Protein 4R84 (pdb70)

Solvent-accessible surface area: 83758 Å² total; per-residue (Å²): 106,66,2,40,1,45,20,89,27,98,6,22,8,84,71,79,59,103,1,44,16,21,67,31,52,46,34,23,140,58,15,39,3,69,43,81,44,34,79,125,58,32,94,130,91,25,78,107,27,28,44,19,88,7,86,2,39,106,34,204,130,71,47,120,4,18,2,15,0,77,0,80,28,72,96,13,86,17,21,3,49,3,43,0,40,0,24,5,14,22,0,1,0,0,0,0,36,18,7,2,0,0,2,6,0,0,0,58,0,4,62,5,56,106,120,109,86,46,13,47,0,10,2,0,27,122,100,13,98,14,76,80,93,9,9,112,105,4,43,11,93,66,37,78,30,142,59,64,34,11,1,82,100,0,30,62,14,0,58,118,43,1,130,81,65,59,31,1,38,0,42,0,9,0,0,2,15,53,0,35,80,0,0,5,52,1,3,62,81,10,99,123,52,181,66,17,127,21,26,41,0,6,0,12,1,26,4,15,55,0,0,31,31,0,57,123,33,27,97,61,102,107,19,27,124,70,3,102,52,33,27,67,55,0,26,65,48,2,22,59,108,29,119,89,40,4,184,46,17,1,28,35,0,0,0,33,106,59,40,92,5,20,1,47,2,0,57,52,48,1,1,71,76,24,69,67,0,65,54,0,83,103,26,5,39,103,12,8,74,75,0,37,77,77,48,2,67,155,12,56,119,86,30,35,90,29,0,31,89,13,20,49,11,84,37,116,88,5,88,108,30,29,92,126,36,139,70,39,14,1,0,0,1,9,22,33,62,34,44,64,82,88,86,101,99,60,5,0,84,29,0,10,48,2,0,65,48,0,68,67,136,113,16,118,94,52,14,55,117,95,26,24,32,0,0,10,2,65,70,74,3,51,83,2,20,98,54,0,52,63,49,18,130,137,15,35,61,3,70,22,179,6,14,8,20,1,1,14,4,0,123,10,28,4,68,6,0,0,0,7,26,48,41,18,0,6,10,8,72,54,140,58,14,31,10,1,0,10,21,15,39,141,99,17,84,63,88,93,73,0,14,141,14,45,41,0,57,0,4,45,60,12,39,6,5,147,94,151,14,0,8,42,42,63,100,75,2,45,0,45,17,93,26,105,6,22,8,86,64,78,57,104,1,54,18,15,61,32,54,104,89,25,142,61,49,39,3,64,40,83,49,38,78,120,64,28,90,135,85,20,84,113,25,61,42,18,92,5,83,2,38,103,29,202,111,84,51,126,3,26,1,13,0,76,0,59,30,72,98,13,97,18,21,3,52,4,36,0,22,0,26,10,14,23,0,2,0,0,0,0,33,13,8,2,0,0,1,8,0,0,0,58,0,3,63,3,52,101,118,114,85,55,13,52,0,10,3,0,26,119,99,12,96,14,78,80,108,8,8,119,121,3,44,8,99,66,37,76,32,144,58,64,36,13,1,79,88,0,35,61,13,1,72,126,44,1,142,80,63,58,34,2,44,0,40,0,9,0,0,2,13,58,0,35,77,0,0,4,51,1,3,65,83,10,97,123,50,180,70,16,131,16,27,39,0,5,0,12,1,33,1,17,55,1,0,34,33,0,54,121,34,24,98,60,103,105,18,30,124,75,4,91,45,30,29,59,62,0,26,66,50,2,24,59,110,30,120,93,35,3,170,53,17,1,27,34,0,0,0,33,99,58,40,92,4,19,1,43,3,1,60,53,47,0,1,64,80,22,72,72,0,65,55,0,86,108,23,4,39,102,19,10,71,76,1,39,69,72,50,1,58,162,13,56,78,85,33,36,89,25,0,28,88,13,20,50,10,80,37,123,85,6,84,124,33,27,91,107,6,67,59,34,16,0,0,0,1,11,22,32,60,36,46,66,81,87,87,93,103,62,4,0,87,25,0,12,39,4,0,68,57,1,70,67,133,112,15,124,115,56,15,53,114,97,30,4,14,0,0,10,1,65,67,68,0,46,88,0,19,94,57,0,52,48,51,13,52,23,12,31,60,2,68,22,179,5,13,9,21,1,2,16,4,0,96,9,28,4,70,5,0,0,0,6,26,50,38,19,0,5,11,9,62,54,126,53,16,36,11,1,0,8,21,18,40,141,98,16,84,65,90,95,73,0,12,147,12,42,42,0,56,0,4,46,56,11,41,8,6,147,89,143,16,0,20,42,64,64,97,77,13,50,2,44,27,90,27,103,6,26,7,82,65,78,59,104,0,59,13,9,88,32,52,103,82,21,141,55,44,43,3,102,33,88,42,31,80,122,67,33,92,130,89,26,76,113,24,49,41,19,85,6,84,2,37,107,28,188,116,79,42,126,3,24,1,18,0,87,0,64,23,74,90,5,95,18,31,3,49,3,36,0,24,0,24,6,15,21,0,1,0,0,0,0,32,18,8,2,0,0,1,8,0,0,2,56,0,3,60,3,54,102,118,113,86,41,11,68,0,13,2,0,25,119,103,11,104,14,77,79,108,9,9,111,119,3,35,13,104,64,36,73,33,143,58,69,35,11,1,80,92,0,35,62,12,1,78,125,37,1,144,81,69,59,26,1,32,0,41,0,10,0,0,2,20,47,0,35,79,0,0,5,50,2,3,64,86,10,99,123,55,178,65,19,127,22,24,48,0,5,0,12,2,23,2,14,54,1,0,32,35,1,59,121,34,22,96,59,103,108,16,36,128,74,3,96,42,29,27,64,58,0,28,62,50,2,22,60,104,27,120,87,42,3,176,45,18,1,27,36,1,0,0,33,98,57,41,99,8,23,0,46,2,1,56,51,50,2,2,66,75,28,70,71,0,61,56,0,84,106,30,4,40,104,20,10,74,74,0,39,77,73,49,3,62,155,12,58,117,87,35,33,90,24,0,28,91,12,20,52,9,85,34,122,92,5,80,121,32,27,89,128,34,135,72,33,14,0,0,0,2,10,22,33,70,36,45,64,82,90,89,91,97,60,4,0,82,26,0,12,42,4,0,64,54,0,67,64,125,119,17,127,117,49,22,54,116,88,34,24,29,0,0,10,1,65,70,74,2,44,69,2,19,97,58,0,52,62,49,13,129,124,13,39,59,3,70,22,182,8,13,8,19,2,1,12,4,0,91,9,29,4,71,5,0,0,0,8,28,46,41,18,0,5,13,8,64,53,129,54,12,39,12,1,0,9,21,18,41,140,101,18,82,64,89,100,72,0,13,148,11,43,39,0,58,0,4,46,63,12,40,6,7,147,96,150,14,0,22,42,56,62,103,71,12,44,2,27,28,88,30,91,7,22,7,85,69,78,56,104,0,50,10,14,100,32,49,97,82,23,140,59,43,44,3,100,34,76,34,35,79,122,59,34,94,128,88,25,85,109,25,40,48,21,88,8,87,2,39,105,33,203,100,38,43,21,4,4,2,17,0,93,0,77,28,74,103,12,92,19,25,3,8,3,15,0,22,0,26,6,12,22,0,2,0,0,0,0,37,18,8,2,0,0,1,9,0,0,2,57,0,3,61,3,49,100,119,103,80,54,14,49,0,10,3,0,26,119,98,11,90,19,85,78,101,7,9,108,116,3,44,13,94,68,40,83,30,141,59,65,33,12,2,83,98,0,30,47,10,0,63,108,43,1,139,81,65,60,37,2,37,0,40,1,10,0,0,2,16,56,0,35,78,0,0,3,52,1,2,63,76,9,99,121,51,179,64,18,125,23,24,40,0,5,0,13,2,24,3,14,56,0,0,32,34,0,59,123,35,28,89,54,88,22,10,32,90,72,4,89,50,37,22,65,56,0,27,65,49,2,20,60,108,29,120,86,33,3,173,52,18,1,26,35,0,0,0,32,95,59,38,94,4,17,1,44,2,1,58,51,49,1,1,69,75,27,70,69,0,63,42,0,85,106,26,3,23,88,18,10,74,77,1,37,76,75,54,2,68,157,12,56,118,83,30,34,89,24,0,29,89,10,20,48,8,85,36,115,88,5,81,113,30,26,93,124,36,140,77,35,14,1,0,0,1,11,23,31,58,34,46,63,81,89,83,100,114,65,4,1,88,29,0,11,42,4,0,66,61,0,73,62,136,120,14,120,93,49,13,54,114,98,33,23,30,2,1,8,1,63,66,65,0,50,101,0,18,102,76,0,53,66,51,17,139,133,15,37,63,2,66,19,174,4,13,9,23,1,1,16,6,1,124,10,29,4,68,5,0,0,0,8,27,48,39,19,0,6,13,7,66,54,125,51,14,34,8,1,1,10,21,16,40,142,97,16,79,63,83,90,69,0,14,146,13,46,40,0,55,0,4,44,60,12,43,6,5,153,92,143,16,0,18,42,62,64

Structure (mmCIF, N/CA/C/O backbone):
data_4R84
#
_entry.id   4R84
#
_cell.length_a   64.340
_cell.length_b   81.450
_cell.length_c   111.210
_cell.angle_alpha   99.02
_cell.angle_beta   91.59
_cell.angle_gamma   101.20
#
_symmetry.space_group_name_H-M   'P 1'
#
loop_
_entity.id
_entity.type
_entity.pdbx_description
1 polymer 'Sialyltransferase 0160'
2 non-polymer "CYTIDINE-5'-MONOPHOSPHATE-3-FLUORO-N-ACETYL-NEURAMINIC ACID"
3 non-polymer 'CALCIUM ION'
4 water water
#
loop_
_atom_site.group_PDB
_atom_site.id
_atom_site.type_symbol
_atom_site.label_atom_id
_atom_site.label_alt_id
_atom_site.label_comp_id
_atom_site.label_asym_id
_atom_site.label_entity_id
_atom_site.label_seq_id
_atom_site.pdbx_PDB_ins_code
_atom_site.Cartn_x
_atom_site.Cartn_y
_atom_site.Cartn_z
_atom_site.occupancy
_atom_site.B_iso_or_equiv
_atom_site.auth_seq_id
_atom_site.auth_comp_id
_atom_site.auth_asym_id
_atom_site.auth_atom_id
_atom_site.pdbx_PDB_model_num
ATOM 1 N N . LYS A 1 30 ? 39.740 19.551 49.638 1.00 47.20 24 LYS A N 1
ATOM 2 C CA . LYS A 1 30 ? 38.749 19.343 50.682 1.00 44.07 24 LYS A CA 1
ATOM 3 C C . LYS A 1 30 ? 39.333 19.679 52.044 1.00 38.99 24 LYS A C 1
ATOM 4 O O . LYS A 1 30 ? 40.517 19.468 52.287 1.00 32.40 24 LYS A O 1
ATOM 10 N N . GLU A 1 31 ? 38.511 20.221 52.930 1.00 37.94 25 GLU A N 1
ATOM 11 C CA . GLU A 1 31 ? 38.950 20.484 54.294 1.00 39.56 25 GLU A CA 1
ATOM 12 C C . GLU A 1 31 ? 37.961 19.897 55.284 1.00 34.79 25 GLU A C 1
ATOM 13 O O . GLU A 1 31 ? 36.749 20.070 55.134 1.00 36.81 25 GLU A O 1
ATOM 19 N N . THR A 1 32 ? 38.479 19.189 56.286 1.00 36.52 26 THR A N 1
ATOM 20 C CA . THR A 1 32 ? 37.634 18.671 57.349 1.00 33.65 26 THR A CA 1
ATOM 21 C C . THR A 1 32 ? 38.194 19.169 58.675 1.00 35.06 26 THR A C 1
ATOM 22 O O . THR A 1 32 ? 39.385 19.044 58.935 1.00 31.76 26 THR A O 1
ATOM 26 N N . VAL A 1 33 ? 37.334 19.756 59.498 1.00 38.62 27 VAL A N 1
ATOM 27 C CA . VAL A 1 33 ? 37.727 20.178 60.836 1.00 35.05 27 VAL A CA 1
ATOM 28 C C . VAL A 1 33 ? 36.840 19.531 61.876 1.00 29.79 27 VAL A C 1
ATOM 29 O O . VAL A 1 33 ? 35.627 19.768 61.910 1.00 31.51 27 VAL A O 1
ATOM 33 N N . SER A 1 34 ? 37.451 18.754 62.759 1.00 35.11 28 SER A N 1
ATOM 34 C CA . SER A 1 34 ? 36.695 18.075 63.795 1.00 32.19 28 SER A CA 1
ATOM 35 C C . SER A 1 34 ? 37.090 18.602 65.165 1.00 31.10 28 SER A C 1
ATOM 36 O O . SER A 1 34 ? 38.272 18.808 65.440 1.00 27.21 28 SER A O 1
ATOM 39 N N . SER A 1 35 ? 36.106 18.761 66.045 1.00 30.78 29 SER A N 1
ATOM 40 C CA . SER A 1 35 ? 36.400 19.296 67.370 1.00 31.96 29 SER A CA 1
ATOM 41 C C . SER A 1 35 ? 35.710 18.483 68.437 1.00 31.22 29 SER A C 1
ATOM 42 O O . SER A 1 35 ? 34.584 18.028 68.250 1.00 33.48 29 SER A O 1
ATOM 45 N N . ASN A 1 36 ? 36.397 18.300 69.560 1.00 26.26 30 ASN A N 1
ATOM 46 C CA . ASN A 1 36 ? 35.792 17.658 70.701 1.00 30.96 30 ASN A CA 1
ATOM 47 C C . ASN A 1 36 ? 36.454 18.083 71.997 1.00 27.90 30 ASN A C 1
ATOM 48 O O . ASN A 1 36 ? 37.552 18.643 72.011 1.00 28.04 30 ASN A O 1
ATOM 53 N N . SER A 1 37 ? 35.761 17.803 73.084 1.00 22.54 31 SER A N 1
ATOM 54 C CA A SER A 1 37 ? 36.270 18.130 74.406 0.54 22.47 31 SER A CA 1
ATOM 55 C CA B SER A 1 37 ? 36.205 18.161 74.428 0.46 25.22 31 SER A CA 1
ATOM 56 C C . SER A 1 37 ? 35.988 16.982 75.357 1.00 27.67 31 SER A C 1
ATOM 57 O O . SER A 1 37 ? 35.038 16.224 75.172 1.00 29.88 31 SER A O 1
ATOM 62 N N . ALA A 1 38 ? 36.837 16.837 76.366 1.00 20.49 32 ALA A N 1
ATOM 63 C CA . ALA A 1 38 ? 36.651 15.755 77.311 1.00 19.99 32 ALA A CA 1
ATOM 64 C C . ALA A 1 38 ? 37.248 16.129 78.648 1.00 21.37 32 ALA A C 1
ATOM 65 O O . ALA A 1 38 ? 38.256 16.837 78.701 1.00 21.22 32 ALA A O 1
ATOM 67 N N . ASP A 1 39 ? 36.628 15.648 79.728 1.00 18.96 33 ASP A N 1
ATOM 68 C CA . ASP A 1 39 ? 37.238 15.741 81.055 1.00 21.40 33 ASP A CA 1
ATOM 69 C C . ASP A 1 39 ? 38.136 14.531 81.269 1.00 23.96 33 ASP A C 1
ATOM 70 O O . ASP A 1 39 ? 37.760 13.413 80.924 1.00 28.76 33 ASP A O 1
ATOM 75 N N . VAL A 1 40 ? 39.330 14.754 81.808 1.00 20.47 34 VAL A N 1
ATOM 76 C CA . VAL A 1 40 ? 40.213 13.649 82.158 1.00 21.02 34 VAL A CA 1
ATOM 77 C C . VAL A 1 40 ? 40.508 13.742 83.647 1.00 18.45 34 VAL A C 1
ATOM 78 O O . VAL A 1 40 ? 41.007 14.762 84.143 1.00 21.93 34 VAL A O 1
ATOM 82 N N . VAL A 1 41 ? 40.179 12.679 84.377 1.00 17.95 35 VAL A N 1
ATOM 83 C CA . VAL A 1 41 ? 40.419 12.654 85.802 1.00 16.17 35 VAL A CA 1
ATOM 84 C C . VAL A 1 41 ? 41.914 12.569 86.055 1.00 16.34 35 VAL A C 1
ATOM 85 O O . VAL A 1 41 ? 42.616 11.852 85.346 1.00 17.14 35 VAL A O 1
ATOM 89 N N . GLU A 1 42 ? 42.388 13.331 87.034 1.00 17.86 36 GLU A N 1
ATOM 90 C CA . GLU A 1 42 ? 43.806 13.276 87.439 1.00 21.27 36 GLU A CA 1
ATOM 91 C C . GLU A 1 42 ? 44.306 11.836 87.539 1.00 27.57 36 GLU A C 1
ATOM 92 O O . GLU A 1 42 ? 43.650 10.990 88.137 1.00 20.12 36 GLU A O 1
ATOM 98 N N . THR A 1 43 ? 45.484 11.607 86.961 1.00 20.34 37 THR A N 1
ATOM 99 C CA . THR A 1 43 ? 46.204 10.322 86.867 1.00 25.05 37 THR A CA 1
ATOM 100 C C . THR A 1 43 ? 45.650 9.349 85.820 1.00 25.06 37 THR A C 1
ATOM 101 O O . THR A 1 43 ? 46.309 8.358 85.507 1.00 27.93 37 THR A O 1
ATOM 105 N N . GLU A 1 44 ? 44.489 9.633 85.238 1.00 20.84 38 GLU A N 1
ATOM 106 C CA . GLU A 1 44 ? 43.941 8.748 84.210 1.00 21.75 38 GLU A CA 1
ATOM 107 C C . GLU A 1 44 ? 44.451 9.137 82.817 1.00 28.92 38 GLU A C 1
ATOM 108 O O . GLU A 1 44 ? 44.995 10.222 82.623 1.00 23.88 38 GLU A O 1
ATOM 114 N N . THR A 1 45 ? 44.280 8.235 81.856 1.00 24.12 39 THR A N 1
ATOM 115 C CA . THR A 1 45 ? 44.835 8.395 80.517 1.00 28.52 39 THR A CA 1
ATOM 116 C C . THR A 1 45 ? 43.736 8.669 79.480 1.00 24.35 39 THR A C 1
ATOM 117 O O . THR A 1 45 ? 42.650 8.084 79.529 1.00 29.64 39 THR A O 1
ATOM 121 N N . TYR A 1 46 ? 44.013 9.603 78.580 1.00 23.78 40 TYR A N 1
ATOM 122 C CA . TYR A 1 46 ? 43.155 9.874 77.438 1.00 22.81 40 TYR A CA 1
ATOM 123 C C . TYR A 1 46 ? 43.998 9.742 76.172 1.00 30.76 40 TYR A C 1
ATOM 124 O O . TYR A 1 46 ? 45.106 10.268 76.126 1.00 27.62 40 TYR A O 1
ATOM 133 N N . GLN A 1 47 ? 43.511 9.020 75.166 1.00 29.93 41 GLN A N 1
ATOM 134 C CA . GLN A 1 47 ? 44.289 8.871 73.929 1.00 31.81 41 GLN A CA 1
ATOM 135 C C . GLN A 1 47 ? 43.970 9.967 72.921 1.00 25.43 41 GLN A C 1
ATOM 136 O O . GLN A 1 47 ? 42.867 10.014 72.379 1.00 28.51 41 GLN A O 1
ATOM 142 N N . LEU A 1 48 ? 44.929 10.849 72.663 1.00 26.92 42 LEU A N 1
ATOM 143 C CA . LEU A 1 48 ? 44.736 11.828 71.600 1.00 27.14 42 LEU A CA 1
ATOM 144 C C . LEU A 1 48 ? 44.903 11.150 70.238 1.00 26.98 42 LEU A C 1
ATOM 145 O O . LEU A 1 48 ? 45.877 10.422 69.994 1.00 28.95 42 LEU A O 1
ATOM 150 N N . THR A 1 49 ? 43.955 11.413 69.344 1.00 31.29 43 THR A N 1
ATOM 151 C CA . THR A 1 49 ? 43.924 10.752 68.046 1.00 30.46 43 THR A CA 1
ATOM 152 C C . THR A 1 49 ? 43.118 11.616 67.078 1.00 27.85 43 THR A C 1
ATOM 153 O O . THR A 1 49 ? 42.250 12.382 67.503 1.00 27.93 43 THR A O 1
ATOM 157 N N . PRO A 1 50 ? 43.422 11.531 65.774 1.00 31.84 44 PRO A N 1
ATOM 158 C CA . PRO A 1 50 ? 42.571 12.274 64.840 1.00 33.96 44 PRO A CA 1
ATOM 159 C C . PRO A 1 50 ? 41.145 11.745 64.837 1.00 30.92 44 PRO A C 1
ATOM 160 O O . PRO A 1 50 ? 40.938 10.543 64.986 1.00 35.71 44 PRO A O 1
ATOM 164 N N . ILE A 1 51 ? 40.178 12.643 64.693 1.00 35.15 45 ILE A N 1
ATOM 165 C CA . ILE A 1 51 ? 38.774 12.271 64.625 1.00 37.87 45 ILE A CA 1
ATOM 166 C C . ILE A 1 51 ? 38.330 12.046 63.182 1.00 43.95 45 ILE A C 1
ATOM 167 O O . ILE A 1 51 ? 38.428 12.956 62.358 1.00 41.91 45 ILE A O 1
ATOM 172 N N . ASP A 1 52 ? 37.849 10.839 62.890 1.00 51.90 46 ASP A N 1
ATOM 173 C CA . ASP A 1 52 ? 37.326 10.486 61.565 1.00 60.22 46 ASP A CA 1
ATOM 174 C C . ASP A 1 52 ? 38.263 10.855 60.424 1.00 60.46 46 ASP A C 1
ATOM 175 O O . ASP A 1 52 ? 37.850 11.487 59.451 1.00 61.42 46 ASP A O 1
ATOM 180 N N . ALA A 1 53 ? 39.520 10.452 60.547 1.00 47.59 47 ALA A N 1
ATOM 181 C CA . ALA A 1 53 ? 40.523 10.768 59.541 1.00 51.41 47 ALA A CA 1
ATOM 182 C C . ALA A 1 53 ? 41.131 9.470 59.007 1.00 45.84 47 ALA A C 1
ATOM 183 O O . ALA A 1 53 ? 40.966 8.414 59.612 1.00 41.72 47 ALA A O 1
ATOM 185 N N . PRO A 1 54 ? 41.837 9.537 57.870 1.00 46.60 48 PRO A N 1
ATOM 186 C CA . PRO A 1 54 ? 42.506 8.331 57.373 1.00 52.06 48 PRO A CA 1
ATOM 187 C C . PRO A 1 54 ? 43.586 7.870 58.342 1.00 54.03 48 PRO A C 1
ATOM 188 O O . PRO A 1 54 ? 43.966 8.631 59.232 1.00 53.90 48 PRO A O 1
ATOM 192 N N . SER A 1 55 ? 44.058 6.638 58.184 1.00 56.12 49 SER A N 1
ATOM 193 C CA . SER A 1 55 ? 45.134 6.128 59.025 1.00 59.21 49 SER A CA 1
ATOM 194 C C . SER A 1 55 ? 46.506 6.607 58.566 1.00 58.27 49 SER A C 1
ATOM 195 O O . SER A 1 55 ? 47.484 6.476 59.300 1.00 56.98 49 SER A O 1
ATOM 198 N N . SER A 1 56 ? 46.576 7.180 57.364 1.00 56.77 50 SER A N 1
ATOM 199 C CA . SER A 1 56 ? 47.858 7.584 56.786 1.00 60.01 50 SER A CA 1
ATOM 200 C C . SER A 1 56 ? 47.804 8.951 56.104 1.00 59.27 50 SER A C 1
ATOM 201 O O . SER A 1 56 ? 46.793 9.316 55.503 1.00 59.20 50 SER A O 1
ATOM 204 N N . PHE A 1 57 ? 48.910 9.689 56.180 1.00 54.47 51 PHE A N 1
ATOM 205 C CA . PHE A 1 57 ? 48.984 11.042 55.631 1.00 48.29 51 PHE A CA 1
ATOM 206 C C . PHE A 1 57 ? 50.289 11.294 54.891 1.00 50.24 51 PHE A C 1
ATOM 207 O O . PHE A 1 57 ? 51.299 10.658 55.172 1.00 54.00 51 PHE A O 1
ATOM 215 N N . LEU A 1 58 ? 50.264 12.229 53.948 1.00 42.66 52 LEU A N 1
ATOM 216 C CA . LEU A 1 58 ? 51.489 12.691 53.317 1.00 49.97 52 LEU A CA 1
ATOM 217 C C . LEU A 1 58 ? 52.357 13.405 54.350 1.00 50.93 52 LEU A C 1
ATOM 218 O O . LEU A 1 58 ? 53.572 13.228 54.391 1.00 42.39 52 LEU A O 1
ATOM 223 N N . SER A 1 59 ? 51.719 14.233 55.170 1.00 42.41 53 SER A N 1
ATOM 224 C CA . SER A 1 59 ? 52.390 14.878 56.291 1.00 39.84 53 SER A CA 1
ATOM 225 C C . SER A 1 59 ? 51.404 15.050 57.447 1.00 34.82 53 SER A C 1
ATOM 226 O O . SER A 1 59 ? 50.197 15.076 57.234 1.00 33.48 53 SER A O 1
ATOM 229 N N . HIS A 1 60 ? 51.920 15.155 58.664 1.00 34.98 54 HIS A N 1
ATOM 230 C CA . HIS A 1 60 ? 51.045 15.247 59.839 1.00 32.72 54 HIS A CA 1
ATOM 231 C C . HIS A 1 60 ? 51.800 15.791 61.042 1.00 37.66 54 HIS A C 1
ATOM 232 O O . HIS A 1 60 ? 53.025 15.688 61.116 1.00 32.72 54 HIS A O 1
ATOM 239 N N . SER A 1 61 ? 51.065 16.382 61.985 1.00 36.24 55 SER A N 1
ATOM 240 C CA . SER A 1 61 ? 51.689 16.908 63.193 1.00 32.86 55 SER A CA 1
ATOM 241 C C . SER A 1 61 ? 50.673 17.141 64.304 1.00 30.07 55 SER A C 1
ATOM 242 O O . SER A 1 61 ? 49.505 17.386 64.032 1.00 29.72 55 SER A O 1
ATOM 245 N N . TRP A 1 62 ? 51.149 17.029 65.541 1.00 31.92 56 TRP A N 1
ATOM 246 C CA . TRP A 1 62 ? 50.414 17.473 66.725 1.00 35.17 56 TRP A CA 1
ATOM 247 C C . TRP A 1 62 ? 51.115 18.701 67.289 1.00 35.46 56 TRP A C 1
ATOM 248 O O . TRP A 1 62 ? 52.349 18.800 67.243 1.00 34.34 56 TRP A O 1
ATOM 259 N N . GLU A 1 63 ? 50.332 19.632 67.811 1.00 28.63 57 GLU A N 1
ATOM 260 C CA . GLU A 1 63 ? 50.854 20.783 68.533 1.00 38.56 57 GLU A CA 1
ATOM 261 C C . GLU A 1 63 ? 49.923 21.115 69.696 1.00 29.14 57 GLU A C 1
ATOM 262 O O . GLU A 1 63 ? 48.712 20.894 69.619 1.00 30.12 57 GLU A O 1
ATOM 268 N N . GLN A 1 64 ? 50.491 21.649 70.768 1.00 32.08 58 GLN A N 1
ATOM 269 C CA . GLN A 1 64 ? 49.697 22.080 71.918 1.00 31.75 58 GLN A CA 1
ATOM 270 C C . GLN A 1 64 ? 49.428 23.581 71.849 1.00 34.44 58 GLN A C 1
ATOM 271 O O . GLN A 1 64 ? 50.356 24.365 71.669 1.00 36.50 58 GLN A O 1
ATOM 277 N N . THR A 1 65 ? 48.163 23.984 71.961 1.00 27.36 59 THR A N 1
ATOM 278 C CA . THR A 1 65 ? 47.812 25.392 71.762 1.00 27.20 59 THR A CA 1
ATOM 279 C C . THR A 1 65 ? 47.405 26.159 73.023 1.00 34.69 59 THR A C 1
ATOM 280 O O . THR A 1 65 ? 47.307 27.385 72.986 1.00 38.53 59 THR A O 1
ATOM 284 N N . CYS A 1 66 ? 47.130 25.464 74.123 1.00 37.77 60 CYS A N 1
ATOM 285 C CA . CYS A 1 66 ? 46.958 26.158 75.404 1.00 33.22 60 CYS A CA 1
ATOM 286 C C . CYS A 1 66 ? 47.161 25.163 76.543 1.00 27.49 60 CYS A C 1
ATOM 287 O O . CYS A 1 66 ? 47.218 23.942 76.328 1.00 26.21 60 CYS A O 1
ATOM 290 N N . GLY A 1 67 ? 47.342 25.699 77.741 1.00 28.95 61 GLY A N 1
ATOM 291 C CA . GLY A 1 67 ? 47.632 24.890 78.908 1.00 28.22 61 GLY A CA 1
ATOM 292 C C . GLY A 1 67 ? 49.135 24.814 79.126 1.00 32.70 61 GLY A C 1
ATOM 293 O O . GLY A 1 67 ? 49.926 25.045 78.210 1.00 33.61 61 GLY A O 1
ATOM 294 N N . THR A 1 68 ? 49.529 24.464 80.343 1.00 34.43 62 THR A N 1
ATOM 295 C CA . THR A 1 68 ? 50.931 24.205 80.667 1.00 31.05 62 THR A CA 1
ATOM 296 C C . THR A 1 68 ? 51.569 23.218 79.687 1.00 39.12 62 THR A C 1
ATOM 297 O O . THR A 1 68 ? 50.988 22.180 79.378 1.00 30.94 62 THR A O 1
ATOM 301 N N . PRO A 1 69 ? 52.757 23.556 79.154 1.00 32.64 63 PRO A N 1
ATOM 302 C CA . PRO A 1 69 ? 53.375 22.647 78.185 1.00 33.55 63 PRO A CA 1
ATOM 303 C C . PRO A 1 69 ? 53.519 21.217 78.696 1.00 37.22 63 PRO A C 1
ATOM 304 O O . PRO A 1 69 ? 54.032 20.996 79.791 1.00 39.80 63 PRO A O 1
ATOM 308 N N . ILE A 1 70 ? 53.040 20.257 77.910 1.00 31.77 64 ILE A N 1
ATOM 309 C CA . ILE A 1 70 ? 53.013 18.868 78.342 1.00 30.97 64 ILE A CA 1
ATOM 310 C C . ILE A 1 70 ? 53.240 17.908 77.171 1.00 34.53 64 ILE A C 1
ATOM 311 O O . ILE A 1 70 ? 53.518 16.721 77.368 1.00 34.73 64 ILE A O 1
ATOM 316 N N . LEU A 1 71 ? 53.160 18.431 75.952 1.00 40.23 65 LEU A N 1
ATOM 317 C CA . LEU A 1 71 ? 53.339 17.598 74.774 1.00 35.07 65 LEU A CA 1
ATOM 318 C C . LEU A 1 71 ? 54.802 17.208 74.670 1.00 36.85 65 LEU A C 1
ATOM 319 O O . LEU A 1 71 ? 55.662 18.082 74.665 1.00 39.82 65 LEU A O 1
ATOM 324 N N . ASN A 1 72 ? 55.075 15.905 74.588 1.00 38.41 66 ASN A N 1
ATOM 325 C CA . ASN A 1 72 ? 56.438 15.413 74.387 1.00 38.77 66 ASN A CA 1
ATOM 326 C C . ASN A 1 72 ? 56.856 15.603 72.933 1.00 41.17 66 ASN A C 1
ATOM 327 O O . ASN A 1 72 ? 56.040 15.466 72.025 1.00 37.53 66 ASN A O 1
ATOM 332 N N . GLU A 1 73 ? 58.131 15.895 72.708 1.00 44.82 67 GLU A N 1
ATOM 333 C CA . GLU A 1 73 ? 58.613 16.124 71.351 1.00 47.31 67 GLU A CA 1
ATOM 334 C C . GLU A 1 73 ? 58.320 14.972 70.399 1.00 48.60 67 GLU A C 1
ATOM 335 O O . GLU A 1 73 ? 57.893 15.192 69.264 1.00 47.61 67 GLU A O 1
ATOM 341 N N . SER A 1 74 ? 58.480 13.747 70.886 1.00 52.91 68 SER A N 1
ATOM 342 C CA . SER A 1 74 ? 58.302 12.561 70.056 1.00 54.51 68 SER A CA 1
ATOM 343 C C . SER A 1 74 ? 56.872 12.409 69.565 1.00 56.41 68 SER A C 1
ATOM 344 O O . SER A 1 74 ? 56.631 11.898 68.473 1.00 64.16 68 SER A O 1
ATOM 347 N N . ASP A 1 75 ? 55.928 12.847 70.387 1.00 49.86 69 ASP A N 1
ATOM 348 C CA . ASP A 1 75 ? 54.509 12.715 70.086 1.00 45.72 69 ASP A CA 1
ATOM 349 C C . ASP A 1 75 ? 54.024 13.644 68.977 1.00 35.51 69 ASP A C 1
ATOM 350 O O . ASP A 1 75 ? 52.967 13.409 68.394 1.00 35.05 69 ASP A O 1
ATOM 355 N N . LYS A 1 76 ? 54.772 14.708 68.698 1.00 36.73 70 LYS A N 1
ATOM 356 C CA . LYS A 1 76 ? 54.403 15.620 67.616 1.00 41.78 70 LYS A CA 1
ATOM 357 C C . LYS A 1 76 ? 54.267 14.894 66.277 1.00 38.24 70 LYS A C 1
ATOM 358 O O . LYS A 1 76 ? 53.486 15.310 65.416 1.00 33.93 70 LYS A O 1
ATOM 364 N N . GLN A 1 77 ? 55.026 13.815 66.095 1.00 40.74 71 GLN A N 1
ATOM 365 C CA . GLN A 1 77 ? 54.944 13.037 64.865 1.00 37.80 71 GLN A CA 1
ATOM 366 C C . GLN A 1 77 ? 54.189 11.720 65.046 1.00 44.49 71 GLN A C 1
ATOM 367 O O . GLN A 1 77 ? 54.164 10.885 64.147 1.00 41.14 71 GLN A O 1
ATOM 373 N N . ALA A 1 78 ? 53.569 11.529 66.207 1.00 43.86 72 ALA A N 1
ATOM 374 C CA . ALA A 1 78 ? 52.737 10.351 66.413 1.00 39.69 72 ALA A CA 1
ATOM 375 C C . ALA A 1 78 ? 51.363 10.596 65.808 1.00 38.44 72 ALA A C 1
ATOM 376 O O . ALA A 1 78 ? 50.942 11.742 65.663 1.00 34.59 72 ALA A O 1
ATOM 378 N N . ILE A 1 79 ? 50.666 9.528 65.438 1.00 30.28 73 ILE A N 1
ATOM 379 C CA . ILE A 1 79 ? 49.291 9.675 65.006 1.00 34.23 73 ILE A CA 1
ATOM 380 C C . ILE A 1 79 ? 48.403 9.696 66.238 1.00 34.56 73 ILE A C 1
ATOM 381 O O . ILE A 1 79 ? 47.618 10.617 66.431 1.00 36.14 73 ILE A O 1
ATOM 386 N N . SER A 1 80 ? 48.544 8.668 67.068 1.00 37.31 74 SER A N 1
ATOM 387 C CA . SER A 1 80 ? 47.831 8.602 68.338 1.00 32.59 74 SER A CA 1
ATOM 388 C C . SER A 1 80 ? 48.846 8.527 69.459 1.00 42.15 74 SER A C 1
ATOM 389 O O . SER A 1 80 ? 49.882 7.880 69.317 1.00 35.07 74 SER A O 1
ATOM 392 N N . PHE A 1 81 ? 48.557 9.176 70.581 1.00 33.36 75 PHE A N 1
ATOM 393 C CA . PHE A 1 81 ? 49.441 9.075 71.736 1.00 27.43 75 PHE A CA 1
ATOM 394 C C . PHE A 1 81 ? 48.671 9.320 73.016 1.00 24.53 75 PHE A C 1
ATOM 395 O O . PHE A 1 81 ? 47.541 9.819 72.995 1.00 29.99 75 PHE A O 1
ATOM 403 N N . ASP A 1 82 ? 49.297 8.979 74.134 1.00 27.86 76 ASP A N 1
ATOM 404 C CA . ASP A 1 82 ? 48.610 9.081 75.418 1.00 26.81 76 ASP A CA 1
ATOM 405 C C . ASP A 1 82 ? 48.876 10.388 76.143 1.00 27.38 76 ASP A C 1
ATOM 406 O O . ASP A 1 82 ? 50.019 10.822 76.286 1.00 28.88 76 ASP A O 1
ATOM 411 N N . PHE A 1 83 ? 47.786 11.000 76.596 1.00 27.03 77 PHE A N 1
ATOM 412 C CA . PHE A 1 83 ? 47.810 12.110 77.531 1.00 31.09 77 PHE A CA 1
ATOM 413 C C . PHE A 1 83 ? 47.531 11.527 78.914 1.00 28.80 77 PHE A C 1
ATOM 414 O O . PHE A 1 83 ? 46.460 10.949 79.142 1.00 26.76 77 PHE A O 1
ATOM 422 N N . VAL A 1 84 ? 48.497 11.655 79.822 1.00 27.76 78 VAL A N 1
ATOM 423 C CA . VAL A 1 84 ? 48.297 11.259 81.214 1.00 31.09 78 VAL A CA 1
ATOM 424 C C . VAL A 1 84 ? 48.022 12.494 82.051 1.00 23.78 78 VAL A C 1
ATOM 425 O O . VAL A 1 84 ? 48.870 13.383 82.139 1.00 29.22 78 VAL A O 1
ATOM 429 N N . ALA A 1 85 ? 46.825 12.577 82.629 1.00 24.54 79 ALA A N 1
ATOM 430 C CA . ALA A 1 85 ? 46.442 13.752 83.403 1.00 22.49 79 ALA A CA 1
ATOM 431 C C . ALA A 1 85 ? 47.288 13.910 84.658 1.00 26.46 79 ALA A C 1
ATOM 432 O O . ALA A 1 85 ? 47.340 13.009 85.495 1.00 22.25 79 ALA A O 1
ATOM 434 N N . PRO A 1 86 ? 47.935 15.072 84.808 1.00 22.44 80 PRO A N 1
ATOM 435 C CA . PRO A 1 86 ? 48.743 15.367 85.994 1.00 22.61 80 PRO A CA 1
ATOM 436 C C . PRO A 1 86 ? 47.888 15.644 87.216 1.00 27.48 80 PRO A C 1
ATOM 437 O O . PRO A 1 86 ? 46.674 15.893 87.075 1.00 26.88 80 PRO A O 1
ATOM 441 N N . GLU A 1 87 ? 48.515 15.618 88.389 1.00 22.53 81 GLU A N 1
ATOM 442 C CA . GLU A 1 87 ? 47.861 16.027 89.628 1.00 19.39 81 GLU A CA 1
ATOM 443 C C . GLU A 1 87 ? 48.131 17.507 89.863 1.00 32.09 81 GLU A C 1
ATOM 444 O O . GLU A 1 87 ? 49.280 17.933 89.970 1.00 31.85 81 GLU A O 1
ATOM 450 N N . LEU A 1 88 ? 47.051 18.284 89.913 1.00 22.48 82 LEU A N 1
ATOM 451 C CA . LEU A 1 88 ? 47.116 19.736 89.888 1.00 25.85 82 LEU A CA 1
ATOM 452 C C . LEU A 1 88 ? 46.517 20.336 91.149 1.00 21.91 82 LEU A C 1
ATOM 453 O O . LEU A 1 88 ? 45.872 19.638 91.920 1.00 23.51 82 LEU A O 1
ATOM 458 N N . LYS A 1 89 ? 46.697 21.643 91.321 1.00 23.33 83 LYS A N 1
ATOM 459 C CA . LYS A 1 89 ? 46.123 22.342 92.461 1.00 23.87 83 LYS A CA 1
ATOM 460 C C . LYS A 1 89 ? 44.691 22.762 92.113 1.00 20.81 83 LYS A C 1
ATOM 461 O O . LYS A 1 89 ? 43.882 23.045 92.994 1.00 27.18 83 LYS A O 1
ATOM 467 N N . GLN A 1 90 ? 44.386 22.779 90.821 1.00 23.43 84 GLN A N 1
ATOM 468 C CA . GLN A 1 90 ? 43.050 23.146 90.332 1.00 27.60 84 GLN A CA 1
ATOM 469 C C . GLN A 1 90 ? 42.889 22.615 88.919 1.00 22.79 84 GLN A C 1
ATOM 470 O O . GLN A 1 90 ? 43.869 22.262 88.268 1.00 24.42 84 GLN A O 1
ATOM 476 N N . ASP A 1 91 ? 41.654 22.605 88.430 1.00 20.29 85 ASP A N 1
ATOM 477 C CA . ASP A 1 91 ? 41.371 22.165 87.075 1.00 15.58 85 ASP A CA 1
ATOM 478 C C . ASP A 1 91 ? 42.139 22.981 86.049 1.00 18.16 85 ASP A C 1
ATOM 479 O O . ASP A 1 91 ? 42.468 24.136 86.284 1.00 21.50 85 ASP A O 1
ATOM 484 N N . GLU A 1 92 ? 42.507 22.346 84.949 1.00 18.14 86 GLU A N 1
ATOM 485 C CA . GLU A 1 92 ? 43.233 23.059 83.914 1.00 19.64 86 GLU A CA 1
ATOM 486 C C . GLU A 1 92 ? 42.911 22.477 82.556 1.00 24.98 86 GLU A C 1
ATOM 487 O O . GLU A 1 92 ? 42.819 21.255 82.407 1.00 19.45 86 GLU A O 1
ATOM 493 N N . LYS A 1 93 ? 42.771 23.332 81.547 1.00 20.51 87 LYS A N 1
ATOM 494 C CA . LYS A 1 93 ? 42.501 22.822 80.221 1.00 19.65 87 LYS A CA 1
ATOM 495 C C . LYS A 1 93 ? 43.758 22.821 79.366 1.00 23.72 87 LYS A C 1
ATOM 496 O O . LYS A 1 93 ? 44.644 23.669 79.470 1.00 24.76 87 LYS A O 1
ATOM 502 N N . TYR A 1 94 ? 43.834 21.775 78.566 1.00 19.25 88 TYR A N 1
ATOM 503 C CA . TYR A 1 94 ? 44.954 21.501 77.677 1.00 22.01 88 TYR A CA 1
ATOM 504 C C . TYR A 1 94 ? 44.368 21.336 76.296 1.00 31.11 88 TYR A C 1
ATOM 505 O O . TYR A 1 94 ? 43.460 20.527 76.114 1.00 28.88 88 TYR A O 1
ATOM 514 N N . CYS A 1 95 ? 44.888 22.084 75.330 1.00 27.23 89 CYS A N 1
ATOM 515 C CA . CYS A 1 95 ? 44.337 22.118 73.982 1.00 24.02 89 CYS A CA 1
ATOM 516 C C . CYS A 1 95 ? 45.343 21.507 72.992 1.00 27.68 89 CYS A C 1
ATOM 517 O O . CYS A 1 95 ? 46.520 21.878 73.005 1.00 30.89 89 CYS A O 1
ATOM 520 N N . PHE A 1 96 ? 44.909 20.585 72.133 1.00 26.09 90 PHE A N 1
ATOM 521 C CA . PHE A 1 96 ? 45.821 19.945 71.156 1.00 22.98 90 PHE A CA 1
ATOM 522 C C . PHE A 1 96 ? 45.215 20.009 69.762 1.00 26.05 90 PHE A C 1
ATOM 523 O O . PHE A 1 96 ? 44.005 19.858 69.597 1.00 29.66 90 PHE A O 1
ATOM 531 N N . THR A 1 97 ? 46.056 20.274 68.764 1.00 28.75 91 THR A N 1
ATOM 532 C CA . THR A 1 97 ? 45.591 20.317 67.383 1.00 34.52 91 THR A CA 1
ATOM 533 C C . THR A 1 97 ? 46.389 19.348 66.512 1.00 31.49 91 THR A C 1
ATOM 534 O O . THR A 1 97 ? 47.634 19.367 66.495 1.00 28.04 91 THR A O 1
ATOM 538 N N . PHE A 1 98 ? 45.671 18.467 65.821 1.00 28.07 92 PHE A N 1
ATOM 539 C CA . PHE A 1 98 ? 46.303 17.590 64.844 1.00 30.84 92 PHE A CA 1
ATOM 540 C C . PHE A 1 98 ? 46.033 18.139 63.455 1.00 29.89 92 PHE A C 1
ATOM 541 O O . PHE A 1 98 ? 44.908 18.529 63.140 1.00 28.34 92 PHE A O 1
ATOM 549 N N . LYS A 1 99 ? 47.067 18.169 62.626 1.00 29.52 93 LYS A N 1
ATOM 550 C CA . LYS A 1 99 ? 46.918 18.548 61.227 1.00 42.08 93 LYS A CA 1
ATOM 551 C C . LYS A 1 99 ? 47.467 17.434 60.356 1.00 37.32 93 LYS A C 1
ATOM 552 O O . LYS A 1 99 ? 48.601 17.008 60.537 1.00 36.05 93 LYS A O 1
ATOM 558 N N . GLY A 1 100 ? 46.654 16.952 59.424 1.00 42.20 94 GLY A N 1
ATOM 559 C CA . GLY A 1 100 ? 47.097 15.908 58.520 1.00 46.52 94 GLY A CA 1
ATOM 560 C C . GLY A 1 100 ? 46.705 16.270 57.104 1.00 40.65 94 GLY A C 1
ATOM 561 O O . GLY A 1 100 ? 45.573 16.673 56.834 1.00 35.30 94 GLY A O 1
ATOM 562 N N . ILE A 1 101 ? 47.640 16.089 56.180 1.00 37.81 95 ILE A N 1
ATOM 563 C CA . ILE A 1 101 ? 47.395 16.451 54.799 1.00 42.22 95 ILE A CA 1
ATOM 564 C C . ILE A 1 101 ? 47.584 15.235 53.919 1.00 44.72 95 ILE A C 1
ATOM 565 O O . ILE A 1 101 ? 48.576 14.523 54.042 1.00 47.28 95 ILE A O 1
ATOM 570 N N . THR A 1 102 ? 46.612 14.979 53.055 1.00 43.17 96 THR A N 1
ATOM 571 C CA . THR A 1 102 ? 46.766 13.959 52.029 1.00 53.35 96 THR A CA 1
ATOM 572 C C . THR A 1 102 ? 46.819 14.687 50.697 1.00 59.06 96 THR A C 1
ATOM 573 O O . THR A 1 102 ? 46.955 15.908 50.665 1.00 61.51 96 THR A O 1
ATOM 577 N N . GLY A 1 103 ? 46.699 13.952 49.598 1.00 62.58 97 GLY A N 1
ATOM 578 C CA . GLY A 1 103 ? 46.822 14.566 48.291 1.00 61.15 97 GLY A CA 1
ATOM 579 C C . GLY A 1 103 ? 45.722 15.546 47.932 1.00 63.04 97 GLY A C 1
ATOM 580 O O . GLY A 1 103 ? 45.965 16.511 47.209 1.00 63.41 97 GLY A O 1
ATOM 581 N N . ASP A 1 104 ? 44.516 15.312 48.445 1.00 63.08 98 ASP A N 1
ATOM 582 C CA . ASP A 1 104 ? 43.369 16.137 48.079 1.00 65.07 98 ASP A CA 1
ATOM 583 C C . ASP A 1 104 ? 42.587 16.629 49.296 1.00 60.43 98 ASP A C 1
ATOM 584 O O . ASP A 1 104 ? 41.575 17.309 49.157 1.00 52.08 98 ASP A O 1
ATOM 589 N N . HIS A 1 105 ? 43.059 16.296 50.492 1.00 50.73 99 HIS A N 1
ATOM 590 C CA . HIS A 1 105 ? 42.262 16.511 51.692 1.00 45.37 99 HIS A CA 1
ATOM 591 C C . HIS A 1 105 ? 43.101 16.945 52.888 1.00 42.32 99 HIS A C 1
ATOM 592 O O . HIS A 1 105 ? 44.162 16.390 53.160 1.00 40.05 99 HIS A O 1
ATOM 599 N N . ARG A 1 106 ? 42.600 17.942 53.606 1.00 38.41 100 ARG A N 1
ATOM 600 C CA . ARG A 1 106 ? 43.252 18.420 54.803 1.00 39.18 100 ARG A CA 1
ATOM 601 C C . ARG A 1 106 ? 42.367 18.112 56.024 1.00 39.73 100 ARG A C 1
ATOM 602 O O . ARG A 1 106 ? 41.160 18.395 56.021 1.00 36.27 100 ARG A O 1
ATOM 610 N N . TYR A 1 107 ? 42.966 17.495 57.039 1.00 39.55 101 TYR A N 1
ATOM 611 C CA . TYR A 1 107 ? 42.251 17.055 58.222 1.00 39.73 101 TYR A CA 1
ATOM 612 C C . TYR A 1 107 ? 42.800 17.807 59.408 1.00 41.48 101 TYR A C 1
ATOM 613 O O . TYR A 1 107 ? 43.999 17.795 59.670 1.00 37.11 101 TYR A O 1
ATOM 622 N N . ILE A 1 108 ? 41.901 18.431 60.153 1.00 38.32 102 ILE A N 1
ATOM 623 C CA . ILE A 1 108 ? 42.277 19.070 61.395 1.00 41.19 102 ILE A CA 1
ATOM 624 C C . ILE A 1 108 ? 41.403 18.520 62.508 1.00 29.81 102 ILE A C 1
ATOM 625 O O . ILE A 1 108 ? 40.191 18.377 62.339 1.00 29.01 102 ILE A O 1
ATOM 630 N N . THR A 1 109 ? 42.044 18.130 63.603 1.00 24.84 103 THR A N 1
ATOM 631 C CA . THR A 1 109 ? 41.335 17.736 64.812 1.00 24.99 103 THR A CA 1
ATOM 632 C C . THR A 1 109 ? 41.747 18.645 65.957 1.00 27.28 103 THR A C 1
ATOM 633 O O . THR A 1 109 ? 42.943 18.790 66.248 1.00 30.18 103 THR A O 1
ATOM 637 N N . ASN A 1 110 ? 40.758 19.248 66.614 1.00 25.52 104 ASN A N 1
ATOM 638 C CA . ASN A 1 110 ? 41.016 20.062 67.784 1.00 24.60 104 ASN A CA 1
ATOM 639 C C . ASN A 1 110 ? 40.401 19.396 69.010 1.00 21.21 104 ASN A C 1
ATOM 640 O O . ASN A 1 110 ? 39.205 19.184 69.063 1.00 23.88 104 ASN A O 1
ATOM 645 N N . THR A 1 111 ? 41.238 19.016 69.964 1.00 21.65 105 THR A N 1
ATOM 646 C CA . THR A 1 111 ? 40.749 18.356 71.153 1.00 25.59 105 THR A CA 1
ATOM 647 C C . THR A 1 111 ? 41.105 19.161 72.386 1.00 25.71 105 THR A C 1
ATOM 648 O O . THR A 1 111 ? 42.257 19.509 72.593 1.00 24.95 105 THR A O 1
ATOM 652 N N . THR A 1 112 ? 40.110 19.455 73.210 1.00 23.77 106 THR A N 1
ATOM 653 C CA . THR A 1 112 ? 40.362 20.177 74.444 1.00 25.88 106 THR A CA 1
ATOM 654 C C . THR A 1 112 ? 40.136 19.255 75.619 1.00 21.96 106 THR A C 1
ATOM 655 O O . THR A 1 112 ? 39.037 18.743 75.796 1.00 25.17 106 THR A O 1
ATOM 659 N N . LEU A 1 113 ? 41.190 19.020 76.391 1.00 20.17 107 LEU A N 1
ATOM 660 C CA . LEU A 1 113 ? 41.104 18.163 77.556 1.00 20.23 107 LEU A CA 1
ATOM 661 C C . LEU A 1 113 ? 41.130 19.012 78.815 1.00 24.70 107 LEU A C 1
ATOM 662 O O . LEU A 1 113 ? 42.037 19.827 78.995 1.00 26.81 107 LEU A O 1
ATOM 667 N N . THR A 1 114 ? 40.161 18.811 79.701 1.00 20.74 108 THR A N 1
ATOM 668 C CA . THR A 1 114 ? 40.179 19.500 80.975 1.00 14.36 108 THR A CA 1
ATOM 669 C C . THR A 1 114 ? 40.513 18.469 82.064 1.00 18.03 108 THR A C 1
ATOM 670 O O . THR A 1 114 ? 39.829 17.458 82.207 1.00 19.87 108 THR A O 1
ATOM 674 N N . VAL A 1 115 ? 41.596 18.707 82.789 1.00 17.80 109 VAL A N 1
ATOM 675 C CA . VAL A 1 115 ? 41.979 17.829 83.896 1.00 14.75 109 VAL A CA 1
ATOM 676 C C . VAL A 1 115 ? 41.163 18.183 85.107 1.00 20.46 109 VAL A C 1
ATOM 677 O O . VAL A 1 115 ? 41.134 19.344 85.525 1.00 20.10 109 VAL A O 1
ATOM 681 N N . VAL A 1 116 ? 40.465 17.186 85.637 1.00 16.86 110 VAL A N 1
ATOM 682 C CA . VAL A 1 116 ? 39.530 17.407 86.735 1.00 15.60 110 VAL A CA 1
ATOM 683 C C . VAL A 1 116 ? 39.860 16.532 87.922 1.00 16.49 110 VAL A C 1
ATOM 684 O O . VAL A 1 116 ? 40.494 15.491 87.796 1.00 17.25 110 VAL A O 1
ATOM 688 N N . ALA A 1 117 ? 39.386 16.961 89.084 1.00 18.82 111 ALA A N 1
ATOM 689 C CA . ALA A 1 117 ? 39.490 16.147 90.279 1.00 19.91 111 ALA A CA 1
ATOM 690 C C . ALA A 1 117 ? 38.606 14.918 90.133 1.00 16.95 111 ALA A C 1
ATOM 691 O O . ALA A 1 117 ? 37.577 14.959 89.463 1.00 18.58 111 ALA A O 1
ATOM 693 N N . PRO A 1 118 ? 38.985 13.817 90.782 1.00 16.27 112 PRO A N 1
ATOM 694 C CA . PRO A 1 118 ? 38.047 12.695 90.809 1.00 16.16 112 PRO A CA 1
ATOM 695 C C . PRO A 1 118 ? 36.792 13.075 91.592 1.00 18.81 112 PRO A C 1
ATOM 696 O O . PRO A 1 118 ? 36.844 13.991 92.421 1.00 17.62 112 PRO A O 1
ATOM 700 N N . THR A 1 119 ? 35.703 12.366 91.323 1.00 15.26 113 THR A N 1
ATOM 701 C CA . THR A 1 119 ? 34.418 12.608 91.990 1.00 16.55 113 THR A CA 1
ATOM 702 C C . THR A 1 119 ? 34.003 11.352 92.716 1.00 16.00 113 THR A C 1
ATOM 703 O O . THR A 1 119 ? 34.039 10.246 92.134 1.00 18.18 113 THR A O 1
ATOM 707 N N . LEU A 1 120 ? 33.636 11.520 93.990 1.00 12.00 114 LEU A N 1
ATOM 708 C CA . LEU A 1 120 ? 33.054 10.447 94.780 1.00 13.18 114 LEU A CA 1
ATOM 709 C C . LEU A 1 120 ? 31.576 10.767 94.952 1.00 14.75 114 LEU A C 1
ATOM 710 O O . LEU A 1 120 ? 31.240 11.845 95.443 1.00 17.23 114 LEU A O 1
ATOM 715 N N . GLU A 1 121 ? 30.712 9.843 94.535 1.00 14.50 115 GLU A N 1
ATOM 716 C CA . GLU A 1 121 ? 29.271 10.004 94.705 1.00 11.93 115 GLU A CA 1
ATOM 717 C C . GLU A 1 121 ? 28.837 9.241 95.949 1.00 14.42 115 GLU A C 1
ATOM 718 O O . GLU A 1 121 ? 29.133 8.055 96.077 1.00 15.25 115 GLU A O 1
ATOM 724 N N . VAL A 1 122 ? 28.121 9.917 96.854 1.00 11.81 116 VAL A N 1
ATOM 725 C CA . VAL A 1 122 ? 27.749 9.292 98.136 1.00 13.68 116 VAL A CA 1
ATOM 726 C C . VAL A 1 122 ? 26.238 9.277 98.250 1.00 15.05 116 VAL A C 1
ATOM 727 O O . VAL A 1 122 ? 25.614 10.323 98.140 1.00 15.54 116 VAL A O 1
ATOM 731 N N . TYR A 1 123 ? 25.673 8.083 98.459 1.00 13.92 117 TYR A N 1
ATOM 732 C CA . TYR A 1 123 ? 24.225 7.871 98.463 1.00 13.29 117 TYR A CA 1
ATOM 733 C C . TYR A 1 123 ? 23.779 7.340 99.811 1.00 16.03 117 TYR A C 1
ATOM 734 O O . TYR A 1 123 ? 24.312 6.349 100.277 1.00 15.60 117 TYR A O 1
ATOM 743 N N . ILE A 1 124 ? 22.806 8.009 100.440 1.00 16.24 118 ILE A N 1
ATOM 744 C CA . ILE A 1 124 ? 22.338 7.596 101.761 1.00 15.35 118 ILE A CA 1
ATOM 745 C C . ILE A 1 124 ? 20.828 7.716 101.840 1.00 13.61 118 ILE A C 1
ATOM 746 O O . ILE A 1 124 ? 20.296 8.802 101.613 1.00 16.78 118 ILE A O 1
ATOM 751 N N . ASP A 1 125 ? 20.141 6.621 102.147 1.00 15.47 119 ASP A N 1
ATOM 752 C CA . ASP A 1 125 ? 18.680 6.683 102.297 1.00 14.17 119 ASP A CA 1
ATOM 753 C C . ASP A 1 125 ? 18.158 5.480 103.046 1.00 17.56 119 ASP A C 1
ATOM 754 O O . ASP A 1 125 ? 18.679 4.379 102.909 1.00 16.78 119 ASP A O 1
ATOM 759 N N . HIS A 1 126 ? 17.094 5.697 103.812 1.00 19.14 120 HIS A N 1
ATOM 760 C CA . HIS A 1 126 ? 16.485 4.619 104.562 1.00 19.04 120 HIS A CA 1
ATOM 761 C C . HIS A 1 126 ? 15.061 4.347 104.068 1.00 18.50 120 HIS A C 1
ATOM 762 O O . HIS A 1 126 ? 14.391 3.461 104.576 1.00 23.82 120 HIS A O 1
ATOM 769 N N . ALA A 1 127 ? 14.613 5.107 103.080 1.00 17.95 121 ALA A N 1
ATOM 770 C CA . ALA A 1 127 ? 13.252 4.967 102.566 1.00 19.11 121 ALA A CA 1
ATOM 771 C C . ALA A 1 127 ? 13.255 4.266 101.200 1.00 24.24 121 ALA A C 1
ATOM 772 O O . ALA A 1 127 ? 14.103 3.407 100.938 1.00 25.07 121 ALA A O 1
ATOM 774 N N . SER A 1 128 ? 12.283 4.587 100.350 1.00 23.93 122 SER A N 1
ATOM 775 C CA . SER A 1 128 ? 12.204 3.943 99.043 1.00 26.38 122 SER A CA 1
ATOM 776 C C . SER A 1 128 ? 12.434 4.911 97.908 1.00 23.73 122 SER A C 1
ATOM 777 O O . SER A 1 128 ? 13.304 4.697 97.066 1.00 19.77 122 SER A O 1
ATOM 780 N N . LEU A 1 129 ? 11.624 5.955 97.882 1.00 21.39 123 LEU A N 1
ATOM 781 C CA . LEU A 1 129 ? 11.593 6.885 96.759 1.00 15.32 123 LEU A CA 1
ATOM 782 C C . LEU A 1 129 ? 12.964 7.554 96.482 1.00 20.59 123 LEU A C 1
ATOM 783 O O . LEU A 1 129 ? 13.433 7.522 95.343 1.00 18.54 123 LEU A O 1
ATOM 788 N N . PRO A 1 130 ? 13.638 8.097 97.516 1.00 18.33 124 PRO A N 1
ATOM 789 C CA . PRO A 1 130 ? 14.975 8.643 97.230 1.00 18.67 124 PRO A CA 1
ATOM 790 C C . PRO A 1 130 ? 15.923 7.597 96.678 1.00 17.35 124 PRO A C 1
ATOM 791 O O . PRO A 1 130 ? 16.638 7.863 95.716 1.00 19.72 124 PRO A O 1
ATOM 795 N N . SER A 1 131 ? 15.910 6.397 97.244 1.00 14.36 125 SER A N 1
ATOM 796 C CA . SER A 1 131 ? 16.807 5.347 96.740 1.00 16.43 125 SER A CA 1
ATOM 797 C C . SER A 1 131 ? 16.507 4.977 95.279 1.00 17.47 125 SER A C 1
ATOM 798 O O . SER A 1 131 ? 17.429 4.771 94.495 1.00 18.03 125 SER A O 1
ATOM 801 N N . LEU A 1 132 ? 15.227 4.897 94.916 1.00 15.73 126 LEU A N 1
ATOM 802 C CA . LEU A 1 132 ? 14.841 4.535 93.559 1.00 13.96 126 LEU A CA 1
ATOM 803 C C . LEU A 1 132 ? 15.257 5.618 92.555 1.00 16.78 126 LEU A C 1
ATOM 804 O O . LEU A 1 132 ? 15.758 5.310 91.474 1.00 19.13 126 LEU A O 1
ATOM 809 N N . GLN A 1 133 ? 15.065 6.879 92.919 1.00 15.57 127 GLN A N 1
ATOM 810 C CA . GLN A 1 133 ? 15.504 7.997 92.077 1.00 15.12 127 GLN A CA 1
ATOM 811 C C . GLN A 1 133 ? 17.011 7.969 91.917 1.00 17.36 127 GLN A C 1
ATOM 812 O O . GLN A 1 133 ? 17.539 8.167 90.825 1.00 18.23 127 GLN A O 1
ATOM 818 N N . GLN A 1 134 ? 17.689 7.710 93.022 1.00 16.49 128 GLN A N 1
ATOM 819 C CA . GLN A 1 134 ? 19.146 7.662 93.021 1.00 16.24 128 GLN A CA 1
ATOM 820 C C . GLN A 1 134 ? 19.641 6.505 92.166 1.00 19.13 128 GLN A C 1
ATOM 821 O O . GLN A 1 134 ? 20.640 6.638 91.468 1.00 18.46 128 GLN A O 1
ATOM 827 N N . LEU A 1 135 ? 18.944 5.368 92.205 1.00 18.41 129 LEU A N 1
ATOM 828 C CA . LEU A 1 135 ? 19.367 4.219 91.414 1.00 18.27 129 LEU A CA 1
ATOM 829 C C . LEU A 1 135 ? 19.311 4.540 89.919 1.00 21.95 129 LEU A C 1
ATOM 830 O O . LEU A 1 135 ? 20.212 4.160 89.166 1.00 17.34 129 LEU A O 1
ATOM 835 N N . ILE A 1 136 ? 18.263 5.232 89.486 1.00 19.34 130 ILE A N 1
ATOM 836 C CA . ILE A 1 136 ? 18.186 5.643 88.086 1.00 17.76 130 ILE A CA 1
ATOM 837 C C . ILE A 1 136 ? 19.360 6.548 87.744 1.00 21.93 130 ILE A C 1
ATOM 838 O O . ILE A 1 136 ? 20.031 6.370 86.716 1.00 22.87 130 ILE A O 1
ATOM 843 N N . HIS A 1 137 ? 19.656 7.481 88.641 1.00 21.54 131 HIS A N 1
ATOM 844 C CA . HIS A 1 137 ? 20.755 8.404 88.392 1.00 23.84 131 HIS A CA 1
ATOM 845 C C . HIS A 1 137 ? 22.090 7.661 88.281 1.00 21.82 131 HIS A C 1
ATOM 846 O O . HIS A 1 137 ? 22.916 7.970 87.403 1.00 19.81 131 HIS A O 1
ATOM 853 N N . ILE A 1 138 ? 22.294 6.684 89.165 1.00 17.94 132 ILE A N 1
ATOM 854 C CA . ILE A 1 138 ? 23.513 5.869 89.168 1.00 19.05 132 ILE A CA 1
ATOM 855 C C . ILE A 1 138 ? 23.667 5.115 87.853 1.00 23.42 132 ILE A C 1
ATOM 856 O O . ILE A 1 138 ? 24.758 5.042 87.281 1.00 19.28 132 ILE A O 1
ATOM 861 N N . ILE A 1 139 ? 22.572 4.555 87.361 1.00 19.04 133 ILE A N 1
ATOM 862 C CA . ILE A 1 139 ? 22.644 3.794 86.124 1.00 20.50 133 ILE A CA 1
ATOM 863 C C . ILE A 1 139 ? 23.044 4.704 84.962 1.00 23.83 133 ILE A C 1
ATOM 864 O O . ILE A 1 139 ? 23.878 4.322 84.129 1.00 25.75 133 ILE A O 1
ATOM 869 N N . GLN A 1 140 ? 22.495 5.916 84.936 1.00 21.83 134 GLN A N 1
ATOM 870 C CA . GLN A 1 140 ? 22.890 6.906 83.934 1.00 22.48 134 GLN A CA 1
ATOM 871 C C . GLN A 1 140 ? 24.350 7.310 84.126 1.00 26.02 134 GLN A C 1
ATOM 872 O O . GLN A 1 140 ? 25.113 7.416 83.167 1.00 24.67 134 GLN A O 1
ATOM 878 N N . ALA A 1 141 ? 24.717 7.557 85.376 1.00 19.15 135 ALA A N 1
ATOM 879 C CA . ALA A 1 141 ? 26.041 8.106 85.695 1.00 19.05 135 ALA A CA 1
ATOM 880 C C . ALA A 1 141 ? 27.189 7.131 85.459 1.00 24.07 135 ALA A C 1
ATOM 881 O O . ALA A 1 141 ? 28.328 7.560 85.217 1.00 22.14 135 ALA A O 1
ATOM 883 N N . LYS A 1 142 ? 26.917 5.832 85.560 1.00 20.45 136 LYS A N 1
ATOM 884 C CA . LYS A 1 142 ? 27.934 4.830 85.271 1.00 21.51 136 LYS A CA 1
ATOM 885 C C . LYS A 1 142 ? 28.367 4.950 83.811 1.00 25.36 136 LYS A C 1
ATOM 886 O O . LYS A 1 142 ? 29.539 4.746 83.476 1.00 27.46 136 LYS A O 1
ATOM 892 N N . ASP A 1 143 ? 27.416 5.270 82.939 1.00 27.75 137 ASP A N 1
ATOM 893 C CA . ASP A 1 143 ? 27.732 5.433 81.527 1.00 30.27 137 ASP A CA 1
ATOM 894 C C . ASP A 1 143 ? 28.352 6.785 81.253 1.00 26.95 137 ASP A C 1
ATOM 895 O O . ASP A 1 143 ? 29.298 6.880 80.471 1.00 33.75 137 ASP A O 1
ATOM 900 N N . GLU A 1 144 ? 27.831 7.829 81.885 1.00 26.61 138 GLU A N 1
ATOM 901 C CA . GLU A 1 144 ? 28.331 9.170 81.611 1.00 24.33 138 GLU A CA 1
ATOM 902 C C . GLU A 1 144 ? 29.660 9.451 82.310 1.00 30.33 138 GLU A C 1
ATOM 903 O O . GLU A 1 144 ? 30.516 10.143 81.758 1.00 27.08 138 GLU A O 1
ATOM 909 N N . TYR A 1 145 ? 29.840 8.887 83.504 1.00 24.54 139 TYR A N 1
ATOM 910 C CA . TYR A 1 145 ? 31.044 9.130 84.314 1.00 23.44 139 TYR A CA 1
ATOM 911 C C . TYR A 1 145 ? 31.642 7.809 84.786 1.00 22.21 139 TYR A C 1
ATOM 912 O O . TYR A 1 145 ? 31.581 7.450 85.971 1.00 21.40 139 TYR A O 1
ATOM 921 N N . PRO A 1 146 ? 32.249 7.073 83.854 1.00 23.36 140 PRO A N 1
ATOM 922 C CA . PRO A 1 146 ? 32.660 5.708 84.172 1.00 20.78 140 PRO A CA 1
ATOM 923 C C . PRO A 1 146 ? 33.803 5.613 85.179 1.00 22.77 140 PRO A C 1
ATOM 924 O O . PRO A 1 146 ? 34.064 4.523 85.684 1.00 28.05 140 PRO A O 1
ATOM 928 N N A SER A 1 147 ? 34.453 6.734 85.474 0.33 20.64 141 SER A N 1
ATOM 929 N N B SER A 1 147 ? 34.469 6.729 85.470 0.67 20.36 141 SER A N 1
ATOM 930 C CA A SER A 1 147 ? 35.557 6.739 86.428 0.33 21.66 141 SER A CA 1
ATOM 931 C CA B SER A 1 147 ? 35.567 6.712 86.438 0.67 20.93 141 SER A CA 1
ATOM 932 C C A SER A 1 147 ? 35.100 6.939 87.876 0.33 21.28 141 SER A C 1
ATOM 933 C C B SER A 1 147 ? 35.091 6.913 87.883 0.67 21.21 141 SER A C 1
ATOM 934 O O A SER A 1 147 ? 35.844 6.639 88.811 0.33 21.25 141 SER A O 1
ATOM 935 O O B SER A 1 147 ? 35.812 6.585 88.825 0.67 20.78 141 SER A O 1
ATOM 940 N N . ASN A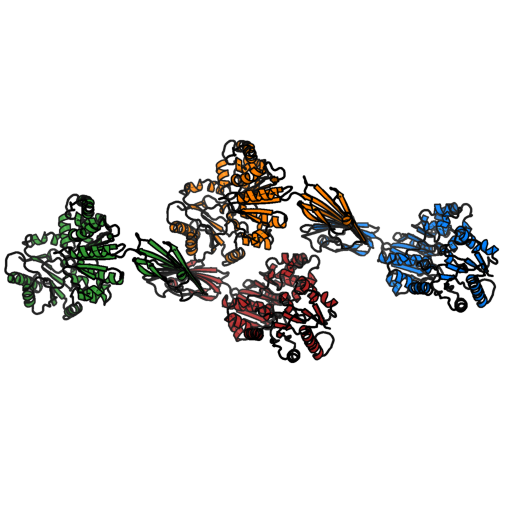 1 148 ? 33.886 7.451 88.063 1.00 22.63 142 ASN A N 1
ATOM 941 C CA . ASN A 1 148 ? 33.419 7.808 89.407 1.00 21.51 142 ASN A CA 1
ATOM 942 C C . ASN A 1 148 ? 33.175 6.602 90.302 1.00 23.21 142 ASN A C 1
ATOM 943 O O . ASN A 1 148 ? 32.540 5.635 89.884 1.00 24.69 142 ASN A O 1
ATOM 948 N N . GLN A 1 149 ? 33.679 6.678 91.533 1.00 18.76 143 GLN A N 1
ATOM 949 C CA . GLN A 1 149 ? 33.371 5.702 92.565 1.00 17.33 143 GLN A CA 1
ATOM 950 C C . GLN A 1 149 ? 32.092 6.135 93.295 1.00 16.46 143 GLN A C 1
ATOM 951 O O . GLN A 1 149 ? 31.825 7.326 93.440 1.00 17.62 143 GLN A O 1
ATOM 957 N N . ARG A 1 150 ? 31.310 5.153 93.732 1.00 14.76 144 ARG A N 1
ATOM 958 C CA . ARG A 1 150 ? 30.046 5.412 94.414 1.00 13.58 144 ARG A CA 1
ATOM 959 C C . ARG A 1 150 ? 30.022 4.656 95.721 1.00 16.68 144 ARG A C 1
ATOM 960 O O . ARG A 1 150 ? 30.332 3.467 95.752 1.00 22.94 144 ARG A O 1
ATOM 968 N N . PHE A 1 151 ? 29.676 5.358 96.800 1.00 14.66 145 PHE A N 1
ATOM 969 C CA . PHE A 1 151 ? 29.476 4.714 98.093 1.00 12.82 145 PHE A CA 1
ATOM 970 C C . PHE A 1 151 ? 27.989 4.743 98.362 1.00 17.10 145 PHE A C 1
ATOM 971 O O . PHE A 1 151 ? 27.405 5.816 98.320 1.00 18.31 145 PHE A O 1
ATOM 979 N N . VAL A 1 152 ? 27.392 3.593 98.671 1.00 15.82 146 VAL A N 1
ATOM 980 C CA . VAL A 1 152 ? 25.927 3.506 98.765 1.00 13.24 146 VAL A CA 1
ATOM 981 C C . VAL A 1 152 ? 25.465 2.855 100.065 1.00 14.05 146 VAL A C 1
ATOM 982 O O . VAL A 1 152 ? 25.842 1.722 100.379 1.00 19.17 146 VAL A O 1
ATOM 986 N N . SER A 1 153 ? 24.615 3.576 100.797 1.00 15.38 147 SER A N 1
ATOM 987 C CA . SER A 1 153 ? 23.988 3.061 102.015 1.00 18.50 147 SER A CA 1
ATOM 988 C C . SER A 1 153 ? 22.495 3.219 101.924 1.00 16.35 147 SER A C 1
ATOM 989 O O . SER A 1 153 ? 21.971 4.287 102.238 1.00 15.82 147 SER A O 1
ATOM 992 N N . TRP A 1 154 ? 21.828 2.151 101.490 1.00 15.41 148 TRP A N 1
ATOM 993 C CA . TRP A 1 154 ? 20.384 2.126 101.299 1.00 13.78 148 TRP A CA 1
ATOM 994 C C . TRP A 1 154 ? 19.774 1.047 102.171 1.00 16.30 148 TRP A C 1
ATOM 995 O O . TRP A 1 154 ? 20.249 -0.081 102.183 1.00 23.21 148 TRP A O 1
ATOM 1006 N N . LYS A 1 155 ? 18.697 1.368 102.869 1.00 13.55 149 LYS A N 1
ATOM 1007 C CA . LYS A 1 155 ? 18.102 0.378 103.758 1.00 15.21 149 LYS A CA 1
ATOM 1008 C C . LYS A 1 155 ? 17.164 -0.576 103.027 1.00 21.74 149 LYS A C 1
ATOM 1009 O O . LYS A 1 155 ? 17.074 -1.752 103.387 1.00 22.28 149 LYS A O 1
ATOM 1015 N N . ARG A 1 156 ? 16.477 -0.082 101.998 1.00 20.00 150 ARG A N 1
ATOM 1016 C CA . ARG A 1 156 ? 15.401 -0.859 101.371 1.00 20.99 150 ARG A CA 1
ATOM 1017 C C . ARG A 1 156 ? 15.799 -1.430 100.008 1.00 25.70 150 ARG A C 1
ATOM 1018 O O . ARG A 1 156 ? 15.383 -2.522 99.638 1.00 30.11 150 ARG A O 1
ATOM 1026 N N . VAL A 1 157 ? 16.568 -0.673 99.243 1.00 24.13 151 VAL A N 1
ATOM 1027 C CA . VAL A 1 157 ? 17.053 -1.166 97.959 1.00 25.48 151 VAL A CA 1
ATOM 1028 C C . VAL A 1 157 ? 18.374 -1.916 98.107 1.00 27.04 151 VAL A C 1
ATOM 1029 O O . VAL A 1 157 ? 19.373 -1.372 98.608 1.00 24.70 151 VAL A O 1
ATOM 1033 N N . THR A 1 158 ? 18.388 -3.166 97.649 1.00 23.08 152 THR A N 1
ATOM 1034 C CA . THR A 1 158 ? 19.543 -4.040 97.818 1.00 26.70 152 THR A CA 1
ATOM 1035 C C . THR A 1 158 ? 20.301 -4.267 96.515 1.00 22.99 152 THR A C 1
ATOM 1036 O O . THR A 1 158 ? 19.743 -4.737 95.536 1.00 25.21 152 THR A O 1
ATOM 1040 N N . VAL A 1 159 ? 21.578 -3.895 96.513 1.00 24.88 153 VAL A N 1
ATOM 1041 C CA . VAL A 1 159 ? 22.429 -4.090 95.358 1.00 25.20 153 VAL A CA 1
ATOM 1042 C C . VAL A 1 159 ? 23.379 -5.249 95.661 1.00 30.75 153 VAL A C 1
ATOM 1043 O O . VAL A 1 159 ? 24.182 -5.145 96.576 1.00 28.49 153 VAL A O 1
ATOM 1047 N N . ASP A 1 160 ? 23.263 -6.364 94.942 1.00 24.64 154 ASP A N 1
ATOM 1048 C CA . ASP A 1 160 ? 24.133 -7.504 95.244 1.00 33.90 154 ASP A CA 1
ATOM 1049 C C . ASP A 1 160 ? 25.545 -7.247 94.706 1.00 30.82 154 ASP A C 1
ATOM 1050 O O . ASP A 1 160 ? 25.786 -6.250 94.033 1.00 26.37 154 ASP A O 1
ATOM 1055 N N . ALA A 1 161 ? 26.477 -8.146 95.003 1.00 38.92 155 ALA A N 1
ATOM 1056 C CA . ALA A 1 161 ? 27.890 -7.907 94.697 1.00 36.11 155 ALA A CA 1
ATOM 1057 C C . ALA A 1 161 ? 28.122 -7.703 93.206 1.00 35.79 155 ALA A C 1
ATOM 1058 O O . ALA A 1 161 ? 28.855 -6.804 92.790 1.00 30.41 155 ALA A O 1
ATOM 1060 N N . ASP A 1 162 ? 27.471 -8.527 92.399 1.00 35.08 156 ASP A N 1
ATOM 1061 C CA . ASP A 1 162 ? 27.599 -8.436 90.953 1.00 30.20 156 ASP A CA 1
ATOM 1062 C C . ASP A 1 162 ? 27.069 -7.118 90.365 1.00 31.92 156 ASP A C 1
ATOM 1063 O O . ASP A 1 162 ? 27.719 -6.492 89.533 1.00 30.51 156 ASP A O 1
ATOM 1068 N N . ASN A 1 163 ? 25.862 -6.722 90.762 1.00 29.48 157 ASN A N 1
ATOM 1069 C CA . ASN A 1 163 ? 25.304 -5.469 90.277 1.00 22.98 157 ASN A CA 1
ATOM 1070 C C . ASN A 1 163 ? 26.101 -4.267 90.789 1.00 24.43 157 ASN A C 1
ATOM 1071 O O . ASN A 1 163 ? 26.252 -3.263 90.087 1.00 26.40 157 ASN A O 1
ATOM 1076 N N . ALA A 1 164 ? 26.610 -4.380 92.008 1.00 23.91 158 ALA A N 1
ATOM 1077 C CA . ALA A 1 164 ? 27.423 -3.329 92.592 1.00 23.27 158 ALA A CA 1
ATOM 1078 C C . ALA A 1 164 ? 28.673 -3.092 91.746 1.00 27.99 158 ALA A C 1
ATOM 1079 O O . ALA A 1 164 ? 29.047 -1.946 91.473 1.00 24.11 158 ALA A O 1
ATOM 1081 N N . ASN A 1 165 ? 29.304 -4.177 91.309 1.00 30.84 159 ASN A N 1
ATOM 1082 C CA . ASN A 1 165 ? 30.486 -4.059 90.467 1.00 33.19 159 ASN A CA 1
ATOM 1083 C C . ASN A 1 165 ? 30.143 -3.433 89.114 1.00 31.59 159 ASN A C 1
ATOM 1084 O O . ASN A 1 165 ? 30.926 -2.639 88.570 1.00 34.87 159 ASN A O 1
ATOM 1089 N N . LYS A 1 166 ? 28.962 -3.753 88.594 1.00 32.53 160 LYS A N 1
ATOM 1090 C CA . LYS A 1 166 ? 28.493 -3.180 87.336 1.00 40.06 160 LYS A CA 1
ATOM 1091 C C . LYS A 1 166 ? 28.386 -1.666 87.407 1.00 31.71 160 LYS A C 1
ATOM 1092 O O . LYS A 1 166 ? 28.531 -0.983 86.396 1.00 32.05 160 LYS A O 1
ATOM 1098 N N . LEU A 1 167 ? 28.148 -1.142 88.607 1.00 23.54 161 LEU A N 1
ATOM 1099 C CA . LEU A 1 167 ? 27.834 0.271 88.759 1.00 18.24 161 LEU A CA 1
ATOM 1100 C C . LEU A 1 167 ? 28.881 1.048 89.555 1.00 20.16 161 LEU A C 1
ATOM 1101 O O . LEU A 1 167 ? 28.654 2.204 89.910 1.00 19.67 161 LEU A O 1
ATOM 1106 N N . ASN A 1 168 ? 30.035 0.423 89.795 1.00 20.91 162 ASN A N 1
ATOM 1107 C CA . ASN A 1 168 ? 31.117 1.034 90.580 1.00 17.40 162 ASN A CA 1
ATOM 1108 C C . ASN A 1 168 ? 30.618 1.480 91.958 1.00 22.14 162 ASN A C 1
ATOM 1109 O O . ASN A 1 168 ? 30.957 2.554 92.470 1.00 19.90 162 ASN A O 1
ATOM 1114 N N . ILE A 1 169 ? 29.813 0.609 92.548 1.00 21.63 163 ILE A N 1
ATOM 1115 C CA . ILE A 1 169 ? 29.251 0.810 93.870 1.00 19.98 163 ILE A CA 1
ATOM 1116 C C . ILE A 1 169 ? 29.988 0.008 94.939 1.00 26.69 163 ILE A C 1
ATOM 1117 O O . ILE A 1 169 ? 30.258 -1.184 94.759 1.00 23.77 163 ILE A O 1
ATOM 1122 N N . HIS A 1 170 ? 30.321 0.673 96.042 1.00 20.62 164 HIS A N 1
ATOM 1123 C CA . HIS A 1 170 ? 30.723 0.001 97.276 1.00 18.51 164 HIS A CA 1
ATOM 1124 C C . HIS A 1 170 ? 29.629 0.260 98.296 1.00 21.75 164 HIS A C 1
ATOM 1125 O O . HIS A 1 170 ? 29.336 1.409 98.597 1.00 19.22 164 HIS A O 1
ATOM 1132 N N . THR A 1 171 ? 29.031 -0.799 98.837 1.00 20.91 165 THR A N 1
ATOM 1133 C CA . THR A 1 171 ? 27.956 -0.629 99.800 1.00 21.94 165 THR A CA 1
ATOM 1134 C C . THR A 1 171 ? 28.513 -0.544 101.222 1.00 22.79 165 THR A C 1
ATOM 1135 O O . THR A 1 171 ? 29.513 -1.200 101.560 1.00 23.25 165 THR A O 1
ATOM 1139 N N . TYR A 1 172 ? 27.861 0.287 102.033 1.00 16.95 166 TYR A N 1
ATOM 1140 C CA . TYR A 1 172 ? 28.149 0.457 103.451 1.00 20.30 166 TYR A CA 1
ATOM 1141 C C . TYR A 1 172 ? 26.865 0.380 104.241 1.00 20.83 166 TYR A C 1
ATOM 1142 O O . TYR A 1 172 ? 25.799 0.783 103.761 1.00 22.29 166 TYR A O 1
ATOM 1151 N N . PRO A 1 173 ? 26.957 -0.152 105.459 1.00 24.49 167 PRO A N 1
ATOM 1152 C CA . PRO A 1 173 ? 25.760 -0.205 106.293 1.00 23.32 167 PRO A CA 1
ATOM 1153 C C . PRO A 1 173 ? 25.337 1.178 106.766 1.00 19.65 167 PRO A C 1
ATOM 1154 O O . PRO A 1 173 ? 26.124 2.128 106.759 1.00 24.36 167 PRO A O 1
ATOM 1158 N N . LEU A 1 174 ? 24.082 1.283 107.171 1.00 19.29 168 LEU A N 1
ATOM 1159 C CA . LEU A 1 174 ? 23.610 2.421 107.934 1.00 17.38 168 LEU A CA 1
ATOM 1160 C C . LEU A 1 174 ? 23.781 2.132 109.417 1.00 17.19 168 LEU A C 1
ATOM 1161 O O . LEU A 1 174 ? 23.812 0.971 109.823 1.00 25.00 168 LEU A O 1
ATOM 1166 N N . LYS A 1 175 ? 23.863 3.191 110.206 1.00 21.75 169 LYS A N 1
ATOM 1167 C CA . LYS A 1 175 ? 23.678 3.103 111.654 1.00 19.96 169 LYS A CA 1
ATOM 1168 C C . LYS A 1 175 ? 22.221 3.413 111.938 1.00 21.41 169 LYS A C 1
ATOM 1169 O O . LYS A 1 175 ? 21.809 4.578 111.981 1.00 21.73 169 LYS A O 1
ATOM 1175 N N . GLY A 1 176 ? 21.434 2.360 112.093 1.00 21.43 170 GLY A N 1
ATOM 1176 C CA . GLY A 1 176 ? 19.999 2.534 112.170 1.00 23.86 170 GLY A CA 1
ATOM 1177 C C . GLY A 1 176 ? 19.458 3.003 110.833 1.00 22.81 170 GLY A C 1
ATOM 1178 O O . GLY A 1 176 ? 19.446 2.249 109.861 1.00 19.02 170 GLY A O 1
ATOM 1179 N N . ASN A 1 177 ? 19.012 4.255 110.804 1.00 18.63 171 ASN A N 1
ATOM 1180 C CA . ASN A 1 177 ? 18.482 4.878 109.597 1.00 17.71 171 ASN A CA 1
ATOM 1181 C C . ASN A 1 177 ? 19.464 5.832 108.940 1.00 17.15 171 ASN A C 1
ATOM 1182 O O . ASN A 1 177 ? 19.191 6.392 107.874 1.00 21.23 171 ASN A O 1
ATOM 1187 N N . ASN A 1 178 ? 20.606 6.030 109.570 1.00 17.02 172 ASN A N 1
ATOM 1188 C CA . ASN A 1 178 ? 21.465 7.123 109.126 1.00 18.63 172 ASN A CA 1
ATOM 1189 C C . ASN A 1 178 ? 22.897 6.750 108.841 1.00 18.43 172 ASN A C 1
ATOM 1190 O O . ASN A 1 178 ? 23.325 5.628 109.060 1.00 16.75 172 ASN A O 1
ATOM 1195 N N . THR A 1 179 ? 23.627 7.737 108.340 1.00 17.24 173 THR A N 1
ATOM 1196 C CA . THR A 1 179 ? 25.033 7.572 107.982 1.00 15.93 173 THR A CA 1
ATOM 1197 C C . THR A 1 179 ? 25.816 6.848 109.067 1.00 18.13 173 THR A C 1
ATOM 1198 O O . THR A 1 179 ? 25.723 7.202 110.247 1.00 18.22 173 THR A O 1
ATOM 1202 N N . SER A 1 180 ? 26.559 5.825 108.662 1.00 18.95 174 SER A N 1
ATOM 1203 C CA . SER A 1 180 ? 27.340 5.027 109.603 1.00 24.87 174 SER A CA 1
ATOM 1204 C C . SER A 1 180 ? 28.754 5.556 109.795 1.00 23.56 174 SER A C 1
ATOM 1205 O O . SER A 1 180 ? 29.320 6.222 108.917 1.00 19.15 174 SER A O 1
ATOM 1208 N N . PRO A 1 181 ? 29.350 5.239 110.945 1.00 22.38 175 PRO A N 1
ATOM 1209 C CA . PRO A 1 181 ? 30.776 5.543 111.117 1.00 22.75 175 PRO A CA 1
ATOM 1210 C C . PRO A 1 181 ? 31.645 4.819 110.089 1.00 24.15 175 PRO A C 1
ATOM 1211 O O . PRO A 1 181 ? 32.686 5.349 109.681 1.00 24.22 175 PRO A O 1
ATOM 1215 N N . GLU A 1 182 ? 31.222 3.634 109.659 1.00 22.75 176 GLU A N 1
ATOM 1216 C CA . GLU A 1 182 ? 31.952 2.898 108.630 1.00 25.87 176 GLU A CA 1
ATOM 1217 C C . GLU A 1 182 ? 31.996 3.712 107.337 1.00 28.47 176 GLU A C 1
ATOM 1218 O O . GLU A 1 182 ? 33.048 3.816 106.679 1.00 22.97 176 GLU A O 1
ATOM 1224 N N A MET A 1 183 ? 30.857 4.284 106.956 0.74 22.43 177 MET A N 1
ATOM 1225 N N B MET A 1 183 ? 30.845 4.277 106.983 0.26 22.67 177 MET A N 1
ATOM 1226 C CA A MET A 1 183 ? 30.833 5.115 105.758 0.74 18.99 177 MET A CA 1
ATOM 1227 C CA B MET A 1 183 ? 30.721 5.146 105.821 0.26 20.25 177 MET A CA 1
ATOM 1228 C C A MET A 1 183 ? 31.671 6.381 105.926 0.74 21.15 177 MET A C 1
ATOM 1229 C C B MET A 1 183 ? 31.626 6.369 105.931 0.26 20.66 177 MET A C 1
ATOM 1230 O O A MET A 1 183 ? 32.430 6.740 105.024 0.74 18.78 177 MET A O 1
ATOM 1231 O O B MET A 1 183 ? 32.365 6.690 104.999 0.26 20.28 177 MET A O 1
ATOM 1240 N N . VAL A 1 184 ? 31.555 7.051 107.070 1.00 21.95 178 VAL A N 1
ATOM 1241 C CA . VAL A 1 184 ? 32.349 8.257 107.309 1.00 18.37 178 VAL A CA 1
ATOM 1242 C C . VAL A 1 184 ? 33.857 7.965 107.182 1.00 21.60 178 VAL A C 1
ATOM 1243 O O . VAL A 1 184 ? 34.591 8.694 106.518 1.00 22.04 178 VAL A O 1
ATOM 1247 N N . ALA A 1 185 ? 34.301 6.869 107.788 1.00 21.69 179 ALA A N 1
ATOM 1248 C CA . ALA A 1 185 ? 35.720 6.513 107.733 1.00 27.04 179 ALA A CA 1
ATOM 1249 C C . ALA A 1 185 ? 36.159 6.150 106.311 1.00 25.51 179 ALA A C 1
ATOM 1250 O O . ALA A 1 185 ? 37.289 6.460 105.905 1.00 25.98 179 ALA A O 1
ATOM 1252 N N . ALA A 1 186 ? 35.287 5.470 105.569 1.00 21.74 180 ALA A N 1
ATOM 1253 C CA . ALA A 1 186 ? 35.596 5.080 104.190 1.00 21.30 180 ALA A CA 1
ATOM 1254 C C . ALA A 1 186 ? 35.759 6.324 103.315 1.00 23.09 180 ALA A C 1
ATOM 1255 O O . ALA A 1 186 ? 36.643 6.384 102.462 1.00 22.16 180 ALA A O 1
ATOM 1257 N N . ILE A 1 187 ? 34.917 7.325 103.531 1.00 20.65 181 ILE A N 1
ATOM 1258 C CA . ILE A 1 187 ? 35.035 8.577 102.766 1.00 19.20 181 ILE A CA 1
ATOM 1259 C C . ILE A 1 187 ? 36.326 9.310 103.140 1.00 20.96 181 ILE A C 1
ATOM 1260 O O . ILE A 1 187 ? 37.043 9.826 102.281 1.00 20.67 181 ILE A O 1
ATOM 1265 N N . ASP A 1 188 ? 36.629 9.339 104.431 1.00 22.23 182 ASP A N 1
ATOM 1266 C CA . ASP A 1 188 ? 37.854 9.966 104.908 1.00 24.34 182 ASP A CA 1
ATOM 1267 C C . ASP A 1 188 ? 39.088 9.325 104.288 1.00 20.85 182 ASP A C 1
ATOM 1268 O O . ASP A 1 188 ? 39.965 10.022 103.801 1.00 22.39 182 ASP A O 1
ATOM 1273 N N . GLU A 1 189 ? 39.115 7.998 104.253 1.00 21.43 183 GLU A N 1
ATOM 1274 C CA . GLU A 1 189 ? 40.232 7.271 103.657 1.00 23.54 183 GLU A CA 1
ATOM 1275 C C . GLU A 1 189 ? 40.333 7.539 102.156 1.00 19.34 183 GLU A C 1
ATOM 1276 O O . GLU A 1 189 ? 41.425 7.704 101.602 1.00 23.64 183 GLU A O 1
ATOM 1282 N N . TYR A 1 190 ? 39.178 7.575 101.498 1.00 19.60 184 TYR A N 1
ATOM 1283 C CA . TYR A 1 190 ? 39.145 7.803 100.062 1.00 17.73 184 TYR A CA 1
ATOM 1284 C C . TYR A 1 190 ? 39.697 9.182 99.754 1.00 19.60 184 TYR A C 1
ATOM 1285 O O . TYR A 1 190 ? 40.503 9.330 98.841 1.00 20.04 184 TYR A O 1
ATOM 1294 N N . ALA A 1 191 ? 39.279 10.174 100.537 1.00 17.23 185 ALA A N 1
ATOM 1295 C CA . ALA A 1 191 ? 39.725 11.551 100.352 1.00 16.60 185 ALA A CA 1
ATOM 1296 C C . ALA A 1 191 ? 41.227 11.685 100.564 1.00 23.69 185 ALA A C 1
ATOM 1297 O O . ALA A 1 191 ? 41.911 12.387 99.831 1.00 23.98 185 ALA A O 1
ATOM 1299 N N . GLN A 1 192 ? 41.719 11.000 101.581 1.00 20.12 186 GLN A N 1
ATOM 1300 C CA . GLN A 1 192 ? 43.133 11.025 101.929 1.00 19.11 186 GLN A CA 1
ATOM 1301 C C . GLN A 1 192 ? 43.964 10.449 100.781 1.00 19.02 186 GLN A C 1
ATOM 1302 O O . GLN A 1 192 ? 45.097 10.853 100.577 1.00 22.18 186 GLN A O 1
ATOM 1308 N N . SER A 1 193 ? 43.385 9.520 100.022 1.00 18.24 187 SER A N 1
ATOM 1309 C CA . SER A 1 193 ? 44.118 8.817 98.971 1.00 21.35 187 SER A CA 1
ATOM 1310 C C . SER A 1 193 ? 44.237 9.617 97.665 1.00 20.53 187 SER A C 1
ATOM 1311 O O . SER A 1 193 ? 44.969 9.228 96.740 1.00 21.01 187 SER A O 1
ATOM 1314 N N . LYS A 1 194 ? 43.515 10.733 97.587 1.00 20.68 188 LYS A N 1
ATOM 1315 C CA . LYS A 1 194 ? 43.459 11.531 96.356 1.00 19.85 188 LYS A CA 1
ATOM 1316 C C . LYS A 1 194 ? 44.152 12.881 96.499 1.00 17.45 188 LYS A C 1
ATOM 1317 O O . LYS A 1 194 ? 44.189 13.466 97.577 1.00 20.49 188 LYS A O 1
ATOM 1323 N N . ASN A 1 195 ? 44.688 13.387 95.398 1.00 19.08 189 ASN A N 1
ATOM 1324 C CA . ASN A 1 195 ? 45.288 14.713 95.388 1.00 19.23 189 ASN A CA 1
ATOM 1325 C C . ASN A 1 195 ? 44.244 15.808 95.606 1.00 17.47 189 ASN A C 1
ATOM 1326 O O . ASN A 1 195 ? 44.478 16.784 96.334 1.00 19.79 189 ASN A O 1
ATOM 1331 N N . ARG A 1 196 ? 43.100 15.634 94.954 1.00 18.52 190 ARG A N 1
ATOM 1332 C CA . ARG A 1 196 ? 41.933 16.510 95.108 1.00 20.43 190 ARG A CA 1
ATOM 1333 C C . ARG A 1 196 ? 40.685 15.647 95.038 1.00 16.83 190 ARG A C 1
ATOM 1334 O O . ARG A 1 196 ? 40.730 14.574 94.452 1.00 18.73 190 ARG A O 1
ATOM 1342 N N . LEU A 1 197 ? 39.574 16.098 95.614 1.00 17.01 191 LEU A N 1
ATOM 1343 C CA . LEU A 1 197 ? 38.346 15.314 95.535 1.00 17.45 191 LEU A CA 1
ATOM 1344 C C . LEU A 1 197 ? 37.096 16.190 95.522 1.00 17.07 191 LEU A C 1
ATOM 1345 O O . LEU A 1 197 ? 36.981 17.111 96.324 1.00 18.29 191 LEU A O 1
ATOM 1350 N N . ASN A 1 198 ? 36.182 15.899 94.593 1.00 16.30 192 ASN A N 1
ATOM 1351 C CA . ASN A 1 198 ? 34.823 16.424 94.639 1.00 16.85 192 ASN A CA 1
ATOM 1352 C C . ASN A 1 198 ? 33.893 15.360 95.198 1.00 14.35 192 ASN A C 1
ATOM 1353 O O . ASN A 1 198 ? 33.940 14.200 94.786 1.00 16.81 192 ASN A O 1
ATOM 1358 N N . ILE A 1 199 ? 33.032 15.760 96.123 1.00 17.54 193 ILE A N 1
ATOM 1359 C CA . ILE A 1 199 ? 32.034 14.839 96.641 1.00 16.78 193 ILE A CA 1
ATOM 1360 C C . ILE A 1 199 ? 30.650 15.323 96.256 1.00 15.08 193 ILE A C 1
ATOM 1361 O O . ILE A 1 199 ? 30.331 16.498 96.432 1.00 16.24 193 ILE A O 1
ATOM 1366 N N . GLU A 1 200 ? 29.857 14.423 95.680 1.00 15.96 194 GLU A N 1
ATOM 1367 C CA . GLU A 1 200 ? 28.443 14.678 95.402 1.00 17.29 194 GLU A CA 1
ATOM 1368 C C . GLU A 1 200 ? 27.603 13.886 96.387 1.00 14.23 194 GLU A C 1
ATOM 1369 O O . GLU A 1 200 ? 27.810 12.679 96.522 1.00 16.05 194 GLU A O 1
ATOM 1375 N N . PHE A 1 201 ? 26.645 14.544 97.052 1.00 13.05 195 PHE A N 1
ATOM 1376 C CA . PHE A 1 201 ? 25.772 13.873 98.011 1.00 16.60 195 PHE A CA 1
ATOM 1377 C C . PHE A 1 201 ? 24.384 13.662 97.430 1.00 17.95 195 PHE A C 1
ATOM 1378 O O . PHE A 1 201 ? 23.895 14.510 96.691 1.00 15.43 195 PHE A O 1
ATOM 1386 N N . TYR A 1 202 ? 23.775 12.528 97.765 1.00 13.52 196 TYR A N 1
ATOM 1387 C CA . TYR A 1 202 ? 22.399 12.216 97.376 1.00 11.96 196 TYR A CA 1
ATOM 1388 C C . TYR A 1 202 ? 21.707 11.617 98.569 1.00 15.34 196 TYR A C 1
ATOM 1389 O O . TYR A 1 202 ? 22.119 10.556 99.042 1.00 17.05 196 TYR A O 1
ATOM 1398 N N . THR A 1 203 ? 20.668 12.268 99.076 1.00 15.90 197 THR A N 1
ATOM 1399 C CA . THR A 1 203 ? 20.026 11.701 100.252 1.00 14.60 197 THR A CA 1
ATOM 1400 C C . THR A 1 203 ? 18.588 12.179 100.366 1.00 17.23 197 THR A C 1
ATOM 1401 O O . THR A 1 203 ? 18.046 12.796 99.448 1.00 15.77 197 THR A O 1
ATOM 1405 N N . ASN A 1 204 ? 17.987 11.812 101.492 1.00 18.64 198 ASN A N 1
ATOM 1406 C CA . ASN A 1 204 ? 16.590 12.030 101.836 1.00 17.42 198 ASN A CA 1
ATOM 1407 C C . ASN A 1 204 ? 16.397 13.429 102.414 1.00 20.14 198 ASN A C 1
ATOM 1408 O O . ASN A 1 204 ? 17.123 13.830 103.316 1.00 18.56 198 ASN A O 1
ATOM 1413 N N . THR A 1 205 ? 15.454 14.197 101.867 1.00 18.86 199 THR A N 1
ATOM 1414 C CA . THR A 1 205 ? 15.305 15.590 102.298 1.00 17.40 199 THR A CA 1
ATOM 1415 C C . THR A 1 205 ? 14.996 15.709 103.798 1.00 18.29 199 THR A C 1
ATOM 1416 O O . THR A 1 205 ? 15.607 16.518 104.494 1.00 22.59 199 THR A O 1
ATOM 1420 N N . ALA A 1 206 ? 14.042 14.919 104.279 1.00 18.86 200 ALA A N 1
ATOM 1421 C CA . ALA A 1 206 ? 13.622 15.035 105.681 1.00 21.91 200 ALA A CA 1
ATOM 1422 C C . ALA A 1 206 ? 14.786 14.745 106.630 1.00 27.31 200 ALA A C 1
ATOM 1423 O O . ALA A 1 206 ? 14.860 15.298 107.728 1.00 27.65 200 ALA A O 1
ATOM 1425 N N . HIS A 1 207 ? 15.729 13.918 106.191 1.00 21.52 201 HIS A N 1
ATOM 1426 C CA . HIS A 1 207 ? 16.778 13.491 107.106 1.00 21.96 201 HIS A CA 1
ATOM 1427 C C . HIS A 1 207 ? 18.161 13.933 106.692 1.00 24.14 201 HIS A C 1
ATOM 1428 O O . HIS A 1 207 ? 19.142 13.363 107.142 1.00 23.94 201 HIS A O 1
ATOM 1435 N N . VAL A 1 208 ? 18.232 14.977 105.872 1.00 18.88 202 VAL A N 1
ATOM 1436 C CA . VAL A 1 208 ? 19.517 15.476 105.406 1.00 16.83 202 VAL A CA 1
ATOM 1437 C C . VAL A 1 208 ? 20.443 15.867 106.565 1.00 21.57 202 VAL A C 1
ATOM 1438 O O . VAL A 1 208 ? 21.652 15.602 106.513 1.00 21.33 202 VAL A O 1
ATOM 1442 N N . PHE A 1 209 ? 19.888 16.455 107.626 1.00 22.72 203 PHE A N 1
ATOM 1443 C CA . PHE A 1 209 ? 20.736 16.911 108.722 1.00 15.78 203 PHE A CA 1
ATOM 1444 C C . PHE A 1 209 ? 21.272 15.756 109.565 1.00 18.42 203 PHE A C 1
ATOM 1445 O O . PHE A 1 209 ? 22.288 15.893 110.249 1.00 24.71 203 PHE A O 1
ATOM 1453 N N . ASN A 1 210 ? 20.590 14.619 109.533 1.00 20.57 204 ASN A N 1
ATOM 1454 C CA . ASN A 1 210 ? 21.112 13.449 110.235 1.00 20.75 204 ASN A CA 1
ATOM 1455 C C . ASN A 1 210 ? 22.184 12.734 109.414 1.00 25.08 204 ASN A C 1
ATOM 1456 O O . ASN A 1 210 ? 22.985 11.982 109.965 1.00 26.15 204 ASN A O 1
ATOM 1461 N N . ASN A 1 211 ? 22.191 12.958 108.101 1.00 19.58 205 ASN A N 1
ATOM 1462 C CA . ASN A 1 211 ? 23.080 12.184 107.230 1.00 16.45 205 ASN A CA 1
ATOM 1463 C C . ASN A 1 211 ? 24.341 12.885 106.741 1.00 20.08 205 ASN A C 1
ATOM 1464 O O . ASN A 1 211 ? 25.384 12.241 106.616 1.00 20.90 205 ASN A O 1
ATOM 1469 N N . LEU A 1 212 ? 24.266 14.181 106.440 1.00 17.84 206 LEU A N 1
ATOM 1470 C CA . LEU A 1 212 ? 25.421 14.843 105.813 1.00 17.76 206 LEU A CA 1
ATOM 1471 C C . LEU A 1 212 ? 26.433 15.467 106.790 1.00 20.84 206 LEU A C 1
ATOM 1472 O O . LEU A 1 212 ? 27.642 15.357 106.558 1.00 21.75 206 LEU A O 1
ATOM 1477 N N . PRO A 1 213 ? 25.967 16.120 107.874 1.00 21.14 207 PRO A N 1
ATOM 1478 C CA . PRO A 1 213 ? 26.992 16.701 108.757 1.00 24.62 207 PRO A CA 1
ATOM 1479 C C . PRO A 1 213 ? 28.074 15.732 109.276 1.00 23.47 207 PRO A C 1
ATOM 1480 O O . PRO A 1 213 ? 29.200 16.196 109.444 1.00 24.32 207 PRO A O 1
ATOM 1484 N N . PRO A 1 214 ? 27.754 14.444 109.545 1.00 22.77 208 PRO A N 1
ATOM 1485 C CA . PRO A 1 214 ? 28.829 13.555 110.004 1.00 23.83 208 PRO A CA 1
ATOM 1486 C C . PRO A 1 214 ? 29.942 13.340 108.998 1.00 24.96 208 PRO A C 1
ATOM 1487 O O . PRO A 1 214 ? 31.041 12.945 109.394 1.00 25.11 208 PRO A O 1
ATOM 1491 N N . ILE A 1 215 ? 29.657 13.573 107.716 1.00 23.13 209 ILE A N 1
ATOM 1492 C CA . ILE A 1 215 ? 30.669 13.446 106.687 1.00 21.27 209 ILE A CA 1
ATOM 1493 C C . ILE A 1 215 ? 31.327 14.804 106.426 1.00 21.80 209 ILE A C 1
ATOM 1494 O O . ILE A 1 215 ? 32.561 14.910 106.290 1.00 24.29 209 ILE A O 1
ATOM 1499 N N . ILE A 1 216 ? 30.502 15.847 106.344 1.00 20.60 210 ILE A N 1
ATOM 1500 C CA . ILE A 1 216 ? 31.009 17.187 106.037 1.00 21.07 210 ILE A CA 1
ATOM 1501 C C . ILE A 1 216 ? 31.932 17.742 107.128 1.00 24.09 210 ILE A C 1
ATOM 1502 O O . ILE A 1 216 ? 32.969 18.320 106.818 1.00 27.35 210 ILE A O 1
ATOM 1507 N N . GLN A 1 217 ? 31.578 17.547 108.396 1.00 23.80 211 GLN A N 1
ATOM 1508 C CA . GLN A 1 217 ? 32.363 18.130 109.495 1.00 23.24 211 GLN A CA 1
ATOM 1509 C C . GLN A 1 217 ? 33.845 17.723 109.519 1.00 26.67 211 GLN A C 1
ATOM 1510 O O . GLN A 1 217 ? 34.706 18.599 109.599 1.00 32.51 211 GLN A O 1
ATOM 1516 N N . PRO A 1 218 ? 34.164 16.412 109.468 1.00 26.91 212 PRO A N 1
ATOM 1517 C CA . PRO A 1 218 ? 35.602 16.107 109.525 1.00 30.14 212 PRO A CA 1
ATOM 1518 C C . PRO A 1 218 ? 36.387 16.488 108.265 1.00 33.02 212 PRO A C 1
ATOM 1519 O O . PRO A 1 218 ? 37.615 16.543 108.313 1.00 34.92 212 PRO A O 1
ATOM 1523 N N . LEU A 1 219 ? 35.700 16.773 107.162 1.00 26.90 213 LEU A N 1
ATOM 1524 C CA . LEU A 1 219 ? 36.388 17.142 105.937 1.00 26.18 213 LEU A CA 1
ATOM 1525 C C . LEU A 1 219 ? 36.432 18.650 105.756 1.00 26.89 213 LEU A C 1
ATOM 1526 O O . LEU A 1 219 ? 37.032 19.144 104.803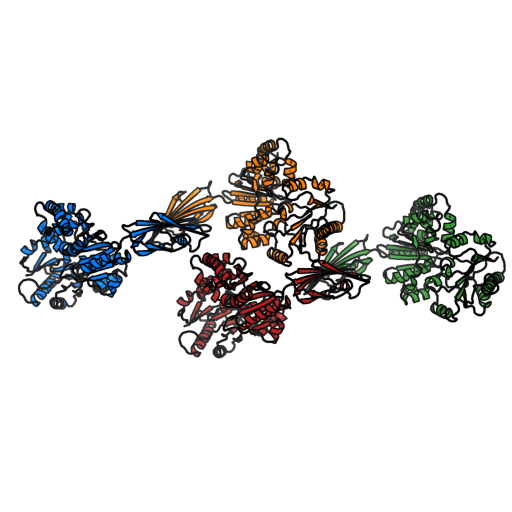 1.00 26.30 213 LEU A O 1
ATOM 1531 N N . TYR A 1 220 ? 35.775 19.377 106.657 1.00 27.27 214 TYR A N 1
ATOM 1532 C CA . TYR A 1 220 ? 35.481 20.786 106.408 1.00 26.72 214 TYR A CA 1
ATOM 1533 C C . TYR A 1 220 ? 36.727 21.636 106.162 1.00 31.19 214 TYR A C 1
ATOM 1534 O O . TYR A 1 220 ? 36.739 22.512 105.287 1.00 32.06 214 TYR A O 1
ATOM 1543 N N . ASN A 1 221 ? 37.779 21.368 106.920 1.00 31.19 215 ASN A N 1
ATOM 1544 C CA . ASN A 1 221 ? 38.961 22.201 106.831 1.00 31.98 215 ASN A CA 1
ATOM 1545 C C . ASN A 1 221 ? 39.993 21.654 105.861 1.00 37.93 215 ASN A C 1
ATOM 1546 O O . ASN A 1 221 ? 41.092 22.204 105.730 1.00 34.94 215 ASN A O 1
ATOM 1551 N N . ASN A 1 222 ? 39.616 20.594 105.154 1.00 32.30 216 ASN A N 1
ATOM 1552 C CA . ASN A 1 222 ? 40.459 20.031 104.100 1.00 27.86 216 ASN A CA 1
ATOM 1553 C C . ASN A 1 222 ? 40.234 20.728 102.757 1.00 31.94 216 ASN A C 1
ATOM 1554 O O . ASN A 1 222 ? 39.287 20.424 102.032 1.00 29.29 216 ASN A O 1
ATOM 1559 N N . GLU A 1 223 ? 41.135 21.634 102.404 1.00 33.02 217 GLU A N 1
ATOM 1560 C CA . GLU A 1 223 ? 40.954 22.469 101.225 1.00 36.45 217 GLU A CA 1
ATOM 1561 C C . GLU A 1 223 ? 41.001 21.707 99.893 1.00 31.53 217 GLU A C 1
ATOM 1562 O O . GLU A 1 223 ? 40.602 22.242 98.860 1.00 31.50 217 GLU A O 1
ATOM 1568 N N . LYS A 1 224 ? 41.467 20.462 99.906 1.00 25.37 218 LYS A N 1
ATOM 1569 C CA . LYS A 1 224 ? 41.539 19.706 98.657 1.00 23.90 218 LYS A CA 1
ATOM 1570 C C . LYS A 1 224 ? 40.219 18.974 98.383 1.00 22.55 218 LYS A C 1
ATOM 1571 O O . LYS A 1 224 ? 40.046 18.406 97.304 1.00 19.14 218 LYS A O 1
ATOM 1577 N N . VAL A 1 225 ? 39.308 18.993 99.359 1.00 21.34 219 VAL A N 1
ATOM 1578 C CA . VAL A 1 225 ? 38.006 18.305 99.246 1.00 17.33 219 VAL A CA 1
ATOM 1579 C C . VAL A 1 225 ? 36.890 19.328 99.098 1.00 25.42 219 VAL A C 1
ATOM 1580 O O . VAL A 1 225 ? 36.761 20.235 99.920 1.00 26.06 219 VAL A O 1
ATOM 1584 N N . LYS A 1 226 ? 36.090 19.186 98.052 1.00 19.78 220 LYS A N 1
ATOM 1585 C CA . LYS A 1 226 ? 34.980 20.102 97.826 1.00 25.39 220 LYS A CA 1
ATOM 1586 C C . LYS A 1 226 ? 33.682 19.324 97.751 1.00 21.71 220 LYS A C 1
ATOM 1587 O O . LYS A 1 226 ? 33.604 18.315 97.053 1.00 21.66 220 LYS A O 1
ATOM 1593 N N . ILE A 1 227 ? 32.668 19.808 98.457 1.00 19.96 221 ILE A N 1
ATOM 1594 C CA . ILE A 1 227 ? 31.317 19.284 98.291 1.00 20.21 221 ILE A CA 1
ATOM 1595 C C . ILE A 1 227 ? 30.757 19.983 97.060 1.00 17.65 221 ILE A C 1
ATOM 1596 O O . ILE A 1 227 ? 30.412 21.172 97.103 1.00 23.49 221 ILE A O 1
ATOM 1601 N N . SER A 1 228 ? 30.728 19.271 95.939 1.00 14.43 222 SER A N 1
ATOM 1602 C CA . SER A 1 228 ? 30.422 19.912 94.668 1.00 15.46 222 SER A CA 1
ATOM 1603 C C . SER A 1 228 ? 28.919 19.973 94.381 1.00 18.96 222 SER A C 1
ATOM 1604 O O . SER A 1 228 ? 28.471 20.783 93.581 1.00 17.96 222 SER A O 1
ATOM 1607 N N . HIS A 1 229 ? 28.148 19.086 94.990 1.00 17.84 223 HIS A N 1
ATOM 1608 C CA . HIS A 1 229 ? 26.707 19.063 94.738 1.00 16.86 223 HIS A CA 1
ATOM 1609 C C . HIS A 1 229 ? 25.949 18.266 95.796 1.00 15.03 223 HIS A C 1
ATOM 1610 O O . HIS A 1 229 ? 26.446 17.264 96.298 1.00 16.20 223 HIS A O 1
ATOM 1617 N N . ILE A 1 230 ? 24.723 18.704 96.104 1.00 15.15 224 ILE A N 1
ATOM 1618 C CA . ILE A 1 230 ? 23.857 17.982 97.030 1.00 15.84 224 ILE A CA 1
ATOM 1619 C C . ILE A 1 230 ? 22.513 17.812 96.336 1.00 19.18 224 ILE A C 1
ATOM 1620 O O . ILE A 1 230 ? 21.978 18.780 95.814 1.00 21.35 224 ILE A O 1
ATOM 1625 N N . SER A 1 231 ? 22.010 16.581 96.266 1.00 13.84 225 SER A N 1
ATOM 1626 C CA . SER A 1 231 ? 20.671 16.333 95.701 1.00 14.86 225 SER A CA 1
ATOM 1627 C C . SER A 1 231 ? 19.823 15.738 96.804 1.00 16.92 225 SER A C 1
ATOM 1628 O O . SER A 1 231 ? 20.162 14.676 97.333 1.00 16.21 225 SER A O 1
ATOM 1631 N N . LEU A 1 232 ? 18.715 16.406 97.129 1.00 15.07 226 LEU A N 1
ATOM 1632 C CA . LEU A 1 232 ? 17.836 15.966 98.204 1.00 16.53 226 LEU A CA 1
ATOM 1633 C C . LEU A 1 232 ? 16.502 15.536 97.618 1.00 18.29 226 LEU A C 1
ATOM 1634 O O . LEU A 1 232 ? 15.967 16.209 96.740 1.00 21.57 226 LEU A O 1
ATOM 1639 N N . TYR A 1 233 ? 15.998 14.390 98.069 1.00 16.24 227 TYR A N 1
ATOM 1640 C CA . TYR A 1 233 ? 14.753 13.832 97.543 1.00 18.63 227 TYR A CA 1
ATOM 1641 C C . TYR A 1 233 ? 13.728 13.649 98.647 1.00 20.04 227 TYR A C 1
ATOM 1642 O O . TYR A 1 233 ? 14.030 13.075 99.692 1.00 18.14 227 TYR A O 1
ATOM 1651 N N . ASP A 1 234 ? 12.505 14.112 98.419 1.00 17.54 228 ASP A N 1
ATOM 1652 C CA . ASP A 1 234 ? 11.406 13.755 99.321 1.00 18.81 228 ASP A CA 1
ATOM 1653 C C . ASP A 1 234 ? 11.269 12.255 99.421 1.00 23.78 228 ASP A C 1
ATOM 1654 O O . ASP A 1 234 ? 11.419 11.568 98.419 1.00 20.21 228 ASP A O 1
ATOM 1659 N N . ASP A 1 235 ? 10.947 11.730 100.599 1.00 25.88 229 ASP A N 1
ATOM 1660 C CA . ASP A 1 235 ? 10.676 10.293 100.646 1.00 28.89 229 ASP A CA 1
ATOM 1661 C C . ASP A 1 235 ? 9.190 9.969 100.576 1.00 22.24 229 ASP A C 1
ATOM 1662 O O . ASP A 1 235 ? 8.816 8.822 100.370 1.00 26.35 229 ASP A O 1
ATOM 1667 N N . GLY A 1 236 ? 8.342 10.966 100.786 1.00 24.57 230 GLY A N 1
ATOM 1668 C CA . GLY A 1 236 ? 6.916 10.746 100.672 1.00 24.83 230 GLY A CA 1
ATOM 1669 C C . GLY A 1 236 ? 6.072 11.810 101.328 1.00 24.17 230 GLY A C 1
ATOM 1670 O O . GLY A 1 236 ? 6.388 12.984 101.279 1.00 26.60 230 GLY A O 1
ATOM 1671 N N . SER A 1 237 ? 4.980 11.388 101.947 1.00 25.44 231 SER A N 1
ATOM 1672 C CA . SER A 1 237 ? 4.034 12.344 102.492 1.00 22.56 231 SER A CA 1
ATOM 1673 C C . SER A 1 237 ? 4.597 13.130 103.672 1.00 27.57 231 SER A C 1
ATOM 1674 O O . SER A 1 237 ? 4.149 14.237 103.945 1.00 24.20 231 SER A O 1
ATOM 1677 N N . SER A 1 238 ? 5.597 12.573 104.351 1.00 28.92 232 SER A N 1
ATOM 1678 C CA . SER A 1 238 ? 6.080 13.161 105.595 1.00 33.79 232 SER A CA 1
ATOM 1679 C C . SER A 1 238 ? 6.608 14.593 105.418 1.00 23.37 232 SER A C 1
ATOM 1680 O O . SER A 1 238 ? 6.341 15.440 106.264 1.00 24.39 232 SER A O 1
ATOM 1683 N N . GLU A 1 239 ? 7.304 14.872 104.315 1.00 22.75 233 GLU A N 1
ATOM 1684 C CA . GLU A 1 239 ? 7.799 16.224 104.055 1.00 17.24 233 GLU A CA 1
ATOM 1685 C C . GLU A 1 239 ? 6.650 17.214 103.889 1.00 20.15 233 GLU A C 1
ATOM 1686 O O . GLU A 1 239 ? 6.796 18.388 104.196 1.00 21.30 233 GLU A O 1
ATOM 1692 N N . TYR A 1 240 ? 5.520 16.742 103.372 1.00 20.61 234 TYR A N 1
ATOM 1693 C CA . TYR A 1 240 ? 4.372 17.612 103.096 1.00 20.09 234 TYR A CA 1
ATOM 1694 C C . TYR A 1 240 ? 3.578 17.874 104.365 1.00 24.55 234 TYR A C 1
ATOM 1695 O O . TYR A 1 240 ? 3.146 18.992 104.596 1.00 21.70 234 TYR A O 1
ATOM 1704 N N . VAL A 1 241 ? 3.442 16.854 105.206 1.00 22.45 235 VAL A N 1
ATOM 1705 C CA . VAL A 1 241 ? 2.842 17.033 106.517 1.00 24.35 235 VAL A CA 1
ATOM 1706 C C . VAL A 1 241 ? 3.665 18.026 107.335 1.00 19.71 235 VAL A C 1
ATOM 1707 O O . VAL A 1 241 ? 3.109 18.877 108.031 1.00 24.61 235 VAL A O 1
ATOM 1711 N N . SER A 1 242 ? 4.993 17.930 107.240 1.00 20.75 236 SER A N 1
ATOM 1712 C CA . SER A 1 242 ? 5.855 18.841 107.986 1.00 19.89 236 SER A CA 1
ATOM 1713 C C . SER A 1 242 ? 5.706 20.270 107.490 1.00 19.75 236 SER A C 1
ATOM 1714 O O . SER A 1 242 ? 5.690 21.208 108.283 1.00 24.07 236 SER A O 1
ATOM 1717 N N . LEU A 1 243 ? 5.615 20.430 106.176 1.00 20.46 237 LEU A N 1
ATOM 1718 C CA . LEU A 1 243 ? 5.403 21.739 105.571 1.00 17.69 237 LEU A CA 1
ATOM 1719 C C . LEU A 1 243 ? 4.037 22.299 105.979 1.00 22.96 237 LEU A C 1
ATOM 1720 O O . LEU A 1 243 ? 3.914 23.475 106.318 1.00 26.51 237 LEU A O 1
ATOM 1725 N N . TYR A 1 244 ? 3.023 21.442 105.960 1.00 21.83 238 TYR A N 1
ATOM 1726 C CA . TYR A 1 244 ? 1.683 21.837 106.379 1.00 22.11 238 TYR A CA 1
ATOM 1727 C C . TYR A 1 244 ? 1.675 22.373 107.811 1.00 24.85 238 TYR A C 1
ATOM 1728 O O . TYR A 1 244 ? 1.067 23.407 108.099 1.00 29.99 238 TYR A O 1
ATOM 1737 N N . GLN A 1 245 ? 2.355 21.662 108.706 1.00 23.87 239 GLN A N 1
ATOM 1738 C CA . GLN A 1 245 ? 2.365 22.023 110.111 1.00 22.35 239 GLN A CA 1
ATOM 1739 C C . GLN A 1 245 ? 3.179 23.281 110.373 1.00 26.70 239 GLN A C 1
ATOM 1740 O O . GLN A 1 245 ? 3.014 23.926 111.407 1.00 29.52 239 GLN A O 1
ATOM 1746 N N . TRP A 1 246 ? 4.028 23.647 109.415 1.00 23.66 240 TRP A N 1
ATOM 1747 C CA . TRP A 1 246 ? 4.975 24.753 109.569 1.00 24.12 240 TRP A CA 1
ATOM 1748 C C . TRP A 1 246 ? 4.524 26.036 108.850 1.00 27.52 240 TRP A C 1
ATOM 1749 O O . TRP A 1 246 ? 5.031 27.127 109.136 1.00 30.46 240 TRP A O 1
ATOM 1760 N N . LYS A 1 247 ? 3.563 25.909 107.937 1.00 26.04 241 LYS A N 1
ATOM 1761 C CA . LYS A 1 247 ? 3.278 26.972 106.970 1.00 28.61 241 LYS A CA 1
ATOM 1762 C C . LYS A 1 247 ? 2.751 28.260 107.609 1.00 32.17 241 LYS A C 1
ATOM 1763 O O . LYS A 1 247 ? 2.886 29.339 107.026 1.00 30.29 241 LYS A O 1
ATOM 1769 N N . ASP A 1 248 ? 2.168 28.153 108.801 1.00 27.37 242 ASP A N 1
ATOM 1770 C CA . ASP A 1 248 ? 1.598 29.332 109.449 1.00 34.20 242 ASP A CA 1
ATOM 1771 C C . ASP A 1 248 ? 2.519 29.933 110.507 1.00 36.80 242 ASP A C 1
ATOM 1772 O O . ASP A 1 248 ? 2.160 30.913 111.154 1.00 45.92 242 ASP A O 1
ATOM 1777 N N . THR A 1 249 ? 3.715 29.364 110.658 1.00 33.06 243 THR A N 1
ATOM 1778 C CA . THR A 1 249 ? 4.685 29.854 111.631 1.00 32.14 243 THR A CA 1
ATOM 1779 C C . THR A 1 249 ? 5.070 31.304 111.343 1.00 35.83 243 THR A C 1
ATOM 1780 O O . THR A 1 249 ? 5.469 31.632 110.229 1.00 35.02 243 THR A O 1
ATOM 1784 N N . PRO A 1 250 ? 4.958 32.180 112.354 1.00 42.60 244 PRO A N 1
ATOM 1785 C CA . PRO A 1 250 ? 5.264 33.602 112.154 1.00 39.88 244 PRO A CA 1
ATOM 1786 C C . PRO A 1 250 ? 6.733 33.848 111.829 1.00 39.42 244 PRO A C 1
ATOM 1787 O O . PRO A 1 250 ? 7.608 33.238 112.444 1.00 37.52 244 PRO A O 1
ATOM 1791 N N . ASN A 1 251 ? 6.979 34.728 110.863 1.00 36.90 245 ASN A N 1
ATOM 1792 C CA . ASN A 1 251 ? 8.329 35.136 110.489 1.00 44.08 245 ASN A CA 1
ATOM 1793 C C . ASN A 1 251 ? 9.193 33.965 110.044 1.00 37.76 245 ASN A C 1
ATOM 1794 O O . ASN A 1 251 ? 10.400 33.973 110.283 1.00 33.61 245 ASN A O 1
ATOM 1799 N N . LYS A 1 252 ? 8.586 32.965 109.408 1.00 35.30 246 LYS A N 1
ATOM 1800 C CA . LYS A 1 252 ? 9.279 31.692 109.204 1.00 35.94 246 LYS A CA 1
ATOM 1801 C C . LYS A 1 252 ? 10.464 31.777 108.230 1.00 35.23 246 LYS A C 1
ATOM 1802 O O . LYS A 1 252 ? 11.479 31.118 108.445 1.00 30.87 246 LYS A O 1
ATOM 1808 N N . ILE A 1 253 ? 10.351 32.570 107.166 1.00 32.73 247 ILE A N 1
ATOM 1809 C CA . ILE A 1 253 ? 11.474 32.698 106.231 1.00 34.11 247 ILE A CA 1
ATOM 1810 C C . ILE A 1 253 ? 12.594 33.523 106.867 1.00 36.74 247 ILE A C 1
ATOM 1811 O O . ILE A 1 253 ? 13.771 33.208 106.706 1.00 32.94 247 ILE A O 1
ATOM 1816 N N . GLU A 1 254 ? 12.227 34.571 107.597 1.00 38.49 248 GLU A N 1
ATOM 1817 C CA . GLU A 1 254 ? 13.214 35.353 108.335 1.00 41.64 248 GLU A CA 1
ATOM 1818 C C . GLU A 1 254 ? 13.994 34.471 109.306 1.00 39.50 248 GLU A C 1
ATOM 1819 O O . GLU A 1 254 ? 15.214 34.603 109.448 1.00 40.44 248 GLU A O 1
ATOM 1825 N N . THR A 1 255 ? 13.287 33.562 109.967 1.00 33.34 249 THR A N 1
ATOM 1826 C CA . THR A 1 255 ? 13.944 32.630 110.871 1.00 34.86 249 THR A CA 1
ATOM 1827 C C . THR A 1 255 ? 14.879 31.708 110.075 1.00 32.99 249 THR A C 1
ATOM 1828 O O . THR A 1 255 ? 16.018 31.468 110.493 1.00 29.17 249 THR A O 1
ATOM 1832 N N . LEU A 1 256 ? 14.418 31.229 108.920 1.00 33.94 250 LEU A N 1
ATOM 1833 C CA . LEU A 1 256 ? 15.257 30.402 108.047 1.00 36.57 250 LEU A CA 1
ATOM 1834 C C . LEU A 1 256 ? 16.560 31.102 107.686 1.00 37.70 250 LEU A C 1
ATOM 1835 O O . LEU A 1 256 ? 17.651 30.547 107.868 1.00 40.07 250 LEU A O 1
ATOM 1840 N N . GLU A 1 257 ? 16.434 32.327 107.185 1.00 42.12 251 GLU A N 1
ATOM 1841 C CA . GLU A 1 257 ? 17.584 33.139 106.809 1.00 42.34 251 GLU A CA 1
ATOM 1842 C C . GLU A 1 257 ? 18.537 33.323 107.972 1.00 45.11 251 GLU A C 1
ATOM 1843 O O . GLU A 1 257 ? 19.755 33.256 107.806 1.00 45.51 251 GLU A O 1
ATOM 1849 N N . GLY A 1 258 ? 17.968 33.513 109.156 1.00 36.90 252 GLY A N 1
ATOM 1850 C CA . GLY A 1 258 ? 18.763 33.716 110.344 1.00 42.08 252 GLY A CA 1
ATOM 1851 C C . GLY A 1 258 ? 19.502 32.462 110.766 1.00 43.06 252 GLY A C 1
ATOM 1852 O O . GLY A 1 258 ? 20.512 32.545 111.465 1.00 31.95 252 GLY A O 1
ATOM 1853 N N . GLU A 1 259 ? 19.019 31.300 110.332 1.00 30.13 253 GLU A N 1
ATOM 1854 C CA . GLU A 1 259 ? 19.641 30.044 110.734 1.00 28.04 253 GLU A CA 1
ATOM 1855 C C . GLU A 1 259 ? 20.674 29.512 109.731 1.00 31.62 253 GLU A C 1
ATOM 1856 O O . GLU A 1 259 ? 21.314 28.485 109.983 1.00 30.88 253 GLU A O 1
ATOM 1862 N N . VAL A 1 260 ? 20.872 30.222 108.622 1.00 28.17 254 VAL A N 1
ATOM 1863 C CA . VAL A 1 260 ? 21.915 29.819 107.683 1.00 29.90 254 VAL A CA 1
ATOM 1864 C C . VAL A 1 260 ? 23.275 29.810 108.384 1.00 33.46 254 VAL A C 1
ATOM 1865 O O . VAL A 1 260 ? 24.034 28.847 108.265 1.00 27.59 254 VAL A O 1
ATOM 1869 N N . SER A 1 261 ? 23.589 30.869 109.127 1.00 31.81 255 SER A N 1
ATOM 1870 C CA . SER A 1 261 ? 24.880 30.926 109.813 1.00 36.05 255 SER A CA 1
ATOM 1871 C C . SER A 1 261 ? 24.962 29.849 110.895 1.00 34.42 255 SER A C 1
ATOM 1872 O O . SER A 1 261 ? 26.032 29.344 111.207 1.00 32.05 255 SER A O 1
ATOM 1875 N N . LEU A 1 262 ? 23.819 29.502 111.468 1.00 30.13 256 LEU A N 1
ATOM 1876 C CA . LEU A 1 262 ? 23.759 28.434 112.455 1.00 35.83 256 LEU A CA 1
ATOM 1877 C C . LEU A 1 262 ? 24.203 27.106 111.824 1.00 33.69 256 LEU A C 1
ATOM 1878 O O . LEU A 1 262 ? 25.042 26.384 112.372 1.00 31.31 256 LEU A O 1
ATOM 1883 N N . LEU A 1 263 ? 23.636 26.790 110.666 1.00 27.43 257 LEU A N 1
ATOM 1884 C CA . LEU A 1 263 ? 24.034 25.592 109.934 1.00 26.34 257 LEU A CA 1
ATOM 1885 C C . LEU A 1 263 ? 25.504 25.671 109.532 1.00 24.64 257 LEU A C 1
ATOM 1886 O O . LEU A 1 263 ? 26.262 24.724 109.722 1.00 25.79 257 LEU A O 1
ATOM 1891 N N . ALA A 1 264 ? 25.903 26.815 108.991 1.00 27.77 258 ALA A N 1
ATOM 1892 C CA . ALA A 1 264 ? 27.284 27.028 108.537 1.00 25.33 258 ALA A CA 1
ATOM 1893 C C . ALA A 1 264 ? 28.323 26.825 109.643 1.00 28.10 258 ALA A C 1
ATOM 1894 O O . ALA A 1 264 ? 29.339 26.158 109.434 1.00 28.54 258 ALA A O 1
ATOM 1896 N N . ASN A 1 265 ? 28.083 27.413 110.812 1.00 31.52 259 ASN A N 1
ATOM 1897 C CA . ASN A 1 265 ? 29.037 27.311 111.912 1.00 31.08 259 ASN A CA 1
ATOM 1898 C C . ASN A 1 265 ? 29.082 25.915 112.507 1.00 30.22 259 ASN A C 1
ATOM 1899 O O . ASN A 1 265 ? 30.122 25.472 112.980 1.00 32.73 259 ASN A O 1
ATOM 1904 N N . TYR A 1 266 ? 27.949 25.225 112.485 1.00 28.59 260 TYR A N 1
ATOM 1905 C CA . TYR A 1 266 ? 27.893 23.853 112.972 1.00 27.70 260 TYR A CA 1
ATOM 1906 C C . TYR A 1 266 ? 28.736 22.955 112.074 1.00 36.40 260 TYR A C 1
ATOM 1907 O O . TYR A 1 266 ? 29.517 22.125 112.550 1.00 31.59 260 TYR A O 1
ATOM 1916 N N . LEU A 1 267 ? 28.573 23.132 110.767 1.00 30.24 261 LEU A N 1
ATOM 1917 C CA . LEU A 1 267 ? 29.336 22.358 109.808 1.00 20.36 261 LEU A CA 1
ATOM 1918 C C . LEU A 1 267 ? 30.825 22.679 109.913 1.00 21.62 261 LEU A C 1
ATOM 1919 O O . LEU A 1 267 ? 31.659 21.780 109.796 1.00 26.82 261 LEU A O 1
ATOM 1924 N N . ALA A 1 268 ? 31.145 23.952 110.154 1.00 25.28 262 ALA A N 1
ATOM 1925 C CA . ALA A 1 268 ? 32.542 24.404 110.234 1.00 28.53 262 ALA A CA 1
ATOM 1926 C C . ALA A 1 268 ? 33.224 23.956 111.531 1.00 34.47 262 ALA A C 1
ATOM 1927 O O . ALA A 1 268 ? 34.435 24.116 111.692 1.00 35.81 262 ALA A O 1
ATOM 1929 N N . GLY A 1 269 ? 32.435 23.418 112.454 1.00 38.25 263 GLY A N 1
ATOM 1930 C CA . GLY A 1 269 ? 32.939 22.904 113.716 1.00 46.61 263 GLY A CA 1
ATOM 1931 C C . GLY A 1 269 ? 33.426 23.976 114.670 1.00 48.61 263 GLY A C 1
ATOM 1932 O O . GLY A 1 269 ? 34.363 23.759 115.440 1.00 54.86 263 GLY A O 1
ATOM 1933 N N . THR A 1 270 ? 32.786 25.137 114.623 1.00 38.99 264 THR A N 1
ATOM 1934 C CA . THR A 1 270 ? 33.147 26.235 115.509 1.00 42.62 264 THR A CA 1
ATOM 1935 C C . THR A 1 270 ? 32.023 26.506 116.497 1.00 44.55 264 THR A C 1
ATOM 1936 O O . THR A 1 270 ? 32.130 27.392 117.347 1.00 49.65 264 THR A O 1
ATOM 1940 N N . SER A 1 271 ? 30.948 25.734 116.380 1.00 42.14 265 SER A N 1
ATOM 1941 C CA . SER A 1 271 ? 29.824 25.831 117.307 1.00 37.80 265 SER A CA 1
ATOM 1942 C C . SER A 1 271 ? 29.114 24.493 117.431 1.00 45.82 265 SER A C 1
ATOM 1943 O O . SER A 1 271 ? 29.025 23.747 116.459 1.00 48.65 265 SER A O 1
ATOM 1946 N N . PRO A 1 272 ? 28.626 24.172 118.640 1.00 48.57 266 PRO A N 1
ATOM 1947 C CA . PRO A 1 272 ? 27.862 22.944 118.877 1.00 39.82 266 PRO A CA 1
ATOM 1948 C C . PRO A 1 272 ? 26.366 23.115 118.628 1.00 35.70 266 PRO A C 1
ATOM 1949 O O . PRO A 1 272 ? 25.631 22.130 118.635 1.00 38.02 266 PRO A O 1
ATOM 1953 N N . ASP A 1 273 ? 25.939 24.353 118.398 1.00 39.85 267 ASP A N 1
ATOM 1954 C CA . ASP A 1 273 ? 24.527 24.667 118.221 1.00 43.69 267 ASP A CA 1
ATOM 1955 C C . ASP A 1 273 ? 24.065 24.403 116.797 1.00 44.14 267 ASP A C 1
ATOM 1956 O O . ASP A 1 273 ? 24.638 24.924 115.843 1.00 38.83 267 ASP A O 1
ATOM 1961 N N . ALA A 1 274 ? 23.019 23.599 116.662 1.00 44.02 268 ALA A N 1
ATOM 1962 C CA . ALA A 1 274 ? 22.511 23.227 115.350 1.00 40.30 268 ALA A CA 1
ATOM 1963 C C . ALA A 1 274 ? 21.161 23.880 115.100 1.00 45.07 268 ALA A C 1
ATOM 1964 O O . ALA A 1 274 ? 20.408 24.127 116.046 1.00 39.23 268 ALA A O 1
ATOM 1966 N N . PRO A 1 275 ? 20.845 24.165 113.827 1.00 40.60 269 PRO A N 1
ATOM 1967 C CA . PRO A 1 275 ? 19.503 24.673 113.536 1.00 40.41 269 PRO A CA 1
ATOM 1968 C C . PRO A 1 275 ? 18.475 23.613 113.861 1.00 37.54 269 PRO A C 1
ATOM 1969 O O . PRO A 1 275 ? 18.735 22.431 113.676 1.00 35.78 269 PRO A O 1
ATOM 1973 N N . LYS A 1 276 ? 17.332 24.033 114.383 1.00 41.95 270 LYS A N 1
ATOM 1974 C CA . LYS A 1 276 ? 16.256 23.105 114.654 1.00 50.53 270 LYS A CA 1
ATOM 1975 C C . LYS A 1 276 ? 15.194 23.288 113.572 1.00 44.35 270 LYS A C 1
ATOM 1976 O O . LYS A 1 276 ? 15.045 24.378 113.002 1.00 44.20 270 LYS A O 1
ATOM 1982 N N . GLY A 1 277 ? 14.482 22.210 113.274 1.00 34.81 271 GLY A N 1
ATOM 1983 C CA . GLY A 1 277 ? 13.380 22.270 112.340 1.00 32.38 271 GLY A CA 1
ATOM 1984 C C . GLY A 1 277 ? 13.806 22.570 110.920 1.00 28.00 271 GLY A C 1
ATOM 1985 O O . GLY A 1 277 ? 14.861 22.102 110.475 1.00 24.75 271 GLY A O 1
ATOM 1986 N N . MET A 1 278 ? 12.998 23.373 110.229 1.00 23.89 272 MET A N 1
ATOM 1987 C CA . MET A 1 278 ? 13.162 23.611 108.803 1.00 22.61 272 MET A CA 1
ATOM 1988 C C . MET A 1 278 ? 14.524 24.198 108.483 1.00 26.74 272 MET A C 1
ATOM 1989 O O . MET A 1 278 ? 15.031 24.031 107.373 1.00 23.39 272 MET A O 1
ATOM 1994 N N . GLY A 1 279 ? 15.119 24.861 109.470 1.00 26.82 273 GLY A N 1
ATOM 1995 C CA . GLY A 1 279 ? 16.418 25.477 109.293 1.00 30.95 273 GLY A CA 1
ATOM 1996 C C . GLY A 1 279 ? 17.541 24.501 109.029 1.00 26.94 273 GLY A C 1
ATOM 1997 O O . GLY A 1 279 ? 18.595 24.896 108.520 1.00 27.34 273 GLY A O 1
ATOM 1998 N N . ASN A 1 280 ? 17.350 23.228 109.358 1.00 23.10 274 ASN A N 1
ATOM 1999 C CA . ASN A 1 280 ? 18.414 22.271 109.048 1.00 22.49 274 ASN A CA 1
ATOM 2000 C C . ASN A 1 280 ? 18.081 21.484 107.799 1.00 21.19 274 ASN A C 1
ATOM 2001 O O . ASN A 1 280 ? 18.809 20.567 107.428 1.00 22.50 274 ASN A O 1
ATOM 2006 N N . ARG A 1 281 ? 16.974 21.854 107.157 1.00 23.78 275 ARG A N 1
ATOM 2007 C CA . ARG A 1 281 ? 16.454 21.104 106.020 1.00 22.48 275 ARG A CA 1
ATOM 2008 C C . ARG A 1 281 ? 16.514 21.918 104.724 1.00 21.26 275 ARG A C 1
ATOM 2009 O O . ARG A 1 281 ? 16.956 21.422 103.690 1.00 23.16 275 ARG A O 1
ATOM 2017 N N . TYR A 1 282 ? 16.059 23.165 104.786 1.00 20.13 276 TYR A N 1
ATOM 2018 C CA . TYR A 1 282 ? 15.886 23.955 103.574 1.00 18.78 276 TYR A CA 1
ATOM 2019 C C . TYR A 1 282 ? 16.845 25.139 103.486 1.00 17.60 276 TYR A C 1
ATOM 2020 O O . TYR A 1 282 ? 16.552 26.139 102.832 1.00 22.20 276 TYR A O 1
ATOM 2029 N N . ASN A 1 283 ? 17.999 25.015 104.132 1.00 20.96 277 ASN A N 1
ATOM 2030 C CA . ASN A 1 283 ? 19.061 26.019 104.008 1.00 17.07 277 ASN A CA 1
ATOM 2031 C C . ASN A 1 283 ? 20.310 25.517 103.288 1.00 19.44 277 ASN A C 1
ATOM 2032 O O . ASN A 1 283 ? 21.306 26.237 103.201 1.00 23.55 277 ASN A O 1
ATOM 2037 N N . TRP A 1 284 ? 20.284 24.283 102.803 1.00 20.98 278 TRP A N 1
ATOM 2038 C CA . TRP A 1 284 ? 21.495 23.716 102.208 1.00 16.83 278 TRP A CA 1
ATOM 2039 C C . TRP A 1 284 ? 21.892 24.444 100.930 1.00 21.43 278 TRP A C 1
ATOM 2040 O O . TRP A 1 284 ? 23.083 24.559 100.634 1.00 24.11 278 TRP A O 1
ATOM 2051 N N . HIS A 1 285 ? 20.907 24.963 100.199 1.00 19.90 279 HIS A N 1
ATOM 2052 C CA . HIS A 1 285 ? 21.192 25.664 98.941 1.00 21.93 279 HIS A CA 1
ATOM 2053 C C . HIS A 1 285 ? 21.885 27.018 99.154 1.00 22.79 279 HIS A C 1
ATOM 2054 O O . HIS A 1 285 ? 22.401 27.607 98.206 1.00 26.19 279 HIS A O 1
ATOM 2061 N N . LYS A 1 286 ? 21.902 27.494 100.398 1.00 25.61 280 LYS A N 1
ATOM 2062 C CA . LYS A 1 286 ? 22.595 28.735 100.766 1.00 24.75 280 LYS A CA 1
ATOM 2063 C C . LYS A 1 286 ? 24.083 28.498 100.955 1.00 26.32 280 LYS A C 1
ATOM 2064 O O . LYS A 1 286 ? 24.878 29.438 100.995 1.00 29.09 280 LYS A O 1
ATOM 2070 N N . LEU A 1 287 ? 24.462 27.239 101.094 1.00 21.62 281 LEU A N 1
ATOM 2071 C CA . LEU A 1 287 ? 25.850 26.903 101.404 1.00 21.48 281 LEU A CA 1
ATOM 2072 C C . LEU A 1 287 ? 26.538 26.038 100.357 1.00 19.68 281 LEU A C 1
ATOM 2073 O O . LEU A 1 287 ? 27.772 26.069 100.227 1.00 22.22 281 LEU A O 1
ATOM 2078 N N . TYR A 1 288 ? 25.747 25.267 99.619 1.00 23.94 282 TYR A N 1
ATOM 2079 C CA . TYR A 1 288 ? 26.243 24.354 98.599 1.00 21.55 282 TYR A CA 1
ATOM 2080 C C . TYR A 1 288 ? 25.309 24.379 97.410 1.00 25.26 282 TYR A C 1
ATOM 2081 O O . TYR A 1 288 ? 24.151 24.786 97.538 1.00 24.21 282 TYR A O 1
ATOM 2090 N N . ASP A 1 289 ? 25.810 23.940 96.261 1.00 21.39 283 ASP A N 1
ATOM 2091 C CA . ASP A 1 289 ? 24.978 23.746 95.077 1.00 18.64 283 ASP A CA 1
ATOM 2092 C C . ASP A 1 289 ? 24.019 22.586 95.328 1.00 18.11 283 ASP A C 1
ATOM 2093 O O . ASP A 1 289 ? 24.427 21.430 95.298 1.00 20.34 283 ASP A O 1
ATOM 2098 N N . THR A 1 290 ? 22.748 22.922 95.542 1.00 19.26 284 THR A N 1
ATOM 2099 C CA . THR A 1 290 ? 21.748 21.984 96.035 1.00 20.46 284 THR A CA 1
ATOM 2100 C C . THR A 1 290 ? 20.489 21.989 95.187 1.00 22.04 284 THR A C 1
ATOM 2101 O O . THR A 1 290 ? 19.973 23.051 94.845 1.00 22.11 284 THR A O 1
ATOM 2105 N N . ASP A 1 291 ? 20.003 20.796 94.864 1.00 18.50 285 ASP A N 1
ATOM 2106 C CA . ASP A 1 291 ? 18.685 20.626 94.267 1.00 20.29 285 ASP A CA 1
ATOM 2107 C C . ASP A 1 291 ? 17.780 19.957 95.290 1.00 20.17 285 ASP A C 1
ATOM 2108 O O . ASP A 1 291 ? 18.174 18.942 95.882 1.00 19.70 285 ASP A O 1
ATOM 2113 N N . TYR A 1 292 ? 16.582 20.509 95.485 1.00 18.22 286 TYR A N 1
ATOM 2114 C CA . TYR A 1 292 ? 15.552 19.861 96.296 1.00 18.59 286 TYR A CA 1
ATOM 2115 C C . TYR A 1 292 ? 14.536 19.253 95.351 1.00 21.55 286 TYR A C 1
ATOM 2116 O O . TYR A 1 292 ? 13.815 19.993 94.677 1.00 23.99 286 TYR A O 1
ATOM 2125 N N . TYR A 1 293 ? 14.497 17.926 95.254 1.00 16.72 287 TYR A N 1
ATOM 2126 C CA . TYR A 1 293 ? 13.525 17.285 94.387 1.00 17.72 287 TYR A CA 1
ATOM 2127 C C . TYR A 1 293 ? 12.259 17.034 95.176 1.00 18.50 287 TYR A C 1
ATOM 2128 O O . TYR A 1 293 ? 12.246 16.207 96.089 1.00 18.11 287 TYR A O 1
ATOM 2137 N N . PHE A 1 294 ? 11.208 17.759 94.802 1.00 21.49 288 PHE A N 1
ATOM 2138 C CA . PHE A 1 294 ? 9.892 17.625 95.419 1.00 20.20 288 PHE A CA 1
ATOM 2139 C C . PHE A 1 294 ? 9.059 16.607 94.634 1.00 23.22 288 PHE A C 1
ATOM 2140 O O . PHE A 1 294 ? 8.955 16.709 93.416 1.00 22.91 288 PHE A O 1
ATOM 2148 N N . LEU A 1 295 ? 8.450 15.637 95.309 1.00 21.68 289 LEU A N 1
ATOM 2149 C CA . LEU A 1 295 ? 7.486 14.771 94.622 1.00 21.39 289 LEU A CA 1
ATOM 2150 C C . LEU A 1 295 ? 6.287 15.585 94.110 1.00 23.78 289 LEU A C 1
ATOM 2151 O O . LEU A 1 295 ? 5.718 15.261 93.066 1.00 24.51 289 LEU A O 1
ATOM 2156 N N . ARG A 1 296 ? 5.898 16.620 94.850 1.00 24.93 290 ARG A N 1
ATOM 2157 C CA . ARG A 1 296 ? 4.896 17.566 94.356 1.00 22.37 290 ARG A CA 1
ATOM 2158 C C . ARG A 1 296 ? 5.362 19.012 94.542 1.00 22.15 290 ARG A C 1
ATOM 2159 O O . ARG A 1 296 ? 5.011 19.673 95.523 1.00 21.20 290 ARG A O 1
ATOM 2167 N N . GLU A 1 297 ? 6.168 19.500 93.597 1.00 25.36 291 GLU A N 1
ATOM 2168 C CA . GLU A 1 297 ? 6.720 20.844 93.686 1.00 22.15 291 GLU A CA 1
ATOM 2169 C C . GLU A 1 297 ? 5.611 21.886 93.690 1.00 26.28 291 GLU A C 1
ATOM 2170 O O . GLU A 1 297 ? 5.753 22.955 94.277 1.00 28.77 291 GLU A O 1
ATOM 2176 N N . ASP A 1 298 ? 4.496 21.564 93.043 1.00 27.16 292 ASP A N 1
ATOM 2177 C CA . ASP A 1 298 ? 3.398 22.515 92.961 1.00 30.83 292 ASP A CA 1
ATOM 2178 C C . ASP A 1 298 ? 2.737 22.785 94.314 1.00 29.56 292 ASP A C 1
ATOM 2179 O O . ASP A 1 298 ? 1.973 23.736 94.429 1.00 29.45 292 ASP A O 1
ATOM 2184 N N . TYR A 1 299 ? 3.059 21.998 95.342 1.00 23.58 293 TYR A N 1
ATOM 2185 C CA . TYR A 1 299 ? 2.551 22.289 96.673 1.00 19.64 293 TYR A CA 1
ATOM 2186 C C . TYR A 1 299 ? 2.988 23.694 97.080 1.00 26.45 293 TYR A C 1
ATOM 2187 O O . TYR A 1 299 ? 2.240 24.412 97.735 1.00 25.98 293 TYR A O 1
ATOM 2196 N N . LEU A 1 300 ? 4.180 24.105 96.648 1.00 22.76 294 LEU A N 1
ATOM 2197 C CA . LEU A 1 300 ? 4.686 25.433 96.970 1.00 23.11 294 LEU A CA 1
ATOM 2198 C C . LEU A 1 300 ? 3.905 26.533 96.237 1.00 31.95 294 LEU A C 1
ATOM 2199 O O . LEU A 1 300 ? 3.997 27.707 96.601 1.00 35.59 294 LEU A O 1
ATOM 2204 N N . ASP A 1 301 ? 3.170 26.143 95.193 1.00 31.43 295 ASP A N 1
ATOM 2205 C CA . ASP A 1 301 ? 2.314 27.061 94.431 1.00 32.98 295 ASP A CA 1
ATOM 2206 C C . ASP A 1 301 ? 0.898 27.101 94.992 1.00 35.56 295 ASP A C 1
ATOM 2207 O O . ASP A 1 301 ? 0.350 28.177 95.240 1.00 33.98 295 ASP A O 1
ATOM 2212 N N . VAL A 1 302 ? 0.293 25.926 95.154 1.00 27.98 296 VAL A N 1
ATOM 2213 C CA . VAL A 1 302 ? -1.133 25.863 95.519 1.00 27.60 296 VAL A CA 1
ATOM 2214 C C . VAL A 1 302 ? -1.388 26.251 96.972 1.00 37.65 296 VAL A C 1
ATOM 2215 O O . VAL A 1 302 ? -2.477 26.708 97.312 1.00 39.87 296 VAL A O 1
ATOM 2219 N N . GLU A 1 303 ? -0.395 26.082 97.831 1.00 34.01 297 GLU A N 1
ATOM 2220 C CA . GLU A 1 303 ? -0.539 26.498 99.219 1.00 30.77 297 GLU A CA 1
ATOM 2221 C C . GLU A 1 303 ? 0.008 27.905 99.411 1.00 31.56 297 GLU A C 1
ATOM 2222 O O . GLU A 1 303 ? 1.216 28.116 99.452 1.00 29.17 297 GLU A O 1
ATOM 2228 N N . ALA A 1 304 ? -0.895 28.877 99.541 1.00 31.84 298 ALA A N 1
ATOM 2229 C CA . ALA A 1 304 ? -0.491 30.278 99.490 1.00 34.04 298 ALA A CA 1
ATOM 2230 C C . ALA A 1 304 ? 0.485 30.655 100.594 1.00 27.88 298 ALA A C 1
ATOM 2231 O O . ALA A 1 304 ? 1.328 31.531 100.394 1.00 30.27 298 ALA A O 1
ATOM 2233 N N . ASN A 1 305 ? 0.404 29.982 101.742 1.00 26.88 299 ASN A N 1
ATOM 2234 C CA . ASN A 1 305 ? 1.312 30.296 102.843 1.00 28.15 299 ASN A CA 1
ATOM 2235 C C . ASN A 1 305 ? 2.708 29.689 102.659 1.00 23.21 299 ASN A C 1
ATOM 2236 O O . ASN A 1 305 ? 3.542 29.783 103.558 1.00 30.80 299 ASN A O 1
ATOM 2241 N N . LEU A 1 306 ? 2.951 29.077 101.505 1.00 26.97 300 LEU A N 1
ATOM 2242 C CA . LEU A 1 306 ? 4.279 28.552 101.189 1.00 25.41 300 LEU A CA 1
ATOM 2243 C C . LEU A 1 306 ? 4.924 29.298 100.026 1.00 31.98 300 LEU A C 1
ATOM 2244 O O . LEU A 1 306 ? 6.010 28.928 99.567 1.00 25.70 300 LEU A O 1
ATOM 2249 N N . HIS A 1 307 ? 4.257 30.341 99.541 1.00 33.11 301 HIS A N 1
ATOM 2250 C CA . HIS A 1 307 ? 4.820 31.152 98.467 1.00 34.03 301 HIS A CA 1
ATOM 2251 C C . HIS A 1 307 ? 6.146 31.772 98.898 1.00 31.42 301 HIS A C 1
ATOM 2252 O O . HIS A 1 307 ? 7.056 31.944 98.083 1.00 33.03 301 HIS A O 1
ATOM 2259 N N . ASP A 1 308 ? 6.256 32.104 100.184 1.00 29.83 302 ASP A N 1
ATOM 2260 C CA . ASP A 1 308 ? 7.482 32.702 100.692 1.00 33.87 302 ASP A CA 1
ATOM 2261 C C . ASP A 1 308 ? 8.625 31.677 100.690 1.00 29.57 302 ASP A C 1
ATOM 2262 O O . ASP A 1 308 ? 9.779 32.029 100.410 1.00 30.31 302 ASP A O 1
ATOM 2267 N N . LEU A 1 309 ? 8.311 30.415 100.979 1.00 24.99 303 LEU A N 1
ATOM 2268 C CA . LEU A 1 309 ? 9.322 29.361 100.880 1.00 24.15 303 LEU A CA 1
ATOM 2269 C C . LEU A 1 309 ? 9.691 29.101 99.418 1.00 24.16 303 LEU A C 1
ATOM 2270 O O . LEU A 1 309 ? 10.874 28.941 99.081 1.00 23.64 303 LEU A O 1
ATOM 2275 N N . ARG A 1 310 ? 8.683 29.095 98.548 1.00 26.20 304 ARG A N 1
ATOM 2276 C CA . ARG A 1 310 ? 8.908 28.948 97.110 1.00 25.40 304 ARG A CA 1
ATOM 2277 C C . ARG A 1 310 ? 9.933 29.955 96.598 1.00 23.53 304 ARG A C 1
ATOM 2278 O O . ARG A 1 310 ? 10.890 29.602 95.875 1.00 24.79 304 ARG A O 1
ATOM 2286 N N . ASP A 1 311 ? 9.750 31.201 97.010 1.00 27.43 305 ASP A N 1
ATOM 2287 C CA . ASP A 1 311 ? 10.658 32.271 96.610 1.00 35.91 305 ASP A CA 1
ATOM 2288 C C . ASP A 1 311 ? 12.038 32.087 97.225 1.00 36.63 305 ASP A C 1
ATOM 2289 O O . ASP A 1 311 ? 13.049 32.350 96.576 1.00 27.92 305 ASP A O 1
ATOM 2294 N N . TYR A 1 312 ? 12.064 31.615 98.468 1.00 31.34 306 TYR A N 1
ATOM 2295 C CA . TYR A 1 312 ? 13.311 31.413 99.207 1.00 24.24 306 TYR A CA 1
ATOM 2296 C C . TYR A 1 312 ? 14.157 30.311 98.591 1.00 23.56 306 TYR A C 1
ATOM 2297 O O . TYR A 1 312 ? 15.385 30.403 98.571 1.00 25.91 306 TYR A O 1
ATOM 2306 N N . LEU A 1 313 ? 13.508 29.251 98.124 1.00 23.78 307 LEU A N 1
ATOM 2307 C CA . LEU A 1 313 ? 14.249 28.157 97.485 1.00 21.63 307 LEU A CA 1
ATOM 2308 C C . LEU A 1 313 ? 14.617 28.511 96.058 1.00 23.78 307 LEU A C 1
ATOM 2309 O O . LEU A 1 313 ? 15.688 28.127 95.568 1.00 24.82 307 LEU A O 1
ATOM 2314 N N . GLY A 1 314 ? 13.723 29.239 95.393 1.00 25.20 308 GLY A N 1
ATOM 2315 C CA . GLY A 1 314 ? 13.974 29.667 94.030 1.00 32.31 308 GLY A CA 1
ATOM 2316 C C . GLY A 1 314 ? 14.266 28.514 93.088 1.00 23.44 308 GLY A C 1
ATOM 2317 O O . GLY A 1 314 ? 13.555 27.500 93.076 1.00 25.22 308 GLY A O 1
ATOM 2318 N N . SER A 1 315 ? 15.331 28.658 92.306 1.00 24.31 309 SER A N 1
ATOM 2319 C CA . SER A 1 315 ? 15.643 27.674 91.282 1.00 24.31 309 SER A CA 1
ATOM 2320 C C . SER A 1 315 ? 16.136 26.344 91.859 1.00 28.13 309 SER A C 1
ATOM 2321 O O . SER A 1 315 ? 16.229 25.360 91.129 1.00 24.38 309 SER A O 1
ATOM 2324 N N . SER A 1 316 ? 16.436 26.309 93.157 1.00 21.35 310 SER A N 1
ATOM 2325 C CA A SER A 1 316 ? 16.901 25.075 93.788 0.44 21.62 310 SER A CA 1
ATOM 2326 C CA B SER A 1 316 ? 16.900 25.079 93.794 0.56 20.90 310 SER A CA 1
ATOM 2327 C C . SER A 1 316 ? 15.764 24.075 93.967 1.00 21.49 310 SER A C 1
ATOM 2328 O O . SER A 1 316 ? 16.008 22.873 94.098 1.00 20.93 310 SER A O 1
ATOM 2333 N N . ALA A 1 317 ? 14.523 24.571 93.976 1.00 20.09 311 ALA A N 1
ATOM 2334 C CA . ALA A 1 317 ? 13.356 23.695 94.056 1.00 19.33 311 ALA A CA 1
ATOM 2335 C C . ALA A 1 317 ? 13.092 23.069 92.694 1.00 27.19 311 ALA A C 1
ATOM 2336 O O . ALA A 1 317 ? 12.967 23.779 91.693 1.00 28.93 311 ALA A O 1
ATOM 2338 N N . LYS A 1 318 ? 13.017 21.741 92.657 1.00 22.21 312 LYS A N 1
ATOM 2339 C CA . LYS A 1 318 ? 12.823 21.001 91.416 1.00 22.95 312 LYS A CA 1
ATOM 2340 C C . LYS A 1 318 ? 11.652 20.026 91.553 1.00 21.08 312 LYS A C 1
ATOM 2341 O O . LYS A 1 318 ? 11.342 19.575 92.662 1.00 24.55 312 LYS A O 1
ATOM 2347 N N . GLN A 1 319 ? 11.044 19.659 90.426 1.00 22.95 313 GLN A N 1
ATOM 2348 C CA . GLN A 1 319 ? 10.016 18.619 90.424 1.00 22.79 313 GLN A CA 1
ATOM 2349 C C . GLN A 1 319 ? 10.694 17.273 90.165 1.00 19.67 313 GLN A C 1
ATOM 2350 O O . GLN A 1 319 ? 11.442 17.112 89.201 1.00 23.08 313 GLN A O 1
ATOM 2356 N N . MET A 1 320 ? 10.469 16.317 91.054 1.00 23.98 314 MET A N 1
ATOM 2357 C CA . MET A 1 320 ? 10.983 14.969 90.871 1.00 21.03 314 MET A CA 1
ATOM 2358 C C . MET A 1 320 ? 10.387 14.377 89.599 1.00 23.80 314 MET A C 1
ATOM 2359 O O . MET A 1 320 ? 9.172 14.439 89.393 1.00 26.54 314 MET A O 1
ATOM 2364 N N . PRO A 1 321 ? 11.234 13.850 88.709 1.00 21.62 315 PRO A N 1
ATOM 2365 C CA . PRO A 1 321 ? 10.764 13.301 87.437 1.00 26.15 315 PRO A CA 1
ATOM 2366 C C . PRO A 1 321 ? 10.231 11.887 87.593 1.00 33.58 315 PRO A C 1
ATOM 2367 O O . PRO A 1 321 ? 10.734 11.139 88.430 1.00 26.51 315 PRO A O 1
ATOM 2371 N N . TRP A 1 322 ? 9.218 11.523 86.809 1.00 25.30 316 TRP A N 1
ATOM 2372 C CA . TRP A 1 322 ? 8.660 10.177 86.907 1.00 26.33 316 TRP A CA 1
ATOM 2373 C C . TRP A 1 322 ? 8.962 9.337 85.684 1.00 29.49 316 TRP A C 1
ATOM 2374 O O . TRP A 1 322 ? 8.633 8.154 85.642 1.00 31.96 316 TRP A O 1
ATOM 2385 N N . ASP A 1 323 ? 9.597 9.941 84.690 1.00 30.79 317 ASP A N 1
ATOM 2386 C CA . ASP A 1 323 ? 9.712 9.284 83.396 1.00 36.06 317 ASP A CA 1
ATOM 2387 C C . ASP A 1 323 ? 11.138 8.939 82.981 1.00 28.18 317 ASP A C 1
ATOM 2388 O O . ASP A 1 323 ? 11.392 8.644 81.815 1.00 30.02 317 ASP A O 1
ATOM 2393 N N . GLU A 1 324 ? 12.070 8.944 83.920 1.00 23.57 318 GLU A N 1
ATOM 2394 C CA . GLU A 1 324 ? 13.460 8.720 83.530 1.00 28.82 318 GLU A CA 1
ATOM 2395 C C . GLU A 1 324 ? 13.753 7.255 83.185 1.00 26.30 318 GLU A C 1
ATOM 2396 O O . GLU A 1 324 ? 14.629 6.963 82.365 1.00 27.40 318 GLU A O 1
ATOM 2402 N N . PHE A 1 325 ? 13.032 6.337 83.825 1.00 24.67 319 PHE A N 1
ATOM 2403 C CA . PHE A 1 325 ? 13.198 4.911 83.557 1.00 26.84 319 PHE A CA 1
ATOM 2404 C C . PHE A 1 325 ? 13.002 4.588 82.080 1.00 25.03 319 PHE A C 1
ATOM 2405 O O . PHE A 1 325 ? 13.781 3.845 81.483 1.00 26.35 319 PHE A O 1
ATOM 2413 N N . ALA A 1 326 ? 11.947 5.154 81.505 1.00 29.07 320 ALA A N 1
ATOM 2414 C CA . ALA A 1 326 ? 11.575 4.880 80.125 1.00 28.83 320 ALA A CA 1
ATOM 2415 C C . ALA A 1 326 ? 12.607 5.412 79.139 1.00 35.37 320 ALA A C 1
ATOM 2416 O O . ALA A 1 326 ? 12.682 4.931 78.008 1.00 32.69 320 ALA A O 1
ATOM 2418 N N . LYS A 1 327 ? 13.394 6.399 79.570 1.00 31.41 321 LYS A N 1
ATOM 2419 C CA . LYS A 1 327 ? 14.429 6.993 78.721 1.00 36.78 321 LYS A CA 1
ATOM 2420 C C . LYS A 1 327 ? 15.731 6.207 78.833 1.00 37.71 321 LYS A C 1
ATOM 2421 O O . LYS A 1 327 ? 16.674 6.426 78.070 1.00 38.05 321 LYS A O 1
ATOM 2427 N N . LEU A 1 328 ? 15.791 5.291 79.793 1.00 31.96 322 LEU A N 1
ATOM 2428 C CA . LEU A 1 328 ? 16.937 4.406 79.881 1.00 26.09 322 LEU A CA 1
ATOM 2429 C C . LEU A 1 328 ? 16.909 3.464 78.689 1.00 26.80 322 LEU A C 1
ATOM 2430 O O . LEU A 1 328 ? 15.856 3.237 78.083 1.00 28.28 322 LEU A O 1
ATOM 2435 N N . SER A 1 329 ? 18.072 2.930 78.338 1.00 28.10 323 SER A N 1
ATOM 2436 C CA . SER A 1 329 ? 18.150 1.883 77.329 1.00 33.36 323 SER A CA 1
ATOM 2437 C C . SER A 1 329 ? 17.496 0.619 77.859 1.00 31.01 323 SER A C 1
ATOM 2438 O O . SER A 1 329 ? 17.286 0.491 79.066 1.00 29.54 323 SER A O 1
ATOM 2441 N N . ASP A 1 330 ? 17.202 -0.327 76.973 1.00 26.81 324 ASP A N 1
ATOM 2442 C CA . ASP A 1 330 ? 16.572 -1.572 77.400 1.00 28.36 324 ASP A CA 1
ATOM 2443 C C . ASP A 1 330 ? 17.407 -2.335 78.437 1.00 26.26 324 ASP A C 1
ATOM 2444 O O . ASP A 1 330 ? 16.867 -2.816 79.449 1.00 30.76 324 ASP A O 1
ATOM 2449 N N A SER A 1 331 ? 18.714 -2.416 78.202 0.54 26.10 325 SER A N 1
ATOM 2450 N N B SER A 1 331 ? 18.709 -2.449 78.197 0.46 25.62 325 SER A N 1
ATOM 2451 C CA A SER A 1 331 ? 19.613 -3.138 79.099 0.54 21.99 325 SER A CA 1
ATOM 2452 C CA B SER A 1 331 ? 19.588 -3.168 79.117 0.46 21.52 325 SER A CA 1
ATOM 2453 C C A SER A 1 331 ? 19.682 -2.450 80.464 0.54 27.38 325 SER A C 1
ATOM 2454 C C B SER A 1 331 ? 19.699 -2.452 80.472 0.46 27.06 325 SER A C 1
ATOM 2455 O O A SER A 1 331 ? 19.726 -3.112 81.505 0.54 28.20 325 SER A O 1
ATOM 2456 O O B SER A 1 331 ? 19.788 -3.100 81.517 0.46 28.46 325 SER A O 1
ATOM 2461 N N . GLN A 1 332 ? 19.688 -1.122 80.449 1.00 23.02 326 GLN A N 1
ATOM 2462 C CA . GLN A 1 332 ? 19.674 -0.336 81.672 1.00 24.07 326 GLN A CA 1
ATOM 2463 C C . GLN A 1 332 ? 18.369 -0.538 82.461 1.00 24.25 326 GLN A C 1
ATOM 2464 O O . GLN A 1 332 ? 18.387 -0.625 83.698 1.00 22.62 326 GLN A O 1
ATOM 2470 N N . GLN A 1 333 ? 17.255 -0.616 81.738 1.00 25.02 327 GLN A N 1
ATOM 2471 C CA . GLN A 1 333 ? 15.950 -0.866 82.364 1.00 23.62 327 GLN A CA 1
ATOM 2472 C C . GLN A 1 333 ? 15.957 -2.237 83.040 1.00 22.12 327 GLN A C 1
ATOM 2473 O O . GLN A 1 333 ? 15.479 -2.390 84.173 1.00 23.84 327 GLN A O 1
ATOM 2479 N N . THR A 1 334 ? 16.518 -3.230 82.348 1.00 22.62 328 THR A N 1
ATOM 2480 C CA . THR A 1 334 ? 16.612 -4.579 82.890 1.00 27.15 328 THR A CA 1
ATOM 2481 C C . THR A 1 334 ? 17.416 -4.613 84.185 1.00 29.52 328 THR A C 1
ATOM 2482 O O . THR A 1 334 ? 17.073 -5.342 85.119 1.00 23.67 328 THR A O 1
ATOM 2486 N N . LEU A 1 335 ? 18.491 -3.831 84.233 1.00 27.31 329 LEU A N 1
ATOM 2487 C CA . LEU A 1 335 ? 19.322 -3.742 85.435 1.00 25.94 329 LEU A CA 1
ATOM 2488 C C . LEU A 1 335 ? 18.561 -3.119 86.615 1.00 22.50 329 LEU A C 1
ATOM 2489 O O . LEU A 1 335 ? 18.633 -3.619 87.741 1.00 22.88 329 LEU A O 1
ATOM 2494 N N . PHE A 1 336 ? 17.868 -2.012 86.361 1.00 23.37 330 PHE A N 1
ATOM 2495 C CA . PHE A 1 336 ? 17.048 -1.377 87.394 1.00 17.78 330 PHE A CA 1
ATOM 2496 C C . PHE A 1 336 ? 16.040 -2.376 87.953 1.00 19.29 330 PHE A C 1
ATOM 2497 O O . PHE A 1 336 ? 15.924 -2.529 89.166 1.00 21.04 330 PHE A O 1
ATOM 2505 N N . LEU A 1 337 ? 15.330 -3.057 87.060 1.00 20.82 331 LEU A N 1
ATOM 2506 C CA . LEU A 1 337 ? 14.288 -4.003 87.462 1.00 22.70 331 LEU A CA 1
ATOM 2507 C C . LEU A 1 337 ? 14.826 -5.148 88.308 1.00 22.83 331 LEU A C 1
ATOM 2508 O O . LEU A 1 337 ? 14.174 -5.595 89.254 1.00 27.33 331 LEU A O 1
ATOM 2513 N N . ASP A 1 338 ? 16.013 -5.635 87.950 1.00 21.12 332 ASP A N 1
ATOM 2514 C CA . ASP A 1 338 ? 16.652 -6.725 88.672 1.00 19.82 332 ASP A CA 1
ATOM 2515 C C . ASP A 1 338 ? 17.006 -6.323 90.090 1.00 23.15 332 ASP A C 1
ATOM 2516 O O . ASP A 1 338 ? 16.742 -7.053 91.044 1.00 24.46 332 ASP A O 1
ATOM 2521 N N . ILE A 1 339 ? 17.598 -5.145 90.225 1.00 24.42 333 ILE A N 1
ATOM 2522 C CA . ILE A 1 339 ? 17.975 -4.642 91.529 1.00 19.79 333 ILE A CA 1
ATOM 2523 C C . ILE A 1 339 ? 16.746 -4.433 92.430 1.00 20.89 333 ILE A C 1
ATOM 2524 O O . ILE A 1 339 ? 16.760 -4.829 93.600 1.00 22.11 333 ILE A O 1
ATOM 2529 N N . VAL A 1 340 ? 15.690 -3.828 91.898 1.00 20.19 334 VAL A N 1
ATOM 2530 C CA . VAL A 1 340 ? 14.511 -3.549 92.744 1.00 17.97 334 VAL A CA 1
ATOM 2531 C C . VAL A 1 340 ? 13.590 -4.765 92.891 1.00 19.62 334 VAL A C 1
ATOM 2532 O O . VAL A 1 340 ? 12.623 -4.715 93.649 1.00 24.71 334 VAL A O 1
ATOM 2536 N N . GLY A 1 341 ? 13.887 -5.837 92.162 1.00 20.78 335 GLY A N 1
ATOM 2537 C CA . GLY A 1 341 ? 13.179 -7.099 92.317 1.00 20.94 335 GLY A CA 1
ATOM 2538 C C . GLY A 1 341 ? 11.797 -7.144 91.688 1.00 26.16 335 GLY A C 1
ATOM 2539 O O . GLY A 1 341 ? 10.904 -7.829 92.196 1.00 27.06 335 GLY A O 1
ATOM 2540 N N . PHE A 1 342 ? 11.627 -6.436 90.574 1.00 22.56 336 PHE A N 1
ATOM 2541 C CA . PHE A 1 342 ? 10.315 -6.293 89.946 1.00 23.88 336 PHE A CA 1
ATOM 2542 C C . PHE A 1 342 ? 10.267 -6.952 88.575 1.00 26.06 336 PHE A C 1
ATOM 2543 O O . PHE A 1 342 ? 11.004 -6.573 87.679 1.00 21.59 336 PHE A O 1
ATOM 2551 N N . ASP A 1 343 ? 9.410 -7.956 88.421 1.00 24.48 337 ASP A N 1
ATOM 2552 C CA . ASP A 1 343 ? 9.227 -8.582 87.117 1.00 24.35 337 ASP A CA 1
ATOM 2553 C C . ASP A 1 343 ? 8.139 -7.832 86.358 1.00 26.19 337 ASP A C 1
ATOM 2554 O O . ASP A 1 343 ? 6.961 -8.227 86.374 1.00 22.06 337 ASP A O 1
ATOM 2559 N N . LYS A 1 344 ? 8.540 -6.752 85.695 1.00 22.44 338 LYS A N 1
ATOM 2560 C CA . LYS A 1 344 ? 7.612 -5.887 84.979 1.00 25.22 338 LYS A CA 1
ATOM 2561 C C . LYS A 1 344 ? 6.916 -6.622 83.846 1.00 23.52 338 LYS A C 1
ATOM 2562 O O . LYS A 1 344 ? 5.708 -6.476 83.645 1.00 26.75 338 LYS A O 1
ATOM 2568 N N . GLU A 1 345 ? 7.681 -7.422 83.109 1.00 25.06 339 GLU A N 1
ATOM 2569 C CA . GLU A 1 345 ? 7.143 -8.183 81.994 1.00 25.63 339 GLU A CA 1
ATOM 2570 C C . GLU A 1 345 ? 6.009 -9.088 82.443 1.00 26.20 339 GLU A C 1
ATOM 2571 O O . GLU A 1 345 ? 4.999 -9.198 81.762 1.00 26.18 339 GLU A O 1
ATOM 2577 N N . GLN A 1 346 ? 6.170 -9.715 83.603 1.00 25.59 340 GLN A N 1
ATOM 2578 C CA . GLN A 1 346 ? 5.126 -10.573 84.156 1.00 26.64 340 GLN A CA 1
ATOM 2579 C C . GLN A 1 346 ? 3.881 -9.771 84.532 1.00 19.04 340 GLN A C 1
ATOM 2580 O O . GLN A 1 346 ? 2.769 -10.196 84.248 1.00 22.52 340 GLN A O 1
ATOM 2586 N N . LEU A 1 347 ? 4.054 -8.615 85.164 1.00 19.35 341 LEU A N 1
ATOM 2587 C CA . LEU A 1 347 ? 2.884 -7.822 85.538 1.00 20.21 341 LEU A CA 1
ATOM 2588 C C . LEU A 1 347 ? 2.165 -7.314 84.292 1.00 22.24 341 LEU A C 1
ATOM 2589 O O . LEU A 1 347 ? 0.931 -7.270 84.259 1.00 22.94 341 LEU A O 1
ATOM 2594 N N . GLN A 1 348 ? 2.934 -6.951 83.262 1.00 21.72 342 GLN A N 1
ATOM 2595 C CA . GLN A 1 348 ? 2.345 -6.542 81.986 1.00 21.70 342 GLN A CA 1
ATOM 2596 C C . GLN A 1 348 ? 1.470 -7.662 81.439 1.00 28.64 342 GLN A C 1
ATOM 2597 O O . GLN A 1 348 ? 0.354 -7.427 80.959 1.00 28.09 342 GLN A O 1
ATOM 2603 N N . GLN A 1 349 ? 1.994 -8.881 81.509 1.00 20.79 343 GLN A N 1
ATOM 2604 C CA . GLN A 1 349 ? 1.266 -10.051 81.021 1.00 26.86 343 GLN A CA 1
ATOM 2605 C C . GLN A 1 349 ? 0.021 -10.279 81.862 1.00 25.87 343 GLN A C 1
ATOM 2606 O O . GLN A 1 349 ? -1.045 -10.602 81.329 1.00 25.81 343 GLN A O 1
ATOM 2612 N N . GLN A 1 350 ? 0.149 -10.101 83.173 1.00 23.79 344 GLN A N 1
ATOM 2613 C CA . GLN A 1 350 ? -0.989 -10.309 84.079 1.00 26.04 344 GLN A CA 1
ATOM 2614 C C . GLN A 1 350 ? -2.086 -9.256 83.892 1.00 24.46 344 GLN A C 1
ATOM 2615 O O . GLN A 1 350 ? -3.287 -9.578 83.943 1.00 23.50 344 GLN A O 1
ATOM 2621 N N . TYR A 1 351 ? -1.679 -8.011 83.654 1.00 22.80 345 TYR A N 1
ATOM 2622 C CA . TYR A 1 351 ? -2.617 -6.928 83.348 1.00 24.16 345 TYR A CA 1
ATOM 2623 C C . TYR A 1 351 ? -3.452 -7.322 82.124 1.00 27.65 345 TYR A C 1
ATOM 2624 O O . TYR A 1 351 ? -4.627 -6.973 82.023 1.00 24.62 345 TYR A O 1
ATOM 2633 N N . SER A 1 352 ? -2.842 -8.038 81.181 1.00 26.10 346 SER A N 1
ATOM 2634 C CA . SER A 1 352 ? -3.542 -8.409 79.947 1.00 27.60 346 SER A CA 1
ATOM 2635 C C . SER A 1 352 ? -4.206 -9.789 79.961 1.00 24.84 346 SER A C 1
ATOM 2636 O O . SER A 1 352 ? -4.861 -10.158 78.986 1.00 29.86 346 SER A O 1
ATOM 2639 N N . GLN A 1 353 ? -4.069 -10.540 81.054 1.00 35.67 347 GLN A N 1
ATOM 2640 C CA . GLN A 1 353 ? -4.716 -11.858 81.175 1.00 32.33 347 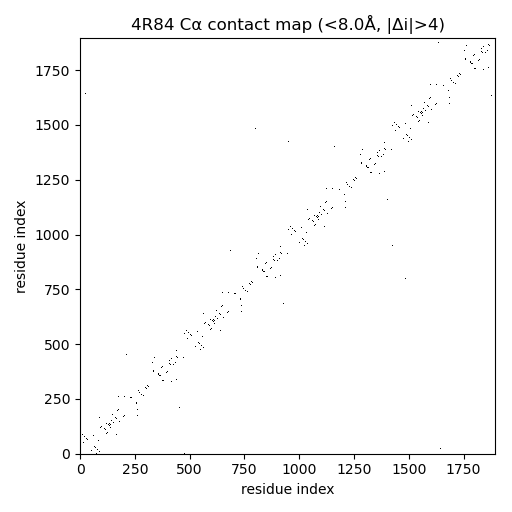GLN A CA 1
ATOM 2641 C C . GLN A 1 353 ? -6.226 -11.797 80.911 1.00 33.24 347 GLN A C 1
ATOM 2642 O O . GLN A 1 353 ? -6.789 -12.669 80.249 1.00 32.82 347 GLN A O 1
ATOM 2648 N N . SER A 1 354 ? -6.868 -10.780 81.476 1.00 30.99 348 SER A N 1
ATOM 2649 C CA . SER A 1 354 ? -8.298 -10.519 81.294 1.00 32.59 348 SER A CA 1
ATOM 2650 C C . SER A 1 354 ? -8.477 -9.134 80.664 1.00 32.46 348 SER A C 1
ATOM 2651 O O . SER A 1 354 ? -7.714 -8.223 80.946 1.00 26.86 348 SER A O 1
ATOM 2654 N N . PRO A 1 355 ? -9.490 -8.962 79.802 1.00 34.92 349 PRO A N 1
ATOM 2655 C CA . PRO A 1 355 ? -9.605 -7.663 79.127 1.00 31.53 349 PRO A CA 1
ATOM 2656 C C . PRO A 1 355 ? -10.154 -6.544 80.028 1.00 29.72 349 PRO A C 1
ATOM 2657 O O . PRO A 1 355 ? -10.167 -5.387 79.609 1.00 36.56 349 PRO A O 1
ATOM 2661 N N . LEU A 1 356 ? -10.572 -6.870 81.246 1.00 28.26 350 LEU A N 1
ATOM 2662 C CA . LEU A 1 356 ? -11.021 -5.837 82.179 1.00 27.65 350 LEU A CA 1
ATOM 2663 C C . LEU A 1 356 ? -9.903 -4.881 82.582 1.00 30.85 350 LEU A C 1
ATOM 2664 O O . LEU A 1 356 ? -8.743 -5.263 82.608 1.00 29.72 350 LEU A O 1
ATOM 2669 N N . PRO A 1 357 ? -10.262 -3.626 82.902 1.00 28.62 351 PRO A N 1
ATOM 2670 C CA . PRO A 1 357 ? -9.281 -2.705 83.476 1.00 26.43 351 PRO A CA 1
ATOM 2671 C C . PRO A 1 357 ? -8.810 -3.229 84.818 1.00 25.76 351 PRO A C 1
ATOM 2672 O O . PRO A 1 357 ? -9.466 -4.074 85.438 1.00 24.43 351 PRO A O 1
ATOM 2676 N N . ASN A 1 358 ? -7.670 -2.724 85.265 1.00 23.84 352 ASN A N 1
ATOM 2677 C CA . ASN A 1 358 ? -6.972 -3.303 86.402 1.00 21.12 352 ASN A CA 1
ATOM 2678 C C . ASN A 1 358 ? -7.010 -2.443 87.666 1.00 21.16 352 ASN A C 1
ATOM 2679 O O . ASN A 1 358 ? -6.796 -1.233 87.622 1.00 24.53 352 ASN A O 1
ATOM 2684 N N . PHE A 1 359 ? -7.304 -3.100 88.788 1.00 18.74 353 PHE A N 1
ATOM 2685 C CA . PHE A 1 359 ? -7.415 -2.463 90.093 1.00 20.75 353 PHE A CA 1
ATOM 2686 C C . PHE A 1 359 ? -6.410 -3.059 91.040 1.00 21.79 353 PHE A C 1
ATOM 2687 O O . PHE A 1 359 ? -6.376 -4.271 91.201 1.00 20.12 353 PHE A O 1
ATOM 2695 N N . ILE A 1 360 ? -5.575 -2.215 91.643 1.00 17.61 354 ILE A N 1
ATOM 2696 C CA . ILE A 1 360 ? -4.713 -2.672 92.718 1.00 14.57 354 ILE A CA 1
ATOM 2697 C C . ILE A 1 360 ? -5.234 -2.217 94.063 1.00 17.64 354 ILE A C 1
ATOM 2698 O O . ILE A 1 360 ? -5.402 -1.018 94.301 1.00 19.57 354 ILE A O 1
ATOM 2703 N N . PHE A 1 361 ? -5.461 -3.178 94.952 1.00 17.59 355 PHE A N 1
ATOM 2704 C CA . PHE A 1 361 ? -5.738 -2.870 96.344 1.00 19.30 355 PHE A CA 1
ATOM 2705 C C . PHE A 1 361 ? -4.424 -2.800 97.117 1.00 18.22 355 PHE A C 1
ATOM 2706 O O . PHE A 1 361 ? -3.641 -3.749 97.088 1.00 19.34 355 PHE A O 1
ATOM 2714 N N . THR A 1 362 ? -4.215 -1.703 97.841 1.00 17.19 356 THR A N 1
ATOM 2715 C CA . THR A 1 362 ? -2.995 -1.580 98.637 1.00 23.84 356 THR A CA 1
ATOM 2716 C C . THR A 1 362 ? -3.256 -1.984 100.086 1.00 20.03 356 THR A C 1
ATOM 2717 O O . THR A 1 362 ? -4.004 -1.314 100.810 1.00 19.80 356 THR A O 1
ATOM 2721 N N . GLY A 1 363 ? -2.634 -3.073 100.521 1.00 18.88 357 GLY A N 1
ATOM 2722 C CA . GLY A 1 363 ? -2.847 -3.559 101.878 1.00 16.45 357 GLY A CA 1
ATOM 2723 C C . GLY A 1 363 ? -2.036 -2.818 102.930 1.00 18.84 357 GLY A C 1
ATOM 2724 O O . GLY A 1 363 ? -1.163 -2.020 102.607 1.00 18.26 357 GLY A O 1
ATOM 2725 N N . THR A 1 364 ? -2.338 -3.067 104.201 1.00 16.42 358 THR A N 1
ATOM 2726 C CA . THR A 1 364 ? -1.500 -2.556 105.283 1.00 19.39 358 THR A CA 1
ATOM 2727 C C . THR A 1 364 ? -1.228 -3.659 106.291 1.00 19.07 358 THR A C 1
ATOM 2728 O O . THR A 1 364 ? -1.588 -4.812 106.069 1.00 20.74 358 THR A O 1
ATOM 2732 N N . THR A 1 365 ? -0.575 -3.309 107.393 1.00 19.94 359 THR A N 1
ATOM 2733 C CA . THR A 1 365 ? -0.320 -4.286 108.438 1.00 17.91 359 THR A CA 1
ATOM 2734 C C . THR A 1 365 ? -1.429 -4.242 109.483 1.00 26.22 359 THR A C 1
ATOM 2735 O O . THR A 1 365 ? -2.599 -4.384 109.152 1.00 29.62 359 THR A O 1
ATOM 2739 N N . THR A 1 366 ? -1.064 -4.062 110.741 1.00 23.42 360 THR A N 1
ATOM 2740 C CA . THR A 1 366 ? -2.048 -3.935 111.812 1.00 19.79 360 THR A CA 1
ATOM 2741 C C . THR A 1 366 ? -2.104 -2.470 112.222 1.00 20.61 360 THR A C 1
ATOM 2742 O O . THR A 1 366 ? -1.209 -1.692 111.880 1.00 26.19 360 THR A O 1
ATOM 2746 N N . TRP A 1 367 ? -3.164 -2.076 112.921 1.00 21.01 361 TRP A N 1
ATOM 2747 C CA . TRP A 1 367 ? -3.246 -0.719 113.436 1.00 21.94 361 TRP A CA 1
ATOM 2748 C C . TRP A 1 367 ? -3.793 -0.740 114.868 1.00 21.63 361 TRP A C 1
ATOM 2749 O O . TRP A 1 367 ? -3.779 -1.782 115.526 1.00 22.98 361 TRP A O 1
ATOM 2760 N N . ALA A 1 368 ? -4.248 0.403 115.368 1.00 22.04 362 ALA A N 1
ATOM 2761 C CA . ALA A 1 368 ? -4.644 0.495 116.768 1.00 20.16 362 ALA A CA 1
ATOM 2762 C C . ALA A 1 368 ? -5.856 -0.381 117.093 1.00 24.20 362 ALA A C 1
ATOM 2763 O O . ALA A 1 368 ? -6.573 -0.821 116.195 1.00 23.63 362 ALA A O 1
ATOM 2765 N N . GLY A 1 369 ? -6.056 -0.673 118.377 1.00 20.94 363 GLY A N 1
ATOM 2766 C CA . GLY A 1 369 ? -7.260 -1.361 118.803 1.00 21.53 363 GLY A CA 1
ATOM 2767 C C . GLY A 1 369 ? -7.029 -2.647 119.585 1.00 24.25 363 GLY A C 1
ATOM 2768 O O . GLY A 1 369 ? -7.937 -3.138 120.246 1.00 20.83 363 GLY A O 1
ATOM 2769 N N . GLY A 1 370 ? -5.827 -3.209 119.498 1.00 22.14 364 GLY A N 1
ATOM 2770 C CA . GLY A 1 370 ? -5.511 -4.405 120.265 1.00 24.39 364 GLY A CA 1
ATOM 2771 C C . GLY A 1 370 ? -6.240 -5.663 119.817 1.00 23.30 364 GLY A C 1
ATOM 2772 O O . GLY A 1 370 ? -6.441 -6.596 120.608 1.00 21.73 364 GLY A O 1
ATOM 2773 N N . GLU A 1 371 ? -6.615 -5.705 118.544 1.00 20.22 365 GLU A N 1
AT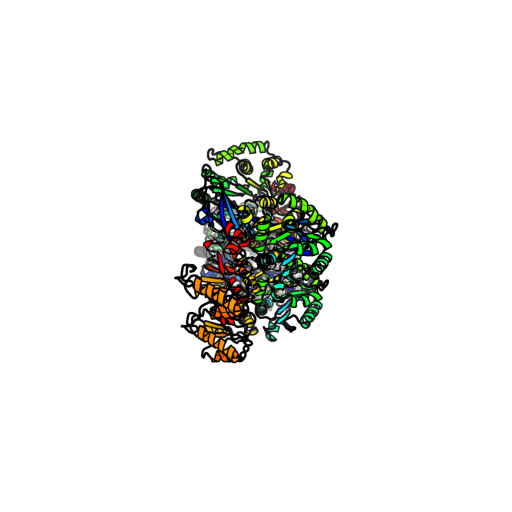OM 2774 C CA . GLU A 1 371 ? -7.298 -6.871 118.003 1.00 21.00 365 GLU A CA 1
ATOM 2775 C C . GLU A 1 371 ? -6.276 -7.886 117.527 1.00 26.00 365 GLU A C 1
ATOM 2776 O O . GLU A 1 371 ? -5.082 -7.616 117.531 1.00 26.22 365 GLU A O 1
ATOM 2782 N N . THR A 1 372 ? -6.749 -9.054 117.120 1.00 27.88 366 THR A N 1
ATOM 2783 C CA . THR A 1 372 ? -5.867 -10.091 116.608 1.00 25.38 366 THR A CA 1
ATOM 2784 C C . THR A 1 372 ? -5.424 -9.755 115.205 1.00 23.80 366 THR A C 1
ATOM 2785 O O . THR A 1 372 ? -6.046 -8.945 114.525 1.00 22.98 366 THR A O 1
ATOM 2789 N N . LYS A 1 373 ? -4.354 -10.399 114.760 1.00 25.96 367 LYS A N 1
ATOM 2790 C CA . LYS A 1 373 ? -3.924 -10.261 113.378 1.00 29.05 367 LYS A CA 1
ATOM 2791 C C . LYS A 1 373 ? -5.024 -10.555 112.369 1.00 24.64 367 LYS A C 1
ATOM 2792 O O . LYS A 1 373 ? -5.174 -9.863 111.356 1.00 28.04 367 LYS A O 1
ATOM 2798 N N . GLU A 1 374 ? -5.816 -11.572 112.674 1.00 26.46 368 GLU A N 1
ATOM 2799 C CA . GLU A 1 374 ? -6.905 -11.991 111.807 1.00 28.94 368 GLU A CA 1
ATOM 2800 C C . GLU A 1 374 ? -7.956 -10.903 111.656 1.00 27.63 368 GLU A C 1
ATOM 2801 O O . GLU A 1 374 ? -8.560 -10.779 110.595 1.00 25.63 368 GLU A O 1
ATOM 2807 N N . TYR A 1 375 ? -8.197 -10.134 112.716 1.00 23.94 369 TYR A N 1
ATOM 2808 C CA . TYR A 1 375 ? -9.136 -9.013 112.625 1.00 23.04 369 TYR A CA 1
ATOM 2809 C C . TYR A 1 375 ? -8.675 -7.998 111.586 1.00 24.16 369 TYR A C 1
ATOM 2810 O O . TYR A 1 375 ? -9.471 -7.514 110.785 1.00 23.36 369 TYR A O 1
ATOM 2819 N N . TYR A 1 376 ? -7.382 -7.675 111.591 1.00 23.59 370 TYR A N 1
ATOM 2820 C CA . TYR A 1 376 ? -6.888 -6.644 110.688 1.00 22.61 370 TYR A CA 1
ATOM 2821 C C . TYR A 1 376 ? -6.943 -7.121 109.257 1.00 19.51 370 TYR A C 1
ATOM 2822 O O . TYR A 1 376 ? -7.238 -6.332 108.362 1.00 24.80 370 TYR A O 1
ATOM 2831 N N . ALA A 1 377 ? -6.697 -8.410 109.040 1.00 20.40 371 ALA A N 1
ATOM 2832 C CA . ALA A 1 377 ? -6.838 -8.986 107.701 1.00 21.63 371 ALA A CA 1
ATOM 2833 C C . ALA A 1 377 ? -8.298 -8.960 107.269 1.00 19.91 371 ALA A C 1
ATOM 2834 O O . ALA A 1 377 ? -8.611 -8.638 106.126 1.00 21.90 371 ALA A O 1
ATOM 2836 N N . GLN A 1 378 ? -9.197 -9.285 108.195 1.00 22.43 372 GLN A N 1
ATOM 2837 C CA . GLN A 1 378 ? -10.615 -9.341 107.853 1.00 21.21 372 GLN A CA 1
ATOM 2838 C C . GLN A 1 378 ? -11.178 -7.967 107.490 1.00 22.86 372 GLN A C 1
ATOM 2839 O O . GLN A 1 378 ? -12.020 -7.858 106.596 1.00 25.19 372 GLN A O 1
ATOM 2845 N N . GLN A 1 379 ? -10.725 -6.919 108.171 1.00 22.00 373 GLN A N 1
ATOM 2846 C CA . GLN A 1 379 ? -11.205 -5.588 107.851 1.00 18.07 373 GLN A CA 1
ATOM 2847 C C . GLN A 1 379 ? -10.824 -5.197 106.434 1.00 19.12 373 GLN A C 1
ATOM 2848 O O . GLN A 1 379 ? -11.601 -4.552 105.726 1.00 21.68 373 GLN A O 1
ATOM 2854 N N . GLN A 1 380 ? -9.633 -5.614 106.006 1.00 22.94 374 GLN A N 1
ATOM 2855 C CA . GLN A 1 380 ? -9.171 -5.277 104.667 1.00 23.02 374 GLN A CA 1
ATOM 2856 C C . GLN A 1 380 ? -9.947 -6.077 103.633 1.00 23.80 374 GLN A C 1
ATOM 2857 O O . GLN A 1 380 ? -10.299 -5.549 102.575 1.00 21.85 374 GLN A O 1
ATOM 2863 N N . VAL A 1 381 ? -10.250 -7.334 103.953 1.00 20.68 375 VAL A N 1
ATOM 2864 C CA . VAL A 1 381 ? -11.125 -8.133 103.100 1.00 23.45 375 VAL A CA 1
ATOM 2865 C C . VAL A 1 381 ? -12.488 -7.452 102.975 1.00 23.86 375 VAL A C 1
ATOM 2866 O O . VAL A 1 381 ? -13.058 -7.361 101.882 1.00 23.25 375 VAL A O 1
ATOM 2870 N N . ASN A 1 382 ? -12.995 -6.925 104.086 1.00 23.35 376 ASN A N 1
ATOM 2871 C CA . ASN A 1 382 ? -14.270 -6.206 104.057 1.00 21.75 376 ASN A CA 1
ATOM 2872 C C . ASN A 1 382 ? -14.176 -4.999 103.129 1.00 26.43 376 ASN A C 1
ATOM 2873 O O . ASN A 1 382 ? -15.105 -4.725 102.370 1.00 26.46 376 ASN A O 1
ATOM 2878 N N . VAL A 1 383 ? -13.055 -4.275 103.180 1.00 22.78 377 VAL A N 1
ATOM 2879 C CA . VAL A 1 383 ? -12.871 -3.134 102.283 1.00 18.76 377 VAL A CA 1
ATOM 2880 C C . VAL A 1 383 ? -12.931 -3.562 100.809 1.00 23.35 377 VAL A C 1
ATOM 2881 O O . VAL A 1 383 ? -13.585 -2.919 99.990 1.00 25.04 377 VAL A O 1
ATOM 2885 N N . ILE A 1 384 ? -12.234 -4.635 100.455 1.00 22.92 378 ILE A N 1
ATOM 2886 C CA . ILE A 1 384 ? -12.246 -5.093 99.066 1.00 20.12 378 ILE A CA 1
ATOM 2887 C C . ILE A 1 384 ? -13.652 -5.526 98.637 1.00 23.96 378 ILE A C 1
ATOM 2888 O O . ILE A 1 384 ? -14.101 -5.215 97.534 1.00 25.65 378 ILE A O 1
ATOM 2893 N N . ASN A 1 385 ? -14.332 -6.256 99.519 1.00 24.69 379 ASN A N 1
ATOM 2894 C CA . ASN A 1 385 ? -15.698 -6.689 99.247 1.00 24.72 379 ASN A CA 1
ATOM 2895 C C . ASN A 1 385 ? -16.602 -5.509 98.934 1.00 29.64 379 ASN A C 1
ATOM 2896 O O . ASN A 1 385 ? -17.402 -5.567 97.999 1.00 29.39 379 ASN A O 1
ATOM 2901 N N . ASN A 1 386 ? -16.464 -4.431 99.700 1.00 25.85 380 ASN A N 1
ATOM 2902 C CA . ASN A 1 386 ? -17.230 -3.217 99.428 1.00 28.32 380 ASN A CA 1
ATOM 2903 C C . ASN A 1 386 ? -16.859 -2.611 98.088 1.00 33.74 380 ASN A C 1
ATOM 2904 O O . ASN A 1 386 ? -17.721 -2.113 97.368 1.00 32.82 380 ASN A O 1
ATOM 2909 N N . ALA A 1 387 ? -15.565 -2.649 97.758 1.00 28.35 381 ALA A N 1
ATOM 2910 C CA . ALA A 1 387 ? -15.055 -2.032 96.535 1.00 26.90 381 ALA A CA 1
ATOM 2911 C C . ALA A 1 387 ? -15.560 -2.700 95.267 1.00 31.21 381 ALA A C 1
ATOM 2912 O O . ALA A 1 387 ? -15.731 -2.043 94.244 1.00 26.38 381 ALA A O 1
ATOM 2914 N N . ILE A 1 388 ? -15.770 -4.009 95.320 1.00 27.95 382 ILE A N 1
ATOM 2915 C CA . ILE A 1 388 ? -16.164 -4.736 94.123 1.00 23.17 382 ILE A CA 1
ATOM 2916 C C . ILE A 1 388 ? -17.669 -5.029 94.078 1.00 26.44 382 ILE A C 1
ATOM 2917 O O . ILE A 1 388 ? -18.144 -5.629 93.116 1.00 32.95 382 ILE A O 1
ATOM 2922 N N . ASN A 1 389 ? -18.402 -4.576 95.099 1.00 24.78 383 ASN A N 1
ATOM 2923 C CA . ASN A 1 389 ? -19.863 -4.761 95.199 1.00 32.92 383 ASN A CA 1
ATOM 2924 C C . ASN A 1 389 ? -20.603 -3.607 94.532 1.00 30.45 383 ASN A C 1
ATOM 2925 O O . ASN A 1 389 ? -20.551 -2.481 95.011 1.00 30.54 383 ASN A O 1
ATOM 2930 N N . GLU A 1 390 ? -21.289 -3.895 93.430 1.00 30.85 384 GLU A N 1
ATOM 2931 C CA . GLU A 1 390 ? -21.955 -2.856 92.640 1.00 33.33 384 GLU A CA 1
ATOM 2932 C C . GLU A 1 390 ? -23.030 -2.111 93.445 1.00 35.91 384 GLU A C 1
ATOM 2933 O O . GLU A 1 390 ? -23.390 -0.983 93.109 1.00 36.18 384 GLU A O 1
ATOM 2939 N N . THR A 1 391 ? -23.546 -2.732 94.503 1.00 31.95 385 THR A N 1
ATOM 2940 C CA . THR A 1 391 ? -24.590 -2.087 95.293 1.00 39.85 385 THR A CA 1
ATOM 2941 C C . THR A 1 391 ? -23.999 -1.246 96.419 1.00 38.08 385 THR A C 1
ATOM 2942 O O . THR A 1 391 ? -24.718 -0.480 97.058 1.00 41.95 385 THR A O 1
ATOM 2946 N N . SER A 1 392 ? -22.701 -1.402 96.679 1.00 35.88 386 SER A N 1
ATOM 2947 C CA . SER A 1 392 ? -22.049 -0.634 97.734 1.00 34.36 386 SER A CA 1
ATOM 2948 C C . SER A 1 392 ? -21.860 0.819 97.323 1.00 38.98 386 SER A C 1
ATOM 2949 O O . SER A 1 392 ? -21.633 1.115 96.149 1.00 31.09 386 SER A O 1
ATOM 2952 N N . PRO A 1 393 ? -21.930 1.731 98.299 1.00 49.83 387 PRO A N 1
ATOM 2953 C CA . PRO A 1 393 ? -21.707 3.149 98.011 1.00 50.59 387 PRO A CA 1
ATOM 2954 C C . PRO A 1 393 ? -20.273 3.397 97.585 1.00 42.93 387 PRO A C 1
ATOM 2955 O O . PRO A 1 393 ? -19.983 4.395 96.920 1.00 36.12 387 PRO A O 1
ATOM 2959 N N . TYR A 1 394 ? -19.389 2.480 97.962 1.00 39.16 388 TYR A N 1
ATOM 2960 C CA . TYR A 1 394 ? -17.966 2.657 97.709 1.00 39.13 388 TYR A CA 1
ATOM 2961 C C . TYR A 1 394 ? -17.468 1.746 96.597 1.00 32.90 388 TYR A C 1
ATOM 2962 O O . TYR A 1 394 ? -16.270 1.489 96.469 1.00 33.73 388 TYR A O 1
ATOM 2971 N N . TYR A 1 395 ? -18.403 1.279 95.783 1.00 28.23 389 TYR A N 1
ATOM 2972 C CA . TYR A 1 395 ? -18.089 0.547 94.566 1.00 28.02 389 TYR A CA 1
ATOM 2973 C C . TYR A 1 395 ? -17.076 1.339 93.751 1.00 27.55 389 TYR A C 1
ATOM 2974 O O . TYR A 1 395 ? -17.158 2.565 93.679 1.00 25.18 389 TYR A O 1
ATOM 2983 N N . LEU A 1 396 ? -16.083 0.652 93.196 1.00 25.68 390 LEU A N 1
ATOM 2984 C CA . LEU A 1 396 ? -15.048 1.329 92.408 1.00 23.39 390 LEU A CA 1
ATOM 2985 C C . LEU A 1 396 ? -15.636 2.059 91.203 1.00 29.49 390 LEU A C 1
ATOM 2986 O O . LEU A 1 396 ? -15.007 2.963 90.663 1.00 33.35 390 LEU A O 1
ATOM 2991 N N . GLY A 1 397 ? -16.832 1.653 90.769 1.00 30.30 391 GLY A N 1
ATOM 2992 C CA . GLY A 1 397 ? -17.522 2.319 89.671 1.00 37.22 391 GLY A CA 1
ATOM 2993 C C . GLY A 1 397 ? -17.739 1.478 88.419 1.00 36.08 391 GLY A C 1
ATOM 2994 O O . GLY A 1 397 ? -18.606 1.772 87.592 1.00 32.91 391 GLY A O 1
ATOM 2995 N N . LYS A 1 398 ? -16.935 0.436 88.265 1.00 30.38 392 LYS A N 1
ATOM 2996 C CA . LYS A 1 398 ? -17.097 -0.513 87.170 1.00 34.98 392 LYS A CA 1
ATOM 2997 C C . LYS A 1 398 ? -16.388 -1.816 87.522 1.00 27.61 392 LYS A C 1
ATOM 2998 O O . LYS A 1 398 ? -15.810 -1.929 88.597 1.00 26.99 392 LYS A O 1
ATOM 3004 N N . ASP A 1 399 ? -16.477 -2.813 86.649 1.00 31.18 393 ASP A N 1
ATOM 3005 C CA . ASP A 1 399 ? -15.822 -4.096 86.898 1.00 28.73 393 ASP A CA 1
ATOM 3006 C C . ASP A 1 399 ? -14.336 -4.017 86.600 1.00 29.94 393 ASP A C 1
ATOM 3007 O O . ASP A 1 399 ? -13.952 -3.592 85.515 1.00 26.92 393 ASP A O 1
ATOM 3012 N N . TYR A 1 400 ? -13.512 -4.430 87.566 1.00 26.19 394 TYR A N 1
ATOM 3013 C CA . TYR A 1 400 ? -12.061 -4.488 87.381 1.00 25.17 394 TYR A CA 1
ATOM 3014 C C . TYR A 1 400 ? -11.518 -5.891 87.642 1.00 27.41 394 TYR A C 1
ATOM 3015 O O . TYR A 1 400 ? -12.083 -6.653 88.434 1.00 28.28 394 TYR A O 1
ATOM 3024 N N . ASP A 1 401 ? -10.402 -6.220 87.003 1.00 24.16 395 ASP A N 1
ATOM 3025 C CA . ASP A 1 401 ? -9.586 -7.341 87.448 1.00 24.08 395 ASP A CA 1
ATOM 3026 C C . ASP A 1 401 ? -8.868 -6.964 88.741 1.00 24.70 395 ASP A C 1
ATOM 3027 O O . ASP A 1 401 ? -8.315 -5.860 88.847 1.00 22.94 395 ASP A O 1
ATOM 3032 N N . LEU A 1 402 ? -8.869 -7.874 89.713 1.00 22.76 396 LEU A N 1
ATOM 3033 C CA . LEU A 1 402 ? -8.292 -7.604 91.030 1.00 26.77 396 LEU A CA 1
ATOM 3034 C C . LEU A 1 402 ? -6.828 -8.008 91.135 1.00 23.01 396 LEU A C 1
ATOM 3035 O O . LEU A 1 402 ? -6.428 -9.108 90.746 1.00 24.16 396 LEU A O 1
ATOM 3040 N N . PHE A 1 403 ? -6.049 -7.068 91.651 1.00 19.49 397 PHE A N 1
ATOM 3041 C CA . PHE A 1 403 ? -4.638 -7.244 91.962 1.00 18.76 397 PHE A CA 1
ATOM 3042 C C . PHE A 1 403 ? -4.416 -6.806 93.403 1.00 23.08 397 PHE A C 1
ATOM 3043 O O . PHE A 1 403 ? -5.083 -5.888 93.894 1.00 23.44 397 PHE A O 1
ATOM 3051 N N . PHE A 1 404 ? -3.477 -7.454 94.074 1.00 18.45 398 PHE A N 1
ATOM 3052 C CA . PHE A 1 404 ? -3.194 -7.159 95.467 1.00 19.81 398 PHE A CA 1
ATOM 3053 C C . PHE A 1 404 ? -1.757 -6.734 95.636 1.00 20.33 398 PHE A C 1
ATOM 3054 O O . PHE A 1 404 ? -0.845 -7.461 95.244 1.00 26.03 398 PHE A O 1
ATOM 3062 N N . LYS A 1 405 ? -1.536 -5.552 96.208 1.00 18.29 399 LYS A N 1
ATOM 3063 C CA . LYS A 1 405 ? -0.172 -5.184 96.605 1.00 20.41 399 LYS A CA 1
ATOM 3064 C C . LYS A 1 405 ? -0.140 -5.106 98.119 1.00 19.78 399 LYS A C 1
ATOM 3065 O O . LYS A 1 405 ? -0.568 -4.111 98.722 1.00 20.09 399 LYS A O 1
ATOM 3071 N N . GLY A 1 406 ? 0.314 -6.193 98.734 1.00 17.55 400 GLY A N 1
ATOM 3072 C CA . GLY A 1 406 ? 0.367 -6.251 100.173 1.00 18.18 400 GLY A CA 1
ATOM 3073 C C . GLY A 1 406 ? 1.466 -5.380 100.740 1.00 20.61 400 GLY A C 1
ATOM 3074 O O . GLY A 1 406 ? 2.445 -5.039 100.047 1.00 18.50 400 GLY A O 1
ATOM 3075 N N . HIS A 1 407 ? 1.314 -5.018 102.010 1.00 21.16 401 HIS A N 1
ATOM 3076 C CA . HIS A 1 407 ? 2.375 -4.324 102.740 1.00 20.42 401 HIS A CA 1
ATOM 3077 C C . HIS A 1 407 ? 3.553 -5.280 102.895 1.00 16.49 401 HIS A C 1
ATOM 3078 O O . HIS A 1 407 ? 3.367 -6.469 103.128 1.00 18.80 401 HIS A O 1
ATOM 3085 N N . PRO A 1 408 ? 4.779 -4.772 102.738 1.00 16.10 402 PRO A N 1
ATOM 3086 C CA . PRO A 1 408 ? 5.941 -5.664 102.852 1.00 20.12 402 PRO A CA 1
ATOM 3087 C C . PRO A 1 408 ? 6.028 -6.389 104.199 1.00 20.13 402 PRO A C 1
ATOM 3088 O O . PRO A 1 408 ? 6.609 -7.470 104.266 1.00 20.86 402 PRO A O 1
ATOM 3092 N N . ALA A 1 409 ? 5.472 -5.796 105.252 1.00 16.40 403 ALA A N 1
ATOM 3093 C CA . ALA A 1 409 ? 5.554 -6.384 106.590 1.00 19.89 403 ALA A CA 1
ATOM 3094 C C . ALA A 1 409 ? 4.270 -7.118 106.973 1.00 22.95 403 ALA A C 1
ATOM 3095 O O . ALA A 1 409 ? 4.044 -7.429 108.154 1.00 22.95 403 ALA A O 1
ATOM 3097 N N . GLY A 1 410 ? 3.427 -7.386 105.980 1.00 21.24 404 GLY A N 1
ATOM 3098 C CA . GLY A 1 410 ? 2.104 -7.921 106.246 1.00 23.52 404 GLY A CA 1
ATOM 3099 C C . GLY A 1 410 ? 2.075 -9.342 106.778 1.00 29.96 404 GLY A C 1
ATOM 3100 O O . GLY A 1 410 ? 1.164 -9.702 107.517 1.00 25.39 404 GLY A O 1
ATOM 3101 N N . GLY A 1 411 ? 3.061 -10.151 106.409 1.00 29.66 405 GLY A N 1
ATOM 3102 C CA . GLY A 1 411 ? 3.088 -11.537 106.855 1.00 31.12 405 GLY A CA 1
ATOM 3103 C C . GLY A 1 411 ? 1.828 -12.311 106.494 1.00 29.75 405 GLY A C 1
ATOM 3104 O O . GLY A 1 411 ? 1.379 -12.289 105.350 1.00 25.89 405 GLY A O 1
ATOM 3105 N N . VAL A 1 412 ? 1.253 -12.985 107.484 1.00 26.71 406 VAL A N 1
ATOM 3106 C CA . VAL A 1 412 ? 0.078 -13.828 107.273 1.00 27.33 406 VAL A CA 1
ATOM 3107 C C . VAL A 1 412 ? -1.148 -13.006 106.859 1.00 22.77 406 VAL A C 1
ATOM 3108 O O . VAL A 1 412 ? -2.059 -13.519 106.212 1.00 22.64 406 VAL A O 1
ATOM 3112 N N . ILE A 1 413 ? -1.169 -11.726 107.218 1.00 27.14 407 ILE A N 1
ATOM 3113 C CA . ILE A 1 413 ? -2.264 -10.857 106.790 1.00 24.19 407 ILE A CA 1
ATOM 3114 C C . ILE A 1 413 ? -2.376 -10.883 105.265 1.00 20.58 407 ILE A C 1
ATOM 3115 O O . ILE A 1 413 ? -3.456 -10.974 104.699 1.00 20.26 407 ILE A O 1
ATOM 3120 N N . ASN A 1 414 ? -1.234 -10.819 104.594 1.00 19.62 408 ASN A N 1
ATOM 3121 C CA . ASN A 1 414 ? -1.234 -10.872 103.140 1.00 18.33 408 ASN A CA 1
ATOM 3122 C C . ASN A 1 414 ? -1.772 -12.196 102.628 1.00 24.93 408 ASN A C 1
ATOM 3123 O O . ASN A 1 414 ? -2.541 -12.225 101.664 1.00 24.22 408 ASN A O 1
ATOM 3128 N N . ASP A 1 415 ? -1.382 -13.292 103.274 1.00 21.78 409 ASP A N 1
ATOM 3129 C CA . ASP A 1 415 ? -1.880 -14.608 102.866 1.00 23.32 409 ASP A CA 1
ATOM 3130 C C . ASP A 1 415 ? -3.399 -14.733 103.018 1.00 20.12 409 ASP A C 1
ATOM 3131 O O . ASP A 1 415 ? -4.063 -15.310 102.159 1.00 23.64 409 ASP A O 1
ATOM 3136 N N . ILE A 1 416 ? -3.928 -14.219 104.127 1.00 19.77 410 ILE A N 1
ATOM 3137 C CA . ILE A 1 416 ? -5.369 -14.264 104.405 1.00 17.45 410 ILE A CA 1
ATOM 3138 C C . ILE A 1 416 ? -6.142 -13.470 103.367 1.00 21.02 410 ILE A C 1
ATOM 3139 O O . ILE A 1 416 ? -7.131 -13.962 102.808 1.00 25.31 410 ILE A O 1
ATOM 3144 N N . ILE A 1 417 ? -5.685 -12.248 103.101 1.00 21.61 411 ILE A N 1
ATOM 3145 C CA . ILE A 1 417 ? -6.352 -11.396 102.120 1.00 24.44 411 ILE A CA 1
ATOM 3146 C C . ILE A 1 417 ? -6.309 -12.002 100.719 1.00 18.08 411 ILE A C 1
ATOM 3147 O O . ILE A 1 417 ? -7.345 -12.081 100.037 1.00 22.83 411 ILE A O 1
ATOM 3152 N N . LEU A 1 418 ? -5.130 -12.436 100.287 1.00 21.88 412 LEU A N 1
ATOM 3153 C CA . LEU A 1 418 ? -5.009 -13.004 98.951 1.00 25.14 412 LEU A CA 1
ATOM 3154 C C . LEU A 1 418 ? -5.900 -14.240 98.813 1.00 30.30 412 LEU A C 1
ATOM 3155 O O . LEU A 1 418 ? -6.561 -14.438 97.790 1.00 24.18 412 LEU A O 1
ATOM 3160 N N . GLY A 1 419 ? -5.914 -15.064 99.853 1.00 22.55 413 GLY A N 1
ATOM 3161 C CA . GLY A 1 419 ? -6.668 -16.301 99.830 1.00 24.17 413 GLY A CA 1
ATOM 3162 C C . GLY A 1 419 ? -8.171 -16.083 99.837 1.00 26.52 413 GLY A C 1
ATOM 3163 O O . GLY A 1 419 ? -8.937 -17.014 99.584 1.00 31.59 413 GLY A O 1
ATOM 3164 N N . SER A 1 420 ? -8.602 -14.859 100.123 1.00 23.78 414 SER A N 1
ATOM 3165 C CA . SER A 1 420 ? -10.037 -14.574 100.220 1.00 24.45 414 SER A CA 1
ATOM 3166 C C . SER A 1 420 ? -10.649 -14.213 98.875 1.00 28.21 414 SER A C 1
ATOM 3167 O O . SER A 1 420 ? -11.870 -14.102 98.742 1.00 27.87 414 SER A O 1
ATOM 3170 N N . PHE A 1 421 ? -9.791 -14.056 97.878 1.00 25.92 415 PHE A N 1
ATOM 3171 C CA . PHE A 1 421 ? -10.205 -13.701 96.529 1.00 24.26 415 PHE A CA 1
ATOM 3172 C C . PHE A 1 421 ? -9.439 -14.560 95.537 1.00 30.47 415 PHE A C 1
ATOM 3173 O O . PHE A 1 421 ? -8.322 -14.233 95.154 1.00 33.67 415 PHE A O 1
ATOM 3181 N N . PRO A 1 422 ? -10.035 -15.696 95.156 1.00 35.59 416 PRO A N 1
ATOM 3182 C CA . PRO A 1 422 ? -9.402 -16.728 94.329 1.00 31.97 416 PRO A CA 1
ATOM 3183 C C . PRO A 1 422 ? -8.816 -16.212 93.010 1.00 33.76 416 PRO A C 1
ATOM 3184 O O . PRO A 1 422 ? -7.800 -16.739 92.565 1.00 36.83 416 PRO A O 1
ATOM 3188 N N . ASP A 1 423 ? -9.439 -15.219 92.382 1.00 29.74 417 ASP A N 1
ATOM 3189 C CA . ASP A 1 423 ? -8.928 -14.766 91.092 1.00 35.32 417 ASP A CA 1
ATOM 3190 C C . ASP A 1 423 ? -8.093 -13.492 91.201 1.00 35.57 417 ASP A C 1
ATOM 3191 O O . ASP A 1 423 ? -7.757 -12.876 90.190 1.00 34.16 417 ASP A O 1
ATOM 3196 N N . MET A 1 424 ? -7.705 -13.135 92.419 1.00 22.30 418 MET A N 1
ATOM 3197 C CA . MET A 1 424 ? -6.905 -11.939 92.637 1.00 20.62 418 MET A CA 1
ATOM 3198 C C . MET A 1 424 ? -5.439 -12.281 92.396 1.00 26.67 418 MET A C 1
ATOM 3199 O O . MET A 1 424 ? -4.954 -13.318 92.835 1.00 27.78 418 MET A O 1
ATOM 3204 N N . ILE A 1 425 ? -4.760 -11.439 91.626 1.00 21.88 419 ILE A N 1
ATOM 3205 C CA . ILE A 1 425 ? -3.356 -11.680 91.303 1.00 19.51 419 ILE A CA 1
ATOM 3206 C C . ILE A 1 425 ? -2.440 -10.919 92.259 1.00 20.45 419 ILE A C 1
ATOM 3207 O O . ILE A 1 425 ? -2.645 -9.732 92.503 1.00 23.39 419 ILE A O 1
ATOM 3212 N N . ASN A 1 426 ? -1.431 -11.610 92.795 1.00 20.90 420 ASN A N 1
ATOM 3213 C CA . ASN A 1 426 ? -0.500 -11.012 93.753 1.00 20.40 420 ASN A CA 1
ATOM 3214 C C . ASN A 1 426 ? 0.645 -10.240 93.096 1.00 21.69 420 ASN A C 1
ATOM 3215 O O . ASN A 1 426 ? 1.235 -10.709 92.130 1.00 23.33 420 ASN A O 1
ATOM 3220 N N . ILE A 1 427 ? 0.931 -9.046 93.617 1.00 20.02 421 ILE A N 1
ATOM 3221 C CA . ILE A 1 427 ? 2.158 -8.322 93.275 1.00 23.82 421 ILE A CA 1
ATOM 3222 C C . ILE A 1 427 ? 3.055 -8.400 94.500 1.00 17.13 421 ILE A C 1
ATOM 3223 O O . ILE A 1 427 ? 2.690 -7.914 95.563 1.00 21.54 421 ILE A O 1
ATOM 3228 N N . PRO A 1 428 ? 4.239 -9.025 94.353 1.00 20.42 422 PRO A N 1
ATOM 3229 C CA . PRO A 1 428 ? 5.089 -9.361 95.503 1.00 20.19 422 PRO A CA 1
ATOM 3230 C C . PRO A 1 428 ? 5.237 -8.211 96.495 1.00 20.32 422 PRO A C 1
ATOM 3231 O O . PRO A 1 428 ? 5.626 -7.103 96.112 1.00 18.85 422 PRO A O 1
ATOM 3235 N N . ALA A 1 429 ? 4.883 -8.477 97.746 1.00 20.21 423 ALA A N 1
ATOM 3236 C CA . ALA A 1 429 ? 4.833 -7.445 98.769 1.00 20.06 423 ALA A CA 1
ATOM 3237 C C . ALA A 1 429 ? 6.172 -6.770 98.998 1.00 17.84 423 ALA A C 1
ATOM 3238 O O . ALA A 1 429 ? 6.218 -5.619 99.440 1.00 18.21 423 ALA A O 1
ATOM 3240 N N . LYS A 1 430 ? 7.263 -7.483 98.725 1.00 19.11 424 LYS A N 1
ATOM 3241 C CA . LYS A 1 430 ? 8.602 -6.925 98.949 1.00 22.02 424 LYS A CA 1
ATOM 3242 C C . LYS A 1 430 ? 8.910 -5.701 98.066 1.00 24.09 424 LYS A C 1
ATOM 3243 O O . LYS A 1 430 ? 9.708 -4.826 98.424 1.00 21.35 424 LYS A O 1
ATOM 3249 N N . ILE A 1 431 ? 8.268 -5.634 96.911 1.00 18.83 425 ILE A N 1
ATOM 3250 C CA . ILE A 1 431 ? 8.491 -4.522 95.983 1.00 17.39 425 ILE A CA 1
ATOM 3251 C C . ILE A 1 431 ? 7.915 -3.233 96.561 1.00 21.93 425 ILE A C 1
ATOM 3252 O O . ILE A 1 431 ? 6.777 -3.211 97.005 1.00 20.36 425 ILE A O 1
ATOM 3257 N N . SER A 1 432 ? 8.689 -2.157 96.560 1.00 17.34 426 SER A N 1
ATOM 3258 C CA . SER A 1 432 ? 8.150 -0.862 96.966 1.00 20.48 426 SER A CA 1
ATOM 3259 C C . SER A 1 432 ? 7.109 -0.425 95.954 1.00 18.87 426 SER A C 1
ATOM 3260 O O . SER A 1 432 ? 7.362 -0.465 94.758 1.00 18.41 426 SER A O 1
ATOM 3263 N N . PHE A 1 433 ? 5.938 -0.003 96.423 1.00 21.51 427 PHE A N 1
ATOM 3264 C CA . PHE A 1 433 ? 4.882 0.396 95.493 1.00 19.69 427 PHE A CA 1
ATOM 3265 C C . PHE A 1 433 ? 5.370 1.476 94.520 1.00 16.89 427 PHE A C 1
ATOM 3266 O O . PHE A 1 433 ? 4.960 1.520 93.357 1.00 20.08 427 PHE A O 1
ATOM 3274 N N . GLU A 1 434 ? 6.237 2.355 95.013 1.00 17.18 428 GLU A N 1
ATOM 3275 C CA . GLU A 1 434 ? 6.749 3.471 94.209 1.00 23.84 428 GLU A CA 1
ATOM 3276 C C . GLU A 1 434 ? 7.481 3.005 92.936 1.00 21.97 428 GLU A C 1
ATOM 3277 O O . GLU A 1 434 ? 7.617 3.772 91.971 1.00 21.38 428 GLU A O 1
ATOM 3283 N N . VAL A 1 435 ? 7.938 1.752 92.929 1.00 19.09 429 VAL A N 1
ATOM 3284 C CA . VAL A 1 435 ? 8.527 1.162 91.723 1.00 21.49 429 VAL A CA 1
ATOM 3285 C C . VAL A 1 435 ? 7.519 1.178 90.558 1.00 21.81 429 VAL A C 1
ATOM 3286 O O . VAL A 1 435 ? 7.888 1.436 89.415 1.00 21.33 429 VAL A O 1
ATOM 3290 N N . LEU A 1 436 ? 6.239 0.939 90.845 1.00 21.09 430 LEU A N 1
ATOM 3291 C CA . LEU A 1 436 ? 5.231 0.941 89.780 1.00 18.53 430 LEU A CA 1
ATOM 3292 C C . LEU A 1 436 ? 5.092 2.295 89.070 1.00 23.09 430 LEU A C 1
ATOM 3293 O O . LEU A 1 436 ? 5.024 2.361 87.844 1.00 25.59 430 LEU A O 1
ATOM 3298 N N . MET A 1 437 ? 5.021 3.381 89.830 1.00 18.68 431 MET A N 1
ATOM 3299 C CA . MET A 1 437 ? 4.897 4.689 89.213 1.00 19.35 431 MET A CA 1
ATOM 3300 C C . MET A 1 437 ? 6.166 5.013 88.410 1.00 24.07 431 MET A C 1
ATOM 3301 O O . MET A 1 437 ? 6.095 5.618 87.344 1.00 24.60 431 MET A O 1
ATOM 3306 N N . MET A 1 438 ? 7.324 4.619 88.925 1.00 25.27 432 MET A N 1
ATOM 3307 C CA A MET A 1 438 ? 8.621 4.882 88.279 0.56 25.84 432 MET A CA 1
ATOM 3308 C CA C MET A 1 438 ? 8.551 4.972 88.223 0.44 27.21 432 MET A CA 1
ATOM 3309 C C . MET A 1 438 ? 8.770 4.168 86.941 1.00 26.49 432 MET A C 1
ATOM 3310 O O . MET A 1 438 ? 9.439 4.650 86.031 1.00 30.50 432 MET A O 1
ATOM 3319 N N . THR A 1 439 ? 8.172 2.987 86.840 1.00 21.21 433 THR A N 1
ATOM 3320 C CA . THR A 1 439 ? 8.353 2.152 85.659 1.00 21.19 433 THR A CA 1
ATOM 3321 C C . THR A 1 439 ? 7.137 2.185 84.743 1.00 20.48 433 THR A C 1
ATOM 3322 O O . THR A 1 439 ? 7.015 1.356 83.825 1.00 21.81 433 THR A O 1
ATOM 3326 N N . ASP A 1 440 ? 6.264 3.161 84.994 1.00 23.55 434 ASP A N 1
ATOM 3327 C CA . ASP A 1 440 ? 5.049 3.387 84.210 1.00 28.93 434 ASP A CA 1
ATOM 3328 C C . ASP A 1 440 ? 4.158 2.159 84.234 1.00 23.54 434 ASP A C 1
ATOM 3329 O O . ASP A 1 440 ? 3.566 1.790 83.221 1.00 26.11 434 ASP A O 1
ATOM 3334 N N . MET A 1 441 ? 4.046 1.533 85.403 1.00 22.36 435 MET A N 1
ATOM 3335 C CA . MET A 1 441 ? 3.262 0.304 85.530 1.00 21.60 435 MET A CA 1
ATOM 3336 C C . MET A 1 441 ? 2.086 0.463 86.496 1.00 21.42 435 MET A C 1
ATOM 3337 O O . MET A 1 441 ? 1.590 -0.516 87.062 1.00 23.32 435 MET A O 1
ATOM 3342 N N . LEU A 1 442 ? 1.631 1.693 86.684 1.00 19.70 436 LEU A N 1
ATOM 3343 C CA . LEU A 1 442 ? 0.419 1.891 87.474 1.00 20.38 436 LEU A CA 1
ATOM 3344 C C . LEU A 1 442 ? -0.772 1.284 86.750 1.00 22.57 436 LEU A C 1
ATOM 3345 O O . LEU A 1 442 ? -0.822 1.279 85.515 1.00 23.52 436 LEU A O 1
ATOM 3350 N N . PRO A 1 443 ? -1.744 0.781 87.518 1.00 18.15 437 PRO A N 1
ATOM 3351 C CA . PRO A 1 443 ? -2.935 0.181 86.915 1.00 22.95 437 PRO A CA 1
ATOM 3352 C C . PRO A 1 443 ? -3.949 1.243 86.536 1.00 23.16 437 PRO A C 1
ATOM 3353 O O . PRO A 1 443 ? -3.624 2.430 86.542 1.00 21.18 437 PRO A O 1
ATOM 3357 N N . ASP A 1 444 ? -5.164 0.817 86.207 1.00 24.27 438 ASP A N 1
ATOM 3358 C CA . ASP A 1 444 ? -6.219 1.760 85.886 1.00 23.90 438 ASP A CA 1
ATOM 3359 C C . ASP A 1 444 ? -6.746 2.461 87.131 1.00 24.01 438 ASP A C 1
ATOM 3360 O O . ASP A 1 444 ? -7.093 3.640 87.089 1.00 22.69 438 ASP A O 1
ATOM 3365 N N . THR A 1 445 ? -6.780 1.748 88.253 1.00 23.54 439 THR A N 1
ATOM 3366 C CA . THR A 1 445 ? -7.239 2.373 89.478 1.00 18.55 439 THR A CA 1
ATOM 3367 C C . THR A 1 445 ? -6.559 1.730 90.678 1.00 19.37 439 THR A C 1
ATOM 3368 O O . THR A 1 445 ? -6.225 0.541 90.660 1.00 22.11 439 THR A O 1
ATOM 3372 N N . VAL A 1 446 ? -6.344 2.546 91.704 1.00 20.92 440 VAL A N 1
ATOM 3373 C CA . VAL A 1 446 ? -5.689 2.128 92.937 1.00 22.80 440 VAL A CA 1
ATOM 3374 C C . VAL A 1 446 ? -6.526 2.543 94.121 1.00 23.00 440 VAL A C 1
ATOM 3375 O O . VAL A 1 446 ? -6.944 3.688 94.206 1.00 21.39 440 VAL A O 1
ATOM 3379 N N . ALA A 1 447 ? -6.746 1.629 95.058 1.00 18.83 441 ALA A N 1
ATOM 3380 C CA . ALA A 1 447 ? -7.479 1.990 96.260 1.00 17.99 441 ALA A CA 1
ATOM 3381 C C . ALA A 1 447 ? -7.036 1.117 97.408 1.00 21.12 441 ALA A C 1
ATOM 3382 O O . ALA A 1 447 ? -6.444 0.062 97.200 1.00 21.00 441 ALA A O 1
ATOM 3384 N N . GLY A 1 448 ? -7.341 1.550 98.623 1.00 23.05 442 GLY A N 1
ATOM 3385 C CA . GLY A 1 448 ? -6.985 0.757 99.779 1.00 24.84 442 GLY A CA 1
ATOM 3386 C C . GLY A 1 448 ? -6.562 1.586 100.963 1.00 24.90 442 GLY A C 1
ATOM 3387 O O . GLY A 1 448 ? -6.982 2.722 101.124 1.00 22.40 442 GLY A O 1
ATOM 3388 N N . ILE A 1 449 ? -5.705 1.017 101.798 1.00 18.22 443 ILE A N 1
ATOM 3389 C CA . ILE A 1 449 ? -5.364 1.667 103.045 1.00 18.79 443 ILE A CA 1
ATOM 3390 C C . ILE A 1 449 ? -4.355 2.776 102.801 1.00 25.07 443 ILE A C 1
ATOM 3391 O O . ILE A 1 449 ? -3.421 2.591 102.022 1.00 22.52 443 ILE A O 1
ATOM 3396 N N . ALA A 1 450 ? -4.552 3.918 103.459 1.00 19.99 444 ALA A N 1
ATOM 3397 C CA . ALA A 1 450 ? -3.655 5.067 103.334 1.00 21.09 444 ALA A CA 1
ATOM 3398 C C . ALA A 1 450 ? -2.204 4.682 103.500 1.00 27.24 444 ALA A C 1
ATOM 3399 O O . ALA A 1 450 ? -1.867 3.820 104.303 1.00 23.61 444 ALA A O 1
ATOM 3401 N N . SER A 1 451 ? -1.368 5.328 102.703 1.00 21.88 445 SER A N 1
ATOM 3402 C CA . SER A 1 451 ? 0.071 5.133 102.732 1.00 16.78 445 SER A CA 1
ATOM 3403 C C . SER A 1 451 ? 0.695 6.275 101.944 1.00 21.65 445 SER A C 1
ATOM 3404 O O . SER A 1 451 ? 0.031 6.905 101.114 1.00 22.45 445 SER A O 1
ATOM 3407 N N . SER A 1 452 ? 1.972 6.537 102.224 1.00 24.37 446 SER A N 1
ATOM 3408 C CA . SER A 1 452 ? 2.751 7.535 101.512 1.00 23.61 446 SER A CA 1
ATOM 3409 C C . SER A 1 452 ? 2.748 7.272 100.003 1.00 19.88 446 SER A C 1
ATOM 3410 O O . SER A 1 452 ? 2.945 8.182 99.200 1.00 21.91 446 SER A O 1
ATOM 3413 N N . LEU A 1 453 ? 2.539 6.017 99.619 1.00 17.10 447 LEU A N 1
ATOM 3414 C CA . LEU A 1 453 ? 2.576 5.641 98.218 1.00 21.04 447 LEU A CA 1
ATOM 3415 C C . LEU A 1 453 ? 1.538 6.410 97.384 1.00 18.89 447 LEU A C 1
ATOM 3416 O O . LEU A 1 453 ? 1.702 6.545 96.174 1.00 20.13 447 LEU A O 1
ATOM 3421 N N . TYR A 1 454 ? 0.473 6.907 98.021 1.00 18.55 448 TYR A N 1
ATOM 3422 C CA . TYR A 1 454 ? -0.577 7.612 97.274 1.00 17.28 448 TYR A CA 1
ATOM 3423 C C . TYR A 1 454 ? -0.137 8.999 96.808 1.00 21.56 448 TYR A C 1
ATOM 3424 O O . TYR A 1 454 ? -0.808 9.616 95.981 1.00 23.46 448 TYR A O 1
ATOM 3433 N N . PHE A 1 455 ? 1.007 9.471 97.299 1.00 17.05 449 PHE A N 1
ATOM 3434 C CA . PHE A 1 455 ? 1.487 10.783 96.897 1.00 24.96 449 PHE A CA 1
ATOM 3435 C C . PHE A 1 455 ? 2.152 10.789 95.525 1.00 26.03 449 PHE A C 1
ATOM 3436 O O . PHE A 1 455 ? 2.436 11.848 94.975 1.00 33.39 449 PHE A O 1
ATOM 3444 N N . THR A 1 456 ? 2.381 9.619 94.949 1.00 21.77 450 THR A N 1
ATOM 3445 C CA . THR A 1 456 ? 2.943 9.604 93.608 1.00 28.88 450 THR A CA 1
ATOM 3446 C C . THR A 1 456 ? 2.053 8.825 92.651 1.00 28.52 450 THR A C 1
ATOM 3447 O O . THR A 1 456 ? 2.520 8.183 91.716 1.00 30.57 450 THR A O 1
ATOM 3451 N N . ILE A 1 457 ? 0.751 8.896 92.900 1.00 24.28 451 ILE A N 1
ATOM 3452 C CA . ILE A 1 457 ? -0.223 8.356 91.962 1.00 23.27 451 ILE A CA 1
ATOM 3453 C C . ILE A 1 457 ? -1.048 9.505 91.393 1.00 27.26 451 ILE A C 1
ATOM 3454 O O . ILE A 1 457 ? -1.579 10.307 92.160 1.00 31.66 451 ILE A O 1
ATOM 3459 N N . PRO A 1 458 ? -1.155 9.591 90.051 1.00 27.95 452 PRO A N 1
ATOM 3460 C CA . PRO A 1 458 ? -2.021 10.605 89.435 1.00 30.57 452 PRO A CA 1
ATOM 3461 C C . PRO A 1 458 ? -3.423 10.524 90.009 1.00 25.86 452 PRO A C 1
ATOM 3462 O O . PRO A 1 458 ? -3.922 9.413 90.252 1.00 25.05 452 PRO A O 1
ATOM 3466 N N . ALA A 1 459 ? -4.034 11.677 90.266 1.00 27.27 453 ALA A N 1
ATOM 3467 C CA . ALA A 1 459 ? -5.348 11.736 90.894 1.00 28.92 453 ALA A CA 1
ATOM 3468 C C . ALA A 1 459 ? -6.379 10.859 90.182 1.00 28.52 453 ALA A C 1
ATOM 3469 O O . ALA A 1 459 ? -7.227 10.241 90.829 1.00 29.02 453 ALA A O 1
ATOM 3471 N N . ASP A 1 460 ? -6.300 10.809 88.853 1.00 28.93 454 ASP A N 1
ATOM 3472 C CA A ASP A 1 460 ? -7.250 10.060 88.029 0.45 34.37 454 ASP A CA 1
ATOM 3473 C CA B ASP A 1 460 ? -7.276 10.063 88.063 0.55 31.54 454 ASP A CA 1
ATOM 3474 C C . ASP A 1 460 ? -7.219 8.560 88.342 1.00 29.83 454 ASP A C 1
ATOM 3475 O O . ASP A 1 460 ? -8.175 7.833 88.063 1.00 30.11 454 ASP A O 1
ATOM 3484 N N . LYS A 1 461 ? -6.111 8.096 88.918 1.00 22.50 455 LYS A N 1
ATOM 3485 C CA . LYS A 1 461 ? -5.942 6.677 89.202 1.00 20.03 455 LYS A CA 1
ATOM 3486 C C . LYS A 1 461 ? -6.198 6.342 90.680 1.00 28.49 455 LYS A C 1
ATOM 3487 O O . LYS A 1 461 ? -6.182 5.177 91.073 1.00 29.70 455 LYS A O 1
ATOM 3493 N N . VAL A 1 462 ? -6.446 7.357 91.500 1.00 23.30 456 VAL A N 1
ATOM 3494 C CA . VAL A 1 462 ? -6.756 7.107 92.900 1.00 20.65 456 VAL A CA 1
ATOM 3495 C C . VAL A 1 462 ? -8.259 7.018 93.116 1.00 24.07 456 VAL A C 1
ATOM 3496 O O . VAL A 1 462 ? -8.969 7.995 92.916 1.00 29.02 456 VAL A O 1
ATOM 3500 N N . ASN A 1 463 ? -8.742 5.853 93.540 1.00 22.00 457 ASN A N 1
ATOM 3501 C CA . ASN A 1 463 ? -10.192 5.679 93.684 1.00 24.81 457 ASN A CA 1
ATOM 3502 C C . ASN A 1 463 ? -10.714 6.102 95.055 1.00 29.20 457 ASN A C 1
ATOM 3503 O O . ASN A 1 463 ? -11.543 7.008 95.162 1.00 31.98 457 ASN A O 1
ATOM 3508 N N . PHE A 1 464 ? -10.230 5.448 96.105 1.00 24.63 458 PHE A N 1
ATOM 3509 C CA . PHE A 1 464 ? -10.526 5.863 97.477 1.00 22.04 458 PHE A CA 1
ATOM 3510 C C . PHE A 1 464 ? -9.361 5.482 98.366 1.00 25.22 458 PHE A C 1
ATOM 3511 O O . PHE A 1 464 ? -8.554 4.619 98.016 1.00 22.47 458 PHE A O 1
ATOM 3519 N N . ILE A 1 465 ? -9.296 6.129 99.522 1.00 19.49 459 ILE A N 1
ATOM 3520 C CA . ILE A 1 465 ? -8.263 5.852 100.506 1.00 18.27 459 ILE A CA 1
ATOM 3521 C C . ILE A 1 465 ? -8.873 5.624 101.874 1.00 19.61 459 ILE A C 1
ATOM 3522 O O . ILE A 1 465 ? -9.714 6.409 102.324 1.00 22.68 459 ILE A O 1
ATOM 3527 N N . VAL A 1 466 ? -8.446 4.549 102.534 1.00 20.31 460 VAL A N 1
ATOM 3528 C CA . VAL A 1 466 ? -8.989 4.187 103.835 1.00 19.44 460 VAL A CA 1
ATOM 3529 C C . VAL A 1 466 ? -8.052 4.552 104.971 1.00 18.78 460 VAL A C 1
ATOM 3530 O O . VAL A 1 466 ? -6.887 4.151 104.971 1.00 20.00 460 VAL A O 1
ATOM 3534 N N . PHE A 1 467 ? -8.549 5.328 105.928 1.00 17.69 461 PHE A N 1
ATOM 3535 C CA . PHE A 1 467 ? -7.776 5.584 107.130 1.00 20.40 461 PHE A CA 1
ATOM 3536 C C . PHE A 1 467 ? -8.242 4.677 108.247 1.00 23.23 461 PHE A C 1
ATOM 3537 O O . PHE A 1 467 ? -9.421 4.403 108.372 1.00 26.51 461 PHE A O 1
ATOM 3545 N N . THR A 1 468 ? -7.289 4.171 109.013 1.00 19.77 462 THR A N 1
ATOM 3546 C CA . THR A 1 468 ? -7.575 3.212 110.070 1.00 20.92 462 THR A CA 1
ATOM 3547 C C . THR A 1 468 ? -7.319 3.850 111.443 1.00 22.54 462 THR A C 1
ATOM 3548 O O . THR A 1 468 ? -6.698 4.903 111.528 1.00 23.61 462 THR A O 1
ATOM 3552 N N . SER A 1 469 ? -7.797 3.224 112.517 1.00 21.68 463 SER A N 1
ATOM 3553 C CA . SER A 1 469 ? -7.618 3.799 113.853 1.00 17.39 463 SER A CA 1
ATOM 3554 C C . SER A 1 469 ? -6.146 3.995 114.189 1.00 21.02 463 SER A C 1
ATOM 3555 O O . SER A 1 469 ? -5.337 3.104 113.987 1.00 24.87 463 SER A O 1
ATOM 3558 N N . SER A 1 470 ? -5.821 5.186 114.680 1.00 21.43 464 SER A N 1
ATOM 3559 C CA . SER A 1 470 ? -4.465 5.506 115.118 1.00 20.19 464 SER A CA 1
ATOM 3560 C C . SER A 1 470 ? -4.547 6.318 116.397 1.00 23.64 464 SER A C 1
ATOM 3561 O O . SER A 1 470 ? -5.644 6.523 116.948 1.00 25.53 464 SER A O 1
ATOM 3564 N N . ASP A 1 471 ? -3.399 6.785 116.872 1.00 27.76 465 ASP A N 1
ATOM 3565 C CA . ASP A 1 471 ? -3.357 7.614 118.067 1.00 38.84 465 ASP A CA 1
ATOM 3566 C C . ASP A 1 471 ? -4.010 8.977 117.852 1.00 35.07 465 ASP A C 1
ATOM 3567 O O . ASP A 1 471 ? -4.383 9.641 118.811 1.00 41.55 465 ASP A O 1
ATOM 3572 N N . THR A 1 472 ? -4.135 9.398 116.595 1.00 32.68 466 THR A N 1
ATOM 3573 C CA . THR A 1 472 ? -4.705 10.708 116.288 1.00 35.80 466 THR A CA 1
ATOM 3574 C C . THR A 1 472 ? -6.007 10.621 115.489 1.00 35.84 466 THR A C 1
ATOM 3575 O O . THR A 1 472 ? -6.733 11.610 115.371 1.00 37.66 466 THR A O 1
ATOM 3579 N N . ILE A 1 473 ? -6.299 9.448 114.936 1.00 26.98 467 ILE A N 1
ATOM 3580 C CA . ILE A 1 473 ? -7.498 9.280 114.113 1.00 26.77 467 ILE A CA 1
ATOM 3581 C C . ILE A 1 473 ? -8.377 8.127 114.598 1.00 27.00 467 ILE A C 1
ATOM 3582 O O . ILE A 1 473 ? -8.002 6.963 114.487 1.00 26.19 467 ILE A O 1
ATOM 3587 N N . THR A 1 474 ? -9.566 8.441 115.107 1.00 27.58 468 THR A N 1
ATOM 3588 C CA . THR A 1 474 ? -10.447 7.389 115.599 1.00 25.94 468 THR A CA 1
ATOM 3589 C C . THR A 1 474 ? -11.849 7.407 114.973 1.00 25.36 468 THR A C 1
ATOM 3590 O O . THR A 1 474 ? -12.678 6.561 115.304 1.00 25.81 468 THR A O 1
ATOM 3594 N N . ASP A 1 475 ? -12.091 8.327 114.033 1.00 22.86 469 ASP A N 1
ATOM 3595 C CA . ASP A 1 475 ? -13.291 8.267 113.191 1.00 19.89 469 ASP A CA 1
ATOM 3596 C C . ASP A 1 475 ? -13.063 9.074 111.913 1.00 26.34 469 ASP A C 1
ATOM 3597 O O . ASP A 1 475 ? -12.008 9.689 111.757 1.00 23.70 469 ASP A O 1
ATOM 3602 N N . ARG A 1 476 ? -14.040 9.075 111.008 1.00 24.92 470 ARG A N 1
ATOM 3603 C CA . ARG A 1 476 ? -13.860 9.720 109.708 1.00 22.84 470 ARG A CA 1
ATOM 3604 C C . ARG A 1 476 ? -13.678 11.226 109.834 1.00 28.32 470 ARG A C 1
ATOM 3605 O O . ARG A 1 476 ? -12.880 11.821 109.110 1.00 27.74 470 ARG A O 1
ATOM 3613 N N . GLU A 1 477 ? -14.411 11.850 110.749 1.00 26.03 471 GLU A N 1
ATOM 3614 C CA . GLU A 1 477 ? -14.249 13.291 110.945 1.00 32.98 471 GLU A CA 1
ATOM 3615 C C . GLU A 1 477 ? -12.817 13.645 111.334 1.00 29.07 471 GLU A C 1
ATOM 3616 O O . GLU A 1 477 ? -12.240 14.616 110.829 1.00 29.35 471 GLU A O 1
ATOM 3622 N N . GLU A 1 478 ? -12.233 12.840 112.212 1.00 23.25 472 GLU A N 1
ATOM 3623 C CA . GLU A 1 478 ? -10.856 13.075 112.608 1.00 23.36 472 GLU A CA 1
ATOM 3624 C C . GLU A 1 478 ? -9.896 12.813 111.449 1.00 22.16 472 GLU A C 1
ATOM 3625 O O . GLU A 1 478 ? -8.890 13.497 111.322 1.00 24.70 472 GLU A O 1
ATOM 3631 N N . ALA A 1 479 ? -10.218 11.856 110.583 1.00 24.83 473 ALA A N 1
ATOM 3632 C CA . ALA A 1 479 ? -9.380 11.632 109.401 1.00 27.58 473 ALA A CA 1
ATOM 3633 C C . ALA A 1 479 ? -9.415 12.856 108.490 1.00 25.24 473 ALA A C 1
ATOM 3634 O O . ALA A 1 479 ? -8.370 13.329 108.045 1.00 26.74 473 ALA A O 1
ATOM 3636 N N . LEU A 1 480 ? -10.614 13.371 108.225 1.00 24.11 474 LEU A N 1
ATOM 3637 C CA . LEU A 1 480 ? -10.757 14.499 107.307 1.00 22.94 474 LEU A CA 1
ATOM 3638 C C . LEU A 1 480 ? -9.976 15.720 107.780 1.00 32.49 474 LEU A C 1
ATOM 3639 O O . LEU A 1 480 ? -9.461 16.479 106.966 1.00 27.53 474 LEU A O 1
ATOM 3644 N N . LYS A 1 481 ? -9.885 15.907 109.093 1.00 26.34 475 LYS A N 1
ATOM 3645 C CA . LYS A 1 481 ? -9.229 17.091 109.641 1.00 30.21 475 LYS A CA 1
ATOM 3646 C C . LYS A 1 481 ? -7.716 16.904 109.825 1.00 35.11 475 LYS A C 1
ATOM 3647 O O . LYS A 1 481 ? -7.001 17.850 110.161 1.00 29.07 475 LYS A O 1
ATOM 3653 N N . SER A 1 482 ? -7.227 15.690 109.615 1.00 27.72 476 SER A N 1
ATOM 3654 C CA . SER A 1 482 ? -5.804 15.422 109.809 1.00 28.26 476 SER A CA 1
ATOM 3655 C C . SER A 1 482 ? -4.952 16.180 108.792 1.00 23.88 476 SER A C 1
ATOM 3656 O O . SER A 1 482 ? -5.391 16.420 107.667 1.00 24.42 476 SER A O 1
ATOM 3659 N N . PRO A 1 483 ? -3.725 16.552 109.193 1.00 29.00 477 PRO A N 1
ATOM 3660 C CA . PRO A 1 483 ? -2.764 17.199 108.292 1.00 28.24 477 PRO A CA 1
ATOM 3661 C C . PRO A 1 483 ? -2.583 16.431 106.985 1.00 26.08 477 PRO A C 1
ATOM 3662 O O . PRO A 1 483 ? -2.629 17.035 105.919 1.00 23.84 477 PRO A O 1
ATOM 3666 N N . LEU A 1 484 ? -2.431 15.113 107.059 1.00 23.43 478 LEU A N 1
ATOM 3667 C CA . LEU A 1 484 ? -2.237 14.324 105.858 1.00 26.22 478 LEU A CA 1
ATOM 3668 C C . LEU A 1 484 ? -3.382 14.508 104.868 1.00 26.65 478 LEU A C 1
ATOM 3669 O O . LEU A 1 484 ? -3.152 14.761 103.690 1.00 24.93 478 LEU A O 1
ATOM 3674 N N . VAL A 1 485 ? -4.619 14.400 105.342 1.00 22.18 479 VAL A N 1
ATOM 3675 C CA . VAL A 1 485 ? -5.750 14.539 104.429 1.00 23.34 479 VAL A CA 1
ATOM 3676 C C . VAL A 1 485 ? -5.863 15.976 103.917 1.00 18.14 479 VAL A C 1
ATOM 3677 O O . VAL A 1 485 ? -6.116 16.201 102.730 1.00 21.91 479 VAL A O 1
ATOM 3681 N N . GLN A 1 486 ? -5.637 16.949 104.795 1.00 19.16 480 GLN A N 1
ATOM 3682 C CA . GLN A 1 486 ? -5.701 18.351 104.377 1.00 20.71 480 GLN A CA 1
ATOM 3683 C C . GLN A 1 486 ? -4.713 18.629 103.245 1.00 20.59 480 GLN A C 1
ATOM 3684 O O . GLN A 1 486 ? -5.035 19.352 102.294 1.00 23.06 480 GLN A O 1
ATOM 3690 N N . VAL A 1 487 ? -3.525 18.033 103.332 1.00 24.82 481 VAL A N 1
ATOM 3691 C CA . VAL A 1 487 ? -2.537 18.180 102.263 1.00 23.15 481 VAL A CA 1
ATOM 3692 C C . VAL A 1 487 ? -2.988 17.511 100.972 1.00 21.39 481 VAL A C 1
ATOM 3693 O O . VAL A 1 487 ? -2.915 18.112 99.898 1.00 23.31 481 VAL A O 1
ATOM 3697 N N . MET A 1 488 ? -3.507 16.291 101.073 1.00 20.33 482 MET A N 1
ATOM 3698 C CA . MET A 1 488 ? -3.957 15.571 99.894 1.00 23.92 482 MET A CA 1
ATOM 3699 C C . MET A 1 488 ? -5.136 16.274 99.222 1.00 21.18 482 MET A C 1
ATOM 3700 O O . MET A 1 488 ? -5.235 16.282 97.991 1.00 24.52 482 MET A O 1
ATOM 3705 N N . LEU A 1 489 ? -6.025 16.864 100.020 1.00 23.95 483 LEU A N 1
ATOM 3706 C CA . LEU A 1 489 ? -7.130 17.646 99.468 1.00 18.94 483 LEU A CA 1
ATOM 3707 C C . LEU A 1 489 ? -6.621 18.868 98.702 1.00 23.42 483 LEU A C 1
ATOM 3708 O O . LEU A 1 489 ? -7.064 19.126 97.590 1.00 26.07 483 LEU A O 1
ATOM 3713 N N . THR A 1 490 ? -5.695 19.614 99.300 1.00 22.92 484 THR A N 1
ATOM 3714 C CA . THR A 1 490 ? -5.101 20.805 98.669 1.00 29.01 484 THR A CA 1
ATOM 3715 C C . THR A 1 490 ? -4.390 20.457 97.356 1.00 27.10 484 THR A C 1
ATOM 3716 O O . THR A 1 490 ? -4.425 21.223 96.381 1.00 29.84 484 THR A O 1
ATOM 3720 N N . LEU A 1 491 ? -3.735 19.304 97.351 1.00 25.85 485 LEU A N 1
ATOM 3721 C CA . LEU A 1 491 ? -3.020 18.812 96.177 1.00 27.15 485 LEU A CA 1
ATOM 3722 C C . LEU A 1 491 ? -3.939 18.142 95.153 1.00 27.81 485 LEU A C 1
ATOM 3723 O O . LEU A 1 491 ? -3.501 17.788 94.067 1.00 31.25 485 LEU A O 1
ATOM 3728 N N . GLY A 1 492 ? -5.211 17.939 95.495 1.00 23.81 486 GLY A N 1
ATOM 3729 C CA . GLY A 1 492 ? -6.135 17.348 94.543 1.00 29.40 486 GLY A CA 1
ATOM 3730 C C . GLY A 1 492 ? -5.965 15.849 94.352 1.00 20.88 486 GLY A C 1
ATOM 3731 O O . GLY A 1 492 ? -6.477 15.264 93.391 1.00 30.61 486 GLY A O 1
ATOM 3732 N N . ILE A 1 493 ? -5.289 15.210 95.294 1.00 21.75 487 ILE A N 1
ATOM 3733 C CA . ILE A 1 493 ? -5.066 13.779 95.196 1.00 24.81 487 ILE A CA 1
ATOM 3734 C C . ILE A 1 493 ? -6.373 13.071 95.453 1.00 26.22 487 ILE A C 1
ATOM 3735 O O . ILE A 1 493 ? -6.723 12.111 94.769 1.00 25.56 487 ILE A O 1
ATOM 3740 N N . VAL A 1 494 ? -7.091 13.569 96.446 1.00 21.37 488 VAL A N 1
ATOM 3741 C CA . VAL A 1 494 ? -8.422 13.069 96.753 1.00 22.11 488 VAL A CA 1
ATOM 3742 C C . VAL A 1 494 ? -9.379 14.230 96.990 1.00 24.35 488 VAL A C 1
ATOM 3743 O O . VAL A 1 494 ? -8.961 15.352 97.287 1.00 23.81 488 VAL A O 1
ATOM 3747 N N . LYS A 1 495 ? -10.669 13.929 96.873 1.00 22.67 489 LYS A N 1
ATOM 3748 C CA . LYS A 1 495 ? -11.720 14.789 97.379 1.00 24.11 489 LYS A CA 1
ATOM 3749 C C . LYS A 1 495 ? -12.268 14.152 98.658 1.00 25.44 489 LYS A C 1
ATOM 3750 O O . LYS A 1 495 ? -11.970 12.995 98.951 1.00 23.42 489 LYS A O 1
ATOM 3756 N N . GLU A 1 496 ? -13.053 14.901 99.424 1.00 22.93 490 GLU A N 1
ATOM 3757 C CA . GLU A 1 496 ? -13.509 14.415 100.715 1.00 22.23 490 GLU A CA 1
ATOM 3758 C C . GLU A 1 496 ? -14.258 13.095 100.614 1.00 25.01 490 GLU A C 1
ATOM 3759 O O . GLU A 1 496 ? -14.107 12.233 101.478 1.00 24.45 490 GLU A O 1
ATOM 3765 N N . LYS A 1 497 ? -15.036 12.935 99.542 1.00 23.84 491 LYS A N 1
ATOM 3766 C CA . LYS A 1 497 ? -15.802 11.715 99.315 1.00 24.95 491 LYS A CA 1
ATOM 3767 C C . LYS A 1 497 ? -14.914 10.474 99.154 1.00 26.27 491 LYS A C 1
ATOM 3768 O O . LYS A 1 497 ? -15.390 9.345 99.278 1.00 28.07 491 LYS A O 1
ATOM 3774 N N . ASP A 1 498 ? -13.632 10.680 98.843 1.00 21.76 492 ASP A N 1
ATOM 3775 C CA . ASP A 1 498 ? -12.706 9.582 98.621 1.00 19.28 492 ASP A CA 1
ATOM 3776 C C . ASP A 1 498 ? -12.073 9.122 99.930 1.00 21.65 492 ASP A C 1
ATOM 3777 O O . ASP A 1 498 ? -11.404 8.094 99.964 1.00 26.66 492 ASP A O 1
ATOM 3782 N N . VAL A 1 499 ? -12.261 9.901 100.987 1.00 22.16 493 VAL A N 1
ATOM 3783 C CA . VAL A 1 499 ? -11.636 9.614 102.270 1.00 24.02 493 VAL A CA 1
ATOM 3784 C C . VAL A 1 499 ? -12.562 8.781 103.146 1.00 18.30 493 VAL A C 1
ATOM 3785 O O . VAL A 1 499 ? -13.658 9.237 103.549 1.00 20.32 493 VAL A O 1
ATOM 3789 N N . LEU A 1 500 ? -12.131 7.551 103.423 1.00 19.61 494 LEU A N 1
ATOM 3790 C CA . LEU A 1 500 ? -12.930 6.614 104.203 1.00 21.17 494 LEU A CA 1
ATOM 3791 C C . LEU A 1 500 ? -12.252 6.250 105.519 1.00 25.58 494 LEU A C 1
ATOM 3792 O O . LEU A 1 500 ? -11.040 6.417 105.683 1.00 21.58 494 LEU A O 1
ATOM 3797 N N . PHE A 1 501 ? -13.041 5.752 106.462 1.00 24.27 495 PHE A N 1
ATOM 3798 C CA . PHE A 1 501 ? -12.503 5.297 107.739 1.00 27.35 495 PHE A CA 1
ATOM 3799 C C . PHE A 1 501 ? -12.979 3.885 108.088 1.00 29.64 495 PHE A C 1
ATOM 3800 O O . PHE A 1 501 ? -14.153 3.562 107.912 1.00 24.81 495 PHE A O 1
ATOM 3808 N N . TRP A 1 502 ? -12.051 3.057 108.559 1.00 30.96 496 TRP A N 1
ATOM 3809 C CA . TRP A 1 502 ? -12.350 1.739 109.133 1.00 28.06 496 TRP A CA 1
ATOM 3810 C C . TRP A 1 502 ? -11.679 1.656 110.503 1.00 30.67 496 TRP A C 1
ATOM 3811 O O . TRP A 1 502 ? -10.493 1.938 110.644 1.00 27.87 496 TRP A O 1
ATOM 3822 N N . ALA A 1 503 ? -12.448 1.306 111.527 1.00 26.12 497 ALA A N 1
ATOM 3823 C CA . ALA A 1 503 ? -11.920 1.267 112.889 1.00 28.07 497 ALA A CA 1
ATOM 3824 C C . ALA A 1 503 ? -10.881 0.167 113.072 1.00 30.16 497 ALA A C 1
ATOM 3825 O O . ALA A 1 503 ? -10.981 -0.906 112.482 1.00 30.99 497 ALA A O 1
ATOM 3828 N N . LYS B 1 30 ? 30.921 15.531 69.739 1.00 51.18 24 LYS B N 1
ATOM 3829 C CA . LYS B 1 30 ? 31.821 15.767 68.610 1.00 50.92 24 LYS B CA 1
ATOM 3830 C C . LYS B 1 30 ? 31.165 16.573 67.499 1.00 44.85 24 LYS B C 1
ATOM 3831 O O . LYS B 1 30 ? 29.982 16.400 67.193 1.00 43.82 24 LYS B O 1
ATOM 3837 N N . GLU B 1 31 ? 31.956 17.439 66.883 1.00 50.89 25 GLU B N 1
ATOM 3838 C CA . GLU B 1 31 ? 31.487 18.244 65.769 1.00 46.81 25 GLU B CA 1
ATOM 3839 C C . GLU B 1 31 ? 32.471 18.107 64.630 1.00 41.61 25 GLU B C 1
ATOM 3840 O O . GLU B 1 31 ? 33.679 18.249 64.835 1.00 34.37 25 GLU B O 1
ATOM 3846 N N . THR B 1 32 ? 31.971 17.825 63.434 1.00 32.28 26 THR B N 1
ATOM 3847 C CA . THR B 1 32 ? 32.830 17.776 62.255 1.00 38.15 26 THR B CA 1
ATOM 3848 C C . THR B 1 32 ? 32.240 18.690 61.197 1.00 42.39 26 THR B C 1
ATOM 3849 O O . THR B 1 32 ? 31.059 18.594 60.860 1.00 37.22 26 THR B O 1
ATOM 3853 N N . VAL B 1 33 ? 33.072 19.581 60.676 1.00 32.83 27 VAL B N 1
ATOM 3854 C CA . VAL B 1 33 ? 32.669 20.458 59.591 1.00 30.25 27 VAL B CA 1
ATOM 3855 C C . VAL B 1 33 ? 33.602 20.244 58.402 1.00 30.78 27 VAL B C 1
ATOM 3856 O O . VAL B 1 33 ? 34.819 20.434 58.498 1.00 30.11 27 VAL B O 1
ATOM 3860 N N . SER B 1 34 ? 33.021 19.829 57.284 1.00 30.81 28 SER B N 1
ATOM 3861 C CA . SER B 1 34 ? 33.794 19.597 56.075 1.00 33.66 28 SER B CA 1
ATOM 3862 C C . SER B 1 34 ? 33.339 20.555 54.994 1.00 38.66 28 SER B C 1
ATOM 3863 O O . SER B 1 34 ? 32.152 20.861 54.885 1.00 37.23 28 SER B O 1
ATOM 3866 N N . SER B 1 35 ? 34.286 21.039 54.204 1.00 35.66 29 SER B N 1
ATOM 3867 C CA . SER B 1 35 ? 33.962 21.945 53.119 1.00 35.34 29 SER B CA 1
ATOM 3868 C C . SER B 1 35 ? 34.755 21.570 51.882 1.00 35.73 29 SER B C 1
ATOM 3869 O O . SER B 1 35 ? 35.898 21.118 51.975 1.00 35.57 29 SER B O 1
ATOM 3872 N N . ASN B 1 36 ? 34.136 21.739 50.723 1.00 33.20 30 ASN B N 1
ATOM 3873 C CA . ASN B 1 36 ? 34.833 21.531 49.471 1.00 27.58 30 ASN B CA 1
ATOM 3874 C C . ASN B 1 36 ? 34.230 22.358 48.351 1.00 29.55 30 ASN B C 1
ATOM 3875 O O . ASN B 1 36 ? 33.095 22.834 48.433 1.00 32.02 30 ASN B O 1
ATOM 3880 N N . SER B 1 37 ? 35.002 22.493 47.289 1.00 31.43 31 SER B N 1
ATOM 3881 C CA . SER B 1 37 ? 34.556 23.216 46.121 1.00 35.82 31 SER B CA 1
ATOM 3882 C C . SER B 1 37 ? 34.816 22.351 44.914 1.00 34.87 31 SER B C 1
ATOM 3883 O O . SER B 1 37 ? 35.743 21.538 44.898 1.00 38.33 31 SER B O 1
ATOM 3886 N N . ALA B 1 38 ? 33.991 22.524 43.896 1.00 30.58 32 ALA B N 1
ATOM 3887 C CA . ALA B 1 38 ? 34.184 21.783 42.681 1.00 30.60 32 ALA B CA 1
ATOM 3888 C C . ALA B 1 38 ? 33.597 22.582 41.537 1.00 26.73 32 ALA B C 1
ATOM 3889 O O . ALA B 1 38 ? 32.607 23.292 41.718 1.00 30.06 32 ALA B O 1
ATOM 3891 N N . ASP B 1 39 ? 34.234 22.481 40.379 1.00 27.12 33 ASP B N 1
ATOM 3892 C CA . ASP B 1 39 ? 33.654 22.980 39.142 1.00 28.82 33 ASP B CA 1
ATOM 3893 C C . ASP B 1 39 ? 32.812 21.876 38.520 1.00 30.69 33 ASP B C 1
ATOM 3894 O O . ASP B 1 39 ? 33.262 20.734 38.397 1.00 26.59 33 ASP B O 1
ATOM 3899 N N . VAL B 1 40 ? 31.604 22.220 38.084 1.00 24.58 34 VAL B N 1
ATOM 3900 C CA . VAL B 1 40 ? 30.773 21.265 37.369 1.00 25.61 34 VAL B CA 1
ATOM 3901 C C . VAL B 1 40 ? 30.518 21.814 35.983 1.00 24.73 34 VAL B C 1
ATOM 3902 O O . VAL B 1 40 ? 30.050 22.937 35.850 1.00 25.90 34 VAL B O 1
ATOM 3906 N N . VAL B 1 41 ? 30.881 21.051 34.954 1.00 21.17 35 VAL B N 1
ATOM 3907 C CA . VAL B 1 41 ? 30.686 21.465 33.572 1.00 21.74 35 VAL B CA 1
ATOM 3908 C C . VAL B 1 41 ? 29.202 21.427 33.243 1.00 22.65 35 VAL B C 1
ATOM 3909 O O . VAL B 1 41 ? 28.522 20.486 33.633 1.00 24.57 35 VAL B O 1
ATOM 3913 N N . GLU B 1 42 ? 28.715 22.446 32.542 1.00 21.34 36 GLU B N 1
ATOM 3914 C CA . GLU B 1 42 ? 27.318 22.481 32.087 1.00 21.76 36 GLU B CA 1
ATOM 3915 C C . GLU B 1 42 ? 26.867 21.146 31.489 1.00 26.29 36 GLU B C 1
ATOM 3916 O O . GLU B 1 42 ? 27.565 20.549 30.668 1.00 23.82 36 GLU B O 1
ATOM 3922 N N . THR B 1 43 ? 25.675 20.719 31.908 1.00 21.11 37 THR B N 1
ATOM 3923 C CA . THR B 1 43 ? 25.011 19.446 31.542 1.00 28.81 37 THR B CA 1
ATOM 3924 C C . THR B 1 43 ? 25.572 18.193 32.219 1.00 25.56 37 THR B C 1
ATOM 3925 O O . THR B 1 43 ? 24.985 17.115 32.090 1.00 24.76 37 THR B O 1
ATOM 3929 N N . GLU B 1 44 ? 26.699 18.305 32.916 1.00 22.21 38 GLU B N 1
ATOM 3930 C CA . GLU B 1 44 ? 27.256 17.144 33.616 1.00 22.81 38 GLU B CA 1
ATOM 3931 C C . GLU B 1 44 ? 26.690 17.021 35.036 1.00 26.42 38 GLU B C 1
ATOM 3932 O O . GLU B 1 44 ? 26.139 17.976 35.584 1.00 24.17 38 GLU B O 1
ATOM 3938 N N . THR B 1 45 ? 26.855 15.845 35.633 1.00 23.85 39 THR B N 1
ATOM 3939 C CA . THR B 1 45 ? 26.268 15.557 36.931 1.00 29.22 39 THR B CA 1
ATOM 3940 C C . THR B 1 45 ? 27.337 15.522 38.023 1.00 27.93 39 THR B C 1
ATOM 3941 O O . THR B 1 45 ? 28.459 15.053 37.808 1.00 24.98 39 THR B O 1
ATOM 3945 N N . TYR B 1 46 ? 27.000 16.110 39.163 1.00 23.21 40 TYR B N 1
ATOM 3946 C CA . TYR B 1 46 ? 27.818 16.043 40.362 1.00 25.70 40 TYR B CA 1
ATOM 3947 C C . TYR B 1 46 ? 26.965 15.493 41.497 1.00 25.82 40 TYR B C 1
ATOM 3948 O O . TYR B 1 46 ? 25.852 15.962 41.728 1.00 25.53 40 TYR B O 1
ATOM 3957 N N . GLN B 1 47 ? 27.479 14.493 42.199 1.00 23.97 41 GLN B N 1
ATOM 3958 C CA . GLN B 1 47 ? 26.723 13.915 43.297 1.00 26.97 41 GLN B CA 1
ATOM 3959 C C . GLN B 1 47 ? 27.048 14.622 44.605 1.00 23.75 41 GLN B C 1
ATOM 3960 O O . GLN B 1 47 ? 28.171 14.551 45.107 1.00 26.61 41 GLN B O 1
ATOM 3966 N N . LEU B 1 48 ? 26.072 15.351 45.127 1.00 25.09 42 LEU B N 1
ATOM 3967 C CA . LEU B 1 48 ? 26.206 15.945 46.448 1.00 24.06 42 LEU B CA 1
ATOM 3968 C C . LEU B 1 48 ? 26.071 14.822 47.473 1.00 33.31 42 LEU B C 1
ATOM 3969 O O . LEU B 1 48 ? 25.174 13.986 47.377 1.00 30.74 42 LEU B O 1
ATOM 3974 N N . THR B 1 49 ? 26.976 14.787 48.440 1.00 27.09 43 THR B N 1
ATOM 3975 C CA . THR B 1 49 ? 27.005 13.693 49.400 1.00 30.21 43 THR B CA 1
ATOM 3976 C C . THR B 1 49 ? 27.754 14.185 50.631 1.00 30.09 43 THR B C 1
ATOM 3977 O O . THR B 1 49 ? 28.580 15.094 50.523 1.00 32.49 43 THR B O 1
ATOM 3981 N N . PRO B 1 50 ? 27.440 13.636 51.817 1.00 27.29 44 PRO B N 1
ATOM 3982 C CA . PRO B 1 50 ? 28.244 14.070 52.964 1.00 27.82 44 PRO B CA 1
ATOM 3983 C C . PRO B 1 50 ? 29.708 13.663 52.820 1.00 28.47 44 PRO B C 1
ATOM 3984 O O . PRO B 1 50 ? 30.023 12.580 52.322 1.00 38.01 44 PRO B O 1
ATOM 3988 N N . ILE B 1 51 ? 30.596 14.533 53.278 1.00 32.28 45 ILE B N 1
ATOM 3989 C CA . ILE B 1 51 ? 32.027 14.257 53.250 1.00 28.99 45 ILE B CA 1
ATOM 3990 C C . ILE B 1 51 ? 32.434 13.545 54.536 1.00 49.17 45 ILE B C 1
ATOM 3991 O O . ILE B 1 51 ? 32.217 14.070 55.632 1.00 52.16 45 ILE B O 1
ATOM 3996 N N . ASP B 1 52 ? 33.007 12.353 54.395 1.00 59.06 46 ASP B N 1
ATOM 3997 C CA . ASP B 1 52 ? 33.482 11.565 55.534 1.00 64.82 46 ASP B CA 1
ATOM 3998 C C . ASP B 1 52 ? 32.451 11.394 56.638 1.00 62.44 46 ASP B C 1
ATOM 3999 O O . ASP B 1 52 ? 32.734 11.658 57.807 1.00 58.78 46 ASP B O 1
ATOM 4004 N N . ALA B 1 53 ? 31.254 10.958 56.280 1.00 62.38 47 ALA B N 1
ATOM 4005 C CA . ALA B 1 53 ? 30.241 10.789 57.302 1.00 67.67 47 ALA B CA 1
ATOM 4006 C C . ALA B 1 53 ? 29.767 9.342 57.304 1.00 66.65 47 ALA B C 1
ATOM 4007 O O . ALA B 1 53 ? 29.889 8.647 56.294 1.00 59.94 47 ALA B O 1
ATOM 4009 N N . PRO B 1 54 ? 29.214 8.884 58.437 1.00 66.76 48 PRO B N 1
ATOM 4010 C CA . PRO B 1 54 ? 28.667 7.527 58.497 1.00 67.07 48 PRO B CA 1
ATOM 4011 C C . PRO B 1 54 ? 27.396 7.380 57.679 1.00 71.14 48 PRO B C 1
ATOM 4012 O O . PRO B 1 54 ? 26.763 8.380 57.336 1.00 64.08 48 PRO B O 1
ATOM 4016 N N . SER B 1 55 ? 27.026 6.142 57.377 1.00 77.88 49 SER B N 1
ATOM 4017 C CA . SER B 1 55 ? 25.754 5.877 56.733 1.00 79.67 49 SER B CA 1
ATOM 4018 C C . SER B 1 55 ? 24.714 5.881 57.846 1.00 82.17 49 SER B C 1
ATOM 4019 O O . SER B 1 55 ? 24.998 5.430 58.961 1.00 83.41 49 SER B O 1
ATOM 4022 N N . SER B 1 56 ? 23.533 6.411 57.541 1.00 81.80 50 SER B N 1
ATOM 4023 C CA . SER B 1 56 ? 22.425 6.574 58.486 1.00 79.85 50 SER B CA 1
ATOM 4024 C C . SER B 1 56 ? 22.724 7.588 59.594 1.00 74.84 50 SER B C 1
ATOM 4025 O O . SER B 1 56 ? 23.837 7.670 60.111 1.00 74.72 50 SER B O 1
ATOM 4028 N N . PHE B 1 57 ? 21.695 8.345 59.957 1.00 72.88 51 PHE B N 1
ATOM 4029 C CA . PHE B 1 57 ? 21.768 9.376 60.988 1.00 71.38 51 PHE B CA 1
ATOM 4030 C C . PHE B 1 57 ? 20.491 9.337 61.821 1.00 72.59 51 PHE B C 1
ATOM 4031 O O . PHE B 1 57 ? 19.459 8.868 61.343 1.00 75.43 51 PHE B O 1
ATOM 4039 N N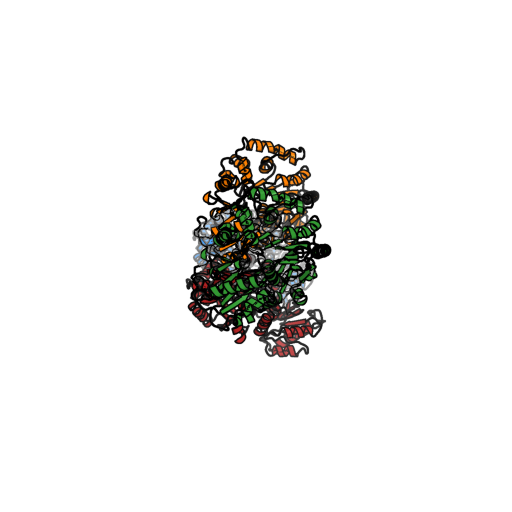 . LEU B 1 58 ? 20.550 9.815 63.060 1.00 73.41 52 LEU B N 1
ATOM 4040 C CA . LEU B 1 58 ? 19.323 9.975 63.835 1.00 74.83 52 LEU B CA 1
ATOM 4041 C C . LEU B 1 58 ? 18.455 11.020 63.142 1.00 76.54 52 LEU B C 1
ATOM 4042 O O . LEU B 1 58 ? 17.239 10.856 63.015 1.00 79.90 52 LEU B O 1
ATOM 4047 N N . SER B 1 59 ? 19.095 12.097 62.698 1.00 66.75 53 SER B N 1
ATOM 4048 C CA . SER B 1 59 ? 18.437 13.100 61.873 1.00 68.32 53 SER B CA 1
ATOM 4049 C C . SER B 1 59 ? 19.429 13.669 60.865 1.00 67.73 53 SER B C 1
ATOM 4050 O O . SER B 1 59 ? 20.636 13.667 61.106 1.00 64.09 53 SER B O 1
ATOM 4053 N N . HIS B 1 60 ? 18.918 14.161 59.742 1.00 64.71 54 HIS B N 1
ATOM 4054 C CA . HIS B 1 60 ? 19.774 14.672 58.680 1.00 57.36 54 HIS B CA 1
ATOM 4055 C C . HIS B 1 60 ? 18.951 15.524 57.737 1.00 52.41 54 HIS B C 1
ATOM 4056 O O . HIS B 1 60 ? 17.731 15.357 57.636 1.00 44.46 54 HIS B O 1
ATOM 4063 N N . SER B 1 61 ? 19.620 16.425 57.031 1.00 42.31 55 SER B N 1
ATOM 4064 C CA . SER B 1 61 ? 18.943 17.244 56.040 1.00 45.35 55 SER B CA 1
ATOM 4065 C C . SER B 1 61 ? 19.926 17.878 55.072 1.00 42.14 55 SER B C 1
ATOM 4066 O O . SER B 1 61 ? 21.063 18.160 55.429 1.00 44.01 55 SER B O 1
ATOM 4069 N N . TRP B 1 62 ? 19.469 18.113 53.849 1.00 47.21 56 TRP B N 1
ATOM 4070 C CA . TRP B 1 62 ? 20.183 18.973 52.918 1.00 46.74 56 TRP B CA 1
ATOM 4071 C C . TRP B 1 62 ? 19.415 20.268 52.814 1.00 46.82 56 TRP B C 1
ATOM 4072 O O . TRP B 1 62 ? 18.181 20.279 52.833 1.00 41.90 56 TRP B O 1
ATOM 4083 N N . GLU B 1 63 ? 20.147 21.363 52.697 1.00 42.28 57 GLU B N 1
ATOM 4084 C CA . GLU B 1 63 ? 19.528 22.646 52.452 1.00 51.37 57 GLU B CA 1
ATOM 4085 C C . GLU B 1 63 ? 20.399 23.419 51.492 1.00 45.74 57 GLU B C 1
ATOM 4086 O O . GLU B 1 63 ? 21.624 23.287 51.495 1.00 53.32 57 GLU B O 1
ATOM 4092 N N . GLN B 1 64 ? 19.770 24.225 50.654 1.00 49.50 58 GLN B N 1
ATOM 4093 C CA . GLN B 1 64 ? 20.523 25.080 49.758 1.00 40.66 58 GLN B CA 1
ATOM 4094 C C . GLN B 1 64 ? 20.580 26.464 50.371 1.00 52.82 58 GLN B C 1
ATOM 4095 O O . GLN B 1 64 ? 19.542 27.035 50.708 1.00 55.92 58 GLN B O 1
ATOM 4101 N N . THR B 1 65 ? 21.786 27.001 50.526 1.00 58.78 59 THR B N 1
ATOM 4102 C CA . THR B 1 65 ? 21.951 28.266 51.232 1.00 59.77 59 THR B CA 1
ATOM 4103 C C . THR B 1 65 ? 22.290 29.418 50.304 1.00 54.63 59 THR B C 1
ATOM 4104 O O . THR B 1 65 ? 22.160 30.583 50.683 1.00 51.46 59 THR B O 1
ATOM 4108 N N . CYS B 1 66 ? 22.678 29.096 49.077 1.00 50.35 60 CYS B N 1
ATOM 4109 C CA . CYS B 1 66 ? 22.907 30.126 48.073 1.00 56.97 60 CYS B CA 1
ATOM 4110 C C . CYS B 1 66 ? 22.766 29.541 46.677 1.00 63.72 60 CYS B C 1
ATOM 4111 O O . CYS B 1 66 ? 22.857 28.327 46.492 1.00 53.73 60 CYS B O 1
ATOM 4114 N N . GLY B 1 67 ? 22.559 30.417 45.699 1.00 68.88 61 GLY B N 1
ATOM 4115 C CA . GLY B 1 67 ? 22.366 29.996 44.325 1.00 58.26 61 GLY B CA 1
ATOM 4116 C C . GLY B 1 67 ? 20.898 29.864 43.969 1.00 46.50 61 GLY B C 1
ATOM 4117 O O . GLY B 1 67 ? 20.037 29.781 44.852 1.00 46.14 61 GLY B O 1
ATOM 4118 N N . THR B 1 68 ? 20.622 29.839 42.668 1.00 38.89 62 THR B N 1
ATOM 4119 C CA . THR B 1 68 ? 19.281 29.576 42.156 1.00 43.18 62 THR B CA 1
ATOM 4120 C C . THR B 1 68 ? 18.673 28.328 42.782 1.00 48.06 62 THR B C 1
ATOM 4121 O O . THR B 1 68 ? 19.288 27.264 42.769 1.00 46.41 62 THR B O 1
ATOM 4125 N N . PRO B 1 69 ? 17.464 28.459 43.344 1.00 47.32 63 PRO B N 1
ATOM 4126 C CA . PRO B 1 69 ? 16.823 27.299 43.968 1.00 49.82 63 PRO B CA 1
ATOM 4127 C C . PRO B 1 69 ? 16.712 26.162 42.964 1.00 53.84 63 PRO B C 1
ATOM 4128 O O . PRO B 1 69 ? 16.222 26.368 41.853 1.00 53.88 63 PRO B O 1
ATOM 4132 N N . ILE B 1 70 ? 17.193 24.985 43.341 1.00 44.99 64 ILE B N 1
ATOM 4133 C CA . ILE B 1 70 ? 17.277 23.878 42.402 1.00 42.87 64 ILE B CA 1
ATOM 4134 C C . ILE B 1 70 ? 17.052 22.594 43.173 1.00 54.94 64 ILE B C 1
ATOM 4135 O O . ILE B 1 70 ? 16.878 21.518 42.601 1.00 62.63 64 ILE B O 1
ATOM 4140 N N . LEU B 1 71 ? 17.065 22.734 44.493 1.00 50.22 65 LEU B N 1
ATOM 4141 C CA . LEU B 1 71 ? 16.922 21.615 45.401 1.00 54.74 65 LEU B CA 1
ATOM 4142 C C . LEU B 1 71 ? 15.472 21.111 45.462 1.00 64.91 65 LEU B C 1
ATOM 4143 O O . LEU B 1 71 ? 14.545 21.877 45.734 1.00 66.56 65 LEU B O 1
ATOM 4148 N N . ASN B 1 72 ? 15.289 19.823 45.184 1.00 69.43 66 ASN B N 1
ATOM 4149 C CA . ASN B 1 72 ? 13.987 19.160 45.284 1.00 69.24 66 ASN B CA 1
ATOM 4150 C C . ASN B 1 72 ? 13.624 18.781 46.711 1.00 65.51 66 ASN B C 1
ATOM 4151 O O . ASN B 1 72 ? 14.504 18.529 47.534 1.00 60.49 66 ASN B O 1
ATOM 4156 N N . GLU B 1 73 ? 12.326 18.773 47.002 1.00 58.78 67 GLU B N 1
ATOM 4157 C CA . GLU B 1 73 ? 11.831 18.449 48.333 1.00 64.80 67 GLU B CA 1
ATOM 4158 C C . GLU B 1 73 ? 12.352 17.077 48.767 1.00 62.82 67 GLU B C 1
ATOM 4159 O O . GLU B 1 73 ? 12.679 16.862 49.937 1.00 56.90 67 GLU B O 1
ATOM 4165 N N . SER B 1 74 ? 12.410 16.147 47.816 1.00 62.61 68 SER B N 1
ATOM 4166 C CA . SER B 1 74 ? 12.925 14.809 48.086 1.00 64.37 68 SER B CA 1
ATOM 4167 C C . SER B 1 74 ? 14.422 14.873 48.400 1.00 65.69 68 SER B C 1
ATOM 4168 O O . SER B 1 74 ? 14.936 14.084 49.197 1.00 66.16 68 SER B O 1
ATOM 4171 N N . ASP B 1 75 ? 15.117 15.820 47.773 1.00 58.52 69 ASP B N 1
ATOM 4172 C CA . ASP B 1 75 ? 16.562 15.927 47.941 1.00 57.20 69 ASP B CA 1
ATOM 4173 C C . ASP B 1 75 ? 16.938 16.411 49.344 1.00 57.60 69 ASP B C 1
ATOM 4174 O O . ASP B 1 75 ? 18.012 16.094 49.853 1.00 52.29 69 ASP B O 1
ATOM 4179 N N . LYS B 1 76 ? 16.045 17.168 49.973 1.00 57.08 70 LYS B N 1
ATOM 4180 C CA . LYS B 1 76 ? 16.281 17.649 51.330 1.00 56.80 70 LYS B CA 1
ATOM 4181 C C . LYS B 1 76 ? 16.431 16.500 52.327 1.00 54.66 70 LYS B C 1
ATOM 4182 O O . LYS B 1 76 ? 17.169 16.612 53.308 1.00 56.11 70 LYS B O 1
ATOM 4188 N N . GLN B 1 77 ? 15.750 15.390 52.064 1.00 48.02 71 GLN B N 1
ATOM 4189 C CA . GLN B 1 77 ? 15.819 14.234 52.950 1.00 48.74 71 GLN B CA 1
ATOM 4190 C C . GLN B 1 77 ? 16.677 13.105 52.401 1.00 49.44 71 GLN B C 1
ATOM 4191 O O . GLN B 1 77 ? 16.753 12.032 52.996 1.00 57.56 71 GLN B O 1
ATOM 4197 N N . ALA B 1 78 ? 17.351 13.359 51.287 1.00 46.71 72 ALA B N 1
ATOM 4198 C CA . ALA B 1 78 ? 18.275 12.386 50.728 1.00 41.46 72 ALA B CA 1
ATOM 4199 C C . ALA B 1 78 ? 19.613 12.471 51.446 1.00 39.73 72 ALA B C 1
ATOM 4200 O O . ALA B 1 78 ? 19.961 13.517 51.995 1.00 40.64 72 ALA B O 1
ATOM 4202 N N . ILE B 1 79 ? 20.366 11.377 51.442 1.00 38.02 73 ILE B N 1
ATOM 4203 C CA . ILE B 1 79 ? 21.742 11.421 51.921 1.00 39.34 73 ILE B CA 1
ATOM 4204 C C . ILE B 1 79 ? 22.589 11.949 50.771 1.00 33.77 73 ILE B C 1
ATOM 4205 O O . ILE B 1 79 ? 23.319 12.926 50.911 1.00 35.10 73 ILE B O 1
ATOM 4210 N N . SER B 1 80 ? 22.448 11.301 49.623 1.00 32.32 74 SER B N 1
ATOM 4211 C CA . SER B 1 80 ? 23.113 11.731 48.397 1.00 29.90 74 SER B CA 1
ATOM 4212 C C . SER B 1 80 ? 22.093 12.040 47.307 1.00 37.52 74 SER B C 1
ATOM 4213 O O . SER B 1 80 ? 21.059 11.382 47.222 1.00 37.55 74 SER B O 1
ATOM 4216 N N . PHE B 1 81 ? 22.376 13.031 46.463 1.00 33.55 75 PHE B N 1
ATOM 4217 C CA . PHE B 1 81 ? 21.500 13.282 45.328 1.00 30.54 75 PHE B CA 1
ATOM 4218 C C . PHE B 1 81 ? 22.304 13.911 44.206 1.00 29.78 75 PHE B C 1
ATOM 4219 O O . PHE B 1 81 ? 23.404 14.412 44.434 1.00 26.85 75 PHE B O 1
ATOM 4227 N N . ASP B 1 82 ? 21.734 13.898 43.005 1.00 28.69 76 ASP B N 1
ATOM 4228 C CA . ASP B 1 82 ? 22.425 14.377 41.810 1.00 28.31 76 ASP B CA 1
ATOM 4229 C C . ASP B 1 82 ? 22.106 15.827 41.491 1.00 31.47 76 ASP B C 1
ATOM 4230 O O . ASP B 1 82 ? 20.941 16.233 41.441 1.00 34.68 76 ASP B O 1
ATOM 4235 N N . PHE B 1 83 ? 23.167 16.593 41.274 1.00 29.44 77 PHE B N 1
ATOM 4236 C CA . PHE B 1 83 ? 23.084 17.936 40.741 1.00 24.10 77 PHE B CA 1
ATOM 4237 C C . PHE B 1 83 ? 23.440 17.883 39.264 1.00 26.65 77 PHE B C 1
ATOM 4238 O O . PHE B 1 83 ? 24.534 17.447 38.923 1.00 26.95 77 PHE B O 1
ATOM 4246 N N . VAL B 1 84 ? 22.505 18.261 38.392 1.00 29.18 78 VAL B N 1
ATOM 4247 C CA . VAL B 1 84 ? 22.812 18.382 36.965 1.00 29.42 78 VAL B CA 1
ATOM 4248 C C . VAL B 1 84 ? 23.030 19.857 36.622 1.00 23.13 78 VAL B C 1
ATOM 4249 O O . VAL B 1 84 ? 22.112 20.671 36.766 1.00 26.81 78 VAL B O 1
ATOM 4253 N N . ALA B 1 85 ? 24.246 20.201 36.195 1.00 25.98 79 ALA B N 1
ATOM 4254 C CA . ALA B 1 85 ? 24.594 21.591 35.933 1.00 24.23 79 ALA B CA 1
ATOM 4255 C C . ALA B 1 85 ? 23.770 22.195 34.795 1.00 27.16 79 ALA B C 1
ATOM 4256 O O . ALA B 1 85 ? 23.732 21.660 33.690 1.00 25.64 79 ALA B O 1
ATOM 4258 N N . PRO B 1 86 ? 23.100 23.323 35.067 1.00 26.46 80 PRO B N 1
ATOM 4259 C CA . PRO B 1 86 ? 22.299 24.003 34.050 1.00 26.84 80 PRO B CA 1
ATOM 4260 C C . PRO B 1 86 ? 23.170 24.679 33.020 1.00 27.79 80 PRO B C 1
ATOM 4261 O O . PRO B 1 86 ? 24.379 24.821 33.214 1.00 31.78 80 PRO B O 1
ATOM 4265 N N . GLU B 1 87 ? 22.564 25.084 31.914 1.00 26.76 81 GLU B N 1
ATOM 4266 C CA . GLU B 1 87 ? 23.280 25.880 30.937 1.00 28.38 81 GLU B CA 1
ATOM 4267 C C . GLU B 1 87 ? 23.021 27.345 31.238 1.00 37.24 81 GLU B C 1
ATOM 4268 O O . GLU B 1 87 ? 21.876 27.795 31.232 1.00 34.35 81 GLU B O 1
ATOM 4274 N N . LEU B 1 88 ? 24.096 28.072 31.528 1.00 43.37 82 LEU B N 1
ATOM 4275 C CA . LEU B 1 88 ? 24.008 29.423 32.065 1.00 40.94 82 LEU B CA 1
ATOM 4276 C C . LEU B 1 88 ? 24.684 30.462 31.172 1.00 43.21 82 LEU B C 1
ATOM 4277 O O . LEU B 1 88 ? 25.320 30.124 30.178 1.00 32.46 82 LEU B O 1
ATOM 4282 N N . LYS B 1 89 ? 24.494 31.731 31.517 1.00 38.85 83 LYS B N 1
ATOM 4283 C CA . LYS B 1 89 ? 25.159 32.830 30.828 1.00 45.40 83 LYS B CA 1
ATOM 4284 C C . LYS B 1 89 ? 26.498 33.223 31.467 1.00 45.01 83 LYS B C 1
ATOM 4285 O O . LYS B 1 89 ? 27.264 33.987 30.889 1.00 43.50 83 LYS B O 1
ATOM 4291 N N . GLN B 1 90 ? 26.749 32.719 32.671 1.00 40.42 84 GLN B N 1
ATOM 4292 C CA . GLN B 1 90 ? 27.931 33.072 33.452 1.00 41.52 84 GLN B CA 1
ATOM 4293 C C . GLN B 1 90 ? 28.179 32.013 34.524 1.00 40.47 84 GLN B C 1
ATOM 4294 O O . GLN B 1 90 ? 27.320 31.167 34.745 1.00 35.50 84 GLN B O 1
ATOM 4300 N N . ASP B 1 91 ? 29.364 31.996 35.130 1.00 31.70 85 ASP B N 1
ATOM 4301 C CA . ASP B 1 91 ? 29.600 31.097 36.248 1.00 25.09 85 ASP B CA 1
ATOM 4302 C C . ASP B 1 91 ? 28.658 31.501 37.360 1.00 41.60 85 ASP B C 1
ATOM 4303 O O . ASP B 1 91 ? 28.482 32.687 37.631 1.00 45.18 85 ASP B O 1
ATOM 4308 N N . GLU B 1 92 ? 28.106 30.522 38.053 1.00 28.15 86 GLU B N 1
ATOM 4309 C CA . GLU B 1 92 ? 27.205 30.803 39.149 1.00 41.90 86 GLU B CA 1
ATOM 4310 C C . GLU B 1 92 ? 27.455 29.750 40.192 1.00 42.78 86 GLU B C 1
ATOM 4311 O O . GLU B 1 92 ? 27.818 28.625 39.866 1.00 33.11 86 GLU B O 1
ATOM 4317 N N . LYS B 1 93 ? 27.313 30.140 41.449 1.00 51.74 87 LYS B N 1
ATOM 4318 C CA . LYS B 1 93 ? 27.563 29.235 42.542 1.00 43.06 87 LYS B CA 1
ATOM 4319 C C . LYS B 1 93 ? 26.298 28.676 43.144 1.00 46.09 87 LYS B C 1
ATOM 4320 O O . LYS B 1 93 ? 25.279 29.358 43.257 1.00 38.85 87 LYS B O 1
ATOM 4326 N N . TYR B 1 94 ? 26.381 27.411 43.520 1.00 38.60 88 TYR B N 1
ATOM 4327 C CA . TYR B 1 94 ? 25.308 26.736 44.205 1.00 41.72 88 TYR B CA 1
ATOM 4328 C C . TYR B 1 94 ? 25.948 26.229 45.477 1.00 40.00 88 TYR B C 1
ATOM 4329 O O . TYR B 1 94 ? 26.970 25.548 45.427 1.00 43.57 88 TYR B O 1
ATOM 4338 N N . CYS B 1 95 ? 25.377 26.592 46.616 1.00 49.57 89 CYS B N 1
ATOM 4339 C CA . CYS B 1 95 ? 25.941 26.170 47.883 1.00 48.70 89 CYS B CA 1
ATOM 4340 C C . CYS B 1 95 ? 24.960 25.273 48.590 1.00 46.89 89 CYS B C 1
ATOM 4341 O O . CYS B 1 95 ? 23.783 25.608 48.739 1.00 47.34 89 CYS B O 1
ATOM 4344 N N . PHE B 1 96 ? 25.451 24.132 49.046 1.00 36.93 90 PHE B N 1
ATOM 4345 C CA . PHE B 1 96 ? 24.590 23.178 49.705 1.00 38.93 90 PHE B CA 1
ATOM 4346 C C . PHE B 1 96 ? 25.204 22.784 51.034 1.00 40.17 90 PHE B C 1
ATOM 4347 O O . PHE B 1 96 ? 26.411 22.569 51.128 1.00 38.04 90 PHE B O 1
ATOM 4355 N N . THR B 1 97 ? 24.374 22.689 52.061 1.00 37.30 91 THR B N 1
ATOM 4356 C CA . THR B 1 97 ? 24.861 22.293 53.369 1.00 40.24 91 THR B CA 1
ATOM 4357 C C . THR B 1 97 ? 24.114 21.068 53.860 1.00 43.43 91 THR B C 1
ATOM 4358 O O . THR B 1 97 ? 22.874 21.042 53.908 1.00 40.71 91 THR B O 1
ATOM 4362 N N . PHE B 1 98 ? 24.877 20.044 54.209 1.00 38.25 92 PHE B N 1
ATOM 4363 C CA . PHE B 1 98 ? 24.318 18.866 54.833 1.00 43.13 92 PHE B CA 1
ATOM 4364 C C . PHE B 1 98 ? 24.572 18.941 56.328 1.00 44.47 92 PHE B C 1
ATOM 4365 O O . PHE B 1 98 ? 25.682 19.243 56.767 1.00 39.83 92 PHE B O 1
ATOM 4373 N N . LYS B 1 99 ? 23.528 18.669 57.100 1.00 46.61 93 LYS B N 1
ATOM 4374 C CA . LYS B 1 99 ? 23.642 18.573 58.544 1.00 41.35 93 LYS B CA 1
ATOM 4375 C C . LYS B 1 99 ? 23.117 17.212 58.947 1.00 45.85 93 LYS B C 1
ATOM 4376 O O . LYS B 1 99 ? 21.995 16.845 58.609 1.00 48.03 93 LYS B O 1
ATOM 4382 N N . GLY B 1 100 ? 23.937 16.463 59.672 1.00 42.19 94 GLY B N 1
ATOM 4383 C CA . GLY B 1 100 ? 23.568 15.134 60.109 1.00 46.02 94 GLY B CA 1
ATOM 4384 C C . GLY B 1 100 ? 23.905 14.968 61.572 1.00 55.08 94 GLY B C 1
ATOM 4385 O O . GLY B 1 100 ? 24.953 15.420 62.034 1.00 54.36 94 GLY B O 1
ATOM 4386 N N . ILE B 1 101 ? 23.004 14.325 62.305 1.00 58.26 95 ILE B N 1
ATOM 4387 C CA . ILE B 1 101 ? 23.189 14.138 63.734 1.00 59.46 95 ILE B CA 1
ATOM 4388 C C . ILE B 1 101 ? 23.174 12.668 64.115 1.00 64.18 95 ILE B C 1
ATOM 4389 O O . ILE B 1 101 ? 22.297 11.914 63.694 1.00 65.92 95 ILE B O 1
ATOM 4394 N N . THR B 1 102 ? 24.171 12.258 64.891 1.00 61.61 96 THR B N 1
ATOM 4395 C CA . THR B 1 102 ? 24.162 10.940 65.506 1.00 64.72 96 THR B CA 1
ATOM 4396 C C . THR B 1 102 ? 24.034 11.105 67.015 1.00 67.52 96 THR B C 1
ATOM 4397 O O . THR B 1 102 ? 23.742 12.196 67.503 1.00 61.05 96 THR B O 1
ATOM 4401 N N . GLY B 1 103 ? 24.245 10.025 67.754 1.00 74.10 97 GLY B N 1
ATOM 4402 C CA . GLY B 1 103 ? 24.103 10.082 69.195 1.00 74.72 97 GLY B CA 1
ATOM 4403 C C . GLY B 1 103 ? 25.169 10.913 69.883 1.00 74.78 97 GLY B C 1
ATOM 4404 O O . GLY B 1 103 ? 24.913 11.531 70.917 1.00 71.98 97 GLY B O 1
ATOM 4405 N N . ASP B 1 104 ? 26.362 10.947 69.299 1.00 73.82 98 ASP B N 1
ATOM 4406 C CA . ASP B 1 104 ? 27.497 11.595 69.941 1.00 76.54 98 ASP B CA 1
ATOM 4407 C C . ASP B 1 104 ? 28.213 12.569 69.006 1.00 75.62 98 ASP B C 1
ATOM 4408 O O . ASP B 1 104 ? 29.213 13.180 69.384 1.00 80.95 98 ASP B O 1
ATOM 4413 N N . HIS B 1 105 ? 27.688 12.720 67.791 1.00 68.08 99 HIS B N 1
ATOM 4414 C CA . HIS B 1 105 ? 28.402 13.434 66.741 1.00 56.94 99 HIS B CA 1
ATOM 4415 C C . HIS B 1 105 ? 27.491 14.259 65.833 1.00 50.56 99 HIS B C 1
ATOM 4416 O O . HIS B 1 105 ? 26.440 13.805 65.383 1.00 57.09 99 HIS B O 1
ATOM 4423 N N . ARG B 1 106 ? 27.947 15.476 65.564 1.00 44.97 100 ARG B N 1
ATOM 4424 C CA . ARG B 1 106 ? 27.313 16.432 64.665 1.00 51.28 100 ARG B CA 1
ATOM 4425 C C . ARG B 1 106 ? 28.140 16.592 63.388 1.00 55.88 100 ARG B C 1
ATOM 4426 O O . ARG B 1 106 ? 29.335 16.871 63.455 1.00 52.44 100 ARG B O 1
ATOM 4434 N N . TYR B 1 107 ? 27.500 16.422 62.232 1.00 53.30 101 TYR B N 1
ATOM 4435 C CA . TYR B 1 107 ? 28.201 16.480 60.946 1.00 49.53 101 TYR B CA 1
ATOM 4436 C C . TYR B 1 107 ? 27.691 17.612 60.068 1.00 45.93 101 TYR B C 1
ATOM 4437 O O . TYR B 1 107 ? 26.490 17.733 59.830 1.00 53.16 101 TYR B O 1
ATOM 4446 N N . ILE B 1 108 ? 28.606 18.433 59.574 1.00 36.72 102 ILE B N 1
ATOM 4447 C CA . ILE B 1 108 ? 28.257 19.439 58.584 1.00 40.38 102 ILE B CA 1
ATOM 4448 C C . ILE B 1 108 ? 29.155 19.315 57.351 1.00 42.22 102 ILE B C 1
ATOM 4449 O O . ILE B 1 108 ? 30.373 19.242 57.467 1.00 39.58 102 ILE B O 1
ATOM 4454 N N . THR B 1 109 ? 28.541 19.282 56.173 1.00 42.49 103 THR B N 1
ATOM 4455 C CA . THR B 1 109 ? 29.291 19.344 54.924 1.00 43.75 103 THR B CA 1
ATOM 4456 C C . THR B 1 109 ? 28.842 20.578 54.150 1.00 37.40 103 THR B C 1
ATOM 4457 O O . THR B 1 109 ? 27.651 20.748 53.876 1.00 39.04 103 THR B O 1
ATOM 4461 N N . ASN B 1 110 ? 29.788 21.439 53.805 1.00 33.62 104 ASN B N 1
ATOM 4462 C CA . ASN B 1 110 ? 29.471 22.603 52.990 1.00 38.54 104 ASN B CA 1
ATOM 4463 C C . ASN B 1 110 ? 30.116 22.461 51.628 1.00 36.11 104 ASN B C 1
ATOM 4464 O O . ASN B 1 110 ? 31.330 22.520 51.491 1.00 39.90 104 ASN B O 1
ATOM 4469 N N . THR B 1 111 ? 29.287 22.328 50.602 1.00 35.10 105 THR B N 1
ATOM 4470 C CA . THR B 1 111 ? 29.805 22.128 49.263 1.00 31.29 105 THR B CA 1
ATOM 4471 C C . THR B 1 111 ? 29.418 23.273 48.355 1.00 40.13 105 THR B C 1
ATOM 4472 O O . THR B 1 111 ? 28.243 23.621 48.228 1.00 45.25 105 THR B O 1
ATOM 4476 N N . THR B 1 112 ? 30.431 23.855 47.730 1.00 30.93 106 THR B N 1
ATOM 4477 C CA . THR B 1 112 ? 30.228 24.959 46.811 1.00 38.95 106 THR B CA 1
ATOM 4478 C C . THR B 1 112 ? 30.530 24.523 45.393 1.00 36.92 106 THR B C 1
ATOM 4479 O O . THR B 1 112 ? 31.669 24.197 45.054 1.00 38.50 106 THR B O 1
ATOM 4483 N N . LEU B 1 113 ? 29.490 24.526 44.567 1.00 38.87 107 LEU B N 1
ATOM 4484 C CA . LEU B 1 113 ? 29.607 24.140 43.168 1.00 28.38 107 LEU B CA 1
ATOM 4485 C C . LEU B 1 113 ? 29.534 25.358 42.274 1.00 31.58 107 LEU B C 1
ATOM 4486 O O . LEU B 1 113 ? 28.628 26.180 42.405 1.00 41.94 107 LEU B O 1
ATOM 4491 N N . THR B 1 114 ? 30.503 25.472 41.385 1.00 31.74 108 THR B N 1
ATOM 4492 C CA . THR B 1 114 ? 30.502 26.509 40.372 1.00 36.44 108 THR B CA 1
ATOM 4493 C C . THR B 1 114 ? 30.241 25.869 39.018 1.00 30.80 108 THR B C 1
ATOM 4494 O O . THR B 1 114 ? 31.012 25.027 38.564 1.00 30.62 108 THR B O 1
ATOM 4498 N N . VAL B 1 115 ? 29.148 26.263 38.369 1.00 29.37 109 VAL B N 1
ATOM 4499 C CA . VAL B 1 115 ? 28.860 25.747 37.037 1.00 27.93 109 VAL B CA 1
ATOM 4500 C C . VAL B 1 115 ? 29.709 26.492 36.005 1.00 32.64 109 VAL B C 1
ATOM 4501 O O . VAL B 1 115 ? 29.643 27.723 35.892 1.00 33.22 109 VAL B O 1
ATOM 4505 N N . VAL B 1 116 ? 30.508 25.733 35.255 1.00 24.74 110 VAL B N 1
ATOM 4506 C CA . VAL B 1 116 ? 31.490 26.306 34.335 1.00 24.49 110 VAL B CA 1
ATOM 4507 C C . VAL B 1 116 ? 31.261 25.831 32.916 1.00 29.75 110 VAL B C 1
ATOM 4508 O O . VAL B 1 116 ? 30.622 24.803 32.664 1.00 25.61 110 VAL B O 1
ATOM 4512 N N . ALA B 1 117 ? 31.781 26.601 31.971 1.00 25.83 111 ALA B N 1
ATOM 4513 C CA . ALA B 1 117 ? 31.747 26.191 30.593 1.00 23.11 111 ALA B CA 1
ATOM 4514 C C . ALA B 1 117 ? 32.638 24.990 30.362 1.00 23.97 111 ALA B C 1
ATOM 4515 O O . ALA B 1 117 ? 33.672 24.823 31.030 1.00 27.37 111 ALA B O 1
ATOM 4517 N N . PRO B 1 118 ? 32.263 24.143 29.400 1.00 25.25 112 PRO B N 1
ATOM 4518 C CA . PRO B 1 118 ? 33.205 23.091 29.023 1.00 22.98 112 PRO B CA 1
ATOM 4519 C C . PRO B 1 118 ? 34.449 23.669 28.370 1.00 26.54 112 PRO B C 1
ATOM 4520 O O . PRO B 1 118 ? 34.412 24.784 27.840 1.00 30.10 112 PRO B O 1
ATOM 4524 N N . THR B 1 119 ? 35.526 22.897 28.413 1.00 23.88 113 THR B N 1
ATOM 4525 C CA . THR B 1 119 ? 36.795 23.301 27.803 1.00 26.71 113 THR B CA 1
ATOM 4526 C C . THR B 1 119 ? 37.218 22.311 26.731 1.00 21.15 113 THR B C 1
ATOM 4527 O O . THR B 1 119 ? 37.250 21.095 26.949 1.00 28.20 113 THR B O 1
ATOM 4531 N N . LEU B 1 120 ? 37.544 22.851 25.565 1.00 19.59 114 LEU B N 1
ATOM 4532 C CA . LEU B 1 120 ? 38.115 22.083 24.475 1.00 17.83 114 LEU B CA 1
ATOM 4533 C C . LEU B 1 120 ? 39.598 22.423 24.373 1.00 24.75 114 LEU B C 1
ATOM 4534 O O . LEU B 1 120 ? 39.928 23.605 24.263 1.00 24.75 114 LEU B O 1
ATOM 4539 N N . GLU B 1 121 ? 40.469 21.414 24.439 1.00 25.51 115 GLU B N 1
ATOM 4540 C CA . GLU B 1 121 ? 41.924 21.620 24.289 1.00 25.01 115 GLU B CA 1
ATOM 4541 C C . GLU B 1 121 ? 42.358 21.284 22.875 1.00 21.67 115 GLU B C 1
ATOM 4542 O O . GLU B 1 121 ? 42.110 20.175 22.398 1.00 25.60 115 GLU B O 1
ATOM 4548 N N . VAL B 1 122 ? 43.049 22.215 22.210 1.00 21.26 116 VAL B N 1
ATOM 4549 C CA . VAL B 1 122 ? 43.428 22.029 20.817 1.00 20.79 116 VAL B CA 1
ATOM 4550 C C . VAL B 1 122 ? 44.943 22.057 20.673 1.00 22.99 116 VAL B C 1
ATOM 4551 O O . VAL B 1 122 ? 45.569 23.043 21.063 1.00 22.85 116 VAL B O 1
ATOM 4555 N N . TYR B 1 123 ? 45.508 20.984 20.105 1.00 19.32 117 TYR B N 1
ATOM 4556 C CA . TYR B 1 123 ? 46.976 20.790 20.032 1.00 22.04 117 TYR B CA 1
ATOM 4557 C C . TYR B 1 123 ? 47.424 20.692 18.574 1.00 22.89 117 TYR B C 1
ATOM 4558 O O . TYR B 1 123 ? 46.915 19.871 17.816 1.00 21.73 117 TYR B O 1
ATOM 4567 N N . ILE B 1 124 ? 48.377 21.541 18.179 1.00 23.59 118 ILE B N 1
ATOM 4568 C CA . ILE B 1 124 ? 48.854 21.578 16.796 1.00 21.69 118 ILE B CA 1
ATOM 4569 C C . ILE B 1 124 ? 50.370 21.753 16.776 1.00 18.74 118 ILE B C 1
ATOM 4570 O O . ILE B 1 124 ? 50.895 22.726 17.326 1.00 24.73 118 ILE B O 1
ATOM 4575 N N . ASP B 1 125 ? 51.080 20.824 16.146 1.00 21.35 119 ASP B N 1
ATOM 4576 C CA . ASP B 1 125 ? 52.536 20.949 16.014 1.00 24.50 119 ASP B CA 1
ATOM 4577 C C . ASP B 1 125 ? 53.050 20.054 14.906 1.00 22.28 119 ASP B C 1
ATOM 4578 O O . ASP B 1 125 ? 52.526 18.963 14.689 1.00 23.75 119 ASP B O 1
ATOM 4583 N N . HIS B 1 126 ? 54.090 20.508 14.222 1.00 29.23 120 HIS B N 1
ATOM 4584 C CA . HIS B 1 126 ? 54.690 19.750 13.134 1.00 21.05 120 HIS B CA 1
ATOM 4585 C C . HIS B 1 126 ? 56.108 19.328 13.497 1.00 22.50 120 HIS B C 1
ATOM 4586 O O . HIS B 1 126 ? 56.796 18.703 12.693 1.00 27.14 120 HIS B O 1
ATOM 4593 N N . ALA B 1 127 ? 56.550 19.701 14.691 1.00 21.50 121 ALA B N 1
ATOM 4594 C CA . ALA B 1 127 ? 57.912 19.398 15.131 1.00 22.66 121 ALA B CA 1
ATOM 4595 C C . ALA B 1 127 ? 57.896 18.311 16.193 1.00 25.10 121 ALA B C 1
ATOM 4596 O O . ALA B 1 127 ? 56.989 17.493 16.217 1.00 29.25 121 ALA B O 1
ATOM 4598 N N . SER B 1 128 ? 58.880 18.322 17.087 1.00 20.70 122 SER B N 1
ATOM 4599 C CA . SER B 1 128 ? 58.961 17.284 18.135 1.00 24.85 122 SER B CA 1
ATOM 4600 C C . SER B 1 128 ? 58.716 17.827 19.532 1.00 23.23 122 SER B C 1
ATOM 4601 O O . SER B 1 128 ? 57.850 17.344 20.270 1.00 23.14 122 SER B O 1
ATOM 4604 N N . LEU B 1 129 ? 59.515 18.821 19.896 1.00 18.87 123 LEU B N 1
ATOM 4605 C CA . LEU B 1 129 ? 59.545 19.330 21.256 1.00 18.55 123 LEU B CA 1
ATOM 4606 C C . LEU B 1 129 ? 58.193 19.879 21.752 1.00 19.83 123 LEU B C 1
ATOM 4607 O O . LEU B 1 129 ? 57.754 19.483 22.841 1.00 19.68 123 LEU B O 1
ATOM 4612 N N . PRO B 1 130 ? 57.506 20.727 20.957 1.00 18.89 124 PRO B N 1
ATOM 4613 C CA . PRO B 1 130 ? 56.168 21.145 21.422 1.00 16.31 124 PRO B CA 1
ATOM 4614 C C . PRO B 1 130 ? 55.226 19.972 21.635 1.00 21.78 124 PRO B C 1
ATOM 4615 O O . PRO B 1 130 ? 54.515 19.959 22.630 1.00 22.97 124 PRO B O 1
ATOM 4619 N N . SER B 1 131 ? 55.227 18.998 20.735 1.00 24.21 125 SER B N 1
ATOM 4620 C CA . SER B 1 131 ? 54.346 17.837 20.883 1.00 21.33 125 SER B CA 1
ATOM 4621 C C . SER B 1 131 ? 54.685 17.039 22.148 1.00 19.22 125 SER B C 1
ATOM 4622 O O . SER B 1 131 ? 53.802 16.554 22.850 1.00 19.74 125 SER B O 1
ATOM 4625 N N . LEU B 1 132 ? 55.971 16.886 22.437 1.00 18.99 126 LEU B N 1
ATOM 4626 C CA . LEU B 1 132 ? 56.384 16.120 23.612 1.00 17.03 126 LEU B CA 1
ATOM 4627 C C . LEU B 1 132 ? 55.971 16.818 24.908 1.00 19.12 126 LEU B C 1
ATOM 4628 O O . LEU B 1 132 ? 55.509 16.170 25.851 1.00 19.34 126 LEU B O 1
ATOM 4633 N N . GLN B 1 133 ? 56.158 18.133 24.962 1.00 21.45 127 GLN B N 1
ATOM 4634 C CA . GLN B 1 133 ? 55.752 18.912 26.128 1.00 19.49 127 GLN B CA 1
ATOM 4635 C C . GLN B 1 133 ? 54.251 18.841 26.260 1.00 22.37 127 GLN B C 1
ATOM 4636 O O . GLN B 1 133 ? 53.722 18.638 27.359 1.00 21.60 127 GLN B O 1
ATOM 4642 N N . GLN B 1 134 ? 53.574 18.968 25.124 1.00 20.30 128 GLN B N 1
ATOM 4643 C CA . GLN B 1 134 ? 52.117 18.922 25.109 1.00 19.27 128 GLN B CA 1
ATOM 4644 C C . GLN B 1 134 ? 51.602 17.565 25.537 1.00 24.45 128 GLN B C 1
ATOM 4645 O O . GLN B 1 134 ? 50.595 17.476 26.243 1.00 22.19 128 GLN B O 1
ATOM 4651 N N . LEU B 1 135 ? 52.292 16.504 25.131 1.00 19.33 129 LEU B N 1
ATOM 4652 C CA . LEU B 1 135 ? 51.835 15.164 25.512 1.00 21.74 129 LEU B CA 1
ATOM 4653 C C . LEU B 1 135 ? 51.884 14.960 27.030 1.00 24.47 129 LEU B C 1
ATOM 4654 O O . LEU B 1 135 ? 50.991 14.350 27.607 1.00 22.17 129 LEU B O 1
ATOM 4659 N N . ILE B 1 136 ? 52.940 15.446 27.677 1.00 20.82 130 ILE B N 1
ATOM 4660 C CA . ILE B 1 136 ? 53.010 15.357 29.131 1.00 21.79 130 ILE B CA 1
ATOM 4661 C C . ILE B 1 136 ? 51.823 16.093 29.743 1.00 23.45 130 ILE B C 1
ATOM 4662 O O . ILE B 1 136 ? 51.182 15.620 30.684 1.00 23.89 130 ILE B O 1
ATOM 4667 N N . HIS B 1 137 ? 51.517 17.256 29.185 1.00 22.22 131 HIS B N 1
ATOM 4668 C CA . HIS B 1 137 ? 50.418 18.041 29.707 1.00 22.53 131 HIS B CA 1
ATOM 4669 C C . HIS B 1 137 ? 49.093 17.309 29.552 1.00 22.04 131 HIS B C 1
ATOM 4670 O O . HIS B 1 137 ? 48.260 17.337 30.460 1.00 23.71 131 HIS B O 1
ATOM 4677 N N . ILE B 1 138 ? 48.897 16.668 28.402 1.00 20.68 132 ILE B N 1
ATOM 4678 C CA . ILE B 1 138 ? 47.674 15.904 28.127 1.00 20.43 132 ILE B CA 1
ATOM 4679 C C . ILE B 1 138 ? 47.516 14.762 29.126 1.00 24.12 132 ILE B C 1
ATOM 4680 O O . ILE B 1 138 ? 46.436 14.544 29.679 1.00 22.05 132 ILE B O 1
ATOM 4685 N N . ILE B 1 139 ? 48.601 14.053 29.391 1.00 23.72 133 ILE B N 1
ATOM 4686 C CA . ILE B 1 139 ? 48.533 12.934 30.324 1.00 22.47 133 ILE B CA 1
ATOM 4687 C C . ILE B 1 139 ? 48.144 13.433 31.720 1.00 27.33 133 ILE B C 1
ATOM 4688 O O . ILE B 1 139 ? 47.283 12.829 32.378 1.00 24.07 133 ILE B O 1
ATOM 4693 N N . GLN B 1 140 ? 48.702 14.567 32.145 1.00 22.97 134 GLN B N 1
ATOM 4694 C CA . GLN B 1 140 ? 48.294 15.192 33.415 1.00 27.60 134 GLN B CA 1
ATOM 4695 C C . GLN B 1 140 ? 46.836 15.665 33.391 1.00 28.81 134 GLN B C 1
ATOM 4696 O O . GLN B 1 140 ? 46.079 15.448 34.344 1.00 29.63 134 GLN B O 1
ATOM 4702 N N . ALA B 1 141 ? 46.453 16.324 32.305 1.00 22.13 135 ALA B N 1
ATOM 4703 C CA . ALA B 1 141 ? 45.125 16.924 32.202 1.00 27.76 135 ALA B CA 1
ATOM 4704 C C . ALA B 1 141 ? 44.009 15.881 32.082 1.00 28.08 135 ALA B C 1
ATOM 4705 O O . ALA B 1 141 ? 42.866 16.146 32.451 1.00 26.06 135 ALA B O 1
ATOM 4707 N N . LYS B 1 142 ? 44.324 14.705 31.554 1.00 28.89 136 LYS B N 1
ATOM 4708 C CA . LYS B 1 142 ? 43.326 13.638 31.460 1.00 27.49 136 LYS B CA 1
ATOM 4709 C C . LYS B 1 142 ? 42.830 13.250 32.856 1.00 30.43 136 LYS B C 1
ATOM 4710 O O . LYS B 1 142 ? 41.641 12.963 33.057 1.00 28.84 136 LYS B O 1
ATOM 4716 N N . ASP B 1 143 ? 43.749 13.250 33.815 1.00 28.80 137 ASP B N 1
ATOM 4717 C CA . ASP B 1 143 ? 43.416 12.935 35.196 1.00 29.77 137 ASP B CA 1
ATOM 4718 C C . ASP B 1 143 ? 42.814 14.127 35.923 1.00 28.87 137 ASP B C 1
ATOM 4719 O O . ASP B 1 143 ? 41.830 13.980 36.641 1.00 36.43 137 ASP B O 1
ATOM 4724 N N . GLU B 1 144 ? 43.378 15.312 35.713 1.00 30.79 138 GLU B N 1
ATOM 4725 C CA . GLU B 1 144 ? 42.918 16.494 36.434 1.00 31.97 138 GLU B CA 1
ATOM 4726 C C . GLU B 1 144 ? 41.598 17.046 35.883 1.00 30.16 138 GLU B C 1
ATOM 4727 O O . GLU B 1 144 ? 40.776 17.564 36.633 1.00 33.65 138 GLU B O 1
ATOM 4733 N N . TYR B 1 145 ? 41.402 16.922 34.576 1.00 25.51 139 TYR B N 1
ATOM 4734 C CA . TYR B 1 145 ? 40.220 17.449 33.899 1.00 29.98 139 TYR B CA 1
ATOM 4735 C C . TYR B 1 145 ? 39.595 16.374 33.028 1.00 28.73 139 TYR B C 1
ATOM 4736 O O . TYR B 1 145 ? 39.702 16.415 31.808 1.00 26.54 139 TYR B O 1
ATOM 4745 N N . PRO B 1 146 ? 38.963 15.378 33.660 1.00 26.33 140 PRO B N 1
ATOM 4746 C CA . PRO B 1 146 ? 38.489 14.227 32.892 1.00 22.07 140 PRO B CA 1
ATOM 4747 C C . PRO B 1 146 ? 37.318 14.546 31.962 1.00 24.87 140 PRO B C 1
ATOM 4748 O O . PRO B 1 146 ? 37.006 13.718 31.113 1.00 29.64 140 PRO B O 1
ATOM 4752 N N . SER B 1 147 ? 36.712 15.726 32.086 1.00 30.30 141 SER B N 1
ATOM 4753 C CA . SER B 1 147 ? 35.595 16.081 31.211 1.00 30.17 141 SER B CA 1
ATOM 4754 C C . SER B 1 147 ? 36.091 16.682 29.895 1.00 27.13 141 SER B C 1
ATOM 4755 O O . SER B 1 147 ? 35.352 16.695 28.918 1.00 27.08 141 SER B O 1
ATOM 4758 N N . ASN B 1 148 ? 37.339 17.156 29.865 1.00 26.00 142 ASN B N 1
ATOM 4759 C CA . ASN B 1 148 ? 37.838 17.878 28.682 1.00 28.90 142 ASN B CA 1
ATOM 4760 C C . ASN B 1 148 ? 38.045 17.003 27.458 1.00 27.92 142 ASN B C 1
ATOM 4761 O O . ASN B 1 148 ? 38.688 15.959 27.526 1.00 29.95 142 ASN B O 1
ATOM 4766 N N . GLN B 1 149 ? 37.533 17.474 26.325 1.00 24.62 143 GLN B N 1
ATOM 4767 C CA . GLN B 1 149 ? 37.782 16.857 25.033 1.00 23.03 143 GLN B CA 1
ATOM 4768 C C . GLN B 1 149 ? 39.064 17.470 24.451 1.00 23.63 143 GLN B C 1
ATOM 4769 O O . GLN B 1 149 ? 39.315 18.658 24.660 1.00 21.49 143 GLN B O 1
ATOM 4775 N N . ARG B 1 150 ? 39.839 16.670 23.718 1.00 20.34 144 ARG B N 1
ATOM 4776 C CA . ARG B 1 150 ? 41.119 17.112 23.136 1.00 20.42 144 ARG B CA 1
ATOM 4777 C C . ARG B 1 150 ? 41.183 16.805 21.648 1.00 25.49 144 ARG B C 1
ATOM 4778 O O . ARG B 1 150 ? 40.927 15.675 21.216 1.00 25.63 144 ARG B O 1
ATOM 4786 N N . PHE B 1 151 ? 41.526 17.824 20.861 1.00 22.15 145 PHE B N 1
ATOM 4787 C CA . PHE B 1 151 ? 41.735 17.659 19.429 1.00 20.54 145 PHE B CA 1
ATOM 4788 C C . PHE B 1 151 ? 43.221 17.781 19.162 1.00 21.32 145 PHE B C 1
ATOM 4789 O O . PHE B 1 151 ? 43.818 18.781 19.555 1.00 24.83 145 PHE B O 1
ATOM 4797 N N . VAL B 1 152 ? 43.813 16.802 18.488 1.00 20.88 146 VAL B N 1
ATOM 4798 C CA . VAL B 1 152 ? 45.277 16.779 18.347 1.00 19.76 146 VAL B CA 1
ATOM 4799 C C . VAL B 1 152 ? 45.734 16.572 16.913 1.00 25.28 146 VAL B C 1
ATOM 4800 O O . VAL B 1 152 ? 45.377 15.589 16.269 1.00 26.69 146 VAL B O 1
ATOM 4804 N N . SER B 1 153 ? 46.565 17.491 16.431 1.00 23.53 147 SER B N 1
ATOM 4805 C CA . SER B 1 153 ? 47.181 17.358 15.119 1.00 22.44 147 SER B CA 1
ATOM 4806 C C . SER B 1 153 ? 48.695 17.490 15.263 1.00 20.90 147 SER B C 1
ATOM 4807 O O . SER B 1 153 ? 49.202 18.595 15.370 1.00 22.42 147 SER B O 1
ATOM 4810 N N . TRP B 1 154 ? 49.379 16.351 15.320 1.00 18.43 148 TRP B N 1
ATOM 4811 C CA . TRP B 1 154 ? 50.833 16.279 15.501 1.00 19.62 148 TRP B CA 1
ATOM 4812 C C . TRP B 1 154 ? 51.431 15.551 14.315 1.00 26.93 148 TRP B C 1
ATOM 4813 O O . TRP B 1 154 ? 50.969 14.469 13.975 1.00 28.32 148 TRP B O 1
ATOM 4824 N N . LYS B 1 155 ? 52.485 16.096 13.710 1.00 23.14 149 LYS B N 1
ATOM 4825 C CA . LYS B 1 155 ? 53.048 15.476 12.520 1.00 20.36 149 LYS B CA 1
ATOM 4826 C C . LYS B 1 155 ? 53.995 14.337 12.847 1.00 28.59 149 LYS B C 1
ATOM 4827 O O . LYS B 1 155 ? 54.080 13.366 12.092 1.00 26.07 149 LYS B O 1
ATOM 4833 N N . ARG B 1 156 ? 54.704 14.462 13.968 1.00 25.48 150 ARG B N 1
ATOM 4834 C CA . ARG B 1 156 ? 55.774 13.528 14.296 1.00 22.62 150 ARG B CA 1
ATOM 4835 C C . ARG B 1 156 ? 55.384 12.560 15.410 1.00 26.70 150 ARG B C 1
ATOM 4836 O O . ARG B 1 156 ? 55.695 11.375 15.339 1.00 32.50 150 ARG B O 1
ATOM 4844 N N . VAL B 1 157 ? 54.685 13.053 16.426 1.00 24.23 151 VAL B N 1
ATOM 4845 C CA . VAL B 1 157 ? 54.260 12.171 17.512 1.00 24.51 151 VAL B CA 1
ATOM 4846 C C . VAL B 1 157 ? 52.939 11.535 17.129 1.00 29.08 151 VAL B C 1
ATOM 4847 O O . VAL B 1 157 ? 51.946 12.228 16.869 1.00 28.97 151 VAL B O 1
ATOM 4851 N N . THR B 1 158 ? 52.909 10.207 17.113 1.00 28.92 152 THR B N 1
ATOM 4852 C CA . THR B 1 158 ? 51.725 9.510 16.626 1.00 32.13 152 THR B CA 1
ATOM 4853 C C . THR B 1 158 ? 50.957 8.838 17.753 1.00 34.08 152 THR B C 1
ATOM 4854 O O . THR B 1 158 ? 51.486 7.981 18.464 1.00 28.49 152 THR B O 1
ATOM 4858 N N . VAL B 1 159 ? 49.701 9.234 17.909 1.00 28.22 153 VAL B N 1
ATOM 4859 C CA . VAL B 1 159 ? 48.839 8.655 18.920 1.00 29.82 153 VAL B CA 1
ATOM 4860 C C . VAL B 1 159 ? 47.866 7.678 18.255 1.00 37.82 153 VAL B C 1
ATOM 4861 O O . VAL B 1 159 ? 46.996 8.093 17.482 1.00 36.43 153 VAL B O 1
ATOM 4865 N N . ASP B 1 160 ? 48.008 6.381 18.528 1.00 35.47 154 ASP B N 1
ATOM 4866 C CA . ASP B 1 160 ? 47.106 5.430 17.877 1.00 39.64 154 ASP B CA 1
ATOM 4867 C C . ASP B 1 160 ? 45.729 5.456 18.544 1.00 33.45 154 ASP B C 1
ATOM 4868 O O . ASP B 1 160 ? 45.537 6.132 19.553 1.00 32.91 154 ASP B O 1
ATOM 4873 N N . ALA B 1 161 ? 44.776 4.727 17.973 1.00 37.68 155 ALA B N 1
ATOM 4874 C CA . ALA B 1 161 ? 43.385 4.825 18.400 1.00 33.21 155 ALA B CA 1
ATOM 4875 C C . ALA B 1 161 ? 43.207 4.440 19.858 1.00 28.41 155 ALA B C 1
ATOM 4876 O O . ALA B 1 161 ? 42.476 5.103 20.596 1.00 32.79 155 ALA B O 1
ATOM 4878 N N . ASP B 1 162 ? 43.885 3.377 20.280 1.00 34.50 156 ASP B N 1
ATOM 4879 C CA . ASP B 1 162 ? 43.777 2.922 21.661 1.00 39.60 156 ASP B CA 1
ATOM 4880 C C . ASP B 1 162 ? 44.290 3.969 22.650 1.00 34.33 156 ASP B C 1
ATOM 4881 O O . ASP B 1 162 ? 43.615 4.303 23.622 1.00 34.96 156 ASP B O 1
ATOM 4886 N N . ASN B 1 163 ? 45.482 4.495 22.400 1.00 32.41 157 ASN B N 1
ATOM 4887 C CA . ASN B 1 163 ? 46.031 5.523 23.275 1.00 27.86 157 ASN B CA 1
ATOM 4888 C C . ASN B 1 163 ? 45.224 6.819 23.222 1.00 25.33 157 ASN B C 1
ATOM 4889 O O . ASN B 1 163 ? 45.059 7.507 24.236 1.00 28.30 157 ASN B O 1
ATOM 4894 N N . ALA B 1 164 ? 44.694 7.133 22.045 1.00 30.20 158 ALA B N 1
ATOM 4895 C CA . ALA B 1 164 ? 43.862 8.318 21.901 1.00 30.97 158 ALA B CA 1
ATOM 4896 C C . ALA B 1 164 ? 42.649 8.237 22.823 1.00 24.55 158 ALA B C 1
ATOM 4897 O O . ALA B 1 164 ? 42.310 9.203 23.505 1.00 30.61 158 ALA B O 1
ATOM 4899 N N . ASN B 1 165 ? 41.997 7.082 22.856 1.00 27.37 159 ASN B N 1
ATOM 4900 C CA . ASN B 1 165 ? 40.839 6.931 23.738 1.00 33.35 159 ASN B CA 1
ATOM 4901 C C . ASN B 1 165 ? 41.214 7.011 25.212 1.00 35.44 159 ASN B C 1
ATOM 4902 O O . ASN B 1 165 ? 40.417 7.483 26.023 1.00 38.42 159 ASN B O 1
ATOM 4907 N N . LYS B 1 166 ? 42.412 6.547 25.565 1.00 34.48 160 LYS B N 1
ATOM 4908 C CA . LYS B 1 166 ? 42.891 6.673 26.939 1.00 33.24 160 LYS B CA 1
ATOM 4909 C C . LYS B 1 166 ? 43.024 8.121 27.390 1.00 31.80 160 LYS B C 1
ATOM 4910 O O . LYS B 1 166 ? 43.034 8.395 28.583 1.00 32.16 160 LYS B O 1
ATOM 4916 N N . LEU B 1 167 ? 43.191 9.039 26.440 1.00 26.91 161 LEU B N 1
ATOM 4917 C CA . LEU B 1 167 ? 43.488 10.430 26.777 1.00 30.05 161 LEU B CA 1
ATOM 4918 C C . LEU B 1 167 ? 42.413 11.425 26.318 1.00 33.26 161 LEU B C 1
ATOM 4919 O O . LEU B 1 167 ? 42.655 12.629 26.326 1.00 26.20 161 LEU B O 1
ATOM 4924 N N . ASN B 1 168 ? 41.236 10.924 25.929 1.00 30.44 162 ASN B N 1
ATOM 4925 C CA . ASN B 1 168 ? 40.146 11.758 25.397 1.00 21.98 162 ASN B CA 1
ATOM 4926 C C . ASN B 1 168 ? 40.608 12.613 24.213 1.00 28.69 162 ASN B C 1
ATOM 4927 O O . ASN B 1 168 ? 40.206 13.770 24.069 1.00 26.05 162 ASN B O 1
ATOM 4932 N N . ILE B 1 169 ? 41.421 12.004 23.358 1.00 24.79 163 ILE B N 1
ATOM 4933 C CA . ILE B 1 169 ? 41.967 12.648 22.156 1.00 23.01 163 ILE B CA 1
ATOM 4934 C C . ILE B 1 169 ? 41.239 12.222 20.894 1.00 29.38 163 ILE B C 1
ATOM 4935 O O . ILE B 1 169 ? 41.001 11.031 20.675 1.00 28.21 163 ILE B O 1
ATOM 4940 N N . HIS B 1 170 ? 40.883 13.197 20.063 1.00 26.21 164 HIS B N 1
ATOM 4941 C CA . HIS B 1 170 ? 40.472 12.915 18.697 1.00 32.66 164 HIS B CA 1
ATOM 4942 C C . HIS B 1 170 ? 41.559 13.512 17.810 1.00 33.79 164 HIS B C 1
ATOM 4943 O O . HIS B 1 170 ? 41.863 14.705 17.933 1.00 27.63 164 HIS B O 1
ATOM 4950 N N . THR B 1 171 ? 42.175 12.685 16.962 1.00 22.56 165 THR B N 1
ATOM 4951 C CA . THR B 1 171 ? 43.249 13.156 16.096 1.00 29.18 165 THR B CA 1
ATOM 4952 C C . THR B 1 171 ? 42.708 13.651 14.768 1.00 32.04 165 THR B C 1
ATOM 4953 O O . THR B 1 171 ? 41.725 13.120 14.232 1.00 28.96 165 THR B O 1
ATOM 4957 N N . TYR B 1 172 ? 43.355 14.694 14.266 1.00 31.77 166 TYR B N 1
ATOM 4958 C CA . TYR B 1 172 ? 43.052 15.272 12.965 1.00 34.57 166 TYR B CA 1
ATOM 4959 C C . TYR B 1 172 ? 44.334 15.467 12.171 1.00 35.01 166 TYR B C 1
ATOM 4960 O O . TYR B 1 172 ? 45.389 15.761 12.737 1.00 28.02 166 TYR B O 1
ATOM 4969 N N . PRO B 1 173 ? 44.242 15.324 10.847 1.00 29.69 167 PRO B N 1
ATOM 4970 C CA . PRO B 1 173 ? 45.416 15.527 10.004 1.00 29.39 167 PRO B CA 1
ATOM 4971 C C . PRO B 1 173 ? 45.836 16.990 9.997 1.00 27.81 167 PRO B C 1
ATOM 4972 O O . PRO B 1 173 ? 45.078 17.864 10.412 1.00 31.63 167 PRO B O 1
ATOM 4976 N N . LEU B 1 174 ? 47.076 17.232 9.602 1.00 28.44 168 LEU B N 1
ATOM 4977 C CA . LEU B 1 174 ? 47.538 18.574 9.274 1.00 28.31 168 LEU B CA 1
ATOM 4978 C C . LEU B 1 174 ? 47.351 18.807 7.786 1.00 31.08 168 LEU B C 1
ATOM 4979 O O . LEU B 1 174 ? 47.278 17.854 7.021 1.00 29.32 168 LEU B O 1
ATOM 4984 N N . LYS B 1 175 ? 47.259 20.067 7.380 1.00 27.41 169 LYS B N 1
ATOM 4985 C CA . LYS B 1 175 ? 47.413 20.408 5.973 1.00 29.36 169 LYS B CA 1
ATOM 4986 C C . LYS B 1 175 ? 48.849 20.858 5.786 1.00 33.16 169 LYS B C 1
ATOM 4987 O O . LYS B 1 175 ? 49.198 21.990 6.115 1.00 30.74 169 LYS B O 1
ATOM 4993 N N . GLY B 1 176 ? 49.696 19.956 5.309 1.00 28.21 170 GLY B N 1
ATOM 4994 C CA . GLY B 1 176 ? 51.124 20.213 5.291 1.00 29.52 170 GLY B CA 1
ATOM 4995 C C . GLY B 1 176 ? 51.676 20.265 6.706 1.00 25.32 170 GLY B C 1
ATOM 4996 O O . GLY B 1 176 ? 51.670 19.267 7.417 1.00 28.66 170 GLY B O 1
ATOM 4997 N N . ASN B 1 177 ? 52.136 21.436 7.131 1.00 26.81 171 ASN B N 1
ATOM 4998 C CA . ASN B 1 177 ? 52.656 21.583 8.481 1.00 25.03 171 ASN B CA 1
ATOM 4999 C C . ASN B 1 177 ? 51.663 22.260 9.411 1.00 23.63 171 ASN B C 1
ATOM 5000 O O . ASN B 1 177 ? 51.941 22.451 10.587 1.00 27.05 171 ASN B O 1
ATOM 5005 N N . ASN B 1 178 ? 50.512 22.643 8.880 1.00 28.79 172 ASN B N 1
ATOM 5006 C CA . ASN B 1 178 ? 49.647 23.530 9.633 1.00 25.61 172 ASN B CA 1
ATOM 5007 C C . ASN B 1 178 ? 48.223 23.049 9.793 1.00 24.86 172 ASN B C 1
ATOM 5008 O O . ASN B 1 178 ? 47.828 22.004 9.269 1.00 27.91 172 ASN B O 1
ATOM 5013 N N . THR B 1 179 ? 47.468 23.830 10.553 1.00 25.39 173 THR B N 1
ATOM 5014 C CA . THR B 1 179 ? 46.072 23.537 10.849 1.00 25.65 173 THR B CA 1
ATOM 5015 C C . THR B 1 179 ? 45.299 23.116 9.603 1.00 32.56 173 THR B C 1
ATOM 5016 O O . THR B 1 179 ? 45.371 23.781 8.562 1.00 31.82 173 THR B O 1
ATOM 5020 N N . SER B 1 180 ? 44.585 21.994 9.706 1.00 34.76 174 SER B N 1
ATOM 5021 C CA . SER B 1 180 ? 43.839 21.455 8.571 1.00 31.11 174 SER B CA 1
ATOM 5022 C C . SER B 1 180 ? 42.427 21.988 8.544 1.00 34.21 174 SER B C 1
ATOM 5023 O O . SER B 1 180 ? 41.897 22.378 9.588 1.00 29.61 174 SER B O 1
ATOM 5026 N N . PRO B 1 181 ? 41.807 21.988 7.351 1.00 33.54 175 PRO B N 1
ATOM 5027 C CA . PRO B 1 181 ? 40.378 22.300 7.269 1.00 40.88 175 PRO B CA 1
ATOM 5028 C C . PRO B 1 181 ? 39.551 21.300 8.065 1.00 35.47 175 PRO B C 1
ATOM 5029 O O . PRO B 1 181 ? 38.495 21.666 8.580 1.00 35.32 175 PRO B O 1
ATOM 5033 N N . GLU B 1 182 ? 40.024 20.059 8.170 1.00 36.24 176 GLU B N 1
ATOM 5034 C CA . GLU B 1 182 ? 39.326 19.048 8.962 1.00 37.85 176 GLU B CA 1
ATOM 5035 C C . GLU B 1 182 ? 39.227 19.463 10.423 1.00 39.25 176 GLU B C 1
ATOM 5036 O O . GLU B 1 182 ? 38.162 19.343 11.038 1.00 31.32 176 GLU B O 1
ATOM 5042 N N . MET B 1 183 ? 40.338 19.940 10.982 1.00 33.96 177 MET B N 1
ATOM 5043 C CA . MET B 1 183 ? 40.339 20.387 12.370 1.00 32.75 177 MET B CA 1
ATOM 5044 C C . MET B 1 183 ? 39.468 21.624 12.561 1.00 36.58 177 MET B C 1
ATOM 5045 O O . MET B 1 183 ? 38.710 21.706 13.521 1.00 28.98 177 MET B O 1
ATOM 5050 N N . VAL B 1 184 ? 39.569 22.580 11.641 1.00 31.24 178 VAL B N 1
ATOM 5051 C CA . VAL B 1 184 ? 38.776 23.797 11.752 1.00 25.15 178 VAL B CA 1
ATOM 5052 C C . VAL B 1 184 ? 37.291 23.462 11.801 1.00 27.99 178 VAL B C 1
ATOM 5053 O O . VAL B 1 184 ? 36.545 24.029 12.610 1.00 31.66 178 VAL B O 1
ATOM 5057 N N . ALA B 1 185 ? 36.867 22.534 10.944 1.00 30.32 179 ALA B N 1
ATOM 5058 C CA . ALA B 1 185 ? 35.458 22.139 10.888 1.00 29.81 179 ALA B CA 1
ATOM 5059 C C . ALA B 1 185 ? 35.033 21.424 12.154 1.00 37.14 179 ALA B C 1
ATOM 5060 O O . ALA B 1 185 ? 33.903 21.597 12.618 1.00 37.40 179 ALA B O 1
ATOM 5062 N N . ALA B 1 186 ? 35.925 20.601 12.700 1.00 34.59 180 ALA B N 1
ATOM 5063 C CA . ALA B 1 186 ? 35.603 19.862 13.915 1.00 28.57 180 ALA B CA 1
ATOM 5064 C C . ALA B 1 186 ? 35.384 20.814 15.078 1.00 32.28 180 ALA B C 1
ATOM 5065 O O . ALA B 1 186 ? 34.465 20.628 15.874 1.00 30.72 180 ALA B O 1
ATOM 5067 N N . ILE B 1 187 ? 36.215 21.847 15.167 1.00 28.58 181 ILE B N 1
ATOM 5068 C CA . ILE B 1 187 ? 36.080 22.837 16.229 1.00 29.03 181 ILE B CA 1
ATOM 5069 C C . ILE B 1 187 ? 34.784 23.625 16.053 1.00 29.76 181 ILE B C 1
ATOM 5070 O O . ILE B 1 187 ? 34.074 23.867 17.024 1.00 30.03 181 ILE B O 1
ATOM 5075 N N . ASP B 1 188 ? 34.476 24.002 14.816 1.00 30.38 182 ASP B N 1
ATOM 5076 C CA . ASP B 1 188 ? 33.241 24.716 14.522 1.00 32.24 182 ASP B CA 1
ATOM 5077 C C . ASP B 1 188 ? 32.021 23.902 14.945 1.00 35.12 182 ASP B C 1
ATOM 5078 O O . ASP B 1 188 ? 31.140 24.405 15.651 1.00 34.41 182 ASP B O 1
ATOM 5083 N N . GLU B 1 189 ? 32.013 22.625 14.573 1.00 31.49 183 GLU B N 1
ATOM 5084 C CA . GLU B 1 189 ? 30.917 21.735 14.933 1.00 34.44 183 GLU B CA 1
ATOM 5085 C C . GLU B 1 189 ? 30.844 21.555 16.445 1.00 33.51 183 GLU B C 1
ATOM 5086 O O . GLU B 1 189 ? 29.767 21.544 17.041 1.00 31.15 183 GLU B O 1
ATOM 5092 N N . TYR B 1 190 ? 32.002 21.436 17.077 1.00 28.51 184 TYR B N 1
ATOM 5093 C CA . TYR B 1 190 ? 32.030 21.255 18.524 1.00 25.11 184 TYR B CA 1
ATOM 5094 C C . TYR B 1 190 ? 31.471 22.490 19.219 1.00 24.95 184 TYR B C 1
ATOM 5095 O O . TYR B 1 190 ? 30.661 22.380 20.136 1.00 28.29 184 TYR B O 1
ATOM 5104 N N . ALA B 1 191 ? 31.882 23.669 18.758 1.00 26.29 185 ALA B N 1
ATOM 5105 C CA . ALA B 1 191 ? 31.420 24.913 19.364 1.00 24.29 185 ALA B CA 1
ATOM 5106 C C . ALA B 1 191 ? 29.911 25.064 19.209 1.00 25.78 185 ALA B C 1
ATOM 5107 O O . ALA B 1 191 ? 29.220 25.468 20.142 1.00 34.47 185 ALA B O 1
ATOM 5109 N N . GLN B 1 192 ? 29.406 24.684 18.047 1.00 28.28 186 GLN B N 1
ATOM 5110 C CA . GLN B 1 192 ? 27.983 24.824 17.755 1.00 30.08 186 GLN B CA 1
ATOM 5111 C C . GLN B 1 192 ? 27.141 24.018 18.739 1.00 36.30 186 GLN B C 1
ATOM 5112 O O . GLN B 1 192 ? 26.022 24.396 19.069 1.00 34.56 186 GLN B O 1
ATOM 5118 N N . SER B 1 193 ? 27.699 22.912 19.213 1.00 36.62 187 SER B N 1
ATOM 5119 C CA . SER B 1 193 ? 26.972 21.983 20.070 1.00 39.65 187 SER B CA 1
ATOM 5120 C C . SER B 1 193 ? 26.889 22.399 21.549 1.00 39.63 187 SER B C 1
ATOM 5121 O O . SER B 1 193 ? 26.197 21.758 22.329 1.00 32.66 187 SER B O 1
ATOM 5124 N N . LYS B 1 194 ? 27.603 23.452 21.941 1.00 28.43 188 LYS B N 1
ATOM 5125 C CA . LYS B 1 194 ? 27.693 23.832 23.350 1.00 28.79 188 LYS B CA 1
ATOM 5126 C C . LYS B 1 194 ? 27.051 25.181 23.672 1.00 30.26 188 LYS B C 1
ATOM 5127 O O . LYS B 1 194 ? 27.117 26.107 22.866 1.00 32.62 188 LYS B O 1
ATOM 5133 N N . ASN B 1 195 ? 26.485 25.304 24.871 1.00 30.02 189 ASN B N 1
ATOM 5134 C CA . ASN B 1 195 ? 25.906 26.567 25.345 1.00 33.53 189 ASN B CA 1
ATOM 5135 C C . ASN B 1 195 ? 26.980 27.632 25.581 1.00 35.99 189 ASN B C 1
ATOM 5136 O O . ASN B 1 195 ? 26.797 28.806 25.256 1.00 33.17 189 ASN B O 1
ATOM 5141 N N . ARG B 1 196 ? 28.098 27.207 26.159 1.00 32.71 190 ARG B N 1
ATOM 5142 C CA . ARG B 1 196 ? 29.280 28.050 26.346 1.00 29.79 190 ARG B CA 1
ATOM 5143 C C . ARG B 1 196 ? 30.508 27.189 26.057 1.00 27.94 190 ARG B C 1
ATOM 5144 O O . ARG B 1 196 ? 30.477 25.985 26.266 1.00 28.39 190 ARG B O 1
ATOM 5152 N N . LEU B 1 197 ? 31.606 27.790 25.610 1.00 29.53 191 LEU B N 1
ATOM 5153 C CA . LEU B 1 197 ? 32.800 26.988 25.390 1.00 26.91 191 LEU B CA 1
ATOM 5154 C C . LEU B 1 197 ? 34.063 27.787 25.620 1.00 27.29 191 LEU B C 1
ATOM 5155 O O . LEU B 1 197 ? 34.215 28.878 25.071 1.00 28.43 191 LEU B O 1
ATOM 5160 N N . ASN B 1 198 ? 34.977 27.224 26.406 1.00 26.60 192 ASN B N 1
ATOM 5161 C CA . ASN B 1 198 ? 36.343 27.741 26.473 1.00 32.19 192 ASN B CA 1
ATOM 5162 C C . ASN B 1 198 ? 37.266 26.896 25.597 1.00 31.61 192 ASN B C 1
ATOM 5163 O O . ASN B 1 198 ? 37.195 25.666 25.606 1.00 28.08 192 ASN B O 1
ATOM 5168 N N . ILE B 1 199 ? 38.130 27.555 24.826 1.00 25.55 193 ILE B N 1
ATOM 5169 C CA . ILE B 1 199 ? 39.120 26.839 24.023 1.00 27.17 193 ILE B CA 1
ATOM 5170 C C . ILE B 1 199 ? 40.526 27.159 24.519 1.00 25.41 193 ILE B C 1
ATOM 5171 O O . ILE B 1 199 ? 40.867 28.329 24.721 1.00 24.35 193 ILE B O 1
ATOM 5176 N N . GLU B 1 200 ? 41.318 26.117 24.769 1.00 18.91 194 GLU B N 1
ATOM 5177 C CA . GLU B 1 200 ? 42.740 26.276 25.096 1.00 25.57 194 GLU B CA 1
ATOM 5178 C C . GLU B 1 200 ? 43.594 25.835 23.917 1.00 25.70 194 GLU B C 1
ATOM 5179 O O . GLU B 1 200 ? 43.405 24.731 23.392 1.00 26.43 194 GLU B O 1
ATOM 5185 N N . PHE B 1 201 ? 44.544 26.680 23.510 1.00 24.43 195 PHE B N 1
ATOM 5186 C CA . PHE B 1 201 ? 45.432 26.341 22.401 1.00 20.22 195 PHE B CA 1
ATOM 5187 C C . PHE B 1 201 ? 46.820 25.954 22.874 1.00 20.47 195 PHE B C 1
ATOM 5188 O O . PHE B 1 201 ? 47.363 26.552 23.805 1.00 24.73 195 PHE B O 1
ATOM 5196 N N . TYR B 1 202 ? 47.398 24.957 22.211 1.00 16.34 196 TYR B N 1
ATOM 5197 C CA . TYR B 1 202 ? 48.786 24.563 22.470 1.00 16.09 196 TYR B CA 1
ATOM 5198 C C . TYR B 1 202 ? 49.461 24.383 21.130 1.00 22.37 196 TYR B C 1
ATOM 5199 O O . TYR B 1 202 ? 49.047 23.540 20.339 1.00 22.84 196 TYR B O 1
ATOM 5208 N N . THR B 1 203 ? 50.497 25.169 20.857 1.00 21.23 197 THR B N 1
ATOM 5209 C CA . THR B 1 203 ? 51.137 25.032 19.562 1.00 19.31 197 THR B CA 1
ATOM 5210 C C . THR B 1 203 ? 52.584 25.525 19.602 1.00 22.67 197 THR B C 1
ATOM 5211 O O . THR B 1 203 ? 53.152 25.768 20.676 1.00 18.74 197 THR B O 1
ATOM 5215 N N . ASN B 1 204 ? 53.170 25.571 18.408 1.00 22.64 198 ASN B N 1
ATOM 5216 C CA . ASN B 1 204 ? 54.578 25.858 18.131 1.00 26.94 198 ASN B CA 1
ATOM 5217 C C . ASN B 1 204 ? 54.803 27.371 18.049 1.00 22.08 198 ASN B C 1
ATOM 5218 O O . ASN B 1 204 ? 54.072 28.044 17.324 1.00 24.94 198 ASN B O 1
ATOM 5223 N N . THR B 1 205 ? 55.763 27.907 18.806 1.00 21.45 199 THR B N 1
ATOM 5224 C CA . THR B 1 205 ? 55.922 29.364 18.883 1.00 23.32 199 THR B CA 1
ATOM 5225 C C . THR B 1 205 ? 56.205 29.981 17.526 1.00 26.77 199 THR B C 1
ATOM 5226 O O . THR B 1 205 ? 55.550 30.949 17.127 1.00 28.95 199 THR B O 1
ATOM 5230 N N . ALA B 1 206 ? 57.159 29.402 16.811 1.00 24.26 200 ALA B N 1
ATOM 5231 C CA . ALA B 1 206 ? 57.575 29.965 15.533 1.00 25.15 200 ALA B CA 1
ATOM 5232 C C . ALA B 1 206 ? 56.424 30.038 14.543 1.00 23.76 200 ALA B C 1
ATOM 5233 O O . ALA B 1 206 ? 56.359 30.963 13.728 1.00 29.01 200 ALA B O 1
ATOM 5235 N N . HIS B 1 207 ? 55.480 29.107 14.658 1.00 29.05 201 HIS B N 1
ATOM 5236 C CA . HIS B 1 207 ? 54.421 29.001 13.667 1.00 30.68 201 HIS B CA 1
ATOM 5237 C C . HIS B 1 207 ? 53.026 29.241 14.215 1.00 30.25 201 HIS B C 1
ATOM 5238 O O . HIS B 1 207 ? 52.044 28.808 13.620 1.00 32.01 201 HIS B O 1
ATOM 5245 N N . VAL B 1 208 ? 52.945 29.952 15.333 1.00 28.54 202 VAL B N 1
ATOM 5246 C CA . VAL B 1 208 ? 51.656 30.261 15.929 1.00 27.84 202 VAL B CA 1
ATOM 5247 C C . VAL B 1 208 ? 50.753 30.993 14.926 1.00 24.97 202 VAL B C 1
ATOM 5248 O O . VAL B 1 208 ? 49.548 30.723 14.844 1.00 25.89 202 VAL B O 1
ATOM 5252 N N . PHE B 1 209 ? 51.326 31.882 14.115 1.00 28.45 203 PHE B N 1
ATOM 5253 C CA . PHE B 1 209 ? 50.493 32.654 13.205 1.00 28.48 203 PHE B CA 1
ATOM 5254 C C . PHE B 1 209 ? 49.962 31.821 12.032 1.00 27.51 203 PHE B C 1
ATOM 5255 O O . PHE B 1 209 ? 48.950 32.169 11.422 1.00 30.49 203 PHE B O 1
ATOM 5263 N N . ASN B 1 210 ? 50.629 30.715 11.717 1.00 32.10 204 ASN B N 1
ATOM 5264 C CA . ASN B 1 210 ? 50.112 29.826 10.680 1.00 33.53 204 ASN B CA 1
ATOM 5265 C C . ASN B 1 210 ? 49.018 28.898 11.180 1.00 31.19 204 ASN B C 1
ATOM 5266 O O . ASN B 1 210 ? 48.222 28.397 10.389 1.00 28.40 204 ASN B O 1
ATOM 5271 N N . ASN B 1 211 ? 48.985 28.673 12.494 1.00 29.93 205 ASN B N 1
ATOM 5272 C CA . ASN B 1 211 ? 48.102 27.669 13.077 1.00 25.88 205 ASN B CA 1
ATOM 5273 C C . ASN B 1 211 ? 46.822 28.172 13.760 1.00 28.11 205 ASN B C 1
ATOM 5274 O O . ASN B 1 211 ? 45.778 27.525 13.677 1.00 28.89 205 ASN B O 1
ATOM 5279 N N . LEU B 1 212 ? 46.887 29.313 14.433 1.00 26.14 206 LEU B N 1
ATOM 5280 C CA . LEU B 1 212 ? 45.726 29.732 15.229 1.00 26.82 206 LEU B CA 1
ATOM 5281 C C . LEU B 1 212 ? 44.700 30.626 14.514 1.00 35.22 206 LEU B C 1
ATOM 5282 O O . LEU B 1 212 ? 43.500 30.458 14.746 1.00 33.42 206 LEU B O 1
ATOM 5287 N N . PRO B 1 213 ? 45.143 31.591 13.677 1.00 34.93 207 PRO B N 1
ATOM 5288 C CA . PRO B 1 213 ? 44.118 32.403 13.001 1.00 28.11 207 PRO B CA 1
ATOM 5289 C C . PRO B 1 213 ? 43.050 31.627 12.202 1.00 30.82 207 PRO B C 1
ATOM 5290 O O . PRO B 1 213 ? 41.892 32.054 12.244 1.00 34.81 207 PRO B O 1
ATOM 5294 N N . PRO B 1 214 ? 43.398 30.504 11.527 1.00 35.46 208 PRO B N 1
ATOM 5295 C CA . PRO B 1 214 ? 42.324 29.791 10.819 1.00 38.28 208 PRO B CA 1
ATOM 5296 C C . PRO B 1 214 ? 41.223 29.273 11.740 1.00 40.12 208 PRO B C 1
ATOM 5297 O O . PRO B 1 214 ? 40.103 29.031 11.287 1.00 35.29 208 PRO B O 1
ATOM 5301 N N . ILE B 1 215 ? 41.540 29.111 13.018 1.00 33.82 209 ILE B N 1
ATOM 5302 C CA . ILE B 1 215 ? 40.545 28.670 13.982 1.00 32.57 209 ILE B CA 1
ATOM 5303 C C . ILE B 1 215 ? 39.870 29.861 14.658 1.00 31.74 209 ILE B C 1
ATOM 5304 O O . ILE B 1 215 ? 38.645 29.896 14.816 1.00 33.32 209 ILE B O 1
ATOM 5309 N N . ILE B 1 216 ? 40.677 30.836 15.053 1.00 30.49 210 ILE B N 1
ATOM 5310 C CA . ILE B 1 216 ? 40.185 32.013 15.755 1.00 32.61 210 ILE B CA 1
ATOM 5311 C C . ILE B 1 216 ? 39.270 32.882 14.881 1.00 32.45 210 ILE B C 1
ATOM 5312 O O . ILE B 1 216 ? 38.242 33.373 15.348 1.00 40.40 210 ILE B O 1
ATOM 5317 N N . GLN B 1 217 ? 39.639 33.058 13.617 1.00 34.29 211 GLN B N 1
ATOM 5318 C CA . GLN B 1 217 ? 38.897 33.958 12.739 1.00 39.27 211 GLN B CA 1
ATOM 5319 C C . GLN B 1 217 ? 37.408 33.603 12.593 1.00 38.59 211 GLN B C 1
ATOM 5320 O O . GLN B 1 217 ? 36.560 34.455 12.842 1.00 40.66 211 GLN B O 1
ATOM 5326 N N . PRO B 1 218 ? 37.074 32.352 12.219 1.00 34.73 212 PRO B N 1
ATOM 5327 C CA . PRO B 1 218 ? 35.641 32.097 12.053 1.00 39.29 212 PRO B CA 1
ATOM 5328 C C . PRO B 1 218 ? 34.859 32.064 13.362 1.00 44.79 212 PRO B C 1
ATOM 5329 O O . PRO B 1 218 ? 33.632 32.113 13.323 1.00 43.00 212 PRO B O 1
ATOM 5333 N N . LEU B 1 219 ? 35.553 31.982 14.494 1.00 41.07 213 LEU B N 1
ATOM 5334 C CA . LEU B 1 219 ? 34.897 31.943 15.796 1.00 38.60 213 LEU B CA 1
ATOM 5335 C C . LEU B 1 219 ? 34.871 33.307 16.486 1.00 42.42 213 LEU B C 1
ATOM 5336 O O . LEU B 1 219 ? 34.285 33.451 17.559 1.00 38.88 213 LEU B O 1
ATOM 5341 N N . TYR B 1 220 ? 35.501 34.303 15.873 1.00 36.21 214 TYR B N 1
ATOM 5342 C CA . TYR B 1 220 ? 35.783 35.557 16.569 1.00 35.77 214 TYR B CA 1
ATOM 5343 C C . TYR B 1 220 ? 34.536 36.270 17.094 1.00 42.52 214 TYR B C 1
ATOM 5344 O O . TYR B 1 220 ? 34.550 36.817 18.199 1.00 40.61 214 TYR B O 1
ATOM 5353 N N . ASN B 1 221 ? 33.466 36.266 16.307 1.00 37.33 215 ASN B N 1
ATOM 5354 C CA . ASN B 1 221 ? 32.253 36.993 16.676 1.00 45.71 215 ASN B CA 1
ATOM 5355 C C . ASN B 1 221 ? 31.224 36.111 17.363 1.00 51.41 215 ASN B C 1
ATOM 5356 O O . ASN B 1 221 ? 30.086 36.526 17.587 1.00 44.89 215 ASN B O 1
ATOM 5361 N N . ASN B 1 222 ? 31.636 34.893 17.693 1.00 44.69 216 ASN B N 1
ATOM 5362 C CA . ASN B 1 222 ? 30.800 33.974 18.450 1.00 43.94 216 ASN B CA 1
ATOM 5363 C C . ASN B 1 222 ? 30.945 34.261 19.941 1.00 33.13 216 ASN B C 1
ATOM 5364 O O . ASN B 1 222 ? 31.933 33.886 20.550 1.00 32.84 216 ASN B O 1
ATOM 5369 N N . GLU B 1 223 ? 29.961 34.945 20.520 1.00 37.45 217 GLU B N 1
ATOM 5370 C CA . GLU B 1 223 ? 30.058 35.403 21.903 1.00 39.55 217 GLU B CA 1
ATOM 5371 C C . GLU B 1 223 ? 30.047 34.286 22.948 1.00 35.10 217 GLU B C 1
ATOM 5372 O O . GLU B 1 223 ? 30.422 34.511 24.096 1.00 46.67 217 GLU B O 1
ATOM 5378 N N . LYS B 1 224 ? 29.644 33.083 22.560 1.00 26.26 218 LYS B N 1
ATOM 5379 C CA . LYS B 1 224 ? 29.578 31.989 23.521 1.00 23.80 218 LYS B CA 1
ATOM 5380 C C . LYS B 1 224 ? 30.900 31.226 23.590 1.00 26.87 218 LYS B C 1
ATOM 5381 O O . LYS B 1 224 ? 31.097 30.393 24.472 1.00 28.08 218 LYS B O 1
ATOM 5387 N N . VAL B 1 225 ? 31.801 31.533 22.666 1.00 32.77 219 VAL B N 1
ATOM 5388 C CA . VAL B 1 225 ? 33.097 30.852 22.582 1.00 31.97 219 VAL B CA 1
ATOM 5389 C C . VAL B 1 225 ? 34.232 31.762 23.013 1.00 39.05 219 VAL B C 1
ATOM 5390 O O . VAL B 1 225 ? 34.362 32.869 22.493 1.00 36.10 219 VAL B O 1
ATOM 5394 N N . LYS B 1 226 ? 35.052 31.323 23.964 1.00 36.45 220 LYS B N 1
ATOM 5395 C CA . LYS B 1 226 ? 36.161 32.168 24.368 1.00 40.54 220 LYS B CA 1
ATOM 5396 C C . LYS B 1 226 ? 37.498 31.434 24.269 1.00 30.08 220 LYS B C 1
ATOM 5397 O O . LYS B 1 226 ? 37.608 30.268 24.643 1.00 29.40 220 LYS B O 1
ATOM 5403 N N . ILE B 1 227 ? 38.509 32.117 23.748 1.00 30.71 221 ILE B N 1
ATOM 5404 C CA . ILE B 1 227 ? 39.863 31.587 23.817 1.00 27.57 221 ILE B CA 1
ATOM 5405 C C . ILE B 1 227 ? 40.415 31.871 25.209 1.00 23.30 221 ILE B C 1
ATOM 5406 O O . ILE B 1 227 ? 40.789 33.001 25.516 1.00 30.71 221 ILE B O 1
ATOM 5411 N N . SER B 1 228 ? 40.447 30.850 26.057 1.00 23.87 222 SER B N 1
ATOM 5412 C CA . SER B 1 228 ? 40.765 31.045 27.470 1.00 24.14 222 SER B CA 1
ATOM 5413 C C . SER B 1 228 ? 42.270 30.996 27.745 1.00 27.21 222 SER B C 1
ATOM 5414 O O . SER B 1 228 ? 42.737 31.547 28.736 1.00 29.05 222 SER B O 1
ATOM 5417 N N . HIS B 1 229 ? 43.029 30.329 26.882 1.00 21.43 223 HIS B N 1
ATOM 5418 C CA . HIS B 1 229 ? 44.464 30.239 27.126 1.00 24.69 223 HIS B CA 1
ATOM 5419 C C . HIS B 1 229 ? 45.226 29.810 25.893 1.00 20.50 223 HIS B C 1
ATOM 5420 O O . HIS B 1 229 ? 44.718 29.036 25.080 1.00 26.85 223 HIS B O 1
ATOM 5427 N N . ILE B 1 230 ? 46.447 30.323 25.761 1.00 21.58 224 ILE B N 1
ATOM 5428 C CA . ILE B 1 230 ? 47.342 29.918 24.686 1.00 22.03 224 ILE B CA 1
ATOM 5429 C C . ILE B 1 230 ? 48.698 29.578 25.270 1.00 24.53 224 ILE B C 1
ATOM 5430 O O . ILE B 1 230 ? 49.253 30.362 26.037 1.00 22.49 224 ILE B O 1
ATOM 5435 N N . SER B 1 231 ? 49.206 28.403 24.922 1.00 19.24 225 SER B N 1
ATOM 5436 C CA . SER B 1 231 ? 50.544 27.973 25.333 1.00 22.17 225 SER B CA 1
ATOM 5437 C C . SER B 1 231 ? 51.383 27.755 24.096 1.00 24.21 225 SER B C 1
ATOM 5438 O O . SER B 1 231 ? 51.027 26.949 23.232 1.00 19.52 225 SER B O 1
ATOM 5441 N N . LEU B 1 232 ? 52.492 28.478 24.012 1.00 19.68 226 LEU B N 1
ATOM 5442 C CA . LEU B 1 232 ? 53.359 28.393 22.851 1.00 19.27 226 LEU B CA 1
ATOM 5443 C C . LEU B 1 232 ? 54.684 27.812 23.280 1.00 22.97 226 LEU B C 1
ATOM 5444 O O . LEU B 1 232 ? 55.226 28.206 24.311 1.00 23.64 226 LEU B O 1
ATOM 5449 N N . TYR B 1 233 ? 55.175 26.854 22.501 1.00 20.77 227 TYR B N 1
ATOM 5450 C CA . TYR B 1 233 ? 56.407 26.143 22.821 1.00 19.21 227 TYR B CA 1
ATOM 5451 C C . TYR B 1 233 ? 57.422 26.291 21.705 1.00 20.23 227 TYR B C 1
ATOM 5452 O O . TYR B 1 233 ? 57.101 26.079 20.544 1.00 21.77 227 TYR B O 1
ATOM 5461 N N . ASP B 1 234 ? 58.655 26.619 22.076 1.00 17.13 228 ASP B N 1
ATOM 5462 C CA . ASP B 1 234 ? 59.769 26.574 21.129 1.00 18.68 228 ASP B CA 1
ATOM 5463 C C . ASP B 1 234 ? 59.896 25.199 20.500 1.00 19.66 228 ASP B C 1
ATOM 5464 O O . ASP B 1 234 ? 59.733 24.177 21.169 1.00 19.95 228 ASP B O 1
ATOM 5469 N N A ASP B 1 235 ? 60.268 25.223 19.223 0.39 23.39 229 ASP B N 1
ATOM 5470 N N B ASP B 1 235 ? 60.227 25.125 19.222 0.61 23.78 229 ASP B N 1
ATOM 5471 C CA A ASP B 1 235 ? 60.469 24.058 18.371 0.39 25.32 229 ASP B CA 1
ATOM 5472 C CA B ASP B 1 235 ? 60.494 23.805 18.672 0.61 25.04 229 ASP B CA 1
ATOM 5473 C C A ASP B 1 235 ? 61.929 23.611 18.374 0.39 24.63 229 ASP B C 1
ATOM 5474 C C B ASP B 1 235 ? 61.989 23.510 18.651 0.61 23.30 229 ASP B C 1
ATOM 5475 O O A ASP B 1 235 ? 62.242 22.438 18.165 0.39 23.62 229 ASP B O 1
ATOM 5476 O O B ASP B 1 235 ? 62.397 22.349 18.621 0.61 23.49 229 ASP B O 1
ATOM 5485 N N . GLY B 1 236 ? 62.816 24.550 18.665 1.00 22.93 230 GLY B N 1
ATOM 5486 C CA . GLY B 1 236 ? 64.237 24.285 18.713 1.00 25.32 230 GLY B CA 1
ATOM 5487 C C . GLY B 1 236 ? 65.071 25.528 18.534 1.00 26.75 230 GLY B C 1
ATOM 5488 O O . GLY B 1 236 ? 64.714 26.611 18.996 1.00 25.26 230 GLY B O 1
ATOM 5489 N N . SER B 1 237 ? 66.180 25.363 17.822 1.00 22.56 231 SER B N 1
ATOM 5490 C CA . SER B 1 237 ? 67.148 26.431 17.642 1.00 23.22 231 SER B CA 1
ATOM 5491 C C . SER B 1 237 ? 66.598 27.556 16.786 1.00 23.72 231 SER B C 1
ATOM 5492 O O . SER B 1 237 ? 67.056 28.687 16.875 1.00 23.47 231 SER B O 1
ATOM 5495 N N A SER B 1 238 ? 65.593 27.237 15.974 0.57 26.97 232 SER B N 1
ATOM 5496 N N B SER B 1 238 ? 65.612 27.250 15.947 0.43 27.02 232 SER B N 1
ATOM 5497 C CA A SER B 1 238 ? 65.079 28.177 14.987 0.57 28.50 232 SER B CA 1
ATOM 5498 C CA B SER B 1 238 ? 65.135 28.227 14.971 0.43 26.78 232 SER B CA 1
ATOM 5499 C C A SER B 1 238 ? 64.577 29.487 15.593 0.57 22.52 232 SER B C 1
ATOM 5500 C C B SER B 1 238 ? 64.590 29.512 15.601 0.43 22.97 232 SER B C 1
ATOM 5501 O O A SER B 1 238 ? 64.802 30.555 15.027 0.57 22.99 232 SER B O 1
ATOM 5502 O O B SER B 1 238 ? 64.794 30.594 15.053 0.43 23.55 232 SER B O 1
ATOM 5507 N N . GLU B 1 239 ? 63.913 29.407 16.743 1.00 24.90 233 GLU B N 1
ATOM 5508 C CA . GLU B 1 239 ? 63.420 30.604 17.425 1.00 27.32 233 GLU B CA 1
ATOM 5509 C C . GLU B 1 239 ? 64.561 31.494 17.907 1.00 24.64 233 GLU B C 1
ATOM 5510 O O . GLU B 1 239 ? 64.434 32.724 17.929 1.00 22.59 233 GLU B O 1
ATOM 5516 N N . TYR B 1 240 ? 65.671 30.867 18.284 1.00 23.11 234 TYR B N 1
ATOM 5517 C CA . TYR B 1 240 ? 66.815 31.590 18.846 1.00 21.56 234 TYR B CA 1
ATOM 5518 C C . TYR B 1 240 ? 67.641 32.229 17.736 1.00 22.57 234 TYR B C 1
ATOM 5519 O O . TYR B 1 240 ? 68.097 33.366 17.877 1.00 21.37 234 TYR B O 1
ATOM 5528 N N . VAL B 1 241 ? 67.786 31.521 16.622 1.00 21.29 235 VAL B N 1
ATOM 5529 C CA . VAL B 1 241 ? 68.413 32.122 15.450 1.00 22.58 235 VAL B CA 1
ATOM 5530 C C . VAL B 1 241 ? 67.598 33.339 14.994 1.00 25.99 235 VAL B C 1
ATOM 5531 O O . VAL B 1 241 ? 68.169 34.377 14.634 1.00 22.88 235 VAL B O 1
ATOM 5535 N N . SER B 1 242 ? 66.267 33.233 15.026 1.00 20.85 236 SER B N 1
ATOM 5536 C CA . SER B 1 242 ? 65.434 34.350 14.582 1.00 19.86 236 SER B CA 1
ATOM 5537 C C . SER B 1 242 ? 65.555 35.537 15.539 1.00 20.25 236 SER B C 1
ATOM 5538 O O . SER B 1 242 ? 65.621 36.683 15.109 1.00 25.26 236 SER B O 1
ATOM 5541 N N . LEU B 1 243 ? 65.583 35.255 16.841 1.00 22.23 237 LEU B N 1
ATOM 5542 C CA . LEU B 1 243 ? 65.778 36.311 17.822 1.00 21.18 237 LEU B CA 1
ATOM 5543 C C . LEU B 1 243 ? 67.140 36.981 17.631 1.00 23.90 237 LEU B C 1
ATOM 5544 O O . LEU B 1 243 ? 67.255 38.213 17.676 1.00 23.45 237 LEU B O 1
ATOM 5549 N N . TYR B 1 244 ? 68.162 36.163 17.408 1.00 24.14 238 TYR B N 1
ATOM 5550 C CA . TYR B 1 244 ? 69.503 36.668 17.164 1.00 25.80 238 TYR B CA 1
ATOM 5551 C C . TYR B 1 244 ? 69.532 37.644 15.981 1.00 29.83 238 TYR B C 1
ATOM 5552 O O . TYR B 1 244 ? 70.128 38.724 16.063 1.00 26.70 238 TYR B O 1
ATOM 5561 N N . GLN B 1 245 ? 68.872 37.275 14.890 1.00 24.56 239 GLN B N 1
ATOM 5562 C CA . GLN B 1 245 ? 68.867 38.095 13.692 1.00 25.26 239 GLN B CA 1
ATOM 5563 C C . GLN B 1 245 ? 68.032 39.361 13.859 1.00 30.39 239 GLN B C 1
ATOM 5564 O O . GLN B 1 245 ? 68.160 40.305 13.079 1.00 30.84 239 GLN B O 1
ATOM 5570 N N . TRP B 1 246 ? 67.185 39.383 14.887 1.00 27.51 240 TRP B N 1
ATOM 5571 C CA . TRP B 1 246 ? 66.247 40.469 15.088 1.00 29.93 240 TRP B CA 1
ATOM 5572 C C . TRP B 1 246 ? 66.708 41.448 16.163 1.00 33.69 240 TRP B C 1
ATOM 5573 O O . TRP B 1 246 ? 66.225 42.578 16.224 1.00 36.72 240 TRP B O 1
ATOM 5584 N N . LYS B 1 247 ? 67.655 41.018 16.993 1.00 32.78 241 LYS B N 1
ATOM 5585 C CA . LYS B 1 247 ? 67.940 41.703 18.248 1.00 30.18 241 LYS B CA 1
ATOM 5586 C C . LYS B 1 247 ? 68.510 43.116 18.114 1.00 35.85 241 LYS B C 1
ATOM 5587 O O . LYS B 1 247 ? 68.342 43.926 19.026 1.00 31.63 241 LYS B O 1
ATOM 5593 N N . ASP B 1 248 ? 69.152 43.420 16.987 1.00 33.62 242 ASP B N 1
ATOM 5594 C CA . ASP B 1 248 ? 69.770 44.734 16.795 1.00 34.95 242 ASP B CA 1
ATOM 5595 C C . ASP B 1 248 ? 68.885 45.672 15.983 1.00 39.30 242 ASP B C 1
ATOM 5596 O O . ASP B 1 248 ? 69.301 46.777 15.634 1.00 43.07 242 ASP B O 1
ATOM 5601 N N . THR B 1 249 ? 67.676 45.223 15.660 1.00 34.79 243 THR B N 1
ATOM 5602 C CA . THR B 1 249 ? 66.718 46.049 14.931 1.00 39.97 243 THR B CA 1
ATOM 5603 C C . THR B 1 249 ? 66.345 47.320 15.699 1.00 44.98 243 THR B C 1
ATOM 5604 O O . THR B 1 249 ? 65.988 47.260 16.877 1.00 42.28 243 THR B O 1
ATOM 5608 N N . PRO B 1 250 ? 66.451 48.484 15.037 1.00 51.82 244 PRO B N 1
ATOM 5609 C CA . PRO B 1 250 ? 66.116 49.760 15.679 1.00 55.63 244 PRO B CA 1
ATOM 5610 C C . PRO B 1 250 ? 64.628 49.879 16.015 1.00 47.02 244 PRO B C 1
ATOM 5611 O O . PRO B 1 250 ? 63.783 49.509 15.201 1.00 46.88 244 PRO B O 1
ATOM 5615 N N . ASN B 1 251 ? 64.329 50.386 17.208 1.00 49.89 245 ASN B N 1
ATOM 5616 C CA . ASN B 1 251 ? 62.952 50.616 17.651 1.00 56.04 245 ASN B CA 1
ATOM 5617 C C . ASN B 1 251 ? 62.094 49.353 17.648 1.00 53.40 245 ASN B C 1
ATOM 5618 O O . ASN B 1 251 ? 60.889 49.430 17.402 1.00 41.27 245 ASN B O 1
ATOM 5623 N N . LYS B 1 252 ? 62.698 48.202 17.931 1.00 44.04 246 LYS B N 1
ATOM 5624 C CA . LYS B 1 252 ? 62.021 46.936 17.656 1.00 43.12 246 LYS B CA 1
ATOM 5625 C C . LYS B 1 252 ? 60.793 46.701 18.540 1.00 41.15 246 LYS B C 1
ATOM 5626 O O . LYS B 1 252 ? 59.793 46.152 18.070 1.00 36.51 246 LYS B O 1
ATOM 5632 N N . ILE B 1 253 ? 60.856 47.112 19.803 1.00 41.34 247 ILE B N 1
ATOM 5633 C CA . ILE B 1 253 ? 59.710 46.935 20.693 1.00 43.79 247 ILE B CA 1
ATOM 5634 C C . ILE B 1 253 ? 58.597 47.910 20.305 1.00 46.97 247 ILE B C 1
ATOM 5635 O O . ILE B 1 253 ? 57.418 47.554 20.307 1.00 46.95 247 ILE B O 1
ATOM 5640 N N . GLU B 1 254 ? 58.978 49.140 19.960 1.00 43.08 248 GLU B N 1
ATOM 5641 C CA . GLU B 1 254 ? 58.012 50.121 19.493 1.00 41.24 248 GLU B CA 1
ATOM 5642 C C . GLU B 1 254 ? 57.265 49.612 18.260 1.00 36.75 248 GLU B C 1
ATOM 5643 O O . GLU B 1 254 ? 56.047 49.766 18.155 1.00 40.96 248 GLU B O 1
ATOM 5649 N N . THR B 1 255 ? 57.990 48.986 17.341 1.00 37.04 249 THR B N 1
ATOM 5650 C CA . THR B 1 255 ? 57.363 48.391 16.166 1.00 41.11 249 THR B CA 1
ATOM 5651 C C . THR B 1 255 ? 56.468 47.234 16.581 1.00 41.06 249 THR B C 1
ATOM 5652 O O . THR B 1 255 ? 55.350 47.076 16.075 1.00 40.44 249 THR B O 1
ATOM 5656 N N . LEU B 1 256 ? 56.974 46.436 17.517 1.00 44.51 250 LEU B N 1
ATOM 5657 C CA . LEU B 1 256 ? 56.246 45.299 18.072 1.00 47.32 250 LEU B CA 1
ATOM 5658 C C . LEU B 1 256 ? 54.894 45.723 18.651 1.00 46.24 250 LEU B C 1
ATOM 5659 O O . LEU B 1 256 ? 53.858 45.143 18.319 1.00 47.78 250 LEU B O 1
ATOM 5664 N N . GLU B 1 257 ? 54.905 46.732 19.519 1.00 46.64 251 GLU B N 1
ATOM 5665 C CA . GLU B 1 257 ? 53.664 47.274 20.068 1.00 54.33 251 GLU B CA 1
ATOM 5666 C C . GLU B 1 257 ? 52.720 47.782 18.989 1.00 47.55 251 GLU B C 1
ATOM 5667 O O . GLU B 1 257 ? 51.509 47.642 19.104 1.00 36.58 251 GLU B O 1
ATOM 5673 N N . GLY B 1 258 ? 53.274 48.375 17.938 1.00 51.03 252 GLY B N 1
ATOM 5674 C CA . GLY B 1 258 ? 52.448 48.939 16.889 1.00 42.23 252 GLY B CA 1
ATOM 5675 C C . GLY B 1 258 ? 51.703 47.897 16.079 1.00 45.25 252 GLY B C 1
ATOM 5676 O O . GLY B 1 258 ? 50.677 48.198 15.462 1.00 44.60 252 GLY B O 1
ATOM 5677 N N . GLU B 1 259 ? 52.193 46.662 16.097 1.00 44.09 253 GLU B N 1
ATOM 5678 C CA . GLU B 1 259 ? 51.578 45.612 15.295 1.00 45.59 253 GLU B CA 1
ATOM 5679 C C . GLU B 1 259 ? 50.537 44.814 16.072 1.00 40.00 253 GLU B C 1
ATOM 5680 O O . GLU B 1 259 ? 49.887 43.928 15.519 1.00 40.16 253 GLU B O 1
ATOM 5686 N N . VAL B 1 260 ? 50.338 45.160 17.337 1.00 40.45 254 VAL B N 1
ATOM 5687 C CA . VAL B 1 260 ? 49.282 44.520 18.114 1.00 36.67 254 VAL B CA 1
ATOM 5688 C C . VAL B 1 260 ? 47.926 44.718 17.419 1.00 36.59 254 VAL B C 1
ATOM 5689 O O . VAL B 1 260 ? 47.153 43.764 17.273 1.00 37.78 254 VAL B O 1
ATOM 5693 N N . SER B 1 261 ? 47.645 45.943 16.973 1.00 41.00 255 SER B N 1
ATOM 5694 C CA . SER B 1 261 ? 46.383 46.229 16.290 1.00 41.22 255 SER B CA 1
ATOM 5695 C C . SER B 1 261 ? 46.281 45.497 14.955 1.00 39.91 255 SER B C 1
ATOM 5696 O O . SER B 1 261 ? 45.190 45.143 14.523 1.00 42.86 255 SER B O 1
ATOM 5699 N N . LEU B 1 262 ? 47.419 45.295 14.292 1.00 35.81 256 LEU B N 1
ATOM 5700 C CA . LEU B 1 262 ? 47.445 44.529 13.049 1.00 40.47 256 LEU B CA 1
ATOM 5701 C C . LEU B 1 262 ? 46.991 43.096 13.291 1.00 39.85 256 LEU B C 1
ATOM 5702 O O . LEU B 1 262 ? 46.106 42.584 12.597 1.00 43.23 256 LEU B O 1
ATOM 5707 N N . LEU B 1 263 ? 47.578 42.464 14.302 1.00 37.36 257 LEU B N 1
ATOM 5708 C CA . LEU B 1 263 ? 47.184 41.103 14.672 1.00 26.64 257 LEU B CA 1
ATOM 5709 C C . LEU B 1 263 ? 45.710 41.056 15.058 1.00 32.47 257 LEU B C 1
ATOM 5710 O O . LEU B 1 263 ? 44.953 40.232 14.545 1.00 40.60 257 LEU B O 1
ATOM 5715 N N . ALA B 1 264 ? 45.305 41.968 15.934 1.00 33.37 258 ALA B N 1
ATOM 5716 C CA . ALA B 1 264 ? 43.923 42.021 16.413 1.00 39.44 258 ALA B CA 1
ATOM 5717 C C . ALA B 1 264 ? 42.915 42.185 15.279 1.00 34.96 258 ALA B C 1
ATOM 5718 O O . ALA B 1 264 ? 41.918 41.468 15.221 1.00 34.30 258 ALA B O 1
ATOM 5720 N N . ASN B 1 265 ? 43.174 43.121 14.368 1.00 34.82 259 ASN B N 1
ATOM 5721 C CA . ASN B 1 265 ? 42.219 43.379 13.299 1.00 39.92 259 ASN B CA 1
ATOM 5722 C C . ASN B 1 265 ? 42.171 42.223 12.312 1.00 42.71 259 ASN B C 1
ATOM 5723 O O . ASN B 1 265 ? 41.116 41.930 11.743 1.00 38.07 259 ASN B O 1
ATOM 5728 N N . TYR B 1 266 ? 43.313 41.560 12.135 1.00 34.89 260 TYR B N 1
ATOM 5729 C CA . TYR B 1 266 ? 43.399 40.397 11.267 1.00 38.66 260 TYR B CA 1
ATOM 5730 C C . TYR B 1 266 ? 42.544 39.268 11.848 1.00 42.19 260 TYR B C 1
ATOM 5731 O O . TYR B 1 266 ? 41.763 38.626 11.139 1.00 39.97 260 TYR B O 1
ATOM 5740 N N . LEU B 1 267 ? 42.680 39.049 13.152 1.00 41.92 261 LEU B N 1
ATOM 5741 C CA . LEU B 1 267 ? 41.912 38.012 13.834 1.00 38.83 261 LEU B CA 1
ATOM 5742 C C . LEU B 1 267 ? 40.421 38.312 13.791 1.00 39.28 261 LEU B C 1
ATOM 5743 O O . LEU B 1 267 ? 39.597 37.413 13.625 1.00 43.37 261 LEU B O 1
ATOM 5748 N N . ALA B 1 268 ? 40.079 39.586 13.923 1.00 38.71 262 ALA B N 1
ATOM 5749 C CA . ALA B 1 268 ? 38.682 40.008 13.916 1.00 41.91 262 ALA B CA 1
ATOM 5750 C C . ALA B 1 268 ? 38.065 39.957 12.511 1.00 48.93 262 ALA B C 1
ATOM 5751 O O . ALA B 1 268 ? 36.855 40.087 12.356 1.00 51.47 262 ALA B O 1
ATOM 5753 N N . GLY B 1 269 ? 38.902 39.771 11.496 1.00 53.24 263 GLY B N 1
ATOM 5754 C CA . GLY B 1 269 ? 38.442 39.681 10.121 1.00 58.14 263 GLY B CA 1
ATOM 5755 C C . GLY B 1 269 ? 37.933 40.998 9.559 1.00 59.91 263 GLY B C 1
ATOM 5756 O O . GLY B 1 269 ? 37.045 41.016 8.707 1.00 64.69 263 GLY B O 1
ATOM 5757 N N . THR B 1 270 ? 38.523 42.099 10.015 1.00 48.19 264 THR B N 1
ATOM 5758 C CA . THR B 1 270 ? 38.149 43.432 9.552 1.00 54.08 264 THR B CA 1
ATOM 5759 C C . THR B 1 270 ? 39.277 44.055 8.742 1.00 59.50 264 THR B C 1
ATOM 5760 O O . THR B 1 270 ? 39.167 45.180 8.250 1.00 55.25 264 THR B O 1
ATOM 5764 N N . SER B 1 271 ? 40.366 43.310 8.610 1.00 58.58 265 SER B N 1
ATOM 5765 C CA . SER B 1 271 ? 41.491 43.732 7.790 1.00 56.49 265 SER B CA 1
ATOM 5766 C C . SER B 1 271 ? 42.231 42.525 7.240 1.00 60.61 265 SER B C 1
ATOM 5767 O O . SER B 1 271 ? 42.365 41.508 7.917 1.00 51.74 265 SER B O 1
ATOM 5770 N N . PRO B 1 272 ? 42.707 42.630 5.996 1.00 61.79 266 PRO B N 1
ATOM 5771 C CA . PRO B 1 272 ? 43.488 41.546 5.403 1.00 53.54 266 PRO B CA 1
ATOM 5772 C C . PRO B 1 272 ? 44.967 41.686 5.728 1.00 52.81 266 PRO B C 1
ATOM 5773 O O . PRO B 1 272 ? 45.750 40.810 5.379 1.00 48.26 266 PRO B O 1
ATOM 5777 N N . ASP B 1 273 ? 45.337 42.791 6.367 1.00 53.61 267 ASP B N 1
ATOM 5778 C CA . ASP B 1 273 ? 46.738 43.075 6.653 1.00 54.30 267 ASP B CA 1
ATOM 5779 C C . ASP B 1 273 ? 47.214 42.349 7.905 1.00 51.05 267 ASP B C 1
ATOM 5780 O O . ASP B 1 273 ? 46.660 42.531 8.990 1.00 47.64 267 ASP B O 1
ATOM 5785 N N . ALA B 1 274 ? 48.270 41.556 7.754 1.00 45.13 268 ALA B N 1
ATOM 5786 C CA . ALA B 1 274 ? 48.784 40.761 8.858 1.00 53.07 268 ALA B CA 1
ATOM 5787 C C . ALA B 1 274 ? 50.115 41.324 9.323 1.00 50.89 268 ALA B C 1
ATOM 5788 O O . ALA B 1 274 ? 50.862 41.892 8.526 1.00 45.46 268 ALA B O 1
ATOM 5790 N N . PRO B 1 275 ? 50.415 41.179 10.619 1.00 45.72 269 PRO B N 1
ATOM 5791 C CA . PRO B 1 275 ? 51.716 41.611 11.128 1.00 50.06 269 PRO B CA 1
ATOM 5792 C C . PRO B 1 275 ? 52.820 40.754 10.532 1.00 45.07 269 PRO B C 1
ATOM 5793 O O . PRO B 1 275 ? 52.618 39.557 10.344 1.00 41.37 269 PRO B O 1
ATOM 5797 N N . LYS B 1 276 ? 53.965 41.353 10.228 1.00 53.68 270 LYS B N 1
ATOM 5798 C CA . LYS B 1 276 ? 55.083 40.589 9.695 1.00 52.43 270 LYS B CA 1
ATOM 5799 C C . LYS B 1 276 ? 56.121 40.359 10.784 1.00 51.27 270 LYS B C 1
ATOM 5800 O O . LYS B 1 276 ? 56.226 41.141 11.743 1.00 53.94 270 LYS B O 1
ATOM 5806 N N . GLY B 1 277 ? 56.850 39.256 10.664 1.00 38.36 271 GLY B N 1
ATOM 5807 C CA . GLY B 1 277 ? 57.947 38.981 11.573 1.00 46.03 271 GLY B CA 1
ATOM 5808 C C . GLY B 1 277 ? 57.503 38.778 13.009 1.00 38.21 271 GLY B C 1
ATOM 5809 O O . GLY B 1 277 ? 56.469 38.164 13.275 1.00 36.06 271 GLY B O 1
ATOM 5810 N N . MET B 1 278 ? 58.296 39.312 13.935 1.00 31.95 272 MET B N 1
ATOM 5811 C CA . MET B 1 278 ? 58.102 39.074 15.358 1.00 27.51 272 MET B CA 1
ATOM 5812 C C . MET B 1 278 ? 56.732 39.526 15.830 1.00 33.98 272 MET B C 1
ATOM 5813 O O . MET B 1 278 ? 56.244 39.048 16.840 1.00 28.46 272 MET B O 1
ATOM 5818 N N . GLY B 1 279 ? 56.128 40.462 15.105 1.00 29.87 273 GLY B N 1
ATOM 5819 C CA . GLY B 1 279 ? 54.821 40.962 15.479 1.00 35.49 273 GLY B CA 1
ATOM 5820 C C . GLY B 1 279 ? 53.704 39.939 15.409 1.00 32.35 273 GLY B C 1
ATOM 5821 O O . GLY B 1 279 ? 52.655 40.140 16.016 1.00 36.49 273 GLY B O 1
ATOM 5822 N N . ASN B 1 280 ? 53.901 38.843 14.681 1.00 29.19 274 ASN B N 1
ATOM 5823 C CA . ASN B 1 280 ? 52.863 37.823 14.650 1.00 28.27 274 ASN B CA 1
ATOM 5824 C C . ASN B 1 280 ? 53.184 36.660 15.589 1.00 27.94 274 ASN B C 1
ATOM 5825 O O . ASN B 1 280 ? 52.447 35.675 15.648 1.00 28.33 274 ASN B O 1
ATOM 5830 N N . ARG B 1 281 ? 54.273 36.811 16.335 1.00 27.51 275 ARG B N 1
ATOM 5831 C CA . ARG B 1 281 ? 54.795 35.750 17.196 1.00 24.39 275 ARG B CA 1
ATOM 5832 C C . ARG B 1 281 ? 54.735 36.127 18.677 1.00 27.85 275 ARG B C 1
ATOM 5833 O O . ARG B 1 281 ? 54.291 35.335 19.504 1.00 28.05 275 ARG B O 1
ATOM 5841 N N . TYR B 1 282 ? 55.183 37.333 19.016 1.00 26.62 276 TYR B N 1
ATOM 5842 C CA . TYR B 1 282 ? 55.347 37.675 20.424 1.00 25.03 276 TYR B CA 1
ATOM 5843 C C . TYR B 1 282 ? 54.374 38.740 20.892 1.00 35.64 276 TYR B C 1
ATOM 5844 O O . TYR B 1 282 ? 54.628 39.428 21.885 1.00 30.65 276 TYR B O 1
ATOM 5853 N N . ASN B 1 283 ? 53.244 38.837 20.201 1.00 26.87 277 ASN B N 1
ATOM 5854 C CA . ASN B 1 283 ? 52.186 39.753 20.618 1.00 27.51 277 ASN B CA 1
ATOM 5855 C C . ASN B 1 283 ? 50.934 39.031 21.107 1.00 27.72 277 ASN B C 1
ATOM 5856 O O . ASN B 1 283 ? 49.933 39.671 21.438 1.00 26.69 277 ASN B O 1
ATOM 5861 N N . TRP B 1 284 ? 50.969 37.702 21.151 1.00 26.65 278 TRP B N 1
ATOM 5862 C CA . TRP B 1 284 ? 49.757 36.961 21.511 1.00 28.51 278 TRP B CA 1
ATOM 5863 C C . TRP B 1 284 ? 49.359 37.228 22.954 1.00 30.17 278 TRP B C 1
ATOM 5864 O O . TRP B 1 284 ? 48.164 37.266 23.277 1.00 28.46 278 TRP B O 1
ATOM 5875 N N . HIS B 1 285 ? 50.342 37.477 23.813 1.00 28.73 279 HIS B N 1
ATOM 5876 C CA . HIS B 1 285 ? 50.047 37.740 25.216 1.00 31.47 279 HIS B CA 1
ATOM 5877 C C . HIS B 1 285 ? 49.361 39.100 25.414 1.00 30.30 279 HIS B C 1
ATOM 5878 O O . HIS B 1 285 ? 48.849 39.390 26.492 1.00 32.06 279 HIS B O 1
ATOM 5885 N N . LYS B 1 286 ? 49.353 39.935 24.378 1.00 30.84 280 LYS B N 1
ATOM 5886 C CA . LYS B 1 286 ? 48.649 41.207 24.455 1.00 35.02 280 LYS B CA 1
ATOM 5887 C C . LYS B 1 286 ? 47.163 41.056 24.160 1.00 33.39 280 LYS B C 1
ATOM 5888 O O . LYS B 1 286 ? 46.371 41.948 24.461 1.00 38.26 280 LYS B O 1
ATOM 5894 N N . LEU B 1 287 ? 46.780 39.929 23.572 1.00 30.01 281 LEU B N 1
ATOM 5895 C CA . LEU B 1 287 ? 45.398 39.747 23.143 1.00 31.53 281 LEU B CA 1
ATOM 5896 C C . LEU B 1 287 ? 44.713 38.591 23.861 1.00 33.07 281 LEU B C 1
ATOM 5897 O O . LEU B 1 287 ? 43.478 38.564 23.983 1.00 31.70 281 LEU B O 1
ATOM 5902 N N . TYR B 1 288 ? 45.508 37.641 24.341 1.00 27.50 282 TYR B N 1
ATOM 5903 C CA . TYR B 1 288 ? 44.988 36.469 25.041 1.00 26.38 282 TYR B CA 1
ATOM 5904 C C . TYR B 1 288 ? 45.870 36.107 26.220 1.00 26.71 282 TYR B C 1
ATOM 5905 O O . TYR B 1 288 ? 47.021 36.518 26.292 1.00 29.32 282 TYR B O 1
ATOM 5914 N N . ASP B 1 289 ? 45.323 35.333 27.148 1.00 27.69 283 ASP B N 1
ATOM 5915 C CA . ASP B 1 289 ? 46.123 34.774 28.224 1.00 22.61 283 ASP B CA 1
ATOM 5916 C C . ASP B 1 289 ? 47.111 33.778 27.629 1.00 23.69 283 ASP B C 1
ATOM 5917 O O . ASP B 1 289 ? 46.710 32.706 27.201 1.00 27.10 283 ASP B O 1
ATOM 5922 N N . THR B 1 290 ? 48.391 34.147 27.585 1.00 28.08 284 THR B N 1
ATOM 5923 C CA . THR B 1 290 ? 49.393 33.398 26.832 1.00 28.15 284 THR B CA 1
ATOM 5924 C C . THR B 1 290 ? 50.650 33.094 27.630 1.00 28.92 284 THR B C 1
ATOM 5925 O O . THR B 1 290 ? 51.187 33.974 28.299 1.00 28.12 284 THR B O 1
ATOM 5929 N N . ASP B 1 291 ? 51.119 31.852 27.545 1.00 21.45 285 ASP B N 1
ATOM 5930 C CA . ASP B 1 291 ? 52.446 31.487 28.055 1.00 20.91 285 ASP B CA 1
ATOM 5931 C C . ASP B 1 291 ? 53.368 31.197 26.879 1.00 22.62 285 ASP B C 1
ATOM 5932 O O . ASP B 1 291 ? 52.992 30.474 25.960 1.00 24.27 285 ASP B O 1
ATOM 5937 N N . TYR B 1 292 ? 54.564 31.775 26.908 1.00 21.81 286 TYR B N 1
ATOM 5938 C CA . TYR B 1 292 ? 55.604 31.435 25.943 1.00 18.90 286 TYR B CA 1
ATOM 5939 C C . TYR B 1 292 ? 56.629 30.553 26.621 1.00 21.13 286 TYR B C 1
ATOM 5940 O O . TYR B 1 292 ? 57.382 31.015 27.474 1.00 25.73 286 TYR B O 1
ATOM 5949 N N . TYR B 1 293 ? 56.653 29.279 26.267 1.00 19.77 287 TYR B N 1
ATOM 5950 C CA . TYR B 1 293 ? 57.619 28.390 26.872 1.00 19.97 287 TYR B CA 1
ATOM 5951 C C . TYR B 1 293 ? 58.885 28.409 26.045 1.00 17.46 287 TYR B C 1
ATOM 5952 O O . TYR B 1 293 ? 58.887 27.971 24.901 1.00 20.81 287 TYR B O 1
ATOM 5961 N N . PHE B 1 294 ? 59.942 28.952 26.651 1.00 22.69 288 PHE B N 1
ATOM 5962 C CA . PHE B 1 294 ? 61.278 29.027 26.066 1.00 24.14 288 PHE B CA 1
ATOM 5963 C C . PHE B 1 294 ? 62.114 27.818 26.450 1.00 24.59 288 PHE B C 1
ATOM 5964 O O . PHE B 1 294 ? 62.161 27.434 27.619 1.00 20.67 288 PHE B O 1
ATOM 5972 N N . LEU B 1 295 ? 62.781 27.242 25.458 1.00 22.47 289 LEU B N 1
ATOM 5973 C CA . LEU B 1 295 ? 63.816 26.239 25.671 1.00 25.05 289 LEU B CA 1
ATOM 5974 C C . LEU B 1 295 ? 64.928 26.741 26.568 1.00 27.63 289 LEU B C 1
ATOM 5975 O O . LEU B 1 295 ? 65.416 26.041 27.461 1.00 25.60 289 LEU B O 1
ATOM 5980 N N . ARG B 1 296 ? 65.327 27.975 26.295 1.00 23.30 290 ARG B N 1
ATOM 5981 C CA . ARG B 1 296 ? 66.290 28.676 27.116 1.00 20.72 290 ARG B CA 1
ATOM 5982 C C . ARG B 1 296 ? 65.795 30.083 27.394 1.00 24.46 290 ARG B C 1
ATOM 5983 O O . ARG B 1 296 ? 66.139 31.029 26.684 1.00 24.59 290 ARG B O 1
ATOM 5991 N N . GLU B 1 297 ? 64.953 30.216 28.418 1.00 24.37 291 GLU B N 1
ATOM 5992 C CA . GLU B 1 297 ? 64.400 31.516 28.768 1.00 27.69 291 GLU B CA 1
ATOM 5993 C C . GLU B 1 297 ? 65.506 32.495 29.104 1.00 28.73 291 GLU B C 1
ATOM 5994 O O . GLU B 1 297 ? 65.391 33.694 28.841 1.00 30.55 291 GLU B O 1
ATOM 6000 N N . ASP B 1 298 ? 66.608 31.979 29.634 1.00 24.37 292 ASP B N 1
ATOM 6001 C CA . ASP B 1 298 ? 67.697 32.857 30.040 1.00 25.40 292 ASP B CA 1
ATOM 6002 C C . ASP B 1 298 ? 68.396 33.535 28.861 1.00 31.68 292 ASP B C 1
ATOM 6003 O O . ASP B 1 298 ? 69.201 34.434 29.068 1.00 32.51 292 ASP B O 1
ATOM 6008 N N . TYR B 1 299 ? 68.095 33.124 27.631 1.00 25.07 293 TYR B N 1
ATOM 6009 C CA . TYR B 1 299 ? 68.638 33.834 26.467 1.00 28.22 293 TYR B CA 1
ATOM 6010 C C . TYR B 1 299 ? 68.199 35.301 26.501 1.00 32.72 293 TYR B C 1
ATOM 6011 O O . TYR B 1 299 ? 68.936 36.192 26.071 1.00 33.78 293 TYR B O 1
ATOM 6020 N N . LEU B 1 300 ? 67.001 35.552 27.021 1.00 30.25 294 LEU B N 1
ATOM 6021 C CA . LEU B 1 300 ? 66.480 36.913 27.130 1.00 28.12 294 LEU B CA 1
ATOM 6022 C C . LEU B 1 300 ? 67.249 37.711 28.192 1.00 30.00 294 LEU B C 1
ATOM 6023 O O . LEU B 1 300 ? 67.214 38.937 28.191 1.00 32.94 294 LEU B O 1
ATOM 6028 N N . ASP B 1 301 ? 67.961 37.003 29.071 1.00 36.15 295 ASP B N 1
ATOM 6029 C CA . ASP B 1 301 ? 68.788 37.617 30.114 1.00 39.15 295 ASP B CA 1
ATOM 6030 C C . ASP B 1 301 ? 70.211 37.877 29.622 1.00 37.09 295 ASP B C 1
ATOM 6031 O O . ASP B 1 301 ? 70.724 38.993 29.727 1.00 40.53 295 ASP B O 1
ATOM 6036 N N . VAL B 1 302 ? 70.854 36.835 29.104 1.00 32.99 296 VAL B N 1
ATOM 6037 C CA . VAL B 1 302 ? 72.269 36.912 28.746 1.00 33.57 296 VAL B CA 1
ATOM 6038 C C . VAL B 1 302 ? 72.535 37.711 27.471 1.00 40.00 296 VAL B C 1
ATOM 6039 O O . VAL B 1 302 ? 73.644 38.198 27.257 1.00 42.99 296 VAL B O 1
ATOM 6043 N N . GLU B 1 303 ? 71.534 37.821 26.611 1.00 33.69 297 GLU B N 1
ATOM 6044 C CA . GLU B 1 303 ? 71.692 38.576 25.380 1.00 37.69 297 GLU B CA 1
ATOM 6045 C C . GLU B 1 303 ? 71.194 39.977 25.717 1.00 41.04 297 GLU B C 1
ATOM 6046 O O . GLU B 1 303 ? 69.985 40.196 25.830 1.00 37.74 297 GLU B O 1
ATOM 6052 N N . ALA B 1 304 ? 72.118 40.920 25.897 1.00 39.65 298 ALA B N 1
ATOM 6053 C CA . ALA B 1 304 ? 71.764 42.225 26.447 1.00 41.12 298 ALA B CA 1
ATOM 6054 C C . ALA B 1 304 ? 70.776 42.977 25.567 1.00 37.08 298 ALA B C 1
ATOM 6055 O O . ALA B 1 304 ? 69.945 43.728 26.063 1.00 36.33 298 ALA B O 1
ATOM 6057 N N . ASN B 1 305 ? 70.843 42.751 24.262 1.00 34.27 299 ASN B N 1
ATOM 6058 C CA . ASN B 1 305 ? 69.939 43.440 23.350 1.00 29.48 299 ASN B CA 1
ATOM 6059 C C . ASN B 1 305 ? 68.544 42.820 23.287 1.00 33.56 299 ASN B C 1
ATOM 6060 O O . ASN B 1 305 ? 67.722 43.224 22.467 1.00 41.26 299 ASN B O 1
ATOM 6065 N N . LEU B 1 306 ? 68.273 41.847 24.153 1.00 31.30 300 LEU B N 1
ATOM 6066 C CA . LEU B 1 306 ? 66.938 41.272 24.210 1.00 26.94 300 LEU B CA 1
ATOM 6067 C C . LEU B 1 306 ? 66.249 41.579 25.541 1.00 32.50 300 LEU B C 1
ATOM 6068 O O . LEU B 1 306 ? 65.138 41.094 25.801 1.00 31.17 300 LEU B O 1
ATOM 6073 N N . HIS B 1 307 ? 66.901 42.388 26.376 1.00 36.99 301 HIS B N 1
ATOM 6074 C CA . HIS B 1 307 ? 66.323 42.794 27.664 1.00 30.02 301 HIS B CA 1
ATOM 6075 C C . HIS B 1 307 ? 64.997 43.509 27.483 1.00 36.36 301 HIS B C 1
ATOM 6076 O O . HIS B 1 307 ? 64.092 43.358 28.299 1.00 36.50 301 HIS B O 1
ATOM 6083 N N . ASP B 1 308 ? 64.880 44.276 26.405 1.00 33.47 302 ASP B N 1
ATOM 6084 C CA . ASP B 1 308 ? 63.651 44.997 26.125 1.00 37.09 302 ASP B CA 1
ATOM 6085 C C . ASP B 1 308 ? 62.529 44.035 25.751 1.00 36.71 302 ASP B C 1
ATOM 6086 O O . ASP B 1 308 ? 61.366 44.304 26.038 1.00 31.29 302 ASP B O 1
ATOM 6091 N N . LEU B 1 309 ? 62.859 42.936 25.075 1.00 36.04 303 LEU B N 1
ATOM 6092 C CA . LEU B 1 309 ? 61.846 41.911 24.805 1.00 28.84 303 LEU B CA 1
ATOM 6093 C C . LEU B 1 309 ? 61.478 41.198 26.097 1.00 31.17 303 LEU B C 1
ATOM 6094 O O . LEU B 1 309 ? 60.310 40.876 26.307 1.00 29.40 303 LEU B O 1
ATOM 6099 N N . ARG B 1 310 ? 62.477 40.933 26.942 1.00 28.95 304 ARG B N 1
ATOM 6100 C CA . ARG B 1 310 ? 62.229 40.322 28.252 1.00 31.40 304 ARG B CA 1
ATOM 6101 C C . ARG B 1 310 ? 61.220 41.138 29.047 1.00 36.61 304 ARG B C 1
ATOM 6102 O O . ARG B 1 310 ? 60.301 40.593 29.659 1.00 30.26 304 ARG B O 1
ATOM 6110 N N . ASP B 1 311 ? 61.402 42.452 29.040 1.00 33.31 305 ASP B N 1
ATOM 6111 C CA . ASP B 1 311 ? 60.461 43.328 29.729 1.00 33.66 305 ASP B CA 1
ATOM 6112 C C . ASP B 1 311 ? 59.095 43.329 29.054 1.00 33.89 305 ASP B C 1
ATOM 6113 O O . ASP B 1 311 ? 58.074 43.434 29.724 1.00 36.27 305 ASP B O 1
ATOM 6118 N N . TYR B 1 312 ? 59.078 43.237 27.730 1.00 36.22 306 TYR B N 1
ATOM 6119 C CA . TYR B 1 312 ? 57.825 43.276 26.975 1.00 34.34 306 TYR B CA 1
ATOM 6120 C C . TYR B 1 312 ? 56.945 42.052 27.215 1.00 33.92 306 TYR B C 1
ATOM 6121 O O . TYR B 1 312 ? 55.718 42.165 27.357 1.00 31.75 306 TYR B O 1
ATOM 6130 N N . LEU B 1 313 ? 57.572 40.885 27.288 1.00 31.65 307 LEU B N 1
ATOM 6131 C CA . LEU B 1 313 ? 56.842 39.636 27.527 1.00 30.65 307 LEU B CA 1
ATOM 6132 C C . LEU B 1 313 ? 56.486 39.475 28.993 1.00 30.60 307 LEU B C 1
ATOM 6133 O O . LEU B 1 313 ? 55.457 38.884 29.330 1.00 31.40 307 LEU B O 1
ATOM 6138 N N . GLY B 1 314 ? 57.360 39.975 29.863 1.00 36.50 308 GLY B N 1
ATOM 6139 C CA . GLY B 1 314 ? 57.136 39.913 31.297 1.00 36.31 308 GLY B CA 1
ATOM 6140 C C . GLY B 1 314 ? 56.926 38.493 31.791 1.00 35.76 308 GLY B C 1
ATOM 6141 O O . GLY B 1 314 ? 57.689 37.594 31.446 1.00 30.58 308 GLY B O 1
ATOM 6142 N N . SER B 1 315 ? 55.892 38.296 32.605 1.00 33.63 309 SER B N 1
ATOM 6143 C CA . SER B 1 315 ? 55.628 36.995 33.216 1.00 31.48 309 SER B CA 1
ATOM 6144 C C . SER B 1 315 ? 55.093 35.972 32.214 1.00 26.50 309 SER B C 1
ATOM 6145 O O . SER B 1 315 ? 54.978 34.796 32.547 1.00 28.95 309 SER B O 1
ATOM 6148 N N . SER B 1 316 ? 54.760 36.410 30.997 1.00 25.84 310 SER B N 1
ATOM 6149 C CA . SER B 1 316 ? 54.297 35.476 29.970 1.00 26.66 310 SER B CA 1
ATOM 6150 C C . SER B 1 316 ? 55.450 34.607 29.476 1.00 28.45 310 SER B C 1
ATOM 6151 O O . SER B 1 316 ? 55.232 33.525 28.935 1.00 29.57 310 SER B O 1
ATOM 6154 N N . ALA B 1 317 ? 56.675 35.090 29.650 1.00 27.93 311 ALA B N 1
ATOM 6155 C CA . ALA B 1 317 ? 57.849 34.286 29.317 1.00 20.22 311 ALA B CA 1
ATOM 6156 C C . ALA B 1 317 ? 58.110 33.245 30.404 1.00 31.34 311 ALA B C 1
ATOM 6157 O O . ALA B 1 317 ? 58.257 33.577 31.580 1.00 28.65 311 ALA B O 1
ATOM 6159 N N . LYS B 1 318 ? 58.155 31.978 30.015 1.00 25.11 312 LYS B N 1
ATOM 6160 C CA . LYS B 1 318 ? 58.372 30.910 30.979 1.00 20.30 312 LYS B CA 1
ATOM 6161 C C . LYS B 1 318 ? 59.479 29.984 30.494 1.00 21.53 312 LYS B C 1
ATOM 6162 O O . LYS B 1 318 ? 59.829 29.975 29.305 1.00 26.20 312 LYS B O 1
ATOM 6168 N N . GLN B 1 319 ? 60.073 29.264 31.438 1.00 27.88 313 GLN B N 1
ATOM 6169 C CA . GLN B 1 319 ? 61.101 28.278 31.121 1.00 21.60 313 GLN B CA 1
ATOM 6170 C C . GLN B 1 319 ? 60.460 26.908 30.984 1.00 20.65 313 GLN B C 1
ATOM 6171 O O . GLN B 1 319 ? 59.718 26.454 31.862 1.00 25.60 313 GLN B O 1
ATOM 6177 N N . MET B 1 320 ? 60.718 26.272 29.849 1.00 22.53 314 MET B N 1
ATOM 6178 C CA . MET B 1 320 ? 60.254 24.925 29.591 1.00 21.47 314 MET B CA 1
ATOM 6179 C C . MET B 1 320 ? 60.875 23.946 30.606 1.00 25.28 314 MET B C 1
ATOM 6180 O O . MET B 1 320 ? 62.094 23.930 30.810 1.00 27.22 314 MET B O 1
ATOM 6185 N N . PRO B 1 321 ? 60.031 23.150 31.276 1.00 27.86 315 PRO B N 1
ATOM 6186 C CA . PRO B 1 321 ? 60.484 22.204 32.304 1.00 29.01 315 PRO B CA 1
ATOM 6187 C C . PRO B 1 321 ? 61.008 20.911 31.695 1.00 29.63 315 PRO B C 1
ATOM 6188 O O . PRO B 1 321 ? 60.470 20.477 30.680 1.00 27.42 315 PRO B O 1
ATOM 6192 N N . TRP B 1 322 ? 62.017 20.297 32.310 1.00 26.72 316 TRP B N 1
ATOM 6193 C CA . TRP B 1 322 ? 62.572 19.059 31.778 1.00 22.78 316 TRP B CA 1
ATOM 6194 C C . TRP B 1 322 ? 62.269 17.852 32.661 1.00 23.72 316 TRP B C 1
ATOM 6195 O O . TRP B 1 322 ? 62.602 16.724 32.306 1.00 33.79 316 TRP B O 1
ATOM 6206 N N . ASP B 1 323 ? 61.637 18.082 33.802 1.00 23.72 317 ASP B N 1
ATOM 6207 C CA . ASP B 1 323 ? 61.525 17.026 34.808 1.00 30.81 317 ASP B CA 1
ATOM 6208 C C . ASP B 1 323 ? 60.090 16.561 35.074 1.00 29.40 317 ASP B C 1
ATOM 6209 O O . ASP B 1 323 ? 59.824 15.922 36.092 1.00 28.52 317 ASP B O 1
ATOM 6214 N N . GLU B 1 324 ? 59.165 16.878 34.178 1.00 26.74 318 GLU B N 1
ATOM 6215 C CA . GLU B 1 324 ? 57.763 16.534 34.445 1.00 22.48 318 GLU B CA 1
ATOM 6216 C C . GLU B 1 324 ? 57.467 15.054 34.251 1.00 24.10 318 GLU B C 1
ATOM 6217 O O . GLU B 1 324 ? 56.606 14.500 34.937 1.00 27.66 318 GLU B O 1
ATOM 6223 N N . PHE B 1 325 ? 58.183 14.419 33.323 1.00 23.84 319 PHE B N 1
ATOM 6224 C CA . PHE B 1 325 ? 58.030 12.994 33.071 1.00 20.37 319 PHE B CA 1
ATOM 6225 C C . PHE B 1 325 ? 58.249 12.182 34.349 1.00 25.93 319 PHE B C 1
ATOM 6226 O O . PHE B 1 325 ? 57.470 11.280 34.668 1.00 24.38 319 PHE B O 1
ATOM 6234 N N . ALA B 1 326 ? 59.303 12.508 35.089 1.00 27.25 320 ALA B N 1
ATOM 6235 C CA . ALA B 1 326 ? 59.647 11.728 36.277 1.00 26.83 320 ALA B CA 1
ATOM 6236 C C . ALA B 1 326 ? 58.602 11.843 37.390 1.00 36.11 320 ALA B C 1
ATOM 6237 O O . ALA B 1 326 ? 58.508 10.970 38.257 1.00 34.30 320 ALA B O 1
ATOM 6239 N N . LYS B 1 327 ? 57.821 12.917 37.363 1.00 25.88 321 LYS B N 1
ATOM 6240 C CA . LYS B 1 327 ? 56.781 13.135 38.365 1.00 33.98 321 LYS B CA 1
ATOM 6241 C C . LYS B 1 327 ? 55.461 12.464 37.980 1.00 35.31 321 LYS B C 1
ATOM 6242 O O . LYS B 1 327 ? 54.514 12.448 38.763 1.00 30.49 321 LYS B O 1
ATOM 6248 N N . LEU B 1 328 ? 55.389 11.939 36.763 1.00 28.02 322 LEU B N 1
ATOM 6249 C CA . LEU B 1 328 ? 54.236 11.151 36.354 1.00 26.02 322 LEU B CA 1
ATOM 6250 C C . LEU B 1 328 ? 54.213 9.827 37.121 1.00 24.90 322 LEU B C 1
ATOM 6251 O O . LEU B 1 328 ? 55.241 9.357 37.603 1.00 26.66 322 LEU B O 1
ATOM 6256 N N . SER B 1 329 ? 53.034 9.233 37.247 1.00 28.30 323 SER B N 1
ATOM 6257 C CA . SER B 1 329 ? 52.931 7.895 37.814 1.00 27.93 323 SER B CA 1
ATOM 6258 C C . SER B 1 329 ? 53.561 6.872 36.868 1.00 32.05 323 SER B C 1
ATOM 6259 O O . SER B 1 329 ? 53.835 7.181 35.709 1.00 27.79 323 SER B O 1
ATOM 6262 N N . ASP B 1 330 ? 53.789 5.658 37.359 1.00 26.35 324 ASP B N 1
ATOM 6263 C CA . ASP B 1 330 ? 54.371 4.603 36.533 1.00 28.19 324 ASP B CA 1
ATOM 6264 C C . ASP B 1 330 ? 53.531 4.289 35.291 1.00 30.35 324 ASP B C 1
ATOM 6265 O O . ASP B 1 330 ? 54.080 4.085 34.207 1.00 29.06 324 ASP B O 1
ATOM 6270 N N . SER B 1 331 ? 52.211 4.221 35.449 1.00 28.26 325 SER B N 1
ATOM 6271 C CA . SER B 1 331 ? 51.353 3.923 34.310 1.00 34.54 325 SER B CA 1
ATOM 6272 C C . SER B 1 331 ? 51.390 5.070 33.305 1.00 27.18 325 SER B C 1
ATOM 6273 O O . SER B 1 331 ? 51.373 4.848 32.091 1.00 26.78 325 SER B O 1
ATOM 6276 N N . GLN B 1 332 ? 51.414 6.295 33.820 1.00 26.60 326 GLN B N 1
ATOM 6277 C CA . GLN B 1 332 ? 51.488 7.475 32.966 1.00 25.62 326 GLN B CA 1
ATOM 6278 C C . GLN B 1 332 ? 52.804 7.518 32.208 1.00 26.00 326 GLN B C 1
ATOM 6279 O O . GLN B 1 332 ? 52.841 7.905 31.036 1.00 25.98 326 GLN B O 1
ATOM 6285 N N . GLN B 1 333 ? 53.880 7.136 32.886 1.00 21.83 327 GLN B N 1
ATOM 6286 C CA . GLN B 1 333 ? 55.180 7.097 32.232 1.00 26.54 327 GLN B CA 1
ATOM 6287 C C . GLN B 1 333 ? 55.150 6.066 31.119 1.00 28.10 327 GLN B C 1
ATOM 6288 O O . GLN B 1 333 ? 55.601 6.333 30.005 1.00 24.74 327 GLN B O 1
ATOM 6294 N N . THR B 1 334 ? 54.594 4.895 31.424 1.00 24.69 328 THR B N 1
ATOM 6295 C CA . THR B 1 334 ? 54.509 3.822 30.443 1.00 24.73 328 THR B CA 1
ATOM 6296 C C . THR B 1 334 ? 53.697 4.254 29.217 1.00 28.37 328 THR B C 1
ATOM 6297 O O . THR B 1 334 ? 54.064 3.939 28.082 1.00 25.53 328 THR B O 1
ATOM 6301 N N . LEU B 1 335 ? 52.624 5.007 29.446 1.00 26.63 329 LEU B N 1
ATOM 6302 C CA . LEU B 1 335 ? 51.797 5.509 28.340 1.00 24.78 329 LEU B CA 1
ATOM 6303 C C . LEU B 1 335 ? 52.595 6.480 27.454 1.00 26.98 329 LEU B C 1
ATOM 6304 O O . LEU B 1 335 ? 52.572 6.371 26.229 1.00 25.50 329 LEU B O 1
ATOM 6309 N N . PHE B 1 336 ? 53.291 7.426 28.079 1.00 23.03 330 PHE B N 1
ATOM 6310 C CA . PHE B 1 336 ? 54.137 8.370 27.347 1.00 22.14 330 PHE B CA 1
ATOM 6311 C C . PHE B 1 336 ? 55.166 7.644 26.477 1.00 23.74 330 PHE B C 1
ATOM 6312 O O . PHE B 1 336 ? 55.341 7.963 25.289 1.00 22.84 330 PHE B O 1
ATOM 6320 N N . LEU B 1 337 ? 55.854 6.682 27.079 1.00 22.42 331 LEU B N 1
ATOM 6321 C CA . LEU B 1 337 ? 56.883 5.926 26.383 1.00 24.81 331 LEU B CA 1
ATOM 6322 C C . LEU B 1 337 ? 56.294 5.147 25.211 1.00 26.91 331 LEU B C 1
ATOM 6323 O O . LEU B 1 337 ? 56.906 5.051 24.148 1.00 26.31 331 LEU B O 1
ATOM 6328 N N . ASP B 1 338 ? 55.101 4.594 25.405 1.00 24.87 332 ASP B N 1
ATOM 6329 C CA . ASP B 1 338 ? 54.455 3.819 24.352 1.00 27.72 332 ASP B CA 1
ATOM 6330 C C . ASP B 1 338 ? 54.146 4.711 23.143 1.00 25.17 332 ASP B C 1
ATOM 6331 O O . ASP B 1 338 ? 54.431 4.357 22.001 1.00 31.02 332 ASP B O 1
ATOM 6336 N N . ILE B 1 339 ? 53.599 5.888 23.411 1.00 28.11 333 ILE B N 1
ATOM 6337 C CA . ILE B 1 339 ? 53.241 6.815 22.346 1.00 22.32 333 ILE B CA 1
ATOM 6338 C C . ILE B 1 339 ? 54.461 7.292 21.555 1.00 23.27 333 ILE B C 1
ATOM 6339 O O . ILE B 1 339 ? 54.445 7.295 20.322 1.00 25.98 333 ILE B O 1
ATOM 6344 N N . VAL B 1 340 ? 55.532 7.668 22.249 1.00 22.38 334 VAL B N 1
ATOM 6345 C CA . VAL B 1 340 ? 56.699 8.218 21.555 1.00 21.42 334 VAL B CA 1
ATOM 6346 C C . VAL B 1 340 ? 57.612 7.125 20.992 1.00 23.58 334 VAL B C 1
ATOM 6347 O O . VAL B 1 340 ? 58.556 7.422 20.258 1.00 28.24 334 VAL B O 1
ATOM 6351 N N . GLY B 1 341 ? 57.315 5.870 21.320 1.00 24.20 335 GLY B N 1
ATOM 6352 C CA . GLY B 1 341 ? 57.997 4.723 20.748 1.00 28.82 335 GLY B CA 1
ATOM 6353 C C . GLY B 1 341 ? 59.369 4.437 21.328 1.00 27.66 335 GLY B C 1
ATOM 6354 O O . GLY B 1 341 ? 60.256 3.929 20.635 1.00 29.73 335 GLY B O 1
ATOM 6355 N N . PHE B 1 342 ? 59.536 4.742 22.610 1.00 23.25 336 PHE B N 1
ATOM 6356 C CA . PHE B 1 342 ? 60.844 4.633 23.264 1.00 20.93 336 PHE B CA 1
ATOM 6357 C C . PHE B 1 342 ? 60.839 3.561 24.348 1.00 29.21 336 PHE B C 1
ATOM 6358 O O . PHE B 1 342 ? 60.090 3.654 25.324 1.00 24.90 336 PHE B O 1
ATOM 6366 N N . ASP B 1 343 ? 61.680 2.546 24.158 1.00 23.33 337 ASP B N 1
ATOM 6367 C CA . ASP B 1 343 ? 61.879 1.486 25.138 1.00 27.76 337 ASP B CA 1
ATOM 6368 C C . ASP B 1 343 ? 62.967 1.927 26.102 1.00 28.32 337 ASP B C 1
ATOM 6369 O O . ASP B 1 343 ? 64.146 1.610 25.906 1.00 26.38 337 ASP B O 1
ATOM 6374 N N . LYS B 1 344 ? 62.566 2.678 27.126 1.00 23.80 338 LYS B N 1
ATOM 6375 C CA . LYS B 1 344 ? 63.509 3.247 28.083 1.00 24.33 338 LYS B CA 1
ATOM 6376 C C . LYS B 1 344 ? 64.252 2.163 28.861 1.00 25.39 338 LYS B C 1
ATOM 6377 O O . LYS B 1 344 ? 65.464 2.264 29.089 1.00 24.35 338 LYS B O 1
ATOM 6383 N N . GLU B 1 345 ? 63.520 1.135 29.281 1.00 26.92 339 GLU B N 1
ATOM 6384 C CA . GLU B 1 345 ? 64.109 0.031 30.038 1.00 24.89 339 GLU B CA 1
ATOM 6385 C C . GLU B 1 345 ? 65.215 -0.644 29.243 1.00 23.13 339 GLU B C 1
ATOM 6386 O O . GLU B 1 345 ? 66.239 -1.023 29.810 1.00 25.61 339 GLU B O 1
ATOM 6392 N N . GLN B 1 346 ? 65.002 -0.813 27.938 1.00 27.07 340 GLN B N 1
ATOM 6393 C CA . GLN B 1 346 ? 66.012 -1.429 27.074 1.00 26.90 340 GLN B CA 1
ATOM 6394 C C . GLN B 1 346 ? 67.273 -0.584 26.986 1.00 24.39 340 GLN B C 1
ATOM 6395 O O . GLN B 1 346 ? 68.381 -1.100 27.085 1.00 23.90 340 GLN B O 1
ATOM 6401 N N . LEU B 1 347 ? 67.108 0.721 26.797 1.00 24.70 341 LEU B N 1
ATOM 6402 C CA . LEU B 1 347 ? 68.282 1.587 26.721 1.00 22.45 341 LEU B CA 1
ATOM 6403 C C . LEU B 1 347 ? 69.020 1.615 28.069 1.00 23.22 341 LEU B C 1
ATOM 6404 O O . LEU B 1 347 ? 70.257 1.631 28.104 1.00 22.28 341 LEU B O 1
ATOM 6409 N N . GLN B 1 348 ? 68.274 1.610 29.171 1.00 23.85 342 GLN B N 1
ATOM 6410 C CA . GLN B 1 348 ? 68.886 1.538 30.502 1.00 25.90 342 GLN B CA 1
ATOM 6411 C C . GLN B 1 348 ? 69.749 0.286 30.610 1.00 24.58 342 GLN B C 1
ATOM 6412 O O . GLN B 1 348 ? 70.868 0.326 31.123 1.00 24.12 342 GLN B O 1
ATOM 6418 N N . GLN B 1 349 ? 69.216 -0.829 30.124 1.00 21.10 343 GLN B N 1
ATOM 6419 C CA . GLN B 1 349 ? 69.933 -2.099 30.177 1.00 23.56 343 GLN B CA 1
ATOM 6420 C C . GLN B 1 349 ? 71.193 -2.024 29.314 1.00 29.72 343 GLN B C 1
ATOM 6421 O O . GLN B 1 349 ? 72.260 -2.508 29.705 1.00 26.01 343 GLN B O 1
ATOM 6427 N N . GLN B 1 350 ? 71.070 -1.399 28.147 1.00 23.60 344 GLN B N 1
ATOM 6428 C CA . GLN B 1 350 ? 72.208 -1.269 27.237 1.00 21.81 344 GLN B CA 1
ATOM 6429 C C . GLN B 1 350 ? 73.271 -0.339 27.805 1.00 23.36 344 GLN B C 1
ATOM 6430 O O . GLN B 1 350 ? 74.471 -0.594 27.658 1.00 22.80 344 GLN B O 1
ATOM 6436 N N . TYR B 1 351 ? 72.837 0.726 28.474 1.00 20.80 345 TYR B N 1
ATOM 6437 C CA . TYR B 1 351 ? 73.779 1.643 29.125 1.00 21.13 345 TYR B CA 1
ATOM 6438 C C . TYR B 1 351 ? 74.643 0.894 30.135 1.00 25.59 345 TYR B C 1
ATOM 6439 O O . TYR B 1 351 ? 75.823 1.190 30.296 1.00 22.47 345 TYR B O 1
ATOM 6448 N N . SER B 1 352 ? 74.037 -0.080 30.813 1.00 27.66 346 SER B N 1
ATOM 6449 C CA . SER B 1 352 ? 74.713 -0.818 31.871 1.00 22.68 346 SER B CA 1
ATOM 6450 C C . SER B 1 352 ? 75.404 -2.105 31.424 1.00 23.75 346 SER B C 1
ATOM 6451 O O . SER B 1 352 ? 76.032 -2.766 32.248 1.00 29.44 346 SER B O 1
ATOM 6454 N N . GLN B 1 353 ? 75.290 -2.456 30.144 1.00 24.65 347 GLN B N 1
ATOM 6455 C CA . GLN B 1 353 ? 75.947 -3.652 29.586 1.00 29.08 347 GLN B CA 1
ATOM 6456 C C . GLN B 1 353 ? 77.461 -3.669 29.818 1.00 25.66 347 GLN B C 1
ATOM 6457 O O . GLN B 1 353 ? 78.047 -4.722 30.091 1.00 27.02 347 GLN B O 1
ATOM 6463 N N . SER B 1 354 ? 78.079 -2.509 29.615 1.00 25.88 348 SER B N 1
ATOM 6464 C CA . SER B 1 354 ? 79.497 -2.301 29.878 1.00 23.58 348 SER B CA 1
ATOM 6465 C C . SER B 1 354 ? 79.583 -1.175 30.908 1.00 23.85 348 SER B C 1
ATOM 6466 O O . SER B 1 354 ? 78.776 -0.244 30.874 1.00 22.63 348 SER B O 1
ATOM 6469 N N . PRO B 1 355 ? 80.535 -1.260 31.849 1.00 23.47 349 PRO B N 1
ATOM 6470 C CA . PRO B 1 355 ? 80.613 -0.238 32.905 1.00 22.73 349 PRO B CA 1
ATOM 6471 C C . PRO B 1 355 ? 81.234 1.087 32.449 1.00 25.29 349 PRO B C 1
ATOM 6472 O O . PRO B 1 355 ? 81.300 2.032 33.250 1.00 27.54 349 PRO B O 1
ATOM 6476 N N . LEU B 1 356 ? 81.702 1.150 31.206 1.00 22.09 350 LEU B N 1
ATOM 6477 C CA . LEU B 1 356 ? 82.240 2.395 30.653 1.00 24.61 350 LEU B CA 1
ATOM 6478 C C . LEU B 1 356 ? 81.151 3.448 30.540 1.00 25.30 350 LEU B C 1
ATOM 6479 O O . LEU B 1 356 ? 79.982 3.116 30.327 1.00 24.32 350 LEU B O 1
ATOM 6484 N N . PRO B 1 357 ? 81.533 4.729 30.652 1.00 27.98 351 PRO B N 1
ATOM 6485 C CA . PRO B 1 357 ? 80.551 5.789 30.428 1.00 24.21 351 PRO B CA 1
ATOM 6486 C C . PRO B 1 357 ? 80.038 5.723 28.996 1.00 24.54 351 PRO B C 1
ATOM 6487 O O . PRO B 1 357 ? 80.675 5.088 28.142 1.00 21.52 351 PRO B O 1
ATOM 6491 N N . ASN B 1 358 ? 78.881 6.333 28.751 1.00 20.20 352 ASN B N 1
ATOM 6492 C CA . ASN B 1 358 ? 78.178 6.126 27.499 1.00 22.07 352 ASN B CA 1
ATOM 6493 C C . ASN B 1 358 ? 78.206 7.354 26.614 1.00 19.86 352 ASN B C 1
ATOM 6494 O O . ASN B 1 358 ? 77.969 8.465 27.080 1.00 21.69 352 ASN B O 1
ATOM 6499 N N . PHE B 1 359 ? 78.510 7.128 25.343 1.00 17.96 353 PHE B N 1
ATOM 6500 C CA . PHE B 1 359 ? 78.626 8.194 24.335 1.00 16.75 353 PHE B CA 1
ATOM 6501 C C . PHE B 1 359 ? 77.609 7.974 23.228 1.00 21.37 353 PHE B C 1
ATOM 6502 O O . PHE B 1 359 ? 77.568 6.894 22.647 1.00 20.19 353 PHE B O 1
ATOM 6510 N N . ILE B 1 360 ? 76.775 8.980 22.950 1.00 19.75 354 ILE B N 1
ATOM 6511 C CA . ILE B 1 360 ? 75.891 8.917 21.791 1.00 15.41 354 ILE B CA 1
ATOM 6512 C C . ILE B 1 360 ? 76.413 9.822 20.692 1.00 17.32 354 ILE B C 1
ATOM 6513 O O . ILE B 1 360 ? 76.600 11.014 20.918 1.00 20.68 354 ILE B O 1
ATOM 6518 N N . PHE B 1 361 ? 76.635 9.243 19.518 1.00 16.02 355 PHE B N 1
ATOM 6519 C CA . PHE B 1 361 ? 76.902 10.009 18.310 1.00 15.66 355 PHE B CA 1
ATOM 6520 C C . PHE B 1 361 ? 75.598 10.314 17.614 1.00 17.32 355 PHE B C 1
ATOM 6521 O O . PHE B 1 361 ? 74.817 9.399 17.362 1.00 20.55 355 PHE B O 1
ATOM 6529 N N . THR B 1 362 ? 75.375 11.589 17.299 1.00 18.28 356 THR B N 1
ATOM 6530 C CA . THR B 1 362 ? 74.152 11.997 16.621 1.00 18.32 356 THR B CA 1
ATOM 6531 C C . THR B 1 362 ? 74.417 12.134 15.132 1.00 16.40 356 THR B C 1
ATOM 6532 O O . THR B 1 362 ? 75.160 13.018 14.702 1.00 21.11 356 THR B O 1
ATOM 6536 N N . GLY B 1 363 ? 73.800 11.264 14.338 1.00 19.08 357 GLY B N 1
ATOM 6537 C CA . GLY B 1 363 ? 74.016 11.275 12.896 1.00 20.17 357 GLY B CA 1
ATOM 6538 C C . GLY B 1 363 ? 73.198 12.309 12.141 1.00 20.49 357 GLY B C 1
ATOM 6539 O O . GLY B 1 363 ? 72.291 12.943 12.699 1.00 18.52 357 GLY B O 1
ATOM 6540 N N . THR B 1 364 ? 73.520 12.491 10.865 1.00 16.99 358 THR B N 1
ATOM 6541 C CA . THR B 1 364 ? 72.690 13.346 10.031 1.00 16.59 358 THR B CA 1
ATOM 6542 C C . THR B 1 364 ? 72.421 12.626 8.721 1.00 18.96 358 THR B C 1
ATOM 6543 O O . THR B 1 364 ? 72.759 11.455 8.573 1.00 21.02 358 THR B O 1
ATOM 6547 N N . THR B 1 365 ? 71.776 13.318 7.786 1.00 18.87 359 THR B N 1
ATOM 6548 C CA . THR B 1 365 ? 71.484 12.746 6.486 1.00 16.62 359 THR B CA 1
ATOM 6549 C C . THR B 1 365 ? 72.600 13.100 5.507 1.00 22.28 359 THR B C 1
ATOM 6550 O O . THR B 1 365 ? 73.763 12.798 5.742 1.00 29.00 359 THR B O 1
ATOM 6554 N N . THR B 1 366 ? 72.226 13.702 4.394 1.00 18.75 360 THR B N 1
ATOM 6555 C CA . THR B 1 366 ? 73.206 14.201 3.430 1.00 19.51 360 THR B CA 1
ATOM 6556 C C . THR B 1 366 ? 73.266 15.714 3.553 1.00 20.67 360 THR B C 1
ATOM 6557 O O . THR B 1 366 ? 72.375 16.338 4.145 1.00 21.88 360 THR B O 1
ATOM 6561 N N . TRP B 1 367 ? 74.324 16.324 3.016 1.00 17.54 361 TRP B N 1
ATOM 6562 C CA . TRP B 1 367 ? 74.382 17.769 2.990 1.00 18.05 361 TRP B CA 1
ATOM 6563 C C . TRP B 1 367 ? 74.900 18.241 1.616 1.00 17.24 361 TRP B C 1
ATOM 6564 O O . TRP B 1 367 ? 74.853 17.494 0.646 1.00 18.30 361 TRP B O 1
ATOM 6575 N N . ALA B 1 368 ? 75.333 19.486 1.535 1.00 16.17 362 ALA B N 1
ATOM 6576 C CA . ALA B 1 368 ? 75.722 20.052 0.241 1.00 17.33 362 ALA B CA 1
ATOM 6577 C C . ALA B 1 368 ? 76.934 19.342 -0.351 1.00 16.68 362 ALA B C 1
ATOM 6578 O O . ALA B 1 368 ? 77.665 18.650 0.356 1.00 18.72 362 ALA B O 1
ATOM 6580 N N . GLY B 1 369 ? 77.133 19.507 -1.656 1.00 16.32 363 GLY B N 1
ATOM 6581 C CA . GLY B 1 369 ? 78.358 19.053 -2.303 1.00 18.32 363 GLY B CA 1
ATOM 6582 C C . GLY B 1 369 ? 78.143 18.109 -3.466 1.00 21.74 363 GLY B C 1
ATOM 6583 O O . GLY B 1 369 ? 79.054 17.854 -4.265 1.00 22.05 363 GLY B O 1
ATOM 6584 N N . GLY B 1 370 ? 76.950 17.534 -3.539 1.00 22.03 364 GLY B N 1
ATOM 6585 C CA . GLY B 1 370 ? 76.633 16.654 -4.646 1.00 17.41 364 GLY B CA 1
ATOM 6586 C C . GLY B 1 370 ? 77.385 15.340 -4.653 1.00 21.83 364 GLY B C 1
ATOM 6587 O O . GLY B 1 370 ? 77.579 14.740 -5.713 1.00 19.00 364 GLY B O 1
ATOM 6588 N N . GLU B 1 371 ? 77.790 14.868 -3.474 1.00 16.46 365 GLU B N 1
ATOM 6589 C CA . GLU B 1 371 ? 78.491 13.594 -3.395 1.00 20.69 365 GLU B CA 1
ATOM 6590 C C . GLU B 1 371 ? 77.485 12.472 -3.272 1.00 23.84 365 GLU B C 1
ATOM 6591 O O . GLU B 1 371 ? 76.284 12.719 -3.149 1.00 22.07 365 GLU B O 1
ATOM 6597 N N . THR B 1 372 ? 77.967 11.239 -3.292 1.00 22.16 366 THR B N 1
ATOM 6598 C CA . THR B 1 372 ? 77.090 10.077 -3.170 1.00 26.15 366 THR B CA 1
ATOM 6599 C C . THR B 1 372 ? 76.634 9.943 -1.739 1.00 25.12 366 THR B C 1
ATOM 6600 O O . THR B 1 372 ? 77.242 10.497 -0.824 1.00 21.89 366 THR B O 1
ATOM 6604 N N . LYS B 1 373 ? 75.543 9.219 -1.546 1.00 28.36 367 LYS B N 1
ATOM 6605 C CA . LYS B 1 373 ? 75.066 8.978 -0.200 1.00 27.25 367 LYS B CA 1
ATOM 6606 C C . LYS B 1 373 ? 76.149 8.304 0.659 1.00 22.58 367 LYS B C 1
ATOM 6607 O O . LYS B 1 373 ? 76.273 8.585 1.846 1.00 26.83 367 LYS B O 1
ATOM 6613 N N . GLU B 1 374 ? 76.942 7.429 0.044 1.00 23.44 368 GLU B N 1
ATOM 6614 C CA . GLU B 1 374 ? 78.021 6.720 0.730 1.00 26.56 368 GLU B CA 1
ATOM 6615 C C . GLU B 1 374 ? 79.086 7.689 1.254 1.00 24.08 368 GLU B C 1
ATOM 6616 O O . GLU B 1 374 ? 79.655 7.483 2.328 1.00 24.78 368 GLU B O 1
ATOM 6622 N N . TYR B 1 375 ? 79.346 8.750 0.492 1.00 21.79 369 TYR B N 1
ATOM 6623 C CA . TYR B 1 375 ? 80.278 9.784 0.938 1.00 20.10 369 TYR B CA 1
ATOM 6624 C C . TYR B 1 375 ? 79.813 10.407 2.260 1.00 24.77 369 TYR B C 1
ATOM 6625 O O . TYR B 1 375 ? 80.617 10.637 3.159 1.00 22.85 369 TYR B O 1
ATOM 6634 N N . TYR B 1 376 ? 78.517 10.680 2.379 1.00 21.24 370 TYR B N 1
ATOM 6635 C CA . TYR B 1 376 ? 78.017 11.345 3.581 1.00 20.70 370 TYR B CA 1
ATOM 6636 C C . TYR B 1 376 ? 78.081 10.408 4.777 1.00 19.84 370 TYR B C 1
ATOM 6637 O O . TYR B 1 376 ? 78.353 10.847 5.898 1.00 23.50 370 TYR B O 1
ATOM 6646 N N . ALA B 1 377 ? 77.862 9.121 4.533 1.00 20.76 371 ALA B N 1
ATOM 6647 C CA . ALA B 1 377 ? 78.002 8.124 5.598 1.00 22.47 371 ALA B CA 1
ATOM 6648 C C . ALA B 1 377 ? 79.453 8.034 6.019 1.00 23.71 371 ALA B C 1
ATOM 6649 O O . ALA B 1 377 ? 79.772 8.009 7.212 1.00 24.59 371 ALA B O 1
ATOM 6651 N N . GLN B 1 378 ? 80.339 8.042 5.026 1.00 25.02 372 GLN B N 1
ATOM 6652 C CA . GLN B 1 378 ? 81.764 7.884 5.275 1.00 24.02 372 GLN B CA 1
ATOM 6653 C C . GLN B 1 378 ? 82.316 9.061 6.062 1.00 23.57 372 GLN B C 1
ATOM 6654 O O . GLN B 1 378 ? 83.170 8.871 6.929 1.00 27.53 372 GLN B O 1
ATOM 6660 N N . GLN B 1 379 ? 81.835 10.272 5.775 1.00 21.58 373 GLN B N 1
ATOM 6661 C CA . GLN B 1 379 ? 82.326 11.428 6.508 1.00 20.44 373 GLN B CA 1
ATOM 6662 C C . GLN B 1 379 ? 81.959 11.350 7.992 1.00 21.47 373 GLN B C 1
ATOM 6663 O O . GLN B 1 379 ? 82.742 11.771 8.842 1.00 22.41 373 GLN B O 1
ATOM 6669 N N . GLN B 1 380 ? 80.773 10.827 8.307 1.00 22.82 374 GLN B N 1
ATOM 6670 C CA . GLN B 1 380 ? 80.358 10.695 9.708 1.00 21.61 374 GLN B CA 1
ATOM 6671 C C . GLN B 1 380 ? 81.143 9.582 10.409 1.00 22.79 374 GLN B C 1
ATOM 6672 O O . GLN B 1 380 ? 81.514 9.714 11.570 1.00 22.44 374 GLN B O 1
ATOM 6678 N N . VAL B 1 381 ? 81.409 8.494 9.690 1.00 22.45 375 VAL B N 1
ATOM 6679 C CA . VAL B 1 381 ? 82.285 7.442 10.198 1.00 25.18 375 VAL B CA 1
ATOM 6680 C C . VAL B 1 381 ? 83.658 8.036 10.531 1.00 23.22 375 VAL B C 1
ATOM 6681 O O . VAL B 1 381 ? 84.222 7.768 11.602 1.00 23.60 375 VAL B O 1
ATOM 6685 N N . ASN B 1 382 ? 84.165 8.902 9.651 1.00 25.04 376 ASN B N 1
ATOM 6686 C CA . ASN B 1 382 ? 85.449 9.558 9.898 1.00 24.92 376 ASN B CA 1
ATOM 6687 C C . ASN B 1 382 ? 85.406 10.406 11.168 1.00 30.06 376 ASN B C 1
ATOM 6688 O O . ASN B 1 382 ? 86.370 10.412 11.946 1.00 26.66 376 ASN B O 1
ATOM 6693 N N . VAL B 1 383 ? 84.296 11.117 11.385 1.00 24.93 377 VAL B N 1
ATOM 6694 C CA . VAL B 1 383 ? 84.141 11.887 12.618 1.00 21.79 377 VAL B CA 1
ATOM 6695 C C . VAL B 1 383 ? 84.245 10.985 13.860 1.00 24.47 377 VAL B C 1
ATOM 6696 O O . VAL B 1 383 ? 84.929 11.329 14.825 1.00 29.64 377 VAL B O 1
ATOM 6700 N N . ILE B 1 384 ? 83.554 9.851 13.839 1.00 23.54 378 ILE B N 1
ATOM 6701 C CA . ILE B 1 384 ? 83.569 8.925 14.978 1.00 19.19 378 ILE B CA 1
ATOM 6702 C C . ILE B 1 384 ? 84.963 8.343 15.185 1.00 31.34 378 ILE B C 1
ATOM 6703 O O . ILE B 1 384 ? 85.436 8.229 16.317 1.00 29.56 378 ILE B O 1
ATOM 6708 N N . ASN B 1 385 ? 85.624 7.976 14.087 1.00 24.35 379 ASN B N 1
ATOM 6709 C CA . ASN B 1 385 ? 86.990 7.460 14.186 1.00 26.41 379 ASN B CA 1
ATOM 6710 C C . ASN B 1 385 ? 87.920 8.434 14.894 1.00 31.02 379 ASN B C 1
ATOM 6711 O O . ASN B 1 385 ? 88.731 8.032 15.731 1.00 32.14 379 ASN B O 1
ATOM 6716 N N . ASN B 1 386 ? 87.817 9.714 14.552 1.00 31.52 380 ASN B N 1
ATOM 6717 C CA . ASN B 1 386 ? 88.621 10.729 15.222 1.00 33.69 380 ASN B CA 1
ATOM 6718 C C . ASN B 1 386 ? 88.275 10.886 16.698 1.00 32.26 380 ASN B C 1
ATOM 6719 O O . ASN B 1 386 ? 89.159 11.084 17.532 1.00 35.28 380 ASN B O 1
ATOM 6724 N N . ALA B 1 387 ? 86.992 10.789 17.021 1.00 27.43 381 ALA B N 1
ATOM 6725 C CA . ALA B 1 387 ? 86.549 10.987 18.388 1.00 28.48 381 ALA B CA 1
ATOM 6726 C C . ALA B 1 387 ? 87.072 9.909 19.329 1.00 32.86 381 ALA B C 1
ATOM 6727 O O . ALA B 1 387 ? 87.300 10.165 20.509 1.00 30.36 381 ALA B O 1
ATOM 6729 N N . ILE B 1 388 ? 87.242 8.699 18.815 1.00 28.12 382 ILE B N 1
ATOM 6730 C CA . ILE B 1 388 ? 87.647 7.582 19.663 1.00 29.67 382 ILE B CA 1
ATOM 6731 C C . ILE B 1 388 ? 89.139 7.278 19.531 1.00 35.21 382 ILE B C 1
ATOM 6732 O O . ILE B 1 388 ? 89.638 6.324 20.135 1.00 37.30 382 ILE B O 1
ATOM 6737 N N . ASN B 1 389 ? 89.836 8.089 18.740 1.00 27.18 383 ASN B N 1
ATOM 6738 C CA . ASN B 1 389 ? 91.280 7.941 18.549 1.00 31.85 383 ASN B CA 1
ATOM 6739 C C . ASN B 1 389 ? 92.017 8.753 19.610 1.00 31.96 383 ASN B C 1
ATOM 6740 O O . ASN B 1 389 ? 92.012 9.979 19.583 1.00 35.30 383 ASN B O 1
ATOM 6745 N N . GLU B 1 390 ? 92.671 8.048 20.527 1.00 39.31 384 GLU B N 1
ATOM 6746 C CA . GLU B 1 390 ? 93.290 8.676 21.687 1.00 43.93 384 GLU B CA 1
ATOM 6747 C C . GLU B 1 390 ? 94.366 9.702 21.346 1.00 45.20 384 GLU B C 1
ATOM 6748 O O . GLU B 1 390 ? 94.672 10.565 22.171 1.00 42.56 384 GLU B O 1
ATOM 6754 N N . THR B 1 391 ? 94.936 9.608 20.146 1.00 44.04 385 THR B N 1
ATOM 6755 C CA . THR B 1 391 ? 96.006 10.515 19.756 1.00 49.99 385 THR B CA 1
ATOM 6756 C C . THR B 1 391 ? 95.463 11.773 19.077 1.00 53.96 385 THR B C 1
ATOM 6757 O O . THR B 1 391 ? 96.184 12.757 18.900 1.00 59.16 385 THR B O 1
ATOM 6761 N N . SER B 1 392 ? 94.192 11.741 18.696 1.00 49.61 386 SER B N 1
ATOM 6762 C CA . SER B 1 392 ? 93.581 12.901 18.060 1.00 48.62 386 SER B CA 1
ATOM 6763 C C . SER B 1 392 ? 93.341 14.004 19.080 1.00 46.04 386 SER B C 1
ATOM 6764 O O . SER B 1 392 ? 93.060 13.732 20.243 1.00 40.20 386 SER B O 1
ATOM 6767 N N . PRO B 1 393 ? 93.465 15.261 18.649 1.00 50.18 387 PRO B N 1
ATOM 6768 C CA . PRO B 1 393 ? 93.169 16.385 19.539 1.00 50.79 387 PRO B CA 1
ATOM 6769 C C . PRO B 1 393 ? 91.682 16.446 19.890 1.00 46.74 387 PRO B C 1
ATOM 6770 O O . PRO B 1 393 ? 91.320 17.064 20.896 1.00 44.40 387 PRO B O 1
ATOM 6774 N N . TYR B 1 394 ? 90.849 15.794 19.076 1.00 35.03 388 TYR B N 1
ATOM 6775 C CA . TYR B 1 394 ? 89.402 15.855 19.227 1.00 43.84 388 TYR B CA 1
ATOM 6776 C C . TYR B 1 394 ? 88.884 14.562 19.861 1.00 31.98 388 TYR B C 1
ATOM 6777 O O . TYR B 1 394 ? 87.699 14.237 19.782 1.00 35.50 388 TYR B O 1
ATOM 6786 N N . TYR B 1 395 ? 89.804 13.842 20.486 1.00 34.34 389 TYR B N 1
ATOM 6787 C CA . TYR B 1 395 ? 89.502 12.675 21.306 1.00 30.25 389 TYR B CA 1
ATOM 6788 C C . TYR B 1 395 ? 88.460 13.021 22.362 1.00 37.64 389 TYR B C 1
ATOM 6789 O O . TYR B 1 395 ? 88.512 14.100 22.959 1.00 35.28 389 TYR B O 1
ATOM 6798 N N . LEU B 1 396 ? 87.497 12.125 22.570 1.00 35.05 390 LEU B N 1
ATOM 6799 C CA . LEU B 1 396 ? 86.438 12.369 23.550 1.00 34.25 390 LEU B CA 1
ATOM 6800 C C . LEU B 1 396 ? 87.010 12.561 24.950 1.00 38.46 390 LEU B C 1
ATOM 6801 O O . LEU B 1 396 ? 86.349 13.141 25.815 1.00 37.58 390 LEU B O 1
ATOM 6806 N N . GLY B 1 397 ? 88.216 12.038 25.168 1.00 34.38 391 GLY B N 1
ATOM 6807 C CA . GLY B 1 397 ? 88.943 12.237 26.409 1.00 33.15 391 GLY B CA 1
ATOM 6808 C C . GLY B 1 397 ? 89.167 10.998 27.258 1.00 42.35 391 GLY B C 1
ATOM 6809 O O . GLY B 1 397 ? 90.085 10.971 28.074 1.00 41.69 391 GLY B O 1
ATOM 6810 N N . LYS B 1 398 ? 88.338 9.973 27.068 1.00 30.99 392 LYS B N 1
ATOM 6811 C CA . LYS B 1 398 ? 88.488 8.714 27.793 1.00 32.63 392 LYS B CA 1
ATOM 6812 C C . LYS B 1 398 ? 87.749 7.609 27.041 1.00 24.71 392 LYS B C 1
ATOM 6813 O O . LYS B 1 398 ? 87.140 7.872 26.008 1.00 26.79 392 LYS B O 1
ATOM 6819 N N . ASP B 1 399 ? 87.789 6.382 27.559 1.00 29.95 393 ASP B N 1
ATOM 6820 C CA . ASP B 1 399 ? 87.096 5.263 26.918 1.00 28.04 393 ASP B CA 1
ATOM 6821 C C . ASP B 1 399 ? 85.592 5.365 27.173 1.00 26.64 393 ASP B C 1
ATOM 6822 O O . ASP B 1 399 ? 85.164 5.534 28.316 1.00 26.30 393 ASP B O 1
ATOM 6827 N N . TYR B 1 400 ? 84.798 5.292 26.110 1.00 23.84 394 TYR B N 1
ATOM 6828 C CA . TYR B 1 400 ? 83.339 5.267 26.241 1.00 21.88 394 TYR B CA 1
ATOM 6829 C C . TYR B 1 400 ? 82.733 4.056 25.546 1.00 28.58 394 TYR B C 1
ATOM 6830 O O . TYR B 1 400 ? 83.309 3.550 24.593 1.00 23.70 394 TYR B O 1
ATOM 6839 N N . ASP B 1 401 ? 81.564 3.609 26.001 1.00 20.25 395 ASP B N 1
ATOM 6840 C CA . ASP B 1 401 ? 80.737 2.717 25.194 1.00 23.96 395 ASP B CA 1
ATOM 6841 C C . ASP B 1 401 ? 80.074 3.510 24.084 1.00 23.07 395 ASP B C 1
ATOM 6842 O O . ASP B 1 401 ? 79.555 4.600 24.338 1.00 21.61 395 ASP B O 1
ATOM 6847 N N . LEU B 1 402 ? 80.067 2.962 22.870 1.00 19.10 396 LEU B N 1
ATOM 6848 C CA . LEU B 1 402 ? 79.538 3.695 21.706 1.00 18.02 396 LEU B CA 1
ATOM 6849 C C . LEU B 1 402 ? 78.044 3.431 21.476 1.00 19.67 396 LEU B C 1
ATOM 6850 O O . LEU B 1 402 ? 77.610 2.272 21.431 1.00 22.83 396 LEU B O 1
ATOM 6855 N N . PHE B 1 403 ? 77.278 4.508 21.317 1.00 17.59 397 PHE B N 1
ATOM 6856 C CA . PHE B 1 403 ? 75.855 4.442 20.952 1.00 17.45 397 PHE B CA 1
ATOM 6857 C C . PHE B 1 403 ? 75.625 5.336 19.732 1.00 21.40 397 PHE B C 1
ATOM 6858 O O . PHE B 1 403 ? 76.327 6.336 19.547 1.00 23.47 397 PHE B O 1
ATOM 6866 N N . PHE B 1 404 ? 74.664 4.955 18.893 1.00 21.71 398 PHE B N 1
ATOM 6867 C CA . PHE B 1 404 ? 74.353 5.698 17.671 1.00 19.29 398 PHE B CA 1
ATOM 6868 C C . PHE B 1 404 ? 72.897 6.112 17.663 1.00 21.67 398 PHE B C 1
ATOM 6869 O O . PHE B 1 404 ? 72.006 5.272 17.790 1.00 22.56 398 PHE B O 1
ATOM 6877 N N . LYS B 1 405 ? 72.650 7.409 17.530 1.00 19.43 399 LYS B N 1
ATOM 6878 C CA . LYS B 1 405 ? 71.288 7.885 17.292 1.00 16.23 399 LYS B CA 1
ATOM 6879 C C . LYS B 1 405 ? 71.278 8.512 15.916 1.00 18.65 399 LYS B C 1
ATOM 6880 O O . LYS B 1 405 ? 71.690 9.657 15.746 1.00 19.82 399 LYS B O 1
ATOM 6886 N N . GLY B 1 406 ? 70.856 7.730 14.929 1.00 19.68 400 GLY B N 1
ATOM 6887 C CA . GLY B 1 406 ? 70.801 8.202 13.563 1.00 22.21 400 GLY B CA 1
ATOM 6888 C C . GLY B 1 406 ? 69.669 9.173 13.327 1.00 20.16 400 GLY B C 1
ATOM 6889 O O . GLY B 1 406 ? 68.700 9.240 14.100 1.00 20.35 400 GLY B O 1
ATOM 6890 N N . HIS B 1 407 ? 69.802 9.935 12.249 1.00 17.00 401 HIS B N 1
ATOM 6891 C CA . HIS B 1 407 ? 68.750 10.811 11.788 1.00 18.91 401 HIS B CA 1
ATOM 6892 C C . HIS B 1 407 ? 67.579 9.958 11.325 1.00 15.41 401 HIS B C 1
ATOM 6893 O O . HIS B 1 407 ? 67.778 8.909 10.722 1.00 17.45 401 HIS B O 1
ATOM 6900 N N . PRO B 1 408 ? 66.345 10.381 11.636 1.00 16.62 402 PRO B N 1
ATOM 6901 C CA . PRO B 1 408 ? 65.178 9.583 11.239 1.00 20.79 402 PRO B CA 1
ATOM 6902 C C . PRO B 1 408 ? 65.073 9.365 9.734 1.00 18.98 402 PRO B C 1
ATOM 6903 O O . PRO B 1 408 ? 64.533 8.351 9.300 1.00 23.51 402 PRO B O 1
ATOM 6907 N N . ALA B 1 409 ? 65.607 10.297 8.955 1.00 20.77 403 ALA B N 1
ATOM 6908 C CA . ALA B 1 409 ? 65.558 10.217 7.504 1.00 22.18 403 ALA B CA 1
ATOM 6909 C C . ALA B 1 409 ? 66.861 9.673 6.937 1.00 26.10 403 ALA B C 1
ATOM 6910 O O . ALA B 1 409 ? 67.121 9.818 5.751 1.00 28.98 403 ALA B O 1
ATOM 6912 N N . GLY B 1 410 ? 67.691 9.086 7.795 1.00 24.28 404 GLY B N 1
ATOM 6913 C CA . GLY B 1 410 ? 69.020 8.670 7.400 1.00 23.02 404 GLY B CA 1
ATOM 6914 C C . GLY B 1 410 ? 69.100 7.492 6.450 1.00 29.89 404 GLY B C 1
ATOM 6915 O O . GLY B 1 410 ? 70.039 7.400 5.664 1.00 26.89 404 GLY B O 1
ATOM 6916 N N . GLY B 1 411 ? 68.133 6.584 6.530 1.00 30.92 405 GLY B N 1
ATOM 6917 C CA . GLY B 1 411 ? 68.110 5.419 5.667 1.00 32.01 405 GLY B CA 1
ATOM 6918 C C . GLY B 1 411 ? 69.372 4.587 5.720 1.00 30.04 405 GLY B C 1
ATOM 6919 O O . GLY B 1 411 ? 69.863 4.258 6.795 1.00 33.20 405 GLY B O 1
ATOM 6920 N N . VAL B 1 412 ? 69.918 4.285 4.545 1.00 32.75 406 VAL B N 1
ATOM 6921 C CA . VAL B 1 412 ? 71.089 3.425 4.428 1.00 33.25 406 VAL B CA 1
ATOM 6922 C C . VAL B 1 412 ? 72.330 4.043 5.078 1.00 32.57 406 VAL B C 1
ATOM 6923 O O . VAL B 1 412 ? 73.217 3.322 5.533 1.00 34.98 406 VAL B O 1
ATOM 6927 N N . ILE B 1 413 ? 72.367 5.372 5.168 1.00 27.14 407 ILE B N 1
ATOM 6928 C CA . ILE B 1 413 ? 73.450 6.052 5.875 1.00 25.91 407 ILE B CA 1
ATOM 6929 C C . ILE B 1 413 ? 73.566 5.522 7.305 1.00 23.88 407 ILE B C 1
ATOM 6930 O O . ILE B 1 413 ? 74.671 5.273 7.795 1.00 23.24 407 ILE B O 1
ATOM 6935 N N . ASN B 1 414 ? 72.425 5.342 7.969 1.00 22.53 408 ASN B N 1
ATOM 6936 C CA . ASN B 1 414 ? 72.428 4.803 9.331 1.00 19.08 408 ASN B CA 1
ATOM 6937 C C . ASN B 1 414 ? 72.996 3.375 9.398 1.00 28.90 408 ASN B C 1
ATOM 6938 O O . ASN B 1 414 ? 73.781 3.044 10.297 1.00 28.59 408 ASN B O 1
ATOM 6943 N N . ASP B 1 415 ? 72.614 2.535 8.438 1.00 25.97 409 ASP B N 1
ATOM 6944 C CA . ASP B 1 415 ? 73.110 1.159 8.386 1.00 28.11 409 ASP B CA 1
ATOM 6945 C C . ASP B 1 415 ? 74.634 1.117 8.226 1.00 26.89 409 ASP B C 1
ATOM 6946 O O . ASP B 1 415 ? 75.323 0.321 8.872 1.00 27.16 409 ASP B O 1
ATOM 6951 N N . ILE B 1 416 ? 75.155 1.976 7.354 1.00 27.10 410 ILE B N 1
ATOM 6952 C CA . ILE B 1 416 ? 76.592 2.041 7.093 1.00 24.69 410 ILE B CA 1
ATOM 6953 C C . ILE B 1 416 ? 77.393 2.499 8.311 1.00 28.47 410 ILE B C 1
ATOM 6954 O O . ILE B 1 416 ? 78.415 1.898 8.658 1.00 27.34 410 ILE B O 1
ATOM 6959 N N . ILE B 1 417 ? 76.943 3.577 8.953 1.00 24.66 411 ILE B N 1
ATOM 6960 C CA . ILE B 1 417 ? 77.629 4.074 10.136 1.00 18.62 411 ILE B CA 1
ATOM 6961 C C . ILE B 1 417 ? 77.568 3.021 11.252 1.00 23.00 411 ILE B C 1
ATOM 6962 O O . ILE B 1 417 ? 78.577 2.738 11.894 1.00 25.71 411 ILE B O 1
ATOM 6967 N N . LEU B 1 418 ? 76.384 2.458 11.483 1.00 23.91 412 LEU B N 1
ATOM 6968 C CA . LEU B 1 418 ? 76.213 1.453 12.539 1.00 28.28 412 LEU B CA 1
ATOM 6969 C C . LEU B 1 418 ? 77.112 0.246 12.299 1.00 36.00 412 LEU B C 1
ATOM 6970 O O . LEU B 1 418 ? 77.759 -0.263 13.222 1.00 30.71 412 LEU B O 1
ATOM 6975 N N . GLY B 1 419 ? 77.156 -0.193 11.045 1.00 34.21 413 GLY B N 1
ATOM 6976 C CA . GLY B 1 419 ? 77.925 -1.363 10.671 1.00 38.21 413 GLY B CA 1
ATOM 6977 C C . GLY B 1 419 ? 79.424 -1.147 10.742 1.00 33.80 413 GLY B C 1
ATOM 6978 O O . GLY B 1 419 ? 80.187 -2.114 10.754 1.00 37.08 413 GLY B O 1
ATOM 6979 N N . SER B 1 420 ? 79.849 0.111 10.832 1.00 34.76 414 SER B N 1
ATOM 6980 C CA . SER B 1 420 ? 81.277 0.419 10.825 1.00 33.41 414 SER B CA 1
ATOM 6981 C C . SER B 1 420 ? 81.856 0.331 12.222 1.00 37.31 414 SER B C 1
ATOM 6982 O O . SER B 1 420 ? 83.080 0.383 12.405 1.00 31.33 414 SER B O 1
ATOM 6985 N N . PHE B 1 421 ? 80.964 0.180 13.200 1.00 38.44 415 PHE B N 1
ATOM 6986 C CA . PHE B 1 421 ? 81.353 0.040 14.595 1.00 43.70 415 PHE B CA 1
ATOM 6987 C C . PHE B 1 421 ? 80.470 -1.055 15.214 1.00 45.01 415 PHE B C 1
ATOM 6988 O O . PHE B 1 421 ? 79.425 -0.781 15.795 1.00 38.40 415 PHE B O 1
ATOM 6996 N N . PRO B 1 422 ? 80.916 -2.306 15.099 1.00 51.30 416 PRO B N 1
ATOM 6997 C CA . PRO B 1 422 ? 80.228 -3.558 15.449 1.00 53.42 416 PRO B CA 1
ATOM 6998 C C . PRO B 1 422 ? 79.680 -3.578 16.875 1.00 50.06 416 PRO B C 1
ATOM 6999 O O . PRO B 1 422 ? 78.664 -4.219 17.159 1.00 45.70 416 PRO B O 1
ATOM 7003 N N . ASP B 1 423 ? 80.366 -2.860 17.754 1.00 36.95 417 ASP B N 1
ATOM 7004 C CA . ASP B 1 423 ? 80.049 -2.810 19.170 1.00 42.42 417 ASP B CA 1
ATOM 7005 C C . ASP B 1 423 ? 79.120 -1.659 19.511 1.00 26.86 417 ASP B C 1
ATOM 7006 O O . ASP B 1 423 ? 78.651 -1.535 20.644 1.00 27.89 417 ASP B O 1
ATOM 7011 N N . MET B 1 424 ? 78.794 -0.864 18.501 1.00 22.53 418 MET B N 1
ATOM 7012 C CA . MET B 1 424 ? 77.973 0.320 18.708 1.00 20.23 418 MET B CA 1
ATOM 7013 C C . MET B 1 424 ? 76.514 -0.091 18.811 1.00 20.35 418 MET B C 1
ATOM 7014 O O . MET B 1 424 ? 76.024 -0.880 18.005 1.00 27.13 418 MET B O 1
ATOM 7019 N N . ILE B 1 425 ? 75.842 0.410 19.838 1.00 22.63 419 ILE B N 1
ATOM 7020 C CA . ILE B 1 425 ? 74.451 0.073 20.073 1.00 21.82 419 ILE B CA 1
ATOM 7021 C C . ILE B 1 425 ? 73.535 1.128 19.460 1.00 23.99 419 ILE B C 1
ATOM 7022 O O . ILE B 1 425 ? 73.742 2.332 19.632 1.00 21.74 419 ILE B O 1
ATOM 7027 N N . ASN B 1 426 ? 72.523 0.658 18.732 1.00 24.09 420 ASN B N 1
ATOM 7028 C CA . ASN B 1 426 ? 71.588 1.542 18.029 1.00 24.26 420 ASN B CA 1
ATOM 7029 C C . ASN B 1 426 ? 70.451 2.009 18.919 1.00 25.89 420 ASN B C 1
ATOM 7030 O O . ASN B 1 426 ? 69.911 1.233 19.701 1.00 25.39 420 ASN B O 1
ATOM 7035 N N . ILE B 1 427 ? 70.139 3.294 18.826 1.00 20.04 421 ILE B N 1
ATOM 7036 C CA . ILE B 1 427 ? 68.918 3.868 19.396 1.00 18.35 421 ILE B CA 1
ATOM 7037 C C . ILE B 1 427 ? 67.993 4.202 18.231 1.00 19.91 421 ILE B C 1
ATOM 7038 O O . ILE B 1 427 ? 68.351 5.008 17.377 1.00 22.59 421 ILE B O 1
ATOM 7043 N N . PRO B 1 428 ? 66.808 3.570 18.180 1.00 22.33 422 PRO B N 1
ATOM 7044 C CA . PRO B 1 428 ? 65.950 3.655 16.989 1.00 20.50 422 PRO B CA 1
ATOM 7045 C C . PRO B 1 428 ? 65.824 5.076 16.430 1.00 21.30 422 PRO B C 1
ATOM 7046 O O . PRO B 1 428 ? 65.461 6.005 17.161 1.00 22.76 422 PRO B O 1
ATOM 7050 N N . ALA B 1 429 ? 66.181 5.242 15.161 1.00 21.18 423 ALA B N 1
ATOM 7051 C CA . ALA B 1 429 ? 66.244 6.565 14.534 1.00 22.04 423 ALA B CA 1
ATOM 7052 C C . ALA B 1 429 ? 64.901 7.294 14.540 1.00 18.51 423 ALA B C 1
ATOM 7053 O O . ALA B 1 429 ? 64.861 8.521 14.581 1.00 19.21 423 ALA B O 1
ATOM 7055 N N . LYS B 1 430 ? 63.806 6.541 14.537 1.00 23.37 424 LYS B N 1
ATOM 7056 C CA . LYS B 1 430 ? 62.472 7.147 14.524 1.00 19.70 424 LYS B CA 1
ATOM 7057 C C . LYS B 1 430 ? 62.177 7.975 15.788 1.00 22.60 424 LYS B C 1
ATOM 7058 O O . LYS B 1 430 ? 61.361 8.899 15.760 1.00 25.10 424 LYS B O 1
ATOM 7064 N N . ILE B 1 431 ? 62.830 7.634 16.896 1.00 19.78 425 ILE B N 1
ATOM 7065 C CA . ILE B 1 431 ? 62.612 8.348 18.149 1.00 18.74 425 ILE B CA 1
ATOM 7066 C C . ILE B 1 431 ? 63.188 9.756 18.051 1.00 20.76 425 ILE B C 1
ATOM 7067 O O . ILE B 1 431 ? 64.315 9.925 17.627 1.00 24.77 425 ILE B O 1
ATOM 7072 N N . SER B 1 432 ? 62.427 10.767 18.436 1.00 20.01 426 SER B N 1
ATOM 7073 C CA . SER B 1 432 ? 62.998 12.112 18.512 1.00 22.14 426 SER B CA 1
ATOM 7074 C C . SER B 1 432 ? 64.047 12.150 19.619 1.00 19.01 426 SER B C 1
ATOM 7075 O O . SER B 1 432 ? 63.788 11.692 20.736 1.00 21.33 426 SER B O 1
ATOM 7078 N N . PHE B 1 433 ? 65.231 12.677 19.322 1.00 22.34 427 PHE B N 1
ATOM 7079 C CA . PHE B 1 433 ? 66.294 12.721 20.328 1.00 18.89 427 PHE B CA 1
ATOM 7080 C C . PHE B 1 433 ? 65.826 13.412 21.600 1.00 20.61 427 PHE B C 1
ATOM 7081 O O . PHE B 1 433 ? 66.213 13.020 22.698 1.00 23.48 427 PHE B O 1
ATOM 7089 N N . GLU B 1 434 ? 64.983 14.426 21.437 1.00 21.10 428 GLU B N 1
ATOM 7090 C CA . GLU B 1 434 ? 64.471 15.215 22.559 1.00 24.65 428 GLU B CA 1
ATOM 7091 C C . GLU B 1 434 ? 63.755 14.374 23.620 1.00 21.51 428 GLU B C 1
ATOM 7092 O O . GLU B 1 434 ? 63.654 14.790 24.765 1.00 23.95 428 GLU B O 1
ATOM 7098 N N . VAL B 1 435 ? 63.288 13.186 23.237 1.00 19.84 429 VAL B N 1
ATOM 7099 C CA . VAL B 1 435 ? 62.699 12.225 24.173 1.00 20.10 429 VAL B CA 1
ATOM 7100 C C . VAL B 1 435 ? 63.695 11.826 25.287 1.00 24.74 429 VAL B C 1
ATOM 7101 O O . VAL B 1 435 ? 63.310 11.657 26.436 1.00 21.58 429 VAL B O 1
ATOM 7105 N N . LEU B 1 436 ? 64.980 11.698 24.951 1.00 21.56 430 LEU B N 1
ATOM 7106 C CA . LEU B 1 436 ? 65.999 11.335 25.937 1.00 20.39 430 LEU B CA 1
ATOM 7107 C C . LEU B 1 436 ? 66.134 12.354 27.071 1.00 18.79 430 LEU B C 1
ATOM 7108 O O . LEU B 1 436 ? 66.203 11.970 28.251 1.00 24.75 430 LEU B O 1
ATOM 7113 N N . MET B 1 437 ? 66.186 13.645 26.741 1.00 19.99 431 MET B N 1
ATOM 7114 C CA A MET B 1 437 ? 66.296 14.672 27.778 0.69 20.38 431 MET B CA 1
ATOM 7115 C CA B MET B 1 437 ? 66.296 14.657 27.780 0.31 20.24 431 MET B CA 1
ATOM 7116 C C . MET B 1 437 ? 65.051 14.667 28.652 1.00 22.60 431 MET B C 1
ATOM 7117 O O . MET B 1 437 ? 65.144 14.812 29.868 1.00 29.16 431 MET B O 1
ATOM 7126 N N . MET B 1 438 ? 63.887 14.489 28.030 1.00 23.01 432 MET B N 1
ATOM 7127 C CA A MET B 1 438 ? 62.586 14.521 28.723 0.60 19.13 432 MET B CA 1
ATOM 7128 C CA B MET B 1 438 ? 62.665 14.589 28.817 0.40 19.57 432 MET B CA 1
ATOM 7129 C C . MET B 1 438 ? 62.448 13.405 29.757 1.00 23.40 432 MET B C 1
ATOM 7130 O O . MET B 1 438 ? 61.770 13.552 30.771 1.00 28.13 432 MET B O 1
ATOM 7139 N N . THR B 1 439 ? 63.056 12.265 29.456 1.00 21.60 433 THR B N 1
ATOM 7140 C CA . THR B 1 439 ? 62.883 11.063 30.261 1.00 18.45 433 THR B CA 1
ATOM 7141 C C . THR B 1 439 ? 64.146 10.754 31.089 1.00 22.51 433 THR B C 1
ATOM 7142 O O . THR B 1 439 ? 64.296 9.640 31.604 1.00 24.25 433 THR B O 1
ATOM 7146 N N . ASP B 1 440 ? 65.035 11.745 31.200 1.00 23.40 434 ASP B N 1
ATOM 7147 C CA . ASP B 1 440 ? 66.264 11.621 31.989 1.00 26.49 434 ASP B CA 1
ATOM 7148 C C . ASP B 1 440 ? 67.138 10.478 31.495 1.00 26.27 434 ASP B C 1
ATOM 7149 O O . ASP B 1 440 ? 67.736 9.747 32.287 1.00 27.49 434 ASP B O 1
ATOM 7154 N N . MET B 1 441 ? 67.220 10.334 30.182 1.00 21.11 435 MET B N 1
ATOM 7155 C CA . MET B 1 441 ? 67.962 9.227 29.606 1.00 22.04 435 MET B CA 1
ATOM 7156 C C . MET B 1 441 ? 69.108 9.673 28.728 1.00 21.24 435 MET B C 1
ATOM 7157 O O . MET B 1 441 ? 69.553 8.923 27.857 1.00 22.42 435 MET B O 1
ATOM 7162 N N . LEU B 1 442 ? 69.590 10.891 28.953 1.00 22.64 436 LEU B N 1
ATOM 7163 C CA . LEU B 1 442 ? 70.814 11.334 28.294 1.00 21.59 436 LEU B CA 1
ATOM 7164 C C . LEU B 1 442 ? 71.996 10.512 28.785 1.00 23.39 436 LEU B C 1
ATOM 7165 O O . LEU B 1 442 ? 72.008 10.041 29.929 1.00 23.86 436 LEU B O 1
ATOM 7170 N N . PRO B 1 443 ? 72.986 10.308 27.904 1.00 21.64 437 PRO B N 1
ATOM 7171 C CA . PRO B 1 443 ? 74.190 9.561 28.257 1.00 21.59 437 PRO B CA 1
ATOM 7172 C C . PRO B 1 443 ? 75.213 10.453 28.954 1.00 20.88 437 PRO B C 1
ATOM 7173 O O . PRO B 1 443 ? 74.900 11.577 29.326 1.00 21.43 437 PRO B O 1
ATOM 7177 N N . ASP B 1 444 ? 76.434 9.957 29.124 1.00 20.52 438 ASP B N 1
ATOM 7178 C CA . ASP B 1 444 ? 77.484 10.760 29.732 1.00 17.91 438 ASP B CA 1
ATOM 7179 C C . ASP B 1 444 ? 77.998 11.861 28.808 1.00 22.49 438 ASP B C 1
ATOM 7180 O O . ASP B 1 444 ? 78.375 12.946 29.261 1.00 22.88 438 ASP B O 1
ATOM 7185 N N . THR B 1 445 ? 78.016 11.591 27.507 1.00 20.43 439 THR B N 1
ATOM 7186 C CA . THR B 1 445 ? 78.439 12.616 26.559 1.00 18.85 439 THR B CA 1
ATOM 7187 C C . THR B 1 445 ? 77.749 12.423 25.214 1.00 24.08 439 THR B C 1
ATOM 7188 O O . THR B 1 445 ? 77.407 11.298 24.829 1.00 19.73 439 THR B O 1
ATOM 7192 N N . VAL B 1 446 ? 77.535 13.531 24.511 1.00 19.88 440 VAL B N 1
ATOM 7193 C CA . VAL B 1 446 ? 76.860 13.510 23.229 1.00 20.72 440 VAL B CA 1
ATOM 7194 C C . VAL B 1 446 ? 77.705 14.306 22.247 1.00 20.51 440 VAL B C 1
ATOM 7195 O O . VAL B 1 446 ? 78.180 15.384 22.581 1.00 19.49 440 VAL B O 1
ATOM 7199 N N . ALA B 1 447 ? 77.908 13.782 21.051 1.00 18.40 441 ALA B N 1
ATOM 7200 C CA . ALA B 1 447 ? 78.616 14.557 20.029 1.00 18.05 441 ALA B CA 1
ATOM 7201 C C . ALA B 1 447 ? 78.152 14.104 18.666 1.00 19.96 441 ALA B C 1
ATOM 7202 O O . ALA B 1 447 ? 77.554 13.039 18.534 1.00 21.59 441 ALA B O 1
ATOM 7204 N N . GLY B 1 448 ? 78.434 14.905 17.647 1.00 23.77 442 GLY B N 1
ATOM 7205 C CA . GLY B 1 448 ? 78.059 14.523 16.307 1.00 26.17 442 GLY B CA 1
ATOM 7206 C C . GLY B 1 448 ? 77.682 15.724 15.478 1.00 25.00 442 GLY B C 1
ATOM 7207 O O . GLY B 1 448 ? 78.173 16.819 15.727 1.00 19.83 442 GLY B O 1
ATOM 7208 N N . ILE B 1 449 ? 76.813 15.514 14.494 1.00 17.86 443 ILE B N 1
ATOM 7209 C CA . ILE B 1 449 ? 76.484 16.557 13.546 1.00 18.02 443 ILE B CA 1
ATOM 7210 C C . ILE B 1 449 ? 75.480 17.515 14.161 1.00 23.26 443 ILE B C 1
ATOM 7211 O O . ILE B 1 449 ? 74.556 17.083 14.851 1.00 23.31 443 ILE B O 1
ATOM 7216 N N . ALA B 1 450 ? 75.700 18.810 13.930 1.00 21.64 444 ALA B N 1
ATOM 7217 C CA . ALA B 1 450 ? 74.845 19.873 14.441 1.00 22.83 444 ALA B CA 1
ATOM 7218 C C . ALA B 1 450 ? 73.366 19.586 14.181 1.00 24.61 444 ALA B C 1
ATOM 7219 O O . ALA B 1 450 ? 73.003 19.047 13.129 1.00 24.36 444 ALA B O 1
ATOM 7221 N N . SER B 1 451 ? 72.533 19.938 15.157 1.00 23.03 445 SER B N 1
ATOM 7222 C CA . SER B 1 451 ? 71.092 19.752 15.071 1.00 21.18 445 SER B CA 1
ATOM 7223 C C . SER B 1 451 ? 70.446 20.548 16.191 1.00 18.50 445 SER B C 1
ATOM 7224 O O . SER B 1 451 ? 71.108 20.899 17.166 1.00 20.18 445 SER B O 1
ATOM 7227 N N A SER B 1 452 ? 69.169 20.862 16.020 0.57 23.11 446 SER B N 1
ATOM 7228 N N B SER B 1 452 ? 69.152 20.834 16.047 0.43 22.56 446 SER B N 1
ATOM 7229 C CA A SER B 1 452 ? 68.400 21.529 17.054 0.57 21.91 446 SER B CA 1
ATOM 7230 C CA B SER B 1 452 ? 68.387 21.512 17.092 0.43 22.08 446 SER B CA 1
ATOM 7231 C C A SER B 1 452 ? 68.417 20.755 18.385 0.57 20.65 446 SER B C 1
ATOM 7232 C C B SER B 1 452 ? 68.444 20.754 18.406 0.43 20.47 446 SER B C 1
ATOM 7233 O O A SER B 1 452 ? 68.273 21.351 19.454 0.57 21.11 446 SER B O 1
ATOM 7234 O O B SER B 1 452 ? 68.337 21.350 19.478 0.43 20.35 446 SER B O 1
ATOM 7239 N N . LEU B 1 453 ? 68.606 19.439 18.317 1.00 19.65 447 LEU B N 1
ATOM 7240 C CA . LEU B 1 453 ? 68.609 18.596 19.513 1.00 22.11 447 LEU B CA 1
ATOM 7241 C C . LEU B 1 453 ? 69.673 19.039 20.532 1.00 17.43 447 LEU B C 1
ATOM 7242 O O . LEU B 1 453 ? 69.526 18.802 21.725 1.00 22.06 447 LEU B O 1
ATOM 7247 N N . TYR B 1 454 ? 70.720 19.724 20.077 1.00 20.03 448 TYR B N 1
ATOM 7248 C CA . TYR B 1 454 ? 71.766 20.174 20.986 1.00 17.85 448 TYR B CA 1
ATOM 7249 C C . TYR B 1 454 ? 71.325 21.336 21.869 1.00 24.76 448 TYR B C 1
ATOM 7250 O O . TYR B 1 454 ? 72.006 21.673 22.836 1.00 20.78 448 TYR B O 1
ATOM 7259 N N . PHE B 1 455 ? 70.169 21.927 21.571 1.00 22.58 449 PHE B N 1
ATOM 7260 C CA . PHE B 1 455 ? 69.703 23.041 22.388 1.00 23.48 449 PHE B CA 1
ATOM 7261 C C . PHE B 1 455 ? 69.055 22.605 23.693 1.00 27.48 449 PHE B C 1
ATOM 7262 O O . PHE B 1 455 ? 68.759 23.434 24.553 1.00 27.07 449 PHE B O 1
ATOM 7270 N N . THR B 1 456 ? 68.831 21.312 23.860 1.00 21.01 450 THR B N 1
ATOM 7271 C CA . THR B 1 456 ? 68.289 20.853 25.138 1.00 27.35 450 THR B CA 1
ATOM 7272 C C . THR B 1 456 ? 69.152 19.776 25.790 1.00 26.70 450 THR B C 1
ATOM 7273 O O . THR B 1 456 ? 68.651 18.887 26.458 1.00 29.67 450 THR B O 1
ATOM 7277 N N . ILE B 1 457 ? 70.463 19.869 25.592 1.00 24.50 451 ILE B N 1
ATOM 7278 C CA . ILE B 1 457 ? 71.415 19.021 26.304 1.00 23.37 451 ILE B CA 1
ATOM 7279 C C . ILE B 1 457 ? 72.271 19.882 27.227 1.00 25.31 451 ILE B C 1
ATOM 7280 O O . ILE B 1 457 ? 72.852 20.862 26.771 1.00 23.88 451 ILE B O 1
ATOM 7285 N N . PRO B 1 458 ? 72.377 19.513 28.516 1.00 23.67 452 PRO B N 1
ATOM 7286 C CA . PRO B 1 458 ? 73.271 20.260 29.414 1.00 26.39 452 PRO B CA 1
ATOM 7287 C C . PRO B 1 458 ? 74.675 20.412 28.837 1.00 34.82 452 PRO B C 1
ATOM 7288 O O . PRO B 1 458 ? 75.195 19.476 28.221 1.00 27.03 452 PRO B O 1
ATOM 7292 N N . ALA B 1 459 ? 75.264 21.593 29.003 1.00 30.74 453 ALA B N 1
ATOM 7293 C CA . ALA B 1 459 ? 76.563 21.889 28.412 1.00 31.23 453 ALA B CA 1
ATOM 7294 C C . ALA B 1 459 ? 77.611 20.837 28.756 1.00 27.45 453 ALA B C 1
ATOM 7295 O O . ALA B 1 459 ? 78.412 20.445 27.904 1.00 25.39 453 ALA B O 1
ATOM 7297 N N . ASP B 1 460 ? 77.584 20.339 29.989 1.00 27.52 454 ASP B N 1
ATOM 7298 C CA . ASP B 1 460 ? 78.636 19.415 30.413 1.00 31.25 454 ASP B CA 1
ATOM 7299 C C . ASP B 1 460 ? 78.535 18.064 29.699 1.00 28.02 454 ASP B C 1
ATOM 7300 O O . ASP B 1 460 ? 79.501 17.301 29.685 1.00 30.66 454 ASP B O 1
ATOM 7305 N N . LYS B 1 461 ? 77.409 17.817 29.026 1.00 22.85 455 LYS B N 1
ATOM 7306 C CA . LYS B 1 461 ? 77.216 16.568 28.296 1.00 20.34 455 LYS B CA 1
ATOM 7307 C C . LYS B 1 461 ? 77.456 16.729 26.789 1.00 27.05 455 LYS B C 1
ATOM 7308 O O . LYS B 1 461 ? 77.346 15.763 26.033 1.00 26.77 455 LYS B O 1
ATOM 7314 N N . VAL B 1 462 ? 77.747 17.951 26.348 1.00 26.13 456 VAL B N 1
ATOM 7315 C CA . VAL B 1 462 ? 78.058 18.196 24.935 1.00 21.99 456 VAL B CA 1
ATOM 7316 C C . VAL B 1 462 ? 79.564 18.158 24.704 1.00 22.52 456 VAL B C 1
ATOM 7317 O O . VAL B 1 462 ? 80.315 18.953 25.270 1.00 27.93 456 VAL B O 1
ATOM 7321 N N . ASN B 1 463 ? 80.009 17.215 23.885 1.00 24.60 457 ASN B N 1
ATOM 7322 C CA . ASN B 1 463 ? 81.436 17.054 23.676 1.00 22.12 457 ASN B CA 1
ATOM 7323 C C . ASN B 1 463 ? 81.973 17.920 22.541 1.00 26.91 457 ASN B C 1
ATOM 7324 O O . ASN B 1 463 ? 82.866 18.744 22.746 1.00 37.92 457 ASN B O 1
ATOM 7329 N N . PHE B 1 464 ? 81.450 17.713 21.340 1.00 23.05 458 PHE B N 1
ATOM 7330 C CA . PHE B 1 464 ? 81.756 18.579 20.201 1.00 20.15 458 PHE B CA 1
ATOM 7331 C C . PHE B 1 464 ? 80.569 18.546 19.256 1.00 19.90 458 PHE B C 1
ATOM 7332 O O . PHE B 1 464 ? 79.712 17.644 19.331 1.00 21.46 458 PHE B O 1
ATOM 7340 N N . ILE B 1 465 ? 80.492 19.552 18.388 1.00 18.12 459 ILE B N 1
ATOM 7341 C CA . ILE B 1 465 ? 79.430 19.636 17.406 1.00 15.48 459 ILE B CA 1
ATOM 7342 C C . ILE B 1 465 ? 80.049 19.913 16.044 1.00 17.64 459 ILE B C 1
ATOM 7343 O O . ILE B 1 465 ? 80.954 20.744 15.921 1.00 19.93 459 ILE B O 1
ATOM 7348 N N . VAL B 1 466 ? 79.610 19.161 15.050 1.00 20.26 460 VAL B N 1
ATOM 7349 C CA . VAL B 1 466 ? 80.150 19.264 13.705 1.00 21.08 460 VAL B CA 1
ATOM 7350 C C . VAL B 1 466 ? 79.198 19.975 12.754 1.00 17.80 460 VAL B C 1
ATOM 7351 O O . VAL B 1 466 ? 78.053 19.542 12.560 1.00 18.06 460 VAL B O 1
ATOM 7355 N N . PHE B 1 467 ? 79.688 21.036 12.129 1.00 15.46 461 PHE B N 1
ATOM 7356 C CA . PHE B 1 467 ? 78.944 21.712 11.079 1.00 20.47 461 PHE B CA 1
ATOM 7357 C C . PHE B 1 467 ? 79.432 21.248 9.701 1.00 20.68 461 PHE B C 1
ATOM 7358 O O . PHE B 1 467 ? 80.616 21.092 9.482 1.00 23.89 461 PHE B O 1
ATOM 7366 N N . THR B 1 468 ? 78.491 21.001 8.798 1.00 19.01 462 THR B N 1
ATOM 7367 C CA . THR B 1 468 ? 78.783 20.471 7.471 1.00 18.72 462 THR B CA 1
ATOM 7368 C C . THR B 1 468 ? 78.511 21.555 6.427 1.00 22.63 462 THR B C 1
ATOM 7369 O O . THR B 1 468 ? 77.863 22.565 6.731 1.00 22.45 462 THR B O 1
ATOM 7373 N N . SER B 1 469 ? 78.996 21.345 5.205 1.00 19.55 463 SER B N 1
ATOM 7374 C CA . SER B 1 469 ? 78.800 22.332 4.144 1.00 20.49 463 SER B CA 1
ATOM 7375 C C . SER B 1 469 ? 77.327 22.607 3.934 1.00 19.19 463 SER B C 1
ATOM 7376 O O . SER B 1 469 ? 76.519 21.676 3.823 1.00 19.30 463 SER B O 1
ATOM 7379 N N . SER B 1 470 ? 76.983 23.886 3.871 1.00 19.64 464 SER B N 1
ATOM 7380 C CA . SER B 1 470 ? 75.611 24.280 3.569 1.00 20.37 464 SER B CA 1
ATOM 7381 C C . SER B 1 470 ? 75.677 25.457 2.623 1.00 21.68 464 SER B C 1
ATOM 7382 O O . SER B 1 470 ? 76.769 25.859 2.211 1.00 22.31 464 SER B O 1
ATOM 7385 N N . ASP B 1 471 ? 74.523 26.039 2.306 1.00 23.88 465 ASP B N 1
ATOM 7386 C CA . ASP B 1 471 ? 74.494 27.210 1.442 1.00 27.32 465 ASP B CA 1
ATOM 7387 C C . ASP B 1 471 ? 75.151 28.430 2.091 1.00 34.30 465 ASP B C 1
ATOM 7388 O O . ASP B 1 471 ? 75.547 29.356 1.392 1.00 39.28 465 ASP B O 1
ATOM 7393 N N . THR B 1 472 ? 75.274 28.427 3.419 1.00 23.31 466 THR B N 1
ATOM 7394 C CA . THR B 1 472 ? 75.834 29.571 4.143 1.00 27.23 466 THR B CA 1
ATOM 7395 C C . THR B 1 472 ? 77.150 29.266 4.884 1.00 27.58 466 THR B C 1
ATOM 7396 O O . THR B 1 472 ? 77.834 30.180 5.339 1.00 26.93 466 THR B O 1
ATOM 7400 N N . ILE B 1 473 ? 77.474 27.988 5.037 1.00 21.71 467 ILE B N 1
ATOM 7401 C CA . ILE B 1 473 ? 78.666 27.572 5.772 1.00 22.88 467 ILE B CA 1
ATOM 7402 C C . ILE B 1 473 ? 79.526 26.677 4.900 1.00 18.07 467 ILE B C 1
ATOM 7403 O O . ILE B 1 473 ? 79.128 25.557 4.564 1.00 24.29 467 ILE B O 1
ATOM 7408 N N . THR B 1 474 ? 80.707 27.159 4.531 1.00 20.19 468 THR B N 1
ATOM 7409 C CA . THR B 1 474 ? 81.568 26.357 3.667 1.00 17.83 468 THR B CA 1
ATOM 7410 C C . THR B 1 474 ? 82.966 26.166 4.231 1.00 21.33 468 THR B C 1
ATOM 7411 O O . THR B 1 474 ? 83.806 25.532 3.588 1.00 23.58 468 THR B O 1
ATOM 7415 N N . ASP B 1 475 ? 83.219 26.694 5.426 1.00 19.89 469 ASP B N 1
ATOM 7416 C CA . ASP B 1 475 ? 84.427 26.341 6.172 1.00 21.10 469 ASP B CA 1
ATOM 7417 C C . ASP B 1 475 ? 84.243 26.655 7.656 1.00 25.14 469 ASP B C 1
ATOM 7418 O O . ASP B 1 475 ? 83.180 27.134 8.068 1.00 23.08 469 ASP B O 1
ATOM 7423 N N . ARG B 1 476 ? 85.259 26.365 8.464 1.00 22.76 470 ARG B N 1
ATOM 7424 C CA . ARG B 1 476 ? 85.106 26.525 9.905 1.00 22.32 470 ARG B CA 1
ATOM 7425 C C . ARG B 1 476 ? 84.913 27.977 10.326 1.00 24.06 470 ARG B C 1
ATOM 7426 O O . ARG B 1 476 ? 84.078 28.254 11.176 1.00 21.57 470 ARG B O 1
ATOM 7434 N N . GLU B 1 477 ? 85.640 28.914 9.718 1.00 23.64 471 GLU B N 1
ATOM 7435 C CA . GLU B 1 477 ? 85.464 30.324 10.066 1.00 27.25 471 GLU B CA 1
ATOM 7436 C C . GLU B 1 477 ? 84.028 30.762 9.830 1.00 27.00 471 GLU B C 1
ATOM 7437 O O . GLU B 1 477 ? 83.430 31.450 10.667 1.00 28.84 471 GLU B O 1
ATOM 7443 N N . GLU B 1 478 ? 83.451 30.320 8.719 1.00 25.63 472 GLU B N 1
ATOM 7444 C CA . GLU B 1 478 ? 82.057 30.636 8.432 1.00 19.52 472 GLU B CA 1
ATOM 7445 C C . GLU B 1 478 ? 81.110 29.962 9.407 1.00 26.02 472 GLU B C 1
ATOM 7446 O O . GLU B 1 478 ? 80.045 30.506 9.702 1.00 26.61 472 GLU B O 1
ATOM 7452 N N . ALA B 1 479 ? 81.457 28.773 9.893 1.00 22.79 473 ALA B N 1
ATOM 7453 C CA . ALA B 1 479 ? 80.599 28.141 10.895 1.00 23.75 473 ALA B CA 1
ATOM 7454 C C . ALA B 1 479 ? 80.601 28.970 12.181 1.00 21.77 473 ALA B C 1
ATOM 7455 O O . ALA B 1 479 ? 79.539 29.283 12.727 1.00 22.81 473 ALA B O 1
ATOM 7457 N N . LEU B 1 480 ? 81.790 29.353 12.637 1.00 21.08 474 LEU B N 1
ATOM 7458 C CA . LEU B 1 480 ? 81.931 30.074 13.900 1.00 23.26 474 LEU B CA 1
ATOM 7459 C C . LEU B 1 480 ? 81.175 31.401 13.884 1.00 31.22 474 LEU B C 1
ATOM 7460 O O . LEU B 1 480 ? 80.681 31.853 14.917 1.00 28.74 474 LEU B O 1
ATOM 7465 N N . LYS B 1 481 ? 81.095 32.025 12.712 1.00 27.26 475 LYS B N 1
ATOM 7466 C CA . LYS B 1 481 ? 80.448 33.331 12.587 1.00 29.79 475 LYS B CA 1
ATOM 7467 C C . LYS B 1 481 ? 78.949 33.226 12.333 1.00 30.22 475 LYS B C 1
ATOM 7468 O O . LYS B 1 481 ? 78.244 34.236 12.371 1.00 25.07 475 LYS B O 1
ATOM 7474 N N . SER B 1 482 ? 78.465 32.010 12.089 1.00 26.60 476 SER B N 1
ATOM 7475 C CA . SER B 1 482 ? 77.055 31.792 11.783 1.00 22.25 476 SER B CA 1
ATOM 7476 C C . SER B 1 482 ? 76.169 32.153 12.983 1.00 28.62 476 SER B C 1
ATOM 7477 O O . SER B 1 482 ? 76.590 32.001 14.127 1.00 24.25 476 SER B O 1
ATOM 7480 N N . PRO B 1 483 ? 74.937 32.631 12.719 1.00 28.83 477 PRO B N 1
ATOM 7481 C CA . PRO B 1 483 ? 73.993 32.926 13.802 1.00 26.25 477 PRO B CA 1
ATOM 7482 C C . PRO B 1 483 ? 73.834 31.767 14.777 1.00 24.28 477 PRO B C 1
ATOM 7483 O O . PRO B 1 483 ? 73.841 31.974 15.995 1.00 25.89 477 PRO B O 1
ATOM 7487 N N . LEU B 1 484 ? 73.707 30.556 14.244 1.00 27.43 478 LEU B N 1
ATOM 7488 C CA . LEU B 1 484 ? 73.497 29.395 15.091 1.00 23.26 478 LEU B CA 1
ATOM 7489 C C . LEU B 1 484 ? 74.610 29.225 16.108 1.00 25.36 478 LEU B C 1
ATOM 7490 O O . LEU B 1 484 ? 74.347 29.023 17.289 1.00 23.53 478 LEU B O 1
ATOM 7495 N N . VAL B 1 485 ? 75.858 29.290 15.656 1.00 22.94 479 VAL B N 1
ATOM 7496 C CA . VAL B 1 485 ? 76.967 29.121 16.584 1.00 21.22 479 VAL B CA 1
ATOM 7497 C C . VAL B 1 485 ? 77.067 30.302 17.555 1.00 21.16 479 VAL B C 1
ATOM 7498 O O . VAL B 1 485 ? 77.315 30.116 18.748 1.00 20.98 479 VAL B O 1
ATOM 7502 N N . GLN B 1 486 ? 76.849 31.512 17.049 1.00 21.50 480 GLN B N 1
ATOM 7503 C CA . GLN B 1 486 ? 76.901 32.699 17.897 1.00 23.77 480 GLN B CA 1
ATOM 7504 C C . GLN B 1 486 ? 75.891 32.591 19.055 1.00 27.42 480 GLN B C 1
ATOM 7505 O O . GLN B 1 486 ? 76.198 32.977 20.173 1.00 23.93 480 GLN B O 1
ATOM 7511 N N . VAL B 1 487 ? 74.705 32.047 18.785 1.00 24.82 481 VAL B N 1
ATOM 7512 C CA . VAL B 1 487 ? 73.708 31.819 19.845 1.00 20.81 481 VAL B CA 1
ATOM 7513 C C . VAL B 1 487 ? 74.178 30.744 20.828 1.00 20.13 481 VAL B C 1
ATOM 7514 O O . VAL B 1 487 ? 74.077 30.899 22.044 1.00 23.11 481 VAL B O 1
ATOM 7518 N N . MET B 1 488 ? 74.724 29.658 20.295 1.00 23.27 482 MET B N 1
ATOM 7519 C CA . MET B 1 488 ? 75.188 28.581 21.153 1.00 25.46 482 MET B CA 1
ATOM 7520 C C . MET B 1 488 ? 76.351 29.039 22.028 1.00 23.72 482 MET B C 1
ATOM 7521 O O . MET B 1 488 ? 76.454 28.631 23.185 1.00 24.47 482 MET B O 1
ATOM 7526 N N . LEU B 1 489 ? 77.221 29.899 21.496 1.00 23.62 483 LEU B N 1
ATOM 7527 C CA . LEU B 1 489 ? 78.311 30.456 22.305 1.00 21.48 483 LEU B CA 1
ATOM 7528 C C . LEU B 1 489 ? 77.765 31.318 23.453 1.00 26.29 483 LEU B C 1
ATOM 7529 O O . LEU B 1 489 ? 78.165 31.179 24.612 1.00 26.91 483 LEU B O 1
ATOM 7534 N N . THR B 1 490 ? 76.827 32.189 23.112 1.00 24.92 484 THR B N 1
ATOM 7535 C CA . THR B 1 490 ? 76.178 33.055 24.084 1.00 31.75 484 THR B CA 1
ATOM 7536 C C . THR B 1 490 ? 75.471 32.258 25.175 1.00 29.75 484 THR B C 1
ATOM 7537 O O . THR B 1 490 ? 75.519 32.618 26.350 1.00 32.43 484 THR B O 1
ATOM 7541 N N . LEU B 1 491 ? 74.833 31.159 24.785 1.00 27.72 485 LEU B N 1
ATOM 7542 C CA . LEU B 1 491 ? 74.112 30.326 25.749 1.00 27.74 485 LEU B CA 1
ATOM 7543 C C . LEU B 1 491 ? 75.018 29.385 26.527 1.00 29.27 485 LEU B C 1
ATOM 7544 O O . LEU B 1 491 ? 74.576 28.730 27.480 1.00 29.27 485 LEU B O 1
ATOM 7549 N N . GLY B 1 492 ? 76.282 29.304 26.127 1.00 28.01 486 GLY B N 1
ATOM 7550 C CA . GLY B 1 492 ? 77.222 28.465 26.830 1.00 23.99 486 GLY B CA 1
ATOM 7551 C C . GLY B 1 492 ? 77.088 26.993 26.516 1.00 24.22 486 GLY B C 1
ATOM 7552 O O . GLY B 1 492 ? 77.539 26.150 27.285 1.00 31.20 486 GLY B O 1
ATOM 7553 N N . ILE B 1 493 ? 76.463 26.670 25.391 1.00 21.70 487 ILE B N 1
ATOM 7554 C CA . ILE B 1 493 ? 76.269 25.267 25.026 1.00 24.07 487 ILE B CA 1
ATOM 7555 C C . ILE B 1 493 ? 77.581 24.647 24.556 1.00 28.39 487 ILE B C 1
ATOM 7556 O O . ILE B 1 493 ? 77.896 23.485 24.866 1.00 26.23 487 ILE B O 1
ATOM 7561 N N . VAL B 1 494 ? 78.315 25.430 23.775 1.00 23.68 488 VAL B N 1
ATOM 7562 C CA . VAL B 1 494 ? 79.656 25.078 23.333 1.00 22.43 488 VAL B CA 1
ATOM 7563 C C . VAL B 1 494 ? 80.591 26.275 23.487 1.00 22.18 488 VAL B C 1
ATOM 7564 O O . VAL B 1 494 ? 80.145 27.418 23.621 1.00 22.09 488 VAL B O 1
ATOM 7568 N N . LYS B 1 495 ? 81.890 25.996 23.503 1.00 23.14 489 LYS B N 1
ATOM 7569 C CA . LYS B 1 495 ? 82.906 27.016 23.298 1.00 30.08 489 LYS B CA 1
ATOM 7570 C C . LYS B 1 495 ? 83.477 26.819 21.899 1.00 24.10 489 LYS B C 1
ATOM 7571 O O . LYS B 1 495 ? 83.188 25.816 21.243 1.00 21.43 489 LYS B O 1
ATOM 7577 N N . GLU B 1 496 ? 84.253 27.781 21.419 1.00 24.23 490 GLU B N 1
ATOM 7578 C CA . GLU B 1 496 ? 84.697 27.716 20.032 1.00 24.63 490 GLU B CA 1
ATOM 7579 C C . GLU B 1 496 ? 85.466 26.439 19.707 1.00 22.00 490 GLU B C 1
ATOM 7580 O O . GLU B 1 496 ? 85.305 25.892 18.620 1.00 20.09 490 GLU B O 1
ATOM 7586 N N . LYS B 1 497 ? 86.283 25.941 20.636 1.00 26.71 491 LYS B N 1
ATOM 7587 C CA . LYS B 1 497 ? 87.060 24.734 20.355 1.00 25.49 491 LYS B CA 1
ATOM 7588 C C . LYS B 1 497 ? 86.163 23.510 20.143 1.00 23.65 491 LYS B C 1
ATOM 7589 O O . LYS B 1 497 ? 86.618 22.485 19.648 1.00 27.60 491 LYS B O 1
ATOM 7595 N N . ASP B 1 498 ? 84.894 23.607 20.550 1.00 20.78 492 ASP B N 1
ATOM 7596 C CA . ASP B 1 498 ? 83.938 22.506 20.444 1.00 20.18 492 ASP B CA 1
ATOM 7597 C C . ASP B 1 498 ? 83.299 22.471 19.065 1.00 23.81 492 ASP B C 1
ATOM 7598 O O . ASP B 1 498 ? 82.624 21.507 18.718 1.00 22.83 492 ASP B O 1
ATOM 7603 N N . VAL B 1 499 ? 83.504 23.538 18.293 1.00 17.73 493 VAL B N 1
ATOM 7604 C CA . VAL B 1 499 ? 82.895 23.667 16.972 1.00 22.81 493 VAL B CA 1
ATOM 7605 C C . VAL B 1 499 ? 83.840 23.150 15.884 1.00 19.94 493 VAL B C 1
ATOM 7606 O O . VAL B 1 499 ? 84.964 23.650 15.733 1.00 22.29 493 VAL B O 1
ATOM 7610 N N . LEU B 1 500 ? 83.411 22.103 15.181 1.00 18.55 494 LEU B N 1
ATOM 7611 C CA . LEU B 1 500 ? 84.197 21.509 14.100 1.00 22.02 494 LEU B CA 1
ATOM 7612 C C . LEU B 1 500 ? 83.498 21.691 12.759 1.00 21.03 494 LEU B C 1
ATOM 7613 O O . LEU B 1 500 ? 82.289 21.917 12.702 1.00 20.52 494 LEU B O 1
ATOM 7618 N N . PHE B 1 501 ? 84.265 21.583 11.679 1.00 21.07 495 PHE B N 1
ATOM 7619 C CA . PHE B 1 501 ? 83.702 21.659 10.339 1.00 18.54 495 PHE B CA 1
ATOM 7620 C C . PHE B 1 501 ? 84.145 20.469 9.486 1.00 22.49 495 PHE B C 1
ATOM 7621 O O . PHE B 1 501 ? 85.325 20.136 9.462 1.00 22.43 495 PHE B O 1
ATOM 7629 N N . TRP B 1 502 ? 83.204 19.861 8.766 1.00 20.78 496 TRP B N 1
ATOM 7630 C CA . TRP B 1 502 ? 83.509 18.802 7.806 1.00 22.78 496 TRP B CA 1
ATOM 7631 C C . TRP B 1 502 ? 82.836 19.147 6.478 1.00 24.81 496 TRP B C 1
ATOM 7632 O O . TRP B 1 502 ? 81.629 19.405 6.426 1.00 21.88 496 TRP B O 1
ATOM 7643 N N . ALA B 1 503 ? 83.610 19.159 5.402 1.00 23.48 497 ALA B N 1
ATOM 7644 C CA . ALA B 1 503 ? 83.084 19.565 4.107 1.00 24.74 497 ALA B CA 1
ATOM 7645 C C . ALA B 1 503 ? 82.036 18.603 3.558 1.00 22.73 497 ALA B C 1
ATOM 7646 O O . ALA B 1 503 ? 82.126 17.381 3.724 1.00 26.71 497 ALA B O 1
ATOM 7649 N N . LYS C 1 30 ? 73.684 -14.097 15.584 1.00 45.86 24 LYS C N 1
ATOM 7650 C CA . LYS C 1 30 ? 74.686 -13.725 14.585 1.00 45.98 24 LYS C CA 1
ATOM 7651 C C . LYS C 1 30 ? 74.015 -12.994 13.434 1.00 41.20 24 LYS C C 1
ATOM 7652 O O . LYS C 1 30 ? 72.894 -13.338 13.050 1.00 37.19 24 LYS C O 1
ATOM 7658 N N . GLU C 1 31 ? 74.700 -12.003 12.870 1.00 32.94 25 GLU C N 1
ATOM 7659 C CA . GLU C 1 31 ? 74.125 -11.259 11.757 1.00 33.69 25 GLU C CA 1
ATOM 7660 C C . GLU C 1 31 ? 75.134 -11.221 10.601 1.00 38.49 25 GLU C C 1
ATOM 7661 O O . GLU C 1 31 ? 76.289 -10.799 10.773 1.00 27.75 25 GLU C O 1
ATOM 7667 N N . THR C 1 32 ? 74.677 -11.627 9.418 1.00 28.93 26 THR C N 1
ATOM 7668 C CA . THR C 1 32 ? 75.518 -11.652 8.220 1.00 34.59 26 THR C CA 1
ATOM 7669 C C . THR C 1 32 ? 74.874 -10.882 7.071 1.00 35.03 26 THR C C 1
ATOM 7670 O O . THR C 1 32 ? 73.690 -11.076 6.774 1.00 28.00 26 THR C O 1
ATOM 7674 N N . VAL C 1 33 ? 75.654 -10.001 6.445 1.00 27.43 27 VAL C N 1
ATOM 7675 C CA . VAL C 1 33 ? 75.221 -9.287 5.253 1.00 21.97 27 VAL C CA 1
ATOM 7676 C C . VAL C 1 33 ? 76.207 -9.571 4.116 1.00 30.50 27 VAL C C 1
ATOM 7677 O O . VAL C 1 33 ? 77.395 -9.299 4.246 1.00 27.86 27 VAL C O 1
ATOM 7681 N N . SER C 1 34 ? 75.707 -10.154 3.027 1.00 28.96 28 SER C N 1
ATOM 7682 C CA . SER C 1 34 ? 76.518 -10.472 1.844 1.00 27.44 28 SER C CA 1
ATOM 7683 C C . SER C 1 34 ? 76.020 -9.719 0.624 1.00 22.64 28 SER C C 1
ATOM 7684 O O . SER C 1 34 ? 74.814 -9.517 0.460 1.00 24.72 28 SER C O 1
ATOM 7687 N N . SER C 1 35 ? 76.945 -9.309 -0.233 1.00 23.47 29 SER C N 1
ATOM 7688 C CA . SER C 1 35 ? 76.568 -8.595 -1.447 1.00 24.55 29 SER C CA 1
ATOM 7689 C C . SER C 1 35 ? 77.394 -9.069 -2.642 1.00 28.35 29 SER C C 1
ATOM 7690 O O . SER C 1 35 ? 78.566 -9.438 -2.497 1.00 28.43 29 SER C O 1
ATOM 7693 N N . ASN C 1 36 ? 76.773 -9.078 -3.817 1.00 24.90 30 ASN C N 1
ATOM 7694 C CA . ASN C 1 36 ? 77.490 -9.401 -5.040 1.00 27.62 30 ASN C CA 1
ATOM 7695 C C . ASN C 1 36 ? 76.839 -8.739 -6.245 1.00 24.21 30 ASN C C 1
ATOM 7696 O O . ASN C 1 36 ? 75.712 -8.241 -6.177 1.00 23.07 30 ASN C O 1
ATOM 7701 N N . SER C 1 37 ? 77.577 -8.688 -7.339 1.00 27.16 31 SER C N 1
ATOM 7702 C CA A SER C 1 37 ? 77.054 -8.094 -8.556 0.54 23.41 31 SER C CA 1
ATOM 7703 C CA B SER C 1 37 ? 77.105 -8.058 -8.568 0.46 25.06 31 SER C CA 1
ATOM 7704 C C . SER C 1 37 ? 77.404 -8.955 -9.757 1.00 29.19 31 SER C C 1
ATOM 7705 O O . SER C 1 37 ? 78.413 -9.658 -9.764 1.00 28.40 31 SER C O 1
ATOM 7710 N N . ALA C 1 38 ? 76.552 -8.910 -10.772 1.00 25.95 32 ALA C N 1
ATOM 7711 C CA . ALA C 1 38 ? 76.802 -9.682 -11.975 1.00 23.85 32 ALA C CA 1
ATOM 7712 C C . ALA C 1 38 ? 76.138 -9.012 -13.165 1.00 23.09 32 ALA C C 1
ATOM 7713 O O . ALA C 1 38 ? 75.125 -8.338 -13.012 1.00 24.39 32 ALA C O 1
ATOM 7715 N N . ASP C 1 39 ? 76.752 -9.172 -14.333 1.00 23.05 33 ASP C N 1
ATOM 7716 C CA . ASP C 1 39 ? 76.132 -8.802 -15.597 1.00 21.26 33 ASP C CA 1
ATOM 7717 C C . ASP C 1 39 ? 75.329 -9.985 -16.087 1.00 26.13 33 ASP C C 1
ATOM 7718 O O . ASP C 1 39 ? 75.794 -11.131 -16.012 1.00 28.25 33 ASP C O 1
ATOM 7723 N N . VAL C 1 40 ? 74.120 -9.717 -16.566 1.00 22.51 34 VAL C N 1
ATOM 7724 C CA . VAL C 1 40 ? 73.291 -10.747 -17.180 1.00 21.18 34 VAL C CA 1
ATOM 7725 C C . VAL C 1 40 ? 72.966 -10.326 -18.613 1.00 20.81 34 VAL C C 1
ATOM 7726 O O . VAL C 1 40 ? 72.420 -9.254 -18.842 1.00 20.28 34 VAL C O 1
ATOM 7730 N N . VAL C 1 41 ? 73.335 -11.164 -19.575 1.00 21.56 35 VAL C N 1
ATOM 7731 C CA . VAL C 1 41 ? 73.074 -10.877 -20.985 1.00 18.62 35 VAL C CA 1
ATOM 7732 C C . VAL C 1 41 ? 71.585 -11.005 -21.266 1.00 17.86 35 VAL C C 1
ATOM 7733 O O . VAL C 1 41 ? 70.952 -11.926 -20.765 1.00 20.84 35 VAL C O 1
ATOM 7737 N N . GLU C 1 42 ? 71.042 -10.081 -22.055 1.00 17.26 36 GLU C N 1
ATOM 7738 C CA . GLU C 1 42 ? 69.630 -10.132 -22.453 1.00 20.08 36 GLU C CA 1
ATOM 7739 C C . GLU C 1 42 ? 69.192 -11.531 -22.886 1.00 22.82 36 GLU C C 1
ATOM 7740 O O . GLU C 1 42 ? 69.891 -12.219 -23.640 1.00 23.25 36 GLU C O 1
ATOM 7746 N N . THR C 1 43 ? 68.023 -11.927 -22.376 1.00 22.57 37 THR C N 1
ATOM 7747 C CA . THR C 1 43 ? 67.385 -13.236 -22.575 1.00 22.23 37 THR C CA 1
ATOM 7748 C C . THR C 1 43 ? 68.001 -14.389 -21.786 1.00 24.37 37 THR C C 1
ATOM 7749 O O . THR C 1 43 ? 67.423 -15.472 -21.739 1.00 25.23 37 THR C O 1
ATOM 7753 N N . GLU C 1 44 ? 69.152 -14.182 -21.157 1.00 21.76 38 GLU C N 1
ATOM 7754 C CA . GLU C 1 44 ? 69.760 -15.256 -20.392 1.00 21.68 38 GLU C CA 1
ATOM 7755 C C . GLU C 1 44 ? 69.253 -15.270 -18.953 1.00 25.97 38 GLU C C 1
ATOM 7756 O O . GLU C 1 44 ? 68.649 -14.313 -18.482 1.00 26.07 38 GLU C O 1
ATOM 7762 N N . THR C 1 45 ? 69.495 -16.382 -18.265 1.00 23.39 39 THR C N 1
ATOM 7763 C CA . THR C 1 45 ? 68.953 -16.601 -16.939 1.00 25.29 39 THR C CA 1
ATOM 7764 C C . THR C 1 45 ? 70.043 -16.503 -15.891 1.00 28.65 39 THR C C 1
ATOM 7765 O O . THR C 1 45 ? 71.162 -16.981 -16.106 1.00 29.24 39 THR C O 1
ATOM 7769 N N . TYR C 1 46 ? 69.715 -15.841 -14.785 1.00 24.31 40 TYR C N 1
ATOM 7770 C CA . TYR C 1 46 ? 70.556 -15.798 -13.595 1.00 22.95 40 TYR C CA 1
ATOM 7771 C C . TYR C 1 46 ? 69.759 -16.311 -12.404 1.00 24.78 40 TYR C C 1
ATOM 7772 O O . TYR C 1 46 ? 68.633 -15.864 -12.168 1.00 26.45 40 TYR C O 1
ATOM 7781 N N . GLN C 1 47 ? 70.328 -17.240 -11.645 1.00 25.51 41 GLN C N 1
ATOM 7782 C CA . GLN C 1 47 ? 69.603 -17.748 -10.484 1.00 27.00 41 GLN C CA 1
ATOM 7783 C C . GLN C 1 47 ? 69.918 -16.944 -9.234 1.00 31.15 41 GLN C C 1
ATOM 7784 O O . GLN C 1 47 ? 71.048 -16.939 -8.755 1.00 28.40 41 GLN C O 1
ATOM 7790 N N . LEU C 1 48 ? 68.915 -16.233 -8.738 1.00 24.35 42 LEU C N 1
ATOM 7791 C CA . LEU C 1 48 ? 69.033 -15.547 -7.457 1.00 26.50 42 LEU C CA 1
ATOM 7792 C C . LEU C 1 48 ? 69.007 -16.573 -6.344 1.00 27.64 42 LEU C C 1
ATOM 7793 O O . LEU C 1 48 ? 68.183 -17.481 -6.341 1.00 30.18 42 LEU C O 1
ATOM 7798 N N . THR C 1 49 ? 69.920 -16.428 -5.401 1.00 28.72 43 THR C N 1
ATOM 7799 C CA . THR C 1 49 ? 70.029 -17.387 -4.322 1.00 32.23 43 THR C CA 1
ATOM 7800 C C . THR C 1 49 ? 70.749 -16.688 -3.179 1.00 27.74 43 THR C C 1
ATOM 7801 O O . THR C 1 49 ? 71.536 -15.768 -3.403 1.00 30.94 43 THR C O 1
ATOM 7805 N N . PRO C 1 50 ? 70.467 -17.091 -1.941 1.00 25.24 44 PRO C N 1
ATOM 7806 C CA . PRO C 1 50 ? 71.227 -16.497 -0.840 1.00 29.92 44 PRO C CA 1
ATOM 7807 C C . PRO C 1 50 ? 72.708 -16.837 -0.958 1.00 33.86 44 PRO C C 1
ATOM 7808 O O . PRO C 1 50 ? 73.055 -17.912 -1.444 1.00 30.71 44 PRO C O 1
ATOM 7812 N N . ILE C 1 51 ? 73.571 -15.925 -0.534 1.00 28.21 45 ILE C N 1
ATOM 7813 C CA . ILE C 1 51 ? 75.001 -16.179 -0.587 1.00 30.41 45 ILE C CA 1
ATOM 7814 C C . ILE C 1 51 ? 75.483 -16.904 0.665 1.00 43.09 45 ILE C C 1
ATOM 7815 O O . ILE C 1 51 ? 75.346 -16.383 1.776 1.00 42.75 45 ILE C O 1
ATOM 7820 N N . ASP C 1 52 ? 76.035 -18.103 0.473 1.00 49.38 46 ASP C N 1
ATOM 7821 C CA . ASP C 1 52 ? 76.610 -18.898 1.563 1.00 60.42 46 ASP C CA 1
ATOM 7822 C C . ASP C 1 52 ? 75.688 -19.006 2.773 1.00 62.80 46 ASP C C 1
ATOM 7823 O O . ASP C 1 52 ? 76.085 -18.698 3.896 1.00 69.88 46 ASP C O 1
ATOM 7828 N N . ALA C 1 53 ? 74.457 -19.437 2.535 1.00 56.16 47 ALA C N 1
ATOM 7829 C CA . ALA C 1 53 ? 73.448 -19.495 3.582 1.00 53.95 47 ALA C CA 1
ATOM 7830 C C . ALA C 1 53 ? 72.912 -20.923 3.774 1.00 53.95 47 ALA C C 1
ATOM 7831 O O . ALA C 1 53 ? 73.149 -21.790 2.936 1.00 56.75 47 ALA C O 1
ATOM 7833 N N . PRO C 1 54 ? 72.191 -21.175 4.884 1.00 51.69 48 PRO C N 1
ATOM 7834 C CA . PRO C 1 54 ? 71.588 -22.493 5.115 1.00 58.79 48 PRO C CA 1
ATOM 7835 C C . PRO C 1 54 ? 70.556 -22.860 4.054 1.00 69.12 48 PRO C C 1
ATOM 7836 O O . PRO C 1 54 ? 70.154 -22.010 3.261 1.00 68.43 48 PRO C O 1
ATOM 7840 N N . SER C 1 55 ? 70.136 -24.121 4.047 1.00 74.62 49 SER C N 1
ATOM 7841 C CA . SER C 1 55 ? 69.172 -24.610 3.066 1.00 74.09 49 SER C CA 1
ATOM 7842 C C . SER C 1 55 ? 67.745 -24.155 3.352 1.00 73.01 49 SER C C 1
ATOM 7843 O O . SER C 1 55 ? 66.957 -23.941 2.428 1.00 68.23 49 SER C O 1
ATOM 7846 N N . SER C 1 56 ? 67.423 -23.997 4.630 1.00 69.33 50 SER C N 1
ATOM 7847 C CA . SER C 1 56 ? 66.080 -23.624 5.061 1.00 71.11 50 SER C CA 1
ATOM 7848 C C . SER C 1 56 ? 66.155 -22.602 6.181 1.00 69.41 50 SER C C 1
ATOM 7849 O O . SER C 1 56 ? 67.139 -22.542 6.919 1.00 69.89 50 SER C O 1
ATOM 7852 N N . PHE C 1 57 ? 65.113 -21.790 6.293 1.00 64.71 51 PHE C N 1
ATOM 7853 C CA . PHE C 1 57 ? 65.083 -20.712 7.265 1.00 60.58 51 PHE C CA 1
ATOM 7854 C C . PHE C 1 57 ? 63.753 -20.761 8.001 1.00 55.43 51 PHE C C 1
ATOM 7855 O O . PHE C 1 57 ? 62.775 -21.283 7.474 1.00 51.50 51 PHE C O 1
ATOM 7863 N N . LEU C 1 58 ? 63.721 -20.237 9.222 1.00 54.53 52 LEU C N 1
ATOM 7864 C CA . LEU C 1 58 ? 62.467 -20.122 9.961 1.00 62.38 52 LEU C CA 1
ATOM 7865 C C . LEU C 1 58 ? 61.525 -19.170 9.237 1.00 62.50 52 LEU C C 1
ATOM 7866 O O . LEU C 1 58 ? 60.328 -19.432 9.115 1.00 52.28 52 LEU C O 1
ATOM 7871 N N . SER C 1 59 ? 62.079 -18.057 8.767 1.00 53.34 53 SER C N 1
ATOM 7872 C CA . SER C 1 59 ? 61.344 -17.126 7.924 1.00 42.02 53 SER C CA 1
ATOM 7873 C C . SER C 1 59 ? 62.305 -16.539 6.905 1.00 44.18 53 SER C C 1
ATOM 7874 O O . SER C 1 59 ? 63.515 -16.483 7.142 1.00 33.86 53 SER C O 1
ATOM 7877 N N . HIS C 1 60 ? 61.759 -16.099 5.779 1.00 34.02 54 HIS C N 1
ATOM 7878 C CA . HIS C 1 60 ? 62.578 -15.596 4.688 1.00 32.50 54 HIS C CA 1
ATOM 7879 C C . HIS C 1 60 ? 61.769 -14.792 3.685 1.00 31.19 54 HIS C C 1
ATOM 7880 O O . HIS C 1 60 ? 60.556 -14.959 3.573 1.00 34.03 54 HIS C O 1
ATOM 7887 N N . SER C 1 61 ? 62.449 -13.921 2.943 1.00 26.61 55 SER C N 1
ATOM 7888 C CA . SER C 1 61 ? 61.782 -13.158 1.910 1.00 26.78 55 SER C CA 1
ATOM 7889 C C . SER C 1 61 ? 62.773 -12.633 0.891 1.00 26.37 55 SER C C 1
ATOM 7890 O O . SER C 1 61 ? 63.923 -12.345 1.224 1.00 28.23 55 SER C O 1
ATOM 7893 N N . TRP C 1 62 ? 62.306 -12.515 -0.347 1.00 24.24 56 TRP C N 1
ATOM 7894 C CA . TRP C 1 62 ? 63.007 -11.765 -1.386 1.00 25.69 56 TRP C CA 1
ATOM 7895 C C . TRP C 1 62 ? 62.233 -10.496 -1.659 1.00 31.52 56 TRP C C 1
ATOM 7896 O O . TRP C 1 62 ? 61.002 -10.501 -1.657 1.00 31.73 56 TRP C O 1
ATOM 7907 N N . GLU C 1 63 ? 62.950 -9.415 -1.930 1.00 27.27 57 GLU C N 1
ATOM 7908 C CA . GLU C 1 63 ? 62.307 -8.180 -2.340 1.00 26.36 57 GLU C CA 1
ATOM 7909 C C . GLU C 1 63 ? 63.167 -7.513 -3.402 1.00 29.50 57 GLU C C 1
ATOM 7910 O O . GLU C 1 63 ? 64.390 -7.652 -3.388 1.00 29.57 57 GLU C O 1
ATOM 7916 N N . GLN C 1 64 ? 62.530 -6.811 -4.329 1.00 26.35 58 GLN C N 1
ATOM 7917 C CA . GLN C 1 64 ? 63.252 -6.041 -5.342 1.00 23.40 58 GLN C CA 1
ATOM 7918 C C . GLN C 1 64 ? 63.371 -4.575 -4.919 1.00 29.81 58 GLN C C 1
ATOM 7919 O O . GLN C 1 64 ? 62.372 -3.932 -4.600 1.00 26.92 58 GLN C O 1
ATOM 7925 N N . THR C 1 65 ? 64.595 -4.052 -4.893 1.00 25.00 59 THR C N 1
ATOM 7926 C CA . THR C 1 65 ? 64.849 -2.702 -4.388 1.00 31.94 59 THR C CA 1
ATOM 7927 C C . THR C 1 65 ? 65.239 -1.716 -5.482 1.00 25.82 59 THR C C 1
ATOM 7928 O O . THR C 1 65 ? 65.357 -0.518 -5.221 1.00 30.09 59 THR C O 1
ATOM 7932 N N . CYS C 1 66 ? 65.502 -2.217 -6.685 1.00 24.55 60 CYS C N 1
ATOM 7933 C CA . CYS C 1 66 ? 65.761 -1.326 -7.812 1.00 24.68 60 CYS C CA 1
ATOM 7934 C C . CYS C 1 66 ? 65.465 -1.997 -9.154 1.00 28.40 60 CYS C C 1
ATOM 7935 O O . CYS C 1 66 ? 65.441 -3.221 -9.265 1.00 26.45 60 CYS C O 1
ATOM 7938 N N . GLY C 1 67 ? 65.256 -1.182 -10.179 1.00 29.16 61 GLY C N 1
ATOM 7939 C CA . GLY C 1 67 ? 64.915 -1.699 -11.491 1.00 22.55 61 GLY C CA 1
ATOM 7940 C C . GLY C 1 67 ? 63.420 -1.741 -11.744 1.00 25.57 61 GLY C C 1
ATOM 7941 O O . GLY C 1 67 ? 62.615 -1.662 -10.816 1.00 28.76 61 GLY C O 1
ATOM 7942 N N . THR C 1 68 ? 63.049 -1.837 -13.013 1.00 28.67 62 THR C N 1
ATOM 7943 C CA . THR C 1 68 ? 61.658 -2.048 -13.381 1.00 33.65 62 THR C CA 1
ATOM 7944 C C . THR C 1 68 ? 61.125 -3.244 -12.593 1.00 35.00 62 THR C C 1
ATOM 7945 O O . THR C 1 68 ? 61.742 -4.307 -12.599 1.00 30.95 62 THR C O 1
ATOM 7949 N N . PRO C 1 69 ? 59.995 -3.069 -11.886 1.00 33.84 63 PRO C N 1
ATOM 7950 C CA . PRO C 1 69 ? 59.430 -4.168 -11.092 1.00 31.15 63 PRO C CA 1
ATOM 7951 C C . PRO C 1 69 ? 59.214 -5.405 -11.959 1.00 42.76 63 PRO C C 1
ATOM 7952 O O . PRO C 1 69 ? 58.593 -5.318 -13.023 1.00 37.67 63 PRO C O 1
ATOM 7956 N N . ILE C 1 70 ? 59.737 -6.540 -11.503 1.00 39.91 64 ILE C N 1
ATOM 7957 C CA . ILE C 1 70 ? 59.798 -7.741 -12.326 1.00 42.35 64 ILE C CA 1
ATOM 7958 C C . ILE C 1 70 ? 59.619 -8.998 -11.482 1.00 46.00 64 ILE C C 1
ATOM 7959 O O . ILE C 1 70 ? 59.416 -10.094 -12.001 1.00 49.28 64 ILE C O 1
ATOM 7964 N N . LEU C 1 71 ? 59.677 -8.818 -10.170 1.00 39.73 65 LEU C N 1
ATOM 7965 C CA . LEU C 1 71 ? 59.583 -9.916 -9.219 1.00 35.34 65 LEU C CA 1
ATOM 7966 C C . LEU C 1 71 ? 58.166 -10.487 -9.102 1.00 43.25 65 LEU C C 1
ATOM 7967 O O . LEU C 1 71 ? 57.211 -9.756 -8.835 1.00 47.83 65 LEU C O 1
ATOM 7972 N N . ASN C 1 72 ? 58.034 -11.798 -9.282 1.00 46.20 66 ASN C N 1
ATOM 7973 C CA . ASN C 1 72 ? 56.741 -12.465 -9.107 1.00 47.95 66 ASN C CA 1
ATOM 7974 C C . ASN C 1 72 ? 56.404 -12.669 -7.642 1.00 49.98 66 ASN C C 1
ATOM 7975 O O . ASN C 1 72 ? 57.292 -12.910 -6.820 1.00 53.36 66 ASN C O 1
ATOM 7980 N N . GLU C 1 73 ? 55.117 -12.599 -7.314 1.00 51.13 67 GLU C N 1
ATOM 7981 C CA . GLU C 1 73 ? 54.673 -12.792 -5.932 1.00 48.77 67 GLU C CA 1
ATOM 7982 C C . GLU C 1 73 ? 55.172 -14.111 -5.336 1.00 47.99 67 GLU C C 1
ATOM 7983 O O . GLU C 1 73 ? 55.547 -14.181 -4.175 1.00 52.44 67 GLU C O 1
ATOM 7989 N N . SER C 1 74 ? 55.177 -15.155 -6.150 1.00 41.75 68 SER C N 1
ATOM 7990 C CA . SER C 1 74 ? 55.592 -16.485 -5.727 1.00 44.06 68 SER C CA 1
ATOM 7991 C C . SER C 1 74 ? 57.113 -16.537 -5.433 1.00 56.44 68 SER C C 1
ATOM 7992 O O . SER C 1 74 ? 57.599 -17.271 -4.553 1.00 56.96 68 SER C O 1
ATOM 7995 N N . ASP C 1 75 ? 57.876 -15.755 -6.192 1.00 40.15 69 ASP C N 1
ATOM 7996 C CA . ASP C 1 75 ? 59.316 -15.759 -6.018 1.00 43.38 69 ASP C CA 1
ATOM 7997 C C . ASP C 1 75 ? 59.732 -15.089 -4.710 1.00 32.24 69 ASP C C 1
ATOM 7998 O O . ASP C 1 75 ? 60.816 -15.358 -4.192 1.00 34.57 69 ASP C O 1
ATOM 8003 N N . LYS C 1 76 ? 58.872 -14.227 -4.175 1.00 34.42 70 LYS C N 1
ATOM 8004 C CA . LYS C 1 76 ? 59.145 -13.576 -2.898 1.00 34.73 70 LYS C CA 1
ATOM 8005 C C . LYS C 1 76 ? 59.344 -14.591 -1.769 1.00 34.45 70 LYS C C 1
ATOM 8006 O O . LYS C 1 76 ? 60.088 -14.338 -0.824 1.00 31.75 70 LYS C O 1
ATOM 8012 N N . GLN C 1 77 ? 58.684 -15.743 -1.869 1.00 31.86 71 GLN C N 1
ATOM 8013 C CA . GLN C 1 77 ? 58.812 -16.749 -0.824 1.00 31.03 71 GLN C CA 1
ATOM 8014 C C . GLN C 1 77 ? 59.701 -17.911 -1.270 1.00 39.61 71 GLN C C 1
ATOM 8015 O O . GLN C 1 77 ? 59.790 -18.925 -0.585 1.00 37.97 71 GLN C O 1
ATOM 8021 N N . ALA C 1 78 ? 60.359 -17.762 -2.421 1.00 31.50 72 ALA C N 1
ATOM 8022 C CA . ALA C 1 78 ? 61.302 -18.773 -2.888 1.00 32.44 72 ALA C CA 1
ATOM 8023 C C . ALA C 1 78 ? 62.652 -18.577 -2.203 1.00 35.56 72 ALA C C 1
ATOM 8024 O O . ALA C 1 78 ? 62.971 -17.477 -1.767 1.00 35.00 72 ALA C O 1
ATOM 8026 N N . ILE C 1 79 ? 63.442 -19.637 -2.099 1.00 33.68 73 ILE C N 1
ATOM 8027 C CA . ILE C 1 79 ? 64.815 -19.488 -1.638 1.00 28.91 73 ILE C CA 1
ATOM 8028 C C . ILE C 1 79 ? 65.651 -19.072 -2.844 1.00 32.31 73 ILE C C 1
ATOM 8029 O O . ILE C 1 79 ? 66.382 -18.080 -2.808 1.00 34.66 73 ILE C O 1
ATOM 8034 N N . SER C 1 80 ? 65.527 -19.846 -3.913 1.00 31.40 74 SER C N 1
ATOM 8035 C CA . SER C 1 80 ? 66.154 -19.520 -5.184 1.00 30.50 74 SER C CA 1
ATOM 8036 C C . SER C 1 80 ? 65.105 -19.371 -6.274 1.00 31.76 74 SER C C 1
ATOM 8037 O O . SER C 1 80 ? 64.087 -20.048 -6.257 1.00 31.81 74 SER C O 1
ATOM 8040 N N . PHE C 1 81 ? 65.339 -18.465 -7.216 1.00 25.64 75 PHE C N 1
ATOM 8041 C CA . PHE C 1 81 ? 64.447 -18.343 -8.365 1.00 31.29 75 PHE C CA 1
ATOM 8042 C C . PHE C 1 81 ? 65.227 -17.796 -9.551 1.00 27.44 75 PHE C C 1
ATOM 8043 O O . PHE C 1 81 ? 66.349 -17.313 -9.392 1.00 33.16 75 PHE C O 1
ATOM 8051 N N . ASP C 1 82 ? 64.640 -17.895 -10.737 1.00 26.03 76 ASP C N 1
ATOM 8052 C CA . ASP C 1 82 ? 65.318 -17.479 -11.956 1.00 30.83 76 ASP C CA 1
ATOM 8053 C C . ASP C 1 82 ? 64.953 -16.062 -12.367 1.00 31.42 76 ASP C C 1
ATOM 8054 O O . ASP C 1 82 ? 63.780 -15.695 -12.403 1.00 31.60 76 ASP C O 1
ATOM 8059 N N . PHE C 1 83 ? 65.979 -15.263 -12.643 1.00 26.22 77 PHE C N 1
ATOM 8060 C CA . PHE C 1 83 ? 65.818 -13.964 -13.285 1.00 25.18 77 PHE C CA 1
ATOM 8061 C C . PHE C 1 83 ? 66.160 -14.143 -14.753 1.00 26.42 77 PHE C C 1
ATOM 8062 O O . PHE C 1 83 ? 67.277 -14.528 -15.090 1.00 26.96 77 PHE C O 1
ATOM 8070 N N . VAL C 1 84 ? 65.188 -13.903 -15.623 1.00 25.08 78 VAL C N 1
ATOM 8071 C CA . VAL C 1 84 ? 65.435 -13.934 -17.058 1.00 27.52 78 VAL C CA 1
ATOM 8072 C C . VAL C 1 84 ? 65.578 -12.493 -17.505 1.00 28.96 78 VAL C C 1
ATOM 8073 O O . VAL C 1 84 ? 64.619 -11.729 -17.447 1.00 26.64 78 VAL C O 1
ATOM 8077 N N . ALA C 1 85 ? 66.775 -12.117 -17.947 1.00 23.74 79 ALA C N 1
ATOM 8078 C CA . ALA C 1 85 ? 67.039 -10.731 -18.310 1.00 21.73 79 ALA C CA 1
ATOM 8079 C C . ALA C 1 85 ? 66.178 -10.302 -19.491 1.00 22.92 79 ALA C C 1
ATOM 8080 O O . ALA C 1 85 ? 66.131 -10.991 -20.508 1.00 23.35 79 ALA C O 1
ATOM 8082 N N . PRO C 1 86 ? 65.462 -9.179 -19.344 1.00 24.81 80 PRO C N 1
ATOM 8083 C CA . PRO C 1 86 ? 64.639 -8.650 -20.436 1.00 23.87 80 PRO C CA 1
ATOM 8084 C C . PRO C 1 86 ? 65.475 -8.065 -21.566 1.00 23.54 80 PRO C C 1
ATOM 8085 O O . PRO C 1 86 ? 66.679 -7.835 -21.409 1.00 25.35 80 PRO C O 1
ATOM 8089 N N . GLU C 1 87 ? 64.834 -7.829 -22.700 1.00 19.75 81 GLU C N 1
ATOM 8090 C CA . GLU C 1 87 ? 65.480 -7.117 -23.801 1.00 21.07 81 GLU C CA 1
ATOM 8091 C C . GLU C 1 87 ? 65.165 -5.632 -23.685 1.00 25.39 81 GLU C C 1
ATOM 8092 O O . GLU C 1 87 ? 63.995 -5.235 -23.715 1.00 27.70 81 GLU C O 1
ATOM 8098 N N . LEU C 1 88 ? 66.212 -4.818 -23.540 1.00 22.03 82 LEU C N 1
ATOM 8099 C CA . LEU C 1 88 ? 66.073 -3.411 -23.178 1.00 24.79 82 LEU C CA 1
ATOM 8100 C C . LEU C 1 88 ? 66.651 -2.490 -24.249 1.00 24.00 82 LEU C C 1
ATOM 8101 O O . LEU C 1 88 ? 67.353 -2.947 -25.156 1.00 27.20 82 LEU C O 1
ATOM 8106 N N . LYS C 1 89 ? 66.378 -1.192 -24.132 1.00 22.67 83 LYS C N 1
ATOM 8107 C CA . LYS C 1 89 ? 66.990 -0.225 -25.045 1.00 25.20 83 LYS C CA 1
ATOM 8108 C C . LYS C 1 89 ? 68.318 0.306 -24.497 1.00 26.60 83 LYS C C 1
ATOM 8109 O O . LYS C 1 89 ? 69.063 0.978 -25.203 1.00 28.83 83 LYS C O 1
ATOM 8115 N N . GLN C 1 90 ? 68.597 0.015 -23.228 1.00 20.72 84 GLN C N 1
ATOM 8116 C CA . GLN C 1 90 ? 69.848 0.424 -22.598 1.00 21.61 84 GLN C CA 1
ATOM 8117 C C . GLN C 1 90 ? 70.092 -0.455 -21.385 1.00 24.08 84 GLN C C 1
ATOM 8118 O O . GLN C 1 90 ? 69.172 -1.113 -20.910 1.00 23.40 84 GLN C O 1
ATOM 8124 N N . ASP C 1 91 ? 71.326 -0.482 -20.888 1.00 25.17 85 ASP C N 1
ATOM 8125 C CA . ASP C 1 91 ? 71.628 -1.251 -19.683 1.00 22.31 85 ASP C CA 1
ATOM 8126 C C . ASP C 1 91 ? 70.791 -0.743 -18.538 1.00 26.81 85 ASP C C 1
ATOM 8127 O O . ASP C 1 91 ? 70.547 0.456 -18.425 1.00 27.61 85 ASP C O 1
ATOM 8132 N N . GLU C 1 92 ? 70.383 -1.659 -17.670 1.00 24.31 86 GLU C N 1
ATOM 8133 C CA . GLU C 1 92 ? 69.582 -1.317 -16.512 1.00 21.84 86 GLU C CA 1
ATOM 8134 C C . GLU C 1 92 ? 69.948 -2.209 -15.339 1.00 25.48 86 GLU C C 1
ATOM 8135 O O . GLU C 1 92 ? 70.234 -3.395 -15.525 1.00 24.20 86 GLU C O 1
ATOM 8141 N N . LYS C 1 93 ? 69.930 -1.651 -14.130 1.00 25.73 87 LYS C N 1
ATOM 8142 C CA . LYS C 1 93 ? 70.255 -2.449 -12.962 1.00 22.99 87 LYS C CA 1
ATOM 8143 C C . LYS C 1 93 ? 68.998 -2.928 -12.260 1.00 23.60 87 LYS C C 1
ATOM 8144 O O . LYS C 1 93 ? 68.013 -2.204 -12.142 1.00 28.72 87 LYS C O 1
ATOM 8150 N N . TYR C 1 94 ? 69.059 -4.172 -11.800 1.00 20.12 88 TYR C N 1
ATOM 8151 C CA . TYR C 1 94 ? 67.995 -4.789 -11.034 1.00 21.20 88 TYR C CA 1
ATOM 8152 C C . TYR C 1 94 ? 68.630 -5.253 -9.757 1.00 27.10 88 TYR C C 1
ATOM 8153 O O . TYR C 1 94 ? 69.631 -5.955 -9.798 1.00 27.00 88 TYR C O 1
ATOM 8162 N N . CYS C 1 95 ? 68.084 -4.824 -8.627 1.00 21.88 89 CYS C N 1
ATOM 8163 C CA . CYS C 1 95 ? 68.637 -5.198 -7.326 1.00 23.56 89 CYS C CA 1
ATOM 8164 C C . CYS C 1 95 ? 67.642 -6.014 -6.529 1.00 22.11 89 CYS C C 1
ATOM 8165 O O . CYS C 1 95 ? 66.470 -5.645 -6.430 1.00 27.53 89 CYS C O 1
ATOM 8168 N N . PHE C 1 96 ? 68.118 -7.106 -5.943 1.00 24.06 90 PHE C N 1
ATOM 8169 C CA . PHE C 1 96 ? 67.259 -7.994 -5.157 1.00 23.44 90 PHE C CA 1
ATOM 8170 C C . PHE C 1 96 ? 67.869 -8.224 -3.792 1.00 28.94 90 PHE C C 1
ATOM 8171 O O . PHE C 1 96 ? 69.085 -8.408 -3.668 1.00 28.78 90 PHE C O 1
ATOM 8179 N N . THR C 1 97 ? 67.023 -8.205 -2.766 1.00 25.23 91 THR C N 1
ATOM 8180 C CA . THR C 1 97 ? 67.483 -8.426 -1.404 1.00 22.19 91 THR C CA 1
ATOM 8181 C C . THR C 1 97 ? 66.755 -9.593 -0.764 1.00 28.38 91 THR C C 1
ATOM 8182 O O . THR C 1 97 ? 65.520 -9.623 -0.720 1.00 29.65 91 THR C O 1
ATOM 8186 N N . PHE C 1 98 ? 67.541 -10.549 -0.279 1.00 24.26 92 PHE C N 1
ATOM 8187 C CA . PHE C 1 98 ? 67.032 -11.687 0.473 1.00 27.65 92 PHE C CA 1
ATOM 8188 C C . PHE C 1 98 ? 67.290 -11.485 1.963 1.00 30.53 92 PHE C C 1
ATOM 8189 O O . PHE C 1 98 ? 68.384 -11.087 2.362 1.00 25.83 92 PHE C O 1
ATOM 8197 N N . LYS C 1 99 ? 66.278 -11.751 2.776 1.00 27.60 93 LYS C N 1
ATOM 8198 C CA . LYS C 1 99 ? 66.415 -11.745 4.228 1.00 30.93 93 LYS C CA 1
ATOM 8199 C C . LYS C 1 99 ? 65.935 -13.096 4.734 1.00 35.08 93 LYS C C 1
ATOM 8200 O O . LYS C 1 99 ? 64.847 -13.537 4.365 1.00 30.59 93 LYS C O 1
ATOM 8206 N N . GLY C 1 100 ? 66.766 -13.764 5.528 1.00 28.75 94 GLY C N 1
ATOM 8207 C CA . GLY C 1 100 ? 66.427 -15.063 6.086 1.00 33.96 94 GLY C CA 1
ATOM 8208 C C . GLY C 1 100 ? 66.810 -15.133 7.549 1.00 34.73 94 GLY C C 1
ATOM 8209 O O . GLY C 1 100 ? 67.853 -14.617 7.946 1.00 32.75 94 GLY C O 1
ATOM 8210 N N . ILE C 1 101 ? 65.953 -15.744 8.359 1.00 36.10 95 ILE C N 1
ATOM 8211 C CA . ILE C 1 101 ? 66.215 -15.877 9.788 1.00 42.10 95 ILE C CA 1
ATOM 8212 C C . ILE C 1 101 ? 66.190 -17.348 10.206 1.00 36.88 95 ILE C C 1
ATOM 8213 O O . ILE C 1 101 ? 65.282 -18.091 9.836 1.00 41.62 95 ILE C O 1
ATOM 8218 N N . THR C 1 102 ? 67.204 -17.778 10.945 1.00 42.26 96 THR C N 1
ATOM 8219 C CA . THR C 1 102 ? 67.157 -19.091 11.580 1.00 44.96 96 THR C CA 1
ATOM 8220 C C . THR C 1 102 ? 67.112 -18.929 13.094 1.00 52.00 96 THR C C 1
ATOM 8221 O O . THR C 1 102 ? 66.920 -17.826 13.603 1.00 48.16 96 THR C O 1
ATOM 8225 N N . GLY C 1 103 ? 67.306 -20.034 13.807 1.00 53.99 97 GLY C N 1
ATOM 8226 C CA . GLY C 1 103 ? 67.270 -20.031 15.257 1.00 61.22 97 GLY C CA 1
ATOM 8227 C C . GLY C 1 103 ? 68.427 -19.242 15.845 1.00 65.23 97 GLY C C 1
ATOM 8228 O O . GLY C 1 103 ? 68.331 -18.695 16.940 1.00 63.62 97 GLY C O 1
ATOM 8229 N N . ASP C 1 104 ? 69.526 -19.167 15.101 1.00 68.67 98 ASP C N 1
ATOM 8230 C CA . ASP C 1 104 ? 70.749 -18.555 15.604 1.00 72.17 98 ASP C CA 1
ATOM 8231 C C . ASP C 1 104 ? 71.331 -17.469 14.709 1.00 64.75 98 ASP C C 1
ATOM 8232 O O . ASP C 1 104 ? 72.329 -16.846 15.061 1.00 60.26 98 ASP C O 1
ATOM 8237 N N . HIS C 1 105 ? 70.723 -17.225 13.559 1.00 51.86 99 HIS C N 1
ATOM 8238 C CA . HIS C 1 105 ? 71.429 -16.417 12.580 1.00 50.76 99 HIS C CA 1
ATOM 8239 C C . HIS C 1 105 ? 70.508 -15.598 11.691 1.00 43.09 99 HIS C C 1
ATOM 8240 O O . HIS C 1 105 ? 69.453 -16.082 11.287 1.00 43.82 99 HIS C O 1
ATOM 8247 N N . ARG C 1 106 ? 70.881 -14.348 11.418 1.00 35.06 100 ARG C N 1
ATOM 8248 C CA . ARG C 1 106 ? 70.092 -13.537 10.493 1.00 33.29 100 ARG C CA 1
ATOM 8249 C C . ARG C 1 106 ? 70.915 -13.317 9.228 1.00 35.59 100 ARG C C 1
ATOM 8250 O O . ARG C 1 106 ? 72.097 -12.952 9.308 1.00 30.37 100 ARG C O 1
ATOM 8258 N N . TYR C 1 107 ? 70.305 -13.573 8.072 1.00 29.76 101 TYR C N 1
ATOM 8259 C CA . TYR C 1 107 ? 71.020 -13.492 6.801 1.00 36.40 101 TYR C CA 1
ATOM 8260 C C . TYR C 1 107 ? 70.446 -12.435 5.874 1.00 33.75 101 TYR C C 1
ATOM 8261 O O . TYR C 1 107 ? 69.239 -12.401 5.638 1.00 35.96 101 TYR C O 1
ATOM 8270 N N . ILE C 1 108 ? 71.301 -11.581 5.333 1.00 25.59 102 ILE C N 1
ATOM 8271 C CA . ILE C 1 108 ? 70.879 -10.681 4.277 1.00 24.19 102 ILE C CA 1
ATOM 8272 C C . ILE C 1 108 ? 71.802 -10.861 3.068 1.00 26.61 102 ILE C C 1
ATOM 8273 O O . ILE C 1 108 ? 73.020 -10.811 3.205 1.00 24.84 102 ILE C O 1
ATOM 8278 N N . THR C 1 109 ? 71.212 -11.077 1.894 1.00 22.93 103 THR C N 1
ATOM 8279 C CA . THR C 1 109 ? 71.969 -11.105 0.640 1.00 24.32 103 THR C CA 1
ATOM 8280 C C . THR C 1 109 ? 71.445 -10.016 -0.272 1.00 26.12 103 THR C C 1
ATOM 8281 O O . THR C 1 109 ? 70.236 -9.917 -0.482 1.00 24.41 103 THR C O 1
ATOM 8285 N N . ASN C 1 110 ? 72.347 -9.174 -0.771 1.00 21.00 104 ASN C N 1
ATOM 8286 C CA . ASN C 1 110 ? 71.988 -8.139 -1.735 1.00 25.72 104 ASN C CA 1
ATOM 8287 C C . ASN C 1 110 ? 72.683 -8.417 -3.053 1.00 27.05 104 ASN C C 1
ATOM 8288 O O . ASN C 1 110 ? 73.896 -8.343 -3.111 1.00 23.91 104 ASN C O 1
ATOM 8293 N N . THR C 1 111 ? 71.922 -8.685 -4.108 1.00 20.64 105 THR C N 1
ATOM 8294 C CA . THR C 1 111 ? 72.491 -9.006 -5.408 1.00 24.07 105 THR C CA 1
ATOM 8295 C C . THR C 1 111 ? 72.076 -7.940 -6.409 1.00 21.94 105 THR C C 1
ATOM 8296 O O . THR C 1 111 ? 70.898 -7.609 -6.525 1.00 27.82 105 THR C O 1
ATOM 8300 N N . THR C 1 112 ? 73.063 -7.364 -7.092 1.00 19.51 106 THR C N 1
ATOM 8301 C CA . THR C 1 112 ? 72.816 -6.353 -8.111 1.00 23.32 106 THR C CA 1
ATOM 8302 C C . THR C 1 112 ? 73.140 -6.894 -9.488 1.00 24.02 106 THR C C 1
ATOM 8303 O O . THR C 1 112 ? 74.301 -7.213 -9.795 1.00 24.61 106 THR C O 1
ATOM 8307 N N . LEU C 1 113 ? 72.105 -6.983 -10.318 1.00 20.91 107 LEU C N 1
ATOM 8308 C CA . LEU C 1 113 ? 72.245 -7.498 -11.666 1.00 19.91 107 LEU C CA 1
ATOM 8309 C C . LEU C 1 113 ? 72.157 -6.361 -12.672 1.00 24.21 107 LEU C C 1
ATOM 8310 O O . LEU C 1 113 ? 71.252 -5.531 -12.602 1.00 29.20 107 LEU C O 1
ATOM 8315 N N . THR C 1 114 ? 73.117 -6.301 -13.583 1.00 20.67 108 THR C N 1
ATOM 8316 C CA . THR C 1 114 ? 73.046 -5.348 -14.683 1.00 18.04 108 THR C CA 1
ATOM 8317 C C . THR C 1 114 ? 72.735 -6.118 -15.949 1.00 19.71 108 THR C C 1
ATOM 8318 O O . THR C 1 114 ? 73.469 -7.024 -16.322 1.00 22.93 108 THR C O 1
ATOM 8322 N N . VAL C 1 115 ? 71.627 -5.781 -16.601 1.00 21.99 109 VAL C N 1
ATOM 8323 C CA . VAL C 1 115 ? 71.274 -6.406 -17.869 1.00 17.96 109 VAL C CA 1
ATOM 8324 C C . VAL C 1 115 ? 72.057 -5.740 -18.993 1.00 17.73 109 VAL C C 1
ATOM 8325 O O . VAL C 1 115 ? 71.986 -4.527 -19.168 1.00 20.94 109 VAL C O 1
ATOM 8329 N N . VAL C 1 116 ? 72.821 -6.539 -19.732 1.00 20.95 110 VAL C N 1
ATOM 8330 C CA . VAL C 1 116 ? 73.719 -6.013 -20.760 1.00 20.24 110 VAL C CA 1
ATOM 8331 C C . VAL C 1 116 ? 73.438 -6.649 -22.109 1.00 20.39 110 VAL C C 1
ATOM 8332 O O . VAL C 1 116 ? 72.846 -7.725 -22.193 1.00 19.54 110 VAL C O 1
ATOM 8336 N N . ALA C 1 117 ? 73.876 -5.984 -23.172 1.00 17.34 111 ALA C N 1
ATOM 8337 C CA . ALA C 1 117 ? 73.776 -6.554 -24.494 1.00 19.16 111 ALA C CA 1
ATOM 8338 C C . ALA C 1 117 ? 74.707 -7.755 -24.654 1.00 21.97 111 ALA C C 1
ATOM 8339 O O . ALA C 1 117 ? 75.764 -7.832 -24.000 1.00 19.37 111 ALA C O 1
ATOM 8341 N N . PRO C 1 118 ? 74.337 -8.693 -25.531 1.00 16.87 112 PRO C N 1
ATOM 8342 C CA . PRO C 1 118 ? 75.294 -9.752 -25.851 1.00 18.01 112 PRO C CA 1
ATOM 8343 C C . PRO C 1 118 ? 76.523 -9.172 -26.541 1.00 21.71 112 PRO C C 1
ATOM 8344 O O . PRO C 1 118 ? 76.475 -8.071 -27.111 1.00 18.38 112 PRO C O 1
ATOM 8348 N N . THR C 1 119 ? 77.615 -9.922 -26.491 1.00 19.49 113 THR C N 1
ATOM 8349 C CA . THR C 1 119 ? 78.853 -9.511 -27.134 1.00 16.09 113 THR C CA 1
ATOM 8350 C C . THR C 1 119 ? 79.261 -10.494 -28.225 1.00 18.35 113 THR C C 1
ATOM 8351 O O . THR C 1 119 ? 79.226 -11.713 -28.028 1.00 19.75 113 THR C O 1
ATOM 8355 N N . LEU C 1 120 ? 79.601 -9.932 -29.388 1.00 15.93 114 LEU C N 1
ATOM 8356 C CA . LEU C 1 120 ? 80.186 -10.661 -30.511 1.00 14.22 114 LEU C CA 1
ATOM 8357 C C . LEU C 1 120 ? 81.661 -10.273 -30.590 1.00 16.32 114 LEU C C 1
ATOM 8358 O O . LEU C 1 120 ? 81.962 -9.088 -30.729 1.00 18.24 114 LEU C O 1
ATOM 8363 N N . GLU C 1 121 ? 82.557 -11.254 -30.527 1.00 17.12 115 GLU C N 1
ATOM 8364 C CA . GLU C 1 121 ? 84.000 -11.002 -30.651 1.00 17.14 115 GLU C CA 1
ATOM 8365 C C . GLU C 1 121 ? 84.416 -11.279 -32.086 1.00 17.13 115 GLU C C 1
ATOM 8366 O O . GLU C 1 121 ? 84.132 -12.359 -32.630 1.00 17.69 115 GLU C O 1
ATOM 8372 N N . VAL C 1 122 ? 85.092 -10.309 -32.701 1.00 18.70 116 VAL C N 1
ATOM 8373 C CA . VAL C 1 122 ? 85.474 -10.407 -34.109 1.00 14.81 116 VAL C CA 1
ATOM 8374 C C . VAL C 1 122 ? 86.987 -10.365 -34.205 1.00 14.14 116 VAL C C 1
ATOM 8375 O O . VAL C 1 122 ? 87.612 -9.415 -33.732 1.00 20.67 116 VAL C O 1
ATOM 8379 N N . TYR C 1 123 ? 87.552 -11.395 -34.824 1.00 17.02 117 TYR C N 1
ATOM 8380 C CA . TYR C 1 123 ? 89.009 -11.581 -34.909 1.00 18.06 117 TYR C CA 1
ATOM 8381 C C . TYR C 1 123 ? 89.461 -11.594 -36.364 1.00 20.67 117 TYR C C 1
ATOM 8382 O O . TYR C 1 123 ? 88.988 -12.415 -37.156 1.00 16.85 117 TYR C O 1
ATOM 8391 N N . ILE C 1 124 ? 90.402 -10.712 -36.718 1.00 18.53 118 ILE C N 1
ATOM 8392 C CA . ILE C 1 124 ? 90.856 -10.617 -38.110 1.00 15.68 118 ILE C CA 1
ATOM 8393 C C . ILE C 1 124 ? 92.372 -10.441 -38.144 1.00 18.84 118 ILE C C 1
ATOM 8394 O O . ILE C 1 124 ? 92.898 -9.488 -37.557 1.00 21.51 118 ILE C O 1
ATOM 8399 N N . ASP C 1 125 ? 93.075 -11.341 -38.825 1.00 18.57 119 ASP C N 1
ATOM 8400 C CA . ASP C 1 125 ? 94.539 -11.196 -38.946 1.00 17.35 119 ASP C CA 1
ATOM 8401 C C . ASP C 1 125 ? 95.087 -12.026 -40.089 1.00 25.24 119 ASP C C 1
ATOM 8402 O O . ASP C 1 125 ? 94.604 -13.132 -40.356 1.00 20.98 119 ASP C O 1
ATOM 8407 N N . HIS C 1 126 ? 96.129 -11.504 -40.733 1.00 24.27 120 HIS C N 1
ATOM 8408 C CA . HIS C 1 126 ? 96.743 -12.183 -41.853 1.00 18.21 120 HIS C CA 1
ATOM 8409 C C . HIS C 1 126 ? 98.167 -12.607 -41.504 1.00 19.37 120 HIS C C 1
ATOM 8410 O O . HIS C 1 126 ? 98.857 -13.207 -42.331 1.00 27.57 120 HIS C O 1
ATOM 8417 N N . ALA C 1 127 ? 98.597 -12.289 -40.288 1.00 21.52 121 ALA C N 1
ATOM 8418 C CA . ALA C 1 127 ? 99.964 -12.610 -39.879 1.00 22.30 121 ALA C CA 1
ATOM 8419 C C . ALA C 1 127 ? 99.974 -13.778 -38.875 1.00 25.94 121 ALA C C 1
ATOM 8420 O O . ALA C 1 127 ? 99.080 -14.625 -38.908 1.00 33.51 121 ALA C O 1
ATOM 8422 N N . SER C 1 128 ? 100.967 -13.831 -37.990 1.00 23.30 122 SER C N 1
ATOM 8423 C CA . SER C 1 128 ? 101.057 -14.940 -37.040 1.00 22.29 122 SER C CA 1
ATOM 8424 C C . SER C 1 128 ? 100.816 -14.487 -35.613 1.00 27.09 122 SER C C 1
ATOM 8425 O O . SER C 1 128 ? 99.950 -15.009 -34.901 1.00 24.04 122 SER C O 1
ATOM 8428 N N . LEU C 1 129 ? 101.632 -13.537 -35.182 1.00 23.36 123 LEU C N 1
ATOM 8429 C CA . LEU C 1 129 ? 101.643 -13.127 -33.783 1.00 23.69 123 LEU C CA 1
ATOM 8430 C C . LEU C 1 129 ? 100.290 -12.617 -33.261 1.00 23.71 123 LEU C C 1
ATOM 8431 O O . LEU C 1 129 ? 99.881 -13.019 -32.173 1.00 19.94 123 LEU C O 1
ATOM 8436 N N . PRO C 1 130 ? 99.597 -11.735 -34.014 1.00 20.58 124 PRO C N 1
ATOM 8437 C CA . PRO C 1 130 ? 98.257 -11.325 -33.560 1.00 17.52 124 PRO C CA 1
ATOM 8438 C C . PRO C 1 130 ? 97.303 -12.514 -33.427 1.00 17.18 124 PRO C C 1
ATOM 8439 O O . PRO C 1 130 ? 96.596 -12.609 -32.421 1.00 21.16 124 PRO C O 1
ATOM 8443 N N . SER C 1 131 ? 97.328 -13.439 -34.383 1.00 19.63 125 SER C N 1
ATOM 8444 C CA . SER C 1 131 ? 96.455 -14.619 -34.304 1.00 17.77 125 SER C CA 1
ATOM 8445 C C . SER C 1 131 ? 96.768 -15.470 -33.073 1.00 18.29 125 SER C C 1
ATOM 8446 O O . SER C 1 131 ? 95.871 -15.955 -32.391 1.00 21.16 125 SER C O 1
ATOM 8449 N N . LEU C 1 132 ? 98.049 -15.633 -32.773 1.00 18.23 126 LEU C N 1
ATOM 8450 C CA . LEU C 1 132 ? 98.453 -16.455 -31.639 1.00 17.11 126 LEU C CA 1
ATOM 8451 C C . LEU C 1 132 ? 98.025 -15.836 -30.308 1.00 19.67 126 LEU C C 1
ATOM 8452 O O . LEU C 1 132 ? 97.546 -16.542 -29.419 1.00 22.81 126 LEU C O 1
ATOM 8457 N N . GLN C 1 133 ? 98.205 -14.523 -30.171 1.00 20.17 127 GLN C N 1
ATOM 8458 C CA . GLN C 1 133 ? 97.769 -13.809 -28.971 1.00 18.62 127 GLN C CA 1
ATOM 8459 C C . GLN C 1 133 ? 96.264 -13.878 -28.832 1.00 20.27 127 GLN C C 1
ATOM 8460 O O . GLN C 1 133 ? 95.737 -14.052 -27.729 1.00 21.72 127 GLN C O 1
ATOM 8466 N N . GLN C 1 134 ? 95.579 -13.705 -29.960 1.00 17.63 128 GLN C N 1
ATOM 8467 C CA . GLN C 1 134 ? 94.117 -13.747 -29.960 1.00 15.35 128 GLN C CA 1
ATOM 8468 C C . GLN C 1 134 ? 93.619 -15.145 -29.587 1.00 20.67 128 GLN C C 1
ATOM 8469 O O . GLN C 1 134 ? 92.613 -15.287 -28.892 1.00 20.27 128 GLN C O 1
ATOM 8475 N N . LEU C 1 135 ? 94.318 -16.182 -30.043 1.00 21.37 129 LEU C N 1
ATOM 8476 C CA . LEU C 1 135 ? 93.897 -17.553 -29.753 1.00 20.89 129 LEU C CA 1
ATOM 8477 C C . LEU C 1 135 ? 93.959 -17.822 -28.256 1.00 21.67 129 LEU C C 1
ATOM 8478 O O . LEU C 1 135 ? 93.051 -18.437 -27.699 1.00 21.44 129 LEU C O 1
ATOM 8483 N N . ILE C 1 136 ? 95.020 -17.365 -27.596 1.00 20.81 130 ILE C N 1
ATOM 8484 C CA . ILE C 1 136 ? 95.093 -17.502 -26.138 1.00 20.65 130 ILE C CA 1
ATOM 8485 C C . ILE C 1 136 ? 93.952 -16.735 -25.470 1.00 20.91 130 ILE C C 1
ATOM 8486 O O . ILE C 1 136 ? 93.359 -17.203 -24.506 1.00 23.72 130 ILE C O 1
ATOM 8491 N N . HIS C 1 137 ? 93.643 -15.547 -25.974 1.00 21.67 131 HIS C N 1
ATOM 8492 C CA . HIS C 1 137 ? 92.563 -14.771 -25.396 1.00 22.95 131 HIS C CA 1
ATOM 8493 C C . HIS C 1 137 ? 91.223 -15.497 -25.551 1.00 25.74 131 HIS C C 1
ATOM 8494 O O . HIS C 1 137 ? 90.426 -15.546 -24.612 1.00 25.31 131 HIS C O 1
ATOM 8501 N N . ILE C 1 138 ? 91.001 -16.077 -26.729 1.00 19.15 132 ILE C N 1
ATOM 8502 C CA . ILE C 1 138 ? 89.781 -16.836 -27.031 1.00 18.78 132 ILE C CA 1
ATOM 8503 C C . ILE C 1 138 ? 89.613 -18.029 -26.086 1.00 20.05 132 ILE C C 1
ATOM 8504 O O . ILE C 1 138 ? 88.523 -18.277 -25.571 1.00 20.59 132 ILE C O 1
ATOM 8509 N N . ILE C 1 139 ? 90.695 -18.756 -25.846 1.00 20.71 133 ILE C N 1
ATOM 8510 C CA . ILE C 1 139 ? 90.627 -19.926 -24.975 1.00 23.82 133 ILE C CA 1
ATOM 8511 C C . ILE C 1 139 ? 90.226 -19.508 -23.564 1.00 26.85 133 ILE C C 1
ATOM 8512 O O . ILE C 1 139 ? 89.377 -20.153 -22.936 1.00 23.94 133 ILE C O 1
ATOM 8517 N N . GLN C 1 140 ? 90.782 -18.398 -23.091 1.00 26.39 134 GLN C N 1
ATOM 8518 C CA . GLN C 1 140 ? 90.391 -17.845 -21.793 1.00 27.08 134 GLN C CA 1
ATOM 8519 C C . GLN C 1 140 ? 88.951 -17.361 -21.789 1.00 23.61 134 GLN C C 1
ATOM 8520 O O . GLN C 1 140 ? 88.214 -17.575 -20.823 1.00 27.43 134 GLN C O 1
ATOM 8526 N N . ALA C 1 141 ? 88.573 -16.676 -22.857 1.00 22.45 135 ALA C N 1
ATOM 8527 C CA . ALA C 1 141 ? 87.263 -16.041 -22.944 1.00 23.50 135 ALA C CA 1
ATOM 8528 C C . ALA C 1 141 ? 86.135 -17.062 -23.069 1.00 27.39 135 ALA C C 1
ATOM 8529 O O . ALA C 1 141 ? 85.018 -16.807 -22.609 1.00 27.64 135 ALA C O 1
ATOM 8531 N N . LYS C 1 142 ? 86.420 -18.227 -23.653 1.00 23.07 136 LYS C N 1
ATOM 8532 C CA . LYS C 1 142 ? 85.398 -19.277 -23.761 1.00 23.83 136 LYS C CA 1
ATOM 8533 C C . LYS C 1 142 ? 84.935 -19.695 -22.373 1.00 30.54 136 LYS C C 1
ATOM 8534 O O . LYS C 1 142 ? 83.752 -19.963 -22.140 1.00 24.54 136 LYS C O 1
ATOM 8540 N N . ASP C 1 143 ? 85.876 -19.734 -21.444 1.00 26.53 137 ASP C N 1
ATOM 8541 C CA . ASP C 1 143 ? 85.552 -20.101 -20.076 1.00 33.23 137 ASP C CA 1
ATOM 8542 C C . ASP C 1 143 ? 84.930 -18.934 -19.305 1.00 35.09 137 ASP C C 1
ATOM 8543 O O . ASP C 1 143 ? 83.971 -19.117 -18.559 1.00 35.48 137 ASP C O 1
ATOM 8548 N N . GLU C 1 144 ? 85.462 -17.732 -19.493 1.00 27.93 138 GLU C N 1
ATOM 8549 C CA . GLU C 1 144 ? 84.995 -16.587 -18.722 1.00 25.85 138 GLU C CA 1
ATOM 8550 C C . GLU C 1 144 ? 83.657 -16.048 -19.247 1.00 33.16 138 GLU C C 1
ATOM 8551 O O . GLU C 1 144 ? 82.823 -15.583 -18.468 1.00 35.59 138 GLU C O 1
ATOM 8557 N N . TYR C 1 145 ? 83.454 -16.132 -20.561 1.00 27.68 139 TYR C N 1
ATOM 8558 C CA . TYR C 1 145 ? 82.248 -15.614 -21.207 1.00 31.01 139 TYR C CA 1
ATOM 8559 C C . TYR C 1 145 ? 81.653 -16.648 -22.146 1.00 28.40 139 TYR C C 1
ATOM 8560 O O . TYR C 1 145 ? 81.729 -16.508 -23.370 1.00 28.35 139 TYR C O 1
ATOM 8569 N N . PRO C 1 146 ? 81.058 -17.696 -21.585 1.00 28.40 140 PRO C N 1
ATOM 8570 C CA . PRO C 1 146 ? 80.605 -18.844 -22.375 1.00 24.53 140 PRO C CA 1
ATOM 8571 C C . PRO C 1 146 ? 79.445 -18.471 -23.287 1.00 33.33 140 PRO C C 1
ATOM 8572 O O . PRO C 1 146 ? 79.098 -19.247 -24.171 1.00 40.41 140 PRO C O 1
ATOM 8576 N N . SER C 1 147 ? 78.882 -17.283 -23.082 1.00 36.85 141 SER C N 1
ATOM 8577 C CA . SER C 1 147 ? 77.760 -16.801 -23.878 1.00 37.26 141 SER C CA 1
ATOM 8578 C C . SER C 1 147 ? 78.202 -16.132 -25.176 1.00 28.90 141 SER C C 1
ATOM 8579 O O . SER C 1 147 ? 77.423 -16.025 -26.116 1.00 29.66 141 SER C O 1
ATOM 8582 N N . ASN C 1 148 ? 79.454 -15.693 -25.236 1.00 26.12 142 ASN C N 1
ATOM 8583 C CA . ASN C 1 148 ? 79.910 -14.933 -26.405 1.00 20.33 142 ASN C CA 1
ATOM 8584 C C . ASN C 1 148 ? 80.122 -15.758 -27.677 1.00 26.61 142 ASN C C 1
ATOM 8585 O O . ASN C 1 148 ? 80.723 -16.826 -27.638 1.00 30.36 142 ASN C O 1
ATOM 8590 N N . GLN C 1 149 ? 79.630 -15.259 -28.809 1.00 21.53 143 GLN C N 1
ATOM 8591 C CA . GLN C 1 149 ? 79.957 -15.841 -30.109 1.00 23.84 143 GLN C CA 1
ATOM 8592 C C . GLN C 1 149 ? 81.204 -15.163 -30.663 1.00 16.36 143 GLN C C 1
ATOM 8593 O O . GLN C 1 149 ? 81.450 -14.009 -30.357 1.00 22.83 143 GLN C O 1
ATOM 8599 N N . ARG C 1 150 ? 81.987 -15.906 -31.438 1.00 21.92 144 ARG C N 1
ATOM 8600 C CA . ARG C 1 150 ? 83.240 -15.412 -32.017 1.00 20.97 144 ARG C CA 1
ATOM 8601 C C . ARG C 1 150 ? 83.282 -15.663 -33.524 1.00 23.42 144 ARG C C 1
ATOM 8602 O O . ARG C 1 150 ? 83.015 -16.772 -33.985 1.00 22.67 144 ARG C O 1
ATOM 8610 N N . PHE C 1 151 ? 83.609 -14.622 -34.283 1.00 17.54 145 PHE C N 1
ATOM 8611 C CA . PHE C 1 151 ? 83.827 -14.741 -35.721 1.00 18.17 145 PHE C CA 1
ATOM 8612 C C . PHE C 1 151 ? 85.306 -14.592 -35.948 1.00 16.53 145 PHE C C 1
ATOM 8613 O O . PHE C 1 151 ? 85.902 -13.633 -35.465 1.00 19.41 145 PHE C O 1
ATOM 8621 N N . VAL C 1 152 ? 85.901 -15.532 -36.673 1.00 15.32 146 VAL C N 1
ATOM 8622 C CA . VAL C 1 152 ? 87.354 -15.531 -36.807 1.00 16.02 146 VAL C CA 1
ATOM 8623 C C . VAL C 1 152 ? 87.806 -15.639 -38.267 1.00 17.44 146 VAL C C 1
ATOM 8624 O O . VAL C 1 152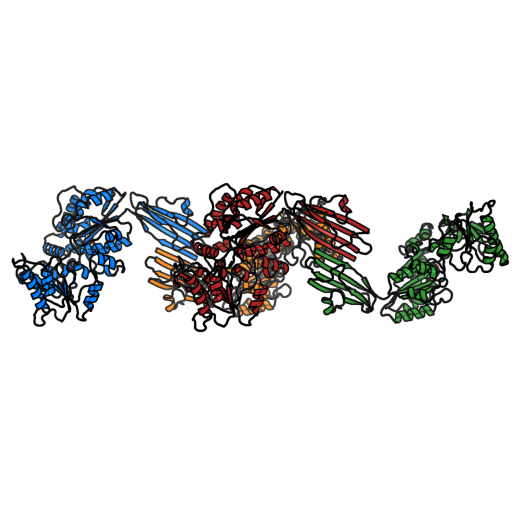 ? 87.432 -16.572 -38.974 1.00 19.29 146 VAL C O 1
ATOM 8628 N N . SER C 1 153 ? 88.633 -14.686 -38.702 1.00 17.71 147 SER C N 1
ATOM 8629 C CA . SER C 1 153 ? 89.260 -14.735 -40.015 1.00 17.02 147 SER C CA 1
ATOM 8630 C C . SER C 1 153 ? 90.770 -14.617 -39.875 1.00 17.79 147 SER C C 1
ATOM 8631 O O . SER C 1 153 ? 91.296 -13.522 -39.757 1.00 19.89 147 SER C O 1
ATOM 8634 N N . TRP C 1 154 ? 91.441 -15.755 -39.874 1.00 17.40 148 TRP C N 1
ATOM 8635 C CA . TRP C 1 154 ? 92.898 -15.823 -39.732 1.00 15.90 148 TRP C CA 1
ATOM 8636 C C . TRP C 1 154 ? 93.492 -16.482 -40.963 1.00 21.88 148 TRP C C 1
ATOM 8637 O O . TRP C 1 154 ? 93.001 -17.520 -41.393 1.00 23.72 148 TRP C O 1
ATOM 8648 N N . LYS C 1 155 ? 94.555 -15.908 -41.517 1.00 20.31 149 LYS C N 1
ATOM 8649 C CA . LYS C 1 155 ? 95.151 -16.437 -42.739 1.00 23.37 149 LYS C CA 1
ATOM 8650 C C . LYS C 1 155 ? 96.110 -17.587 -42.457 1.00 26.49 149 LYS C C 1
ATOM 8651 O O . LYS C 1 155 ? 96.215 -18.505 -43.271 1.00 27.06 149 LYS C O 1
ATOM 8657 N N . ARG C 1 156 ? 96.801 -17.534 -41.313 1.00 25.65 150 ARG C N 1
ATOM 8658 C CA . ARG C 1 156 ? 97.878 -18.482 -41.013 1.00 20.60 150 ARG C CA 1
ATOM 8659 C C . ARG C 1 156 ? 97.487 -19.521 -39.963 1.00 30.00 150 ARG C C 1
ATOM 8660 O O . ARG C 1 156 ? 97.852 -20.688 -40.077 1.00 43.19 150 ARG C O 1
ATOM 8668 N N . VAL C 1 157 ? 96.751 -19.098 -38.942 1.00 29.85 151 VAL C N 1
ATOM 8669 C CA . VAL C 1 157 ? 96.274 -20.031 -37.927 1.00 27.53 151 VAL C CA 1
ATOM 8670 C C . VAL C 1 157 ? 94.927 -20.612 -38.341 1.00 34.92 151 VAL C C 1
ATOM 8671 O O . VAL C 1 157 ? 93.969 -19.882 -38.606 1.00 28.94 151 VAL C O 1
ATOM 8675 N N . THR C 1 158 ? 94.864 -21.936 -38.420 1.00 27.64 152 THR C N 1
ATOM 8676 C CA . THR C 1 158 ? 93.689 -22.603 -38.951 1.00 31.96 152 THR C CA 1
ATOM 8677 C C . THR C 1 158 ? 92.909 -23.338 -37.877 1.00 31.17 152 THR C C 1
ATOM 8678 O O . THR C 1 158 ? 93.435 -24.244 -37.240 1.00 30.88 152 THR C O 1
ATOM 8682 N N . VAL C 1 159 ? 91.649 -22.953 -37.690 1.00 27.24 153 VAL C N 1
ATOM 8683 C CA . VAL C 1 159 ? 90.785 -23.606 -36.711 1.00 30.75 153 VAL C CA 1
ATOM 8684 C C . VAL C 1 159 ? 89.791 -24.531 -37.401 1.00 36.36 153 VAL C C 1
ATOM 8685 O O . VAL C 1 159 ? 88.899 -24.068 -38.113 1.00 37.70 153 VAL C O 1
ATOM 8689 N N . ASP C 1 160 ? 89.938 -25.837 -37.197 1.00 32.49 154 ASP C N 1
ATOM 8690 C CA . ASP C 1 160 ? 89.034 -26.779 -37.850 1.00 33.14 154 ASP C CA 1
ATOM 8691 C C . ASP C 1 160 ? 87.678 -26.771 -37.140 1.00 35.95 154 ASP C C 1
ATOM 8692 O O . ASP C 1 160 ? 87.517 -26.126 -36.107 1.00 35.80 154 ASP C O 1
ATOM 8697 N N . ALA C 1 161 ? 86.715 -27.492 -37.699 1.00 37.07 155 ALA C N 1
ATOM 8698 C CA . ALA C 1 161 ? 85.336 -27.423 -37.239 1.00 33.63 155 ALA C CA 1
ATOM 8699 C C . ALA C 1 161 ? 85.160 -27.877 -35.791 1.00 28.98 155 ALA C C 1
ATOM 8700 O O . ALA C 1 161 ? 84.413 -27.265 -35.035 1.00 40.66 155 ALA C O 1
ATOM 8702 N N . ASP C 1 162 ? 85.835 -28.964 -35.424 1.00 34.87 156 ASP C N 1
ATOM 8703 C CA . ASP C 1 162 ? 85.766 -29.508 -34.075 1.00 34.98 156 ASP C CA 1
ATOM 8704 C C . ASP C 1 162 ? 86.325 -28.541 -33.029 1.00 34.33 156 ASP C C 1
ATOM 8705 O O . ASP C 1 162 ? 85.706 -28.318 -31.981 1.00 34.18 156 ASP C O 1
ATOM 8710 N N . ASN C 1 163 ? 87.514 -28.004 -33.294 1.00 31.08 157 ASN C N 1
ATOM 8711 C CA . ASN C 1 163 ? 88.095 -27.018 -32.393 1.00 27.03 157 ASN C CA 1
ATOM 8712 C C . ASN C 1 163 ? 87.287 -25.726 -32.371 1.00 25.71 157 ASN C C 1
ATOM 8713 O O . ASN C 1 163 ? 87.191 -25.067 -31.338 1.00 26.77 157 ASN C O 1
ATOM 8718 N N . ALA C 1 164 ? 86.719 -25.360 -33.516 1.00 28.47 158 ALA C N 1
ATOM 8719 C CA . ALA C 1 164 ? 85.876 -24.171 -33.595 1.00 28.44 158 ALA C CA 1
ATOM 8720 C C . ALA C 1 164 ? 84.670 -24.313 -32.666 1.00 31.85 158 ALA C C 1
ATOM 8721 O O . ALA C 1 164 ? 84.292 -23.371 -31.970 1.00 27.13 158 ALA C O 1
ATOM 8723 N N . ASN C 1 165 ? 84.070 -25.498 -32.650 1.00 34.15 159 ASN C N 1
ATOM 8724 C CA . ASN C 1 165 ? 82.916 -25.734 -31.789 1.00 38.82 159 ASN C CA 1
ATOM 8725 C C . ASN C 1 165 ? 83.277 -25.619 -30.309 1.00 33.06 159 ASN C C 1
ATOM 8726 O O . ASN C 1 165 ? 82.498 -25.091 -29.520 1.00 33.17 159 ASN C O 1
ATOM 8731 N N . LYS C 1 166 ? 84.473 -26.074 -29.946 1.00 30.23 160 LYS C N 1
ATOM 8732 C CA . LYS C 1 166 ? 84.955 -25.949 -28.572 1.00 31.57 160 LYS C CA 1
ATOM 8733 C C . LYS C 1 166 ? 85.092 -24.507 -28.094 1.00 33.00 160 LYS C C 1
ATOM 8734 O O . LYS C 1 166 ? 85.092 -24.245 -26.886 1.00 31.41 160 LYS C O 1
ATOM 8740 N N . LEU C 1 167 ? 85.255 -23.581 -29.033 1.00 26.37 161 LEU C N 1
ATOM 8741 C CA . LEU C 1 167 ? 85.567 -22.206 -28.673 1.00 25.98 161 LEU C CA 1
ATOM 8742 C C . LEU C 1 167 ? 84.489 -21.210 -29.104 1.00 24.24 161 LEU C C 1
ATOM 8743 O O . LEU C 1 167 ? 84.698 -20.001 -29.017 1.00 24.64 161 LEU C O 1
ATOM 8748 N N . ASN C 1 168 ? 83.333 -21.728 -29.526 1.00 25.09 162 ASN C N 1
ATOM 8749 C CA . ASN C 1 168 ? 82.214 -20.909 -30.032 1.00 20.07 162 ASN C CA 1
ATOM 8750 C C . ASN C 1 168 ? 82.679 -20.000 -31.164 1.00 24.50 162 ASN C C 1
ATOM 8751 O O . ASN C 1 168 ? 82.309 -18.831 -31.226 1.00 22.47 162 ASN C O 1
ATOM 8756 N N . ILE C 1 169 ? 83.504 -20.559 -32.045 1.00 22.63 163 ILE C N 1
ATOM 8757 C CA . ILE C 1 169 ? 84.040 -19.851 -33.208 1.00 21.47 163 ILE C CA 1
ATOM 8758 C C . ILE C 1 169 ? 83.294 -20.234 -34.481 1.00 23.62 163 ILE C C 1
ATOM 8759 O O . ILE C 1 169 ? 83.019 -21.417 -34.713 1.00 24.95 163 ILE C O 1
ATOM 8764 N N . HIS C 1 170 ? 82.948 -19.235 -35.287 1.00 22.92 164 HIS C N 1
ATOM 8765 C CA . HIS C 1 170 ? 82.560 -19.456 -36.672 1.00 25.14 164 HIS C CA 1
ATOM 8766 C C . HIS C 1 170 ? 83.647 -18.819 -37.528 1.00 21.06 164 HIS C C 1
ATOM 8767 O O . HIS C 1 170 ? 83.956 -17.642 -37.332 1.00 22.87 164 HIS C O 1
ATOM 8774 N N . THR C 1 171 ? 84.277 -19.598 -38.415 1.00 20.42 165 THR C N 1
ATOM 8775 C CA . THR C 1 171 ? 85.351 -19.040 -39.257 1.00 20.61 165 THR C CA 1
ATOM 8776 C C . THR C 1 171 ? 84.842 -18.490 -40.586 1.00 21.65 165 THR C C 1
ATOM 8777 O O . THR C 1 171 ? 83.923 -19.041 -41.196 1.00 24.50 165 THR C O 1
ATOM 8781 N N . TYR C 1 172 ? 85.460 -17.397 -41.023 1.00 19.15 166 TYR C N 1
ATOM 8782 C CA . TYR C 1 172 ? 85.157 -16.757 -42.299 1.00 17.98 166 TYR C CA 1
ATOM 8783 C C . TYR C 1 172 ? 86.433 -16.496 -43.080 1.00 25.41 166 TYR C C 1
ATOM 8784 O O . TYR C 1 172 ? 87.489 -16.261 -42.494 1.00 23.52 166 TYR C O 1
ATOM 8793 N N . PRO C 1 173 ? 86.341 -16.546 -44.416 1.00 22.58 167 PRO C N 1
ATOM 8794 C CA . PRO C 1 173 ? 87.528 -16.279 -45.237 1.00 26.48 167 PRO C CA 1
ATOM 8795 C C . PRO C 1 173 ? 87.971 -14.827 -45.155 1.00 20.47 167 PRO C C 1
ATOM 8796 O O . PRO C 1 173 ? 87.230 -13.971 -44.696 1.00 23.66 167 PRO C O 1
ATOM 8800 N N . LEU C 1 174 ? 89.217 -14.570 -45.536 1.00 20.82 168 LEU C N 1
ATOM 8801 C CA . LEU C 1 174 ? 89.657 -13.217 -45.798 1.00 20.33 168 LEU C CA 1
ATOM 8802 C C . LEU C 1 174 ? 89.477 -12.912 -47.279 1.00 21.62 168 LEU C C 1
ATOM 8803 O O . LEU C 1 174 ? 89.430 -13.825 -48.098 1.00 26.88 168 LEU C O 1
ATOM 8808 N N . LYS C 1 175 ? 89.374 -11.635 -47.620 1.00 20.97 169 LYS C N 1
ATOM 8809 C CA . LYS C 1 175 ? 89.515 -11.214 -49.006 1.00 20.43 169 LYS C CA 1
ATOM 8810 C C . LYS C 1 175 ? 90.962 -10.756 -49.165 1.00 19.92 169 LYS C C 1
ATOM 8811 O O . LYS C 1 175 ? 91.306 -9.642 -48.789 1.00 22.60 169 LYS C O 1
ATOM 8817 N N . GLY C 1 176 ? 91.811 -11.638 -49.679 1.00 29.17 170 GLY C N 1
ATOM 8818 C CA . GLY C 1 176 ? 93.243 -11.379 -49.697 1.00 22.84 170 GLY C CA 1
ATOM 8819 C C . GLY C 1 176 ? 93.780 -11.382 -48.278 1.00 21.99 170 GLY C C 1
ATOM 8820 O O . GLY C 1 176 ? 93.710 -12.406 -47.596 1.00 27.90 170 GLY C O 1
ATOM 8821 N N . ASN C 1 177 ? 94.239 -10.228 -47.797 1.00 20.06 171 ASN C N 1
ATOM 8822 C CA . ASN C 1 177 ? 94.732 -10.122 -46.424 1.00 20.77 171 ASN C CA 1
ATOM 8823 C C . ASN C 1 177 ? 93.723 -9.498 -45.469 1.00 18.90 171 ASN C C 1
ATOM 8824 O O . ASN C 1 177 ? 93.972 -9.397 -44.273 1.00 22.52 171 ASN C O 1
ATOM 8829 N N . ASN C 1 178 ? 92.572 -9.099 -45.997 1.00 22.85 172 ASN C N 1
ATOM 8830 C CA . ASN C 1 178 ? 91.667 -8.276 -45.226 1.00 18.58 172 ASN C CA 1
ATOM 8831 C C . ASN C 1 178 ? 90.268 -8.791 -45.097 1.00 17.70 172 ASN C C 1
ATOM 8832 O O . ASN C 1 178 ? 89.905 -9.804 -45.671 1.00 20.04 172 ASN C O 1
ATOM 8837 N N . THR C 1 179 ? 89.505 -8.049 -44.309 1.00 20.72 173 THR C N 1
ATOM 8838 C CA . THR C 1 179 ? 88.118 -8.374 -44.005 1.00 21.62 173 THR C CA 1
ATOM 8839 C C . THR C 1 179 ? 87.336 -8.728 -45.261 1.00 19.81 173 THR C C 1
ATOM 8840 O O . THR C 1 179 ? 87.377 -7.989 -46.239 1.00 23.96 173 THR C O 1
ATOM 8844 N N . SER C 1 180 ? 86.633 -9.858 -45.229 1.00 20.35 174 SER C N 1
ATOM 8845 C CA . SER C 1 180 ? 85.872 -10.322 -46.390 1.00 21.49 174 SER C CA 1
ATOM 8846 C C . SER C 1 180 ? 84.447 -9.805 -46.388 1.00 20.21 174 SER C C 1
ATOM 8847 O O . SER C 1 180 ? 83.914 -9.459 -45.349 1.00 19.33 174 SER C O 1
ATOM 8850 N N . PRO C 1 181 ? 83.829 -9.741 -47.572 1.00 20.34 175 PRO C N 1
ATOM 8851 C CA . PRO C 1 181 ? 82.396 -9.439 -47.578 1.00 23.14 175 PRO C CA 1
ATOM 8852 C C . PRO C 1 181 ? 81.607 -10.510 -46.846 1.00 21.58 175 PRO C C 1
ATOM 8853 O O . PRO C 1 181 ? 80.545 -10.203 -46.310 1.00 21.23 175 PRO C O 1
ATOM 8857 N N . GLU C 1 182 ? 82.101 -11.748 -46.839 1.00 20.41 176 GLU C N 1
ATOM 8858 C CA . GLU C 1 182 ? 81.426 -12.816 -46.112 1.00 23.04 176 GLU C CA 1
ATOM 8859 C C . GLU C 1 182 ? 81.348 -12.491 -44.627 1.00 23.78 176 GLU C C 1
ATOM 8860 O O . GLU C 1 182 ? 80.289 -12.646 -44.009 1.00 21.41 176 GLU C O 1
ATOM 8866 N N . MET C 1 183 ? 82.456 -12.032 -44.059 1.00 21.70 177 MET C N 1
ATOM 8867 C CA . MET C 1 183 ? 82.451 -11.661 -42.648 1.00 24.43 177 MET C CA 1
ATOM 8868 C C . MET C 1 183 ? 81.546 -10.454 -42.403 1.00 21.92 177 MET C C 1
ATOM 8869 O O . MET C 1 183 ? 80.788 -10.427 -41.442 1.00 21.21 177 MET C O 1
ATOM 8874 N N . VAL C 1 184 ? 81.611 -9.456 -43.280 1.00 21.17 178 VAL C N 1
ATOM 8875 C CA . VAL C 1 184 ? 80.773 -8.273 -43.133 1.00 20.51 178 VAL C CA 1
ATOM 8876 C C . VAL C 1 184 ? 79.299 -8.664 -43.124 1.00 23.06 178 VAL C C 1
ATOM 8877 O O . VAL C 1 184 ? 78.523 -8.192 -42.285 1.00 21.97 178 VAL C O 1
ATOM 8881 N N . ALA C 1 185 ? 78.928 -9.555 -44.039 1.00 19.73 179 ALA C N 1
ATOM 8882 C CA . ALA C 1 185 ? 77.532 -10.002 -44.152 1.00 20.03 179 ALA C CA 1
ATOM 8883 C C . ALA C 1 185 ? 77.115 -10.787 -42.914 1.00 21.30 179 ALA C C 1
ATOM 8884 O O . ALA C 1 185 ? 75.988 -10.658 -42.444 1.00 24.85 179 ALA C O 1
ATOM 8886 N N . ALA C 1 186 ? 78.029 -11.605 -42.396 1.00 21.45 180 ALA C N 1
ATOM 8887 C CA . ALA C 1 186 ? 77.731 -12.394 -41.198 1.00 22.89 180 ALA C CA 1
ATOM 8888 C C . ALA C 1 186 ? 77.515 -11.481 -39.986 1.00 20.62 180 ALA C C 1
ATOM 8889 O O . ALA C 1 186 ? 76.611 -11.708 -39.177 1.00 22.40 180 ALA C O 1
ATOM 8891 N N . ILE C 1 187 ? 78.328 -10.442 -39.857 1.00 19.09 181 ILE C N 1
ATOM 8892 C CA . ILE C 1 187 ? 78.182 -9.522 -38.724 1.00 16.81 181 ILE C CA 1
ATOM 8893 C C . ILE C 1 187 ? 76.867 -8.760 -38.847 1.00 21.02 181 ILE C C 1
ATOM 8894 O O . ILE C 1 187 ? 76.120 -8.630 -37.874 1.00 22.82 181 ILE C O 1
ATOM 8899 N N . ASP C 1 188 ? 76.545 -8.311 -40.059 1.00 18.77 182 ASP C N 1
ATOM 8900 C CA . ASP C 1 188 ? 75.292 -7.606 -40.284 1.00 20.73 182 ASP C CA 1
ATOM 8901 C C . ASP C 1 188 ? 74.093 -8.462 -39.877 1.00 24.00 182 ASP C C 1
ATOM 8902 O O . ASP C 1 188 ? 73.186 -7.988 -39.188 1.00 23.23 182 ASP C O 1
ATOM 8907 N N . GLU C 1 189 ? 74.109 -9.730 -40.274 1.00 21.55 183 GLU C N 1
ATOM 8908 C CA . GLU C 1 189 ? 73.032 -10.651 -39.946 1.00 29.43 183 GLU C CA 1
ATOM 8909 C C . GLU C 1 189 ? 72.949 -10.908 -38.440 1.00 22.40 183 GLU C C 1
ATOM 8910 O O . GLU C 1 189 ? 71.862 -10.947 -37.858 1.00 24.74 183 GLU C O 1
ATOM 8916 N N . TYR C 1 190 ? 74.105 -11.055 -37.813 1.00 20.13 184 TYR C N 1
ATOM 8917 C CA . TYR C 1 190 ? 74.152 -11.332 -36.386 1.00 20.94 184 TYR C CA 1
ATOM 8918 C C . TYR C 1 190 ? 73.570 -10.151 -35.629 1.00 17.79 184 TYR C C 1
ATOM 8919 O O . TYR C 1 190 ? 72.760 -10.325 -34.708 1.00 24.28 184 TYR C O 1
ATOM 8928 N N . ALA C 1 191 ? 73.966 -8.950 -36.033 1.00 20.19 185 ALA C N 1
ATOM 8929 C CA . ALA C 1 191 ? 73.470 -7.744 -35.389 1.00 17.42 185 ALA C CA 1
ATOM 8930 C C . ALA C 1 191 ? 71.962 -7.624 -35.571 1.00 21.32 185 ALA C C 1
ATOM 8931 O O . ALA C 1 191 ? 71.256 -7.283 -34.635 1.00 23.66 185 ALA C O 1
ATOM 8933 N N . GLN C 1 192 ? 71.470 -7.930 -36.767 1.00 16.23 186 GLN C N 1
ATOM 8934 C CA . GLN C 1 192 ? 70.035 -7.810 -36.992 1.00 16.70 186 GLN C CA 1
ATOM 8935 C C . GLN C 1 192 ? 69.259 -8.728 -36.064 1.00 26.74 186 GLN C C 1
ATOM 8936 O O . GLN C 1 192 ? 68.172 -8.373 -35.607 1.00 24.42 186 GLN C O 1
ATOM 8942 N N . SER C 1 193 ? 69.850 -9.870 -35.732 1.00 21.96 187 SER C N 1
ATOM 8943 C CA . SER C 1 193 ? 69.149 -10.894 -34.956 1.00 30.53 187 SER C CA 1
ATOM 8944 C C . SER C 1 193 ? 69.057 -10.590 -33.463 1.00 31.63 187 SER C C 1
ATOM 8945 O O . SER C 1 193 ? 68.280 -11.222 -32.751 1.00 28.89 187 SER C O 1
ATOM 8948 N N . LYS C 1 194 ? 69.801 -9.588 -33.003 1.00 26.23 188 LYS C N 1
ATOM 8949 C CA . LYS C 1 194 ? 69.874 -9.278 -31.579 1.00 24.52 188 LYS C CA 1
ATOM 8950 C C . LYS C 1 194 ? 69.182 -7.965 -31.275 1.00 20.98 188 LYS C C 1
ATOM 8951 O O . LYS C 1 194 ? 69.151 -7.063 -32.108 1.00 22.86 188 LYS C O 1
ATOM 8957 N N . ASN C 1 195 ? 68.620 -7.869 -30.079 1.00 20.73 189 ASN C N 1
ATOM 8958 C CA . ASN C 1 195 ? 67.961 -6.651 -29.638 1.00 23.00 189 ASN C CA 1
ATOM 8959 C C . ASN C 1 195 ? 68.970 -5.517 -29.462 1.00 22.65 189 ASN C C 1
ATOM 8960 O O . ASN C 1 195 ? 68.701 -4.361 -29.808 1.00 23.95 189 ASN C O 1
ATOM 8965 N N . ARG C 1 196 ? 70.125 -5.862 -28.893 1.00 20.72 190 ARG C N 1
ATOM 8966 C CA . ARG C 1 196 ? 71.269 -4.958 -28.774 1.00 24.34 190 ARG C CA 1
ATOM 8967 C C . ARG C 1 196 ? 72.523 -5.784 -29.004 1.00 21.48 190 ARG C C 1
ATOM 8968 O O . ARG C 1 196 ? 72.499 -6.993 -28.797 1.00 20.25 190 ARG C O 1
ATOM 8976 N N . LEU C 1 197 ? 73.617 -5.145 -29.401 1.00 21.21 191 LEU C N 1
ATOM 8977 C CA . LEU C 1 197 ? 74.851 -5.890 -29.603 1.00 18.87 191 LEU C CA 1
ATOM 8978 C C . LEU C 1 197 ? 76.088 -5.057 -29.282 1.00 18.48 191 LEU C C 1
ATOM 8979 O O . LEU C 1 197 ? 76.200 -3.913 -29.720 1.00 19.84 191 LEU C O 1
ATOM 8984 N N . ASN C 1 198 ? 77.014 -5.638 -28.520 1.00 18.48 192 ASN C N 1
ATOM 8985 C CA . ASN C 1 198 ? 78.365 -5.097 -28.390 1.00 19.94 192 ASN C CA 1
ATOM 8986 C C . ASN C 1 198 ? 79.311 -5.857 -29.300 1.00 20.35 192 ASN C C 1
ATOM 8987 O O . ASN C 1 198 ? 79.264 -7.086 -29.351 1.00 18.83 192 ASN C O 1
ATOM 8992 N N . ILE C 1 199 ? 80.180 -5.147 -30.014 1.00 17.18 193 ILE C N 1
ATOM 8993 C CA . ILE C 1 199 ? 81.202 -5.822 -30.807 1.00 16.50 193 ILE C CA 1
ATOM 8994 C C . ILE C 1 199 ? 82.564 -5.491 -30.256 1.00 19.34 193 ILE C C 1
ATOM 8995 O O . ILE C 1 199 ? 82.868 -4.323 -30.050 1.00 19.49 193 ILE C O 1
ATOM 9000 N N . GLU C 1 200 ? 83.354 -6.528 -29.979 1.00 15.00 194 GLU C N 1
ATOM 9001 C CA . GLU C 1 200 ? 84.769 -6.372 -29.629 1.00 14.33 194 GLU C CA 1
ATOM 9002 C C . GLU C 1 200 ? 85.597 -6.766 -30.832 1.00 19.89 194 GLU C C 1
ATOM 9003 O O . GLU C 1 200 ? 85.380 -7.833 -31.396 1.00 19.09 194 GLU C O 1
ATOM 9009 N N . PHE C 1 201 ? 86.549 -5.910 -31.219 1.00 17.57 195 PHE C N 1
ATOM 9010 C CA . PHE C 1 201 ? 87.424 -6.186 -32.353 1.00 16.68 195 PHE C CA 1
ATOM 9011 C C . PHE C 1 201 ? 88.815 -6.577 -31.882 1.00 15.03 195 PHE C C 1
ATOM 9012 O O . PHE C 1 201 ? 89.325 -5.981 -30.938 1.00 17.60 195 PHE C O 1
ATOM 9020 N N . TYR C 1 202 ? 89.413 -7.544 -32.570 1.00 13.99 196 TYR C N 1
ATOM 9021 C CA . TYR C 1 202 ? 90.794 -7.956 -32.317 1.00 15.54 196 TYR C CA 1
ATOM 9022 C C . TYR C 1 202 ? 91.479 -8.075 -33.656 1.00 18.18 196 TYR C C 1
ATOM 9023 O O . TYR C 1 202 ? 91.064 -8.867 -34.490 1.00 18.95 196 TYR C O 1
ATOM 9032 N N . THR C 1 203 ? 92.521 -7.278 -33.889 1.00 17.21 197 THR C N 1
ATOM 9033 C CA . THR C 1 203 ? 93.163 -7.355 -35.180 1.00 16.32 197 THR C CA 1
ATOM 9034 C C . THR C 1 203 ? 94.606 -6.865 -35.109 1.00 17.59 197 THR C C 1
ATOM 9035 O O . THR C 1 203 ? 95.150 -6.637 -34.024 1.00 17.96 197 THR C O 1
ATOM 9039 N N . ASN C 1 204 ? 95.196 -6.769 -36.292 1.00 17.49 198 ASN C N 1
ATOM 9040 C CA . ASN C 1 204 ? 96.596 -6.428 -36.540 1.00 20.24 198 ASN C CA 1
ATOM 9041 C C . ASN C 1 204 ? 96.773 -4.907 -36.562 1.00 23.46 198 ASN C C 1
ATOM 9042 O O . ASN C 1 204 ? 96.061 -4.216 -37.287 1.00 23.00 198 ASN C O 1
ATOM 9047 N N . THR C 1 205 ? 97.701 -4.386 -35.766 1.00 21.80 199 THR C N 1
ATOM 9048 C CA . THR C 1 205 ? 97.856 -2.942 -35.618 1.00 19.69 199 THR C CA 1
ATOM 9049 C C . THR C 1 205 ? 98.169 -2.250 -36.950 1.00 25.41 199 THR C C 1
ATOM 9050 O O . THR C 1 205 ? 97.547 -1.251 -37.295 1.00 25.04 199 THR C O 1
ATOM 9054 N N . ALA C 1 206 ? 99.142 -2.777 -37.687 1.00 22.37 200 ALA C N 1
ATOM 9055 C CA . ALA C 1 206 ? 99.548 -2.169 -38.953 1.00 19.67 200 ALA C CA 1
ATOM 9056 C C . ALA C 1 206 ? 98.395 -2.173 -39.973 1.00 23.68 200 ALA C C 1
ATOM 9057 O O . ALA C 1 206 ? 98.339 -1.334 -40.866 1.00 27.98 200 ALA C O 1
ATOM 9059 N N . HIS C 1 207 ? 97.472 -3.112 -39.807 1.00 26.60 201 HIS C N 1
ATOM 9060 C CA A HIS C 1 207 ? 96.429 -3.254 -40.823 0.62 29.81 201 HIS C CA 1
ATOM 9061 C CA B HIS C 1 207 ? 96.403 -3.472 -40.729 0.38 30.43 201 HIS C CA 1
ATOM 9062 C C . HIS C 1 207 ? 95.023 -2.952 -40.327 1.00 27.50 201 HIS C C 1
ATOM 9063 O O . HIS C 1 207 ? 94.034 -3.259 -40.996 1.00 26.80 201 HIS C O 1
ATOM 9076 N N . VAL C 1 208 ? 94.938 -2.264 -39.194 1.00 21.86 202 VAL C N 1
ATOM 9077 C CA . VAL C 1 208 ? 93.640 -1.959 -38.590 1.00 21.04 202 VAL C CA 1
ATOM 9078 C C . VAL C 1 208 ? 92.727 -1.174 -39.534 1.00 22.45 202 VAL C C 1
ATOM 9079 O O . VAL C 1 208 ? 91.520 -1.432 -39.598 1.00 23.69 202 VAL C O 1
ATOM 9083 N N . PHE C 1 209 ? 93.286 -0.234 -40.291 1.00 22.89 203 PHE C N 1
ATOM 9084 C CA . PHE C 1 209 ? 92.456 0.578 -41.167 1.00 21.68 203 PHE C CA 1
ATOM 9085 C C . PHE C 1 209 ? 91.951 -0.199 -42.375 1.00 20.98 203 PHE C C 1
ATOM 9086 O O . PHE C 1 209 ? 90.956 0.171 -42.990 1.00 22.74 203 PHE C O 1
ATOM 9094 N N . ASN C 1 210 ? 92.642 -1.270 -42.733 1.00 19.73 204 ASN C N 1
ATOM 9095 C CA . ASN C 1 210 ? 92.148 -2.110 -43.802 1.00 23.63 204 ASN C CA 1
ATOM 9096 C C . ASN C 1 210 ? 91.065 -3.057 -43.316 1.00 22.27 204 ASN C C 1
ATOM 9097 O O . ASN C 1 210 ? 90.214 -3.482 -44.104 1.00 22.23 204 ASN C O 1
ATOM 9102 N N . ASN C 1 211 ? 91.055 -3.352 -42.019 1.00 21.72 205 ASN C N 1
ATOM 9103 C CA . ASN C 1 211 ? 90.145 -4.382 -41.522 1.00 21.13 205 ASN C CA 1
ATOM 9104 C C . ASN C 1 211 ? 88.866 -3.895 -40.843 1.00 18.08 205 ASN C C 1
ATOM 9105 O O . ASN C 1 211 ? 87.831 -4.552 -40.959 1.00 21.17 205 ASN C O 1
ATOM 9110 N N . LEU C 1 212 ? 88.916 -2.786 -40.107 1.00 20.72 206 LEU C N 1
ATOM 9111 C CA . LEU C 1 212 ? 87.744 -2.408 -39.311 1.00 18.70 206 LEU C CA 1
ATOM 9112 C C . LEU C 1 212 ? 86.725 -1.496 -40.019 1.00 18.27 206 LEU C C 1
ATOM 9113 O O . LEU C 1 212 ? 85.529 -1.717 -39.872 1.00 22.62 206 LEU C O 1
ATOM 9118 N N . PRO C 1 213 ? 87.171 -0.500 -40.803 1.00 21.42 207 PRO C N 1
ATOM 9119 C CA . PRO C 1 213 ? 86.144 0.318 -41.465 1.00 22.12 207 PRO C CA 1
ATOM 9120 C C . PRO C 1 213 ? 85.083 -0.454 -42.293 1.00 20.53 207 PRO C C 1
ATOM 9121 O O . PRO C 1 213 ? 83.930 -0.032 -42.271 1.00 23.83 207 PRO C O 1
ATOM 9125 N N . PRO C 1 214 ? 85.437 -1.564 -42.978 1.00 24.69 208 PRO C N 1
ATOM 9126 C CA . PRO C 1 214 ? 84.363 -2.261 -43.706 1.00 29.37 208 PRO C CA 1
ATOM 9127 C C . PRO C 1 214 ? 83.229 -2.796 -42.829 1.00 25.99 208 PRO C C 1
ATOM 9128 O O . PRO C 1 214 ? 82.127 -3.053 -43.334 1.00 24.21 208 PRO C O 1
ATOM 9132 N N . ILE C 1 215 ? 83.504 -2.995 -41.541 1.00 24.68 209 ILE C N 1
ATOM 9133 C CA . ILE C 1 215 ? 82.487 -3.467 -40.616 1.00 23.32 209 ILE C CA 1
ATOM 9134 C C . ILE C 1 215 ? 81.827 -2.300 -39.897 1.00 20.31 209 ILE C C 1
ATOM 9135 O O . ILE C 1 215 ? 80.607 -2.260 -39.738 1.00 20.48 209 ILE C O 1
ATOM 9140 N N . ILE C 1 216 ? 82.648 -1.353 -39.453 1.00 19.64 210 ILE C N 1
ATOM 9141 C CA . ILE C 1 216 ? 82.159 -0.219 -38.684 1.00 19.63 210 ILE C CA 1
ATOM 9142 C C . ILE C 1 216 ? 81.247 0.690 -39.521 1.00 20.39 210 ILE C C 1
ATOM 9143 O O . ILE C 1 216 ? 80.194 1.124 -39.047 1.00 22.60 210 ILE C O 1
ATOM 9148 N N . GLN C 1 217 ? 81.644 0.958 -40.762 1.00 21.68 211 GLN C N 1
ATOM 9149 C CA . GLN C 1 217 ? 80.893 1.893 -41.599 1.00 24.58 211 GLN C CA 1
ATOM 9150 C C . GLN C 1 217 ? 79.422 1.505 -41.810 1.00 22.16 211 GLN C C 1
ATOM 9151 O O . GLN C 1 217 ? 78.535 2.314 -41.512 1.00 24.48 211 GLN C O 1
ATOM 9157 N N . PRO C 1 218 ? 79.139 0.270 -42.285 1.00 21.86 212 PRO C N 1
ATOM 9158 C CA . PRO C 1 218 ? 77.711 0.009 -42.518 1.00 29.12 212 PRO C CA 1
ATOM 9159 C C . PRO C 1 218 ? 76.896 -0.111 -41.234 1.00 27.95 212 PRO C C 1
ATOM 9160 O O . PRO C 1 218 ? 75.672 -0.047 -41.300 1.00 30.52 212 PRO C O 1
ATOM 9164 N N . LEU C 1 219 ? 77.553 -0.257 -40.086 1.00 25.31 213 LEU C N 1
ATOM 9165 C CA . LEU C 1 219 ? 76.838 -0.362 -38.817 1.00 18.83 213 LEU C CA 1
ATOM 9166 C C . LEU C 1 219 ? 76.767 0.973 -38.079 1.00 22.51 213 LEU C C 1
ATOM 9167 O O . LEU C 1 219 ? 76.131 1.070 -37.035 1.00 25.31 213 LEU C O 1
ATOM 9172 N N . TYR C 1 220 ? 77.410 2.000 -38.633 1.00 23.04 214 TYR C N 1
ATOM 9173 C CA . TYR C 1 220 ? 77.666 3.231 -37.885 1.00 26.74 214 TYR C CA 1
ATOM 9174 C C . TYR C 1 220 ? 76.408 3.902 -37.325 1.00 25.36 214 TYR C C 1
ATOM 9175 O O . TYR C 1 220 ? 76.407 4.404 -36.199 1.00 29.75 214 TYR C O 1
ATOM 9184 N N . ASN C 1 221 ? 75.340 3.920 -38.111 1.00 28.49 215 ASN C N 1
ATOM 9185 C CA . ASN C 1 221 ? 74.115 4.585 -37.684 1.00 27.77 215 ASN C CA 1
ATOM 9186 C C . ASN C 1 221 ? 73.101 3.624 -37.071 1.00 38.53 215 ASN C C 1
ATOM 9187 O O . ASN C 1 221 ? 71.959 3.996 -36.807 1.00 34.40 215 ASN C O 1
ATOM 9192 N N . ASN C 1 222 ? 73.525 2.388 -36.832 1.00 29.78 216 ASN C N 1
ATOM 9193 C CA . ASN C 1 222 ? 72.675 1.426 -36.143 1.00 28.25 216 ASN C CA 1
ATOM 9194 C C . ASN C 1 222 ? 72.817 1.622 -34.652 1.00 26.38 216 ASN C C 1
ATOM 9195 O O . ASN C 1 222 ? 73.805 1.212 -34.072 1.00 23.02 216 ASN C O 1
ATOM 9200 N N . GLU C 1 223 ? 71.832 2.275 -34.043 1.00 26.72 217 GLU C N 1
ATOM 9201 C CA . GLU C 1 223 ? 71.894 2.656 -32.630 1.00 25.67 217 GLU C CA 1
ATOM 9202 C C . GLU C 1 223 ? 71.893 1.500 -31.625 1.00 27.48 217 GLU C C 1
ATOM 9203 O O . GLU C 1 223 ? 72.183 1.710 -30.454 1.00 34.10 217 GLU C O 1
ATOM 9209 N N . LYS C 1 224 ? 71.547 0.292 -32.056 1.00 23.14 218 LYS C N 1
ATOM 9210 C CA . LYS C 1 224 ? 71.542 -0.829 -31.118 1.00 21.86 218 LYS C CA 1
ATOM 9211 C C . LYS C 1 224 ? 72.908 -1.531 -31.082 1.00 18.35 218 LYS C C 1
ATOM 9212 O O . LYS C 1 224 ? 73.124 -2.410 -30.255 1.00 23.32 218 LYS C O 1
ATOM 9218 N N . VAL C 1 225 ? 73.802 -1.130 -31.974 1.00 20.47 219 VAL C N 1
ATOM 9219 C CA . VAL C 1 225 ? 75.138 -1.752 -32.069 1.00 18.89 219 VAL C CA 1
ATOM 9220 C C . VAL C 1 225 ? 76.221 -0.836 -31.516 1.00 27.90 219 VAL C C 1
ATOM 9221 O O . VAL C 1 225 ? 76.318 0.320 -31.919 1.00 25.77 219 VAL C O 1
ATOM 9225 N N . LYS C 1 226 ? 77.021 -1.337 -30.576 1.00 19.02 220 LYS C N 1
ATOM 9226 C CA . LYS C 1 226 ? 78.109 -0.536 -30.040 1.00 21.35 220 LYS C CA 1
ATOM 9227 C C . LYS C 1 226 ? 79.438 -1.269 -30.207 1.00 19.09 220 LYS C C 1
ATOM 9228 O O . LYS C 1 226 ? 79.537 -2.468 -29.940 1.00 19.77 220 LYS C O 1
ATOM 9234 N N . ILE C 1 227 ? 80.452 -0.546 -30.669 1.00 19.15 221 ILE C N 1
ATOM 9235 C CA . ILE C 1 227 ? 81.815 -1.063 -30.656 1.00 16.33 221 ILE C CA 1
ATOM 9236 C C . ILE C 1 227 ? 82.362 -0.827 -29.252 1.00 16.14 221 ILE C C 1
ATOM 9237 O O . ILE C 1 227 ? 82.691 0.292 -28.879 1.00 21.92 221 ILE C O 1
ATOM 9242 N N . SER C 1 228 ? 82.397 -1.887 -28.451 1.00 17.77 222 SER C N 1
ATOM 9243 C CA . SER C 1 228 ? 82.693 -1.753 -27.037 1.00 17.75 222 SER C CA 1
ATOM 9244 C C . SER C 1 228 ? 84.191 -1.804 -26.754 1.00 18.28 222 SER C C 1
ATOM 9245 O O . SER C 1 228 ? 84.628 -1.331 -25.713 1.00 20.16 222 SER C O 1
ATOM 9248 N N . HIS C 1 229 ? 84.960 -2.414 -27.654 1.00 20.04 223 HIS C N 1
ATOM 9249 C CA . HIS C 1 229 ? 86.411 -2.520 -27.438 1.00 16.69 223 HIS C CA 1
ATOM 9250 C C . HIS C 1 229 ? 87.183 -2.874 -28.705 1.00 19.33 223 HIS C C 1
ATOM 9251 O O . HIS C 1 229 ? 86.710 -3.621 -29.573 1.00 19.84 223 HIS C O 1
ATOM 9258 N N . ILE C 1 230 ? 88.399 -2.339 -28.794 1.00 18.22 224 ILE C N 1
ATOM 9259 C CA . ILE C 1 230 ? 89.298 -2.682 -29.878 1.00 18.45 224 ILE C CA 1
ATOM 9260 C C . ILE C 1 230 ? 90.641 -3.067 -29.284 1.00 19.05 224 ILE C C 1
ATOM 9261 O O . ILE C 1 230 ? 91.192 -2.319 -28.474 1.00 19.79 224 ILE C O 1
ATOM 9266 N N . SER C 1 231 ? 91.143 -4.234 -29.685 1.00 17.13 225 SER C N 1
ATOM 9267 C CA . SER C 1 231 ? 92.466 -4.702 -29.275 1.00 14.94 225 SER C CA 1
ATOM 9268 C C . SER C 1 231 ? 93.328 -4.856 -30.508 1.00 13.35 225 SER C C 1
ATOM 9269 O O . SER C 1 231 ? 92.980 -5.608 -31.415 1.00 16.56 225 SER C O 1
ATOM 9272 N N . LEU C 1 232 ? 94.445 -4.140 -30.532 1.00 17.96 226 LEU C N 1
ATOM 9273 C CA . LEU C 1 232 ? 95.346 -4.145 -31.675 1.00 15.54 226 LEU C CA 1
ATOM 9274 C C . LEU C 1 232 ? 96.670 -4.763 -31.278 1.00 15.57 226 LEU C C 1
ATOM 9275 O O . LEU C 1 232 ? 97.164 -4.492 -30.199 1.00 19.38 226 LEU C O 1
ATOM 9280 N N . TYR C 1 233 ? 97.180 -5.654 -32.123 1.00 19.83 227 TYR C N 1
ATOM 9281 C CA . TYR C 1 233 ? 98.410 -6.384 -31.839 1.00 19.67 227 TYR C CA 1
ATOM 9282 C C . TYR C 1 233 ? 99.419 -6.136 -32.929 1.00 21.22 227 TYR C C 1
ATOM 9283 O O . TYR C 1 233 ? 99.088 -6.238 -34.093 1.00 19.85 227 TYR C O 1
ATOM 9292 N N . ASP C 1 234 ? 100.652 -5.817 -32.542 1.00 18.16 228 ASP C N 1
ATOM 9293 C CA . ASP C 1 234 ? 101.761 -5.804 -33.496 1.00 20.96 228 ASP C CA 1
ATOM 9294 C C . ASP C 1 234 ? 101.916 -7.150 -34.179 1.00 24.36 228 ASP C C 1
ATOM 9295 O O . ASP C 1 234 ? 101.749 -8.176 -33.541 1.00 21.15 228 ASP C O 1
ATOM 9300 N N . ASP C 1 235 ? 102.271 -7.169 -35.460 1.00 22.75 229 ASP C N 1
ATOM 9301 C CA . ASP C 1 235 ? 102.559 -8.459 -36.093 1.00 30.21 229 ASP C CA 1
ATOM 9302 C C . ASP C 1 235 ? 104.050 -8.773 -36.129 1.00 28.31 229 ASP C C 1
ATOM 9303 O O . ASP C 1 235 ? 104.447 -9.914 -36.368 1.00 27.78 229 ASP C O 1
ATOM 9308 N N . GLY C 1 236 ? 104.878 -7.762 -35.920 1.00 25.53 230 GLY C N 1
ATOM 9309 C CA . GLY C 1 236 ? 106.308 -8.000 -35.891 1.00 22.41 230 GLY C CA 1
ATOM 9310 C C . GLY C 1 236 ? 107.136 -6.751 -36.056 1.00 25.03 230 GLY C C 1
ATOM 9311 O O . GLY C 1 236 ? 106.787 -5.692 -35.555 1.00 28.22 230 GLY C O 1
ATOM 9312 N N . SER C 1 237 ? 108.248 -6.875 -36.764 1.00 25.08 231 SER C N 1
ATOM 9313 C CA . SER C 1 237 ? 109.177 -5.762 -36.882 1.00 24.32 231 SER C CA 1
ATOM 9314 C C . SER C 1 237 ? 108.620 -4.609 -37.708 1.00 23.21 231 SER C C 1
ATOM 9315 O O . SER C 1 237 ? 109.079 -3.475 -37.583 1.00 26.31 231 SER C O 1
ATOM 9318 N N . SER C 1 238 ? 107.637 -4.896 -38.559 1.00 30.15 232 SER C N 1
ATOM 9319 C CA . SER C 1 238 ? 107.156 -3.887 -39.495 1.00 35.22 232 SER C CA 1
ATOM 9320 C C . SER C 1 238 ? 106.624 -2.645 -38.772 1.00 22.58 232 SER C C 1
ATOM 9321 O O . SER C 1 238 ? 106.886 -1.532 -39.214 1.00 24.93 232 SER C O 1
ATOM 9324 N N . GLU C 1 239 ? 105.929 -2.823 -37.647 1.00 26.59 233 GLU C N 1
ATOM 9325 C CA . GLU C 1 239 ? 105.432 -1.667 -36.903 1.00 22.19 233 GLU C CA 1
ATOM 9326 C C . GLU C 1 239 ? 106.583 -0.797 -36.383 1.00 23.82 233 GLU C C 1
ATOM 9327 O O . GLU C 1 239 ? 106.466 0.428 -36.326 1.00 22.22 233 GLU C O 1
ATOM 9333 N N . TYR C 1 240 ? 107.706 -1.427 -36.044 1.00 24.42 234 TYR C N 1
ATOM 9334 C CA . TYR C 1 240 ? 108.831 -0.709 -35.446 1.00 24.90 234 TYR C CA 1
ATOM 9335 C C . TYR C 1 240 ? 109.654 0.023 -36.493 1.00 25.06 234 TYR C C 1
ATOM 9336 O O . TYR C 1 240 ? 110.119 1.139 -36.249 1.00 24.88 234 TYR C O 1
ATOM 9345 N N . VAL C 1 241 ? 109.815 -0.592 -37.658 1.00 27.56 235 VAL C N 1
ATOM 9346 C CA . VAL C 1 241 ? 110.444 0.077 -38.790 1.00 26.76 235 VAL C CA 1
ATOM 9347 C C . VAL C 1 241 ? 109.625 1.298 -39.206 1.00 20.61 235 VAL C C 1
ATOM 9348 O O . VAL C 1 241 ? 110.170 2.358 -39.491 1.00 24.71 235 VAL C O 1
ATOM 9352 N N . SER C 1 242 ? 108.299 1.155 -39.209 1.00 25.67 236 SER C N 1
ATOM 9353 C CA . SER C 1 242 ? 107.444 2.265 -39.613 1.00 22.87 236 SER C CA 1
ATOM 9354 C C . SER C 1 242 ? 107.558 3.419 -38.624 1.00 21.95 236 SER C C 1
ATOM 9355 O O . SER C 1 242 ? 107.642 4.569 -39.028 1.00 22.95 236 SER C O 1
ATOM 9358 N N . LEU C 1 243 ? 107.606 3.108 -37.335 1.00 22.29 237 LEU C N 1
ATOM 9359 C CA . LEU C 1 243 ? 107.779 4.145 -36.321 1.00 26.36 237 LEU C CA 1
ATOM 9360 C C . LEU C 1 243 ? 109.123 4.857 -36.473 1.00 30.65 237 LEU C C 1
ATOM 9361 O O . LEU C 1 243 ? 109.204 6.082 -36.387 1.00 25.50 237 LEU C O 1
ATOM 9366 N N . TYR C 1 244 ? 110.167 4.073 -36.706 1.00 27.90 238 TYR C N 1
ATOM 9367 C CA . TYR C 1 244 ? 111.506 4.604 -36.930 1.00 27.84 238 TYR C CA 1
ATOM 9368 C C . TYR C 1 244 ? 111.513 5.598 -38.093 1.00 27.57 238 TYR C C 1
ATOM 9369 O O . TYR C 1 244 ? 112.118 6.663 -38.010 1.00 27.37 238 TYR C O 1
ATOM 9378 N N . GLN C 1 245 ? 110.849 5.238 -39.185 1.00 28.04 239 GLN C N 1
ATOM 9379 C CA . GLN C 1 245 ? 110.843 6.089 -40.374 1.00 34.23 239 GLN C CA 1
ATOM 9380 C C . GLN C 1 245 ? 109.993 7.342 -40.166 1.00 25.49 239 GLN C C 1
ATOM 9381 O O . GLN C 1 245 ? 110.146 8.333 -40.885 1.00 30.29 239 GLN C O 1
ATOM 9387 N N . TRP C 1 246 ? 109.139 7.314 -39.149 1.00 29.34 240 TRP C N 1
ATOM 9388 C CA . TRP C 1 246 ? 108.203 8.398 -38.908 1.00 26.13 240 TRP C CA 1
ATOM 9389 C C . TRP C 1 246 ? 108.646 9.331 -37.778 1.00 35.70 240 TRP C C 1
ATOM 9390 O O . TRP C 1 246 ? 108.219 10.484 -37.713 1.00 31.31 240 TRP C O 1
ATOM 9401 N N . LYS C 1 247 ? 109.558 8.856 -36.935 1.00 28.33 241 LYS C N 1
ATOM 9402 C CA . LYS C 1 247 ? 109.807 9.497 -35.646 1.00 31.86 241 LYS C CA 1
ATOM 9403 C C . LYS C 1 247 ? 110.371 10.920 -35.749 1.00 36.20 241 LYS C C 1
ATOM 9404 O O . LYS C 1 247 ? 110.225 11.708 -34.813 1.00 30.85 241 LYS C O 1
ATOM 9410 N N . ASP C 1 248 ? 110.998 11.252 -36.876 1.00 38.39 242 ASP C N 1
ATOM 9411 C CA . ASP C 1 248 ? 111.611 12.571 -37.041 1.00 43.68 242 ASP C CA 1
ATOM 9412 C C . ASP C 1 248 ? 110.721 13.542 -37.813 1.00 43.05 242 ASP C C 1
ATOM 9413 O O . ASP C 1 248 ? 111.131 14.662 -38.105 1.00 48.66 242 ASP C O 1
ATOM 9418 N N . THR C 1 249 ? 109.509 13.113 -38.154 1.00 34.12 243 THR C N 1
ATOM 9419 C CA . THR C 1 249 ? 108.571 13.983 -38.852 1.00 38.92 243 THR C CA 1
ATOM 9420 C C . THR C 1 249 ? 108.226 15.222 -38.021 1.00 39.94 243 THR C C 1
ATOM 9421 O O . THR C 1 249 ? 107.855 15.107 -36.853 1.00 40.29 243 THR C O 1
ATOM 9425 N N . PRO C 1 250 ? 108.357 16.418 -38.620 1.00 48.98 244 PRO C N 1
ATOM 9426 C CA . PRO C 1 250 ? 108.056 17.661 -37.896 1.00 53.09 244 PRO C CA 1
ATOM 9427 C C . PRO C 1 250 ? 106.578 17.780 -37.520 1.00 43.44 244 PRO C C 1
ATOM 9428 O O . PRO C 1 250 ? 105.714 17.506 -38.352 1.00 39.68 244 PRO C O 1
ATOM 9432 N N . ASN C 1 251 ? 106.303 18.193 -36.286 1.00 41.72 245 ASN C N 1
ATOM 9433 C CA . ASN C 1 251 ? 104.930 18.401 -35.825 1.00 42.07 245 ASN C CA 1
ATOM 9434 C C . ASN C 1 251 ? 104.056 17.150 -35.950 1.00 38.10 245 ASN C C 1
ATOM 9435 O O . ASN C 1 251 ? 102.870 17.255 -36.242 1.00 34.17 245 ASN C O 1
ATOM 9440 N N . LYS C 1 252 ? 104.645 15.975 -35.756 1.00 36.62 246 LYS C N 1
ATOM 9441 C CA . LYS C 1 252 ? 103.959 14.731 -36.102 1.00 37.57 246 LYS C CA 1
ATOM 9442 C C . LYS C 1 252 ? 102.747 14.439 -35.207 1.00 31.72 246 LYS C C 1
ATOM 9443 O O . LYS C 1 252 ? 101.753 13.903 -35.687 1.00 28.72 246 LYS C O 1
ATOM 9449 N N . ILE C 1 253 ? 102.825 14.770 -33.919 1.00 35.43 247 ILE C N 1
ATOM 9450 C CA . ILE C 1 253 ? 101.683 14.542 -33.022 1.00 32.31 247 ILE C CA 1
ATOM 9451 C C . ILE C 1 253 ? 100.565 15.528 -33.338 1.00 33.84 247 ILE C C 1
ATOM 9452 O O . ILE C 1 253 ? 99.393 15.163 -33.334 1.00 31.81 247 ILE C O 1
ATOM 9457 N N . GLU C 1 254 ? 100.925 16.778 -33.612 1.00 33.13 248 GLU C N 1
ATOM 9458 C CA . GLU C 1 254 ? 99.936 17.760 -34.037 1.00 38.78 248 GLU C CA 1
ATOM 9459 C C . GLU C 1 254 ? 99.213 17.289 -35.305 1.00 33.98 248 GLU C C 1
ATOM 9460 O O . GLU C 1 254 ? 97.998 17.435 -35.419 1.00 33.36 248 GLU C O 1
ATOM 9466 N N . THR C 1 255 ? 99.958 16.718 -36.249 1.00 33.30 249 THR C N 1
ATOM 9467 C CA . THR C 1 255 ? 99.343 16.163 -37.451 1.00 35.08 249 THR C CA 1
ATOM 9468 C C . THR C 1 255 ? 98.471 14.954 -37.111 1.00 29.23 249 THR C C 1
ATOM 9469 O O . THR C 1 255 ? 97.348 14.826 -37.608 1.00 34.10 249 THR C O 1
ATOM 9473 N N . LEU C 1 256 ? 98.989 14.087 -36.245 1.00 33.54 250 LEU C N 1
ATOM 9474 C CA . LEU C 1 256 ? 98.250 12.917 -35.763 1.00 35.62 250 LEU C CA 1
ATOM 9475 C C . LEU C 1 256 ? 96.921 13.345 -35.145 1.00 32.99 250 LEU C C 1
ATOM 9476 O O . LEU C 1 256 ? 95.853 12.808 -35.466 1.00 35.68 250 LEU C O 1
ATOM 9481 N N . GLU C 1 257 ? 96.999 14.311 -34.239 1.00 29.78 251 GLU C N 1
ATOM 9482 C CA . GLU C 1 257 ? 95.821 14.903 -33.628 1.00 33.40 251 GLU C CA 1
ATOM 9483 C C . GLU C 1 257 ? 94.871 15.481 -34.668 1.00 32.58 251 GLU C C 1
ATOM 9484 O O . GLU C 1 257 ? 93.647 15.385 -34.528 1.00 30.04 251 GLU C O 1
ATOM 9490 N N . GLY C 1 258 ? 95.438 16.075 -35.711 1.00 29.63 252 GLY C N 1
ATOM 9491 C CA . GLY C 1 258 ? 94.638 16.693 -36.750 1.00 31.87 252 GLY C CA 1
ATOM 9492 C C . GLY C 1 258 ? 93.885 15.670 -37.576 1.00 31.11 252 GLY C C 1
ATOM 9493 O O . GLY C 1 258 ? 92.874 15.987 -38.190 1.00 35.82 252 GLY C O 1
ATOM 9494 N N . GLU C 1 259 ? 94.357 14.429 -37.570 1.00 30.64 253 GLU C N 1
ATOM 9495 C CA . GLU C 1 259 ? 93.731 13.412 -38.400 1.00 30.39 253 GLU C CA 1
ATOM 9496 C C . GLU C 1 259 ? 92.660 12.617 -37.659 1.00 26.62 253 GLU C C 1
ATOM 9497 O O . GLU C 1 259 ? 92.014 11.752 -38.241 1.00 26.47 253 GLU C O 1
ATOM 9503 N N . VAL C 1 260 ? 92.438 12.925 -36.387 1.00 25.05 254 VAL C N 1
ATOM 9504 C CA . VAL C 1 260 ? 91.353 12.261 -35.668 1.00 25.32 254 VAL C CA 1
ATOM 9505 C C . VAL C 1 260 ? 90.012 12.504 -36.364 1.00 26.62 254 VAL C C 1
ATOM 9506 O O . VAL C 1 260 ? 89.240 11.558 -36.582 1.00 25.10 254 VAL C O 1
ATOM 9510 N N . SER C 1 261 ? 89.735 13.752 -36.744 1.00 23.70 255 SER C N 1
ATOM 9511 C CA . SER C 1 261 ? 88.464 14.051 -37.402 1.00 26.56 255 SER C CA 1
ATOM 9512 C C . SER C 1 261 ? 88.354 13.358 -38.758 1.00 22.96 255 SER C C 1
ATOM 9513 O O . SER C 1 261 ? 87.260 12.982 -39.178 1.00 27.50 255 SER C O 1
ATOM 9516 N N . LEU C 1 262 ? 89.493 13.180 -39.425 1.00 23.17 256 LEU C N 1
ATOM 9517 C CA . LEU C 1 262 ? 89.547 12.479 -40.697 1.00 26.22 256 LEU C CA 1
ATOM 9518 C C . LEU C 1 262 ? 89.087 11.040 -40.534 1.00 28.46 256 LEU C C 1
ATOM 9519 O O . LEU C 1 262 ? 88.229 10.571 -41.279 1.00 25.01 256 LEU C O 1
ATOM 9524 N N . LEU C 1 263 ? 89.648 10.354 -39.543 1.00 25.90 257 LEU C N 1
ATOM 9525 C CA . LEU C 1 263 ? 89.222 8.990 -39.232 1.00 24.94 257 LEU C CA 1
ATOM 9526 C C . LEU C 1 263 ? 87.748 8.956 -38.841 1.00 20.56 257 LEU C C 1
ATOM 9527 O O . LEU C 1 263 ? 86.976 8.128 -39.331 1.00 23.76 257 LEU C O 1
ATOM 9532 N N . ALA C 1 264 ? 87.365 9.858 -37.943 1.00 21.36 258 ALA C N 1
ATOM 9533 C CA . ALA C 1 264 ? 85.993 9.910 -37.433 1.00 25.20 258 ALA C CA 1
ATOM 9534 C C . ALA C 1 264 ? 84.960 10.083 -38.543 1.00 24.12 258 ALA C C 1
ATOM 9535 O O . ALA C 1 264 ? 83.955 9.383 -38.579 1.00 24.56 258 ALA C O 1
ATOM 9537 N N . ASN C 1 265 ? 85.214 11.026 -39.444 1.00 24.76 259 ASN C N 1
ATOM 9538 C CA . ASN C 1 265 ? 84.272 11.320 -40.526 1.00 23.87 259 ASN C CA 1
ATOM 9539 C C . ASN C 1 265 ? 84.258 10.223 -41.585 1.00 21.04 259 ASN C C 1
ATOM 9540 O O . ASN C 1 265 ? 83.236 9.985 -42.238 1.00 27.13 259 ASN C O 1
ATOM 9545 N N . TYR C 1 266 ? 85.396 9.569 -41.767 1.00 22.57 260 TYR C N 1
ATOM 9546 C CA . TYR C 1 266 ? 85.490 8.472 -42.720 1.00 28.07 260 TYR C CA 1
ATOM 9547 C C . TYR C 1 266 ? 84.621 7.312 -42.236 1.00 29.87 260 TYR C C 1
ATOM 9548 O O . TYR C 1 266 ? 83.847 6.723 -42.997 1.00 28.29 260 TYR C O 1
ATOM 9557 N N . LEU C 1 267 ? 84.730 7.008 -40.950 1.00 26.61 261 LEU C N 1
ATOM 9558 C CA . LEU C 1 267 ? 83.936 5.942 -40.355 1.00 20.94 261 LEU C CA 1
ATOM 9559 C C . LEU C 1 267 ? 82.445 6.264 -40.363 1.00 22.59 261 LEU C C 1
ATOM 9560 O O . LEU C 1 267 ? 81.614 5.379 -40.555 1.00 28.61 261 LEU C O 1
ATOM 9565 N N . ALA C 1 268 ? 82.118 7.530 -40.120 1.00 26.15 262 ALA C N 1
ATOM 9566 C CA . ALA C 1 268 ? 80.737 7.985 -40.050 1.00 26.45 262 ALA C CA 1
ATOM 9567 C C . ALA C 1 268 ? 80.098 8.072 -41.418 1.00 32.25 262 ALA C C 1
ATOM 9568 O O . ALA C 1 268 ? 78.888 8.241 -41.519 1.00 35.55 262 ALA C O 1
ATOM 9570 N N . GLY C 1 269 ? 80.911 7.964 -42.463 1.00 29.41 263 GLY C N 1
ATOM 9571 C CA . GLY C 1 269 ? 80.402 8.053 -43.820 1.00 31.91 263 GLY C CA 1
ATOM 9572 C C . GLY C 1 269 ? 79.960 9.473 -44.145 1.00 45.15 263 GLY C C 1
ATOM 9573 O O . GLY C 1 269 ? 78.968 9.682 -44.855 1.00 47.97 263 GLY C O 1
ATOM 9574 N N . THR C 1 270 ? 80.665 10.463 -43.602 1.00 33.39 264 THR C N 1
ATOM 9575 C CA . THR C 1 270 ? 80.331 11.851 -43.909 1.00 34.46 264 THR C CA 1
ATOM 9576 C C . THR C 1 270 ? 81.462 12.501 -44.701 1.00 33.87 264 THR C C 1
ATOM 9577 O O . THR C 1 270 ? 81.406 13.686 -45.058 1.00 33.36 264 THR C O 1
ATOM 9581 N N . SER C 1 271 ? 82.502 11.717 -44.947 1.00 33.74 265 SER C N 1
ATOM 9582 C CA . SER C 1 271 ? 83.603 12.134 -45.798 1.00 31.48 265 SER C CA 1
ATOM 9583 C C . SER C 1 271 ? 84.272 10.908 -46.395 1.00 36.79 265 SER C C 1
ATOM 9584 O O . SER C 1 271 ? 84.400 9.883 -45.723 1.00 33.11 265 SER C O 1
ATOM 9587 N N . PRO C 1 272 ? 84.704 11.006 -47.657 1.00 30.75 266 PRO C N 1
ATOM 9588 C CA . PRO C 1 272 ? 85.431 9.928 -48.328 1.00 28.63 266 PRO C CA 1
ATOM 9589 C C . PRO C 1 272 ? 86.927 10.009 -48.076 1.00 28.34 266 PRO C C 1
ATOM 9590 O O . PRO C 1 272 ? 87.669 9.096 -48.431 1.00 39.99 266 PRO C O 1
ATOM 9594 N N . ASP C 1 273 ? 87.357 11.101 -47.454 1.00 31.95 267 ASP C N 1
ATOM 9595 C CA . ASP C 1 273 ? 88.770 11.347 -47.215 1.00 33.20 267 ASP C CA 1
ATOM 9596 C C . ASP C 1 273 ? 89.233 10.555 -46.008 1.00 35.66 267 ASP C C 1
ATOM 9597 O O . ASP C 1 273 ? 88.653 10.660 -44.935 1.00 35.97 267 ASP C O 1
ATOM 9602 N N . ALA C 1 274 ? 90.285 9.769 -46.190 1.00 39.30 268 ALA C N 1
ATOM 9603 C CA . ALA C 1 274 ? 90.763 8.898 -45.130 1.00 45.72 268 ALA C CA 1
ATOM 9604 C C . ALA C 1 274 ? 92.075 9.407 -44.559 1.00 41.55 268 ALA C C 1
ATOM 9605 O O . ALA C 1 274 ? 92.853 10.047 -45.262 1.00 38.94 268 ALA C O 1
ATOM 9607 N N . PRO C 1 275 ? 92.316 9.143 -43.268 1.00 38.98 269 PRO C N 1
ATOM 9608 C CA . PRO C 1 275 ? 93.616 9.523 -42.718 1.00 40.97 269 PRO C CA 1
ATOM 9609 C C . PRO C 1 275 ? 94.691 8.685 -43.382 1.00 38.88 269 PRO C C 1
ATOM 9610 O O . PRO C 1 275 ? 94.471 7.498 -43.630 1.00 43.74 269 PRO C O 1
ATOM 9614 N N . LYS C 1 276 ? 95.832 9.293 -43.677 1.00 45.47 270 LYS C N 1
ATOM 9615 C CA . LYS C 1 276 ? 96.947 8.575 -44.281 1.00 47.82 270 LYS C CA 1
ATOM 9616 C C . LYS C 1 276 ? 98.024 8.332 -43.229 1.00 40.80 270 LYS C C 1
ATOM 9617 O O . LYS C 1 276 ? 98.181 9.114 -42.287 1.00 47.07 270 LYS C O 1
ATOM 9623 N N . GLY C 1 277 ? 98.759 7.243 -43.384 1.00 31.10 271 GLY C N 1
ATOM 9624 C CA . GLY C 1 277 ? 99.871 6.956 -42.504 1.00 30.87 271 GLY C CA 1
ATOM 9625 C C . GLY C 1 277 ? 99.451 6.692 -41.073 1.00 29.19 271 GLY C C 1
ATOM 9626 O O . GLY C 1 277 ? 98.414 6.067 -40.814 1.00 31.23 271 GLY C O 1
ATOM 9627 N N . MET C 1 278 ? 100.257 7.186 -40.139 1.00 20.57 272 MET C N 1
ATOM 9628 C CA . MET C 1 278 ? 100.074 6.851 -38.724 1.00 25.97 272 MET C CA 1
ATOM 9629 C C . MET C 1 278 ? 98.707 7.248 -38.197 1.00 22.63 272 MET C C 1
ATOM 9630 O O . MET C 1 278 ? 98.225 6.659 -37.225 1.00 23.31 272 MET C O 1
ATOM 9635 N N . GLY C 1 279 ? 98.092 8.237 -38.847 1.00 22.60 273 GLY C N 1
ATOM 9636 C CA . GLY C 1 279 ? 96.787 8.748 -38.453 1.00 24.56 273 GLY C CA 1
ATOM 9637 C C . GLY C 1 279 ? 95.646 7.763 -38.602 1.00 25.47 273 GLY C C 1
ATOM 9638 O O . GLY C 1 279 ? 94.570 7.973 -38.043 1.00 24.40 273 GLY C O 1
ATOM 9639 N N . ASN C 1 280 ? 95.845 6.710 -39.386 1.00 22.83 274 ASN C N 1
ATOM 9640 C CA . ASN C 1 280 ? 94.819 5.681 -39.500 1.00 23.37 274 ASN C CA 1
ATOM 9641 C C . ASN C 1 280 ? 95.155 4.465 -38.632 1.00 26.78 274 ASN C C 1
ATOM 9642 O O . ASN C 1 280 ? 94.467 3.452 -38.681 1.00 24.56 274 ASN C O 1
ATOM 9647 N N . ARG C 1 281 ? 96.230 4.582 -37.855 1.00 22.95 275 ARG C N 1
ATOM 9648 C CA . ARG C 1 281 ? 96.762 3.491 -37.037 1.00 21.73 275 ARG C CA 1
ATOM 9649 C C . ARG C 1 281 ? 96.682 3.792 -35.530 1.00 22.63 275 ARG C C 1
ATOM 9650 O O . ARG C 1 281 ? 96.221 2.954 -34.739 1.00 23.15 275 ARG C O 1
ATOM 9658 N N . TYR C 1 282 ? 97.124 4.986 -35.134 1.00 23.69 276 TYR C N 1
ATOM 9659 C CA . TYR C 1 282 ? 97.266 5.296 -33.713 1.00 21.20 276 TYR C CA 1
ATOM 9660 C C . TYR C 1 282 ? 96.288 6.354 -33.207 1.00 21.08 276 TYR C C 1
ATOM 9661 O O . TYR C 1 282 ? 96.568 7.029 -32.224 1.00 23.63 276 TYR C O 1
ATOM 9670 N N . ASN C 1 283 ? 95.139 6.466 -33.869 1.00 20.15 277 ASN C N 1
ATOM 9671 C CA . ASN C 1 283 ? 94.063 7.354 -33.435 1.00 17.03 277 ASN C CA 1
ATOM 9672 C C . ASN C 1 283 ? 92.814 6.613 -32.968 1.00 20.57 277 ASN C C 1
ATOM 9673 O O . ASN C 1 283 ? 91.809 7.243 -32.631 1.00 21.05 277 ASN C O 1
ATOM 9678 N N . TRP C 1 284 ? 92.857 5.287 -32.970 1.00 20.44 278 TRP C N 1
ATOM 9679 C CA . TRP C 1 284 ? 91.650 4.526 -32.640 1.00 17.88 278 TRP C CA 1
ATOM 9680 C C . TRP C 1 284 ? 91.253 4.737 -31.191 1.00 17.59 278 TRP C C 1
ATOM 9681 O O . TRP C 1 284 ? 90.067 4.731 -30.875 1.00 22.94 278 TRP C O 1
ATOM 9692 N N . HIS C 1 285 ? 92.233 4.947 -30.317 1.00 18.57 279 HIS C N 1
ATOM 9693 C CA . HIS C 1 285 ? 91.935 5.139 -28.905 1.00 23.02 279 HIS C CA 1
ATOM 9694 C C . HIS C 1 285 ? 91.269 6.488 -28.649 1.00 23.28 279 HIS C C 1
ATOM 9695 O O . HIS C 1 285 ? 90.721 6.729 -27.573 1.00 22.43 279 HIS C O 1
ATOM 9702 N N . LYS C 1 286 ? 91.287 7.362 -29.648 1.00 24.62 280 LYS C N 1
ATOM 9703 C CA . LYS C 1 286 ? 90.604 8.636 -29.524 1.00 21.99 280 LYS C CA 1
ATOM 9704 C C . LYS C 1 286 ? 89.112 8.473 -29.795 1.00 24.18 280 LYS C C 1
ATOM 9705 O O . LYS C 1 286 ? 88.312 9.322 -29.413 1.00 27.74 280 LYS C O 1
ATOM 9711 N N . LEU C 1 287 ? 88.732 7.366 -30.426 1.00 20.00 281 LEU C N 1
ATOM 9712 C CA . LEU C 1 287 ? 87.337 7.180 -30.849 1.00 22.01 281 LEU C CA 1
ATOM 9713 C C . LEU C 1 287 ? 86.640 5.989 -30.185 1.00 20.19 281 LEU C C 1
ATOM 9714 O O . LEU C 1 287 ? 85.398 5.955 -30.091 1.00 27.07 281 LEU C O 1
ATOM 9719 N N . TYR C 1 288 ? 87.420 5.011 -29.751 1.00 20.59 282 TYR C N 1
ATOM 9720 C CA . TYR C 1 288 ? 86.894 3.799 -29.125 1.00 18.07 282 TYR C CA 1
ATOM 9721 C C . TYR C 1 288 ? 87.787 3.380 -27.979 1.00 21.29 282 TYR C C 1
ATOM 9722 O O . TYR C 1 288 ? 88.933 3.792 -27.908 1.00 20.72 282 TYR C O 1
ATOM 9731 N N A ASP C 1 289 ? 87.262 2.563 -27.075 0.47 21.19 283 ASP C N 1
ATOM 9732 N N B ASP C 1 289 ? 87.259 2.557 -27.082 0.53 21.22 283 ASP C N 1
ATOM 9733 C CA A ASP C 1 289 ? 88.094 1.955 -26.042 0.47 19.77 283 ASP C CA 1
ATOM 9734 C CA B ASP C 1 289 ? 88.075 1.932 -26.045 0.53 20.51 283 ASP C CA 1
ATOM 9735 C C A ASP C 1 289 ? 89.062 0.982 -26.699 0.47 22.87 283 ASP C C 1
ATOM 9736 C C B ASP C 1 289 ? 89.063 0.971 -26.696 0.53 23.06 283 ASP C C 1
ATOM 9737 O O A ASP C 1 289 ? 88.659 -0.093 -27.151 0.47 18.88 283 ASP C O 1
ATOM 9738 O O B ASP C 1 289 ? 88.676 -0.116 -27.133 0.53 19.36 283 ASP C O 1
ATOM 9747 N N . THR C 1 290 ? 90.333 1.374 -26.765 1.00 19.52 284 THR C N 1
ATOM 9748 C CA . THR C 1 290 ? 91.325 0.658 -27.553 1.00 19.32 284 THR C CA 1
ATOM 9749 C C . THR C 1 290 ? 92.571 0.355 -26.736 1.00 22.32 284 THR C C 1
ATOM 9750 O O . THR C 1 290 ? 93.056 1.215 -25.995 1.00 21.61 284 THR C O 1
ATOM 9754 N N . ASP C 1 291 ? 93.060 -0.877 -26.859 1.00 21.04 285 ASP C N 1
ATOM 9755 C CA . ASP C 1 291 ? 94.383 -1.247 -26.349 1.00 17.14 285 ASP C CA 1
ATOM 9756 C C . ASP C 1 291 ? 95.304 -1.492 -27.531 1.00 18.52 285 ASP C C 1
ATOM 9757 O O . ASP C 1 291 ? 94.949 -2.229 -28.469 1.00 19.66 285 ASP C O 1
ATOM 9762 N N . TYR C 1 292 ? 96.493 -0.898 -27.476 1.00 19.82 286 TYR C N 1
ATOM 9763 C CA . TYR C 1 292 ? 97.535 -1.184 -28.444 1.00 21.33 286 TYR C CA 1
ATOM 9764 C C . TYR C 1 292 ? 98.550 -2.096 -27.793 1.00 19.44 286 TYR C C 1
ATOM 9765 O O . TYR C 1 292 ? 99.260 -1.661 -26.895 1.00 21.59 286 TYR C O 1
ATOM 9774 N N . TYR C 1 293 ? 98.600 -3.354 -28.210 1.00 17.25 287 TYR C N 1
ATOM 9775 C CA . TYR C 1 293 ? 99.566 -4.277 -27.638 1.00 18.33 287 TYR C CA 1
ATOM 9776 C C . TYR C 1 293 ? 100.844 -4.221 -28.456 1.00 18.33 287 TYR C C 1
ATOM 9777 O O . TYR C 1 293 ? 100.862 -4.615 -29.623 1.00 21.20 287 TYR C O 1
ATOM 9786 N N . PHE C 1 294 ? 101.894 -3.697 -27.822 1.00 21.07 288 PHE C N 1
ATOM 9787 C CA . PHE C 1 294 ? 103.220 -3.571 -28.397 1.00 21.82 288 PHE C CA 1
ATOM 9788 C C . PHE C 1 294 ? 104.077 -4.793 -28.065 1.00 20.03 288 PHE C C 1
ATOM 9789 O O . PHE C 1 294 ? 104.143 -5.213 -26.899 1.00 23.03 288 PHE C O 1
ATOM 9797 N N . LEU C 1 295 ? 104.749 -5.325 -29.083 1.00 20.86 289 LEU C N 1
ATOM 9798 C CA . LEU C 1 295 ? 105.785 -6.341 -28.909 1.00 23.58 289 LEU C CA 1
ATOM 9799 C C . LEU C 1 295 ? 106.886 -5.877 -27.984 1.00 28.83 289 LEU C C 1
ATOM 9800 O O . LEU C 1 295 ? 107.382 -6.614 -27.133 1.00 24.93 289 LEU C O 1
ATOM 9805 N N . ARG C 1 296 ? 107.273 -4.629 -28.187 1.00 26.74 290 ARG C N 1
ATOM 9806 C CA . ARG C 1 296 ? 108.234 -3.968 -27.330 1.00 20.54 290 ARG C CA 1
ATOM 9807 C C . ARG C 1 296 ? 107.749 -2.569 -26.987 1.00 20.14 290 ARG C C 1
ATOM 9808 O O . ARG C 1 296 ? 108.133 -1.591 -27.642 1.00 25.40 290 ARG C O 1
ATOM 9816 N N . GLU C 1 297 ? 106.893 -2.466 -25.971 1.00 24.18 291 GLU C N 1
ATOM 9817 C CA . GLU C 1 297 ? 106.349 -1.169 -25.587 1.00 23.43 291 GLU C CA 1
ATOM 9818 C C . GLU C 1 297 ? 107.458 -0.199 -25.184 1.00 27.38 291 GLU C C 1
ATOM 9819 O O . GLU C 1 297 ? 107.323 1.018 -25.348 1.00 26.71 291 GLU C O 1
ATOM 9825 N N . ASP C 1 298 ? 108.559 -0.745 -24.672 1.00 30.09 292 ASP C N 1
ATOM 9826 C CA . ASP C 1 298 ? 109.647 0.094 -24.215 1.00 31.96 292 ASP C CA 1
ATOM 9827 C C . ASP C 1 298 ? 110.346 0.822 -25.365 1.00 28.51 292 ASP C C 1
ATOM 9828 O O . ASP C 1 298 ? 111.152 1.708 -25.121 1.00 28.21 292 ASP C O 1
ATOM 9833 N N . TYR C 1 299 ? 110.030 0.477 -26.611 1.00 28.71 293 TYR C N 1
ATOM 9834 C CA . TYR C 1 299 ? 110.548 1.259 -27.727 1.00 25.28 293 TYR C CA 1
ATOM 9835 C C . TYR C 1 299 ? 110.100 2.709 -27.601 1.00 24.71 293 TYR C C 1
ATOM 9836 O O . TYR C 1 299 ? 110.847 3.620 -27.942 1.00 29.57 293 TYR C O 1
ATOM 9845 N N . LEU C 1 300 ? 108.889 2.922 -27.077 1.00 23.85 294 LEU C N 1
ATOM 9846 C CA . LEU C 1 300 ? 108.348 4.267 -26.938 1.00 24.32 294 LEU C CA 1
ATOM 9847 C C . LEU C 1 300 ? 109.088 5.061 -25.866 1.00 26.18 294 LEU C C 1
ATOM 9848 O O . LEU C 1 300 ? 108.927 6.276 -25.768 1.00 33.82 294 LEU C O 1
ATOM 9853 N N . ASP C 1 301 ? 109.844 4.342 -25.036 1.00 36.34 295 ASP C N 1
ATOM 9854 C CA . ASP C 1 301 ? 110.685 4.918 -23.988 1.00 31.52 295 ASP C CA 1
ATOM 9855 C C . ASP C 1 301 ? 112.101 5.190 -24.493 1.00 38.95 295 ASP C C 1
ATOM 9856 O O . ASP C 1 301 ? 112.639 6.289 -24.320 1.00 36.30 295 ASP C O 1
ATOM 9861 N N . VAL C 1 302 ? 112.714 4.176 -25.095 1.00 31.39 296 VAL C N 1
ATOM 9862 C CA . VAL C 1 302 ? 114.126 4.281 -25.445 1.00 29.16 296 VAL C CA 1
ATOM 9863 C C . VAL C 1 302 ? 114.366 5.223 -26.619 1.00 36.91 296 VAL C C 1
ATOM 9864 O O . VAL C 1 302 ? 115.434 5.811 -26.725 1.00 41.98 296 VAL C O 1
ATOM 9868 N N . GLU C 1 303 ? 113.382 5.385 -27.493 1.00 31.61 297 GLU C N 1
ATOM 9869 C CA . GLU C 1 303 ? 113.514 6.346 -28.581 1.00 34.98 297 GLU C CA 1
ATOM 9870 C C . GLU C 1 303 ? 112.879 7.671 -28.197 1.00 39.37 297 GLU C C 1
ATOM 9871 O O . GLU C 1 303 ? 111.653 7.802 -28.143 1.00 37.69 297 GLU C O 1
ATOM 9877 N N . ALA C 1 304 ? 113.731 8.651 -27.907 1.00 32.86 298 ALA C N 1
ATOM 9878 C CA . ALA C 1 304 ? 113.276 9.913 -27.341 1.00 39.14 298 ALA C CA 1
ATOM 9879 C C . ALA C 1 304 ? 112.338 10.651 -28.280 1.00 28.53 298 ALA C C 1
ATOM 9880 O O . ALA C 1 304 ? 111.487 11.413 -27.834 1.00 33.37 298 ALA C O 1
ATOM 9882 N N . ASN C 1 305 ? 112.499 10.432 -29.581 1.00 28.82 299 ASN C N 1
ATOM 9883 C CA . ASN C 1 305 ? 111.653 11.097 -30.555 1.00 31.18 299 ASN C CA 1
ATOM 9884 C C . ASN C 1 305 ? 110.296 10.431 -30.652 1.00 27.83 299 ASN C C 1
ATOM 9885 O O . ASN C 1 305 ? 109.500 10.771 -31.521 1.00 30.71 299 ASN C O 1
ATOM 9890 N N . LEU C 1 306 ? 110.053 9.454 -29.787 1.00 25.08 300 LEU C N 1
ATOM 9891 C CA . LEU C 1 306 ? 108.740 8.814 -29.730 1.00 24.91 300 LEU C CA 1
ATOM 9892 C C . LEU C 1 306 ? 108.061 9.037 -28.385 1.00 30.32 300 LEU C C 1
ATOM 9893 O O . LEU C 1 306 ? 106.978 8.500 -28.142 1.00 27.35 300 LEU C O 1
ATOM 9898 N N . HIS C 1 307 ? 108.694 9.821 -27.513 1.00 32.14 301 HIS C N 1
ATOM 9899 C CA . HIS C 1 307 ? 108.101 10.166 -26.218 1.00 28.40 301 HIS C CA 1
ATOM 9900 C C . HIS C 1 307 ? 106.787 10.908 -26.401 1.00 28.58 301 HIS C C 1
ATOM 9901 O O . HIS C 1 307 ? 105.881 10.784 -25.584 1.00 28.98 301 HIS C O 1
ATOM 9908 N N . ASP C 1 308 ? 106.694 11.702 -27.464 1.00 30.30 302 ASP C N 1
ATOM 9909 C CA . ASP C 1 308 ? 105.466 12.436 -27.735 1.00 29.18 302 ASP C CA 1
ATOM 9910 C C . ASP C 1 308 ? 104.344 11.475 -28.155 1.00 30.57 302 ASP C C 1
ATOM 9911 O O . ASP C 1 308 ? 103.183 11.697 -27.816 1.00 26.41 302 ASP C O 1
ATOM 9916 N N . LEU C 1 309 ? 104.677 10.408 -28.882 1.00 24.79 303 LEU C N 1
ATOM 9917 C CA . LEU C 1 309 ? 103.672 9.384 -29.195 1.00 23.60 303 LEU C CA 1
ATOM 9918 C C . LEU C 1 309 ? 103.309 8.609 -27.930 1.00 25.17 303 LEU C C 1
ATOM 9919 O O . LEU C 1 309 ? 102.148 8.289 -27.698 1.00 25.62 303 LEU C O 1
ATOM 9924 N N . ARG C 1 310 ? 104.308 8.316 -27.108 1.00 22.27 304 ARG C N 1
ATOM 9925 C CA . ARG C 1 310 ? 104.064 7.637 -25.834 1.00 20.23 304 ARG C CA 1
ATOM 9926 C C . ARG C 1 310 ? 103.025 8.373 -24.988 1.00 28.17 304 ARG C C 1
ATOM 9927 O O . ARG C 1 310 ? 102.087 7.757 -24.462 1.00 27.10 304 ARG C O 1
ATOM 9935 N N . ASP C 1 311 ? 103.176 9.691 -24.879 1.00 27.41 305 ASP C N 1
ATOM 9936 C CA . ASP C 1 311 ? 102.219 10.502 -24.121 1.00 27.56 305 ASP C CA 1
ATOM 9937 C C . ASP C 1 311 ? 100.860 10.531 -24.798 1.00 25.30 305 ASP C C 1
ATOM 9938 O O . ASP C 1 311 ? 99.816 10.510 -24.135 1.00 26.94 305 ASP C O 1
ATOM 9943 N N . TYR C 1 312 ? 100.874 10.558 -26.124 1.00 22.96 306 TYR C N 1
ATOM 9944 C CA . TYR C 1 312 ? 99.646 10.652 -26.901 1.00 22.81 306 TYR C CA 1
ATOM 9945 C C . TYR C 1 312 ? 98.785 9.400 -26.716 1.00 27.19 306 TYR C C 1
ATOM 9946 O O . TYR C 1 312 ? 97.556 9.485 -26.645 1.00 24.65 306 TYR C O 1
ATOM 9955 N N . LEU C 1 313 ? 99.428 8.241 -26.639 1.00 27.39 307 LEU C N 1
ATOM 9956 C CA . LEU C 1 313 ? 98.704 6.976 -26.470 1.00 24.66 307 LEU C CA 1
ATOM 9957 C C . LEU C 1 313 ? 98.281 6.788 -25.017 1.00 24.00 307 LEU C C 1
ATOM 9958 O O . LEU C 1 313 ? 97.241 6.185 -24.737 1.00 26.08 307 LEU C O 1
ATOM 9963 N N . GLY C 1 314 ? 99.108 7.288 -24.098 1.00 25.37 308 GLY C N 1
ATOM 9964 C CA . GLY C 1 314 ? 98.796 7.216 -22.682 1.00 26.58 308 GLY C CA 1
ATOM 9965 C C . GLY C 1 314 ? 98.534 5.790 -22.245 1.00 22.94 308 GLY C C 1
ATOM 9966 O O . GLY C 1 314 ? 99.263 4.883 -22.645 1.00 24.98 308 GLY C O 1
ATOM 9967 N N . SER C 1 315 ? 97.465 5.577 -21.480 1.00 24.83 309 SER C N 1
ATOM 9968 C CA . SER C 1 315 ? 97.201 4.254 -20.918 1.00 25.45 309 SER C CA 1
ATOM 9969 C C . SER C 1 315 ? 96.765 3.218 -21.967 1.00 23.58 309 SER C C 1
ATOM 9970 O O . SER C 1 315 ? 96.690 2.032 -21.667 1.00 25.56 309 SER C O 1
ATOM 9973 N N . SER C 1 316 ? 96.480 3.648 -23.192 1.00 19.72 310 SER C N 1
ATOM 9974 C CA . SER C 1 316 ? 96.102 2.688 -24.233 1.00 20.58 310 SER C CA 1
ATOM 9975 C C . SER C 1 316 ? 97.270 1.846 -24.756 1.00 21.41 310 SER C C 1
ATOM 9976 O O . SER C 1 316 ? 97.052 0.788 -25.347 1.00 22.90 310 SER C O 1
ATOM 9979 N N . ALA C 1 317 ? 98.502 2.317 -24.561 1.00 19.21 311 ALA C N 1
ATOM 9980 C CA . ALA C 1 317 ? 99.685 1.523 -24.919 1.00 21.82 311 ALA C CA 1
ATOM 9981 C C . ALA C 1 317 ? 99.937 0.420 -23.894 1.00 21.55 311 ALA C C 1
ATOM 9982 O O . ALA C 1 317 ? 100.078 0.684 -22.705 1.00 27.74 311 ALA C O 1
ATOM 9984 N N . LYS C 1 318 ? 100.016 -0.820 -24.359 1.00 21.80 312 LYS C N 1
ATOM 9985 C CA . LYS C 1 318 ? 100.207 -1.953 -23.467 1.00 18.57 312 LYS C CA 1
ATOM 9986 C C . LYS C 1 318 ? 101.377 -2.799 -23.929 1.00 18.11 312 LYS C C 1
ATOM 9987 O O . LYS C 1 318 ? 101.754 -2.763 -25.100 1.00 21.40 312 LYS C O 1
ATOM 9993 N N . GLN C 1 319 ? 101.939 -3.570 -23.003 1.00 20.83 313 GLN C N 1
ATOM 9994 C CA . GLN C 1 319 ? 102.966 -4.525 -23.370 1.00 20.95 313 GLN C CA 1
ATOM 9995 C C . GLN C 1 319 ? 102.312 -5.885 -23.620 1.00 21.47 313 GLN C C 1
ATOM 9996 O O . GLN C 1 319 ? 101.583 -6.413 -22.776 1.00 25.51 313 GLN C O 1
ATOM 10002 N N . MET C 1 320 ? 102.560 -6.429 -24.799 1.00 21.93 314 MET C N 1
ATOM 10003 C CA . MET C 1 320 ? 102.107 -7.767 -25.146 1.00 21.74 314 MET C CA 1
ATOM 10004 C C . MET C 1 320 ? 102.705 -8.810 -24.199 1.00 27.26 314 MET C C 1
ATOM 10005 O O . MET C 1 320 ? 103.929 -8.844 -23.997 1.00 28.85 314 MET C O 1
ATOM 10010 N N . PRO C 1 321 ? 101.858 -9.659 -23.597 1.00 27.57 315 PRO C N 1
ATOM 10011 C CA . PRO C 1 321 ? 102.406 -10.650 -22.664 1.00 25.12 315 PRO C CA 1
ATOM 10012 C C . PRO C 1 321 ? 102.980 -11.885 -23.367 1.00 25.93 315 PRO C C 1
ATOM 10013 O O . PRO C 1 321 ? 102.490 -12.302 -24.411 1.00 24.95 315 PRO C O 1
ATOM 10017 N N . TRP C 1 322 ? 104.029 -12.461 -22.785 1.00 25.76 316 TRP C N 1
ATOM 10018 C CA . TRP C 1 322 ? 104.671 -13.640 -23.353 1.00 26.29 316 TRP C CA 1
ATOM 10019 C C . TRP C 1 322 ? 104.399 -14.890 -22.531 1.00 27.70 316 TRP C C 1
ATOM 10020 O O . TRP C 1 322 ? 104.801 -15.984 -22.910 1.00 40.09 316 TRP C O 1
ATOM 10031 N N . ASP C 1 323 ? 103.714 -14.728 -21.408 1.00 30.36 317 ASP C N 1
ATOM 10032 C CA . ASP C 1 323 ? 103.608 -15.809 -20.435 1.00 34.44 317 ASP C CA 1
ATOM 10033 C C . ASP C 1 323 ? 102.198 -16.345 -20.166 1.00 31.70 317 ASP C C 1
ATOM 10034 O O . ASP C 1 323 ? 101.985 -17.043 -19.175 1.00 34.47 317 ASP C O 1
ATOM 10039 N N . GLU C 1 324 ? 101.238 -16.032 -21.029 1.00 25.47 318 GLU C N 1
ATOM 10040 C CA . GLU C 1 324 ? 99.859 -16.444 -20.778 1.00 27.48 318 GLU C CA 1
ATOM 10041 C C . GLU C 1 324 ? 99.605 -17.919 -21.079 1.00 29.02 318 GLU C C 1
ATOM 10042 O O . GLU C 1 324 ? 98.749 -18.537 -20.447 1.00 25.40 318 GLU C O 1
ATOM 10048 N N . PHE C 1 325 ? 100.332 -18.478 -22.047 1.00 26.54 319 PHE C N 1
ATOM 10049 C CA . PHE C 1 325 ? 100.205 -19.903 -22.352 1.00 21.00 319 PHE C CA 1
ATOM 10050 C C . PHE C 1 325 ? 100.480 -20.731 -21.088 1.00 23.75 319 PHE C C 1
ATOM 10051 O O . PHE C 1 325 ? 99.763 -21.687 -20.795 1.00 24.42 319 PHE C O 1
ATOM 10059 N N . ALA C 1 326 ? 101.524 -20.366 -20.349 1.00 27.47 320 ALA C N 1
ATOM 10060 C CA . ALA C 1 326 ? 101.907 -21.141 -19.169 1.00 30.20 320 ALA C CA 1
ATOM 10061 C C . ALA C 1 326 ? 100.847 -21.057 -18.079 1.00 35.03 320 ALA C C 1
ATOM 10062 O O . ALA C 1 326 ? 100.777 -21.926 -17.210 1.00 28.91 320 ALA C O 1
ATOM 10064 N N . LYS C 1 327 ? 100.020 -20.018 -18.119 1.00 31.30 321 LYS C N 1
ATOM 10065 C CA . LYS C 1 327 ? 98.963 -19.869 -17.117 1.00 32.80 321 LYS C CA 1
ATOM 10066 C C . LYS C 1 327 ? 97.675 -20.603 -17.511 1.00 35.89 321 LYS C C 1
ATOM 10067 O O . LYS C 1 327 ? 96.769 -20.751 -16.689 1.00 38.10 321 LYS C O 1
ATOM 10073 N N . LEU C 1 328 ? 97.603 -21.078 -18.755 1.00 30.77 322 LEU C N 1
ATOM 10074 C CA . LEU C 1 328 ? 96.480 -21.915 -19.179 1.00 23.01 322 LEU C CA 1
ATOM 10075 C C . LEU C 1 328 ? 96.539 -23.264 -18.468 1.00 25.44 322 LEU C C 1
ATOM 10076 O O . LEU C 1 328 ? 97.615 -23.710 -18.052 1.00 27.87 322 LEU C O 1
ATOM 10081 N N . SER C 1 329 ? 95.389 -23.920 -18.349 1.00 25.97 323 SER C N 1
ATOM 10082 C CA . SER C 1 329 ? 95.348 -25.280 -17.840 1.00 27.38 323 SER C CA 1
ATOM 10083 C C . SER C 1 329 ? 96.007 -26.204 -18.855 1.00 24.95 323 SER C C 1
ATOM 10084 O O . SER C 1 329 ? 96.190 -25.833 -20.024 1.00 25.81 323 SER C O 1
ATOM 10087 N N . ASP C 1 330 ? 96.347 -27.416 -18.431 1.00 26.46 324 ASP C N 1
ATOM 10088 C CA A ASP C 1 330 ? 96.995 -28.347 -19.342 0.48 27.39 324 ASP C CA 1
ATOM 10089 C CA B ASP C 1 330 ? 96.952 -28.400 -19.325 0.52 28.40 324 ASP C CA 1
ATOM 10090 C C . ASP C 1 330 ? 96.066 -28.680 -20.523 1.00 29.50 324 ASP C C 1
ATOM 10091 O O . ASP C 1 330 ? 96.534 -28.824 -21.658 1.00 29.73 324 ASP C O 1
ATOM 10100 N N . SER C 1 331 ? 94.766 -28.773 -20.261 1.00 29.50 325 SER C N 1
ATOM 10101 C CA . SER C 1 331 ? 93.794 -29.061 -21.305 1.00 25.62 325 SER C CA 1
ATOM 10102 C C . SER C 1 331 ? 93.688 -27.906 -22.310 1.00 23.21 325 SER C C 1
ATOM 10103 O O . SER C 1 331 ? 93.588 -28.114 -23.516 1.00 26.52 325 SER C O 1
ATOM 10106 N N . GLN C 1 332 ? 93.713 -26.685 -21.795 1.00 24.42 326 GLN C N 1
ATOM 10107 C CA . GLN C 1 332 ? 93.708 -25.497 -22.630 1.00 24.34 326 GLN C CA 1
ATOM 10108 C C . GLN C 1 332 ? 94.965 -25.398 -23.461 1.00 24.90 326 GLN C C 1
ATOM 10109 O O . GLN C 1 332 ? 94.929 -24.968 -24.610 1.00 25.15 326 GLN C O 1
ATOM 10115 N N . GLN C 1 333 ? 96.084 -25.777 -22.860 1.00 21.11 327 GLN C N 1
ATOM 10116 C CA . GLN C 1 333 ? 97.358 -25.795 -23.573 1.00 23.17 327 GLN C CA 1
ATOM 10117 C C . GLN C 1 333 ? 97.323 -26.775 -24.745 1.00 20.67 327 GLN C C 1
ATOM 10118 O O . GLN C 1 333 ? 97.767 -26.453 -25.852 1.00 22.76 327 GLN C O 1
ATOM 10124 N N . THR C 1 334 ? 96.789 -27.966 -24.498 1.00 21.47 328 THR C N 1
ATOM 10125 C CA . THR C 1 334 ? 96.683 -29.001 -25.525 1.00 22.61 328 THR C CA 1
ATOM 10126 C C . THR C 1 334 ? 95.831 -28.537 -26.703 1.00 26.01 328 THR C C 1
ATOM 10127 O O . THR C 1 334 ? 96.143 -28.835 -27.860 1.00 29.32 328 THR C O 1
ATOM 10131 N N . LEU C 1 335 ? 94.762 -27.802 -26.403 1.00 28.46 329 LEU C N 1
ATOM 10132 C CA . LEU C 1 335 ? 93.896 -27.246 -27.444 1.00 24.93 329 LEU C CA 1
ATOM 10133 C C . LEU C 1 335 ? 94.644 -26.229 -28.300 1.00 22.27 329 LEU C C 1
ATOM 10134 O O . LEU C 1 335 ? 94.589 -26.287 -29.532 1.00 26.01 329 LEU C O 1
ATOM 10139 N N . PHE C 1 336 ? 95.345 -25.308 -27.646 1.00 21.43 330 PHE C N 1
ATOM 10140 C CA . PHE C 1 336 ? 96.175 -24.322 -28.336 1.00 20.46 330 PHE C CA 1
ATOM 10141 C C . PHE C 1 336 ? 97.183 -25.001 -29.271 1.00 23.33 330 PHE C C 1
ATOM 10142 O O . PHE C 1 336 ? 97.316 -24.608 -30.436 1.00 21.75 330 PHE C O 1
ATOM 10150 N N . LEU C 1 337 ? 97.897 -25.995 -28.750 1.00 20.39 331 LEU C N 1
ATOM 10151 C CA . LEU C 1 337 ? 98.930 -26.687 -29.519 1.00 22.85 331 LEU C CA 1
ATOM 10152 C C . LEU C 1 337 ? 98.330 -27.402 -30.729 1.00 25.10 331 LEU C C 1
ATOM 10153 O O . LEU C 1 337 ? 98.898 -27.382 -31.823 1.00 28.36 331 LEU C O 1
ATOM 10158 N N . ASP C 1 338 ? 97.156 -27.991 -30.541 1.00 24.99 332 ASP C N 1
ATOM 10159 C CA . ASP C 1 338 ? 96.495 -28.721 -31.611 1.00 27.83 332 ASP C CA 1
ATOM 10160 C C . ASP C 1 338 ? 96.146 -27.768 -32.765 1.00 29.01 332 ASP C C 1
ATOM 10161 O O . ASP C 1 338 ? 96.411 -28.060 -33.937 1.00 30.38 332 ASP C O 1
ATOM 10166 N N . ILE C 1 339 ? 95.584 -26.617 -32.418 1.00 25.56 333 ILE C N 1
ATOM 10167 C CA . ILE C 1 339 ? 95.199 -25.617 -33.415 1.00 23.20 333 ILE C CA 1
ATOM 10168 C C . ILE C 1 339 ? 96.405 -25.078 -34.190 1.00 26.81 333 ILE C C 1
ATOM 10169 O O . ILE C 1 339 ? 96.351 -24.934 -35.418 1.00 29.96 333 ILE C O 1
ATOM 10174 N N . VAL C 1 340 ? 97.495 -24.765 -33.496 1.00 26.34 334 VAL C N 1
ATOM 10175 C CA . VAL C 1 340 ? 98.646 -24.184 -34.186 1.00 21.29 334 VAL C CA 1
ATOM 10176 C C . VAL C 1 340 ? 99.540 -25.244 -34.820 1.00 27.24 334 VAL C C 1
ATOM 10177 O O . VAL C 1 340 ? 100.498 -24.904 -35.504 1.00 25.96 334 VAL C O 1
ATOM 10181 N N . GLY C 1 341 ? 99.240 -26.517 -34.574 1.00 27.94 335 GLY C N 1
ATOM 10182 C CA . GLY C 1 341 ? 99.930 -27.610 -35.241 1.00 29.20 335 GLY C CA 1
ATOM 10183 C C . GLY C 1 341 ? 101.319 -27.886 -34.702 1.00 31.11 335 GLY C C 1
ATOM 10184 O O . GLY C 1 341 ? 102.207 -28.312 -35.446 1.00 28.79 335 GLY C O 1
ATOM 10185 N N . PHE C 1 342 ? 101.510 -27.663 -33.405 1.00 26.55 336 PHE C N 1
ATOM 10186 C CA . PHE C 1 342 ? 102.839 -27.789 -32.810 1.00 20.76 336 PHE C CA 1
ATOM 10187 C C . PHE C 1 342 ? 102.866 -28.943 -31.826 1.00 27.47 336 PHE C C 1
ATOM 10188 O O . PHE C 1 342 ? 102.142 -28.927 -30.833 1.00 25.67 336 PHE C O 1
ATOM 10196 N N . ASP C 1 343 ? 103.689 -29.948 -32.122 1.00 27.71 337 ASP C N 1
ATOM 10197 C CA . ASP C 1 343 ? 103.889 -31.065 -31.203 1.00 24.30 337 ASP C CA 1
ATOM 10198 C C . ASP C 1 343 ? 105.012 -30.695 -30.243 1.00 31.94 337 ASP C C 1
ATOM 10199 O O . ASP C 1 343 ? 106.193 -31.006 -30.477 1.00 23.13 337 ASP C O 1
ATOM 10204 N N . LYS C 1 344 ? 104.630 -30.001 -29.176 1.00 26.54 338 LYS C N 1
ATOM 10205 C CA . LYS C 1 344 ? 105.579 -29.505 -28.192 1.00 27.66 338 LYS C CA 1
ATOM 10206 C C . LYS C 1 344 ? 106.299 -30.638 -27.463 1.00 21.40 338 LYS C C 1
ATOM 10207 O O . LYS C 1 344 ? 107.511 -30.558 -27.225 1.00 21.97 338 LYS C O 1
ATOM 10213 N N . GLU C 1 345 ? 105.559 -31.681 -27.093 1.00 27.89 339 GLU C N 1
ATOM 10214 C CA . GLU C 1 345 ? 106.166 -32.813 -26.394 1.00 23.01 339 GLU C CA 1
ATOM 10215 C C . GLU C 1 345 ? 107.266 -33.442 -27.232 1.00 24.69 339 GLU C C 1
ATOM 10216 O O . GLU C 1 345 ? 108.311 -33.811 -26.704 1.00 25.59 339 GLU C O 1
ATOM 10222 N N . GLN C 1 346 ? 107.040 -33.546 -28.537 1.00 24.89 340 GLN C N 1
ATOM 10223 C CA . GLN C 1 346 ? 108.058 -34.111 -29.415 1.00 25.07 340 GLN C CA 1
ATOM 10224 C C . GLN C 1 346 ? 109.316 -33.233 -29.439 1.00 24.58 340 GLN C C 1
ATOM 10225 O O . GLN C 1 346 ? 110.442 -33.749 -29.358 1.00 22.72 340 GLN C O 1
ATOM 10231 N N . LEU C 1 347 ? 109.139 -31.917 -29.550 1.00 23.41 341 LEU C N 1
ATOM 10232 C CA . LEU C 1 347 ? 110.311 -31.043 -29.564 1.00 21.56 341 LEU C CA 1
ATOM 10233 C C . LEU C 1 347 ? 111.022 -31.077 -28.209 1.00 19.82 341 LEU C C 1
ATOM 10234 O O . LEU C 1 347 ? 112.256 -31.033 -28.152 1.00 20.90 341 LEU C O 1
ATOM 10239 N N . GLN C 1 348 ? 110.253 -31.151 -27.124 1.00 20.51 342 GLN C N 1
ATOM 10240 C CA . GLN C 1 348 ? 110.861 -31.301 -25.796 1.00 20.95 342 GLN C CA 1
ATOM 10241 C C . GLN C 1 348 ? 111.734 -32.539 -25.751 1.00 25.45 342 GLN C C 1
ATOM 10242 O O . GLN C 1 348 ? 112.854 -32.498 -25.244 1.00 22.50 342 GLN C O 1
ATOM 10248 N N . GLN C 1 349 ? 111.222 -33.637 -26.292 1.00 22.59 343 GLN C N 1
ATOM 10249 C CA . GLN C 1 349 ? 111.981 -34.880 -26.304 1.00 24.18 343 GLN C CA 1
ATOM 10250 C C . GLN C 1 349 ? 113.235 -34.747 -27.153 1.00 25.97 343 GLN C C 1
ATOM 10251 O O . GLN C 1 349 ? 114.302 -35.239 -26.772 1.00 26.59 343 GLN C O 1
ATOM 10257 N N . GLN C 1 350 ? 113.120 -34.058 -28.291 1.00 22.24 344 GLN C N 1
ATOM 10258 C CA . GLN C 1 350 ? 114.276 -33.891 -29.169 1.00 21.35 344 GLN C CA 1
ATOM 10259 C C . GLN C 1 350 ? 115.331 -33.000 -28.522 1.00 22.30 344 GLN C C 1
ATOM 10260 O O . GLN C 1 350 ? 116.529 -33.275 -28.627 1.00 21.49 344 GLN C O 1
ATOM 10266 N N . TYR C 1 351 ? 114.882 -31.955 -27.829 1.00 19.58 345 TYR C N 1
ATOM 10267 C CA . TYR C 1 351 ? 115.791 -31.071 -27.092 1.00 20.71 345 TYR C CA 1
ATOM 10268 C C . TYR C 1 351 ? 116.615 -31.850 -26.071 1.00 23.18 345 TYR C C 1
ATOM 10269 O O . TYR C 1 351 ? 117.793 -31.551 -25.863 1.00 23.24 345 TYR C O 1
ATOM 10278 N N . SER C 1 352 ? 116.009 -32.852 -25.432 1.00 22.10 346 SER C N 1
ATOM 10279 C CA A SER C 1 352 ? 116.654 -33.589 -24.344 0.50 20.75 346 SER C CA 1
ATOM 10280 C CA B SER C 1 352 ? 116.710 -33.548 -24.353 0.50 20.28 346 SER C CA 1
ATOM 10281 C C . SER C 1 352 ? 117.385 -34.865 -24.773 1.00 27.86 346 SER C C 1
ATOM 10282 O O . SER C 1 352 ? 118.072 -35.499 -23.964 1.00 28.40 346 SER C O 1
ATOM 10287 N N . GLN C 1 353 ? 117.213 -35.248 -26.032 1.00 22.74 347 GLN C N 1
ATOM 10288 C CA . GLN C 1 353 ? 117.816 -36.445 -26.620 1.00 28.99 347 GLN C CA 1
ATOM 10289 C C . GLN C 1 353 ? 119.323 -36.469 -26.393 1.00 21.61 347 GLN C C 1
ATOM 10290 O O . GLN C 1 353 ? 119.909 -37.508 -26.105 1.00 23.93 347 GLN C O 1
ATOM 10296 N N . SER C 1 354 ? 119.934 -35.308 -26.579 1.00 24.18 348 SER C N 1
ATOM 10297 C CA . SER C 1 354 ? 121.354 -35.109 -26.327 1.00 22.72 348 SER C CA 1
ATOM 10298 C C . SER C 1 354 ? 121.443 -34.005 -25.275 1.00 22.90 348 SER C C 1
ATOM 10299 O O . SER C 1 354 ? 120.644 -33.071 -25.293 1.00 23.52 348 SER C O 1
ATOM 10302 N N . PRO C 1 355 ? 122.379 -34.118 -24.325 1.00 24.03 349 PRO C N 1
ATOM 10303 C CA . PRO C 1 355 ? 122.449 -33.104 -23.266 1.00 21.50 349 PRO C CA 1
ATOM 10304 C C . PRO C 1 355 ? 123.119 -31.812 -23.692 1.00 25.29 349 PRO C C 1
ATOM 10305 O O . PRO C 1 355 ? 123.177 -30.882 -22.884 1.00 25.94 349 PRO C O 1
ATOM 10309 N N . LEU C 1 356 ? 123.628 -31.755 -24.922 1.00 20.71 350 LEU C N 1
ATOM 10310 C CA . LEU C 1 356 ? 124.211 -30.530 -25.444 1.00 22.90 350 LEU C CA 1
ATOM 10311 C C . LEU C 1 356 ? 123.165 -29.421 -25.520 1.00 25.01 350 LEU C C 1
ATOM 10312 O O . LEU C 1 356 ? 121.985 -29.691 -25.761 1.00 24.08 350 LEU C O 1
ATOM 10317 N N . PRO C 1 357 ? 123.589 -28.161 -25.348 1.00 24.31 351 PRO C N 1
ATOM 10318 C CA . PRO C 1 357 ? 122.602 -27.096 -25.550 1.00 24.14 351 PRO C CA 1
ATOM 10319 C C . PRO C 1 357 ? 122.105 -27.076 -26.996 1.00 24.29 351 PRO C C 1
ATOM 10320 O O . PRO C 1 357 ? 122.747 -27.629 -27.896 1.00 22.77 351 PRO C O 1
ATOM 10324 N N . ASN C 1 358 ? 120.944 -26.457 -27.210 1.00 18.90 352 ASN C N 1
ATOM 10325 C CA . ASN C 1 358 ? 120.245 -26.586 -28.484 1.00 19.86 352 ASN C CA 1
ATOM 10326 C C . ASN C 1 358 ? 120.288 -25.316 -29.326 1.00 17.69 352 ASN C C 1
ATOM 10327 O O . ASN C 1 358 ? 120.041 -24.220 -28.824 1.00 20.25 352 ASN C O 1
ATOM 10332 N N . PHE C 1 359 ? 120.613 -25.474 -30.602 1.00 17.14 353 PHE C N 1
ATOM 10333 C CA . PHE C 1 359 ? 120.710 -24.340 -31.515 1.00 19.29 353 PHE C CA 1
ATOM 10334 C C . PHE C 1 359 ? 119.725 -24.506 -32.664 1.00 20.41 353 PHE C C 1
ATOM 10335 O O . PHE C 1 359 ? 119.712 -25.537 -33.329 1.00 21.65 353 PHE C O 1
ATOM 10343 N N . ILE C 1 360 ? 118.874 -23.500 -32.864 1.00 19.94 354 ILE C N 1
ATOM 10344 C CA . ILE C 1 360 ? 117.992 -23.470 -34.027 1.00 15.16 354 ILE C CA 1
ATOM 10345 C C . ILE C 1 360 ? 118.508 -22.467 -35.030 1.00 15.06 354 ILE C C 1
ATOM 10346 O O . ILE C 1 360 ? 118.682 -21.292 -34.696 1.00 21.19 354 ILE C O 1
ATOM 10351 N N . PHE C 1 361 ? 118.747 -22.948 -36.245 1.00 15.11 355 PHE C N 1
ATOM 10352 C CA . PHE C 1 361 ? 119.043 -22.101 -37.391 1.00 15.79 355 PHE C CA 1
ATOM 10353 C C . PHE C 1 361 ? 117.744 -21.759 -38.079 1.00 19.26 355 PHE C C 1
ATOM 10354 O O . PHE C 1 361 ? 116.976 -22.665 -38.412 1.00 21.18 355 PHE C O 1
ATOM 10362 N N . THR C 1 362 ? 117.505 -20.469 -38.308 1.00 16.80 356 THR C N 1
ATOM 10363 C CA . THR C 1 362 ? 116.274 -20.067 -38.979 1.00 19.82 356 THR C CA 1
ATOM 10364 C C . THR C 1 362 ? 116.550 -19.796 -40.445 1.00 20.89 356 THR C C 1
ATOM 10365 O O . THR C 1 362 ? 117.294 -18.868 -40.788 1.00 22.11 356 THR C O 1
ATOM 10369 N N . GLY C 1 363 ? 115.955 -20.612 -41.309 1.00 15.45 357 GLY C N 1
ATOM 10370 C CA . GLY C 1 363 ? 116.184 -20.471 -42.741 1.00 17.09 357 GLY C CA 1
ATOM 10371 C C . GLY C 1 363 ? 115.359 -19.388 -43.400 1.00 20.85 357 GLY C C 1
ATOM 10372 O O . GLY C 1 363 ? 114.460 -18.804 -42.793 1.00 20.68 357 GLY C O 1
ATOM 10373 N N . THR C 1 364 ? 115.686 -19.100 -44.654 1.00 20.41 358 THR C N 1
ATOM 10374 C CA . THR C 1 364 ? 114.862 -18.202 -45.462 1.00 20.47 358 THR C CA 1
ATOM 10375 C C . THR C 1 364 ? 114.630 -18.800 -46.844 1.00 19.89 358 THR C C 1
ATOM 10376 O O . THR C 1 364 ? 115.034 -19.932 -47.115 1.00 22.96 358 THR C O 1
ATOM 10380 N N . THR C 1 365 ? 113.976 -18.030 -47.713 1.00 20.98 359 THR C N 1
ATOM 10381 C CA . THR C 1 365 ? 113.703 -18.474 -49.066 1.00 20.41 359 THR C CA 1
ATOM 10382 C C . THR C 1 365 ? 114.814 -18.005 -49.995 1.00 24.36 359 THR C C 1
ATOM 10383 O O . THR C 1 365 ? 115.987 -18.227 -49.715 1.00 27.11 359 THR C O 1
ATOM 10387 N N . THR C 1 366 ? 114.458 -17.329 -51.076 1.00 24.67 360 THR C N 1
ATOM 10388 C CA . THR C 1 366 ? 115.458 -16.756 -51.975 1.00 19.54 360 THR C CA 1
ATOM 10389 C C . THR C 1 366 ? 115.499 -15.266 -51.723 1.00 24.88 360 THR C C 1
ATOM 10390 O O . THR C 1 366 ? 114.579 -14.723 -51.133 1.00 28.09 360 THR C O 1
ATOM 10394 N N . TRP C 1 367 ? 116.552 -14.590 -52.169 1.00 23.88 361 TRP C N 1
ATOM 10395 C CA . TRP C 1 367 ? 116.583 -13.138 -52.046 1.00 21.62 361 TRP C CA 1
ATOM 10396 C C . TRP C 1 367 ? 117.106 -12.550 -53.347 1.00 20.47 361 TRP C C 1
ATOM 10397 O O . TRP C 1 367 ? 117.077 -13.218 -54.382 1.00 21.82 361 TRP C O 1
ATOM 10408 N N . ALA C 1 368 ? 117.536 -11.298 -53.308 1.00 19.29 362 ALA C N 1
ATOM 10409 C CA . ALA C 1 368 ? 117.911 -10.609 -54.538 1.00 21.17 362 ALA C CA 1
ATOM 10410 C C . ALA C 1 368 ? 119.131 -11.264 -55.186 1.00 22.78 362 ALA C C 1
ATOM 10411 O O . ALA C 1 368 ? 119.853 -12.043 -54.552 1.00 22.69 362 ALA C O 1
ATOM 10413 N N . GLY C 1 369 ? 119.330 -10.971 -56.460 1.00 18.73 363 GLY C N 1
ATOM 10414 C CA . GLY C 1 369 ? 120.550 -11.382 -57.130 1.00 24.15 363 GLY C CA 1
ATOM 10415 C C . GLY C 1 369 ? 120.361 -12.219 -58.377 1.00 27.84 363 GLY C C 1
ATOM 10416 O O . GLY C 1 369 ? 121.285 -12.342 -59.191 1.00 24.53 363 GLY C O 1
ATOM 10417 N N . GLY C 1 370 ? 119.181 -12.807 -58.531 1.00 23.19 364 GLY C N 1
ATOM 10418 C CA . GLY C 1 370 ? 118.890 -13.598 -59.715 1.00 26.16 364 GLY C CA 1
ATOM 10419 C C . GLY C 1 370 ? 119.672 -14.898 -59.834 1.00 25.84 364 GLY C C 1
ATOM 10420 O O . GLY C 1 370 ? 119.895 -15.391 -60.938 1.00 23.98 364 GLY C O 1
ATOM 10421 N N . GLU C 1 371 ? 120.094 -15.470 -58.707 1.00 22.39 365 GLU C N 1
ATOM 10422 C CA . GLU C 1 371 ? 120.817 -16.731 -58.745 1.00 24.31 365 GLU C CA 1
ATOM 10423 C C . GLU C 1 371 ? 119.824 -17.883 -58.728 1.00 22.52 365 GLU C C 1
ATOM 10424 O O . GLU C 1 371 ? 118.624 -17.661 -58.628 1.00 28.01 365 GLU C O 1
ATOM 10430 N N . THR C 1 372 ? 120.322 -19.108 -58.842 1.00 30.08 366 THR C N 1
ATOM 10431 C CA . THR C 1 372 ? 119.457 -20.293 -58.809 1.00 29.06 366 THR C CA 1
ATOM 10432 C C . THR C 1 372 ? 118.977 -20.596 -57.390 1.00 32.74 366 THR C C 1
ATOM 10433 O O . THR C 1 372 ? 119.583 -20.148 -56.416 1.00 27.50 366 THR C O 1
ATOM 10437 N N . LYS C 1 373 ? 117.898 -21.378 -57.290 1.00 33.42 367 LYS C N 1
ATOM 10438 C CA . LYS C 1 373 ? 117.354 -21.841 -56.015 1.00 37.48 367 LYS C CA 1
ATOM 10439 C C . LYS C 1 373 ? 118.456 -22.480 -55.175 1.00 29.48 367 LYS C C 1
ATOM 10440 O O . LYS C 1 373 ? 118.574 -22.222 -53.981 1.00 30.16 367 LYS C O 1
ATOM 10446 N N . GLU C 1 374 ? 119.308 -23.253 -55.837 1.00 32.57 368 GLU C N 1
ATOM 10447 C CA . GLU C 1 374 ? 120.402 -23.976 -55.187 1.00 28.15 368 GLU C CA 1
ATOM 10448 C C . GLU C 1 374 ? 121.455 -23.060 -54.573 1.00 25.18 368 GLU C C 1
ATOM 10449 O O . GLU C 1 374 ? 122.012 -23.367 -53.519 1.00 26.41 368 GLU C O 1
ATOM 10455 N N . TYR C 1 375 ? 121.724 -21.937 -55.233 1.00 22.28 369 TYR C N 1
ATOM 10456 C CA . TYR C 1 375 ? 122.642 -20.932 -54.701 1.00 28.40 369 TYR C CA 1
ATOM 10457 C C . TYR C 1 375 ? 122.157 -20.425 -53.346 1.00 28.16 369 TYR C C 1
ATOM 10458 O O . TYR C 1 375 ? 122.949 -20.236 -52.433 1.00 24.64 369 TYR C O 1
ATOM 10467 N N . TYR C 1 376 ? 120.857 -20.163 -53.230 1.00 24.50 370 TYR C N 1
ATOM 10468 C CA . TYR C 1 376 ? 120.328 -19.599 -51.991 1.00 19.08 370 TYR C CA 1
ATOM 10469 C C . TYR C 1 376 ? 120.368 -20.627 -50.879 1.00 22.24 370 TYR C C 1
ATOM 10470 O O . TYR C 1 376 ? 120.652 -20.285 -49.730 1.00 24.35 370 TYR C O 1
ATOM 10479 N N . ALA C 1 377 ? 120.136 -21.892 -51.219 1.00 25.58 371 ALA C N 1
ATOM 10480 C CA . ALA C 1 377 ? 120.269 -22.946 -50.222 1.00 23.61 371 ALA C CA 1
ATOM 10481 C C . ALA C 1 377 ? 121.734 -23.066 -49.826 1.00 29.94 371 ALA C C 1
ATOM 10482 O O . ALA C 1 377 ? 122.054 -23.185 -48.647 1.00 26.82 371 ALA C O 1
ATOM 10484 N N . GLN C 1 378 ? 122.626 -22.988 -50.808 1.00 23.70 372 GLN C N 1
ATOM 10485 C CA . GLN C 1 378 ? 124.048 -23.163 -50.526 1.00 22.02 372 GLN C CA 1
ATOM 10486 C C . GLN C 1 378 ? 124.594 -22.046 -49.641 1.00 28.20 372 GLN C C 1
ATOM 10487 O O . GLN C 1 378 ? 125.395 -22.309 -48.748 1.00 25.69 372 GLN C O 1
ATOM 10493 N N . GLN C 1 379 ? 124.144 -20.810 -49.849 1.00 26.83 373 GLN C N 1
ATOM 10494 C CA . GLN C 1 379 ? 124.616 -19.719 -48.996 1.00 25.79 373 GLN C CA 1
ATOM 10495 C C . GLN C 1 379 ? 124.224 -19.962 -47.538 1.00 25.81 373 GLN C C 1
ATOM 10496 O O . GLN C 1 379 ? 125.012 -19.694 -46.628 1.00 21.84 373 GLN C O 1
ATOM 10502 N N . GLN C 1 380 ? 123.030 -20.514 -47.319 1.00 23.93 374 GLN C N 1
ATOM 10503 C CA . GLN C 1 380 ? 122.577 -20.755 -45.954 1.00 23.71 374 GLN C CA 1
ATOM 10504 C C . GLN C 1 380 ? 123.364 -21.903 -45.325 1.00 20.03 374 GLN C C 1
ATOM 10505 O O . GLN C 1 380 ? 123.710 -21.841 -44.145 1.00 22.52 374 GLN C O 1
ATOM 10511 N N . VAL C 1 381 ? 123.687 -22.927 -46.115 1.00 22.80 375 VAL C N 1
ATOM 10512 C CA . VAL C 1 381 ? 124.562 -24.010 -45.653 1.00 27.18 375 VAL C CA 1
ATOM 10513 C C . VAL C 1 381 ? 125.928 -23.445 -45.216 1.00 22.43 375 VAL C C 1
ATOM 10514 O O . VAL C 1 381 ? 126.487 -23.843 -44.186 1.00 24.75 375 VAL C O 1
ATOM 10518 N N . ASN C 1 382 ? 126.442 -22.490 -45.993 1.00 24.09 376 ASN C N 1
ATOM 10519 C CA . ASN C 1 382 ? 127.706 -21.829 -45.679 1.00 25.74 376 ASN C CA 1
ATOM 10520 C C . ASN C 1 382 ? 127.645 -21.081 -44.352 1.00 28.26 376 ASN C C 1
ATOM 10521 O O . ASN C 1 382 ? 128.603 -21.091 -43.586 1.00 27.61 376 ASN C O 1
ATOM 10526 N N . VAL C 1 383 ? 126.523 -20.403 -44.098 1.00 21.93 377 VAL C N 1
ATOM 10527 C CA . VAL C 1 383 ? 126.322 -19.722 -42.822 1.00 21.42 377 VAL C CA 1
ATOM 10528 C C . VAL C 1 383 ? 126.442 -20.701 -41.645 1.00 22.53 377 VAL C C 1
ATOM 10529 O O . VAL C 1 383 ? 127.121 -20.429 -40.662 1.00 22.51 377 VAL C O 1
ATOM 10533 N N . ILE C 1 384 ? 125.767 -21.836 -41.753 1.00 27.06 378 ILE C N 1
ATOM 10534 C CA . ILE C 1 384 ? 125.791 -22.835 -40.687 1.00 23.68 378 ILE C CA 1
ATOM 10535 C C . ILE C 1 384 ? 127.191 -23.413 -40.518 1.00 22.56 378 ILE C C 1
ATOM 10536 O O . ILE C 1 384 ? 127.676 -23.557 -39.396 1.00 25.52 378 ILE C O 1
ATOM 10541 N N . ASN C 1 385 ? 127.850 -23.709 -41.637 1.00 28.04 379 ASN C N 1
ATOM 10542 C CA . ASN C 1 385 ? 129.214 -24.235 -41.583 1.00 26.91 379 ASN C CA 1
ATOM 10543 C C . ASN C 1 385 ? 130.150 -23.328 -40.790 1.00 35.17 379 ASN C C 1
ATOM 10544 O O . ASN C 1 385 ? 130.949 -23.809 -39.989 1.00 31.57 379 ASN C O 1
ATOM 10549 N N . ASN C 1 386 ? 130.053 -22.017 -41.013 1.00 31.71 380 ASN C N 1
ATOM 10550 C CA . ASN C 1 386 ? 130.851 -21.060 -40.247 1.00 34.30 380 ASN C CA 1
ATOM 10551 C C . ASN C 1 386 ? 130.537 -21.059 -38.757 1.00 32.39 380 ASN C C 1
ATOM 10552 O O . ASN C 1 386 ? 131.438 -20.954 -37.933 1.00 34.89 380 ASN C O 1
ATOM 10557 N N . ALA C 1 387 ? 129.259 -21.173 -38.417 1.00 26.56 381 ALA C N 1
ATOM 10558 C CA . ALA C 1 387 ? 128.828 -21.113 -37.028 1.00 30.41 381 ALA C CA 1
ATOM 10559 C C . ALA C 1 387 ? 129.318 -22.322 -36.220 1.00 27.82 381 ALA C C 1
ATOM 10560 O O . ALA C 1 387 ? 129.565 -22.213 -35.011 1.00 29.62 381 ALA C O 1
ATOM 10562 N N . ILE C 1 388 ? 129.437 -23.473 -36.882 1.00 28.96 382 ILE C N 1
ATOM 10563 C CA . ILE C 1 388 ? 129.839 -24.695 -36.185 1.00 28.24 382 ILE C CA 1
ATOM 10564 C C . ILE C 1 388 ? 131.317 -25.038 -36.400 1.00 30.79 382 ILE C C 1
ATOM 10565 O O . ILE C 1 388 ? 131.800 -26.053 -35.904 1.00 33.20 382 ILE C O 1
ATOM 10570 N N . ASN C 1 389 ? 132.038 -24.191 -37.125 1.00 26.40 383 ASN C N 1
ATOM 10571 C CA . ASN C 1 389 ? 133.462 -24.411 -37.342 1.00 33.04 383 ASN C CA 1
ATOM 10572 C C . ASN C 1 389 ? 134.290 -23.786 -36.224 1.00 32.40 383 ASN C C 1
ATOM 10573 O O . ASN C 1 389 ? 134.305 -22.566 -36.056 1.00 29.48 383 ASN C O 1
ATOM 10578 N N . GLU C 1 390 ? 134.965 -24.637 -35.453 1.00 34.53 384 GLU C N 1
ATOM 10579 C CA . GLU C 1 390 ? 135.710 -24.193 -34.281 1.00 39.37 384 GLU C CA 1
ATOM 10580 C C . GLU C 1 390 ? 136.799 -23.183 -34.624 1.00 41.69 384 GLU C C 1
ATOM 10581 O O . GLU C 1 390 ? 137.200 -22.394 -33.773 1.00 45.88 384 GLU C O 1
ATOM 10587 N N . THR C 1 391 ? 137.260 -23.192 -35.870 1.00 42.46 385 THR C N 1
ATOM 10588 C CA . THR C 1 391 ? 138.349 -22.307 -36.273 1.00 46.00 385 THR C CA 1
ATOM 10589 C C . THR C 1 391 ? 137.848 -20.957 -36.771 1.00 49.50 385 THR C C 1
ATOM 10590 O O . THR C 1 391 ? 138.634 -20.017 -36.921 1.00 51.77 385 THR C O 1
ATOM 10594 N N . SER C 1 392 ? 136.548 -20.863 -37.038 1.00 43.17 386 SER C N 1
ATOM 10595 C CA . SER C 1 392 ? 135.961 -19.612 -37.502 1.00 40.82 386 SER C CA 1
ATOM 10596 C C . SER C 1 392 ? 135.845 -18.601 -36.373 1.00 45.11 386 SER C C 1
ATOM 10597 O O . SER C 1 392 ? 135.605 -18.972 -35.223 1.00 43.85 386 SER C O 1
ATOM 10600 N N . PRO C 1 393 ? 136.007 -17.313 -36.701 1.00 37.79 387 PRO C N 1
ATOM 10601 C CA . PRO C 1 393 ? 135.809 -16.242 -35.724 1.00 38.62 387 PRO C CA 1
ATOM 10602 C C . PRO C 1 393 ? 134.348 -16.173 -35.304 1.00 34.75 387 PRO C C 1
ATOM 10603 O O . PRO C 1 393 ? 134.045 -15.640 -34.232 1.00 37.12 387 PRO C O 1
ATOM 10607 N N . TYR C 1 394 ? 133.457 -16.724 -36.130 1.00 33.96 388 TYR C N 1
ATOM 10608 C CA . TYR C 1 394 ? 132.023 -16.644 -35.865 1.00 34.14 388 TYR C CA 1
ATOM 10609 C C . TYR C 1 394 ? 131.497 -17.972 -35.313 1.00 27.97 388 TYR C C 1
ATOM 10610 O O . TYR C 1 394 ? 130.289 -18.224 -35.301 1.00 33.84 388 TYR C O 1
ATOM 10619 N N . TYR C 1 395 ? 132.422 -18.804 -34.847 1.00 30.34 389 TYR C N 1
ATOM 10620 C CA . TYR C 1 395 ? 132.096 -20.024 -34.120 1.00 30.53 389 TYR C CA 1
ATOM 10621 C C . TYR C 1 395 ? 131.191 -19.726 -32.930 1.00 38.65 389 TYR C C 1
ATOM 10622 O O . TYR C 1 395 ? 131.455 -18.801 -32.165 1.00 33.69 389 TYR C O 1
ATOM 10631 N N . LEU C 1 396 ? 130.153 -20.537 -32.751 1.00 35.56 390 LEU C N 1
ATOM 10632 C CA . LEU C 1 396 ? 129.201 -20.320 -31.663 1.00 43.22 390 LEU C CA 1
ATOM 10633 C C . LEU C 1 396 ? 129.872 -20.377 -30.288 1.00 40.79 390 LEU C C 1
ATOM 10634 O O . LEU C 1 396 ? 129.371 -19.797 -29.331 1.00 50.62 390 LEU C O 1
ATOM 10639 N N . GLY C 1 397 ? 131.003 -21.068 -30.186 1.00 36.46 391 GLY C N 1
ATOM 10640 C CA . GLY C 1 397 ? 131.761 -21.069 -28.946 1.00 34.21 391 GLY C CA 1
ATOM 10641 C C . GLY C 1 397 ? 131.818 -22.406 -28.237 1.00 33.26 391 GLY C C 1
ATOM 10642 O O . GLY C 1 397 ? 132.705 -22.648 -27.417 1.00 40.54 391 GLY C O 1
ATOM 10643 N N . LYS C 1 398 ? 130.864 -23.276 -28.547 1.00 29.29 392 LYS C N 1
ATOM 10644 C CA . LYS C 1 398 ? 130.824 -24.608 -27.956 1.00 31.47 392 LYS C CA 1
ATOM 10645 C C . LYS C 1 398 ? 129.980 -25.532 -28.821 1.00 26.78 392 LYS C C 1
ATOM 10646 O O . LYS C 1 398 ? 129.402 -25.103 -29.815 1.00 30.84 392 LYS C O 1
ATOM 10652 N N . ASP C 1 399 ? 129.904 -26.794 -28.416 1.00 34.95 393 ASP C N 1
ATOM 10653 C CA . ASP C 1 399 ? 129.125 -27.794 -29.130 1.00 33.42 393 ASP C CA 1
ATOM 10654 C C . ASP C 1 399 ? 127.646 -27.594 -28.850 1.00 25.79 393 ASP C C 1
ATOM 10655 O O . ASP C 1 399 ? 127.245 -27.476 -27.691 1.00 25.56 393 ASP C O 1
ATOM 10660 N N . TYR C 1 400 ? 126.844 -27.542 -29.911 1.00 24.76 394 TYR C N 1
ATOM 10661 C CA . TYR C 1 400 ? 125.384 -27.502 -29.791 1.00 23.95 394 TYR C CA 1
ATOM 10662 C C . TYR C 1 400 ? 124.761 -28.667 -30.533 1.00 25.25 394 TYR C C 1
ATOM 10663 O O . TYR C 1 400 ? 125.324 -29.160 -31.508 1.00 27.68 394 TYR C O 1
ATOM 10672 N N . ASP C 1 401 ? 123.597 -29.115 -30.081 1.00 18.87 395 ASP C N 1
ATOM 10673 C CA . ASP C 1 401 ? 122.750 -29.945 -30.945 1.00 24.57 395 ASP C CA 1
ATOM 10674 C C . ASP C 1 401 ? 122.097 -29.051 -31.983 1.00 20.55 395 ASP C C 1
ATOM 10675 O O . ASP C 1 401 ? 121.546 -28.009 -31.623 1.00 20.72 395 ASP C O 1
ATOM 10680 N N . LEU C 1 402 ? 122.110 -29.480 -33.246 1.00 18.88 396 LEU C N 1
ATOM 10681 C CA . LEU C 1 402 ? 121.631 -28.658 -34.361 1.00 19.17 396 LEU C CA 1
ATOM 10682 C C . LEU C 1 402 ? 120.164 -28.893 -34.676 1.00 21.40 396 LEU C C 1
ATOM 10683 O O . LEU C 1 402 ? 119.734 -30.038 -34.843 1.00 22.90 396 LEU C O 1
ATOM 10688 N N . PHE C 1 403 ? 119.419 -27.795 -34.788 1.00 18.88 397 PHE C N 1
ATOM 10689 C CA . PHE C 1 403 ? 118.014 -27.821 -35.162 1.00 16.67 397 PHE C CA 1
ATOM 10690 C C . PHE C 1 403 ? 117.782 -26.857 -36.314 1.00 19.76 397 PHE C C 1
ATOM 10691 O O . PHE C 1 403 ? 118.460 -25.839 -36.424 1.00 23.25 397 PHE C O 1
ATOM 10699 N N . PHE C 1 404 ? 116.827 -27.183 -37.175 1.00 21.77 398 PHE C N 1
ATOM 10700 C CA . PHE C 1 404 ? 116.550 -26.357 -38.346 1.00 18.89 398 PHE C CA 1
ATOM 10701 C C . PHE C 1 404 ? 115.101 -25.957 -38.343 1.00 20.76 398 PHE C C 1
ATOM 10702 O O . PHE C 1 404 ? 114.226 -26.821 -38.286 1.00 22.80 398 PHE C O 1
ATOM 10710 N N . LYS C 1 405 ? 114.839 -24.657 -38.395 1.00 19.09 399 LYS C N 1
ATOM 10711 C CA . LYS C 1 405 ? 113.471 -24.184 -38.617 1.00 18.88 399 LYS C CA 1
ATOM 10712 C C . LYS C 1 405 ? 113.448 -23.471 -39.961 1.00 19.89 399 LYS C C 1
ATOM 10713 O O . LYS C 1 405 ? 113.825 -22.312 -40.059 1.00 22.90 399 LYS C O 1
ATOM 10719 N N . GLY C 1 406 ? 113.038 -24.189 -40.998 1.00 19.63 400 GLY C N 1
ATOM 10720 C CA . GLY C 1 406 ? 112.979 -23.611 -42.324 1.00 17.59 400 GLY C CA 1
ATOM 10721 C C . GLY C 1 406 ? 111.845 -22.628 -42.486 1.00 19.19 400 GLY C C 1
ATOM 10722 O O . GLY C 1 406 ? 110.853 -22.631 -41.738 1.00 21.16 400 GLY C O 1
ATOM 10723 N N . HIS C 1 407 ? 111.999 -21.758 -43.474 1.00 18.99 401 HIS C N 1
ATOM 10724 C CA . HIS C 1 407 ? 110.926 -20.862 -43.867 1.00 18.19 401 HIS C CA 1
ATOM 10725 C C . HIS C 1 407 ? 109.782 -21.688 -44.449 1.00 15.36 401 HIS C C 1
ATOM 10726 O O . HIS C 1 407 ? 110.014 -22.636 -45.195 1.00 22.26 401 HIS C O 1
ATOM 10733 N N . PRO C 1 408 ? 108.534 -21.324 -44.127 1.00 19.09 402 PRO C N 1
ATOM 10734 C CA . PRO C 1 408 ? 107.382 -22.096 -44.607 1.00 28.49 402 PRO C CA 1
ATOM 10735 C C . PRO C 1 408 ? 107.297 -22.197 -46.130 1.00 24.01 402 PRO C C 1
ATOM 10736 O O . PRO C 1 408 ? 106.745 -23.169 -46.651 1.00 27.25 402 PRO C O 1
ATOM 10740 N N . ALA C 1 409 ? 107.843 -21.209 -46.827 1.00 24.71 403 ALA C N 1
ATOM 10741 C CA . ALA C 1 409 ? 107.801 -21.182 -48.287 1.00 28.49 403 ALA C CA 1
ATOM 10742 C C . ALA C 1 409 ? 109.117 -21.664 -48.899 1.00 29.49 403 ALA C C 1
ATOM 10743 O O . ALA C 1 409 ? 109.351 -21.491 -50.092 1.00 30.61 403 ALA C O 1
ATOM 10745 N N . GLY C 1 410 ? 109.962 -22.290 -48.082 1.00 24.51 404 GLY C N 1
ATOM 10746 C CA . GLY C 1 410 ? 111.308 -22.645 -48.496 1.00 23.86 404 GLY C CA 1
ATOM 10747 C C . GLY C 1 410 ? 111.418 -23.711 -49.569 1.00 31.24 404 GLY C C 1
ATOM 10748 O O . GLY C 1 410 ? 112.389 -23.732 -50.322 1.00 31.37 404 GLY C O 1
ATOM 10749 N N . GLY C 1 411 ? 110.442 -24.608 -49.636 1.00 33.42 405 GLY C N 1
ATOM 10750 C CA . GLY C 1 411 ? 110.456 -25.669 -50.628 1.00 33.08 405 GLY C CA 1
ATOM 10751 C C . GLY C 1 411 ? 111.702 -26.532 -50.590 1.00 33.73 405 GLY C C 1
ATOM 10752 O O . GLY C 1 411 ? 112.119 -27.001 -49.530 1.00 33.50 405 GLY C O 1
ATOM 10753 N N . VAL C 1 412 ? 112.315 -26.716 -51.755 1.00 32.46 406 VAL C N 1
ATOM 10754 C CA . VAL C 1 412 ? 113.485 -27.575 -51.896 1.00 38.14 406 VAL C CA 1
ATOM 10755 C C . VAL C 1 412 ? 114.678 -27.019 -51.112 1.00 31.72 406 VAL C C 1
ATOM 10756 O O . VAL C 1 412 ? 115.571 -27.763 -50.702 1.00 34.61 406 VAL C O 1
ATOM 10760 N N . ILE C 1 413 ? 114.682 -25.711 -50.880 1.00 28.13 407 ILE C N 1
ATOM 10761 C CA . ILE C 1 413 ? 115.735 -25.102 -50.074 1.00 27.54 407 ILE C CA 1
ATOM 10762 C C . ILE C 1 413 ? 115.842 -25.766 -48.704 1.00 30.26 407 ILE C C 1
ATOM 10763 O O . ILE C 1 413 ? 116.935 -26.105 -48.235 1.00 25.14 407 ILE C O 1
ATOM 10768 N N . ASN C 1 414 ? 114.695 -25.999 -48.090 1.00 28.61 408 ASN C N 1
ATOM 10769 C CA . ASN C 1 414 ? 114.682 -26.641 -46.792 1.00 24.56 408 ASN C CA 1
ATOM 10770 C C . ASN C 1 414 ? 115.250 -28.058 -46.839 1.00 29.37 408 ASN C C 1
ATOM 10771 O O . ASN C 1 414 ? 116.022 -28.447 -45.959 1.00 30.35 408 ASN C O 1
ATOM 10776 N N . ASP C 1 415 ? 114.890 -28.815 -47.875 1.00 32.02 409 ASP C N 1
ATOM 10777 C CA . ASP C 1 415 ? 115.384 -30.181 -48.027 1.00 33.20 409 ASP C CA 1
ATOM 10778 C C . ASP C 1 415 ? 116.907 -30.214 -48.141 1.00 33.91 409 ASP C C 1
ATOM 10779 O O . ASP C 1 415 ? 117.582 -31.034 -47.515 1.00 37.20 409 ASP C O 1
ATOM 10784 N N . ILE C 1 416 ? 117.441 -29.299 -48.937 1.00 30.18 410 ILE C N 1
ATOM 10785 C CA . ILE C 1 416 ? 118.879 -29.218 -49.156 1.00 28.33 410 ILE C CA 1
ATOM 10786 C C . ILE C 1 416 ? 119.638 -28.860 -47.880 1.00 29.37 410 ILE C C 1
ATOM 10787 O O . ILE C 1 416 ? 120.642 -29.497 -47.540 1.00 29.34 410 ILE C O 1
ATOM 10792 N N . ILE C 1 417 ? 119.161 -27.842 -47.168 1.00 26.59 411 ILE C N 1
ATOM 10793 C CA . ILE C 1 417 ? 119.816 -27.430 -45.933 1.00 26.56 411 ILE C CA 1
ATOM 10794 C C . ILE C 1 417 ? 119.789 -28.551 -44.905 1.00 26.54 411 ILE C C 1
ATOM 10795 O O . ILE C 1 417 ? 120.815 -28.879 -44.309 1.00 31.13 411 ILE C O 1
ATOM 10800 N N . LEU C 1 418 ? 118.621 -29.154 -44.719 1.00 23.55 412 LEU C N 1
ATOM 10801 C CA . LEU C 1 418 ? 118.481 -30.229 -43.737 1.00 29.59 412 LEU C CA 1
ATOM 10802 C C . LEU C 1 418 ? 119.409 -31.393 -44.074 1.00 36.85 412 LEU C C 1
ATOM 10803 O O . LEU C 1 418 ? 120.066 -31.946 -43.193 1.00 38.14 412 LEU C O 1
ATOM 10808 N N . GLY C 1 419 ? 119.474 -31.736 -45.358 1.00 43.53 413 GLY C N 1
ATOM 10809 C CA . GLY C 1 419 ? 120.285 -32.847 -45.826 1.00 50.25 413 GLY C CA 1
ATOM 10810 C C . GLY C 1 419 ? 121.785 -32.612 -45.753 1.00 52.80 413 GLY C C 1
ATOM 10811 O O . GLY C 1 419 ? 122.572 -33.552 -45.875 1.00 56.71 413 GLY C O 1
ATOM 10812 N N . SER C 1 420 ? 122.184 -31.360 -45.546 1.00 49.15 414 SER C N 1
ATOM 10813 C CA . SER C 1 420 ? 123.598 -30.994 -45.525 1.00 41.44 414 SER C CA 1
ATOM 10814 C C . SER C 1 420 ? 124.207 -31.173 -44.143 1.00 45.99 414 SER C C 1
ATOM 10815 O O . SER C 1 420 ? 125.419 -31.028 -43.956 1.00 38.49 414 SER C O 1
ATOM 10818 N N . PHE C 1 421 ? 123.355 -31.482 -43.173 1.00 48.42 415 PHE C N 1
ATOM 10819 C CA . PHE C 1 421 ? 123.783 -31.692 -41.797 1.00 42.08 415 PHE C CA 1
ATOM 10820 C C . PHE C 1 421 ? 123.025 -32.891 -41.232 1.00 59.20 415 PHE C C 1
ATOM 10821 O O . PHE C 1 421 ? 121.899 -32.745 -40.761 1.00 65.95 415 PHE C O 1
ATOM 10829 N N . PRO C 1 422 ? 123.627 -34.086 -41.308 1.00 61.80 416 PRO C N 1
ATOM 10830 C CA . PRO C 1 422 ? 122.963 -35.364 -41.009 1.00 64.57 416 PRO C CA 1
ATOM 10831 C C . PRO C 1 422 ? 122.205 -35.438 -39.680 1.00 62.64 416 PRO C C 1
ATOM 10832 O O . PRO C 1 422 ? 121.175 -36.122 -39.618 1.00 65.44 416 PRO C O 1
ATOM 10836 N N . ASP C 1 423 ? 122.721 -34.776 -38.648 1.00 56.36 417 ASP C N 1
ATOM 10837 C CA . ASP C 1 423 ? 122.112 -34.836 -37.322 1.00 53.10 417 ASP C CA 1
ATOM 10838 C C . ASP C 1 423 ? 121.288 -33.627 -36.938 1.00 39.48 417 ASP C C 1
ATOM 10839 O O . ASP C 1 423 ? 120.835 -33.460 -35.799 1.00 39.93 417 ASP C O 1
ATOM 10844 N N . MET C 1 424 ? 120.918 -32.871 -37.943 1.00 27.67 418 MET C N 1
ATOM 10845 C CA . MET C 1 424 ? 120.107 -31.711 -37.710 1.00 25.27 418 MET C CA 1
ATOM 10846 C C . MET C 1 424 ? 118.678 -32.180 -37.636 1.00 27.17 418 MET C C 1
ATOM 10847 O O . MET C 1 424 ? 118.202 -32.972 -38.466 1.00 28.66 418 MET C O 1
ATOM 10852 N N . ILE C 1 425 ? 118.011 -31.734 -36.588 1.00 21.15 419 ILE C N 1
ATOM 10853 C CA . ILE C 1 425 ? 116.628 -32.105 -36.381 1.00 21.85 419 ILE C CA 1
ATOM 10854 C C . ILE C 1 425 ? 115.718 -31.030 -36.955 1.00 22.83 419 ILE C C 1
ATOM 10855 O O . ILE C 1 425 ? 115.889 -29.837 -36.684 1.00 22.99 419 ILE C O 1
ATOM 10860 N N . ASN C 1 426 ? 114.741 -31.464 -37.740 1.00 24.72 420 ASN C N 1
ATOM 10861 C CA . ASN C 1 426 ? 113.818 -30.540 -38.377 1.00 28.51 420 ASN C CA 1
ATOM 10862 C C . ASN C 1 426 ? 112.665 -30.169 -37.462 1.00 24.89 420 ASN C C 1
ATOM 10863 O O . ASN C 1 426 ? 112.067 -31.019 -36.813 1.00 25.50 420 ASN C O 1
ATOM 10868 N N . ILE C 1 427 ? 112.374 -28.880 -37.407 1.00 18.00 421 ILE C N 1
ATOM 10869 C CA . ILE C 1 427 ? 111.142 -28.373 -36.813 1.00 16.99 421 ILE C CA 1
ATOM 10870 C C . ILE C 1 427 ? 110.233 -27.946 -37.960 1.00 24.09 421 ILE C C 1
ATOM 10871 O O . ILE C 1 427 ? 110.595 -27.044 -38.714 1.00 23.84 421 ILE C O 1
ATOM 10876 N N . PRO C 1 428 ? 109.047 -28.578 -38.089 1.00 24.85 422 PRO C N 1
ATOM 10877 C CA . PRO C 1 428 ? 108.201 -28.398 -39.277 1.00 20.81 422 PRO C CA 1
ATOM 10878 C C . PRO C 1 428 ? 108.067 -26.936 -39.729 1.00 23.19 422 PRO C C 1
ATOM 10879 O O . PRO C 1 428 ? 107.622 -26.066 -38.965 1.00 23.20 422 PRO C O 1
ATOM 10883 N N . ALA C 1 429 ? 108.455 -26.687 -40.974 1.00 23.87 423 ALA C N 1
ATOM 10884 C CA . ALA C 1 429 ? 108.519 -25.333 -41.517 1.00 23.08 423 ALA C CA 1
ATOM 10885 C C . ALA C 1 429 ? 107.172 -24.608 -41.470 1.00 25.11 423 ALA C C 1
ATOM 10886 O O . ALA C 1 429 ? 107.120 -23.386 -41.371 1.00 20.32 423 ALA C O 1
ATOM 10888 N N . LYS C 1 430 ? 106.084 -25.370 -41.519 1.00 26.87 424 LYS C N 1
ATOM 10889 C CA . LYS C 1 430 ? 104.738 -24.798 -41.499 1.00 24.81 424 LYS C CA 1
ATOM 10890 C C . LYS C 1 430 ? 104.396 -24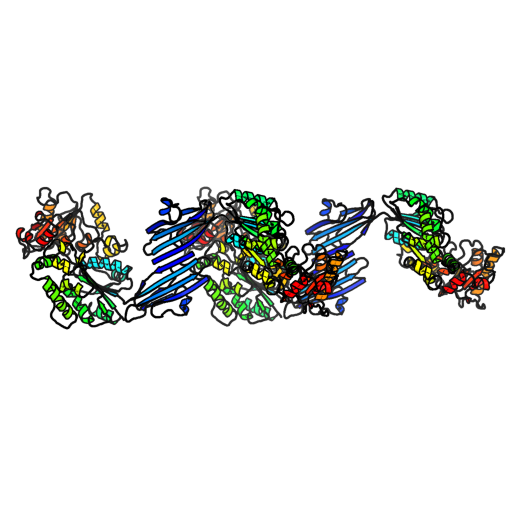.059 -40.198 1.00 30.43 424 LYS C C 1
ATOM 10891 O O . LYS C 1 430 ? 103.564 -23.159 -40.185 1.00 28.00 424 LYS C O 1
ATOM 10897 N N . ILE C 1 431 ? 105.028 -24.452 -39.097 1.00 25.08 425 ILE C N 1
ATOM 10898 C CA . ILE C 1 431 ? 104.783 -23.817 -37.806 1.00 20.79 425 ILE C CA 1
ATOM 10899 C C . ILE C 1 431 ? 105.345 -22.395 -37.791 1.00 26.00 425 ILE C C 1
ATOM 10900 O O . ILE C 1 431 ? 106.484 -22.184 -38.188 1.00 25.75 425 ILE C O 1
ATOM 10905 N N . SER C 1 432 ? 104.567 -21.423 -37.331 1.00 22.52 426 SER C N 1
ATOM 10906 C CA . SER C 1 432 ? 105.120 -20.081 -37.154 1.00 27.36 426 SER C CA 1
ATOM 10907 C C . SER C 1 432 ? 106.163 -20.120 -36.062 1.00 24.15 426 SER C C 1
ATOM 10908 O O . SER C 1 432 ? 105.898 -20.643 -34.977 1.00 24.19 426 SER C O 1
ATOM 10911 N N . PHE C 1 433 ? 107.337 -19.560 -36.330 1.00 23.33 427 PHE C N 1
ATOM 10912 C CA . PHE C 1 433 ? 108.397 -19.567 -35.326 1.00 25.80 427 PHE C CA 1
ATOM 10913 C C . PHE C 1 433 ? 107.933 -18.969 -33.998 1.00 18.95 427 PHE C C 1
ATOM 10914 O O . PHE C 1 433 ? 108.350 -19.422 -32.933 1.00 19.68 427 PHE C O 1
ATOM 10922 N N . GLU C 1 434 ? 107.072 -17.949 -34.079 1.00 19.37 428 GLU C N 1
ATOM 10923 C CA . GLU C 1 434 ? 106.542 -17.245 -32.909 1.00 23.59 428 GLU C CA 1
ATOM 10924 C C . GLU C 1 434 ? 105.808 -18.162 -31.929 1.00 22.93 428 GLU C C 1
ATOM 10925 O O . GLU C 1 434 ? 105.675 -17.827 -30.755 1.00 22.83 428 GLU C O 1
ATOM 10931 N N . VAL C 1 435 ? 105.344 -19.311 -32.413 1.00 21.50 429 VAL C N 1
ATOM 10932 C CA . VAL C 1 435 ? 104.743 -20.323 -31.540 1.00 22.64 429 VAL C CA 1
ATOM 10933 C C . VAL C 1 435 ? 105.741 -20.796 -30.469 1.00 24.88 429 VAL C C 1
ATOM 10934 O O . VAL C 1 435 ? 105.364 -21.037 -29.318 1.00 21.55 429 VAL C O 1
ATOM 10938 N N . LEU C 1 436 ? 107.022 -20.916 -30.827 1.00 23.42 430 LEU C N 1
ATOM 10939 C CA . LEU C 1 436 ? 108.012 -21.361 -29.850 1.00 19.13 430 LEU C CA 1
ATOM 10940 C C . LEU C 1 436 ? 108.115 -20.406 -28.659 1.00 22.99 430 LEU C C 1
ATOM 10941 O O . LEU C 1 436 ? 108.141 -20.839 -27.506 1.00 25.97 430 LEU C O 1
ATOM 10946 N N . MET C 1 437 ? 108.180 -19.108 -28.933 1.00 20.51 431 MET C N 1
ATOM 10947 C CA . MET C 1 437 ? 108.279 -18.117 -27.864 1.00 23.23 431 MET C CA 1
ATOM 10948 C C . MET C 1 437 ? 107.020 -18.113 -26.994 1.00 26.45 431 MET C C 1
ATOM 10949 O O . MET C 1 437 ? 107.094 -17.979 -25.767 1.00 29.54 431 MET C O 1
ATOM 10954 N N . MET C 1 438 ? 105.866 -18.263 -27.632 1.00 25.00 432 MET C N 1
ATOM 10955 C CA . MET C 1 438 ? 104.585 -18.233 -26.927 1.00 23.60 432 MET C CA 1
ATOM 10956 C C . MET C 1 438 ? 104.431 -19.408 -25.961 1.00 29.39 432 MET C C 1
ATOM 10957 O O . MET C 1 438 ? 103.776 -19.294 -24.927 1.00 34.34 432 MET C O 1
ATOM 10962 N N . THR C 1 439 ? 105.027 -20.539 -26.313 1.00 22.36 433 THR C N 1
ATOM 10963 C CA . THR C 1 439 ? 104.856 -21.761 -25.545 1.00 25.80 433 THR C CA 1
ATOM 10964 C C . THR C 1 439 ? 106.088 -22.104 -24.716 1.00 29.57 433 THR C C 1
ATOM 10965 O O . THR C 1 439 ? 106.199 -23.221 -24.220 1.00 27.46 433 THR C O 1
ATOM 10969 N N . ASP C 1 440 ? 106.996 -21.138 -24.574 1.00 25.26 434 ASP C N 1
ATOM 10970 C CA . ASP C 1 440 ? 108.216 -21.285 -23.773 1.00 31.13 434 ASP C CA 1
ATOM 10971 C C . ASP C 1 440 ? 109.115 -22.420 -24.257 1.00 31.33 434 ASP C C 1
ATOM 10972 O O . ASP C 1 440 ? 109.702 -23.162 -23.457 1.00 25.90 434 ASP C O 1
ATOM 10977 N N . MET C 1 441 ? 109.232 -22.525 -25.572 1.00 23.39 435 MET C N 1
ATOM 10978 C CA . MET C 1 441 ? 109.991 -23.587 -26.200 1.00 23.13 435 MET C CA 1
ATOM 10979 C C . MET C 1 441 ? 111.155 -23.050 -27.036 1.00 19.29 435 MET C C 1
ATOM 10980 O O . MET C 1 441 ? 111.626 -23.724 -27.952 1.00 25.52 435 MET C O 1
ATOM 10985 N N . LEU C 1 442 ? 111.625 -21.850 -26.715 1.00 22.71 436 LEU C N 1
ATOM 10986 C CA . LEU C 1 442 ? 112.856 -21.365 -27.334 1.00 23.13 436 LEU C CA 1
ATOM 10987 C C . LEU C 1 442 ? 114.018 -22.249 -26.900 1.00 22.47 436 LEU C C 1
ATOM 10988 O O . LEU C 1 442 ? 114.048 -22.761 -25.770 1.00 21.35 436 LEU C O 1
ATOM 10993 N N . PRO C 1 443 ? 114.996 -22.425 -27.796 1.00 22.22 437 PRO C N 1
ATOM 10994 C CA . PRO C 1 443 ? 116.176 -23.231 -27.484 1.00 23.88 437 PRO C CA 1
ATOM 10995 C C . PRO C 1 443 ? 117.201 -22.410 -26.711 1.00 26.75 437 PRO C C 1
ATOM 10996 O O . PRO C 1 443 ? 116.894 -21.319 -26.251 1.00 22.07 437 PRO C O 1
ATOM 11000 N N . ASP C 1 444 ? 118.418 -22.918 -26.565 1.00 21.08 438 ASP C N 1
ATOM 11001 C CA . ASP C 1 444 ? 119.445 -22.134 -25.901 1.00 20.87 438 ASP C CA 1
ATOM 11002 C C . ASP C 1 444 ? 119.945 -20.967 -26.762 1.00 25.42 438 ASP C C 1
ATOM 11003 O O . ASP C 1 444 ? 120.296 -19.895 -26.254 1.00 23.61 438 ASP C O 1
ATOM 11008 N N . THR C 1 445 ? 119.983 -21.170 -28.071 1.00 18.95 439 THR C N 1
ATOM 11009 C CA . THR C 1 445 ? 120.426 -20.096 -28.949 1.00 18.48 439 THR C CA 1
ATOM 11010 C C . THR C 1 445 ? 119.781 -20.205 -30.318 1.00 20.74 439 THR C C 1
ATOM 11011 O O . THR C 1 445 ? 119.506 -21.310 -30.819 1.00 20.14 439 THR C O 1
ATOM 11015 N N . VAL C 1 446 ? 119.541 -19.041 -30.908 1.00 19.18 440 VAL C N 1
ATOM 11016 C CA . VAL C 1 446 ? 118.899 -18.935 -32.212 1.00 16.71 440 VAL C CA 1
ATOM 11017 C C . VAL C 1 446 ? 119.715 -18.021 -33.108 1.00 20.23 440 VAL C C 1
ATOM 11018 O O . VAL C 1 446 ? 120.134 -16.938 -32.689 1.00 24.49 440 VAL C O 1
ATOM 11022 N N . ALA C 1 447 ? 119.932 -18.456 -34.339 1.00 20.02 441 ALA C N 1
ATOM 11023 C CA . ALA C 1 447 ? 120.638 -17.633 -35.311 1.00 19.47 441 ALA C CA 1
ATOM 11024 C C . ALA C 1 447 ? 120.200 -17.986 -36.707 1.00 18.35 441 ALA C C 1
ATOM 11025 O O . ALA C 1 447 ? 119.584 -19.023 -36.942 1.00 20.76 441 ALA C O 1
ATOM 11027 N N . GLY C 1 448 ? 120.517 -17.110 -37.646 1.00 19.30 442 GLY C N 1
ATOM 11028 C CA . GLY C 1 448 ? 120.182 -17.376 -39.025 1.00 30.34 442 GLY C CA 1
ATOM 11029 C C . GLY C 1 448 ? 119.802 -16.112 -39.747 1.00 28.90 442 GLY C C 1
ATOM 11030 O O . GLY C 1 448 ? 120.238 -15.022 -39.383 1.00 21.48 442 GLY C O 1
ATOM 11031 N N . ILE C 1 449 ? 118.964 -16.264 -40.762 1.00 22.63 443 ILE C N 1
ATOM 11032 C CA . ILE C 1 449 ? 118.622 -15.169 -41.650 1.00 19.01 443 ILE C CA 1
ATOM 11033 C C . ILE C 1 449 ? 117.599 -14.262 -40.989 1.00 22.75 443 ILE C C 1
ATOM 11034 O O . ILE C 1 449 ? 116.659 -14.748 -40.367 1.00 23.71 443 ILE C O 1
ATOM 11039 N N . ALA C 1 450 ? 117.794 -12.953 -41.129 1.00 19.58 444 ALA C N 1
ATOM 11040 C CA . ALA C 1 450 ? 116.905 -11.951 -40.556 1.00 21.82 444 ALA C CA 1
ATOM 11041 C C . ALA C 1 450 ? 115.439 -12.230 -40.860 1.00 27.86 444 ALA C C 1
ATOM 11042 O O . ALA C 1 450 ? 115.082 -12.648 -41.964 1.00 24.17 444 ALA C O 1
ATOM 11044 N N . SER C 1 451 ? 114.608 -11.979 -39.859 1.00 21.13 445 SER C N 1
ATOM 11045 C CA . SER C 1 451 ? 113.174 -12.175 -39.972 1.00 23.21 445 SER C CA 1
ATOM 11046 C C . SER C 1 451 ? 112.524 -11.472 -38.807 1.00 20.52 445 SER C C 1
ATOM 11047 O O . SER C 1 451 ? 113.156 -11.249 -37.776 1.00 22.10 445 SER C O 1
ATOM 11050 N N A SER C 1 452 ? 111.258 -11.133 -38.978 0.69 23.28 446 SER C N 1
ATOM 11051 N N B SER C 1 452 ? 111.247 -11.126 -38.961 0.31 22.62 446 SER C N 1
ATOM 11052 C CA A SER C 1 452 ? 110.467 -10.545 -37.915 0.69 22.34 446 SER C CA 1
ATOM 11053 C CA B SER C 1 452 ? 110.469 -10.538 -37.870 0.31 21.82 446 SER C CA 1
ATOM 11054 C C A SER C 1 452 ? 110.478 -11.413 -36.649 0.69 18.75 446 SER C C 1
ATOM 11055 C C B SER C 1 452 ? 110.471 -11.417 -36.629 0.31 19.29 446 SER C C 1
ATOM 11056 O O A SER C 1 452 ? 110.286 -10.915 -35.538 0.69 19.80 446 SER C O 1
ATOM 11057 O O B SER C 1 452 ? 110.258 -10.930 -35.519 0.31 19.69 446 SER C O 1
ATOM 11062 N N . LEU C 1 453 ? 110.700 -12.712 -36.814 1.00 15.19 447 LEU C N 1
ATOM 11063 C CA . LEU C 1 453 ? 110.689 -13.623 -35.680 1.00 18.64 447 LEU C CA 1
ATOM 11064 C C . LEU C 1 453 ? 111.732 -13.232 -34.618 1.00 22.89 447 LEU C C 1
ATOM 11065 O O . LEU C 1 453 ? 111.552 -13.539 -33.447 1.00 22.48 447 LEU C O 1
ATOM 11070 N N . TYR C 1 454 ? 112.790 -12.521 -35.014 1.00 20.83 448 TYR C N 1
ATOM 11071 C CA . TYR C 1 454 ? 113.832 -12.144 -34.050 1.00 20.30 448 TYR C CA 1
ATOM 11072 C C . TYR C 1 454 ? 113.364 -11.038 -33.080 1.00 25.45 448 TYR C C 1
ATOM 11073 O O . TYR C 1 454 ? 114.039 -10.743 -32.089 1.00 25.70 448 TYR C O 1
ATOM 11082 N N . PHE C 1 455 ? 112.203 -10.440 -33.326 1.00 21.71 449 PHE C N 1
ATOM 11083 C CA . PHE C 1 455 ? 111.718 -9.402 -32.401 1.00 20.70 449 PHE C CA 1
ATOM 11084 C C . PHE C 1 455 ? 111.058 -9.904 -31.127 1.00 34.95 449 PHE C C 1
ATOM 11085 O O . PHE C 1 455 ? 110.752 -9.121 -30.230 1.00 37.82 449 PHE C O 1
ATOM 11093 N N . THR C 1 456 ? 110.826 -11.200 -31.038 1.00 23.43 450 THR C N 1
ATOM 11094 C CA . THR C 1 456 ? 110.267 -11.736 -29.811 1.00 32.26 450 THR C CA 1
ATOM 11095 C C . THR C 1 456 ? 111.134 -12.845 -29.223 1.00 34.06 450 THR C C 1
ATOM 11096 O O . THR C 1 456 ? 110.637 -13.749 -28.560 1.00 31.57 450 THR C O 1
ATOM 11100 N N . ILE C 1 457 ? 112.444 -12.742 -29.437 1.00 24.01 451 ILE C N 1
ATOM 11101 C CA . ILE C 1 457 ? 113.401 -13.628 -28.780 1.00 19.82 451 ILE C CA 1
ATOM 11102 C C . ILE C 1 457 ? 114.250 -12.803 -27.815 1.00 25.64 451 ILE C C 1
ATOM 11103 O O . ILE C 1 457 ? 114.820 -11.798 -28.205 1.00 25.77 451 ILE C O 1
ATOM 11108 N N . PRO C 1 458 ? 114.353 -13.246 -26.553 1.00 26.37 452 PRO C N 1
ATOM 11109 C CA . PRO C 1 458 ? 115.227 -12.580 -25.583 1.00 29.49 452 PRO C CA 1
ATOM 11110 C C . PRO C 1 458 ? 116.634 -12.423 -26.141 1.00 26.67 452 PRO C C 1
ATOM 11111 O O . PRO C 1 458 ? 117.128 -13.334 -26.805 1.00 31.34 452 PRO C O 1
ATOM 11115 N N . ALA C 1 459 ? 117.248 -11.268 -25.904 1.00 28.33 453 ALA C N 1
ATOM 11116 C CA . ALA C 1 459 ? 118.561 -10.940 -26.459 1.00 33.28 453 ALA C CA 1
ATOM 11117 C C . ALA C 1 459 ? 119.616 -12.009 -26.193 1.00 27.36 453 ALA C C 1
ATOM 11118 O O . ALA C 1 459 ? 120.416 -12.330 -27.064 1.00 27.64 453 ALA C O 1
ATOM 11120 N N . ASP C 1 460 ? 119.606 -12.590 -25.000 1.00 27.17 454 ASP C N 1
ATOM 11121 C CA . ASP C 1 460 ? 120.639 -13.565 -24.657 1.00 24.27 454 ASP C CA 1
ATOM 11122 C C . ASP C 1 460 ? 120.473 -14.879 -25.432 1.00 30.10 454 ASP C C 1
ATOM 11123 O O . ASP C 1 460 ? 121.366 -15.727 -25.424 1.00 29.54 454 ASP C O 1
ATOM 11128 N N . LYS C 1 461 ? 119.340 -15.044 -26.112 1.00 24.82 455 LYS C N 1
ATOM 11129 C CA . LYS C 1 461 ? 119.121 -16.235 -26.924 1.00 23.28 455 LYS C CA 1
ATOM 11130 C C . LYS C 1 461 ? 119.341 -15.969 -28.418 1.00 30.71 455 LYS C C 1
ATOM 11131 O O . LYS C 1 461 ? 119.246 -16.886 -29.241 1.00 30.08 455 LYS C O 1
ATOM 11137 N N . VAL C 1 462 ? 119.607 -14.717 -28.776 1.00 26.79 456 VAL C N 1
ATOM 11138 C CA . VAL C 1 462 ? 119.907 -14.387 -30.166 1.00 30.45 456 VAL C CA 1
ATOM 11139 C C . VAL C 1 462 ? 121.416 -14.370 -30.381 1.00 32.76 456 VAL C C 1
ATOM 11140 O O . VAL C 1 462 ? 122.127 -13.570 -29.771 1.00 36.58 456 VAL C O 1
ATOM 11144 N N . ASN C 1 463 ? 121.921 -15.260 -31.230 1.00 20.80 457 ASN C N 1
ATOM 11145 C CA . ASN C 1 463 ? 123.366 -15.361 -31.415 1.00 24.15 457 ASN C CA 1
ATOM 11146 C C . ASN C 1 463 ? 123.919 -14.429 -32.500 1.00 33.75 457 ASN C C 1
ATOM 11147 O O . ASN C 1 463 ? 124.793 -13.603 -32.231 1.00 34.45 457 ASN C O 1
ATOM 11152 N N . PHE C 1 464 ? 123.432 -14.589 -33.727 1.00 25.82 458 PHE C N 1
ATOM 11153 C CA . PHE C 1 464 ? 123.746 -13.661 -34.814 1.00 24.75 458 PHE C CA 1
ATOM 11154 C C . PHE C 1 464 ? 122.579 -13.649 -35.777 1.00 21.35 458 PHE C C 1
ATOM 11155 O O . PHE C 1 464 ? 121.784 -14.587 -35.803 1.00 21.47 458 PHE C O 1
ATOM 11163 N N . ILE C 1 465 ? 122.494 -12.586 -36.570 1.00 18.47 459 ILE C N 1
ATOM 11164 C CA . ILE C 1 465 ? 121.438 -12.446 -37.557 1.00 18.68 459 ILE C CA 1
ATOM 11165 C C . ILE C 1 465 ? 122.078 -12.071 -38.883 1.00 21.19 459 ILE C C 1
ATOM 11166 O O . ILE C 1 465 ? 122.902 -11.163 -38.929 1.00 20.51 459 ILE C O 1
ATOM 11171 N N . VAL C 1 466 ? 121.689 -12.772 -39.945 1.00 17.00 460 VAL C N 1
ATOM 11172 C CA . VAL C 1 466 ? 122.272 -12.575 -41.260 1.00 17.94 460 VAL C CA 1
ATOM 11173 C C . VAL C 1 466 ? 121.348 -11.781 -42.145 1.00 21.87 460 VAL C C 1
ATOM 11174 O O . VAL C 1 466 ? 120.178 -12.154 -42.353 1.00 22.61 460 VAL C O 1
ATOM 11178 N N . PHE C 1 467 ? 121.865 -10.678 -42.676 1.00 17.89 461 PHE C N 1
ATOM 11179 C CA . PHE C 1 467 ? 121.110 -9.904 -43.648 1.00 19.26 461 PHE C CA 1
ATOM 11180 C C . PHE C 1 467 ? 121.592 -10.239 -45.044 1.00 29.26 461 PHE C C 1
ATOM 11181 O O . PHE C 1 467 ? 122.783 -10.393 -45.276 1.00 25.33 461 PHE C O 1
ATOM 11189 N N . THR C 1 468 ? 120.644 -10.393 -45.961 1.00 20.47 462 THR C N 1
ATOM 11190 C CA . THR C 1 468 ? 120.953 -10.798 -47.322 1.00 21.61 462 THR C CA 1
ATOM 11191 C C . THR C 1 468 ? 120.677 -9.644 -48.261 1.00 21.16 462 THR C C 1
ATOM 11192 O O . THR C 1 468 ? 120.002 -8.682 -47.872 1.00 21.63 462 THR C O 1
ATOM 11196 N N . SER C 1 469 ? 121.182 -9.745 -49.489 1.00 22.41 463 SER C N 1
ATOM 11197 C CA . SER C 1 469 ? 120.989 -8.689 -50.486 1.00 18.42 463 SER C CA 1
ATOM 11198 C C . SER C 1 469 ? 119.517 -8.414 -50.710 1.00 16.62 463 SER C C 1
ATOM 11199 O O . SER C 1 469 ? 118.716 -9.342 -50.881 1.00 21.39 463 SER C O 1
ATOM 11202 N N . SER C 1 470 ? 119.176 -7.134 -50.689 1.00 20.08 464 SER C N 1
ATOM 11203 C CA . SER C 1 470 ? 117.812 -6.682 -50.966 1.00 23.66 464 SER C CA 1
ATOM 11204 C C . SER C 1 470 ? 117.876 -5.429 -51.820 1.00 26.78 464 SER C C 1
ATOM 11205 O O . SER C 1 470 ? 118.960 -5.018 -52.245 1.00 25.26 464 SER C O 1
ATOM 11208 N N . ASP C 1 471 ? 116.727 -4.805 -52.070 1.00 24.30 465 ASP C N 1
ATOM 11209 C CA . ASP C 1 471 ? 116.737 -3.567 -52.840 1.00 28.66 465 ASP C CA 1
ATOM 11210 C C . ASP C 1 471 ? 117.407 -2.423 -52.072 1.00 33.80 465 ASP C C 1
ATOM 11211 O O . ASP C 1 471 ? 117.875 -1.467 -52.678 1.00 37.74 465 ASP C O 1
ATOM 11216 N N . THR C 1 472 ? 117.487 -2.531 -50.746 1.00 32.27 466 THR C N 1
ATOM 11217 C CA . THR C 1 472 ? 118.071 -1.449 -49.947 1.00 28.81 466 THR C CA 1
ATOM 11218 C C . THR C 1 472 ? 119.357 -1.827 -49.195 1.00 28.71 466 THR C C 1
ATOM 11219 O O . THR C 1 472 ? 120.034 -0.955 -48.654 1.00 29.72 466 THR C O 1
ATOM 11223 N N . ILE C 1 473 ? 119.670 -3.118 -49.137 1.00 23.25 467 ILE C N 1
ATOM 11224 C CA . ILE C 1 473 ? 120.853 -3.603 -48.424 1.00 18.51 467 ILE C CA 1
ATOM 11225 C C . ILE C 1 473 ? 121.733 -4.424 -49.357 1.00 20.03 467 ILE C C 1
ATOM 11226 O O . ILE C 1 473 ? 121.341 -5.502 -49.798 1.00 21.61 467 ILE C O 1
ATOM 11231 N N . THR C 1 474 ? 122.925 -3.921 -49.652 1.00 21.53 468 THR C N 1
ATOM 11232 C CA . THR C 1 474 ? 123.809 -4.646 -50.571 1.00 22.65 468 THR C CA 1
ATOM 11233 C C . THR C 1 474 ? 125.208 -4.892 -50.014 1.00 22.42 468 THR C C 1
ATOM 11234 O O . THR C 1 474 ? 126.056 -5.440 -50.715 1.00 22.38 468 THR C O 1
ATOM 11238 N N . ASP C 1 475 ? 125.450 -4.480 -48.769 1.00 18.34 469 ASP C N 1
ATOM 11239 C CA . ASP C 1 475 ? 126.655 -4.878 -48.039 1.00 19.73 469 ASP C CA 1
ATOM 11240 C C . ASP C 1 475 ? 126.440 -4.679 -46.544 1.00 24.29 469 ASP C C 1
ATOM 11241 O O . ASP C 1 475 ? 125.393 -4.190 -46.133 1.00 22.29 469 ASP C O 1
ATOM 11246 N N . ARG C 1 476 ? 127.436 -5.034 -45.736 1.00 23.75 470 ARG C N 1
ATOM 11247 C CA . ARG C 1 476 ? 127.251 -5.007 -44.289 1.00 20.97 470 ARG C CA 1
ATOM 11248 C C . ARG C 1 476 ? 127.050 -3.599 -43.733 1.00 23.78 470 ARG C C 1
ATOM 11249 O O . ARG C 1 476 ? 126.241 -3.405 -42.824 1.00 22.90 470 ARG C O 1
ATOM 11257 N N . GLU C 1 477 ? 127.774 -2.613 -44.264 1.00 21.89 471 GLU C N 1
ATOM 11258 C CA . GLU C 1 477 ? 127.602 -1.230 -43.798 1.00 24.88 471 GLU C CA 1
ATOM 11259 C C . GLU C 1 477 ? 126.167 -0.774 -44.014 1.00 33.01 471 GLU C C 1
ATOM 11260 O O . GLU C 1 477 ? 125.575 -0.127 -43.152 1.00 28.87 471 GLU C O 1
ATOM 11266 N N . GLU C 1 478 ? 125.607 -1.130 -45.164 1.00 25.24 472 GLU C N 1
ATOM 11267 C CA . GLU C 1 478 ? 124.215 -0.791 -45.436 1.00 22.25 472 GLU C CA 1
ATOM 11268 C C . GLU C 1 478 ? 123.256 -1.554 -44.528 1.00 25.95 472 GLU C C 1
ATOM 11269 O O . GLU C 1 478 ? 122.215 -1.012 -44.132 1.00 27.89 472 GLU C O 1
ATOM 11275 N N . ALA C 1 479 ? 123.596 -2.789 -44.167 1.00 22.38 473 ALA C N 1
ATOM 11276 C CA . ALA C 1 479 ? 122.746 -3.518 -43.226 1.00 23.06 473 ALA C CA 1
ATOM 11277 C C . ALA C 1 479 ? 122.743 -2.800 -41.881 1.00 22.91 473 ALA C C 1
ATOM 11278 O O . ALA C 1 479 ? 121.677 -2.579 -41.296 1.00 23.75 473 ALA C O 1
ATOM 11280 N N . LEU C 1 480 ? 123.928 -2.434 -41.397 1.00 24.07 474 LEU C N 1
ATOM 11281 C CA . LEU C 1 480 ? 124.044 -1.804 -40.086 1.00 22.41 474 LEU C CA 1
ATOM 11282 C C . LEU C 1 480 ? 123.270 -0.493 -39.979 1.00 34.22 474 LEU C C 1
ATOM 11283 O O . LEU C 1 480 ? 122.733 -0.175 -38.915 1.00 31.15 474 LEU C O 1
ATOM 11288 N N . LYS C 1 481 ? 123.204 0.254 -41.080 1.00 26.36 475 LYS C N 1
ATOM 11289 C CA . LYS C 1 481 ? 122.539 1.552 -41.105 1.00 26.91 475 LYS C CA 1
ATOM 11290 C C . LYS C 1 481 ? 121.044 1.430 -41.415 1.00 29.27 475 LYS C C 1
ATOM 11291 O O . LYS C 1 481 ? 120.327 2.429 -41.404 1.00 29.35 475 LYS C O 1
ATOM 11297 N N . SER C 1 482 ? 120.578 0.222 -41.728 1.00 22.96 476 SER C N 1
ATOM 11298 C CA . SER C 1 482 ? 119.175 0.035 -42.090 1.00 23.31 476 SER C CA 1
ATOM 11299 C C . SER C 1 482 ? 118.254 0.337 -40.912 1.00 23.84 476 SER C C 1
ATOM 11300 O O . SER C 1 482 ? 118.634 0.148 -39.758 1.00 25.64 476 SER C O 1
ATOM 11303 N N . PRO C 1 483 ? 117.033 0.814 -41.205 1.00 26.27 477 PRO C N 1
ATOM 11304 C CA . PRO C 1 483 ? 116.048 1.064 -40.150 1.00 27.35 477 PRO C CA 1
ATOM 11305 C C . PRO C 1 483 ? 115.882 -0.134 -39.222 1.00 21.86 477 PRO C C 1
ATOM 11306 O O . PRO C 1 483 ? 115.888 0.044 -38.008 1.00 24.97 477 PRO C O 1
ATOM 11310 N N . LEU C 1 484 ? 115.764 -1.332 -39.786 1.00 21.89 478 LEU C N 1
ATOM 11311 C CA . LEU C 1 484 ? 115.575 -2.542 -38.995 1.00 23.57 478 LEU C CA 1
ATOM 11312 C C . LEU C 1 484 ? 116.698 -2.790 -37.996 1.00 27.12 478 LEU C C 1
ATOM 11313 O O . LEU C 1 484 ? 116.451 -3.082 -36.827 1.00 25.50 478 LEU C O 1
ATOM 11318 N N . VAL C 1 485 ? 117.940 -2.704 -38.451 1.00 27.36 479 VAL C N 1
ATOM 11319 C CA . VAL C 1 485 ? 119.046 -2.927 -37.540 1.00 25.80 479 VAL C CA 1
ATOM 11320 C C . VAL C 1 485 ? 119.152 -1.804 -36.517 1.00 24.15 479 VAL C C 1
ATOM 11321 O O . VAL C 1 485 ? 119.426 -2.065 -35.345 1.00 21.99 479 VAL C O 1
ATOM 11325 N N . GLN C 1 486 ? 118.930 -0.564 -36.950 1.00 20.86 480 GLN C N 1
ATOM 11326 C CA . GLN C 1 486 ? 118.979 0.569 -36.022 1.00 20.57 480 GLN C CA 1
ATOM 11327 C C . GLN C 1 486 ? 117.974 0.353 -34.899 1.00 26.27 480 GLN C C 1
ATOM 11328 O O . GLN C 1 486 ? 118.267 0.606 -33.729 1.00 26.89 480 GLN C O 1
ATOM 11334 N N . VAL C 1 487 ? 116.804 -0.166 -35.256 1.00 28.43 481 VAL C N 1
ATOM 11335 C CA . VAL C 1 487 ? 115.791 -0.479 -34.261 1.00 28.95 481 VAL C CA 1
ATOM 11336 C C . VAL C 1 487 ? 116.239 -1.617 -33.335 1.00 27.66 481 VAL C C 1
ATOM 11337 O O . VAL C 1 487 ? 116.105 -1.514 -32.122 1.00 24.55 481 VAL C O 1
ATOM 11341 N N . MET C 1 488 ? 116.814 -2.680 -33.898 1.00 26.58 482 MET C N 1
ATOM 11342 C CA . MET C 1 488 ? 117.252 -3.812 -33.078 1.00 25.73 482 MET C CA 1
ATOM 11343 C C . MET C 1 488 ? 118.404 -3.450 -32.151 1.00 21.50 482 MET C C 1
ATOM 11344 O O . MET C 1 488 ? 118.473 -3.946 -31.013 1.00 20.44 482 MET C O 1
ATOM 11349 N N . LEU C 1 489 ? 119.301 -2.589 -32.634 1.00 24.49 483 LEU C N 1
ATOM 11350 C CA . LEU C 1 489 ? 120.384 -2.084 -31.795 1.00 23.95 483 LEU C CA 1
ATOM 11351 C C . LEU C 1 489 ? 119.838 -1.279 -30.627 1.00 28.15 483 LEU C C 1
ATOM 11352 O O . LEU C 1 489 ? 120.248 -1.485 -29.487 1.00 26.75 483 LEU C O 1
ATOM 11357 N N . THR C 1 490 ? 118.916 -0.365 -30.920 1.00 26.87 484 THR C N 1
ATOM 11358 C CA . THR C 1 490 ? 118.301 0.472 -29.891 1.00 29.11 484 THR C CA 1
ATOM 11359 C C . THR C 1 490 ? 117.564 -0.368 -28.846 1.00 25.66 484 THR C C 1
ATOM 11360 O O . THR C 1 490 ? 117.611 -0.079 -27.647 1.00 34.33 484 THR C O 1
ATOM 11364 N N . LEU C 1 491 ? 116.895 -1.420 -29.303 1.00 26.18 485 LEU C N 1
ATOM 11365 C CA . LEU C 1 491 ? 116.152 -2.298 -28.405 1.00 25.54 485 LEU C CA 1
ATOM 11366 C C . LEU C 1 491 ? 117.045 -3.316 -27.677 1.00 25.27 485 LEU C C 1
ATOM 11367 O O . LEU C 1 491 ? 116.578 -4.041 -26.804 1.00 33.59 485 LEU C O 1
ATOM 11372 N N . GLY C 1 492 ? 118.323 -3.393 -28.045 1.00 24.81 486 GLY C N 1
ATOM 11373 C CA . GLY C 1 492 ? 119.230 -4.304 -27.371 1.00 25.77 486 GLY C CA 1
ATOM 11374 C C . GLY C 1 492 ? 119.073 -5.755 -27.792 1.00 26.43 486 GLY C C 1
ATOM 11375 O O . GLY C 1 492 ? 119.558 -6.663 -27.118 1.00 32.95 486 GLY C O 1
ATOM 11376 N N . ILE C 1 493 ? 118.442 -5.972 -28.939 1.00 23.94 487 ILE C N 1
ATOM 11377 C CA . ILE C 1 493 ? 118.225 -7.323 -29.441 1.00 25.42 487 ILE C CA 1
ATOM 11378 C C . ILE C 1 493 ? 119.528 -7.906 -29.965 1.00 28.56 487 ILE C C 1
ATOM 11379 O O . ILE C 1 493 ? 119.844 -9.073 -29.736 1.00 27.22 487 ILE C O 1
ATOM 11384 N N . VAL C 1 494 ? 120.280 -7.068 -30.663 1.00 24.53 488 VAL C N 1
ATOM 11385 C CA . VAL C 1 494 ? 121.611 -7.427 -31.138 1.00 24.02 488 VAL C CA 1
ATOM 11386 C C . VAL C 1 494 ? 122.614 -6.331 -30.826 1.00 25.76 488 VAL C C 1
ATOM 11387 O O . VAL C 1 494 ? 122.246 -5.182 -30.556 1.00 23.95 488 VAL C O 1
ATOM 11391 N N . LYS C 1 495 ? 123.891 -6.702 -30.857 1.00 22.56 489 LYS C N 1
ATOM 11392 C CA . LYS C 1 495 ? 124.967 -5.736 -30.917 1.00 22.35 489 LYS C CA 1
ATOM 11393 C C . LYS C 1 495 ? 125.540 -5.758 -32.329 1.00 22.80 489 LYS C C 1
ATOM 11394 O O . LYS C 1 495 ? 125.229 -6.660 -33.115 1.00 20.48 489 LYS C O 1
ATOM 11400 N N . GLU C 1 496 ? 126.365 -4.776 -32.671 1.00 21.86 490 GLU C N 1
ATOM 11401 C CA . GLU C 1 496 ? 126.830 -4.701 -34.049 1.00 21.22 490 GLU C CA 1
ATOM 11402 C C . GLU C 1 496 ? 127.544 -5.957 -34.525 1.00 21.94 490 GLU C C 1
ATOM 11403 O O . GLU C 1 496 ? 127.353 -6.371 -35.664 1.00 22.41 490 GLU C O 1
ATOM 11409 N N . LYS C 1 497 ? 128.338 -6.588 -33.658 1.00 21.42 491 LYS C N 1
ATOM 11410 C CA . LYS C 1 497 ? 129.073 -7.781 -34.078 1.00 16.98 491 LYS C CA 1
ATOM 11411 C C . LYS C 1 497 ? 128.153 -8.948 -34.448 1.00 19.82 491 LYS C C 1
ATOM 11412 O O . LYS C 1 497 ? 128.586 -9.898 -35.118 1.00 22.38 491 LYS C O 1
ATOM 11418 N N . ASP C 1 498 ? 126.886 -8.864 -34.035 1.00 19.39 492 ASP C N 1
ATOM 11419 C CA . ASP C 1 498 ? 125.909 -9.924 -34.282 1.00 22.30 492 ASP C CA 1
ATOM 11420 C C . ASP C 1 498 ? 125.274 -9.780 -35.642 1.00 25.59 492 ASP C C 1
ATOM 11421 O O . ASP C 1 498 ? 124.595 -10.691 -36.110 1.00 28.64 492 ASP C O 1
ATOM 11426 N N . VAL C 1 499 ? 125.506 -8.631 -36.268 1.00 19.11 493 VAL C N 1
ATOM 11427 C CA . VAL C 1 499 ? 124.934 -8.326 -37.578 1.00 21.65 493 VAL C CA 1
ATOM 11428 C C . VAL C 1 499 ? 125.873 -8.729 -38.719 1.00 23.29 493 VAL C C 1
ATOM 11429 O O . VAL C 1 499 ? 126.964 -8.175 -38.895 1.00 24.95 493 VAL C O 1
ATOM 11433 N N . LEU C 1 500 ? 125.444 -9.716 -39.498 1.00 22.54 494 LEU C N 1
ATOM 11434 C CA . LEU C 1 500 ? 126.263 -10.239 -40.599 1.00 18.53 494 LEU C CA 1
ATOM 11435 C C . LEU C 1 500 ? 125.589 -9.977 -41.929 1.00 20.36 494 LEU C C 1
ATOM 11436 O O . LEU C 1 500 ? 124.376 -9.770 -41.992 1.00 21.18 494 LEU C O 1
ATOM 11441 N N . PHE C 1 501 ? 126.377 -10.016 -42.994 1.00 20.75 495 PHE C N 1
ATOM 11442 C CA . PHE C 1 501 ? 125.846 -9.838 -44.336 1.00 19.62 495 PHE C CA 1
ATOM 11443 C C . PHE C 1 501 ? 126.316 -10.944 -45.263 1.00 20.92 495 PHE C C 1
ATOM 11444 O O . PHE C 1 501 ? 127.500 -11.275 -45.290 1.00 22.56 495 PHE C O 1
ATOM 11452 N N . TRP C 1 502 ? 125.382 -11.478 -46.038 1.00 22.93 496 TRP C N 1
ATOM 11453 C CA . TRP C 1 502 ? 125.666 -12.445 -47.084 1.00 27.96 496 TRP C CA 1
ATOM 11454 C C . TRP C 1 502 ? 125.031 -11.997 -48.396 1.00 25.99 496 TRP C C 1
ATOM 11455 O O . TRP C 1 502 ? 123.826 -11.764 -48.452 1.00 23.72 496 TRP C O 1
ATOM 11466 N N . ALA C 1 503 ? 125.819 -11.901 -49.464 1.00 24.68 497 ALA C N 1
ATOM 11467 C CA . ALA C 1 503 ? 125.276 -11.435 -50.735 1.00 21.76 497 ALA C CA 1
ATOM 11468 C C . ALA C 1 503 ? 124.261 -12.422 -51.308 1.00 28.13 497 ALA C C 1
ATOM 11469 O O . ALA C 1 503 ? 124.401 -13.647 -51.204 1.00 25.80 497 ALA C O 1
ATOM 11472 N N . LYS D 1 30 ? 82.510 -10.961 -4.463 1.00 50.55 24 LYS D N 1
ATOM 11473 C CA . LYS D 1 30 ? 81.579 -11.111 -3.347 1.00 41.74 24 LYS D CA 1
ATOM 11474 C C . LYS D 1 30 ? 82.105 -10.458 -2.072 1.00 37.05 24 LYS D C 1
ATOM 11475 O O . LYS D 1 30 ? 83.305 -10.477 -1.812 1.00 40.48 24 LYS D O 1
ATOM 11481 N N . GLU D 1 31 ? 81.212 -9.879 -1.276 1.00 31.52 25 GLU D N 1
ATOM 11482 C CA . GLU D 1 31 ? 81.632 -9.317 -0.003 1.00 30.37 25 GLU D CA 1
ATOM 11483 C C . GLU D 1 31 ? 80.705 -9.830 1.084 1.00 34.54 25 GLU D C 1
ATOM 11484 O O . GLU D 1 31 ? 79.491 -9.841 0.898 1.00 26.20 25 GLU D O 1
ATOM 11490 N N . THR D 1 32 ? 81.279 -10.288 2.190 1.00 29.57 26 THR D N 1
ATOM 11491 C CA . THR D 1 32 ? 80.500 -10.731 3.348 1.00 28.60 26 THR D CA 1
ATOM 11492 C C . THR D 1 32 ? 80.971 -10.045 4.627 1.00 26.56 26 THR D C 1
ATOM 11493 O O . THR D 1 32 ? 82.185 -9.951 4.869 1.00 26.82 26 THR D O 1
ATOM 11497 N N . VAL D 1 33 ? 80.026 -9.522 5.415 1.00 21.22 27 VAL D N 1
ATOM 11498 C CA . VAL D 1 33 ? 80.332 -8.974 6.729 1.00 19.64 27 VAL D CA 1
ATOM 11499 C C . VAL D 1 33 ? 79.466 -9.684 7.766 1.00 23.27 27 VAL D C 1
ATOM 11500 O O . VAL D 1 33 ? 78.248 -9.689 7.644 1.00 26.89 27 VAL D O 1
ATOM 11504 N N . SER D 1 34 ? 80.090 -10.340 8.736 1.00 25.18 28 SER D N 1
ATOM 11505 C CA . SER D 1 34 ? 79.341 -11.023 9.795 1.00 29.70 28 SER D CA 1
ATOM 11506 C C . SER D 1 34 ? 79.684 -10.435 11.163 1.00 27.16 28 SER D C 1
ATOM 11507 O O . SER D 1 34 ? 80.829 -10.074 11.422 1.00 27.29 28 SER D O 1
ATOM 11510 N N . SER D 1 35 ? 78.699 -10.341 12.046 1.00 22.44 29 SER D N 1
ATOM 11511 C CA . SER D 1 35 ? 78.961 -9.787 13.363 1.00 26.56 29 SER D CA 1
ATOM 11512 C C . SER D 1 35 ? 78.270 -10.619 14.431 1.00 27.10 29 SER D C 1
ATOM 11513 O O . SER D 1 35 ? 77.172 -11.121 14.213 1.00 24.05 29 SER D O 1
ATOM 11516 N N . ASN D 1 36 ? 78.914 -10.760 15.579 1.00 22.45 30 ASN D N 1
ATOM 11517 C CA . ASN D 1 36 ? 78.269 -11.437 16.694 1.00 24.05 30 ASN D CA 1
ATOM 11518 C C . ASN D 1 36 ? 78.834 -10.932 18.017 1.00 21.28 30 ASN D C 1
ATOM 11519 O O . ASN D 1 36 ? 79.843 -10.240 18.050 1.00 23.20 30 ASN D O 1
ATOM 11524 N N . SER D 1 37 ? 78.128 -11.209 19.106 1.00 21.46 31 SER D N 1
ATOM 11525 C CA . SER D 1 37 ? 78.606 -10.838 20.424 1.00 21.08 31 SER D CA 1
ATOM 11526 C C . SER D 1 37 ? 78.359 -11.987 21.393 1.00 26.07 31 SER D C 1
ATOM 11527 O O . SER D 1 37 ? 77.467 -12.801 21.181 1.00 28.58 31 SER D O 1
ATOM 11530 N N . ALA D 1 38 ? 79.162 -12.061 22.438 1.00 19.75 32 ALA D N 1
ATOM 11531 C CA . ALA D 1 38 ? 78.974 -13.096 23.440 1.00 23.64 32 ALA D CA 1
ATOM 11532 C C . ALA D 1 38 ? 79.525 -12.666 24.780 1.00 22.57 32 ALA D C 1
ATOM 11533 O O . ALA D 1 38 ? 80.458 -11.868 24.863 1.00 24.38 32 ALA D O 1
ATOM 11535 N N . ASP D 1 39 ? 78.918 -13.189 25.838 1.00 21.14 33 ASP D N 1
ATOM 11536 C CA . ASP D 1 39 ? 79.496 -13.075 27.166 1.00 20.82 33 ASP D CA 1
ATOM 11537 C C . ASP D 1 39 ? 80.440 -14.227 27.395 1.00 21.77 33 ASP D C 1
ATOM 11538 O O . ASP D 1 39 ? 80.124 -15.360 27.031 1.00 25.76 33 ASP D O 1
ATOM 11543 N N . VAL D 1 40 ? 81.597 -13.936 27.978 1.00 20.97 34 VAL D N 1
ATOM 11544 C CA . VAL D 1 40 ? 82.546 -14.971 28.366 1.00 22.18 34 VAL D CA 1
ATOM 11545 C C . VAL D 1 40 ? 82.770 -14.873 29.878 1.00 21.96 34 VAL D C 1
ATOM 11546 O O . VAL D 1 40 ? 83.215 -13.845 30.384 1.00 20.66 34 VAL D O 1
ATOM 11550 N N . VAL D 1 41 ? 82.465 -15.944 30.604 1.00 20.08 35 VAL D N 1
ATOM 11551 C CA . VAL D 1 41 ? 82.662 -15.959 32.047 1.00 18.80 35 VAL D CA 1
ATOM 11552 C C . VAL D 1 41 ? 84.157 -15.989 32.332 1.00 20.98 35 VAL D C 1
ATOM 11553 O O . VAL D 1 41 ? 84.901 -16.668 31.632 1.00 21.40 35 VAL D O 1
ATOM 11557 N N . GLU D 1 42 ? 84.591 -15.220 33.325 1.00 20.36 36 GLU D N 1
ATOM 11558 C CA . GLU D 1 42 ? 85.996 -15.217 33.744 1.00 22.95 36 GLU D CA 1
ATOM 11559 C C . GLU D 1 42 ? 86.574 -16.637 33.852 1.00 28.50 36 GLU D C 1
ATOM 11560 O O . GLU D 1 42 ? 85.932 -17.539 34.390 1.00 24.85 36 GLU D O 1
ATOM 11566 N N . THR D 1 43 ? 87.782 -16.801 33.310 1.00 27.93 37 THR D N 1
ATOM 11567 C CA . THR D 1 43 ? 88.551 -18.064 33.226 1.00 26.35 37 THR D CA 1
ATOM 11568 C C . THR D 1 43 ? 88.037 -19.036 32.159 1.00 25.81 37 THR D C 1
ATOM 11569 O O . THR D 1 43 ? 88.727 -20.004 31.844 1.00 31.34 37 THR D O 1
ATOM 11573 N N . GLU D 1 44 ? 86.875 -18.771 31.555 1.00 23.94 38 GLU D N 1
ATOM 11574 C CA . GLU D 1 44 ? 86.385 -19.667 30.503 1.00 19.29 38 GLU D CA 1
ATOM 11575 C C . GLU D 1 44 ? 86.941 -19.245 29.143 1.00 26.30 38 GLU D C 1
ATOM 11576 O O . GLU D 1 44 ? 87.479 -18.144 28.998 1.00 25.13 38 GLU D O 1
ATOM 11582 N N . THR D 1 45 ? 86.837 -20.139 28.165 1.00 23.32 39 THR D N 1
ATOM 11583 C CA . THR D 1 45 ? 87.440 -19.910 26.850 1.00 23.40 39 THR D CA 1
ATOM 11584 C C . THR D 1 45 ? 86.393 -19.676 25.757 1.00 30.65 39 THR D C 1
ATOM 11585 O O . THR D 1 45 ? 85.342 -20.322 25.730 1.00 31.74 39 THR D O 1
ATOM 11589 N N . TYR D 1 46 ? 86.672 -18.716 24.878 1.00 24.64 40 TYR D N 1
ATOM 11590 C CA . TYR D 1 46 ? 85.862 -18.509 23.690 1.00 24.05 40 TYR D CA 1
ATOM 11591 C C . TYR D 1 46 ? 86.784 -18.597 22.493 1.00 22.50 40 TYR D C 1
ATOM 11592 O O . TYR D 1 46 ? 87.838 -17.966 22.493 1.00 29.04 40 TYR D O 1
ATOM 11601 N N . GLN D 1 47 ? 86.409 -19.376 21.482 1.00 22.46 41 GLN D N 1
ATOM 11602 C CA . GLN D 1 47 ? 87.259 -19.489 20.299 1.00 26.14 41 GLN D CA 1
ATOM 11603 C C . GLN D 1 47 ? 86.891 -18.417 19.300 1.00 26.60 41 GLN D C 1
ATOM 11604 O O . GLN D 1 47 ? 85.801 -18.445 18.724 1.00 30.68 41 GLN D O 1
ATOM 11610 N N . LEU D 1 48 ? 87.794 -17.463 19.109 1.00 22.66 42 LEU D N 1
ATOM 11611 C CA . LEU D 1 48 ? 87.622 -16.463 18.068 1.00 27.88 42 LEU D CA 1
ATOM 11612 C C . LEU D 1 48 ? 87.864 -17.115 16.726 1.00 25.41 42 LEU D C 1
ATOM 11613 O O . LEU D 1 48 ? 88.843 -17.838 16.539 1.00 27.76 42 LEU D O 1
ATOM 11618 N N . THR D 1 49 ? 86.954 -16.871 15.796 1.00 23.70 43 THR D N 1
ATOM 11619 C CA . THR D 1 49 ? 86.995 -17.537 14.510 1.00 24.96 43 THR D CA 1
ATOM 11620 C C . THR D 1 49 ? 86.200 -16.753 13.487 1.00 23.49 43 THR D C 1
ATOM 11621 O O . THR D 1 49 ? 85.223 -16.085 13.840 1.00 28.67 43 THR D O 1
ATOM 11625 N N . PRO D 1 50 ? 86.599 -16.833 12.211 1.00 22.01 44 PRO D N 1
ATOM 11626 C CA . PRO D 1 50 ? 85.730 -16.174 11.232 1.00 30.95 44 PRO D CA 1
ATOM 11627 C C . PRO D 1 50 ? 84.356 -16.841 11.281 1.00 29.84 44 PRO D C 1
ATOM 11628 O O . PRO D 1 50 ? 84.278 -18.039 11.554 1.00 31.00 44 PRO D O 1
ATOM 11632 N N . ILE D 1 51 ? 83.289 -16.088 11.059 1.00 26.71 45 ILE D N 1
ATOM 11633 C CA . ILE D 1 51 ? 81.961 -16.685 11.152 1.00 34.91 45 ILE D CA 1
ATOM 11634 C C . ILE D 1 51 ? 81.522 -17.324 9.842 1.00 38.92 45 ILE D C 1
ATOM 11635 O O . ILE D 1 51 ? 81.348 -16.635 8.835 1.00 31.81 45 ILE D O 1
ATOM 11640 N N . ASP D 1 52 ? 81.355 -18.648 9.877 1.00 37.40 46 ASP D N 1
ATOM 11641 C CA . ASP D 1 52 ? 80.880 -19.420 8.725 1.00 44.46 46 ASP D CA 1
ATOM 11642 C C . ASP D 1 52 ? 81.609 -18.999 7.447 1.00 46.59 46 ASP D C 1
ATOM 11643 O O . ASP D 1 52 ? 80.987 -18.686 6.431 1.00 49.52 46 ASP D O 1
ATOM 11648 N N . ALA D 1 53 ? 82.937 -18.972 7.534 1.00 44.16 47 ALA D N 1
ATOM 11649 C CA . ALA D 1 53 ? 83.821 -18.499 6.470 1.00 44.08 47 ALA D CA 1
ATOM 11650 C C . ALA D 1 53 ? 84.837 -19.580 6.095 1.00 40.51 47 ALA D C 1
ATOM 11651 O O . ALA D 1 53 ? 84.923 -20.596 6.784 1.00 33.99 47 ALA D O 1
ATOM 11653 N N . PRO D 1 54 ? 85.590 -19.387 4.992 1.00 39.62 48 PRO D N 1
ATOM 11654 C CA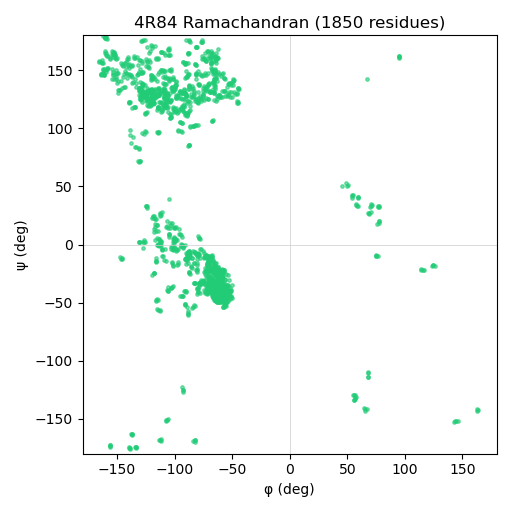 . PRO D 1 54 ? 86.621 -20.392 4.689 1.00 34.87 48 PRO D CA 1
ATOM 11655 C C . PRO D 1 54 ? 87.704 -20.475 5.767 1.00 42.48 48 PRO D C 1
ATOM 11656 O O . PRO D 1 54 ? 87.818 -19.570 6.599 1.00 40.43 48 PRO D O 1
ATOM 11660 N N . SER D 1 55 ? 88.429 -21.591 5.796 1.00 38.11 49 SER D N 1
ATOM 11661 C CA . SER D 1 55 ? 89.565 -21.767 6.700 1.00 41.99 49 SER D CA 1
ATOM 11662 C C . SER D 1 55 ? 90.917 -21.325 6.103 1.00 46.45 49 SER D C 1
ATOM 11663 O O . SER D 1 55 ? 91.958 -21.456 6.749 1.00 46.79 49 SER D O 1
ATOM 11666 N N . SER D 1 56 ? 90.913 -20.853 4.859 1.00 38.51 50 SER D N 1
ATOM 11667 C CA . SER D 1 56 ? 92.153 -20.415 4.223 1.00 43.02 50 SER D CA 1
ATOM 11668 C C . SER D 1 56 ? 91.908 -19.163 3.385 1.00 41.30 50 SER D C 1
ATOM 11669 O O . SER D 1 56 ? 90.865 -19.040 2.749 1.00 41.01 50 SER D O 1
ATOM 11672 N N . PHE D 1 57 ? 92.875 -18.246 3.379 1.00 29.51 51 PHE D N 1
ATOM 11673 C CA . PHE D 1 57 ? 92.742 -16.981 2.659 1.00 36.17 51 PHE D CA 1
ATOM 11674 C C . PHE D 1 57 ? 94.041 -16.577 1.967 1.00 37.74 51 PHE D C 1
ATOM 11675 O O . PHE D 1 57 ? 95.122 -16.938 2.423 1.00 51.70 51 PHE D O 1
ATOM 11683 N N . LEU D 1 58 ? 93.928 -15.786 0.904 1.00 39.48 52 LEU D N 1
ATOM 11684 C CA . LEU D 1 58 ? 95.100 -15.223 0.246 1.00 40.32 52 LEU D CA 1
ATOM 11685 C C . LEU D 1 58 ? 95.828 -14.297 1.214 1.00 43.56 52 LEU D C 1
ATOM 11686 O O . LEU D 1 58 ? 97.049 -14.340 1.333 1.00 38.73 52 LEU D O 1
ATOM 11691 N N . SER D 1 59 ? 95.064 -13.469 1.915 1.00 32.97 53 SER D N 1
ATOM 11692 C CA . SER D 1 59 ? 95.604 -12.654 2.994 1.00 28.50 53 SER D CA 1
ATOM 11693 C C . SER D 1 59 ? 94.547 -12.539 4.075 1.00 28.46 53 SER D C 1
ATOM 11694 O O . SER D 1 59 ? 93.355 -12.628 3.789 1.00 31.39 53 SER D O 1
ATOM 11697 N N . HIS D 1 60 ? 94.981 -12.323 5.309 1.00 27.19 54 HIS D N 1
ATOM 11698 C CA . HIS D 1 60 ? 94.048 -12.288 6.430 1.00 25.06 54 HIS D CA 1
ATOM 11699 C C . HIS D 1 60 ? 94.700 -11.636 7.641 1.00 31.76 54 HIS D C 1
ATOM 11700 O O . HIS D 1 60 ? 95.923 -11.555 7.721 1.00 30.92 54 HIS D O 1
ATOM 11707 N N . SER D 1 61 ? 93.885 -11.138 8.567 1.00 26.08 55 SER D N 1
ATOM 11708 C CA . SER D 1 61 ? 94.420 -10.573 9.800 1.00 25.99 55 SER D CA 1
ATOM 11709 C C . SER D 1 61 ? 93.347 -10.483 10.877 1.00 23.48 55 SER D C 1
ATOM 11710 O O . SER D 1 61 ? 92.164 -10.338 10.560 1.00 25.27 55 SER D O 1
ATOM 11713 N N . TRP D 1 62 ? 93.771 -10.577 12.138 1.00 25.34 56 TRP D N 1
ATOM 11714 C CA . TRP D 1 62 ? 92.919 -10.222 13.281 1.00 27.16 56 TRP D CA 1
ATOM 11715 C C . TRP D 1 62 ? 93.428 -8.925 13.885 1.00 26.88 56 TRP D C 1
ATOM 11716 O O . TRP D 1 62 ? 94.636 -8.702 13.961 1.00 25.87 56 TRP D O 1
ATOM 11727 N N . GLU D 1 63 ? 92.515 -8.103 14.379 1.00 23.70 57 GLU D N 1
ATOM 11728 C CA . GLU D 1 63 ? 92.889 -6.873 15.068 1.00 30.02 57 GLU D CA 1
ATOM 11729 C C . GLU D 1 63 ? 91.975 -6.705 16.261 1.00 22.66 57 GLU D C 1
ATOM 11730 O O . GLU D 1 63 ? 90.827 -7.124 16.211 1.00 26.77 57 GLU D O 1
ATOM 11736 N N . GLN D 1 64 ? 92.487 -6.121 17.341 1.00 24.03 58 GLN D N 1
ATOM 11737 C CA . GLN D 1 64 ? 91.649 -5.795 18.499 1.00 25.71 58 GLN D CA 1
ATOM 11738 C C . GLN D 1 64 ? 91.274 -4.327 18.419 1.00 27.84 58 GLN D C 1
ATOM 11739 O O . GLN D 1 64 ? 92.157 -3.478 18.286 1.00 27.24 58 GLN D O 1
ATOM 11745 N N . THR D 1 65 ? 89.979 -4.020 18.480 1.00 22.32 59 THR D N 1
ATOM 11746 C CA . THR D 1 65 ? 89.545 -2.646 18.264 1.00 28.03 59 THR D CA 1
ATOM 11747 C C . THR D 1 65 ? 89.001 -1.949 19.512 1.00 31.04 59 THR D C 1
ATOM 11748 O O . THR D 1 65 ? 88.737 -0.751 19.472 1.00 31.54 59 THR D O 1
ATOM 11752 N N . CYS D 1 66 ? 88.791 -2.692 20.595 1.00 28.39 60 CYS D N 1
ATOM 11753 C CA . CYS D 1 66 ? 88.451 -2.058 21.866 1.00 25.33 60 CYS D CA 1
ATOM 11754 C C . CYS D 1 66 ? 88.795 -2.995 23.005 1.00 21.90 60 CYS D C 1
ATOM 11755 O O . CYS D 1 66 ? 88.994 -4.198 22.794 1.00 25.08 60 CYS D O 1
ATOM 11758 N N . GLY D 1 67 ? 88.896 -2.433 24.207 1.00 25.04 61 GLY D N 1
ATOM 11759 C CA . GLY D 1 67 ? 89.251 -3.192 25.393 1.00 27.08 61 GLY D CA 1
ATOM 11760 C C . GLY D 1 67 ? 90.741 -3.114 25.672 1.00 23.54 61 GLY D C 1
ATOM 11761 O O . GLY D 1 67 ? 91.527 -2.717 24.801 1.00 26.82 61 GLY D O 1
ATOM 11762 N N . THR D 1 68 ? 91.123 -3.450 26.901 1.00 23.00 62 THR D N 1
ATOM 11763 C CA . THR D 1 68 ? 92.538 -3.589 27.258 1.00 24.83 62 THR D CA 1
ATOM 11764 C C . THR D 1 68 ? 93.258 -4.528 26.286 1.00 22.90 62 THR D C 1
ATOM 11765 O O . THR D 1 68 ? 92.752 -5.613 25.974 1.00 26.37 62 THR D O 1
ATOM 11769 N N . PRO D 1 69 ? 94.433 -4.107 25.765 1.00 25.22 63 PRO D N 1
ATOM 11770 C CA . PRO D 1 69 ? 95.134 -4.972 24.812 1.00 25.20 63 PRO D CA 1
ATOM 11771 C C . PRO D 1 69 ? 95.353 -6.360 25.372 1.00 30.99 63 PRO D C 1
ATOM 11772 O O . PRO D 1 69 ? 95.821 -6.502 26.508 1.00 31.16 63 PRO D O 1
ATOM 11776 N N . ILE D 1 70 ? 94.969 -7.371 24.598 1.00 25.63 64 ILE D N 1
ATOM 11777 C CA . ILE D 1 70 ? 94.987 -8.742 25.086 1.00 26.83 64 ILE D CA 1
ATOM 11778 C C . ILE D 1 70 ? 95.332 -9.711 23.959 1.00 33.81 64 ILE D C 1
ATOM 11779 O O . ILE D 1 70 ? 95.672 -10.876 24.197 1.00 32.50 64 ILE D O 1
ATOM 11784 N N . LEU D 1 71 ? 95.291 -9.197 22.733 1.00 31.84 65 LEU D N 1
ATOM 11785 C CA . LEU D 1 71 ? 95.589 -9.974 21.543 1.00 33.25 65 LEU D CA 1
ATOM 11786 C C . LEU D 1 71 ? 97.078 -10.274 21.492 1.00 36.74 65 LEU D C 1
ATOM 11787 O O . LEU D 1 71 ? 97.903 -9.357 21.552 1.00 39.23 65 LEU D O 1
ATOM 11792 N N . ASN D 1 72 ? 97.426 -11.549 21.375 1.00 31.35 66 ASN D N 1
ATOM 11793 C CA . ASN D 1 72 ? 98.833 -11.902 21.229 1.00 37.18 66 ASN D CA 1
ATOM 11794 C C . ASN D 1 72 ? 99.293 -11.626 19.803 1.00 35.49 66 ASN D C 1
ATOM 11795 O O . ASN D 1 72 ? 98.528 -11.793 18.858 1.00 34.38 66 ASN D O 1
ATOM 11800 N N . GLU D 1 73 ? 100.549 -11.215 19.647 1.00 36.84 67 GLU D N 1
ATOM 11801 C CA . GLU D 1 73 ? 101.087 -10.921 18.325 1.00 39.81 67 GLU D CA 1
ATOM 11802 C C . GLU D 1 73 ? 100.923 -12.061 17.334 1.00 36.96 67 GLU D C 1
ATOM 11803 O O . GLU D 1 73 ? 100.555 -11.833 16.181 1.00 33.02 67 GLU D O 1
ATOM 11809 N N . SER D 1 74 ? 101.149 -13.287 17.794 1.00 36.98 68 SER D N 1
ATOM 11810 C CA . SER D 1 74 ? 101.083 -14.444 16.915 1.00 41.62 68 SER D CA 1
ATOM 11811 C C . SER D 1 74 ? 99.676 -14.683 16.383 1.00 42.79 68 SER D C 1
ATOM 11812 O O . SER D 1 74 ? 99.500 -15.140 15.256 1.00 49.50 68 SER D O 1
ATOM 11815 N N . ASP D 1 75 ? 98.675 -14.356 17.193 1.00 40.14 69 ASP D N 1
ATOM 11816 C CA . ASP D 1 75 ? 97.284 -14.606 16.824 1.00 38.14 69 ASP D CA 1
ATOM 11817 C C . ASP D 1 75 ? 96.778 -13.698 15.708 1.00 32.02 69 ASP D C 1
ATOM 11818 O O . ASP D 1 75 ? 95.789 -14.021 15.055 1.00 29.62 69 ASP D O 1
ATOM 11823 N N . LYS D 1 76 ? 97.452 -12.576 15.475 1.00 30.09 70 LYS D N 1
ATOM 11824 C CA . LYS D 1 76 ? 97.049 -11.692 14.385 1.00 28.54 70 LYS D CA 1
ATOM 11825 C C . LYS D 1 76 ? 97.013 -12.437 13.046 1.00 32.18 70 LYS D C 1
ATOM 11826 O O . LYS D 1 76 ? 96.229 -12.100 12.156 1.00 30.91 70 LYS D O 1
ATOM 11832 N N . GLN D 1 77 ? 97.865 -13.448 12.901 1.00 27.24 71 GLN D N 1
ATOM 11833 C CA . GLN D 1 77 ? 97.904 -14.210 11.664 1.00 24.54 71 GLN D CA 1
ATOM 11834 C C . GLN D 1 77 ? 97.254 -15.586 11.786 1.00 33.14 71 GLN D C 1
ATOM 11835 O O . GLN D 1 77 ? 97.356 -16.404 10.879 1.00 36.01 71 GLN D O 1
ATOM 11841 N N . ALA D 1 78 ? 96.587 -15.845 12.907 1.00 33.84 72 ALA D N 1
ATOM 11842 C CA . ALA D 1 78 ? 95.853 -17.094 13.066 1.00 33.86 72 ALA D CA 1
ATOM 11843 C C . ALA D 1 78 ? 94.491 -16.982 12.398 1.00 33.84 72 ALA D C 1
ATOM 11844 O O . ALA D 1 78 ? 93.973 -15.876 12.226 1.00 35.42 72 ALA D O 1
ATOM 11846 N N . ILE D 1 79 ? 93.911 -18.114 12.009 1.00 25.71 73 ILE D N 1
ATOM 11847 C CA . ILE D 1 79 ? 92.524 -18.098 11.558 1.00 29.86 73 ILE D CA 1
ATOM 11848 C C . ILE D 1 79 ? 91.575 -18.196 12.764 1.00 31.00 73 ILE D C 1
ATOM 11849 O O . ILE D 1 79 ? 90.686 -17.358 12.952 1.00 27.49 73 ILE D O 1
ATOM 11854 N N . SER D 1 80 ? 91.775 -19.231 13.574 1.00 27.18 74 SER D N 1
ATOM 11855 C CA . SER D 1 80 ? 91.047 -19.389 14.826 1.00 31.42 74 SER D CA 1
ATOM 11856 C C . SER D 1 80 ? 92.035 -19.411 15.983 1.00 34.49 74 SER D C 1
ATOM 11857 O O . SER D 1 80 ? 93.125 -19.975 15.867 1.00 32.97 74 SER D O 1
ATOM 11860 N N . PHE D 1 81 ? 91.658 -18.805 17.103 1.00 28.53 75 PHE D N 1
ATOM 11861 C CA . PHE D 1 81 ? 92.481 -18.846 18.312 1.00 30.44 75 PHE D CA 1
ATOM 11862 C C . PHE D 1 81 ? 91.610 -18.677 19.542 1.00 27.44 75 PHE D C 1
ATOM 11863 O O . PHE D 1 81 ? 90.459 -18.265 19.437 1.00 29.33 75 PHE D O 1
ATOM 11871 N N . ASP D 1 82 ? 92.182 -18.988 20.703 1.00 26.04 76 ASP D N 1
ATOM 11872 C CA . ASP D 1 82 ? 91.436 -18.952 21.956 1.00 22.09 76 ASP D CA 1
ATOM 11873 C C . ASP D 1 82 ? 91.556 -17.626 22.707 1.00 26.73 76 ASP D C 1
ATOM 11874 O O . ASP D 1 82 ? 92.641 -17.082 22.904 1.00 30.94 76 ASP D O 1
ATOM 11879 N N . PHE D 1 83 ? 90.399 -17.104 23.100 1.00 22.49 77 PHE D N 1
ATOM 11880 C CA . PHE D 1 83 ? 90.310 -15.987 24.021 1.00 26.01 77 PHE D CA 1
ATOM 11881 C C . PHE D 1 83 ? 90.026 -16.576 25.388 1.00 27.93 77 PHE D C 1
ATOM 11882 O O . PHE D 1 83 ? 88.953 -17.158 25.601 1.00 28.27 77 PHE D O 1
ATOM 11890 N N . VAL D 1 84 ? 90.960 -16.420 26.321 1.00 23.84 78 VAL D N 1
ATOM 11891 C CA . VAL D 1 84 ? 90.713 -16.841 27.702 1.00 23.49 78 VAL D CA 1
ATOM 11892 C C . VAL D 1 84 ? 90.371 -15.626 28.550 1.00 24.61 78 VAL D C 1
ATOM 11893 O O . VAL D 1 84 ? 91.193 -14.714 28.697 1.00 26.50 78 VAL D O 1
ATOM 11897 N N . ALA D 1 85 ? 89.148 -15.596 29.079 1.00 24.60 79 ALA D N 1
ATOM 11898 C CA . ALA D 1 85 ? 88.685 -14.444 29.833 1.00 25.40 79 ALA D CA 1
ATOM 11899 C C . ALA D 1 85 ? 89.518 -14.257 31.087 1.00 23.98 79 ALA D C 1
ATOM 11900 O O . ALA D 1 85 ? 89.612 -15.161 31.930 1.00 25.57 79 ALA D O 1
ATOM 11902 N N . PRO D 1 86 ? 90.114 -13.068 31.237 1.00 23.45 80 PRO D N 1
ATOM 11903 C CA . PRO D 1 86 ? 90.891 -12.773 32.441 1.00 22.75 80 PRO D CA 1
ATOM 11904 C C . PRO D 1 86 ? 90.010 -12.595 33.668 1.00 25.61 80 PRO D C 1
ATOM 11905 O O . PRO D 1 86 ? 88.785 -12.433 33.543 1.00 27.60 80 PRO D O 1
ATOM 11909 N N . GLU D 1 87 ? 90.626 -12.621 34.845 1.00 24.82 81 GLU D N 1
ATOM 11910 C CA . GLU D 1 87 ? 89.918 -12.291 36.068 1.00 20.44 81 GLU D CA 1
ATOM 11911 C C . GLU D 1 87 ? 90.088 -10.808 36.344 1.00 32.19 81 GLU D C 1
ATOM 11912 O O . GLU D 1 87 ? 91.202 -10.326 36.558 1.00 32.24 81 GLU D O 1
ATOM 11918 N N . LEU D 1 88 ? 88.964 -10.095 36.359 1.00 26.98 82 LEU D N 1
ATOM 11919 C CA . LEU D 1 88 ? 88.966 -8.638 36.345 1.00 27.38 82 LEU D CA 1
ATOM 11920 C C . LEU D 1 88 ? 88.349 -8.071 37.603 1.00 29.14 82 LEU D C 1
ATOM 11921 O O . LEU D 1 88 ? 87.759 -8.805 38.394 1.00 29.01 82 LEU D O 1
ATOM 11926 N N . LYS D 1 89 ? 88.468 -6.759 37.787 1.00 28.33 83 LYS D N 1
ATOM 11927 C CA . LYS D 1 89 ? 87.804 -6.128 38.921 1.00 32.10 83 LYS D CA 1
ATOM 11928 C C . LYS D 1 89 ? 86.385 -5.715 38.549 1.00 35.00 83 LYS D C 1
ATOM 11929 O O . LYS D 1 89 ? 85.556 -5.463 39.424 1.00 28.10 83 LYS D O 1
ATOM 11935 N N . GLN D 1 90 ? 86.110 -5.679 37.248 1.00 27.53 84 GLN D N 1
ATOM 11936 C CA . GLN D 1 90 ? 84.779 -5.357 36.744 1.00 24.73 84 GLN D CA 1
ATOM 11937 C C . GLN D 1 90 ? 84.662 -5.906 35.332 1.00 21.99 84 GLN D C 1
ATOM 11938 O O . GLN D 1 90 ? 85.672 -6.173 34.689 1.00 24.21 84 GLN D O 1
ATOM 11944 N N . ASP D 1 91 ? 83.435 -6.032 34.837 1.00 22.97 85 ASP D N 1
ATOM 11945 C CA . ASP D 1 91 ? 83.214 -6.513 33.478 1.00 19.12 85 ASP D CA 1
ATOM 11946 C C . ASP D 1 91 ? 83.902 -5.616 32.473 1.00 21.84 85 ASP D C 1
ATOM 11947 O O . ASP D 1 91 ? 84.021 -4.412 32.688 1.00 25.54 85 ASP D O 1
ATOM 11952 N N . GLU D 1 92 ? 84.373 -6.206 31.386 1.00 22.20 86 GLU D N 1
ATOM 11953 C CA . GLU D 1 92 ? 85.014 -5.411 30.343 1.00 18.12 86 GLU D CA 1
ATOM 11954 C C . GLU D 1 92 ? 84.729 -6.011 28.975 1.00 21.83 86 GLU D C 1
ATOM 11955 O O . GLU D 1 92 ? 84.743 -7.224 28.811 1.00 22.51 86 GLU D O 1
ATOM 11961 N N . LYS D 1 93 ? 84.486 -5.170 27.976 1.00 19.01 87 LYS D N 1
ATOM 11962 C CA . LYS D 1 93 ? 84.238 -5.706 26.650 1.00 20.40 87 LYS D CA 1
ATOM 11963 C C . LYS D 1 93 ? 85.481 -5.570 25.789 1.00 23.43 87 LYS D C 1
ATOM 11964 O O . LYS D 1 93 ? 86.245 -4.611 25.916 1.00 25.16 87 LYS D O 1
ATOM 11970 N N . TYR D 1 94 ? 85.680 -6.577 24.953 1.00 19.53 88 TYR D N 1
ATOM 11971 C CA . TYR D 1 94 ? 86.810 -6.660 24.045 1.00 19.71 88 TYR D CA 1
ATOM 11972 C C . TYR D 1 94 ? 86.269 -6.876 22.651 1.00 26.26 88 TYR D C 1
ATOM 11973 O O . TYR D 1 94 ? 85.480 -7.802 22.442 1.00 26.40 88 TYR D O 1
ATOM 11982 N N . CYS D 1 95 ? 86.698 -6.056 21.690 1.00 23.49 89 CYS D N 1
ATOM 11983 C CA . CYS D 1 95 ? 86.183 -6.149 20.338 1.00 20.90 89 CYS D CA 1
ATOM 11984 C C . CYS D 1 95 ? 87.274 -6.624 19.401 1.00 23.54 89 CYS D C 1
ATOM 11985 O O . CYS D 1 95 ? 88.378 -6.106 19.461 1.00 24.08 89 CYS D O 1
ATOM 11988 N N . PHE D 1 96 ? 86.957 -7.599 18.548 1.00 23.49 90 PHE D N 1
ATOM 11989 C CA . PHE D 1 96 ? 87.921 -8.154 17.586 1.00 23.24 90 PHE D CA 1
ATOM 11990 C C . PHE D 1 96 ? 87.382 -8.161 16.163 1.00 25.21 90 PHE D C 1
ATOM 11991 O O . PHE D 1 96 ? 86.201 -8.457 15.939 1.00 25.76 90 PHE D O 1
ATOM 11999 N N . THR D 1 97 ? 88.234 -7.816 15.200 1.00 22.37 91 THR D N 1
ATOM 12000 C CA . THR D 1 97 ? 87.810 -7.855 13.800 1.00 17.53 91 THR D CA 1
ATOM 12001 C C . THR D 1 97 ? 88.761 -8.701 12.953 1.00 22.83 91 THR D C 1
ATOM 12002 O O . THR D 1 97 ? 89.975 -8.528 13.016 1.00 25.18 91 THR D O 1
ATOM 12006 N N . PHE D 1 98 ? 88.191 -9.659 12.227 1.00 20.87 92 PHE D N 1
ATOM 12007 C CA . PHE D 1 98 ? 88.932 -10.467 11.258 1.00 18.75 92 PHE D CA 1
ATOM 12008 C C . PHE D 1 98 ? 88.634 -9.972 9.857 1.00 24.85 92 PHE D C 1
ATOM 12009 O O . PHE D 1 98 ? 87.471 -9.715 9.517 1.00 27.35 92 PHE D O 1
ATOM 12017 N N . LYS D 1 99 ? 89.675 -9.850 9.044 1.00 22.92 93 LYS D N 1
ATOM 12018 C CA . LYS D 1 99 ? 89.520 -9.527 7.627 1.00 25.32 93 LYS D CA 1
ATOM 12019 C C . LYS D 1 99 ? 90.225 -10.599 6.813 1.00 26.22 93 LYS D C 1
ATOM 12020 O O . LYS D 1 99 ? 91.370 -10.934 7.105 1.00 28.39 93 LYS D O 1
ATOM 12026 N N . GLY D 1 100 ? 89.524 -11.187 5.849 1.00 24.00 94 GLY D N 1
ATOM 12027 C CA . GLY D 1 100 ? 90.113 -12.208 4.998 1.00 25.76 94 GLY D CA 1
ATOM 12028 C C . GLY D 1 100 ? 89.745 -12.027 3.536 1.00 28.16 94 GLY D C 1
ATOM 12029 O O . GLY D 1 100 ? 88.600 -11.694 3.224 1.00 29.00 94 GLY D O 1
ATOM 12030 N N . ILE D 1 101 ? 90.705 -12.228 2.636 1.00 25.19 95 ILE D N 1
ATOM 12031 C CA . ILE D 1 101 ? 90.427 -12.087 1.211 1.00 29.86 95 ILE D CA 1
ATOM 12032 C C . ILE D 1 101 ? 90.754 -13.380 0.470 1.00 33.27 95 ILE D C 1
ATOM 12033 O O . ILE D 1 101 ? 91.819 -13.965 0.662 1.00 34.10 95 ILE D O 1
ATOM 12038 N N . THR D 1 102 ? 89.819 -13.841 -0.353 1.00 32.18 96 THR D N 1
ATOM 12039 C CA . THR D 1 102 ? 90.090 -14.959 -1.245 1.00 39.43 96 THR D CA 1
ATOM 12040 C C . THR D 1 102 ? 90.096 -14.436 -2.667 1.00 41.26 96 THR D C 1
ATOM 12041 O O . THR D 1 102 ? 90.071 -13.225 -2.883 1.00 42.67 96 THR D O 1
ATOM 12045 N N . GLY D 1 103 ? 90.097 -15.344 -3.636 1.00 54.10 97 GLY D N 1
ATOM 12046 C CA . GLY D 1 103 ? 90.179 -14.946 -5.029 1.00 60.26 97 GLY D CA 1
ATOM 12047 C C . GLY D 1 103 ? 88.961 -14.192 -5.526 1.00 61.95 97 GLY D C 1
ATOM 12048 O O . GLY D 1 103 ? 89.071 -13.355 -6.424 1.00 64.03 97 GLY D O 1
ATOM 12049 N N . ASP D 1 104 ? 87.799 -14.488 -4.949 1.00 56.07 98 ASP D N 1
ATOM 12050 C CA . ASP D 1 104 ? 86.548 -13.910 -5.429 1.00 59.40 98 ASP D CA 1
ATOM 12051 C C . ASP D 1 104 ? 85.671 -13.311 -4.323 1.00 52.43 98 ASP D C 1
ATOM 12052 O O . ASP D 1 104 ? 84.569 -12.835 -4.596 1.00 50.90 98 ASP D O 1
ATOM 12057 N N . HIS D 1 105 ? 86.151 -13.341 -3.082 1.00 49.23 99 HIS D N 1
ATOM 12058 C CA . HIS D 1 105 ? 85.306 -13.011 -1.935 1.00 39.26 99 HIS D CA 1
ATOM 12059 C C . HIS D 1 105 ? 86.098 -12.303 -0.836 1.00 36.15 99 HIS D C 1
ATOM 12060 O O . HIS D 1 105 ? 87.206 -12.714 -0.497 1.00 30.95 99 HIS D O 1
ATOM 12067 N N . ARG D 1 106 ? 85.535 -11.234 -0.286 1.00 30.17 100 ARG D N 1
ATOM 12068 C CA . ARG D 1 106 ? 86.173 -10.538 0.825 1.00 28.75 100 ARG D CA 1
ATOM 12069 C C . ARG D 1 106 ? 85.322 -10.726 2.072 1.00 26.47 100 ARG D C 1
ATOM 12070 O O . ARG D 1 106 ? 84.109 -10.567 2.021 1.00 28.81 100 ARG D O 1
ATOM 12078 N N . TYR D 1 107 ? 85.964 -11.118 3.170 1.00 26.87 101 TYR D N 1
ATOM 12079 C CA . TYR D 1 107 ? 85.273 -11.462 4.409 1.00 28.56 101 TYR D CA 1
ATOM 12080 C C . TYR D 1 107 ? 85.655 -10.558 5.571 1.00 31.67 101 TYR D C 1
ATOM 12081 O O . TYR D 1 107 ? 86.833 -10.289 5.792 1.00 33.31 101 TYR D O 1
ATOM 12090 N N . ILE D 1 108 ? 84.657 -10.074 6.300 1.00 26.00 102 ILE D N 1
ATOM 12091 C CA . ILE D 1 108 ? 84.905 -9.405 7.568 1.00 25.93 102 ILE D CA 1
ATOM 12092 C C . ILE D 1 108 ? 84.079 -10.086 8.661 1.00 29.71 102 ILE D C 1
ATOM 12093 O O . ILE D 1 108 ? 82.889 -10.312 8.480 1.00 24.09 102 ILE D O 1
ATOM 12098 N N . THR D 1 109 ? 84.723 -10.445 9.771 1.00 22.18 103 THR D N 1
ATOM 12099 C CA . THR D 1 109 ? 84.027 -10.965 10.951 1.00 20.57 103 THR D CA 1
ATOM 12100 C C . THR D 1 109 ? 84.296 -10.045 12.137 1.00 23.72 103 THR D C 1
ATOM 12101 O O . THR D 1 109 ? 85.447 -9.757 12.460 1.00 24.08 103 THR D O 1
ATOM 12105 N N . ASN D 1 110 ? 83.224 -9.570 12.763 1.00 20.35 104 ASN D N 1
ATOM 12106 C CA . ASN D 1 110 ? 83.331 -8.735 13.953 1.00 23.22 104 ASN D CA 1
ATOM 12107 C C . ASN D 1 110 ? 82.758 -9.425 15.177 1.00 24.85 104 ASN D C 1
ATOM 12108 O O . ASN D 1 110 ? 81.577 -9.773 15.191 1.00 24.77 104 ASN D O 1
ATOM 12113 N N . THR D 1 111 ? 83.595 -9.668 16.178 1.00 19.80 105 THR D N 1
ATOM 12114 C CA . THR D 1 111 ? 83.113 -10.315 17.394 1.00 21.50 105 THR D CA 1
ATOM 12115 C C . THR D 1 111 ? 83.346 -9.454 18.636 1.00 20.78 105 THR D C 1
ATOM 12116 O O . THR D 1 111 ? 84.466 -9.014 18.880 1.00 25.96 105 THR D O 1
ATOM 12120 N N . THR D 1 112 ? 82.294 -9.206 19.418 1.00 17.94 106 THR D N 1
ATOM 12121 C CA . THR D 1 112 ? 82.451 -8.449 20.660 1.00 18.22 106 THR D CA 1
ATOM 12122 C C . THR D 1 112 ? 82.266 -9.367 21.853 1.00 17.32 106 THR D C 1
ATOM 12123 O O . THR D 1 112 ? 81.191 -9.924 22.027 1.00 23.15 106 THR D O 1
ATOM 12127 N N . LEU D 1 113 ? 83.307 -9.524 22.660 1.00 16.83 107 LEU D N 1
ATOM 12128 C CA . LEU D 1 113 ? 83.234 -10.384 23.840 1.00 19.13 107 LEU D CA 1
ATOM 12129 C C . LEU D 1 113 ? 83.177 -9.564 25.123 1.00 23.12 107 LEU D C 1
ATOM 12130 O O . LEU D 1 113 ? 84.034 -8.711 25.369 1.00 25.21 107 LEU D O 1
ATOM 12135 N N . THR D 1 114 ? 82.183 -9.823 25.965 1.00 19.37 108 THR D N 1
ATOM 12136 C CA . THR D 1 114 ? 82.141 -9.138 27.236 1.00 15.71 108 THR D CA 1
ATOM 12137 C C . THR D 1 114 ? 82.511 -10.155 28.317 1.00 19.81 108 THR D C 1
ATOM 12138 O O . THR D 1 114 ? 81.849 -11.183 28.455 1.00 20.99 108 THR D O 1
ATOM 12142 N N . VAL D 1 115 ? 83.596 -9.883 29.031 1.00 19.01 109 VAL D N 1
ATOM 12143 C CA . VAL D 1 115 ? 84.011 -10.726 30.152 1.00 16.06 109 VAL D CA 1
ATOM 12144 C C . VAL D 1 115 ? 83.180 -10.394 31.367 1.00 21.35 109 VAL D C 1
ATOM 12145 O O . VAL D 1 115 ? 83.147 -9.242 31.804 1.00 22.11 109 VAL D O 1
ATOM 12149 N N . VAL D 1 116 ? 82.504 -11.408 31.902 1.00 20.83 110 VAL D N 1
ATOM 12150 C CA . VAL D 1 116 ? 81.561 -11.205 32.988 1.00 17.10 110 VAL D CA 1
ATOM 12151 C C . VAL D 1 116 ? 81.916 -12.076 34.173 1.00 20.97 110 VAL D C 1
ATOM 12152 O O . VAL D 1 116 ? 82.598 -13.085 34.024 1.00 23.48 110 VAL D O 1
ATOM 12156 N N . ALA D 1 117 ? 81.455 -11.662 35.346 1.00 20.21 111 ALA D N 1
ATOM 12157 C CA . ALA D 1 117 ? 81.575 -12.474 36.554 1.00 20.96 111 ALA D CA 1
ATOM 12158 C C . ALA D 1 117 ? 80.694 -13.691 36.392 1.00 21.60 111 ALA D C 1
ATOM 12159 O O . ALA D 1 117 ? 79.626 -13.605 35.761 1.00 22.53 111 ALA D O 1
ATOM 12161 N N . PRO D 1 118 ? 81.078 -14.811 37.016 1.00 21.54 112 PRO D N 1
ATOM 12162 C CA . PRO D 1 118 ? 80.161 -15.949 37.047 1.00 21.85 112 PRO D CA 1
ATOM 12163 C C . PRO D 1 118 ? 78.909 -15.603 37.832 1.00 22.33 112 PRO D C 1
ATOM 12164 O O . PRO D 1 118 ? 78.932 -14.696 38.690 1.00 21.23 112 PRO D O 1
ATOM 12168 N N . THR D 1 119 ? 77.831 -16.314 37.527 1.00 20.37 113 THR D N 1
ATOM 12169 C CA . THR D 1 119 ? 76.561 -16.134 38.238 1.00 19.29 113 THR D CA 1
ATOM 12170 C C . THR D 1 119 ? 76.147 -17.440 38.885 1.00 20.46 113 THR D C 1
ATOM 12171 O O . THR D 1 119 ? 76.154 -18.487 38.243 1.00 21.53 113 THR D O 1
ATOM 12175 N N . LEU D 1 120 ? 75.798 -17.380 40.160 1.00 16.90 114 LEU D N 1
ATOM 12176 C CA . LEU D 1 120 ? 75.232 -18.538 40.842 1.00 14.33 114 LEU D CA 1
ATOM 12177 C C . LEU D 1 120 ? 73.753 -18.273 41.076 1.00 17.54 114 LEU D C 1
ATOM 12178 O O . LEU D 1 120 ? 73.415 -17.262 41.666 1.00 20.66 114 LEU D O 1
ATOM 12183 N N . GLU D 1 121 ? 72.890 -19.160 40.588 1.00 17.68 115 GLU D N 1
ATOM 12184 C CA . GLU D 1 121 ? 71.444 -19.031 40.806 1.00 18.10 115 GLU D CA 1
ATOM 12185 C C . GLU D 1 121 ? 71.000 -19.916 41.958 1.00 17.97 115 GLU D C 1
ATOM 12186 O O . GLU D 1 121 ? 71.273 -21.107 41.948 1.00 19.61 115 GLU D O 1
ATOM 12192 N N . VAL D 1 122 ? 70.279 -19.341 42.921 1.00 17.02 116 VAL D N 1
ATOM 12193 C CA . VAL D 1 122 ? 69.902 -20.073 44.137 1.00 14.18 116 VAL D CA 1
ATOM 12194 C C . VAL D 1 122 ? 68.387 -20.092 44.257 1.00 15.31 116 VAL D C 1
ATOM 12195 O O . VAL D 1 122 ? 67.768 -19.024 44.226 1.00 18.40 116 VAL D O 1
ATOM 12199 N N . TYR D 1 123 ? 67.817 -21.294 44.367 1.00 15.54 117 TYR D N 1
ATOM 12200 C CA . TYR D 1 123 ? 66.375 -21.516 44.349 1.00 16.07 117 TYR D CA 1
ATOM 12201 C C . TYR D 1 123 ? 65.956 -22.191 45.625 1.00 17.05 117 TYR D C 1
ATOM 12202 O O . TYR D 1 123 ? 66.497 -23.246 45.951 1.00 18.75 117 TYR D O 1
ATOM 12211 N N . ILE D 1 124 ? 64.989 -21.603 46.341 1.00 16.31 118 ILE D N 1
ATOM 12212 C CA . ILE D 1 124 ? 64.536 -22.150 47.625 1.00 15.24 118 ILE D CA 1
ATOM 12213 C C . ILE D 1 124 ? 63.012 -22.030 47.717 1.00 16.99 118 ILE D C 1
ATOM 12214 O O . ILE D 1 124 ? 62.486 -20.932 47.619 1.00 19.86 118 ILE D O 1
ATOM 12219 N N . ASP D 1 125 ? 62.321 -23.151 47.894 1.00 15.46 119 ASP D N 1
ATOM 12220 C CA . ASP D 1 125 ? 60.856 -23.117 48.044 1.00 14.33 119 ASP D CA 1
ATOM 12221 C C . ASP D 1 125 ? 60.339 -24.404 48.668 1.00 20.63 119 ASP D C 1
ATOM 12222 O O . ASP D 1 125 ? 60.838 -25.482 48.378 1.00 18.47 119 ASP D O 1
ATOM 12227 N N . HIS D 1 126 ? 59.286 -24.286 49.468 1.00 18.72 120 HIS D N 1
ATOM 12228 C CA . HIS D 1 126 ? 58.691 -25.426 50.117 1.00 16.45 120 HIS D CA 1
ATOM 12229 C C . HIS D 1 126 ? 57.280 -25.666 49.602 1.00 21.59 120 HIS D C 1
ATOM 12230 O O . HIS D 1 126 ? 56.597 -26.582 50.061 1.00 23.86 120 HIS D O 1
ATOM 12237 N N . ALA D 1 127 ? 56.841 -24.824 48.672 1.00 19.06 121 ALA D N 1
ATOM 12238 C CA . ALA D 1 127 ? 55.474 -24.902 48.147 1.00 19.25 121 ALA D CA 1
ATOM 12239 C C . ALA D 1 127 ? 55.480 -25.471 46.731 1.00 22.29 121 ALA D C 1
ATOM 12240 O O . ALA D 1 127 ? 56.342 -26.281 46.393 1.00 25.58 121 ALA D O 1
ATOM 12242 N N . SER D 1 128 ? 54.505 -25.087 45.914 1.00 20.46 122 SER D N 1
ATOM 12243 C CA . SER D 1 128 ? 54.463 -25.606 44.539 1.00 24.03 122 SER D CA 1
ATOM 12244 C C . SER D 1 128 ? 54.654 -24.519 43.498 1.00 25.04 122 SER D C 1
ATOM 12245 O O . SER D 1 128 ? 55.522 -24.607 42.618 1.00 21.27 122 SER D O 1
ATOM 12248 N N . LEU D 1 129 ? 53.808 -23.505 43.584 1.00 21.79 123 LEU D N 1
ATOM 12249 C CA . LEU D 1 129 ? 53.774 -22.466 42.567 1.00 20.51 123 LEU D CA 1
ATOM 12250 C C . LEU D 1 129 ? 55.124 -21.752 42.382 1.00 21.38 123 LEU D C 1
ATOM 12251 O O . LEU D 1 129 ? 55.580 -21.608 41.238 1.00 20.93 123 LEU D O 1
ATOM 12256 N N . PRO D 1 130 ? 55.790 -21.328 43.482 1.00 16.98 124 PRO D N 1
ATOM 12257 C CA . PRO D 1 130 ? 57.110 -20.720 43.253 1.00 19.50 124 PRO D CA 1
ATOM 12258 C C . PRO D 1 130 ? 58.091 -21.664 42.575 1.00 22.16 124 PRO D C 1
ATOM 12259 O O . PRO D 1 130 ? 58.804 -21.219 41.690 1.00 19.17 124 PRO D O 1
ATOM 12263 N N . SER D 1 131 ? 58.112 -22.932 42.978 1.00 19.87 125 SER D N 1
ATOM 12264 C CA . SER D 1 131 ? 59.017 -23.902 42.353 1.00 19.31 125 SER D CA 1
ATOM 12265 C C . SER D 1 131 ? 58.705 -24.121 40.877 1.00 18.45 125 SER D C 1
ATOM 12266 O O . SER D 1 131 ? 59.609 -24.271 40.055 1.00 20.97 125 SER D O 1
ATOM 12269 N N . LEU D 1 132 ? 57.423 -24.164 40.534 1.00 16.76 126 LEU D N 1
ATOM 12270 C CA . LEU D 1 132 ? 57.028 -24.393 39.143 1.00 17.54 126 LEU D CA 1
ATOM 12271 C C . LEU D 1 132 ? 57.437 -23.220 38.248 1.00 19.01 126 LEU D C 1
ATOM 12272 O O . LEU D 1 132 ? 57.924 -23.408 37.137 1.00 19.95 126 LEU D O 1
ATOM 12277 N N . GLN D 1 133 ? 57.238 -22.010 38.751 1.00 19.49 127 GLN D N 1
ATOM 12278 C CA . GLN D 1 133 ? 57.653 -20.814 38.033 1.00 17.57 127 GLN D CA 1
ATOM 12279 C C . GLN D 1 133 ? 59.163 -20.789 37.862 1.00 21.53 127 GLN D C 1
ATOM 12280 O O . GLN D 1 133 ? 59.685 -20.464 36.790 1.00 21.51 127 GLN D O 1
ATOM 12286 N N . GLN D 1 134 ? 59.856 -21.150 38.932 1.00 17.97 128 GLN D N 1
ATOM 12287 C CA . GLN D 1 134 ? 61.314 -21.152 38.917 1.00 19.84 128 GLN D CA 1
ATOM 12288 C C . GLN D 1 134 ? 61.856 -22.187 37.955 1.00 18.35 128 GLN D C 1
ATOM 12289 O O . GLN D 1 134 ? 62.864 -21.956 37.289 1.00 21.63 128 GLN D O 1
ATOM 12295 N N . LEU D 1 135 ? 61.187 -23.334 37.891 1.00 20.91 129 LEU D N 1
ATOM 12296 C CA . LEU D 1 135 ? 61.624 -24.410 37.003 1.00 20.59 129 LEU D CA 1
ATOM 12297 C C . LEU D 1 135 ? 61.557 -23.965 35.549 1.00 27.07 129 LEU D C 1
ATOM 12298 O O . LEU D 1 135 ? 62.453 -24.265 34.761 1.00 21.20 129 LEU D O 1
ATOM 12303 N N . ILE D 1 136 ? 60.498 -23.258 35.171 1.00 21.58 130 ILE D N 1
ATOM 12304 C CA . ILE D 1 136 ? 60.455 -22.735 33.809 1.00 21.46 130 ILE D CA 1
ATOM 12305 C C . ILE D 1 136 ? 61.605 -21.767 33.554 1.00 27.44 130 ILE D C 1
ATOM 12306 O O . ILE D 1 136 ? 62.240 -21.814 32.496 1.00 26.29 130 ILE D O 1
ATOM 12311 N N . HIS D 1 137 ? 61.897 -20.913 34.528 1.00 21.73 131 HIS D N 1
ATOM 12312 C CA . HIS D 1 137 ? 63.000 -19.986 34.370 1.00 25.93 131 HIS D CA 1
ATOM 12313 C C . HIS D 1 137 ? 64.310 -20.729 34.203 1.00 25.00 131 HIS D C 1
ATOM 12314 O O . HIS D 1 137 ? 65.137 -20.355 33.379 1.00 23.65 131 HIS D O 1
ATOM 12321 N N . ILE D 1 138 ? 64.499 -21.781 34.991 1.00 21.84 132 ILE D N 1
ATOM 12322 C CA . ILE D 1 138 ? 65.728 -22.571 34.927 1.00 20.90 132 ILE D CA 1
ATOM 12323 C C . ILE D 1 138 ? 65.897 -23.200 33.550 1.00 23.77 132 ILE D C 1
ATOM 12324 O O . ILE D 1 138 ? 66.995 -23.194 32.965 1.00 22.98 132 ILE D O 1
ATOM 12329 N N . ILE D 1 139 ? 64.805 -23.736 33.016 1.00 24.03 133 ILE D N 1
ATOM 12330 C CA . ILE D 1 139 ? 64.885 -24.395 31.721 1.00 24.32 133 ILE D CA 1
ATOM 12331 C C . ILE D 1 139 ? 65.264 -23.389 30.633 1.00 28.08 133 ILE D C 1
ATOM 12332 O O . ILE D 1 139 ? 66.082 -23.699 29.770 1.00 28.27 133 ILE D O 1
ATOM 12337 N N . GLN D 1 140 ? 64.704 -22.182 30.701 1.00 25.38 134 GLN D N 1
ATOM 12338 C CA . GLN D 1 140 ? 65.087 -21.094 29.789 1.00 28.00 134 GLN D CA 1
ATOM 12339 C C . GLN D 1 140 ? 66.545 -20.684 30.009 1.00 28.17 134 GLN D C 1
ATOM 12340 O O . GLN D 1 140 ? 67.294 -20.446 29.051 1.00 27.13 134 GLN D O 1
ATOM 12346 N N . ALA D 1 141 ? 66.929 -20.569 31.279 1.00 25.51 135 ALA D N 1
ATOM 12347 C CA . ALA D 1 141 ? 68.246 -20.040 31.651 1.00 28.13 135 ALA D CA 1
ATOM 12348 C C . ALA D 1 141 ? 69.396 -20.985 31.311 1.00 30.62 135 ALA D C 1
ATOM 12349 O O . ALA D 1 141 ? 70.526 -20.542 31.074 1.00 29.21 135 ALA D O 1
ATOM 12351 N N . LYS D 1 142 ? 69.122 -22.285 31.301 1.00 22.96 136 LYS D N 1
ATOM 12352 C CA . LYS D 1 142 ? 70.136 -23.267 30.933 1.00 29.37 136 LYS D CA 1
ATOM 12353 C C . LYS D 1 142 ? 70.584 -23.039 29.498 1.00 30.29 136 LYS D C 1
ATOM 12354 O O . LYS D 1 142 ? 71.761 -23.175 29.169 1.00 29.51 136 LYS D O 1
ATOM 12360 N N . ASP D 1 143 ? 69.642 -22.670 28.644 1.00 26.75 137 ASP D N 1
ATOM 12361 C CA . ASP D 1 143 ? 69.972 -22.435 27.247 1.00 31.69 137 ASP D CA 1
ATOM 12362 C C . ASP D 1 143 ? 70.633 -21.083 27.051 1.00 34.05 137 ASP D C 1
ATOM 12363 O O . ASP D 1 143 ? 71.599 -20.964 26.305 1.00 32.66 137 ASP D O 1
ATOM 12368 N N . GLU D 1 144 ? 70.118 -20.071 27.732 1.00 29.15 138 GLU D N 1
ATOM 12369 C CA . GLU D 1 144 ? 70.625 -18.718 27.578 1.00 33.62 138 GLU D CA 1
ATOM 12370 C C . GLU D 1 144 ? 71.923 -18.497 28.345 1.00 31.31 138 GLU D C 1
ATOM 12371 O O . GLU D 1 144 ? 72.760 -17.695 27.922 1.00 29.53 138 GLU D O 1
ATOM 12377 N N . TYR D 1 145 ? 72.073 -19.175 29.488 1.00 24.15 139 TYR D N 1
ATOM 12378 C CA . TYR D 1 145 ? 73.270 -19.030 30.321 1.00 28.52 139 TYR D CA 1
ATOM 12379 C C . TYR D 1 145 ? 73.847 -20.396 30.711 1.00 22.92 139 TYR D C 1
ATOM 12380 O O . TYR D 1 145 ? 73.788 -20.811 31.876 1.00 24.88 139 TYR D O 1
ATOM 12389 N N . PRO D 1 146 ? 74.438 -21.095 29.738 1.00 25.61 140 PRO D N 1
ATOM 12390 C CA . PRO D 1 146 ? 74.840 -22.494 29.953 1.00 27.48 140 PRO D CA 1
ATOM 12391 C C . PRO D 1 146 ? 75.990 -22.694 30.937 1.00 24.13 140 PRO D C 1
ATOM 12392 O O . PRO D 1 146 ? 76.272 -23.839 31.297 1.00 27.88 140 PRO D O 1
ATOM 12396 N N . SER D 1 147 ? 76.670 -21.620 31.329 1.00 27.33 141 SER D N 1
ATOM 12397 C CA . SER D 1 147 ? 77.761 -21.722 32.301 1.00 22.12 141 SER D CA 1
ATOM 12398 C C . SER D 1 147 ? 77.292 -21.572 33.741 1.00 19.07 141 SER D C 1
ATOM 12399 O O . SER D 1 147 ? 78.026 -21.920 34.674 1.00 27.28 141 SER D O 1
ATOM 12402 N N . ASN D 1 148 ? 76.088 -21.033 33.937 1.00 23.41 142 ASN D N 1
ATOM 12403 C CA . ASN D 1 148 ? 75.610 -20.748 35.294 1.00 17.84 142 ASN D CA 1
ATOM 12404 C C . ASN D 1 148 ? 75.383 -22.017 36.097 1.00 21.76 142 ASN D C 1
ATOM 12405 O O . ASN D 1 148 ? 74.774 -22.964 35.613 1.00 29.53 142 ASN D O 1
ATOM 12410 N N . GLN D 1 149 ? 75.871 -22.015 37.330 1.00 20.48 143 GLN D N 1
ATOM 12411 C CA . GLN D 1 149 ? 75.598 -23.089 38.268 1.00 21.64 143 GLN D CA 1
ATOM 12412 C C . GLN D 1 149 ? 74.308 -22.758 39.006 1.00 21.92 143 GLN D C 1
ATOM 12413 O O . GLN D 1 149 ? 74.036 -21.593 39.246 1.00 22.01 143 GLN D O 1
ATOM 12419 N N . ARG D 1 150 ? 73.536 -23.780 39.367 1.00 17.88 144 ARG D N 1
ATOM 12420 C CA . ARG D 1 150 ? 72.272 -23.586 40.075 1.00 13.45 144 ARG D CA 1
ATOM 12421 C C . ARG D 1 150 ? 72.246 -24.440 41.330 1.00 19.30 144 ARG D C 1
ATOM 12422 O O . ARG D 1 150 ? 72.615 -25.600 41.269 1.00 22.15 144 ARG D O 1
ATOM 12430 N N . PHE D 1 151 ? 71.875 -23.842 42.467 1.00 13.81 145 PHE D N 1
ATOM 12431 C CA . PHE D 1 151 ? 71.661 -24.590 43.711 1.00 14.88 145 PHE D CA 1
ATOM 12432 C C . PHE D 1 151 ? 70.161 -24.588 43.981 1.00 17.45 145 PHE D C 1
ATOM 12433 O O . PHE D 1 151 ? 69.557 -23.521 44.002 1.00 18.24 145 PHE D O 1
ATOM 12441 N N . VAL D 1 152 ? 69.571 -25.764 44.204 1.00 15.18 146 VAL D N 1
ATOM 12442 C CA . VAL D 1 152 ? 68.105 -25.862 44.307 1.00 13.67 146 VAL D CA 1
ATOM 12443 C C . VAL D 1 152 ? 67.666 -26.634 45.547 1.00 20.21 146 VAL D C 1
ATOM 12444 O O . VAL D 1 152 ? 68.107 -27.752 45.772 1.00 21.30 146 VAL D O 1
ATOM 12448 N N . SER D 1 153 ? 66.794 -26.021 46.350 1.00 14.95 147 SER D N 1
ATOM 12449 C CA . SER D 1 153 ? 66.207 -26.684 47.503 1.00 16.35 147 SER D CA 1
ATOM 12450 C C . SER D 1 153 ? 64.708 -26.520 47.405 1.00 16.83 147 SER D C 1
ATOM 12451 O O . SER D 1 153 ? 64.183 -25.477 47.777 1.00 14.96 147 SER D O 1
ATOM 12454 N N . TRP D 1 154 ? 64.047 -27.535 46.858 1.00 17.40 148 TRP D N 1
ATOM 12455 C CA . TRP D 1 154 ? 62.592 -27.549 46.659 1.00 16.28 148 TRP D CA 1
ATOM 12456 C C . TRP D 1 154 ? 62.006 -28.718 47.416 1.00 20.36 148 TRP D C 1
ATOM 12457 O O . TRP D 1 154 ? 62.474 -29.844 47.260 1.00 22.60 148 TRP D O 1
ATOM 12468 N N . LYS D 1 155 ? 60.937 -28.484 48.166 1.00 15.46 149 LYS D N 1
ATOM 12469 C CA . LYS D 1 155 ? 60.354 -29.576 48.945 1.00 18.33 149 LYS D CA 1
ATOM 12470 C C . LYS D 1 155 ? 59.419 -30.451 48.107 1.00 23.10 149 LYS D C 1
ATOM 12471 O O . LYS D 1 155 ? 59.308 -31.654 48.355 1.00 21.94 149 LYS D O 1
ATOM 12477 N N . ARG D 1 156 ? 58.730 -29.851 47.132 1.00 21.47 150 ARG D N 1
ATOM 12478 C CA . ARG D 1 156 ? 57.685 -30.573 46.407 1.00 22.48 150 ARG D CA 1
ATOM 12479 C C . ARG D 1 156 ? 58.080 -30.996 44.987 1.00 23.37 150 ARG D C 1
ATOM 12480 O O . ARG D 1 156 ? 57.758 -32.098 44.539 1.00 28.32 150 ARG D O 1
ATOM 12488 N N . VAL D 1 157 ? 58.784 -30.132 44.276 1.00 23.58 151 VAL D N 1
ATOM 12489 C CA . VAL D 1 157 ? 59.239 -30.477 42.935 1.00 22.26 151 VAL D CA 1
ATOM 12490 C C . VAL D 1 157 ? 60.573 -31.218 43.040 1.00 26.45 151 VAL D C 1
ATOM 12491 O O . VAL D 1 157 ? 61.538 -30.712 43.608 1.00 26.85 151 VAL D O 1
ATOM 12495 N N A THR D 1 158 ? 60.613 -32.419 42.476 0.56 26.97 152 THR D N 1
ATOM 12496 N N B THR D 1 158 ? 60.624 -32.441 42.527 0.44 26.98 152 THR D N 1
ATOM 12497 C CA A THR D 1 158 ? 61.772 -33.283 42.602 0.56 30.14 152 THR D CA 1
ATOM 12498 C CA B THR D 1 158 ? 61.833 -33.241 42.672 0.44 29.50 152 THR D CA 1
ATOM 12499 C C A THR D 1 158 ? 62.542 -33.386 41.289 0.56 30.29 152 THR D C 1
ATOM 12500 C C B THR D 1 158 ? 62.558 -33.433 41.345 0.44 30.14 152 THR D C 1
ATOM 12501 O O A THR D 1 158 ? 62.006 -33.823 40.266 0.56 28.05 152 THR D O 1
ATOM 12502 O O B THR D 1 158 ? 62.010 -33.968 40.376 0.44 28.72 152 THR D O 1
ATOM 12509 N N . VAL D 1 159 ? 63.806 -32.984 41.323 1.00 27.67 153 VAL D N 1
ATOM 12510 C CA . VAL D 1 159 ? 64.662 -33.074 40.155 1.00 25.66 153 VAL D CA 1
ATOM 12511 C C . VAL D 1 159 ? 65.626 -34.236 40.340 1.00 28.85 153 VAL D C 1
ATOM 12512 O O . VAL D 1 159 ? 66.463 -34.201 41.239 1.00 30.86 153 VAL D O 1
ATOM 12516 N N . ASP D 1 160 ? 65.493 -35.281 39.525 1.00 30.32 154 ASP D N 1
ATOM 12517 C CA . ASP D 1 160 ? 66.384 -36.437 39.669 1.00 36.22 154 ASP D CA 1
ATOM 12518 C C . ASP D 1 160 ? 67.765 -36.137 39.092 1.00 30.42 154 ASP D C 1
ATOM 12519 O O . ASP D 1 160 ? 67.994 -35.061 38.536 1.00 27.40 154 ASP D O 1
ATOM 12524 N N . ALA D 1 161 ? 68.688 -37.085 39.232 1.00 36.21 155 ALA D N 1
ATOM 12525 C CA . ALA D 1 161 ? 70.085 -36.851 38.879 1.00 31.82 155 ALA D CA 1
ATOM 12526 C C . ALA D 1 161 ? 70.296 -36.489 37.410 1.00 37.84 155 ALA D C 1
ATOM 12527 O O . ALA D 1 161 ? 71.051 -35.566 37.100 1.00 30.58 155 ALA D O 1
ATOM 12529 N N . ASP D 1 162 ? 69.617 -37.190 36.507 1.00 37.83 156 ASP D N 1
ATOM 12530 C CA . ASP D 1 162 ? 69.754 -36.890 35.085 1.00 35.22 156 ASP D CA 1
ATOM 12531 C C . ASP D 1 162 ? 69.275 -35.493 34.740 1.00 31.13 156 ASP D C 1
ATOM 12532 O O . ASP D 1 162 ? 69.960 -34.743 34.044 1.00 35.20 156 ASP D O 1
ATOM 12537 N N . ASN D 1 163 ? 68.073 -35.156 35.202 1.00 29.64 157 ASN D N 1
ATOM 12538 C CA . ASN D 1 163 ? 67.520 -33.850 34.911 1.00 30.33 157 ASN D CA 1
ATOM 12539 C C . ASN D 1 163 ? 68.294 -32.732 35.582 1.00 26.45 157 ASN D C 1
ATOM 12540 O O . ASN D 1 163 ? 68.454 -31.659 35.010 1.00 28.58 157 ASN D O 1
ATOM 12545 N N . ALA D 1 164 ? 68.792 -32.989 36.786 1.00 27.57 158 ALA D N 1
ATOM 12546 C CA . ALA D 1 164 ? 69.635 -32.012 37.465 1.00 33.32 158 ALA D CA 1
ATOM 12547 C C . ALA D 1 164 ? 70.891 -31.738 36.627 1.00 29.79 158 ALA D C 1
ATOM 12548 O O . ALA D 1 164 ? 71.331 -30.593 36.499 1.00 30.06 158 ALA D O 1
ATOM 12550 N N . ASN D 1 165 ? 71.470 -32.795 36.060 1.00 35.63 159 ASN D N 1
ATOM 12551 C CA . ASN D 1 165 ? 72.661 -32.646 35.232 1.00 38.07 159 ASN D CA 1
ATOM 12552 C C . ASN D 1 165 ? 72.384 -31.832 33.970 1.00 34.06 159 ASN D C 1
ATOM 12553 O O . ASN D 1 165 ? 73.191 -30.999 33.569 1.00 31.74 159 ASN D O 1
ATOM 12558 N N . LYS D 1 166 ? 71.211 -32.044 33.378 1.00 31.17 160 LYS D N 1
ATOM 12559 C CA . LYS D 1 166 ? 70.790 -31.306 32.186 1.00 32.18 160 LYS D CA 1
ATOM 12560 C C . LYS D 1 166 ? 70.666 -29.817 32.446 1.00 38.84 160 LYS D C 1
ATOM 12561 O O . LYS D 1 166 ? 70.782 -29.004 31.531 1.00 37.42 160 LYS D O 1
ATOM 12567 N N . LEU D 1 167 ? 70.407 -29.459 33.701 1.00 25.18 161 LEU D N 1
ATOM 12568 C CA . LEU D 1 167 ? 70.066 -28.082 34.015 1.00 20.30 161 LEU D CA 1
ATOM 12569 C C . LEU D 1 167 ? 71.110 -27.401 34.892 1.00 21.53 161 LEU D C 1
ATOM 12570 O O . LEU D 1 167 ? 70.879 -26.281 35.389 1.00 25.37 161 LEU D O 1
ATOM 12575 N N . ASN D 1 168 ? 72.266 -28.054 35.032 1.00 24.70 162 ASN D N 1
ATOM 12576 C CA . ASN D 1 168 ? 73.343 -27.560 35.881 1.00 25.00 162 ASN D CA 1
ATOM 12577 C C . ASN D 1 168 ? 72.858 -27.294 37.309 1.00 23.09 162 ASN D C 1
ATOM 12578 O O . ASN D 1 168 ? 73.230 -26.303 37.931 1.00 23.35 162 ASN D O 1
ATOM 12583 N N . ILE D 1 169 ? 72.046 -28.214 37.818 1.00 23.10 163 ILE D N 1
ATOM 12584 C CA . ILE D 1 169 ? 71.487 -28.111 39.170 1.00 23.74 163 ILE D CA 1
ATOM 12585 C C . ILE D 1 169 ? 72.230 -28.999 40.162 1.00 31.77 163 ILE D C 1
ATOM 12586 O O . ILE D 1 169 ? 72.469 -30.178 39.893 1.00 27.81 163 ILE D O 1
ATOM 12591 N N . HIS D 1 170 ? 72.589 -28.424 41.307 1.00 22.02 164 HIS D N 1
ATOM 12592 C CA . HIS D 1 170 ? 73.004 -29.190 42.467 1.00 19.05 164 HIS D CA 1
ATOM 12593 C C . HIS D 1 170 ? 71.912 -29.024 43.507 1.00 22.97 164 HIS D C 1
ATOM 12594 O O . HIS D 1 170 ? 71.585 -27.903 43.883 1.00 22.53 164 HIS D O 1
ATOM 12601 N N . THR D 1 171 ? 71.345 -30.133 43.964 1.00 23.84 165 THR D N 1
ATOM 12602 C CA . THR D 1 171 ? 70.273 -30.065 44.943 1.00 22.68 165 THR D CA 1
ATOM 12603 C C . THR D 1 171 ? 70.822 -30.078 46.372 1.00 23.11 165 THR D C 1
ATOM 12604 O O . THR D 1 171 ? 71.852 -30.693 46.661 1.00 24.12 165 THR D O 1
ATOM 12608 N N . TYR D 1 172 ? 70.139 -29.349 47.247 1.00 20.29 166 TYR D N 1
ATOM 12609 C CA . TYR D 1 172 ? 70.449 -29.316 48.666 1.00 21.09 166 TYR D CA 1
ATOM 12610 C C . TYR D 1 172 ? 69.171 -29.500 49.446 1.00 24.61 166 TYR D C 1
ATOM 12611 O O . TYR D 1 172 ? 68.110 -29.042 49.023 1.00 22.33 166 TYR D O 1
ATOM 12620 N N . PRO D 1 173 ? 69.256 -30.178 50.597 1.00 25.95 167 PRO D N 1
ATOM 12621 C CA . PRO D 1 173 ? 68.045 -30.340 51.397 1.00 20.88 167 PRO D CA 1
ATOM 12622 C C . PRO D 1 173 ? 67.594 -29.025 52.012 1.00 22.24 167 PRO D C 1
ATOM 12623 O O . PRO D 1 173 ? 68.374 -28.072 52.136 1.00 26.59 167 PRO D O 1
ATOM 12627 N N . LEU D 1 174 ? 66.326 -28.968 52.384 1.00 21.55 168 LEU D N 1
ATOM 12628 C CA . LEU D 1 174 ? 65.844 -27.887 53.221 1.00 17.85 168 LEU D CA 1
ATOM 12629 C C . LEU D 1 174 ? 66.026 -28.283 54.661 1.00 19.85 168 LEU D C 1
ATOM 12630 O O . LEU D 1 174 ? 66.071 -29.463 54.975 1.00 25.57 168 LEU D O 1
ATOM 12635 N N . LYS D 1 175 ? 66.110 -27.294 55.537 1.00 18.52 169 LYS D N 1
ATOM 12636 C CA . LYS D 1 175 ? 65.954 -27.543 56.959 1.00 21.26 169 LYS D CA 1
ATOM 12637 C C . LYS D 1 175 ? 64.491 -27.307 57.288 1.00 21.60 169 LYS D C 1
ATOM 12638 O O . LYS D 1 175 ? 64.070 -26.163 57.505 1.00 23.95 169 LYS D O 1
ATOM 12644 N N . GLY D 1 176 ? 63.722 -28.390 57.326 1.00 22.26 170 GLY D N 1
ATOM 12645 C CA . GLY D 1 176 ? 62.279 -28.275 57.427 1.00 20.74 170 GLY D CA 1
ATOM 12646 C C . GLY D 1 176 ? 61.734 -27.675 56.134 1.00 18.43 170 GLY D C 1
ATOM 12647 O O . GLY D 1 176 ? 61.730 -28.318 55.086 1.00 21.60 170 GLY D O 1
ATOM 12648 N N . ASN D 1 177 ? 61.265 -26.440 56.230 1.00 19.72 171 ASN D N 1
ATOM 12649 C CA . ASN D 1 177 ? 60.755 -25.688 55.078 1.00 19.74 171 ASN D CA 1
ATOM 12650 C C . ASN D 1 177 ? 61.719 -24.634 54.553 1.00 16.47 171 ASN D C 1
ATOM 12651 O O . ASN D 1 177 ? 61.418 -23.939 53.594 1.00 20.46 171 ASN D O 1
ATOM 12656 N N . ASN D 1 178 ? 62.863 -24.472 55.196 1.00 21.46 172 ASN D N 1
ATOM 12657 C CA . ASN D 1 178 ? 63.693 -23.326 54.879 1.00 15.27 172 ASN D CA 1
ATOM 12658 C C . ASN D 1 178 ? 65.137 -23.654 54.589 1.00 16.73 172 ASN D C 1
ATOM 12659 O O . ASN D 1 178 ? 65.548 -24.804 54.667 1.00 19.95 172 ASN D O 1
ATOM 12664 N N . THR D 1 179 ? 65.870 -22.614 54.209 1.00 18.59 173 THR D N 1
ATOM 12665 C CA . THR D 1 179 ? 67.283 -22.744 53.839 1.00 15.90 173 THR D CA 1
ATOM 12666 C C . THR D 1 179 ? 68.063 -23.551 54.875 1.00 19.99 173 THR D C 1
ATOM 12667 O O . THR D 1 179 ? 67.979 -23.280 56.063 1.00 21.00 173 THR D O 1
ATOM 12671 N N . SER D 1 180 ? 68.829 -24.535 54.413 1.00 19.07 174 SER D N 1
ATOM 12672 C CA . SER D 1 180 ? 69.607 -25.391 55.311 1.00 17.53 174 SER D CA 1
ATOM 12673 C C . SER D 1 180 ? 71.007 -24.815 55.526 1.00 17.33 174 SER D C 1
ATOM 12674 O O . SER D 1 180 ? 71.524 -24.074 54.673 1.00 19.30 174 SER D O 1
ATOM 12677 N N . PRO D 1 181 ? 71.643 -25.164 56.653 1.00 18.69 175 PRO D N 1
ATOM 12678 C CA . PRO D 1 181 ? 73.052 -24.787 56.837 1.00 17.95 175 PRO D CA 1
ATOM 12679 C C . PRO D 1 181 ? 73.912 -25.400 55.753 1.00 20.87 175 PRO D C 1
ATOM 12680 O O . PRO D 1 181 ? 74.965 -24.857 55.424 1.00 22.79 175 PRO D O 1
ATOM 12684 N N . GLU D 1 182 ? 73.496 -26.546 55.229 1.00 22.68 176 GLU D N 1
ATOM 12685 C CA . GLU D 1 182 ? 74.250 -27.166 54.147 1.00 21.88 176 GLU D CA 1
ATOM 12686 C C . GLU D 1 182 ? 74.317 -26.270 52.906 1.00 20.54 176 GLU D C 1
ATOM 12687 O O . GLU D 1 182 ? 75.372 -26.147 52.274 1.00 23.01 176 GLU D O 1
ATOM 12693 N N . MET D 1 183 ? 73.181 -25.693 52.536 1.00 19.58 177 MET D N 1
ATOM 12694 C CA . MET D 1 183 ? 73.156 -24.795 51.376 1.00 22.01 177 MET D CA 1
ATOM 12695 C C . MET D 1 183 ? 73.980 -23.546 51.655 1.00 21.60 177 MET D C 1
ATOM 12696 O O . MET D 1 183 ? 74.679 -23.063 50.787 1.00 20.72 177 MET D O 1
ATOM 12701 N N . VAL D 1 184 ? 73.864 -22.996 52.858 1.00 22.40 178 VAL D N 1
ATOM 12702 C CA . VAL D 1 184 ? 74.623 -21.808 53.214 1.00 17.74 178 VAL D CA 1
ATOM 12703 C C . VAL D 1 184 ? 76.118 -22.057 53.055 1.00 20.67 178 VAL D C 1
ATOM 12704 O O . VAL D 1 184 ? 76.832 -21.255 52.463 1.00 23.08 178 VAL D O 1
ATOM 12708 N N . ALA D 1 185 ? 76.574 -23.195 53.560 1.00 22.62 179 ALA D N 1
ATOM 12709 C CA . ALA D 1 185 ? 78.003 -23.521 53.481 1.00 20.23 179 ALA D CA 1
ATOM 12710 C C . ALA D 1 185 ? 78.435 -23.753 52.040 1.00 22.94 179 ALA D C 1
ATOM 12711 O O . ALA D 1 185 ? 79.545 -23.396 51.644 1.00 24.41 179 ALA D O 1
ATOM 12713 N N . ALA D 1 186 ? 77.581 -24.386 51.250 1.00 22.28 180 ALA D N 1
ATOM 12714 C CA . ALA D 1 186 ? 77.916 -24.610 49.848 1.00 23.90 180 ALA D CA 1
ATOM 12715 C C . ALA D 1 186 ? 78.020 -23.287 49.072 1.00 28.14 180 ALA D C 1
ATOM 12716 O O . ALA D 1 186 ? 78.881 -23.125 48.194 1.00 22.02 180 ALA D O 1
ATOM 12718 N N . ILE D 1 187 ? 77.134 -22.343 49.365 1.00 20.02 181 ILE D N 1
ATOM 12719 C CA . ILE D 1 187 ? 77.225 -21.045 48.687 1.00 20.40 181 ILE D CA 1
ATOM 12720 C C . ILE D 1 187 ? 78.519 -20.348 49.134 1.00 25.71 181 ILE D C 1
ATOM 12721 O O . ILE D 1 187 ? 79.240 -19.763 48.321 1.00 24.13 181 ILE D O 1
ATOM 12726 N N . ASP D 1 188 ? 78.824 -20.443 50.426 1.00 24.96 182 ASP D N 1
ATOM 12727 C CA . ASP D 1 188 ? 80.049 -19.865 50.969 1.00 26.79 182 ASP D CA 1
ATOM 12728 C C . ASP D 1 188 ? 81.288 -20.450 50.292 1.00 28.47 182 ASP D C 1
ATOM 12729 O O . ASP D 1 188 ? 82.208 -19.704 49.921 1.00 27.75 182 ASP D O 1
ATOM 12734 N N . GLU D 1 189 ? 81.309 -21.773 50.111 1.00 25.87 183 GLU D N 1
ATOM 12735 C CA . GLU D 1 189 ? 82.434 -22.443 49.446 1.00 30.40 183 GLU D CA 1
ATOM 12736 C C . GLU D 1 189 ? 82.519 -22.018 47.985 1.00 26.28 183 GLU D C 1
ATOM 12737 O O . GLU D 1 189 ? 83.607 -21.760 47.465 1.00 25.92 183 GLU D O 1
ATOM 12743 N N . TYR D 1 190 ? 81.369 -21.914 47.332 1.00 23.99 184 TYR D N 1
ATOM 12744 C CA . TYR D 1 190 ? 81.340 -21.527 45.920 1.00 21.90 184 TYR D CA 1
ATOM 12745 C C . TYR D 1 190 ? 81.887 -20.126 45.720 1.00 22.58 184 TYR D C 1
ATOM 12746 O O . TYR D 1 190 ? 82.732 -19.895 44.839 1.00 24.57 184 TYR D O 1
ATOM 12755 N N . ALA D 1 191 ? 81.454 -19.206 46.570 1.00 24.42 185 ALA D N 1
ATOM 12756 C CA . ALA D 1 191 ? 81.897 -17.820 46.486 1.00 23.16 185 ALA D CA 1
ATOM 12757 C C . ALA D 1 191 ? 83.407 -17.748 46.697 1.00 21.62 185 ALA D C 1
ATOM 12758 O O . ALA D 1 191 ? 84.100 -16.977 46.044 1.00 28.23 185 ALA D O 1
ATOM 12760 N N . GLN D 1 192 ? 83.901 -18.557 47.623 1.00 25.39 186 GLN D N 1
ATOM 12761 C CA . GLN D 1 192 ? 85.328 -18.594 47.931 1.00 25.64 186 GLN D CA 1
ATOM 12762 C C . GLN D 1 192 ? 86.175 -19.015 46.716 1.00 25.65 186 GLN D C 1
ATOM 12763 O O . GLN D 1 192 ? 87.328 -18.599 46.571 1.00 29.86 186 GLN D O 1
ATOM 12769 N N . SER D 1 193 ? 85.597 -19.836 45.842 1.00 24.59 187 SER D N 1
ATOM 12770 C CA . SER D 1 193 ? 86.327 -20.379 44.702 1.00 29.28 187 SER D CA 1
ATOM 12771 C C . SER D 1 193 ? 86.421 -19.412 43.512 1.00 26.58 187 SER D C 1
ATOM 12772 O O . SER D 1 193 ? 87.117 -19.690 42.535 1.00 27.97 187 SER D O 1
ATOM 12775 N N . LYS D 1 194 ? 85.700 -18.295 43.582 1.00 24.99 188 LYS D N 1
ATOM 12776 C CA . LYS D 1 194 ? 85.616 -17.368 42.452 1.00 22.81 188 LYS D CA 1
ATOM 12777 C C . LYS D 1 194 ? 86.276 -16.017 42.726 1.00 24.93 188 LYS D C 1
ATOM 12778 O O . LYS D 1 194 ? 86.253 -15.517 43.851 1.00 28.40 188 LYS D O 1
ATOM 12784 N N . ASN D 1 195 ? 86.820 -15.414 41.678 1.00 27.58 189 ASN D N 1
ATOM 12785 C CA . ASN D 1 195 ? 87.385 -14.079 41.762 1.00 31.46 189 ASN D CA 1
ATOM 12786 C C . ASN D 1 195 ? 86.325 -13.016 42.059 1.00 29.70 189 ASN D C 1
ATOM 12787 O O . ASN D 1 195 ? 86.521 -12.133 42.899 1.00 29.70 189 ASN D O 1
ATOM 12792 N N . ARG D 1 196 ? 85.196 -13.137 41.372 1.00 28.42 190 ARG D N 1
ATOM 12793 C CA . ARG D 1 196 ? 84.034 -12.276 41.553 1.00 31.98 190 ARG D CA 1
ATOM 12794 C C . ARG D 1 196 ? 82.815 -13.163 41.413 1.00 27.29 190 ARG D C 1
ATOM 12795 O O . ARG D 1 196 ? 82.878 -14.158 40.700 1.00 23.98 190 ARG D O 1
ATOM 12803 N N . LEU D 1 197 ? 81.702 -12.802 42.042 1.00 25.91 191 LEU D N 1
ATOM 12804 C CA . LEU D 1 197 ? 80.499 -13.614 41.898 1.00 25.47 191 LEU D CA 1
ATOM 12805 C C . LEU D 1 197 ? 79.230 -12.779 41.985 1.00 19.80 191 LEU D C 1
ATOM 12806 O O . LEU D 1 197 ? 79.105 -11.916 42.854 1.00 25.21 191 LEU D O 1
ATOM 12811 N N . ASN D 1 198 ? 78.314 -13.000 41.047 1.00 18.29 192 ASN D N 1
ATOM 12812 C CA . ASN D 1 198 ? 76.948 -12.499 41.182 1.00 20.06 192 ASN D CA 1
ATOM 12813 C C . ASN D 1 198 ? 76.033 -13.620 41.644 1.00 20.76 192 ASN D C 1
ATOM 12814 O O . ASN D 1 198 ? 76.100 -14.731 41.113 1.00 22.11 192 ASN D O 1
ATOM 12819 N N . ILE D 1 199 ? 75.176 -13.334 42.622 1.00 21.08 193 ILE D N 1
ATOM 12820 C CA . ILE D 1 199 ? 74.197 -14.322 43.071 1.00 19.73 193 ILE D CA 1
ATOM 12821 C C . ILE D 1 199 ? 72.785 -13.846 42.775 1.00 23.01 193 ILE D C 1
ATOM 12822 O O . ILE D 1 199 ? 72.407 -12.732 43.132 1.00 21.97 193 ILE D O 1
ATOM 12827 N N . GLU D 1 200 ? 72.012 -14.702 42.119 1.00 16.61 194 GLU D N 1
ATOM 12828 C CA . GLU D 1 200 ? 70.587 -14.440 41.913 1.00 17.46 194 GLU D CA 1
ATOM 12829 C C . GLU D 1 200 ? 69.760 -15.335 42.821 1.00 20.01 194 GLU D C 1
ATOM 12830 O O . GLU D 1 200 ? 69.988 -16.546 42.829 1.00 20.41 194 GLU D O 1
ATOM 12836 N N . PHE D 1 201 ? 68.805 -14.747 43.556 1.00 16.39 195 PHE D N 1
ATOM 12837 C CA . PHE D 1 201 ? 67.923 -15.500 44.437 1.00 17.27 195 PHE D CA 1
ATOM 12838 C C . PHE D 1 201 ? 66.543 -15.644 43.834 1.00 19.47 195 PHE D C 1
ATOM 12839 O O . PHE D 1 201 ? 66.019 -14.707 43.214 1.00 17.65 195 PHE D O 1
ATOM 12847 N N . TYR D 1 202 ? 65.955 -16.816 44.041 1.00 17.54 196 TYR D N 1
ATOM 12848 C CA . TYR D 1 202 ? 64.567 -17.081 43.640 1.00 18.31 196 TYR D CA 1
ATOM 12849 C C . TYR D 1 202 ? 63.894 -17.790 44.790 1.00 16.13 196 TYR D C 1
ATOM 12850 O O . TYR D 1 202 ? 64.327 -18.872 45.196 1.00 17.01 196 TYR D O 1
ATOM 12859 N N . THR D 1 203 ? 62.854 -17.192 45.371 1.00 15.88 197 THR D N 1
ATOM 12860 C CA . THR D 1 203 ? 62.230 -17.882 46.487 1.00 15.21 197 THR D CA 1
ATOM 12861 C C . THR D 1 203 ? 60.792 -17.443 46.674 1.00 17.66 197 THR D C 1
ATOM 12862 O O . THR D 1 203 ? 60.241 -16.717 45.863 1.00 17.74 197 THR D O 1
ATOM 12866 N N . ASN D 1 204 ? 60.204 -17.937 47.750 1.00 18.12 198 ASN D N 1
ATOM 12867 C CA . ASN D 1 204 ? 58.801 -17.759 48.110 1.00 19.89 198 ASN D CA 1
ATOM 12868 C C . ASN D 1 204 ? 58.599 -16.416 48.828 1.00 19.63 198 ASN D C 1
ATOM 12869 O O . ASN D 1 204 ? 59.331 -16.100 49.763 1.00 19.56 198 ASN D O 1
ATOM 12874 N N . THR D 1 205 ? 57.636 -15.609 48.378 1.00 17.76 199 THR D N 1
ATOM 12875 C CA . THR D 1 205 ? 57.473 -14.270 48.943 1.00 20.70 199 THR D CA 1
ATOM 12876 C C . THR D 1 205 ? 57.193 -14.275 50.451 1.00 24.22 199 THR D C 1
ATOM 12877 O O . THR D 1 205 ? 57.834 -13.543 51.221 1.00 24.18 199 THR D O 1
ATOM 12881 N N . ALA D 1 206 ? 56.247 -15.100 50.876 1.00 21.12 200 ALA D N 1
ATOM 12882 C CA . ALA D 1 206 ? 55.858 -15.109 52.280 1.00 21.14 200 ALA D CA 1
ATOM 12883 C C . ALA D 1 206 ? 57.030 -15.486 53.184 1.00 22.52 200 ALA D C 1
ATOM 12884 O O . ALA D 1 206 ? 57.122 -15.022 54.323 1.00 26.52 200 ALA D O 1
ATOM 12886 N N . HIS D 1 207 ? 57.959 -16.281 52.667 1.00 19.15 201 HIS D N 1
ATOM 12887 C CA . HIS D 1 207 ? 59.002 -16.804 53.542 1.00 26.70 201 HIS D CA 1
ATOM 12888 C C . HIS D 1 207 ? 60.393 -16.331 53.168 1.00 25.14 201 HIS D C 1
ATOM 12889 O O . HIS D 1 207 ? 61.390 -16.942 53.551 1.00 24.10 201 HIS D O 1
ATOM 12896 N N . VAL D 1 208 ? 60.458 -15.210 52.457 1.00 22.00 202 VAL D N 1
ATOM 12897 C CA . VAL D 1 208 ? 61.744 -14.656 52.042 1.00 20.10 202 VAL D CA 1
ATOM 12898 C C . VAL D 1 208 ? 62.664 -14.383 53.243 1.00 19.14 202 VAL D C 1
ATOM 12899 O O . VAL D 1 208 ? 63.885 -14.610 53.171 1.00 17.97 202 VAL D O 1
ATOM 12903 N N . PHE D 1 209 ? 62.098 -13.905 54.348 1.00 21.08 203 PHE D N 1
ATOM 12904 C CA . PHE D 1 209 ? 62.934 -13.553 55.490 1.00 21.91 203 PHE D CA 1
ATOM 12905 C C . PHE D 1 209 ? 63.477 -14.799 56.198 1.00 19.62 203 PHE D C 1
ATOM 12906 O O . PHE D 1 209 ? 64.514 -14.752 56.875 1.00 22.45 203 PHE D O 1
ATOM 12914 N N . ASN D 1 210 ? 62.810 -15.931 56.025 1.00 23.08 204 ASN D N 1
ATOM 12915 C CA . ASN D 1 210 ? 63.355 -17.163 56.589 1.00 20.71 204 ASN D CA 1
ATOM 12916 C C . ASN D 1 210 ? 64.434 -17.788 55.715 1.00 20.28 204 ASN D C 1
ATOM 12917 O O . ASN D 1 210 ? 65.247 -18.575 56.202 1.00 23.27 204 ASN D O 1
ATOM 12922 N N . ASN D 1 211 ? 64.428 -17.447 54.429 1.00 20.05 205 ASN D N 1
ATOM 12923 C CA . ASN D 1 211 ? 65.291 -18.119 53.465 1.00 18.77 205 ASN D CA 1
ATOM 12924 C C . ASN D 1 211 ? 66.546 -17.358 53.024 1.00 16.67 205 ASN D C 1
ATOM 12925 O O . ASN D 1 211 ? 67.609 -17.965 52.796 1.00 18.38 205 ASN D O 1
ATOM 12930 N N . LEU D 1 212 ? 66.445 -16.040 52.872 1.00 17.86 206 LEU D N 1
ATOM 12931 C CA . LEU D 1 212 ? 67.589 -15.297 52.308 1.00 14.98 206 LEU D CA 1
ATOM 12932 C C . LEU D 1 212 ? 68.601 -14.729 53.315 1.00 17.23 206 LEU D C 1
ATOM 12933 O O . LEU D 1 212 ? 69.788 -14.767 53.047 1.00 18.18 206 LEU D O 1
ATOM 12938 N N . PRO D 1 213 ? 68.148 -14.188 54.471 1.00 19.92 207 PRO D N 1
ATOM 12939 C CA . PRO D 1 213 ? 69.177 -13.671 55.392 1.00 18.89 207 PRO D CA 1
ATOM 12940 C C . PRO D 1 213 ? 70.287 -14.659 55.832 1.00 19.65 207 PRO D C 1
ATOM 12941 O O . PRO D 1 213 ? 71.420 -14.210 56.017 1.00 21.22 207 PRO D O 1
ATOM 12945 N N . PRO D 1 214 ? 69.981 -15.960 56.020 1.00 22.53 208 PRO D N 1
ATOM 12946 C CA . PRO D 1 214 ? 71.076 -16.860 56.411 1.00 25.68 208 PRO D CA 1
ATOM 12947 C C . PRO D 1 214 ? 72.169 -16.968 55.356 1.00 25.58 208 PRO D C 1
ATOM 12948 O O . PRO D 1 214 ? 73.282 -17.376 55.684 1.00 22.96 208 PRO D O 1
ATOM 12952 N N . ILE D 1 215 ? 71.857 -16.626 54.109 1.00 20.88 209 ILE D N 1
ATOM 12953 C CA . ILE D 1 215 ? 72.857 -16.668 53.042 1.00 18.89 209 ILE D CA 1
ATOM 12954 C C . ILE D 1 215 ? 73.525 -15.302 52.873 1.00 23.14 209 ILE D C 1
ATOM 12955 O O . ILE D 1 215 ? 74.756 -15.191 52.772 1.00 21.87 209 ILE D O 1
ATOM 12960 N N . ILE D 1 216 ? 72.709 -14.256 52.878 1.00 22.24 210 ILE D N 1
ATOM 12961 C CA . ILE D 1 216 ? 73.219 -12.909 52.680 1.00 20.49 210 ILE D CA 1
ATOM 12962 C C . ILE D 1 216 ? 74.168 -12.465 53.805 1.00 24.51 210 ILE D C 1
ATOM 12963 O O . ILE D 1 216 ? 75.246 -11.919 53.543 1.00 24.90 210 ILE D O 1
ATOM 12968 N N . GLN D 1 217 ? 73.806 -12.758 55.046 1.00 22.84 211 GLN D N 1
ATOM 12969 C CA . GLN D 1 217 ? 74.594 -12.281 56.194 1.00 23.74 211 GLN D CA 1
ATOM 12970 C C . GLN D 1 217 ? 76.078 -12.694 56.169 1.00 28.79 211 GLN D C 1
ATOM 12971 O O . GLN D 1 217 ? 76.947 -11.836 56.315 1.00 29.61 211 GLN D O 1
ATOM 12977 N N . PRO D 1 218 ? 76.384 -13.993 55.992 1.00 28.51 212 PRO D N 1
ATOM 12978 C CA . PRO D 1 218 ? 77.822 -14.299 55.984 1.00 31.26 212 PRO D CA 1
ATOM 12979 C C . PRO D 1 218 ? 78.583 -13.810 54.756 1.00 31.13 212 PRO D C 1
ATOM 12980 O O . PRO D 1 218 ? 79.805 -13.784 54.805 1.00 28.89 212 PRO D O 1
ATOM 12984 N N . LEU D 1 219 ? 77.889 -13.437 53.685 1.00 24.22 213 LEU D N 1
ATOM 12985 C CA . LEU D 1 219 ? 78.556 -12.980 52.473 1.00 27.58 213 LEU D CA 1
ATOM 12986 C C . LEU D 1 219 ? 78.590 -11.468 52.402 1.00 29.76 213 LEU D C 1
ATOM 12987 O O . LEU D 1 219 ? 79.199 -10.899 51.503 1.00 36.94 213 LEU D O 1
ATOM 12992 N N . TYR D 1 220 ? 77.930 -10.819 53.354 1.00 26.23 214 TYR D N 1
ATOM 12993 C CA . TYR D 1 220 ? 77.640 -9.394 53.235 1.00 28.52 214 TYR D CA 1
ATOM 12994 C C . TYR D 1 220 ? 78.880 -8.523 53.096 1.00 37.52 214 TYR D C 1
ATOM 12995 O O . TYR D 1 220 ? 78.880 -7.548 52.351 1.00 38.37 214 TYR D O 1
ATOM 13004 N N . ASN D 1 221 ? 79.927 -8.863 53.833 1.00 38.03 215 ASN D N 1
ATOM 13005 C CA . ASN D 1 221 ? 81.110 -8.020 53.844 1.00 42.14 215 ASN D CA 1
ATOM 13006 C C . ASN D 1 221 ? 82.151 -8.494 52.841 1.00 40.13 215 ASN D C 1
ATOM 13007 O O . ASN D 1 221 ? 83.277 -7.992 52.810 1.00 36.78 215 ASN D O 1
ATOM 13012 N N . ASN D 1 222 ? 81.761 -9.464 52.018 1.00 33.72 216 ASN D N 1
ATOM 13013 C CA . ASN D 1 222 ? 82.592 -9.932 50.919 1.00 33.54 216 ASN D CA 1
ATOM 13014 C C . ASN D 1 222 ? 82.359 -9.072 49.675 1.00 32.43 216 ASN D C 1
ATOM 13015 O O . ASN D 1 222 ? 81.361 -9.237 48.969 1.00 33.44 216 ASN D O 1
ATOM 13020 N N . GLU D 1 223 ? 83.286 -8.158 49.412 1.00 38.22 217 GLU D N 1
ATOM 13021 C CA . GLU D 1 223 ? 83.137 -7.175 48.343 1.00 43.32 217 GLU D CA 1
ATOM 13022 C C . GLU D 1 223 ? 83.137 -7.787 46.941 1.00 35.05 217 GLU D C 1
ATOM 13023 O O . GLU D 1 223 ? 82.721 -7.142 45.982 1.00 36.76 217 GLU D O 1
ATOM 13029 N N . LYS D 1 224 ? 83.576 -9.032 46.814 1.00 27.30 218 LYS D N 1
ATOM 13030 C CA . LYS D 1 224 ? 83.639 -9.642 45.495 1.00 31.86 218 LYS D CA 1
ATOM 13031 C C . LYS D 1 224 ? 82.329 -10.333 45.150 1.00 30.08 218 LYS D C 1
ATOM 13032 O O . LYS D 1 224 ? 82.139 -10.782 44.022 1.00 27.13 218 LYS D O 1
ATOM 13038 N N . VAL D 1 225 ? 81.437 -10.422 46.133 1.00 28.85 219 VAL D N 1
ATOM 13039 C CA . VAL D 1 225 ? 80.149 -11.089 45.951 1.00 23.93 219 VAL D CA 1
ATOM 13040 C C . VAL D 1 225 ? 79.027 -10.068 45.927 1.00 28.35 219 VAL D C 1
ATOM 13041 O O . VAL D 1 225 ? 78.888 -9.265 46.851 1.00 29.71 219 VAL D O 1
ATOM 13045 N N . LYS D 1 226 ? 78.214 -10.117 44.877 1.00 22.43 220 LYS D N 1
ATOM 13046 C CA . LYS D 1 226 ? 77.089 -9.214 44.727 1.00 27.54 220 LYS D CA 1
ATOM 13047 C C . LYS D 1 226 ? 75.769 -9.974 44.613 1.00 22.62 220 LYS D C 1
ATOM 13048 O O . LYS D 1 226 ? 75.669 -10.942 43.851 1.00 24.71 220 LYS D O 1
ATOM 13054 N N . ILE D 1 227 ? 74.763 -9.535 45.367 1.00 21.49 221 ILE D N 1
ATOM 13055 C CA . ILE D 1 227 ? 73.411 -10.048 45.182 1.00 21.29 221 ILE D CA 1
ATOM 13056 C C . ILE D 1 227 ? 72.828 -9.244 44.030 1.00 19.00 221 ILE D C 1
ATOM 13057 O O . ILE D 1 227 ? 72.413 -8.098 44.212 1.00 23.55 221 ILE D O 1
ATOM 13062 N N . SER D 1 228 ? 72.801 -9.845 42.852 1.00 18.17 222 SER D N 1
ATOM 13063 C CA . SER D 1 228 ? 72.482 -9.098 41.645 1.00 19.37 222 SER D CA 1
ATOM 13064 C C . SER D 1 228 ? 70.986 -9.032 41.385 1.00 19.45 222 SER D C 1
ATOM 13065 O O . SER D 1 228 ? 70.512 -8.092 40.750 1.00 19.00 222 SER D O 1
ATOM 13068 N N . HIS D 1 229 ? 70.231 -10.004 41.887 1.00 16.83 223 HIS D N 1
ATOM 13069 C CA . HIS D 1 229 ? 68.784 -9.990 41.658 1.00 15.23 223 HIS D CA 1
ATOM 13070 C C . HIS D 1 229 ? 68.061 -10.901 42.635 1.00 18.18 223 HIS D C 1
ATOM 13071 O O . HIS D 1 229 ? 68.594 -11.935 43.030 1.00 16.66 223 HIS D O 1
ATOM 13078 N N . ILE D 1 230 ? 66.838 -10.502 42.999 1.00 19.47 224 ILE D N 1
ATOM 13079 C CA . ILE D 1 230 ? 65.965 -11.312 43.838 1.00 19.69 224 ILE D CA 1
ATOM 13080 C C . ILE D 1 230 ? 64.615 -11.398 43.149 1.00 18.23 224 ILE D C 1
ATOM 13081 O O . ILE D 1 230 ? 64.073 -10.379 42.729 1.00 17.88 224 ILE D O 1
ATOM 13086 N N . SER D 1 231 ? 64.106 -12.618 42.991 1.00 16.27 225 SER D N 1
ATOM 13087 C CA . SER D 1 231 ? 62.777 -12.852 42.422 1.00 17.70 225 SER D CA 1
ATOM 13088 C C . SER D 1 231 ? 61.950 -13.553 43.486 1.00 17.78 225 SER D C 1
ATOM 13089 O O . SER D 1 231 ? 62.324 -14.632 43.927 1.00 16.70 225 SER D O 1
ATOM 13092 N N . LEU D 1 232 ? 60.832 -12.943 43.876 1.00 18.60 226 LEU D N 1
ATOM 13093 C CA . LEU D 1 232 ? 59.971 -13.485 44.917 1.00 18.57 226 LEU D CA 1
ATOM 13094 C C . LEU D 1 232 ? 58.634 -13.863 44.282 1.00 19.23 226 LEU D C 1
ATOM 13095 O O . LEU D 1 232 ? 58.108 -13.115 43.465 1.00 19.79 226 LEU D O 1
ATOM 13100 N N . TYR D 1 233 ? 58.140 -15.051 44.615 1.00 18.59 227 TYR D N 1
ATOM 13101 C CA . TYR D 1 233 ? 56.902 -15.582 44.041 1.00 19.04 227 TYR D CA 1
ATOM 13102 C C . TYR D 1 233 ? 55.889 -15.911 45.105 1.00 18.37 227 TYR D C 1
ATOM 13103 O O . TYR D 1 233 ? 56.225 -16.587 46.087 1.00 20.27 227 TYR D O 1
ATOM 13112 N N . ASP D 1 234 ? 54.648 -15.471 44.904 1.00 19.49 228 ASP D N 1
ATOM 13113 C CA . ASP D 1 234 ? 53.543 -15.937 45.731 1.00 24.95 228 ASP D CA 1
ATOM 13114 C C . ASP D 1 234 ? 53.415 -17.446 45.676 1.00 22.85 228 ASP D C 1
ATOM 13115 O O . ASP D 1 234 ? 53.623 -18.033 44.616 1.00 23.28 228 ASP D O 1
ATOM 13120 N N . ASP D 1 235 ? 53.055 -18.083 46.791 1.00 29.87 229 ASP D N 1
ATOM 13121 C CA . ASP D 1 235 ? 52.770 -19.515 46.718 1.00 26.99 229 ASP D CA 1
ATOM 13122 C C . ASP D 1 235 ? 51.284 -19.828 46.604 1.00 26.69 229 ASP D C 1
ATOM 13123 O O . ASP D 1 235 ? 50.899 -20.930 46.210 1.00 31.16 229 ASP D O 1
ATOM 13128 N N . GLY D 1 236 ? 50.440 -18.862 46.937 1.00 29.70 230 GLY D N 1
ATOM 13129 C CA . GLY D 1 236 ? 49.020 -19.083 46.800 1.00 32.27 230 GLY D CA 1
ATOM 13130 C C . GLY D 1 236 ? 48.204 -18.077 47.563 1.00 30.48 230 GLY D C 1
ATOM 13131 O O . GLY D 1 236 ? 48.560 -16.902 47.640 1.00 25.00 230 GLY D O 1
ATOM 13132 N N . SER D 1 237 ? 47.107 -18.542 48.139 1.00 29.01 231 SER D N 1
ATOM 13133 C CA . SER D 1 237 ? 46.173 -17.646 48.787 1.00 26.97 231 SER D CA 1
ATOM 13134 C C . SER D 1 237 ? 46.738 -17.007 50.050 1.00 30.63 231 SER D C 1
ATOM 13135 O O . SER D 1 237 ? 46.294 -15.940 50.436 1.00 27.52 231 SER D O 1
ATOM 13138 N N . SER D 1 238 ? 47.728 -17.638 50.684 1.00 34.29 232 SER D N 1
ATOM 13139 C CA . SER D 1 238 ? 48.189 -17.156 51.991 1.00 32.75 232 SER D CA 1
ATOM 13140 C C . SER D 1 238 ? 48.730 -15.720 51.942 1.00 25.64 232 SER D C 1
ATOM 13141 O O . SER D 1 238 ? 48.528 -14.962 52.888 1.00 27.36 232 SER D O 1
ATOM 13144 N N . GLU D 1 239 ? 49.411 -15.339 50.859 1.00 24.37 233 GLU D N 1
ATOM 13145 C CA . GLU D 1 239 ? 49.905 -13.958 50.752 1.00 24.58 233 GLU D CA 1
ATOM 13146 C C . GLU D 1 239 ? 48.763 -12.941 50.703 1.00 24.15 233 GLU D C 1
ATOM 13147 O O . GLU D 1 239 ? 48.907 -11.814 51.174 1.00 24.17 233 GLU D O 1
ATOM 13153 N N . TYR D 1 240 ? 47.644 -13.340 50.117 1.00 26.80 234 TYR D N 1
ATOM 13154 C CA . TYR D 1 240 ? 46.517 -12.430 49.922 1.00 27.40 234 TYR D CA 1
ATOM 13155 C C . TYR D 1 240 ? 45.721 -12.308 51.218 1.00 21.05 234 TYR D C 1
ATOM 13156 O O . TYR D 1 240 ? 45.280 -11.220 51.602 1.00 24.68 234 TYR D O 1
ATOM 13165 N N . VAL D 1 241 ? 45.597 -13.424 51.927 1.00 28.03 235 VAL D N 1
ATOM 13166 C CA . VAL D 1 241 ? 44.974 -13.396 53.243 1.00 26.25 235 VAL D CA 1
ATOM 13167 C C . VAL D 1 241 ? 45.765 -12.478 54.174 1.00 24.61 235 VAL D C 1
ATOM 13168 O O . VAL D 1 241 ? 45.191 -11.711 54.927 1.00 25.60 235 VAL D O 1
ATOM 13172 N N . SER D 1 242 ? 47.096 -12.546 54.104 1.00 28.88 236 SER D N 1
ATOM 13173 C CA . SER D 1 242 ? 47.941 -11.715 54.963 1.00 23.27 236 SER D CA 1
ATOM 13174 C C . SER D 1 242 ? 47.824 -10.243 54.621 1.00 27.29 236 SER D C 1
ATOM 13175 O O . SER D 1 242 ? 47.840 -9.385 55.504 1.00 28.02 236 SER D O 1
ATOM 13178 N N . LEU D 1 243 ? 47.749 -9.952 53.330 1.00 24.31 237 LEU D N 1
ATOM 13179 C CA . LEU D 1 243 ? 47.572 -8.583 52.883 1.00 22.38 237 LEU D CA 1
ATOM 13180 C C . LEU D 1 243 ? 46.217 -8.048 53.356 1.00 25.27 237 LEU D C 1
ATOM 13181 O O . LEU D 1 243 ? 46.112 -6.918 53.842 1.00 25.96 237 LEU D O 1
ATOM 13186 N N . TYR D 1 244 ? 45.192 -8.884 53.225 1.00 28.74 238 TYR D N 1
ATOM 13187 C CA . TYR D 1 244 ? 43.842 -8.544 53.683 1.00 27.33 238 TYR D CA 1
ATOM 13188 C C . TYR D 1 244 ? 43.836 -8.179 55.160 1.00 32.24 238 TYR D C 1
ATOM 13189 O O . TYR D 1 244 ? 43.213 -7.193 55.567 1.00 34.40 238 TYR D O 1
ATOM 13198 N N . GLN D 1 245 ? 44.528 -8.980 55.964 1.00 27.89 239 GLN D N 1
ATOM 13199 C CA . GLN D 1 245 ? 44.538 -8.770 57.404 1.00 31.28 239 GLN D CA 1
ATOM 13200 C C . GLN D 1 245 ? 45.347 -7.533 57.782 1.00 29.25 239 GLN D C 1
ATOM 13201 O O . GLN D 1 245 ? 45.153 -6.956 58.844 1.00 33.29 239 GLN D O 1
ATOM 13207 N N . TRP D 1 246 ? 46.188 -7.073 56.868 1.00 27.78 240 TRP D N 1
ATOM 13208 C CA . TRP D 1 246 ? 47.125 -5.993 57.157 1.00 30.90 240 TRP D CA 1
ATOM 13209 C C . TRP D 1 246 ? 46.671 -4.635 56.591 1.00 32.74 240 TRP D C 1
ATOM 13210 O O . TRP D 1 246 ? 47.196 -3.590 56.969 1.00 28.25 240 TRP D O 1
ATOM 13221 N N . LYS D 1 247 ? 45.697 -4.655 55.687 1.00 32.99 241 LYS D N 1
ATOM 13222 C CA . LYS D 1 247 ? 45.402 -3.493 54.852 1.00 30.78 241 LYS D CA 1
ATOM 13223 C C . LYS D 1 247 ? 44.900 -2.277 55.631 1.00 34.32 241 LYS D C 1
ATOM 13224 O O . LYS D 1 247 ? 45.042 -1.142 55.174 1.00 44.21 241 LYS D O 1
ATOM 13230 N N . ASP D 1 248 ? 44.332 -2.515 56.808 1.00 27.68 242 ASP D N 1
ATOM 13231 C CA . ASP D 1 248 ? 43.773 -1.432 57.619 1.00 44.48 242 ASP D CA 1
ATOM 13232 C C . ASP D 1 248 ? 44.705 -0.998 58.744 1.00 48.77 242 ASP D C 1
ATOM 13233 O O . ASP D 1 248 ? 44.314 -0.205 59.603 1.00 45.94 242 ASP D O 1
ATOM 13238 N N . THR D 1 249 ? 45.915 -1.550 58.763 1.00 38.90 243 THR D N 1
ATOM 13239 C CA . THR D 1 249 ? 46.914 -1.181 59.762 1.00 39.46 243 THR D CA 1
ATOM 13240 C C . THR D 1 249 ? 47.189 0.308 59.665 1.00 41.98 243 THR D C 1
ATOM 13241 O O . THR D 1 249 ? 47.501 0.812 58.587 1.00 36.80 243 THR D O 1
ATOM 13245 N N . PRO D 1 250 ? 47.086 1.022 60.799 1.00 48.25 244 PRO D N 1
ATOM 13246 C CA . PRO D 1 250 ? 47.266 2.475 60.744 1.00 48.99 244 PRO D CA 1
ATOM 13247 C C . PRO D 1 250 ? 48.670 2.896 60.339 1.00 41.45 244 PRO D C 1
ATOM 13248 O O . PRO D 1 250 ? 49.647 2.361 60.860 1.00 43.54 244 PRO D O 1
ATOM 13252 N N . ASN D 1 251 ? 48.748 3.856 59.418 1.00 39.05 245 ASN D N 1
ATOM 13253 C CA . ASN D 1 251 ? 50.011 4.438 58.978 1.00 37.95 245 ASN D CA 1
ATOM 13254 C C . ASN D 1 251 ? 50.986 3.403 58.425 1.00 35.14 245 ASN D C 1
ATOM 13255 O O . ASN D 1 251 ? 52.195 3.536 58.589 1.00 31.07 245 ASN D O 1
ATOM 13260 N N . LYS D 1 252 ? 50.461 2.385 57.757 1.00 33.78 246 LYS D N 1
ATOM 13261 C CA . LYS D 1 252 ? 51.256 1.192 57.486 1.00 31.84 246 LYS D CA 1
ATOM 13262 C C . LYS D 1 252 ? 52.449 1.400 56.549 1.00 35.45 246 LYS D C 1
ATOM 13263 O O . LYS D 1 252 ? 53.502 0.804 56.771 1.00 33.76 246 LYS D O 1
ATOM 13269 N N . ILE D 1 253 ? 52.325 2.254 55.537 1.00 33.59 247 ILE D N 1
ATOM 13270 C CA . ILE D 1 253 ? 53.457 2.455 54.621 1.00 33.93 247 ILE D CA 1
ATOM 13271 C C . ILE D 1 253 ? 54.621 3.210 55.257 1.00 37.89 247 ILE D C 1
ATOM 13272 O O . ILE D 1 253 ? 55.787 2.866 55.049 1.00 35.94 247 ILE D O 1
ATOM 13277 N N . GLU D 1 254 ? 54.313 4.240 56.034 1.00 39.18 248 GLU D N 1
ATOM 13278 C CA . GLU D 1 254 ? 55.351 4.954 56.771 1.00 36.36 248 GLU D CA 1
ATOM 13279 C C . GLU D 1 254 ? 56.098 4.002 57.715 1.00 32.67 248 GLU D C 1
ATOM 13280 O O . GLU D 1 254 ? 57.315 4.086 57.866 1.00 39.92 248 GLU D O 1
ATOM 13286 N N . THR D 1 255 ? 55.361 3.091 58.342 1.00 32.74 249 THR D N 1
ATOM 13287 C CA . THR D 1 255 ? 55.961 2.103 59.230 1.00 40.46 249 THR D CA 1
ATOM 13288 C C . THR D 1 255 ? 56.875 1.175 58.428 1.00 40.34 249 THR D C 1
ATOM 13289 O O . THR D 1 255 ? 58.004 0.873 58.828 1.00 35.14 249 THR D O 1
ATOM 13293 N N . LEU D 1 256 ? 56.375 0.749 57.275 1.00 33.21 250 LEU D N 1
ATOM 13294 C CA . LEU D 1 256 ? 57.123 -0.101 56.361 1.00 31.74 250 LEU D CA 1
ATOM 13295 C C . LEU D 1 256 ? 58.448 0.510 55.937 1.00 31.91 250 LEU D C 1
ATOM 13296 O O . LEU D 1 256 ? 59.496 -0.111 56.072 1.00 35.06 250 LEU D O 1
ATOM 13301 N N . GLU D 1 257 ? 58.392 1.736 55.427 1.00 38.90 251 GLU D N 1
ATOM 13302 C CA . GLU D 1 257 ? 59.588 2.440 54.982 1.00 42.25 251 GLU D CA 1
ATOM 13303 C C . GLU D 1 257 ? 60.568 2.610 56.148 1.00 49.82 251 GLU D C 1
ATOM 13304 O O . GLU D 1 257 ? 61.782 2.547 55.971 1.00 49.65 251 GLU D O 1
ATOM 13310 N N . GLY D 1 258 ? 60.026 2.832 57.342 1.00 43.64 252 GLY D N 1
ATOM 13311 C CA . GLY D 1 258 ? 60.841 3.039 58.525 1.00 44.56 252 GLY D CA 1
ATOM 13312 C C . GLY D 1 258 ? 61.587 1.783 58.936 1.00 45.23 252 GLY D C 1
ATOM 13313 O O . GLY D 1 258 ? 62.570 1.850 59.670 1.00 45.73 252 GLY D O 1
ATOM 13314 N N . GLU D 1 259 ? 61.112 0.634 58.465 1.00 45.48 253 GLU D N 1
ATOM 13315 C CA . GLU D 1 259 ? 61.710 -0.654 58.813 1.00 42.00 253 GLU D CA 1
ATOM 13316 C C . GLU D 1 259 ? 62.737 -1.112 57.777 1.00 29.06 253 GLU D C 1
ATOM 13317 O O . GLU D 1 259 ? 63.318 -2.195 57.902 1.00 32.29 253 GLU D O 1
ATOM 13323 N N . VAL D 1 260 ? 62.947 -0.296 56.748 1.00 31.81 254 VAL D N 1
ATOM 13324 C CA . VAL D 1 260 ? 63.986 -0.572 55.763 1.00 28.40 254 VAL D CA 1
ATOM 13325 C C . VAL D 1 260 ? 65.360 -0.657 56.427 1.00 33.51 254 VAL D C 1
ATOM 13326 O O . VAL D 1 260 ? 66.109 -1.594 56.191 1.00 29.00 254 VAL D O 1
ATOM 13330 N N . SER D 1 261 ? 65.671 0.315 57.281 1.00 34.63 255 SER D N 1
ATOM 13331 C CA . SER D 1 261 ? 66.964 0.347 57.961 1.00 35.30 255 SER D CA 1
ATOM 13332 C C . SER D 1 261 ? 67.114 -0.838 58.906 1.00 36.34 255 SER D C 1
ATOM 13333 O O . SER D 1 261 ? 68.208 -1.354 59.105 1.00 32.11 255 SER D O 1
ATOM 13336 N N . LEU D 1 262 ? 65.993 -1.265 59.471 1.00 33.62 256 LEU D N 1
ATOM 13337 C CA . LEU D 1 262 ? 65.959 -2.422 60.342 1.00 33.92 256 LEU D CA 1
ATOM 13338 C C . LEU D 1 262 ? 66.416 -3.648 59.555 1.00 37.34 256 LEU D C 1
ATOM 13339 O O . LEU D 1 262 ? 67.263 -4.421 60.012 1.00 36.04 256 LEU D O 1
ATOM 13344 N N . LEU D 1 263 ? 65.847 -3.828 58.368 1.00 30.62 257 LEU D N 1
ATOM 13345 C CA . LEU D 1 263 ? 66.273 -4.912 57.491 1.00 23.68 257 LEU D CA 1
ATOM 13346 C C . LEU D 1 263 ? 67.734 -4.776 57.069 1.00 24.99 257 LEU D C 1
ATOM 13347 O O . LEU D 1 263 ? 68.493 -5.746 57.101 1.00 27.02 257 LEU D O 1
ATOM 13352 N N . ALA D 1 264 ? 68.113 -3.576 56.644 1.00 25.91 258 ALA D N 1
ATOM 13353 C CA . ALA D 1 264 ? 69.472 -3.328 56.164 1.00 26.48 258 ALA D CA 1
ATOM 13354 C C . ALA D 1 264 ? 70.519 -3.677 57.215 1.00 26.70 258 ALA D C 1
ATOM 13355 O O . ALA D 1 264 ? 71.492 -4.374 56.925 1.00 32.10 258 ALA D O 1
ATOM 13357 N N . ASN D 1 265 ? 70.300 -3.211 58.438 1.00 28.42 259 ASN D N 1
ATOM 13358 C CA . ASN D 1 265 ? 71.277 -3.398 59.511 1.00 26.00 259 ASN D CA 1
ATOM 13359 C C . ASN D 1 265 ? 71.366 -4.848 59.946 1.00 26.28 259 ASN D C 1
ATOM 13360 O O . ASN D 1 265 ? 72.426 -5.320 60.350 1.00 32.85 259 ASN D O 1
ATOM 13365 N N . TYR D 1 266 ? 70.249 -5.560 59.857 1.00 31.23 260 TYR D N 1
ATOM 13366 C CA . TYR D 1 266 ? 70.214 -6.982 60.190 1.00 34.99 260 TYR D CA 1
ATOM 13367 C C . TYR D 1 266 ? 71.052 -7.787 59.183 1.00 35.70 260 TYR D C 1
ATOM 13368 O O . TYR D 1 266 ? 71.865 -8.634 59.560 1.00 30.24 260 TYR D O 1
ATOM 13377 N N . LEU D 1 267 ? 70.873 -7.494 57.898 1.00 28.74 261 LEU D N 1
ATOM 13378 C CA . LEU D 1 267 ? 71.632 -8.161 56.848 1.00 22.34 261 LEU D CA 1
ATOM 13379 C C . LEU D 1 267 ? 73.136 -7.829 56.948 1.00 26.24 261 LEU D C 1
ATOM 13380 O O . LEU D 1 267 ? 73.990 -8.688 56.730 1.00 28.76 261 LEU D O 1
ATOM 13385 N N . ALA D 1 268 ? 73.437 -6.579 57.293 1.00 31.39 262 ALA D N 1
ATOM 13386 C CA . ALA D 1 268 ? 74.816 -6.099 57.384 1.00 26.57 262 ALA D CA 1
ATOM 13387 C C . ALA D 1 268 ? 75.540 -6.614 58.621 1.00 37.47 262 ALA D C 1
ATOM 13388 O O . ALA D 1 268 ? 76.761 -6.466 58.730 1.00 36.14 262 ALA D O 1
ATOM 13390 N N . GLY D 1 269 ? 74.793 -7.220 59.541 1.00 31.17 263 GLY D N 1
ATOM 13391 C CA . GLY D 1 269 ? 75.373 -7.760 60.760 1.00 34.40 263 GLY D CA 1
ATOM 13392 C C . GLY D 1 269 ? 75.825 -6.713 61.768 1.00 43.65 263 GLY D C 1
ATOM 13393 O O . GLY D 1 269 ? 76.835 -6.894 62.462 1.00 32.73 263 GLY D O 1
ATOM 13394 N N . THR D 1 270 ? 75.097 -5.602 61.836 1.00 30.17 264 THR D N 1
ATOM 13395 C CA . THR D 1 270 ? 75.406 -4.562 62.813 1.00 34.45 264 THR D CA 1
ATOM 13396 C C . THR D 1 270 ? 74.284 -4.448 63.829 1.00 35.88 264 THR D C 1
ATOM 13397 O O . THR D 1 270 ? 74.358 -3.646 64.759 1.00 37.65 264 THR D O 1
ATOM 13401 N N . SER D 1 271 ? 73.247 -5.259 63.648 1.00 36.87 265 SER D N 1
ATOM 13402 C CA . SER D 1 271 ? 72.140 -5.315 64.600 1.00 39.65 265 SER D CA 1
ATOM 13403 C C . SER D 1 271 ? 71.443 -6.673 64.591 1.00 44.59 265 SER D C 1
ATOM 13404 O O . SER D 1 271 ? 71.301 -7.294 63.539 1.00 38.77 265 SER D O 1
ATOM 13407 N N . PRO D 1 272 ? 71.015 -7.144 65.772 1.00 43.82 266 PRO D N 1
ATOM 13408 C CA . PRO D 1 272 ? 70.254 -8.394 65.864 1.00 37.74 266 PRO D CA 1
ATOM 13409 C C . PRO D 1 272 ? 68.748 -8.172 65.710 1.00 33.56 266 PRO D C 1
ATOM 13410 O O . PRO D 1 272 ? 67.987 -9.138 65.655 1.00 41.27 266 PRO D O 1
ATOM 13414 N N . ASP D 1 273 ? 68.323 -6.913 65.646 1.00 37.09 267 ASP D N 1
ATOM 13415 C CA . ASP D 1 273 ? 66.903 -6.599 65.573 1.00 36.30 267 ASP D CA 1
ATOM 13416 C C . ASP D 1 273 ? 66.397 -6.735 64.143 1.00 40.38 267 ASP D C 1
ATOM 13417 O O . ASP D 1 273 ? 66.946 -6.125 63.224 1.00 38.62 267 ASP D O 1
ATOM 13422 N N . ALA D 1 274 ? 65.361 -7.548 63.969 1.00 35.48 268 ALA D N 1
ATOM 13423 C CA . ALA D 1 274 ? 64.797 -7.816 62.648 1.00 45.09 268 ALA D CA 1
ATOM 13424 C C . ALA D 1 274 ? 63.399 -7.219 62.491 1.00 39.77 268 ALA D C 1
ATOM 13425 O O . ALA D 1 274 ? 62.662 -7.093 63.469 1.00 38.51 268 ALA D O 1
ATOM 13427 N N . PRO D 1 275 ? 63.029 -6.839 61.256 1.00 40.28 269 PRO D N 1
ATOM 13428 C CA . PRO D 1 275 ? 61.658 -6.373 61.040 1.00 37.98 269 PRO D CA 1
ATOM 13429 C C . PRO D 1 275 ? 60.651 -7.485 61.254 1.00 38.56 269 PRO D C 1
ATOM 13430 O O . PRO D 1 275 ? 60.896 -8.630 60.889 1.00 40.44 269 PRO D O 1
ATOM 13434 N N . LYS D 1 276 ? 59.513 -7.125 61.830 1.00 38.54 270 LYS D N 1
ATOM 13435 C CA . LYS D 1 276 ? 58.426 -8.052 62.064 1.00 43.36 270 LYS D CA 1
ATOM 13436 C C . LYS D 1 276 ? 57.355 -7.795 61.002 1.00 45.22 270 LYS D C 1
ATOM 13437 O O . LYS D 1 276 ? 57.184 -6.663 60.543 1.00 50.11 270 LYS D O 1
ATOM 13443 N N . GLY D 1 277 ? 56.629 -8.835 60.617 1.00 37.95 271 GLY D N 1
ATOM 13444 C CA . GLY D 1 277 ? 55.536 -8.684 59.670 1.00 30.84 271 GLY D CA 1
ATOM 13445 C C . GLY D 1 277 ? 55.970 -8.256 58.278 1.00 29.42 271 GLY D C 1
ATOM 13446 O O . GLY D 1 277 ? 57.028 -8.670 57.798 1.00 29.23 271 GLY D O 1
ATOM 13447 N N . MET D 1 278 ? 55.161 -7.413 57.637 1.00 27.42 272 MET D N 1
ATOM 13448 C CA . MET D 1 278 ? 55.358 -7.060 56.234 1.00 27.85 272 MET D CA 1
ATOM 13449 C C . MET D 1 278 ? 56.711 -6.406 55.940 1.00 28.83 272 MET D C 1
ATOM 13450 O O . MET D 1 278 ? 57.209 -6.464 54.810 1.00 25.82 272 MET D O 1
ATOM 13455 N N . GLY D 1 279 ? 57.291 -5.781 56.959 1.00 30.49 273 GLY D N 1
ATOM 13456 C CA . GLY D 1 279 ? 58.569 -5.106 56.826 1.00 30.94 273 GLY D CA 1
ATOM 13457 C C . GLY D 1 279 ? 59.720 -6.047 56.507 1.00 29.87 273 GLY D C 1
ATOM 13458 O O . GLY D 1 279 ? 60.777 -5.609 56.051 1.00 25.28 273 GLY D O 1
ATOM 13459 N N . ASN D 1 280 ? 59.532 -7.341 56.739 1.00 29.87 274 ASN D N 1
ATOM 13460 C CA . ASN D 1 280 ? 60.584 -8.277 56.365 1.00 24.90 274 ASN D CA 1
ATOM 13461 C C . ASN D 1 280 ? 60.255 -8.965 55.045 1.00 23.70 274 ASN D C 1
ATOM 13462 O O . ASN D 1 280 ? 60.979 -9.854 54.605 1.00 20.22 274 ASN D O 1
ATOM 13467 N N . ARG D 1 281 ? 59.157 -8.533 54.424 1.00 22.26 275 ARG D N 1
ATOM 13468 C CA . ARG D 1 281 ? 58.625 -9.158 53.216 1.00 26.32 275 ARG D CA 1
ATOM 13469 C C . ARG D 1 281 ? 58.656 -8.217 51.994 1.00 24.16 275 ARG D C 1
ATOM 13470 O O . ARG D 1 281 ? 59.128 -8.606 50.924 1.00 21.26 275 ARG D O 1
ATOM 13478 N N . TYR D 1 282 ? 58.178 -6.986 52.166 1.00 22.62 276 TYR D N 1
ATOM 13479 C CA . TYR D 1 282 ? 57.992 -6.085 51.026 1.00 20.77 276 TYR D CA 1
ATOM 13480 C C . TYR D 1 282 ? 58.956 -4.903 51.050 1.00 22.17 276 TYR D C 1
ATOM 13481 O O . TYR D 1 282 ? 58.684 -3.869 50.440 1.00 25.35 276 TYR D O 1
ATOM 13490 N N . ASN D 1 283 ? 60.107 -5.077 51.707 1.00 22.21 277 ASN D N 1
ATOM 13491 C CA . ASN D 1 283 ? 61.151 -4.048 51.704 1.00 26.76 277 ASN D CA 1
ATOM 13492 C C . ASN D 1 283 ? 62.412 -4.436 50.939 1.00 24.19 277 ASN D C 1
ATOM 13493 O O . ASN D 1 283 ? 63.371 -3.668 50.908 1.00 27.02 277 ASN D O 1
ATOM 13498 N N . TRP D 1 284 ? 62.414 -5.615 50.324 1.00 23.47 278 TRP D N 1
ATOM 13499 C CA . TRP D 1 284 ? 63.609 -6.105 49.642 1.00 19.80 278 TRP D CA 1
ATOM 13500 C C . TRP D 1 284 ? 63.988 -5.257 48.428 1.00 20.59 278 TRP D C 1
ATOM 13501 O O . TRP D 1 284 ? 65.177 -5.082 48.132 1.00 22.69 278 TRP D O 1
ATOM 13512 N N . HIS D 1 285 ? 62.993 -4.692 47.755 1.00 18.44 279 HIS D N 1
ATOM 13513 C CA . HIS D 1 285 ? 63.269 -3.870 46.571 1.00 22.10 279 HIS D CA 1
ATOM 13514 C C . HIS D 1 285 ? 63.940 -2.544 46.915 1.00 22.02 279 HIS D C 1
ATOM 13515 O O . HIS D 1 285 ? 64.418 -1.832 46.023 1.00 24.34 279 HIS D O 1
ATOM 13522 N N . LYS D 1 286 ? 63.961 -2.200 48.203 1.00 23.71 280 LYS D N 1
ATOM 13523 C CA . LYS D 1 286 ? 64.644 -0.988 48.643 1.00 21.89 280 LYS D CA 1
ATOM 13524 C C . LYS D 1 286 ? 66.135 -1.227 48.831 1.00 30.76 280 LYS D C 1
ATOM 13525 O O . LYS D 1 286 ? 66.915 -0.275 48.917 1.00 30.28 280 LYS D O 1
ATOM 13531 N N . LEU D 1 287 ? 66.529 -2.498 48.905 1.00 26.83 281 LEU D N 1
ATOM 13532 C CA . LEU D 1 287 ? 67.922 -2.856 49.179 1.00 25.74 281 LEU D CA 1
ATOM 13533 C C . LEU D 1 287 ? 68.575 -3.632 48.043 1.00 26.71 281 LEU D C 1
ATOM 13534 O O . LEU D 1 287 ? 69.797 -3.613 47.899 1.00 28.77 281 LEU D O 1
ATOM 13539 N N . TYR D 1 288 ? 67.765 -4.311 47.239 1.00 23.31 282 TYR D N 1
ATOM 13540 C CA . TYR D 1 288 ? 68.266 -5.111 46.121 1.00 21.37 282 TYR D CA 1
ATOM 13541 C C . TYR D 1 288 ? 67.350 -4.959 44.924 1.00 25.30 282 TYR D C 1
ATOM 13542 O O . TYR D 1 288 ? 66.191 -4.583 45.072 1.00 22.72 282 TYR D O 1
ATOM 13551 N N . ASP D 1 289 ? 67.870 -5.261 43.740 1.00 22.63 283 ASP D N 1
ATOM 13552 C CA . ASP D 1 289 ? 67.049 -5.333 42.530 1.00 21.31 283 ASP D CA 1
ATOM 13553 C C . ASP D 1 289 ? 66.097 -6.519 42.667 1.00 22.42 283 ASP D C 1
ATOM 13554 O O . ASP D 1 289 ? 66.522 -7.666 42.534 1.00 20.48 283 ASP D O 1
ATOM 13559 N N . THR D 1 290 ? 64.823 -6.226 42.915 1.00 24.15 284 THR D N 1
ATOM 13560 C CA . THR D 1 290 ? 63.857 -7.239 43.329 1.00 20.57 284 THR D CA 1
ATOM 13561 C C . THR D 1 290 ? 62.580 -7.196 42.498 1.00 19.14 284 THR D C 1
ATOM 13562 O O . THR D 1 290 ? 62.025 -6.130 42.266 1.00 23.74 284 THR D O 1
ATOM 13566 N N . ASP D 1 291 ? 62.122 -8.364 42.058 1.00 19.07 285 ASP D N 1
ATOM 13567 C CA . ASP D 1 291 ? 60.791 -8.503 41.466 1.00 19.04 285 ASP D CA 1
ATOM 13568 C C . ASP D 1 291 ? 59.878 -9.245 42.432 1.00 18.54 285 ASP D C 1
ATOM 13569 O O . ASP D 1 291 ? 60.271 -10.288 42.970 1.00 20.67 285 ASP D O 1
ATOM 13574 N N . TYR D 1 292 ? 58.672 -8.706 42.665 1.00 17.91 286 TYR D N 1
ATOM 13575 C CA . TYR D 1 292 ? 57.660 -9.434 43.423 1.00 20.22 286 TYR D CA 1
ATOM 13576 C C . TYR D 1 292 ? 56.645 -9.966 42.422 1.00 20.34 286 TYR D C 1
ATOM 13577 O O . TYR D 1 292 ? 55.901 -9.182 41.833 1.00 22.02 286 TYR D O 1
ATOM 13586 N N . TYR D 1 293 ? 56.630 -11.276 42.191 1.00 17.95 287 TYR D N 1
ATOM 13587 C CA . TYR D 1 293 ? 55.657 -11.845 41.269 1.00 16.94 287 TYR D CA 1
ATOM 13588 C C . TYR D 1 293 ? 54.385 -12.171 42.039 1.00 18.19 287 TYR D C 1
ATOM 13589 O O . TYR D 1 293 ? 54.389 -13.026 42.927 1.00 20.69 287 TYR D O 1
ATOM 13598 N N . PHE D 1 294 ? 53.316 -11.442 41.721 1.00 18.23 288 PHE D N 1
ATOM 13599 C CA . PHE D 1 294 ? 52.007 -11.640 42.333 1.00 22.75 288 PHE D CA 1
ATOM 13600 C C . PHE D 1 294 ? 51.194 -12.592 41.466 1.00 22.97 288 PHE D C 1
ATOM 13601 O O . PHE D 1 294 ? 51.107 -12.372 40.265 1.00 22.89 288 PHE D O 1
ATOM 13609 N N . LEU D 1 295 ? 50.584 -13.629 42.043 1.00 26.52 289 LEU D N 1
ATOM 13610 C CA . LEU D 1 295 ? 49.617 -14.416 41.264 1.00 25.89 289 LEU D CA 1
ATOM 13611 C C . LEU D 1 295 ? 48.417 -13.544 40.845 1.00 26.32 289 LEU D C 1
ATOM 13612 O O . LEU D 1 295 ? 47.821 -13.794 39.804 1.00 26.45 289 LEU D O 1
ATOM 13617 N N . ARG D 1 296 ? 48.022 -12.584 41.687 1.00 24.70 290 ARG D N 1
ATOM 13618 C CA . ARG D 1 296 ? 47.016 -11.581 41.289 1.00 24.37 290 ARG D CA 1
ATOM 13619 C C . ARG D 1 296 ? 47.489 -10.168 41.624 1.00 21.01 290 ARG D C 1
ATOM 13620 O O . ARG D 1 296 ? 47.114 -9.606 42.650 1.00 22.03 290 ARG D O 1
ATOM 13628 N N . GLU D 1 297 ? 48.310 -9.587 40.750 1.00 21.03 291 GLU D N 1
ATOM 13629 C CA . GLU D 1 297 ? 48.835 -8.243 40.983 1.00 22.66 291 GLU D CA 1
ATOM 13630 C C . GLU D 1 297 ? 47.719 -7.199 41.066 1.00 24.27 291 GLU D C 1
ATOM 13631 O O . GLU D 1 297 ? 47.860 -6.177 41.748 1.00 25.26 291 GLU D O 1
ATOM 13637 N N . ASP D 1 298 ? 46.610 -7.455 40.378 1.00 24.32 292 ASP D N 1
ATOM 13638 C CA . ASP D 1 298 ? 45.507 -6.497 40.380 1.00 29.38 292 ASP D CA 1
ATOM 13639 C C . ASP D 1 298 ? 44.831 -6.407 41.750 1.00 29.71 292 ASP D C 1
ATOM 13640 O O . ASP D 1 298 ? 44.008 -5.517 41.973 1.00 29.76 292 ASP D O 1
ATOM 13645 N N . TYR D 1 299 ? 45.172 -7.308 42.675 1.00 24.14 293 TYR D N 1
ATOM 13646 C CA . TYR D 1 299 ? 44.647 -7.176 44.026 1.00 21.24 293 TYR D CA 1
ATOM 13647 C C . TYR D 1 299 ? 45.065 -5.820 44.595 1.00 25.12 293 TYR D C 1
ATOM 13648 O O . TYR D 1 299 ? 44.323 -5.201 45.358 1.00 29.42 293 TYR D O 1
ATOM 13657 N N . LEU D 1 300 ? 46.249 -5.351 44.203 1.00 30.73 294 LEU D N 1
ATOM 13658 C CA . LEU D 1 300 ? 46.751 -4.065 44.679 1.00 24.95 294 LEU D CA 1
ATOM 13659 C C . LEU D 1 300 ? 45.967 -2.886 44.101 1.00 28.01 294 LEU D C 1
ATOM 13660 O O . LEU D 1 300 ? 46.049 -1.778 44.625 1.00 31.47 294 LEU D O 1
ATOM 13665 N N . ASP D 1 301 ? 45.228 -3.142 43.021 1.00 29.28 295 ASP D N 1
ATOM 13666 C CA . ASP D 1 301 ? 44.363 -2.152 42.379 1.00 30.52 295 ASP D CA 1
ATOM 13667 C C . ASP D 1 301 ? 42.942 -2.178 42.936 1.00 33.96 295 ASP D C 1
ATOM 13668 O O . ASP D 1 301 ? 42.385 -1.131 43.291 1.00 29.97 295 ASP D O 1
ATOM 13673 N N . VAL D 1 302 ? 42.347 -3.371 42.975 1.00 32.49 296 VAL D N 1
ATOM 13674 C CA . VAL D 1 302 ? 40.930 -3.511 43.320 1.00 32.62 296 VAL D CA 1
ATOM 13675 C C . VAL D 1 302 ? 40.684 -3.250 44.806 1.00 40.07 296 VAL D C 1
ATOM 13676 O O . VAL D 1 302 ? 39.596 -2.828 45.195 1.00 41.43 296 VAL D O 1
ATOM 13680 N N . GLU D 1 303 ? 41.695 -3.489 45.636 1.00 34.52 297 GLU D N 1
ATOM 13681 C CA . GLU D 1 303 ? 41.580 -3.174 47.055 1.00 33.68 297 GLU D CA 1
ATOM 13682 C C . GLU D 1 303 ? 42.171 -1.796 47.339 1.00 33.71 297 GLU D C 1
ATOM 13683 O O . GLU D 1 303 ? 43.384 -1.611 47.340 1.00 37.85 297 GLU D O 1
ATOM 13689 N N . ALA D 1 304 ? 41.291 -0.824 47.556 1.00 33.41 298 ALA D N 1
ATOM 13690 C CA . ALA D 1 304 ? 41.691 0.570 47.655 1.00 34.27 298 ALA D CA 1
ATOM 13691 C C . ALA D 1 304 ? 42.640 0.827 48.821 1.00 30.37 298 ALA D C 1
ATOM 13692 O O . ALA D 1 304 ? 43.489 1.719 48.743 1.00 31.76 298 ALA D O 1
ATOM 13694 N N . ASN D 1 305 ? 42.518 0.036 49.888 1.00 29.54 299 ASN D N 1
ATOM 13695 C CA . ASN D 1 305 ? 43.377 0.212 51.053 1.00 28.23 299 ASN D CA 1
ATOM 13696 C C . ASN D 1 305 ? 44.771 -0.373 50.840 1.00 29.81 299 ASN D C 1
ATOM 13697 O O . ASN D 1 305 ? 45.595 -0.376 51.753 1.00 30.81 299 ASN D O 1
ATOM 13702 N N . LEU D 1 306 ? 45.030 -0.858 49.632 1.00 27.87 300 LEU D N 1
ATOM 13703 C CA . LEU D 1 306 ? 46.361 -1.338 49.282 1.00 32.24 300 LEU D CA 1
ATOM 13704 C C . LEU D 1 306 ? 46.990 -0.482 48.188 1.00 31.81 300 LEU D C 1
ATOM 13705 O O . LEU D 1 306 ? 48.056 -0.818 47.681 1.00 27.47 300 LEU D O 1
ATOM 13710 N N . HIS D 1 307 ? 46.322 0.605 47.802 1.00 32.17 301 HIS D N 1
ATOM 13711 C CA . HIS D 1 307 ? 46.897 1.514 46.813 1.00 29.97 301 HIS D CA 1
ATOM 13712 C C . HIS D 1 307 ? 48.212 2.086 47.318 1.00 29.61 301 HIS D C 1
ATOM 13713 O O . HIS D 1 307 ? 49.154 2.283 46.549 1.00 31.43 301 HIS D O 1
ATOM 13720 N N . ASP D 1 308 ? 48.302 2.303 48.623 1.00 32.19 302 ASP D N 1
ATOM 13721 C CA . ASP D 1 308 ? 49.532 2.846 49.163 1.00 28.96 302 ASP D CA 1
ATOM 13722 C C . ASP D 1 308 ? 50.675 1.831 49.035 1.00 32.46 302 ASP D C 1
ATOM 13723 O O . ASP D 1 308 ? 51.798 2.216 48.736 1.00 31.62 302 ASP D O 1
ATOM 13728 N N . LEU D 1 309 ? 50.384 0.540 49.213 1.00 28.73 303 LEU D N 1
ATOM 13729 C CA . LEU D 1 309 ? 51.407 -0.484 49.003 1.00 27.43 303 LEU D CA 1
ATOM 13730 C C . LEU D 1 309 ? 51.750 -0.587 47.523 1.00 28.53 303 LEU D C 1
ATOM 13731 O O . LEU D 1 309 ? 52.917 -0.748 47.163 1.00 27.08 303 LEU D O 1
ATOM 13736 N N . ARG D 1 310 ? 50.742 -0.499 46.660 1.00 25.17 304 ARG D N 1
ATOM 13737 C CA . ARG D 1 310 ? 50.998 -0.500 45.216 1.00 27.33 304 ARG D CA 1
ATOM 13738 C C . ARG D 1 310 ? 52.014 0.579 44.814 1.00 25.21 304 ARG D C 1
ATOM 13739 O O . ARG D 1 310 ? 52.931 0.332 44.025 1.00 26.81 304 ARG D O 1
ATOM 13747 N N . ASP D 1 311 ? 51.838 1.776 45.353 1.00 26.86 305 ASP D N 1
ATOM 13748 C CA . ASP D 1 311 ? 52.742 2.880 45.070 1.00 27.75 305 ASP D CA 1
ATOM 13749 C C . ASP D 1 311 ? 54.132 2.620 45.662 1.00 33.14 305 ASP D C 1
ATOM 13750 O O . ASP D 1 311 ? 55.151 2.970 45.060 1.00 28.27 305 ASP D O 1
ATOM 13755 N N . TYR D 1 312 ? 54.166 2.003 46.841 1.00 32.22 306 TYR D N 1
ATOM 13756 C CA . TYR D 1 312 ? 55.416 1.729 47.535 1.00 23.98 306 TYR D CA 1
ATOM 13757 C C . TYR D 1 312 ? 56.256 0.695 46.792 1.00 23.52 306 TYR D C 1
ATOM 13758 O O . TYR D 1 312 ? 57.482 0.798 46.743 1.00 25.99 306 TYR D O 1
ATOM 13767 N N . LEU D 1 313 ? 55.594 -0.311 46.228 1.00 25.07 307 LEU D N 1
ATOM 13768 C CA . LEU D 1 313 ? 56.302 -1.356 45.491 1.00 25.80 307 LEU D CA 1
ATOM 13769 C C . LEU D 1 313 ? 56.686 -0.879 44.092 1.00 23.75 307 LEU D C 1
ATOM 13770 O O . LEU D 1 313 ? 57.720 -1.270 43.545 1.00 25.18 307 LEU D O 1
ATOM 13775 N N . GLY D 1 314 ? 55.838 -0.043 43.506 1.00 25.63 308 GLY D N 1
ATOM 13776 C CA . GLY D 1 314 ? 56.118 0.509 42.194 1.00 25.77 308 GLY D CA 1
ATOM 13777 C C . GLY D 1 314 ? 56.378 -0.548 41.135 1.00 22.44 308 GLY D C 1
ATOM 13778 O O . GLY D 1 314 ? 55.672 -1.556 41.064 1.00 28.19 308 GLY D O 1
ATOM 13779 N N . SER D 1 315 ? 57.427 -0.350 40.341 1.00 24.59 309 SER D N 1
ATOM 13780 C CA . SER D 1 315 ? 57.693 -1.241 39.211 1.00 25.77 309 SER D CA 1
ATOM 13781 C C . SER D 1 315 ? 58.189 -2.620 39.646 1.00 23.68 309 SER D C 1
ATOM 13782 O O . SER D 1 315 ? 58.256 -3.534 38.824 1.00 26.44 309 SER D O 1
ATOM 13785 N N . SER D 1 316 ? 58.506 -2.778 40.933 1.00 24.84 310 SER D N 1
ATOM 13786 C CA . SER D 1 316 ? 58.934 -4.072 41.456 1.00 23.43 310 SER D CA 1
ATOM 13787 C C . SER D 1 316 ? 57.787 -5.076 41.551 1.00 20.66 310 SER D C 1
ATOM 13788 O O . SER D 1 316 ? 58.013 -6.286 41.531 1.00 21.90 310 SER D O 1
ATOM 13791 N N . ALA D 1 317 ? 56.554 -4.582 41.637 1.00 21.65 311 ALA D N 1
ATOM 13792 C CA . ALA D 1 317 ? 55.396 -5.468 41.610 1.00 23.36 311 ALA D CA 1
ATOM 13793 C C . ALA D 1 317 ? 55.123 -5.908 40.185 1.00 24.18 311 ALA D C 1
ATOM 13794 O O . ALA D 1 317 ? 55.004 -5.084 39.281 1.00 28.00 311 ALA D O 1
ATOM 13796 N N . LYS D 1 318 ? 55.071 -7.214 39.978 1.00 21.82 312 LYS D N 1
ATOM 13797 C CA . LYS D 1 318 ? 54.818 -7.772 38.661 1.00 22.13 312 LYS D CA 1
ATOM 13798 C C . LYS D 1 318 ? 53.726 -8.840 38.706 1.00 25.31 312 LYS D C 1
ATOM 13799 O O . LYS D 1 318 ? 53.435 -9.422 39.762 1.00 23.02 312 LYS D O 1
ATOM 13805 N N . GLN D 1 319 ? 53.128 -9.085 37.546 1.00 25.74 313 GLN D N 1
ATOM 13806 C CA . GLN D 1 319 ? 52.134 -10.135 37.417 1.00 24.62 313 GLN D CA 1
ATOM 13807 C C . GLN D 1 319 ? 52.822 -11.436 37.005 1.00 20.21 313 GLN D C 1
ATOM 13808 O O . GLN D 1 319 ? 53.551 -11.495 36.020 1.00 25.45 313 GLN D O 1
ATOM 13814 N N . MET D 1 320 ? 52.599 -12.477 37.790 1.00 27.26 314 MET D N 1
ATOM 13815 C CA . MET D 1 320 ? 53.104 -13.804 37.478 1.00 23.98 314 MET D CA 1
ATOM 13816 C C . MET D 1 320 ? 52.521 -14.280 36.150 1.00 26.12 314 MET D C 1
ATOM 13817 O O . MET D 1 320 ? 51.298 -14.247 35.962 1.00 31.06 314 MET D O 1
ATOM 13822 N N . PRO D 1 321 ? 53.377 -14.693 35.209 1.00 24.77 315 PRO D N 1
ATOM 13823 C CA . PRO D 1 321 ? 52.885 -15.132 33.903 1.00 30.32 315 PRO D CA 1
ATOM 13824 C C . PRO D 1 321 ? 52.397 -16.570 33.951 1.00 34.30 315 PRO D C 1
ATOM 13825 O O . PRO D 1 321 ? 52.919 -17.361 34.744 1.00 26.65 315 PRO D O 1
ATOM 13829 N N . TRP D 1 322 ? 51.384 -16.888 33.147 1.00 33.33 316 TRP D N 1
ATOM 13830 C CA . TRP D 1 322 ? 50.822 -18.235 33.117 1.00 30.41 316 TRP D CA 1
ATOM 13831 C C . TRP D 1 322 ? 51.117 -18.947 31.809 1.00 35.82 316 TRP D C 1
ATOM 13832 O O . TRP D 1 322 ? 50.788 -20.121 31.652 1.00 43.36 316 TRP D O 1
ATOM 13843 N N . ASP D 1 323 ? 51.744 -18.238 30.872 1.00 35.05 317 ASP D N 1
ATOM 13844 C CA . ASP D 1 323 ? 51.874 -18.740 29.507 1.00 34.44 317 ASP D CA 1
ATOM 13845 C C . ASP D 1 323 ? 53.310 -18.986 29.056 1.00 28.82 317 ASP D C 1
ATOM 13846 O O . ASP D 1 323 ? 53.568 -19.076 27.866 1.00 33.47 317 ASP D O 1
ATOM 13851 N N . GLU D 1 324 ? 54.254 -19.076 29.984 1.00 28.35 318 GLU D N 1
ATOM 13852 C CA . GLU D 1 324 ? 55.644 -19.229 29.555 1.00 29.71 318 GLU D CA 1
ATOM 13853 C C . GLU D 1 324 ? 55.936 -20.653 29.077 1.00 31.81 318 GLU D C 1
ATOM 13854 O O . GLU D 1 324 ? 56.759 -20.858 28.184 1.00 31.87 318 GLU D O 1
ATOM 13860 N N . PHE D 1 325 ? 55.245 -21.632 29.652 1.00 25.09 319 PHE D N 1
ATOM 13861 C CA . PHE D 1 325 ? 55.420 -23.023 29.241 1.00 24.96 319 PHE D CA 1
ATOM 13862 C C . PHE D 1 325 ? 55.207 -23.217 27.747 1.00 29.29 319 PHE D C 1
ATOM 13863 O O . PHE D 1 325 ? 55.994 -23.887 27.082 1.00 29.21 319 PHE D O 1
ATOM 13871 N N . ALA D 1 326 ? 54.145 -22.621 27.219 1.00 30.42 320 ALA D N 1
ATOM 13872 C CA . ALA D 1 326 ? 53.783 -22.809 25.818 1.00 35.37 320 ALA D CA 1
ATOM 13873 C C . ALA D 1 326 ? 54.810 -22.215 24.856 1.00 36.40 320 ALA D C 1
ATOM 13874 O O . ALA D 1 326 ? 54.883 -22.616 23.696 1.00 41.07 320 ALA D O 1
ATOM 13876 N N . LYS D 1 327 ? 55.589 -21.255 25.341 1.00 34.73 321 LYS D N 1
ATOM 13877 C CA . LYS D 1 327 ? 56.606 -20.598 24.529 1.00 38.33 321 LYS D CA 1
ATOM 13878 C C . LYS D 1 327 ? 57.937 -21.353 24.574 1.00 33.83 321 LYS D C 1
ATOM 13879 O O . LYS D 1 327 ? 58.862 -21.044 23.823 1.00 37.78 321 LYS D O 1
ATOM 13885 N N . LEU D 1 328 ? 58.027 -22.342 25.460 1.00 34.66 322 LEU D N 1
ATOM 13886 C CA . LEU D 1 328 ? 59.182 -23.232 25.498 1.00 38.03 322 LEU D CA 1
ATOM 13887 C C . LEU D 1 328 ? 59.209 -24.116 24.260 1.00 30.48 322 LEU D C 1
ATOM 13888 O O . LEU D 1 328 ? 58.171 -24.371 23.649 1.00 31.21 322 LEU D O 1
ATOM 13893 N N . SER D 1 329 ? 60.396 -24.596 23.893 1.00 27.13 323 SER D N 1
ATOM 13894 C CA . SER D 1 329 ? 60.506 -25.561 22.810 1.00 34.50 323 SER D CA 1
ATOM 13895 C C . SER D 1 329 ? 59.867 -26.881 23.221 1.00 31.62 323 SER D C 1
ATOM 13896 O O . SER D 1 329 ? 59.617 -27.109 24.394 1.00 32.05 323 SER D O 1
ATOM 13899 N N . ASP D 1 330 ? 59.613 -27.752 22.251 1.00 31.33 324 ASP D N 1
ATOM 13900 C CA . ASP D 1 330 ? 59.008 -29.046 22.539 1.00 31.40 324 ASP D CA 1
ATOM 13901 C C . ASP D 1 330 ? 59.848 -29.865 23.503 1.00 36.96 324 ASP D C 1
ATOM 13902 O O . ASP D 1 330 ? 59.310 -30.504 24.411 1.00 29.75 324 ASP D O 1
ATOM 13907 N N . SER D 1 331 ? 61.165 -29.858 23.305 1.00 32.97 325 SER D N 1
ATOM 13908 C CA . SER D 1 331 ? 62.042 -30.616 24.182 1.00 29.24 325 SER D CA 1
ATOM 13909 C C . SER D 1 331 ? 62.043 -30.014 25.581 1.00 28.32 325 SER D C 1
ATOM 13910 O O . SER D 1 331 ? 62.042 -30.747 26.569 1.00 28.77 325 SER D O 1
ATOM 13913 N N . GLN D 1 332 ? 62.051 -28.683 25.656 1.00 26.93 326 GLN D N 1
ATOM 13914 C CA . GLN D 1 332 ? 62.004 -27.999 26.945 1.00 28.80 326 GLN D CA 1
ATOM 13915 C C . GLN D 1 332 ? 60.689 -28.299 27.663 1.00 23.42 326 GLN D C 1
ATOM 13916 O O . GLN D 1 332 ? 60.670 -28.479 28.893 1.00 21.69 326 GLN D O 1
ATOM 13922 N N . GLN D 1 333 ? 59.593 -28.348 26.905 1.00 28.26 327 GLN D N 1
ATOM 13923 C CA . GLN D 1 333 ? 58.285 -28.705 27.488 1.00 27.40 327 GLN D CA 1
ATOM 13924 C C . GLN D 1 333 ? 58.273 -30.136 28.051 1.00 26.89 327 GLN D C 1
ATOM 13925 O O . GLN D 1 333 ? 57.766 -30.386 29.156 1.00 29.23 327 GLN D O 1
ATOM 13931 N N . THR D 1 334 ? 58.826 -31.075 27.288 1.00 25.50 328 THR D N 1
ATOM 13932 C CA . THR D 1 334 ? 58.918 -32.470 27.711 1.00 27.17 328 THR D CA 1
ATOM 13933 C C . THR D 1 334 ? 59.737 -32.601 28.996 1.00 29.79 328 THR D C 1
ATOM 13934 O O . THR D 1 334 ? 59.414 -33.406 29.890 1.00 27.59 328 THR D O 1
ATOM 13938 N N . LEU D 1 335 ? 60.795 -31.802 29.095 1.00 25.89 329 LEU D N 1
ATOM 13939 C CA . LEU D 1 335 ? 61.628 -31.800 30.291 1.00 23.65 329 LEU D CA 1
ATOM 13940 C C . LEU D 1 335 ? 60.825 -31.303 31.505 1.00 24.79 329 LEU D C 1
ATOM 13941 O O . LEU D 1 335 ? 60.859 -31.912 32.580 1.00 24.80 329 LEU D O 1
ATOM 13946 N N . PHE D 1 336 ? 60.111 -30.194 31.329 1.00 23.09 330 PHE D N 1
ATOM 13947 C CA . PHE D 1 336 ? 59.282 -29.667 32.408 1.00 24.92 330 PHE D CA 1
ATOM 13948 C C . PHE D 1 336 ? 58.280 -30.730 32.871 1.00 21.92 330 PHE D C 1
ATOM 13949 O O . PHE D 1 336 ? 58.135 -30.995 34.071 1.00 23.31 330 PHE D O 1
ATOM 13957 N N . LEU D 1 337 ? 57.600 -31.344 31.914 1.00 25.73 331 LEU D N 1
ATOM 13958 C CA . LEU D 1 337 ? 56.581 -32.344 32.225 1.00 26.30 331 LEU D CA 1
ATOM 13959 C C . LEU D 1 337 ? 57.173 -33.549 32.942 1.00 30.75 331 LEU D C 1
ATOM 13960 O O . LEU D 1 337 ? 56.575 -34.087 33.868 1.00 28.09 331 LEU D O 1
ATOM 13965 N N . ASP D 1 338 ? 58.360 -33.972 32.524 1.00 29.12 332 ASP D N 1
ATOM 13966 C CA . ASP D 1 338 ? 58.997 -35.116 33.166 1.00 28.85 332 ASP D CA 1
ATOM 13967 C C . ASP D 1 338 ? 59.330 -34.819 34.621 1.00 29.65 332 ASP D C 1
ATOM 13968 O O . ASP D 1 338 ? 59.106 -35.649 35.496 1.00 28.97 332 ASP D O 1
ATOM 13973 N N . ILE D 1 339 ? 59.889 -33.639 34.871 1.00 25.59 333 ILE D N 1
ATOM 13974 C CA . ILE D 1 339 ? 60.262 -33.248 36.221 1.00 24.70 333 ILE D CA 1
ATOM 13975 C C . ILE D 1 339 ? 59.058 -33.162 37.172 1.00 25.10 333 ILE D C 1
ATOM 13976 O O . ILE D 1 339 ? 59.117 -33.661 38.303 1.00 26.65 333 ILE D O 1
ATOM 13981 N N . VAL D 1 340 ? 57.975 -32.531 36.722 1.00 23.01 334 VAL D N 1
ATOM 13982 C CA . VAL D 1 340 ? 56.808 -32.342 37.599 1.00 26.93 334 VAL D CA 1
ATOM 13983 C C . VAL D 1 340 ? 55.910 -33.579 37.610 1.00 25.24 334 VAL D C 1
ATOM 13984 O O . VAL D 1 340 ? 54.960 -33.668 38.393 1.00 27.84 334 VAL D O 1
ATOM 13988 N N . GLY D 1 341 ? 56.227 -34.540 36.751 1.00 23.64 335 GLY D N 1
ATOM 13989 C CA . GLY D 1 341 ? 55.558 -35.829 36.753 1.00 24.63 335 GLY D CA 1
ATOM 13990 C C . GLY D 1 341 ? 54.184 -35.852 36.116 1.00 28.49 335 GLY D C 1
ATOM 13991 O O . GLY D 1 341 ? 53.312 -36.617 36.535 1.00 30.35 335 GLY D O 1
ATOM 13992 N N . PHE D 1 342 ? 53.990 -35.024 35.096 1.00 26.77 336 PHE D N 1
ATOM 13993 C CA . PHE D 1 342 ? 52.680 -34.868 34.464 1.00 26.86 336 PHE D CA 1
ATOM 13994 C C . PHE D 1 342 ? 52.678 -35.357 33.014 1.00 29.24 336 PHE D C 1
ATOM 13995 O O . PHE D 1 342 ? 53.401 -34.822 32.164 1.00 29.14 336 PHE D O 1
ATOM 14003 N N . ASP D 1 343 ? 51.863 -36.371 32.732 1.00 30.70 337 ASP D N 1
ATOM 14004 C CA . ASP D 1 343 ? 51.699 -36.856 31.362 1.00 35.66 337 ASP D CA 1
ATOM 14005 C C . ASP D 1 343 ? 50.603 -36.045 30.676 1.00 34.27 337 ASP D C 1
ATOM 14006 O O . ASP D 1 343 ? 49.441 -36.443 30.665 1.00 31.17 337 ASP D O 1
ATOM 14011 N N . LYS D 1 344 ? 50.993 -34.899 30.117 1.00 27.43 338 LYS D N 1
ATOM 14012 C CA . LYS D 1 344 ? 50.059 -33.972 29.489 1.00 26.20 338 LYS D CA 1
ATOM 14013 C C . LYS D 1 344 ? 49.378 -34.587 28.267 1.00 35.85 338 LYS D C 1
ATOM 14014 O O . LYS D 1 344 ? 48.173 -34.434 28.063 1.00 32.42 338 LYS D O 1
ATOM 14020 N N . GLU D 1 345 ? 50.168 -35.270 27.448 1.00 38.57 339 GLU D N 1
ATOM 14021 C CA . GLU D 1 345 ? 49.646 -35.902 26.243 1.00 42.93 339 GLU D CA 1
ATOM 14022 C C . GLU D 1 345 ? 48.555 -36.905 26.594 1.00 44.04 339 GLU D C 1
ATOM 14023 O O . GLU D 1 345 ? 47.553 -37.007 25.888 1.00 41.86 339 GLU D O 1
ATOM 14029 N N . GLN D 1 346 ? 48.750 -37.645 27.683 1.00 40.56 340 GLN D N 1
ATOM 14030 C CA . GLN D 1 346 ? 47.735 -38.590 28.127 1.00 34.12 340 GLN D CA 1
ATOM 14031 C C . GLN D 1 346 ? 46.458 -37.880 28.548 1.00 41.58 340 GLN D C 1
ATOM 14032 O O . GLN D 1 346 ? 45.365 -38.295 28.157 1.00 43.30 340 GLN D O 1
ATOM 14038 N N . LEU D 1 347 ? 46.586 -36.806 29.326 1.00 37.42 341 LEU D N 1
ATOM 14039 C CA . LEU D 1 347 ? 45.404 -36.084 29.777 1.00 33.61 341 LEU D CA 1
ATOM 14040 C C . LEU D 1 347 ? 44.725 -35.440 28.577 1.00 28.52 341 LEU D C 1
ATOM 14041 O O . LEU D 1 347 ? 43.498 -35.367 28.528 1.00 33.92 341 LEU D O 1
ATOM 14046 N N . GLN D 1 348 ? 45.518 -34.969 27.612 1.00 30.10 342 GLN D N 1
ATOM 14047 C CA . GLN D 1 348 ? 44.952 -34.443 26.356 1.00 27.35 342 GLN D CA 1
ATOM 14048 C C . GLN D 1 348 ? 44.104 -35.493 25.664 1.00 36.91 342 GLN D C 1
ATOM 14049 O O . GLN D 1 348 ? 42.991 -35.205 25.226 1.00 37.10 342 GLN D O 1
ATOM 14055 N N . GLN D 1 349 ? 44.631 -36.712 25.563 1.00 46.18 343 GLN D N 1
ATOM 14056 C CA . GLN D 1 349 ? 43.892 -37.803 24.928 1.00 52.87 343 GLN D CA 1
ATOM 14057 C C . GLN D 1 349 ? 42.634 -38.144 25.710 1.00 46.77 343 GLN D C 1
ATOM 14058 O O . GLN D 1 349 ? 41.582 -38.390 25.123 1.00 43.12 343 GLN D O 1
ATOM 14064 N N . GLN D 1 350 ? 42.745 -38.152 27.033 1.00 40.81 344 GLN D N 1
ATOM 14065 C CA . GLN D 1 350 ? 41.608 -38.470 27.894 1.00 42.05 344 GLN D CA 1
ATOM 14066 C C . GLN D 1 350 ? 40.533 -37.388 27.840 1.00 43.82 344 GLN D C 1
ATOM 14067 O O . GLN D 1 350 ? 39.337 -37.684 27.895 1.00 43.51 344 GLN D O 1
ATOM 14073 N N . TYR D 1 351 ? 40.968 -36.134 27.767 1.00 39.02 345 TYR D N 1
ATOM 14074 C CA . TYR D 1 351 ? 40.050 -35.017 27.587 1.00 34.30 345 TYR D CA 1
ATOM 14075 C C . TYR D 1 351 ? 39.269 -35.177 26.291 1.00 33.82 345 TYR D C 1
ATOM 14076 O O . TYR D 1 351 ? 38.094 -34.857 26.226 1.00 37.00 345 TYR D O 1
ATOM 14085 N N . SER D 1 352 ? 39.936 -35.675 25.256 1.00 42.83 346 SER D N 1
ATOM 14086 C CA . SER D 1 352 ? 39.326 -35.754 23.931 1.00 42.80 346 SER D CA 1
ATOM 14087 C C . SER D 1 352 ? 38.639 -37.091 23.680 1.00 49.83 346 SER D C 1
ATOM 14088 O O . SER D 1 352 ? 38.071 -37.295 22.607 1.00 48.92 346 SER D O 1
ATOM 14091 N N . GLN D 1 353 ? 38.699 -37.989 24.661 1.00 48.30 347 GLN D N 1
ATOM 14092 C CA . GLN D 1 353 ? 38.059 -39.298 24.561 1.00 61.20 347 GLN D CA 1
ATOM 14093 C C . GLN D 1 353 ? 36.595 -39.181 24.205 1.00 58.08 347 GLN D C 1
ATOM 14094 O O . GLN D 1 353 ? 36.105 -39.817 23.274 1.00 63.66 347 GLN D O 1
ATOM 14100 N N . SER D 1 354 ? 35.920 -38.313 24.944 1.00 55.15 348 SER D N 1
ATOM 14101 C CA . SER D 1 354 ? 34.495 -38.077 24.789 1.00 53.23 348 SER D CA 1
ATOM 14102 C C . SER D 1 354 ? 34.220 -36.631 24.413 1.00 59.07 348 SER D C 1
ATOM 14103 O O . SER D 1 354 ? 34.919 -35.729 24.868 1.00 48.20 348 SER D O 1
ATOM 14106 N N . PRO D 1 355 ? 33.192 -36.399 23.583 1.00 56.54 349 PRO D N 1
ATOM 14107 C CA . PRO D 1 355 ? 32.944 -35.034 23.118 1.00 55.82 349 PRO D CA 1
ATOM 14108 C C . PRO D 1 355 ? 32.323 -34.142 24.184 1.00 43.75 349 PRO D C 1
ATOM 14109 O O . PRO D 1 355 ? 32.191 -32.939 23.960 1.00 47.73 349 PRO D O 1
ATOM 14113 N N . LEU D 1 356 ? 31.944 -34.718 25.318 1.00 33.74 350 LEU D N 1
ATOM 14114 C CA . LEU D 1 356 ? 31.424 -33.926 26.424 1.00 41.61 350 LEU D CA 1
ATOM 14115 C C . LEU D 1 356 ? 32.505 -33.016 26.999 1.00 43.03 350 LEU D C 1
ATOM 14116 O O . LEU D 1 356 ? 33.688 -33.356 26.970 1.00 44.54 350 LEU D O 1
ATOM 14121 N N . PRO D 1 357 ? 32.098 -31.851 27.521 1.00 37.45 351 PRO D N 1
ATOM 14122 C CA . PRO D 1 357 ? 33.050 -30.985 28.225 1.00 36.81 351 PRO D CA 1
ATOM 14123 C C . PRO D 1 357 ? 33.569 -31.665 29.484 1.00 37.72 351 PRO D C 1
ATOM 14124 O O . PRO D 1 357 ? 32.943 -32.603 29.986 1.00 35.40 351 PRO D O 1
ATOM 14128 N N . ASN D 1 358 ? 34.700 -31.190 29.994 1.00 30.25 352 ASN D N 1
ATOM 14129 C CA . ASN D 1 358 ? 35.409 -31.913 31.037 1.00 32.29 352 ASN D CA 1
ATOM 14130 C C . ASN D 1 358 ? 35.320 -31.223 32.395 1.00 31.89 352 ASN D C 1
ATOM 14131 O O . ASN D 1 358 ? 35.492 -30.010 32.515 1.00 30.05 352 ASN D O 1
ATOM 14136 N N . PHE D 1 359 ? 35.041 -32.017 33.418 1.00 26.29 353 PHE D N 1
ATOM 14137 C CA . PHE D 1 359 ? 34.893 -31.512 34.776 1.00 31.02 353 PHE D CA 1
ATOM 14138 C C . PHE D 1 359 ? 35.932 -32.170 35.687 1.00 30.54 353 PHE D C 1
ATOM 14139 O O . PHE D 1 359 ? 36.045 -33.392 35.717 1.00 32.84 353 PHE D O 1
ATOM 14147 N N . ILE D 1 360 ? 36.718 -31.356 36.386 1.00 30.12 354 ILE D N 1
ATOM 14148 C CA . ILE D 1 360 ? 37.606 -31.869 37.424 1.00 30.10 354 ILE D CA 1
ATOM 14149 C C . ILE D 1 360 ? 37.029 -31.569 38.796 1.00 24.76 354 ILE D C 1
ATOM 14150 O O . ILE D 1 360 ? 36.775 -30.411 39.136 1.00 28.11 354 ILE D O 1
ATOM 14155 N N . PHE D 1 361 ? 36.826 -32.621 39.588 1.00 27.38 355 PHE D N 1
ATOM 14156 C CA . PHE D 1 361 ? 36.526 -32.470 41.004 1.00 26.91 355 PHE D CA 1
ATOM 14157 C C . PHE D 1 361 ? 37.833 -32.473 41.790 1.00 25.12 355 PHE D C 1
ATOM 14158 O O . PHE D 1 361 ? 38.672 -33.358 41.608 1.00 28.33 355 PHE D O 1
ATOM 14166 N N . THR D 1 362 ? 38.021 -31.472 42.638 1.00 20.97 356 THR D N 1
ATOM 14167 C CA . THR D 1 362 ? 39.246 -31.404 43.435 1.00 21.56 356 THR D CA 1
ATOM 14168 C C . THR D 1 362 ? 39.013 -31.935 44.848 1.00 25.08 356 THR D C 1
ATOM 14169 O O . THR D 1 362 ? 38.255 -31.348 45.620 1.00 24.38 356 THR D O 1
ATOM 14173 N N . GLY D 1 363 ? 39.683 -33.033 45.185 1.00 26.51 357 GLY D N 1
ATOM 14174 C CA . GLY D 1 363 ? 39.505 -33.653 46.485 1.00 28.31 357 GLY D CA 1
ATOM 14175 C C . GLY D 1 363 ? 40.305 -32.994 47.591 1.00 29.42 357 GLY D C 1
ATOM 14176 O O . GLY D 1 363 ? 41.171 -32.146 47.348 1.00 24.80 357 GLY D O 1
ATOM 14177 N N . THR D 1 364 ? 40.007 -33.396 48.819 1.00 23.81 358 THR D N 1
ATOM 14178 C CA . THR D 1 364 ? 40.779 -32.970 49.975 1.00 23.71 358 THR D CA 1
ATOM 14179 C C . THR D 1 364 ? 41.070 -34.184 50.851 1.00 29.09 358 THR D C 1
ATOM 14180 O O . THR D 1 364 ? 40.801 -35.317 50.462 1.00 31.28 358 THR D O 1
ATOM 14184 N N . THR D 1 365 ? 41.668 -33.940 52.005 1.00 28.84 359 THR D N 1
ATOM 14185 C CA . THR D 1 365 ? 41.994 -34.996 52.946 1.00 23.28 359 THR D CA 1
ATOM 14186 C C . THR D 1 365 ? 40.866 -35.123 53.955 1.00 30.14 359 THR D C 1
ATOM 14187 O O . THR D 1 365 ? 39.730 -35.399 53.582 1.00 37.20 359 THR D O 1
ATOM 14191 N N . THR D 1 366 ? 41.197 -34.987 55.232 1.00 26.03 360 THR D N 1
ATOM 14192 C CA . THR D 1 366 ? 40.196 -34.947 56.294 1.00 25.61 360 THR D CA 1
ATOM 14193 C C . THR D 1 366 ? 40.088 -33.531 56.858 1.00 27.22 360 THR D C 1
ATOM 14194 O O . THR D 1 366 ? 40.982 -32.713 56.660 1.00 29.72 360 THR D O 1
ATOM 14198 N N . TRP D 1 367 ? 39.008 -33.239 57.576 1.00 27.02 361 TRP D N 1
ATOM 14199 C CA . TRP D 1 367 ? 38.903 -31.940 58.232 1.00 21.09 361 TRP D CA 1
ATOM 14200 C C . TRP D 1 367 ? 38.357 -32.084 59.656 1.00 36.08 361 TRP D C 1
ATOM 14201 O O . TRP D 1 367 ? 38.398 -33.180 60.234 1.00 31.49 361 TRP D O 1
ATOM 14212 N N . ALA D 1 368 ? 37.900 -30.980 60.241 1.00 32.38 362 ALA D N 1
ATOM 14213 C CA . ALA D 1 368 ? 37.487 -30.984 61.648 1.00 29.80 362 ALA D CA 1
ATOM 14214 C C . ALA D 1 368 ? 36.258 -31.852 61.895 1.00 32.74 362 ALA D C 1
ATOM 14215 O O . ALA D 1 368 ? 35.519 -32.170 60.972 1.00 33.60 362 ALA D O 1
ATOM 14217 N N . GLY D 1 369 ? 36.038 -32.232 63.150 1.00 29.06 363 GLY D N 1
ATOM 14218 C CA . GLY D 1 369 ? 34.812 -32.933 63.507 1.00 28.33 363 GLY D CA 1
ATOM 14219 C C . GLY D 1 369 ? 35.044 -34.253 64.222 1.00 31.48 363 GLY D C 1
ATOM 14220 O O . GLY D 1 369 ? 34.160 -34.756 64.914 1.00 35.75 363 GLY D O 1
ATOM 14221 N N . GLY D 1 370 ? 36.251 -34.793 64.098 1.00 31.22 364 GLY D N 1
ATOM 14222 C CA . GLY D 1 370 ? 36.582 -36.032 64.785 1.00 32.03 364 GLY D CA 1
ATOM 14223 C C . GLY D 1 370 ? 35.899 -37.271 64.241 1.00 27.82 364 GLY D C 1
ATOM 14224 O O . GLY D 1 370 ? 35.653 -38.228 64.980 1.00 33.08 364 GLY D O 1
ATOM 14225 N N . GLU D 1 371 ? 35.563 -37.256 62.960 1.00 30.68 365 GLU D N 1
ATOM 14226 C CA . GLU D 1 371 ? 34.923 -38.402 62.321 1.00 31.89 365 GLU D CA 1
ATOM 14227 C C . GLU D 1 371 ? 35.974 -39.343 61.741 1.00 33.06 365 GLU D C 1
ATOM 14228 O O . GLU D 1 371 ? 37.166 -39.049 61.792 1.00 30.92 365 GLU D O 1
ATOM 14234 N N . THR D 1 372 ? 35.532 -40.473 61.193 1.00 34.69 366 THR D N 1
ATOM 14235 C CA . THR D 1 372 ? 36.451 -41.432 60.581 1.00 35.40 366 THR D CA 1
ATOM 14236 C C . THR D 1 372 ? 36.930 -40.972 59.212 1.00 35.88 366 THR D C 1
ATOM 14237 O O . THR D 1 372 ? 36.293 -40.141 58.562 1.00 35.47 366 THR D O 1
ATOM 14241 N N . LYS D 1 373 ? 38.049 -41.528 58.770 1.00 37.56 367 LYS D N 1
ATOM 14242 C CA . LYS D 1 373 ? 38.552 -41.232 57.443 1.00 31.46 367 LYS D CA 1
ATOM 14243 C C . LYS D 1 373 ? 37.473 -41.585 56.393 1.00 41.66 367 LYS D C 1
ATOM 14244 O O . LYS D 1 373 ? 37.361 -40.916 55.363 1.00 48.20 367 LYS D O 1
ATOM 14250 N N . GLU D 1 374 ? 36.680 -42.625 56.663 1.00 41.06 368 GLU D N 1
ATOM 14251 C CA . GLU D 1 374 ? 35.598 -43.030 55.757 1.00 41.52 368 GLU D CA 1
ATOM 14252 C C . GLU D 1 374 ? 34.516 -41.956 55.612 1.00 44.70 368 GLU D C 1
ATOM 14253 O O . GLU D 1 374 ? 33.971 -41.756 54.522 1.00 43.54 368 GLU D O 1
ATOM 14259 N N . TYR D 1 375 ? 34.202 -41.272 56.711 1.00 39.04 369 TYR D N 1
ATOM 14260 C CA . TYR D 1 375 ? 33.224 -40.180 56.698 1.00 41.70 369 TYR D CA 1
ATOM 14261 C C . TYR D 1 375 ? 33.655 -39.052 55.768 1.00 41.42 369 TYR D C 1
ATOM 14262 O O . TYR D 1 375 ? 32.862 -38.526 54.988 1.00 40.88 369 TYR D O 1
ATOM 14271 N N . TYR D 1 376 ? 34.922 -38.672 55.849 1.00 34.94 370 TYR D N 1
ATOM 14272 C CA . TYR D 1 376 ? 35.375 -37.550 55.047 1.00 29.83 370 TYR D CA 1
ATOM 14273 C C . TYR D 1 376 ? 35.403 -37.942 53.578 1.00 35.81 370 TYR D C 1
ATOM 14274 O O . TYR D 1 376 ? 35.102 -37.127 52.710 1.00 37.39 370 TYR D O 1
ATOM 14283 N N . ALA D 1 377 ? 35.739 -39.197 53.296 1.00 36.76 371 ALA D N 1
ATOM 14284 C CA . ALA D 1 377 ? 35.731 -39.676 51.916 1.00 43.72 371 ALA D CA 1
ATOM 14285 C C . ALA D 1 377 ? 34.310 -39.683 51.400 1.00 44.76 371 ALA D C 1
ATOM 14286 O O . ALA D 1 377 ? 34.061 -39.361 50.236 1.00 41.94 371 ALA D O 1
ATOM 14288 N N . GLN D 1 378 ? 33.380 -40.075 52.265 1.00 44.29 372 GLN D N 1
ATOM 14289 C CA . GLN D 1 378 ? 31.980 -40.169 51.878 1.00 52.58 372 GLN D CA 1
ATOM 14290 C C . GLN D 1 378 ? 31.406 -38.776 51.603 1.00 49.86 372 GLN D C 1
ATOM 14291 O O . GLN D 1 378 ? 30.620 -38.609 50.668 1.00 46.73 372 GLN D O 1
ATOM 14297 N N . GLN D 1 379 ? 31.812 -37.779 52.393 1.00 44.21 373 GLN D N 1
ATOM 14298 C CA . GLN D 1 379 ? 31.330 -36.409 52.196 1.00 42.70 373 GLN D CA 1
ATOM 14299 C C . GLN D 1 379 ? 31.748 -35.898 50.823 1.00 39.81 373 GLN D C 1
ATOM 14300 O O . GLN D 1 379 ? 30.983 -35.200 50.168 1.00 42.28 373 GLN D O 1
ATOM 14306 N N . GLN D 1 380 ? 32.951 -36.263 50.377 1.00 40.23 374 GLN D N 1
ATOM 14307 C CA . GLN D 1 380 ? 33.421 -35.845 49.050 1.00 35.85 374 GLN D CA 1
ATOM 14308 C C . GLN D 1 380 ? 32.744 -36.612 47.913 1.00 41.38 374 GLN D C 1
ATOM 14309 O O . GLN D 1 380 ? 32.390 -36.029 46.884 1.00 36.90 374 GLN D O 1
ATOM 14315 N N . VAL D 1 381 ? 32.537 -37.911 48.112 1.00 40.47 375 VAL D N 1
ATOM 14316 C CA . VAL D 1 381 ? 31.801 -38.715 47.144 1.00 47.80 375 VAL D CA 1
ATOM 14317 C C . VAL D 1 381 ? 30.408 -38.129 46.967 1.00 46.34 375 VAL D C 1
ATOM 14318 O O . VAL D 1 381 ? 29.890 -38.062 45.845 1.00 42.51 375 VAL D O 1
ATOM 14322 N N . ASN D 1 382 ? 29.806 -37.701 48.075 1.00 39.53 376 ASN D N 1
ATOM 14323 C CA . ASN D 1 382 ? 28.486 -37.068 48.027 1.00 43.68 376 ASN D CA 1
ATOM 14324 C C . ASN D 1 382 ? 28.455 -35.765 47.232 1.00 43.16 376 ASN D C 1
ATOM 14325 O O . ASN D 1 382 ? 27.523 -35.530 46.456 1.00 45.62 376 ASN D O 1
ATOM 14330 N N . VAL D 1 383 ? 29.472 -34.922 47.411 1.00 44.97 377 VAL D N 1
ATOM 14331 C CA . VAL D 1 383 ? 29.568 -33.669 46.656 1.00 40.32 377 VAL D CA 1
ATOM 14332 C C . VAL D 1 383 ? 29.547 -33.945 45.162 1.00 38.00 377 VAL D C 1
ATOM 14333 O O . VAL D 1 383 ? 28.854 -33.266 44.414 1.00 40.95 377 VAL D O 1
ATOM 14337 N N . ILE D 1 384 ? 30.301 -34.949 44.727 1.00 40.25 378 ILE D N 1
ATOM 14338 C CA . ILE D 1 384 ? 30.330 -35.298 43.313 1.00 43.25 378 ILE D CA 1
ATOM 14339 C C . ILE D 1 384 ? 28.943 -35.748 42.847 1.00 47.86 378 ILE D C 1
ATOM 14340 O O . ILE D 1 384 ? 28.498 -35.367 41.763 1.00 39.61 378 ILE D O 1
ATOM 14345 N N . ASN D 1 385 ? 28.266 -36.555 43.665 1.00 48.64 379 ASN D N 1
ATOM 14346 C CA . ASN D 1 385 ? 26.898 -36.990 43.355 1.00 50.16 379 ASN D CA 1
ATOM 14347 C C . ASN D 1 385 ? 25.958 -35.810 43.155 1.00 54.09 379 ASN D C 1
ATOM 14348 O O . ASN D 1 385 ? 25.156 -35.794 42.219 1.00 57.78 379 ASN D O 1
ATOM 14353 N N . ASN D 1 386 ? 26.053 -34.828 44.044 1.00 47.70 380 ASN D N 1
ATOM 14354 C CA . ASN D 1 386 ? 25.255 -33.611 43.924 1.00 54.33 380 ASN D CA 1
ATOM 14355 C C . ASN D 1 386 ? 25.610 -32.790 42.689 1.00 57.28 380 ASN D C 1
ATOM 14356 O O . ASN D 1 386 ? 24.731 -32.216 42.048 1.00 50.01 380 ASN D O 1
ATOM 14361 N N . ALA D 1 387 ? 26.899 -32.731 42.363 1.00 54.12 381 ALA D N 1
ATOM 14362 C CA . ALA D 1 387 ? 27.366 -31.925 41.234 1.00 46.88 381 ALA D CA 1
ATOM 14363 C C . ALA D 1 387 ? 26.834 -32.469 39.907 1.00 41.82 381 ALA D C 1
ATOM 14364 O O . ALA D 1 387 ? 26.578 -31.711 38.977 1.00 42.36 381 ALA D O 1
ATOM 14366 N N . ILE D 1 388 ? 26.662 -33.784 39.835 1.00 45.98 382 ILE D N 1
ATOM 14367 C CA . ILE D 1 388 ? 26.218 -34.434 38.610 1.00 50.48 382 ILE D CA 1
ATOM 14368 C C . ILE D 1 388 ? 24.724 -34.762 38.629 1.00 56.16 382 ILE D C 1
ATOM 14369 O O . ILE D 1 388 ? 24.209 -35.381 37.698 1.00 59.19 382 ILE D O 1
ATOM 14374 N N . ASN D 1 389 ? 24.037 -34.350 39.692 1.00 53.15 383 ASN D N 1
ATOM 14375 C CA . ASN D 1 389 ? 22.593 -34.546 39.809 1.00 57.91 383 ASN D CA 1
ATOM 14376 C C . ASN D 1 389 ? 21.821 -33.382 39.202 1.00 56.92 383 ASN D C 1
ATOM 14377 O O . ASN D 1 389 ? 21.856 -32.271 39.724 1.00 55.48 383 ASN D O 1
ATOM 14382 N N . GLU D 1 390 ? 21.106 -33.646 38.113 1.00 63.79 384 GLU D N 1
ATOM 14383 C CA . GLU D 1 390 ? 20.416 -32.594 37.376 1.00 73.84 384 GLU D CA 1
ATOM 14384 C C . GLU D 1 390 ? 19.393 -31.852 38.235 1.00 72.47 384 GLU D C 1
ATOM 14385 O O . GLU D 1 390 ? 19.070 -30.697 37.970 1.00 69.05 384 GLU D O 1
ATOM 14391 N N . THR D 1 391 ? 18.909 -32.512 39.281 1.00 78.60 385 THR D N 1
ATOM 14392 C CA . THR D 1 391 ? 17.883 -31.941 40.149 1.00 81.04 385 THR D CA 1
ATOM 14393 C C . THR D 1 391 ? 18.453 -31.163 41.336 1.00 83.31 385 THR D C 1
ATOM 14394 O O . THR D 1 391 ? 17.729 -30.429 42.007 1.00 84.04 385 THR D O 1
ATOM 14398 N N . SER D 1 392 ? 19.750 -31.314 41.585 1.00 80.65 386 SER D N 1
ATOM 14399 C CA . SER D 1 392 ? 20.394 -30.641 42.712 1.00 80.75 386 SER D CA 1
ATOM 14400 C C . SER D 1 392 ? 20.490 -29.141 42.447 1.00 80.58 386 SER D C 1
ATOM 14401 O O . SER D 1 392 ? 20.641 -28.723 41.300 1.00 84.97 386 SER D O 1
ATOM 14404 N N . PRO D 1 393 ? 20.400 -28.321 43.507 1.00 79.76 387 PRO D N 1
ATOM 14405 C CA . PRO D 1 393 ? 20.499 -26.869 43.316 1.00 80.50 387 PRO D CA 1
ATOM 14406 C C . PRO D 1 393 ? 21.883 -26.442 42.841 1.00 75.82 387 PRO D C 1
ATOM 14407 O O . PRO D 1 393 ? 22.043 -25.363 42.269 1.00 77.15 387 PRO D O 1
ATOM 14411 N N . TYR D 1 394 ? 22.878 -27.274 43.114 1.00 72.97 388 TYR D N 1
ATOM 14412 C CA . TYR D 1 394 ? 24.257 -26.989 42.733 1.00 78.36 388 TYR D CA 1
ATOM 14413 C C . TYR D 1 394 ? 24.811 -27.893 41.630 1.00 70.26 388 TYR D C 1
ATOM 14414 O O . TYR D 1 394 ? 26.014 -28.157 41.558 1.00 67.28 388 TYR D O 1
ATOM 14423 N N . TYR D 1 395 ? 23.895 -28.376 40.797 1.00 59.47 389 TYR D N 1
ATOM 14424 C CA . TYR D 1 395 ? 24.206 -29.062 39.550 1.00 50.30 389 TYR D CA 1
ATOM 14425 C C . TYR D 1 395 ? 25.203 -28.235 38.746 1.00 45.14 389 TYR D C 1
ATOM 14426 O O . TYR D 1 395 ? 25.067 -27.016 38.661 1.00 45.53 389 TYR D O 1
ATOM 14435 N N . LEU D 1 396 ? 26.200 -28.895 38.161 1.00 41.78 390 LEU D N 1
ATOM 14436 C CA . LEU D 1 396 ? 27.232 -28.197 37.401 1.00 34.63 390 LEU D CA 1
ATOM 14437 C C . LEU D 1 396 ? 26.667 -27.398 36.232 1.00 37.08 390 LEU D C 1
ATOM 14438 O O . LEU D 1 396 ? 27.303 -26.457 35.772 1.00 41.88 390 LEU D O 1
ATOM 14443 N N . GLY D 1 397 ? 25.478 -27.772 35.765 1.00 47.25 391 GLY D N 1
ATOM 14444 C CA . GLY D 1 397 ? 24.794 -27.035 34.712 1.00 54.66 391 GLY D CA 1
ATOM 14445 C C . GLY D 1 397 ? 24.574 -27.794 33.413 1.00 53.09 391 GLY D C 1
ATOM 14446 O O . GLY D 1 397 ? 23.690 -27.449 32.622 1.00 46.80 391 GLY D O 1
ATOM 14447 N N . LYS D 1 398 ? 25.378 -28.825 33.183 1.00 41.19 392 LYS D N 1
ATOM 14448 C CA . LYS D 1 398 ? 25.207 -29.682 32.017 1.00 48.12 392 LYS D CA 1
ATOM 14449 C C . LYS D 1 398 ? 25.944 -30.995 32.234 1.00 51.67 392 LYS D C 1
ATOM 14450 O O . LYS D 1 398 ? 26.552 -31.199 33.284 1.00 45.28 392 LYS D O 1
ATOM 14456 N N . ASP D 1 399 ? 25.874 -31.891 31.257 1.00 49.55 393 ASP D N 1
ATOM 14457 C CA . ASP D 1 399 ? 26.579 -33.165 31.353 1.00 53.27 393 ASP D CA 1
ATOM 14458 C C . ASP D 1 399 ? 28.068 -32.964 31.105 1.00 47.63 393 ASP D C 1
ATOM 14459 O O . ASP D 1 399 ? 28.465 -32.377 30.099 1.00 44.85 393 ASP D O 1
ATOM 14464 N N . TYR D 1 400 ? 28.893 -33.461 32.021 1.00 47.49 394 TYR D N 1
ATOM 14465 C CA . TYR D 1 400 ? 30.342 -33.399 31.860 1.00 42.05 394 TYR D CA 1
ATOM 14466 C C . TYR D 1 400 ? 30.975 -34.779 31.915 1.00 42.83 394 TYR D C 1
ATOM 14467 O O . TYR D 1 400 ? 30.442 -35.680 32.564 1.00 41.18 394 TYR D O 1
ATOM 14476 N N . ASP D 1 401 ? 32.126 -34.924 31.261 1.00 41.61 395 ASP D N 1
ATOM 14477 C CA . ASP D 1 401 ? 33.013 -36.057 31.508 1.00 40.32 395 ASP D CA 1
ATOM 14478 C C . ASP D 1 401 ? 33.651 -35.850 32.880 1.00 46.54 395 ASP D C 1
ATOM 14479 O O . ASP D 1 401 ? 34.109 -34.746 33.187 1.00 36.98 395 ASP D O 1
ATOM 14484 N N . LEU D 1 402 ? 33.703 -36.902 33.692 1.00 43.55 396 LEU D N 1
ATOM 14485 C CA . LEU D 1 402 ? 34.214 -36.786 35.057 1.00 49.99 396 LEU D CA 1
ATOM 14486 C C . LEU D 1 402 ? 35.712 -37.034 35.156 1.00 45.76 396 LEU D C 1
ATOM 14487 O O . LEU D 1 402 ? 36.221 -38.035 34.649 1.00 37.57 396 LEU D O 1
ATOM 14492 N N . PHE D 1 403 ? 36.407 -36.112 35.818 1.00 41.88 397 PHE D N 1
ATOM 14493 C CA . PHE D 1 403 ? 37.826 -36.263 36.119 1.00 28.78 397 PHE D CA 1
ATOM 14494 C C . PHE D 1 403 ? 38.016 -36.002 37.610 1.00 32.73 397 PHE D C 1
ATOM 14495 O O . PHE D 1 403 ? 37.278 -35.211 38.202 1.00 33.16 397 PHE D O 1
ATOM 14503 N N . PHE D 1 404 ? 38.987 -36.682 38.220 1.00 30.80 398 PHE D N 1
ATOM 14504 C CA . PHE D 1 404 ? 39.241 -36.558 39.653 1.00 35.25 398 PHE D CA 1
ATOM 14505 C C . PHE D 1 404 ? 40.682 -36.164 39.887 1.00 31.07 398 PHE D C 1
ATOM 14506 O O . PHE D 1 404 ? 41.608 -36.846 39.429 1.00 34.40 398 PHE D O 1
ATOM 14514 N N . LYS D 1 405 ? 40.872 -35.054 40.586 1.00 28.13 399 LYS D N 1
ATOM 14515 C CA . LYS D 1 405 ? 42.195 -34.678 41.060 1.00 24.92 399 LYS D CA 1
ATOM 14516 C C . LYS D 1 405 ? 42.212 -34.733 42.577 1.00 27.11 399 LYS D C 1
ATOM 14517 O O . LYS D 1 405 ? 41.793 -33.791 43.246 1.00 30.10 399 LYS D O 1
ATOM 14523 N N . GLY D 1 406 ? 42.682 -35.855 43.111 1.00 32.05 400 GLY D N 1
ATOM 14524 C CA . GLY D 1 406 ? 42.732 -36.043 44.545 1.00 29.61 400 GLY D CA 1
ATOM 14525 C C . GLY D 1 406 ? 43.834 -35.234 45.196 1.00 33.25 400 GLY D C 1
ATOM 14526 O O . GLY D 1 406 ? 44.795 -34.813 44.544 1.00 29.38 400 GLY D O 1
ATOM 14527 N N . HIS D 1 407 ? 43.681 -35.004 46.495 1.00 32.54 401 HIS D N 1
ATOM 14528 C CA . HIS D 1 407 ? 44.721 -34.379 47.299 1.00 33.69 401 HIS D CA 1
ATOM 14529 C C . HIS D 1 407 ? 45.933 -35.305 47.393 1.00 28.50 401 HIS D C 1
ATOM 14530 O O . HIS D 1 407 ? 45.784 -36.513 47.565 1.00 32.24 401 HIS D O 1
ATOM 14537 N N . PRO D 1 408 ? 47.143 -34.745 47.297 1.00 24.18 402 PRO D N 1
ATOM 14538 C CA . PRO D 1 408 ? 48.329 -35.611 47.350 1.00 26.04 402 PRO D CA 1
ATOM 14539 C C . PRO D 1 408 ? 48.448 -36.443 48.634 1.00 29.02 402 PRO D C 1
ATOM 14540 O O . PRO D 1 408 ? 49.010 -37.532 48.599 1.00 28.99 402 PRO D O 1
ATOM 14544 N N . ALA D 1 409 ? 47.894 -35.954 49.733 1.00 28.03 403 ALA D N 1
ATOM 14545 C CA . ALA D 1 409 ? 48.012 -36.647 51.013 1.00 27.98 403 ALA D CA 1
ATOM 14546 C C . ALA D 1 409 ? 46.781 -37.495 51.267 1.00 29.60 403 ALA D C 1
ATOM 14547 O O . ALA D 1 409 ? 46.571 -37.982 52.385 1.00 34.47 403 ALA D O 1
ATOM 14549 N N . GLY D 1 410 ? 45.983 -37.679 50.224 1.00 31.23 404 GLY D N 1
ATOM 14550 C CA . GLY D 1 410 ? 44.709 -38.351 50.349 1.00 30.81 404 GLY D CA 1
ATOM 14551 C C . GLY D 1 410 ? 44.815 -39.839 50.627 1.00 41.25 404 GLY D C 1
ATOM 14552 O O . GLY D 1 410 ? 43.932 -40.408 51.260 1.00 38.12 404 GLY D O 1
ATOM 14553 N N . GLY D 1 411 ? 45.895 -40.463 50.161 1.00 49.03 405 GLY D N 1
ATOM 14554 C CA . GLY D 1 411 ? 46.095 -41.897 50.307 1.00 49.41 405 GLY D CA 1
ATOM 14555 C C . GLY D 1 411 ? 44.982 -42.749 49.706 1.00 50.81 405 GLY D C 1
ATOM 14556 O O . GLY D 1 411 ? 44.576 -42.540 48.562 1.00 40.83 405 GLY D O 1
ATOM 14557 N N . VAL D 1 412 ? 44.482 -43.714 50.477 1.00 49.50 406 VAL D N 1
ATOM 14558 C CA . VAL D 1 412 ? 43.433 -44.622 49.999 1.00 58.68 406 VAL D CA 1
ATOM 14559 C C . VAL D 1 412 ? 42.098 -43.917 49.753 1.00 56.17 406 VAL D C 1
ATOM 14560 O O . VAL D 1 412 ? 41.239 -44.456 49.048 1.00 54.41 406 VAL D O 1
ATOM 14564 N N . ILE D 1 413 ? 41.903 -42.755 50.377 1.00 56.44 407 ILE D N 1
ATOM 14565 C CA . ILE D 1 413 ? 40.705 -41.943 50.130 1.00 53.55 407 ILE D CA 1
ATOM 14566 C C . ILE D 1 413 ? 40.518 -41.669 48.643 1.00 44.84 407 ILE D C 1
ATOM 14567 O O . ILE D 1 413 ? 39.404 -41.697 48.121 1.00 42.04 407 ILE D O 1
ATOM 14572 N N . ASN D 1 414 ? 41.622 -41.398 47.964 1.00 37.10 408 ASN D N 1
ATOM 14573 C CA . ASN D 1 414 ? 41.598 -41.182 46.528 1.00 33.44 408 ASN D CA 1
ATOM 14574 C C . ASN D 1 414 ? 41.109 -42.433 45.775 1.00 40.58 408 ASN D C 1
ATOM 14575 O O . ASN D 1 414 ? 40.306 -42.338 44.855 1.00 41.79 408 ASN D O 1
ATOM 14580 N N . ASP D 1 415 ? 41.589 -43.602 46.184 1.00 42.91 409 ASP D N 1
ATOM 14581 C CA . ASP D 1 415 ? 41.128 -44.868 45.619 1.00 48.24 409 ASP D CA 1
ATOM 14582 C C . ASP D 1 415 ? 39.632 -45.067 45.891 1.00 48.11 409 ASP D C 1
ATOM 14583 O O . ASP D 1 415 ? 38.908 -45.611 45.045 1.00 39.30 409 ASP D O 1
ATOM 14588 N N . ILE D 1 416 ? 39.187 -44.679 47.087 1.00 38.70 410 ILE D N 1
ATOM 14589 C CA . ILE D 1 416 ? 37.770 -44.817 47.448 1.00 42.32 410 ILE D CA 1
ATOM 14590 C C . ILE D 1 416 ? 36.858 -43.965 46.577 1.00 43.85 410 ILE D C 1
ATOM 14591 O O . ILE D 1 416 ? 35.848 -44.443 46.059 1.00 46.23 410 ILE D O 1
ATOM 14596 N N . ILE D 1 417 ? 37.211 -42.694 46.426 1.00 40.15 411 ILE D N 1
ATOM 14597 C CA . ILE D 1 417 ? 36.433 -41.774 45.595 1.00 31.94 411 ILE D CA 1
ATOM 14598 C C . ILE D 1 417 ? 36.439 -42.224 44.138 1.00 39.75 411 ILE D C 1
ATOM 14599 O O . ILE D 1 417 ? 35.392 -42.263 43.513 1.00 41.69 411 ILE D O 1
ATOM 14604 N N . LEU D 1 418 ? 37.611 -42.582 43.605 1.00 37.55 412 LEU D N 1
ATOM 14605 C CA . LEU D 1 418 ? 37.710 -43.017 42.208 1.00 35.79 412 LEU D CA 1
ATOM 14606 C C . LEU D 1 418 ? 36.809 -44.247 41.983 1.00 40.63 412 LEU D C 1
ATOM 14607 O O . LEU D 1 418 ? 36.110 -44.353 40.967 1.00 40.91 412 LEU D O 1
ATOM 14612 N N . GLY D 1 419 ? 36.811 -45.154 42.959 1.00 41.74 413 GLY D N 1
ATOM 14613 C CA . GLY D 1 419 ? 36.051 -46.394 42.893 1.00 48.27 413 GLY D CA 1
ATOM 14614 C C . GLY D 1 419 ? 34.538 -46.244 42.964 1.00 53.36 413 GLY D C 1
ATOM 14615 O O . GLY D 1 419 ? 33.799 -47.195 42.706 1.00 52.36 413 GLY D O 1
ATOM 14616 N N . SER D 1 420 ? 34.072 -45.057 43.336 1.00 54.89 414 SER D N 1
ATOM 14617 C CA . SER D 1 420 ? 32.638 -44.789 43.471 1.00 53.01 414 SER D CA 1
ATOM 14618 C C . SER D 1 420 ? 31.997 -44.315 42.157 1.00 57.30 414 SER D C 1
ATOM 14619 O O . SER D 1 420 ? 30.786 -44.128 42.085 1.00 61.80 414 SER D O 1
ATOM 14622 N N . PHE D 1 421 ? 32.822 -44.089 41.138 1.00 58.66 415 PHE D N 1
ATOM 14623 C CA . PHE D 1 421 ? 32.376 -43.599 39.828 1.00 55.28 415 PHE D CA 1
ATOM 14624 C C . PHE D 1 421 ? 33.106 -44.306 38.688 1.00 63.99 415 PHE D C 1
ATOM 14625 O O . PHE D 1 421 ? 34.237 -43.943 38.361 1.00 56.72 415 PHE D O 1
ATOM 14633 N N . PRO D 1 422 ? 32.467 -45.325 38.087 1.00 66.74 416 PRO D N 1
ATOM 14634 C CA . PRO D 1 422 ? 33.127 -46.244 37.150 1.00 69.51 416 PRO D CA 1
ATOM 14635 C C . PRO D 1 422 ? 33.923 -45.607 36.008 1.00 70.83 416 PRO D C 1
ATOM 14636 O O . PRO D 1 422 ? 34.998 -46.116 35.690 1.00 70.65 416 PRO D O 1
ATOM 14640 N N . ASP D 1 423 ? 33.438 -44.537 35.394 1.00 77.20 417 ASP D N 1
ATOM 14641 C CA . ASP D 1 423 ? 34.219 -43.915 34.322 1.00 93.45 417 ASP D CA 1
ATOM 14642 C C . ASP D 1 423 ? 34.905 -42.608 34.710 1.00 86.44 417 ASP D C 1
ATOM 14643 O O . ASP D 1 423 ? 34.908 -41.649 33.938 1.00 91.22 417 ASP D O 1
ATOM 14648 N N . MET D 1 424 ? 35.429 -42.553 35.928 1.00 70.26 418 MET D N 1
ATOM 14649 C CA . MET D 1 424 ? 36.163 -41.379 36.369 1.00 54.36 418 MET D CA 1
ATOM 14650 C C . MET D 1 424 ? 37.621 -41.492 35.936 1.00 52.10 418 MET D C 1
ATOM 14651 O O . MET D 1 424 ? 38.281 -42.503 36.188 1.00 45.54 418 MET D O 1
ATOM 14656 N N . ILE D 1 425 ? 38.139 -40.448 35.303 1.00 40.66 419 ILE D N 1
ATOM 14657 C CA . ILE D 1 425 ? 39.521 -40.496 34.858 1.00 39.33 419 ILE D CA 1
ATOM 14658 C C . ILE D 1 425 ? 40.352 -39.925 35.990 1.00 39.91 419 ILE D C 1
ATOM 14659 O O . ILE D 1 425 ? 40.013 -38.888 36.549 1.00 34.61 419 ILE D O 1
ATOM 14664 N N . ASN D 1 426 ? 41.404 -40.636 36.369 1.00 41.48 420 ASN D N 1
ATOM 14665 C CA . ASN D 1 426 ? 42.257 -40.178 37.448 1.00 31.88 420 ASN D CA 1
ATOM 14666 C C . ASN D 1 426 ? 43.349 -39.270 36.941 1.00 36.77 420 ASN D C 1
ATOM 14667 O O . ASN D 1 426 ? 44.000 -39.565 35.937 1.00 41.24 420 ASN D O 1
ATOM 14672 N N . ILE D 1 427 ? 43.546 -38.158 37.636 1.00 33.11 421 ILE D N 1
ATOM 14673 C CA . ILE D 1 427 ? 44.719 -37.342 37.420 1.00 36.68 421 ILE D CA 1
ATOM 14674 C C . ILE D 1 427 ? 45.597 -37.579 38.630 1.00 33.97 421 ILE D C 1
ATOM 14675 O O . ILE D 1 427 ? 45.164 -37.303 39.744 1.00 32.71 421 ILE D O 1
ATOM 14680 N N . PRO D 1 428 ? 46.804 -38.145 38.418 1.00 36.44 422 PRO D N 1
ATOM 14681 C CA . PRO D 1 428 ? 47.654 -38.598 39.527 1.00 27.90 422 PRO D CA 1
ATOM 14682 C C . PRO D 1 428 ? 47.742 -37.565 40.646 1.00 32.45 422 PRO D C 1
ATOM 14683 O O . PRO D 1 428 ? 48.158 -36.438 40.393 1.00 30.80 422 PRO D O 1
ATOM 14687 N N . ALA D 1 429 ? 47.346 -37.953 41.857 1.00 32.70 423 ALA D N 1
ATOM 14688 C CA . ALA D 1 429 ? 47.244 -37.026 42.982 1.00 35.00 423 ALA D CA 1
ATOM 14689 C C . ALA D 1 429 ? 48.573 -36.339 43.322 1.00 33.06 423 ALA D C 1
ATOM 14690 O O . ALA D 1 429 ? 48.586 -35.221 43.846 1.00 26.90 423 ALA D O 1
ATOM 14692 N N . LYS D 1 430 ? 49.682 -37.005 43.012 1.00 28.96 424 LYS D N 1
ATOM 14693 C CA . LYS D 1 430 ? 51.012 -36.488 43.318 1.00 27.56 424 LYS D CA 1
ATOM 14694 C C . LYS D 1 430 ? 51.305 -35.182 42.574 1.00 23.73 424 LYS D C 1
ATOM 14695 O O . LYS D 1 430 ? 52.108 -34.364 43.017 1.00 28.74 424 LYS D O 1
ATOM 14701 N N . ILE D 1 431 ? 50.653 -34.990 41.434 1.00 23.92 425 ILE D N 1
ATOM 14702 C CA . ILE D 1 431 ? 50.850 -33.780 40.632 1.00 21.82 425 ILE D CA 1
ATOM 14703 C C . ILE D 1 431 ? 50.261 -32.553 41.332 1.00 26.54 425 ILE D C 1
ATOM 14704 O O . ILE D 1 431 ? 49.133 -32.605 41.789 1.00 30.11 425 ILE D O 1
ATOM 14709 N N . SER D 1 432 ? 51.018 -31.459 41.426 1.00 27.88 426 SER D N 1
ATOM 14710 C CA . SER D 1 432 ? 50.463 -30.206 41.944 1.00 21.91 426 SER D CA 1
ATOM 14711 C C . SER D 1 432 ? 49.408 -29.718 40.975 1.00 24.20 426 SER D C 1
ATOM 14712 O O . SER D 1 432 ? 49.678 -29.618 39.780 1.00 22.99 426 SER D O 1
ATOM 14715 N N . PHE D 1 433 ? 48.231 -29.378 41.487 1.00 20.40 427 PHE D N 1
ATOM 14716 C CA . PHE D 1 433 ? 47.135 -28.918 40.622 1.00 22.96 427 PHE D CA 1
ATOM 14717 C C . PHE D 1 433 ? 47.572 -27.745 39.771 1.00 23.11 427 PHE D C 1
ATOM 14718 O O . PHE D 1 433 ? 47.177 -27.624 38.611 1.00 24.13 427 PHE D O 1
ATOM 14726 N N . GLU D 1 434 ? 48.400 -26.883 40.354 1.00 21.26 428 GLU D N 1
ATOM 14727 C CA . GLU D 1 434 ? 48.884 -25.685 39.669 1.00 21.57 428 GLU D CA 1
ATOM 14728 C C . GLU D 1 434 ? 49.622 -26.003 38.345 1.00 22.79 428 GLU D C 1
ATOM 14729 O O . GLU D 1 434 ? 49.707 -25.150 37.462 1.00 23.39 428 GLU D O 1
ATOM 14735 N N . VAL D 1 435 ? 50.117 -27.227 38.198 1.00 18.79 429 VAL D N 1
ATOM 14736 C CA . VAL D 1 435 ? 50.729 -27.659 36.940 1.00 26.99 429 VAL D CA 1
ATOM 14737 C C . VAL D 1 435 ? 49.733 -27.545 35.775 1.00 30.79 429 VAL D C 1
ATOM 14738 O O . VAL D 1 435 ? 50.112 -27.183 34.659 1.00 22.72 429 VAL D O 1
ATOM 14742 N N . LEU D 1 436 ? 48.458 -27.823 36.035 1.00 26.04 430 LEU D N 1
ATOM 14743 C CA . LEU D 1 436 ? 47.446 -27.746 34.970 1.00 21.27 430 LEU D CA 1
ATOM 14744 C C . LEU D 1 436 ? 47.304 -26.352 34.364 1.00 25.37 430 LEU D C 1
ATOM 14745 O O . LEU D 1 436 ? 47.274 -26.192 33.143 1.00 28.81 430 LEU D O 1
ATOM 14750 N N . MET D 1 437 ? 47.214 -25.344 35.222 1.00 24.68 431 MET D N 1
ATOM 14751 C CA . MET D 1 437 ? 47.086 -23.974 34.767 1.00 27.66 431 MET D CA 1
ATOM 14752 C C . MET D 1 437 ? 48.348 -23.546 34.017 1.00 32.26 431 MET D C 1
ATOM 14753 O O . MET D 1 437 ? 48.271 -22.917 32.958 1.00 32.62 431 MET D O 1
ATOM 14758 N N . MET D 1 438 ? 49.504 -23.960 34.532 1.00 27.82 432 MET D N 1
ATOM 14759 C CA . MET D 1 438 ? 50.800 -23.595 33.954 1.00 28.13 432 MET D CA 1
ATOM 14760 C C . MET D 1 438 ? 50.993 -24.134 32.536 1.00 31.12 432 MET D C 1
ATOM 14761 O O . MET D 1 438 ? 51.670 -23.513 31.712 1.00 34.11 432 MET D O 1
ATOM 14766 N N . THR D 1 439 ? 50.405 -25.293 32.262 1.00 26.14 433 THR D N 1
ATOM 14767 C CA . THR D 1 439 ? 50.598 -25.969 30.986 1.00 26.25 433 THR D CA 1
ATOM 14768 C C . THR D 1 439 ? 49.363 -25.874 30.085 1.00 28.64 433 THR D C 1
ATOM 14769 O O . THR D 1 439 ? 49.240 -26.638 29.125 1.00 32.25 433 THR D O 1
ATOM 14773 N N . ASP D 1 440 ? 48.462 -24.956 30.429 1.00 25.11 434 ASP D N 1
ATOM 14774 C CA A ASP D 1 440 ? 47.222 -24.717 29.680 0.59 28.59 434 ASP D CA 1
ATOM 14775 C CA B ASP D 1 440 ? 47.218 -24.724 29.683 0.41 28.36 434 ASP D CA 1
ATOM 14776 C C . ASP D 1 440 ? 46.367 -25.985 29.575 1.00 27.99 434 ASP D C 1
ATOM 14777 O O . ASP D 1 440 ? 45.799 -26.285 28.522 1.00 28.98 434 ASP D O 1
ATOM 14786 N N . MET D 1 441 ? 46.271 -26.720 30.673 1.00 26.99 435 MET D N 1
ATOM 14787 C CA . MET D 1 441 ? 45.527 -27.977 30.679 1.00 23.79 435 MET D CA 1
ATOM 14788 C C . MET D 1 441 ? 44.359 -27.964 31.661 1.00 26.53 435 MET D C 1
ATOM 14789 O O . MET D 1 441 ? 43.922 -29.016 32.136 1.00 26.27 435 MET D O 1
ATOM 14794 N N . LEU D 1 442 ? 43.857 -26.776 31.983 1.00 26.20 436 LEU D N 1
ATOM 14795 C CA . LEU D 1 442 ? 42.620 -26.697 32.760 1.00 24.75 436 LEU D CA 1
ATOM 14796 C C . LEU D 1 442 ? 41.443 -27.228 31.940 1.00 29.86 436 LEU D C 1
ATOM 14797 O O . LEU D 1 442 ? 41.392 -27.065 30.724 1.00 33.16 436 LEU D O 1
ATOM 14802 N N . PRO D 1 443 ? 40.473 -27.843 32.615 1.00 26.08 437 PRO D N 1
ATOM 14803 C CA . PRO D 1 443 ? 39.289 -28.392 31.957 1.00 29.68 437 PRO D CA 1
ATOM 14804 C C . PRO D 1 443 ? 38.244 -27.316 31.718 1.00 26.35 437 PRO D C 1
ATOM 14805 O O . PRO D 1 443 ? 38.541 -26.133 31.888 1.00 28.97 437 PRO D O 1
ATOM 14809 N N . ASP D 1 444 ? 37.040 -27.713 31.320 1.00 25.67 438 ASP D N 1
ATOM 14810 C CA . ASP D 1 444 ? 35.975 -26.741 31.090 1.00 28.13 438 ASP D CA 1
ATOM 14811 C C . ASP D 1 444 ? 35.427 -26.192 32.398 1.00 29.85 438 ASP D C 1
ATOM 14812 O O . ASP D 1 444 ? 35.075 -25.017 32.486 1.00 30.15 438 ASP D O 1
ATOM 14817 N N . THR D 1 445 ? 35.395 -27.032 33.429 1.00 28.21 439 THR D N 1
ATOM 14818 C CA . THR D 1 445 ? 34.934 -26.568 34.721 1.00 25.39 439 THR D CA 1
ATOM 14819 C C . THR D 1 445 ? 35.632 -27.315 35.858 1.00 25.74 439 THR D C 1
ATOM 14820 O O . THR D 1 445 ? 36.014 -28.482 35.722 1.00 27.80 439 THR D O 1
ATOM 14824 N N . VAL D 1 446 ? 35.834 -26.611 36.967 1.00 26.69 440 VAL D N 1
ATOM 14825 C CA . VAL D 1 446 ? 36.513 -27.158 38.144 1.00 26.95 440 VAL D CA 1
ATOM 14826 C C . VAL D 1 446 ? 35.649 -26.875 39.370 1.00 25.53 440 VAL D C 1
ATOM 14827 O O . VAL D 1 446 ? 35.156 -25.763 39.548 1.00 26.85 440 VAL D O 1
ATOM 14831 N N . ALA D 1 447 ? 35.467 -27.883 40.212 1.00 28.29 441 ALA D N 1
ATOM 14832 C CA . ALA D 1 447 ? 34.709 -27.700 41.442 1.00 23.59 441 ALA D CA 1
ATOM 14833 C C . ALA D 1 447 ? 35.204 -28.679 42.489 1.00 22.55 441 ALA D C 1
ATOM 14834 O O . ALA D 1 447 ? 35.907 -29.640 42.169 1.00 28.78 441 ALA D O 1
ATOM 14836 N N . GLY D 1 448 ? 34.862 -28.418 43.744 1.00 29.51 442 GLY D N 1
ATOM 14837 C CA . GLY D 1 448 ? 35.246 -29.310 44.820 1.00 30.39 442 GLY D CA 1
ATOM 14838 C C . GLY D 1 448 ? 35.612 -28.546 46.073 1.00 29.95 442 GLY D C 1
ATOM 14839 O O . GLY D 1 448 ? 35.143 -27.426 46.293 1.00 28.52 442 GLY D O 1
ATOM 14840 N N . ILE D 1 449 ? 36.480 -29.143 46.884 1.00 28.42 443 ILE D N 1
ATOM 14841 C CA . ILE D 1 449 ? 36.793 -28.580 48.189 1.00 27.66 443 ILE D CA 1
ATOM 14842 C C . ILE D 1 449 ? 37.782 -27.422 48.058 1.00 29.24 443 ILE D C 1
ATOM 14843 O O . ILE D 1 449 ? 38.726 -27.489 47.258 1.00 26.87 443 ILE D O 1
ATOM 14848 N N . ALA D 1 450 ? 37.530 -26.349 48.811 1.00 26.17 444 ALA D N 1
ATOM 14849 C CA . ALA D 1 450 ? 38.380 -25.161 48.796 1.00 24.21 444 ALA D CA 1
ATOM 14850 C C . ALA D 1 450 ? 39.863 -25.482 48.964 1.00 23.99 444 ALA D C 1
ATOM 14851 O O . ALA D 1 450 ? 40.253 -26.332 49.778 1.00 30.33 444 ALA D O 1
ATOM 14853 N N . SER D 1 451 ? 40.677 -24.754 48.217 1.00 23.90 445 SER D N 1
ATOM 14854 C CA . SER D 1 451 ? 42.114 -24.908 48.270 1.00 24.08 445 SER D CA 1
ATOM 14855 C C . SER D 1 451 ? 42.740 -23.716 47.591 1.00 21.21 445 SER D C 1
ATOM 14856 O O . SER D 1 451 ? 42.115 -23.082 46.747 1.00 23.13 445 SER D O 1
ATOM 14859 N N . SER D 1 452 ? 43.993 -23.442 47.944 1.00 23.35 446 SER D N 1
ATOM 14860 C CA . SER D 1 452 ? 44.763 -22.381 47.320 1.00 23.63 446 SER D CA 1
ATOM 14861 C C . SER D 1 452 ? 44.796 -22.506 45.798 1.00 19.59 446 SER D C 1
ATOM 14862 O O . SER D 1 452 ? 44.943 -21.509 45.083 1.00 23.58 446 SER D O 1
ATOM 14865 N N . LEU D 1 453 ? 44.645 -23.732 45.303 1.00 23.31 447 LEU D N 1
ATOM 14866 C CA . LEU D 1 453 ? 44.704 -23.984 43.866 1.00 23.51 447 LEU D CA 1
ATOM 14867 C C . LEU D 1 453 ? 43.667 -23.154 43.114 1.00 23.95 447 LEU D C 1
ATOM 14868 O O . LEU D 1 453 ? 43.834 -22.864 41.937 1.00 25.28 447 LEU D O 1
ATOM 14873 N N . TYR D 1 454 ? 42.602 -22.745 43.797 1.00 23.35 448 TYR D N 1
ATOM 14874 C CA . TYR D 1 454 ? 41.552 -21.972 43.134 1.00 21.53 448 TYR D CA 1
ATOM 14875 C C . TYR D 1 454 ? 41.969 -20.533 42.832 1.00 24.52 448 TYR D C 1
ATOM 14876 O O . TYR D 1 454 ? 41.285 -19.851 42.073 1.00 30.99 448 TYR D O 1
ATOM 14885 N N . PHE D 1 455 ? 43.104 -20.085 43.369 1.00 25.45 449 PHE D N 1
ATOM 14886 C CA . PHE D 1 455 ? 43.556 -18.714 43.103 1.00 28.51 449 PHE D CA 1
ATOM 14887 C C . PHE D 1 455 ? 44.209 -18.535 41.746 1.00 29.04 449 PHE D C 1
ATOM 14888 O O . PHE D 1 455 ? 44.516 -17.411 41.350 1.00 36.31 449 PHE D O 1
ATOM 14896 N N . THR D 1 456 ? 44.451 -19.625 41.034 1.00 23.85 450 THR D N 1
ATOM 14897 C CA . THR D 1 456 ? 45.013 -19.483 39.701 1.00 30.12 450 THR D CA 1
ATOM 14898 C C . THR D 1 456 ? 44.137 -20.186 38.661 1.00 33.10 450 THR D C 1
ATOM 14899 O O . THR D 1 456 ? 44.616 -20.712 37.659 1.00 32.56 450 THR D O 1
ATOM 14903 N N . ILE D 1 457 ? 42.835 -20.182 38.909 1.00 26.45 451 ILE D N 1
ATOM 14904 C CA . ILE D 1 457 ? 41.880 -20.644 37.911 1.00 26.27 451 ILE D CA 1
ATOM 14905 C C . ILE D 1 457 ? 41.013 -19.479 37.439 1.00 25.41 451 ILE D C 1
ATOM 14906 O O . ILE D 1 457 ? 40.445 -18.759 38.260 1.00 31.91 451 ILE D O 1
ATOM 14911 N N . PRO D 1 458 ? 40.911 -19.284 36.119 1.00 24.75 452 PRO D N 1
ATOM 14912 C CA . PRO D 1 458 ? 39.983 -18.269 35.592 1.00 30.10 452 PRO D CA 1
ATOM 14913 C C . PRO D 1 458 ? 38.569 -18.449 36.129 1.00 31.92 452 PRO D C 1
ATOM 14914 O O . PRO D 1 458 ? 38.071 -19.575 36.207 1.00 28.76 452 PRO D O 1
ATOM 14918 N N . ALA D 1 459 ? 37.926 -17.342 36.480 1.00 33.51 453 ALA D N 1
ATOM 14919 C CA . ALA D 1 459 ? 36.615 -17.371 37.114 1.00 36.71 453 ALA D CA 1
ATOM 14920 C C . ALA D 1 459 ? 35.589 -18.221 36.361 1.00 33.08 453 ALA D C 1
ATOM 14921 O O . ALA D 1 459 ? 34.810 -18.938 36.979 1.00 29.50 453 ALA D O 1
ATOM 14923 N N . ASP D 1 460 ? 35.608 -18.170 35.032 1.00 30.25 454 ASP D N 1
ATOM 14924 C CA . ASP D 1 460 ? 34.593 -18.872 34.251 1.00 31.01 454 ASP D CA 1
ATOM 14925 C C . ASP D 1 460 ? 34.779 -20.386 34.299 1.00 34.97 454 ASP D C 1
ATOM 14926 O O . ASP D 1 460 ? 33.907 -21.134 33.857 1.00 37.81 454 ASP D O 1
ATOM 14931 N N . LYS D 1 461 ? 35.907 -20.838 34.841 1.00 29.10 455 LYS D N 1
ATOM 14932 C CA . LYS D 1 461 ? 36.163 -22.269 34.952 1.00 28.73 455 LYS D CA 1
ATOM 14933 C C . LYS D 1 461 ? 35.897 -22.788 36.363 1.00 29.62 455 LYS D C 1
ATOM 14934 O O . LYS D 1 461 ? 35.966 -23.991 36.608 1.00 36.02 455 LYS D O 1
ATOM 14940 N N . VAL D 1 462 ? 35.580 -21.881 37.282 1.00 22.71 456 VAL D N 1
ATOM 14941 C CA . VAL D 1 462 ? 35.239 -22.258 38.659 1.00 22.31 456 VAL D CA 1
ATOM 14942 C C . VAL D 1 462 ? 33.724 -22.408 38.810 1.00 28.29 456 VAL D C 1
ATOM 14943 O O . VAL D 1 462 ? 32.982 -21.447 38.662 1.00 32.91 456 VAL D O 1
ATOM 14947 N N . ASN D 1 463 ? 33.266 -23.613 39.119 1.00 26.19 457 ASN D N 1
ATOM 14948 C CA . ASN D 1 463 ? 31.828 -23.859 39.173 1.00 26.72 457 ASN D CA 1
ATOM 14949 C C . ASN D 1 463 ? 31.275 -23.545 40.568 1.00 31.89 457 ASN D C 1
ATOM 14950 O O . ASN D 1 463 ? 30.334 -22.762 40.707 1.00 37.52 457 ASN D O 1
ATOM 14955 N N . PHE D 1 464 ? 31.826 -24.203 41.588 1.00 28.81 458 PHE D N 1
ATOM 14956 C CA . PHE D 1 464 ? 31.544 -23.886 42.989 1.00 29.24 458 PHE D CA 1
ATOM 14957 C C . PHE D 1 464 ? 32.737 -24.306 43.846 1.00 24.77 458 PHE D C 1
ATOM 14958 O O . PHE D 1 464 ? 33.565 -25.102 43.414 1.00 27.70 458 PHE D O 1
ATOM 14966 N N . ILE D 1 465 ? 32.809 -23.763 45.052 1.00 22.63 459 ILE D N 1
ATOM 14967 C CA . ILE D 1 465 ? 33.857 -24.112 46.007 1.00 22.44 459 ILE D CA 1
ATOM 14968 C C . ILE D 1 465 ? 33.232 -24.486 47.361 1.00 27.71 459 ILE D C 1
ATOM 14969 O O . ILE D 1 465 ? 32.392 -23.762 47.883 1.00 27.08 459 ILE D O 1
ATOM 14974 N N . VAL D 1 466 ? 33.650 -25.620 47.914 1.00 24.61 460 VAL D N 1
ATOM 14975 C CA . VAL D 1 466 ? 33.084 -26.113 49.170 1.00 23.69 460 VAL D CA 1
ATOM 14976 C C . VAL D 1 466 ? 34.050 -25.869 50.307 1.00 27.43 460 VAL D C 1
ATOM 14977 O O . VAL D 1 466 ? 35.199 -26.299 50.247 1.00 27.92 460 VAL D O 1
ATOM 14981 N N . PHE D 1 467 ? 33.594 -25.166 51.334 1.00 22.90 461 PHE D N 1
ATOM 14982 C CA . PHE D 1 467 ? 34.376 -25.018 52.545 1.00 26.87 461 PHE D CA 1
ATOM 14983 C C . PHE D 1 467 ? 33.882 -26.007 53.588 1.00 28.40 461 PHE D C 1
ATOM 14984 O O . PHE D 1 467 ? 32.681 -26.182 53.785 1.00 30.80 461 PHE D O 1
ATOM 14992 N N . THR D 1 468 ? 34.835 -26.631 54.264 1.00 27.20 462 THR D N 1
ATOM 14993 C CA . THR D 1 468 ? 34.547 -27.676 55.237 1.00 25.80 462 THR D CA 1
ATOM 14994 C C . THR D 1 468 ? 34.825 -27.157 56.639 1.00 26.84 462 THR D C 1
ATOM 14995 O O . THR D 1 468 ? 35.502 -26.138 56.796 1.00 32.02 462 THR D O 1
ATOM 14999 N N . SER D 1 469 ? 34.327 -27.856 57.662 1.00 24.87 463 SER D N 1
ATOM 15000 C CA . SER D 1 469 ? 34.535 -27.402 59.039 1.00 25.57 463 SER D CA 1
ATOM 15001 C C . SER D 1 469 ? 36.011 -27.226 59.395 1.00 23.22 463 SER D C 1
ATOM 15002 O O . SER D 1 469 ? 36.841 -28.096 59.130 1.00 29.83 463 SER D O 1
ATOM 15005 N N . SER D 1 470 ? 36.313 -26.083 59.994 1.00 25.62 464 SER D N 1
ATOM 15006 C CA . SER D 1 470 ? 37.650 -25.780 60.488 1.00 27.71 464 SER D CA 1
ATOM 15007 C C . SER D 1 470 ? 37.540 -25.094 61.841 1.00 29.20 464 SER D C 1
ATOM 15008 O O . SER D 1 470 ? 36.441 -24.914 62.352 1.00 33.12 464 SER D O 1
ATOM 15011 N N . ASP D 1 471 ? 38.670 -24.666 62.403 1.00 35.93 465 ASP D N 1
ATOM 15012 C CA . ASP D 1 471 ? 38.652 -23.966 63.688 1.00 43.28 465 ASP D CA 1
ATOM 15013 C C . ASP D 1 471 ? 37.968 -22.604 63.585 1.00 40.30 465 ASP D C 1
ATOM 15014 O O . ASP D 1 471 ? 37.536 -22.044 64.591 1.00 45.26 465 ASP D O 1
ATOM 15019 N N . THR D 1 472 ? 37.878 -22.072 62.369 1.00 39.14 466 THR D N 1
ATOM 15020 C CA . THR D 1 472 ? 37.297 -20.749 62.162 1.00 40.01 466 THR D CA 1
ATOM 15021 C C . THR D 1 472 ? 36.018 -20.753 61.312 1.00 42.38 466 THR D C 1
ATOM 15022 O O . THR D 1 472 ? 35.290 -19.759 61.285 1.00 44.36 466 THR D O 1
ATOM 15026 N N . ILE D 1 473 ? 35.748 -21.854 60.616 1.00 31.54 467 ILE D N 1
ATOM 15027 C CA . ILE D 1 473 ? 34.570 -21.929 59.754 1.00 31.33 467 ILE D CA 1
ATOM 15028 C C . ILE D 1 473 ? 33.730 -23.149 60.109 1.00 27.18 467 ILE D C 1
ATOM 15029 O O . ILE D 1 473 ? 34.155 -24.285 59.901 1.00 28.35 467 ILE D O 1
ATOM 15034 N N . THR D 1 474 ? 32.533 -22.922 60.641 1.00 29.64 468 THR D N 1
ATOM 15035 C CA . THR D 1 474 ? 31.676 -24.041 61.033 1.00 34.96 468 THR D CA 1
ATOM 15036 C C . THR D 1 474 ? 30.263 -23.989 60.435 1.00 31.57 468 THR D C 1
ATOM 15037 O O . THR D 1 474 ? 29.423 -24.838 60.751 1.00 29.42 468 THR D O 1
ATOM 15041 N N . ASP D 1 475 ? 30.006 -22.998 59.583 1.00 25.90 469 ASP D N 1
ATOM 15042 C CA . ASP D 1 475 ? 28.816 -22.988 58.740 1.00 26.91 469 ASP D CA 1
ATOM 15043 C C . ASP D 1 475 ? 29.043 -22.034 57.565 1.00 30.08 469 ASP D C 1
ATOM 15044 O O . ASP D 1 475 ? 30.095 -21.396 57.480 1.00 28.25 469 ASP D O 1
ATOM 15049 N N . ARG D 1 476 ? 28.060 -21.936 56.674 1.00 27.82 470 ARG D N 1
ATOM 15050 C CA . ARG D 1 476 ? 28.225 -21.152 55.452 1.00 27.58 470 ARG D CA 1
ATOM 15051 C C . ARG D 1 476 ? 28.399 -19.658 55.712 1.00 34.83 470 ARG D C 1
ATOM 15052 O O . ARG D 1 476 ? 29.177 -18.997 55.019 1.00 30.63 470 ARG D O 1
ATOM 15060 N N . GLU D 1 477 ? 27.674 -19.119 56.688 1.00 28.64 471 GLU D N 1
ATOM 15061 C CA . GLU D 1 477 ? 27.836 -17.707 57.038 1.00 35.70 471 GLU D CA 1
ATOM 15062 C C . GLU D 1 477 ? 29.275 -17.420 57.455 1.00 33.95 471 GLU D C 1
ATOM 15063 O O . GLU D 1 477 ? 29.856 -16.411 57.062 1.00 35.82 471 GLU D O 1
ATOM 15069 N N . GLU D 1 478 ? 29.861 -18.327 58.228 1.00 33.31 472 GLU D N 1
ATOM 15070 C CA . GLU D 1 478 ? 31.247 -18.159 58.658 1.00 27.66 472 GLU D CA 1
ATOM 15071 C C . GLU D 1 478 ? 32.227 -18.277 57.495 1.00 31.58 472 GLU D C 1
ATOM 15072 O O . GLU D 1 478 ? 33.261 -17.601 57.473 1.00 37.78 472 GLU D O 1
ATOM 15078 N N . ALA D 1 479 ? 31.911 -19.126 56.524 1.00 27.76 473 ALA D N 1
ATOM 15079 C CA . ALA D 1 479 ? 32.754 -19.223 55.339 1.00 28.83 473 ALA D CA 1
ATOM 15080 C C . ALA D 1 479 ? 32.708 -17.904 54.571 1.00 34.67 473 ALA D C 1
ATOM 15081 O O . ALA D 1 479 ? 33.743 -17.371 54.192 1.00 33.10 473 ALA D O 1
ATOM 15083 N N . LEU D 1 480 ? 31.509 -17.371 54.355 1.00 30.30 474 LEU D N 1
ATOM 15084 C CA . LEU D 1 480 ? 31.371 -16.154 53.555 1.00 31.31 474 LEU D CA 1
ATOM 15085 C C . LEU D 1 480 ? 32.140 -14.972 54.147 1.00 36.60 474 LEU D C 1
ATOM 15086 O O . LEU D 1 480 ? 32.671 -14.138 53.415 1.00 37.71 474 LEU D O 1
ATOM 15091 N N . LYS D 1 481 ? 32.211 -14.923 55.473 1.00 37.11 475 LYS D N 1
ATOM 15092 C CA . LYS D 1 481 ? 32.820 -13.799 56.181 1.00 35.40 475 LYS D CA 1
ATOM 15093 C C . LYS D 1 481 ? 34.323 -13.977 56.398 1.00 36.84 475 LYS D C 1
ATOM 15094 O O . LYS D 1 481 ? 35.004 -13.072 56.879 1.00 33.87 475 LYS D O 1
ATOM 15100 N N . SER D 1 482 ? 34.829 -15.155 56.054 1.00 28.53 476 SER D N 1
ATOM 15101 C CA . SER D 1 482 ? 36.242 -15.463 56.242 1.00 30.20 476 SER D CA 1
ATOM 15102 C C . SER D 1 482 ? 37.120 -14.599 55.339 1.00 36.98 476 SER D C 1
ATOM 15103 O O . SER D 1 482 ? 36.701 -14.204 54.249 1.00 30.68 476 SER D O 1
ATOM 15106 N N . PRO D 1 483 ? 38.344 -14.286 55.798 1.00 38.66 477 PRO D N 1
ATOM 15107 C CA . PRO D 1 483 ? 39.299 -13.535 54.976 1.00 37.17 477 PRO D CA 1
ATOM 15108 C C . PRO D 1 483 ? 39.485 -14.154 53.591 1.00 34.82 477 PRO D C 1
ATOM 15109 O O . PRO D 1 483 ? 39.508 -13.431 52.596 1.00 30.37 477 PRO D O 1
ATOM 15113 N N . LEU D 1 484 ? 39.617 -15.477 53.530 1.00 23.56 478 LEU D N 1
ATOM 15114 C CA . LEU D 1 484 ? 39.841 -16.139 52.252 1.00 35.38 478 LEU D CA 1
ATOM 15115 C C . LEU D 1 484 ? 38.711 -15.860 51.266 1.00 32.21 478 LEU D C 1
ATOM 15116 O O . LEU D 1 484 ? 38.967 -15.476 50.132 1.00 31.87 478 LEU D O 1
ATOM 15121 N N . VAL D 1 485 ? 37.465 -16.035 51.695 1.00 32.38 479 VAL D N 1
ATOM 15122 C CA . VAL D 1 485 ? 36.340 -15.791 50.796 1.00 34.22 479 VAL D CA 1
ATOM 15123 C C . VAL D 1 485 ? 36.221 -14.311 50.439 1.00 25.57 479 VAL D C 1
ATOM 15124 O O . VAL D 1 485 ? 35.928 -13.975 49.304 1.00 28.83 479 VAL D O 1
ATOM 15128 N N . GLN D 1 486 ? 36.465 -13.435 51.408 1.00 30.92 480 GLN D N 1
ATOM 15129 C CA . GLN D 1 486 ? 36.405 -12.001 51.158 1.00 26.15 480 GLN D CA 1
ATOM 15130 C C . GLN D 1 486 ? 37.380 -11.586 50.063 1.00 27.53 480 GLN D C 1
ATOM 15131 O O . GLN D 1 486 ? 37.047 -10.779 49.198 1.00 31.47 480 GLN D O 1
ATOM 15137 N N . VAL D 1 487 ? 38.576 -12.165 50.085 1.00 28.15 481 VAL D N 1
ATOM 15138 C CA . VAL D 1 487 ? 39.558 -11.898 49.039 1.00 27.69 481 VAL D CA 1
ATOM 15139 C C . VAL D 1 487 ? 39.094 -12.448 47.694 1.00 24.12 481 VAL D C 1
ATOM 15140 O O . VAL D 1 487 ? 39.205 -11.771 46.664 1.00 29.24 481 VAL D O 1
ATOM 15144 N N . MET D 1 488 ? 38.566 -13.669 47.703 1.00 27.22 482 MET D N 1
ATOM 15145 C CA . MET D 1 488 ? 38.115 -14.291 46.464 1.00 29.80 482 MET D CA 1
ATOM 15146 C C . MET D 1 488 ? 36.932 -13.534 45.859 1.00 30.42 482 MET D C 1
ATOM 15147 O O . MET D 1 488 ? 36.836 -13.390 44.637 1.00 30.52 482 MET D O 1
ATOM 15152 N N . LEU D 1 489 ? 36.059 -13.017 46.712 1.00 30.53 483 LEU D N 1
ATOM 15153 C CA . LEU D 1 489 ? 34.950 -12.185 46.234 1.00 27.97 483 LEU D CA 1
ATOM 15154 C C . LEU D 1 489 ? 35.466 -10.908 45.578 1.00 34.98 483 LEU D C 1
ATOM 15155 O O . LEU D 1 489 ? 35.077 -10.553 44.462 1.00 31.60 483 LEU D O 1
ATOM 15160 N N . THR D 1 490 ? 36.372 -10.239 46.282 1.00 31.95 484 THR D N 1
ATOM 15161 C CA . THR D 1 490 ? 36.976 -8.996 45.823 1.00 29.71 484 THR D CA 1
ATOM 15162 C C . THR D 1 490 ? 37.724 -9.164 44.494 1.00 35.45 484 THR D C 1
ATOM 15163 O O . THR D 1 490 ? 37.669 -8.291 43.620 1.00 31.82 484 THR D O 1
ATOM 15167 N N . LEU D 1 491 ? 38.397 -10.301 44.349 1.00 30.12 485 LEU D N 1
ATOM 15168 C CA . LEU D 1 491 ? 39.142 -10.616 43.137 1.00 32.42 485 LEU D CA 1
ATOM 15169 C C . LEU D 1 491 ? 38.239 -11.122 42.022 1.00 37.94 485 LEU D C 1
ATOM 15170 O O . LEU D 1 491 ? 38.668 -11.247 40.877 1.00 38.13 485 LEU D O 1
ATOM 15175 N N . GLY D 1 492 ? 36.982 -11.397 42.352 1.00 33.45 486 GLY D N 1
ATOM 15176 C CA . GLY D 1 492 ? 36.038 -11.868 41.360 1.00 30.87 486 GLY D CA 1
ATOM 15177 C C . GLY D 1 492 ? 36.209 -13.334 40.996 1.00 32.57 486 GLY D C 1
ATOM 15178 O O . GLY D 1 492 ? 35.743 -13.762 39.940 1.00 38.35 486 GLY D O 1
ATOM 15179 N N . ILE D 1 493 ? 36.866 -14.104 41.862 1.00 24.84 487 ILE D N 1
ATOM 15180 C CA . ILE D 1 493 ? 37.085 -15.524 41.600 1.00 27.48 487 ILE D CA 1
ATOM 15181 C C . ILE D 1 493 ? 35.787 -16.289 41.749 1.00 31.66 487 ILE D C 1
ATOM 15182 O O . ILE D 1 493 ? 35.469 -17.163 40.942 1.00 29.43 487 ILE D O 1
ATOM 15187 N N . VAL D 1 494 ? 35.044 -15.941 42.785 1.00 27.45 488 VAL D N 1
ATOM 15188 C CA . VAL D 1 494 ? 33.704 -16.468 42.986 1.00 26.28 488 VAL D CA 1
ATOM 15189 C C . VAL D 1 494 ? 32.750 -15.361 43.368 1.00 30.84 488 VAL D C 1
ATOM 15190 O O . VAL D 1 494 ? 33.154 -14.277 43.775 1.00 30.27 488 VAL D O 1
ATOM 15194 N N . LYS D 1 495 ? 31.468 -15.644 43.213 1.00 28.44 489 LYS D N 1
ATOM 15195 C CA . LYS D 1 495 ? 30.441 -14.866 43.870 1.00 29.82 489 LYS D CA 1
ATOM 15196 C C . LYS D 1 495 ? 29.896 -15.689 45.027 1.00 34.19 489 LYS D C 1
ATOM 15197 O O . LYS D 1 495 ? 30.189 -16.878 45.142 1.00 29.51 489 LYS D O 1
ATOM 15203 N N . GLU D 1 496 ? 29.105 -15.049 45.879 1.00 32.09 490 GLU D N 1
ATOM 15204 C CA . GLU D 1 496 ? 28.639 -15.678 47.108 1.00 33.32 490 GLU D CA 1
ATOM 15205 C C . GLU D 1 496 ? 27.888 -16.975 46.820 1.00 34.08 490 GLU D C 1
ATOM 15206 O O . GLU D 1 496 ? 27.981 -17.928 47.582 1.00 28.90 490 GLU D O 1
ATOM 15212 N N . LYS D 1 497 ? 27.141 -17.001 45.716 1.00 37.48 491 LYS D N 1
ATOM 15213 C CA . LYS D 1 497 ? 26.369 -18.183 45.328 1.00 27.57 491 LYS D CA 1
ATOM 15214 C C . LYS D 1 497 ? 27.263 -19.389 45.055 1.00 36.05 491 LYS D C 1
ATOM 15215 O O . LYS D 1 497 ? 26.798 -20.533 45.074 1.00 39.96 491 LYS D O 1
ATOM 15221 N N . ASP D 1 498 ? 28.549 -19.133 44.805 1.00 29.55 492 ASP D N 1
ATOM 15222 C CA . ASP D 1 498 ? 29.483 -20.180 44.445 1.00 30.32 492 ASP D CA 1
ATOM 15223 C C . ASP D 1 498 ? 30.107 -20.809 45.682 1.00 33.10 492 ASP D C 1
ATOM 15224 O O . ASP D 1 498 ? 30.790 -21.824 45.583 1.00 33.26 492 ASP D O 1
ATOM 15229 N N . VAL D 1 499 ? 29.906 -20.171 46.831 1.00 30.35 493 VAL D N 1
ATOM 15230 C CA . VAL D 1 499 ? 30.502 -20.635 48.084 1.00 30.68 493 VAL D CA 1
ATOM 15231 C C . VAL D 1 499 ? 29.533 -21.517 48.866 1.00 32.49 493 VAL D C 1
ATOM 15232 O O . VAL D 1 499 ? 28.460 -21.073 49.290 1.00 29.56 493 VAL D O 1
ATOM 15236 N N . LEU D 1 500 ? 29.920 -22.773 49.029 1.00 28.33 494 LEU D N 1
ATOM 15237 C CA . LEU D 1 500 ? 29.113 -23.766 49.712 1.00 27.56 494 LEU D CA 1
ATOM 15238 C C . LEU D 1 500 ? 29.811 -24.212 50.986 1.00 34.27 494 LEU D C 1
ATOM 15239 O O . LEU D 1 500 ? 31.028 -24.037 51.145 1.00 26.69 494 LEU D O 1
ATOM 15244 N N . PHE D 1 501 ? 29.042 -24.793 51.894 1.00 29.57 495 PHE D N 1
ATOM 15245 C CA . PHE D 1 501 ? 29.613 -25.329 53.119 1.00 30.00 495 PHE D CA 1
ATOM 15246 C C . PHE D 1 501 ? 29.197 -26.775 53.332 1.00 28.41 495 PHE D C 1
ATOM 15247 O O . PHE D 1 501 ? 28.038 -27.136 53.123 1.00 31.77 495 PHE D O 1
ATOM 15255 N N . TRP D 1 502 ? 30.160 -27.589 53.747 1.00 30.71 496 TRP D N 1
ATOM 15256 C CA . TRP D 1 502 ? 29.919 -28.973 54.141 1.00 33.64 496 TRP D CA 1
ATOM 15257 C C . TRP D 1 502 ? 30.524 -29.208 55.526 1.00 33.86 496 TRP D C 1
ATOM 15258 O O . TRP D 1 502 ? 31.723 -29.022 55.713 1.00 28.98 496 TRP D O 1
ATOM 15269 N N . ALA D 1 503 ? 29.714 -29.644 56.489 1.00 32.78 497 ALA D N 1
ATOM 15270 C CA . ALA D 1 503 ? 30.213 -29.819 57.855 1.00 36.15 497 ALA D CA 1
ATOM 15271 C C . ALA D 1 503 ? 31.223 -30.957 57.958 1.00 37.84 497 ALA D C 1
ATOM 15272 O O . ALA D 1 503 ? 31.106 -31.985 57.286 1.00 35.07 497 ALA D O 1
#

CATH classification: 2.60.40.3010 (+2 more: 3.40.50.11120, 3.40.50.11110)

B-factor: mean 33.11, std 13.23, range [11.04, 112.99]

InterPro domains:
  IPR021574 Sialyltransferase PMO188 [PF11477] (114-485)
  IPR026022 PhoU domain [PF01895] (498-552)
  IPR026022 PhoU domain [PF01895] (569-653)
  IPR028366 PhoU [PTHR42930] (498-662)
  IPR028366 PhoU [TIGR02135] (497-662)
  IPR038078 PhoU-like domain superfamily [G3DSA:1.20.58.220] (494-664)
  IPR043078 Sialyltransferase, N-terminal GT-B Rossman nucleotide-binding domain [G3DSA:3.40.50.11120] (112-335)

Foldseek 3Di:
DEDEAEDEEEDEAQGKDKDAFDPDDPDAPAKFKDKDDDDDDDDPVCRRPRIDIDGHHQDPAKIKIWMWMWGHHPPYIGIYIYIYIYHHAEEEEEAFAFPVLVLLVLLVLLVCCVVPVRYAYEYEYNQFDQDPVLCVVRNYDYDYAPVRERDPVNLVVVVVVCVVTSAYEYEYGYELVCCLRYPLSNLQVCVPPPRYHDAEYEHEHRFLPVQLLCLVCLPPPCVVVVLVVCLVVCVCCSPVNDVGHDDRCNSRQNVVVPYHAAYAYCCLCLCVLVVSNVSVCVVCDPSYHHRDQESLVVDDPVSNVSSCVRLVFPLVVLVVVCVPDPFFAEEAEAEADADDPDDRVVRLVLQLVVVVLQCDPPHPLDLPDHHAAEYQYALVRPVSVVSNCVSDVRYHYGHNSRDLSVCSNNVNQTQAYEYEDDRSLSNDPLNRYRAYEYEDHPQDDALVSVCPRSSNVSCCSVNSDDSVRYHYDD/DEDEAEDEDEDEAQDKDKDAFDPDDPDAPDKFKDKDDDDDDADPVNGRDRIDIDGHHQDPDWTKTWMWMWGHHPVYIGIYIYIYIYDHAEEEEEAFAFPVLVLLVLLVLLVCCVVPVRYAYEYEYNQFDQDPVLCVVRNYDYDYAPVRERDPVNLVVVVVVCVPTSAYEYEYGYELVCPLRYPLSNLQVCVPVPRYYDAEYEHEHRFLVVVLLCLVCLPDPCSVVLLVVCLVQCVCCSPVNDVGHDDRCNSRQNVVVPYHAAYEDCCLCLCVLVVSNVVVCVVCPPSYHYRDQESLVVDDPVSNVSSCVRLVFPLVVLVVVCVPDVFFAEEAEAEADADDPDDRVVRLVLQLVVVVLCCDPVHPLDLPDDHQAEYQYALPRPVSRVSSCVSPVRYHYGHNSRDLSVCSNNVNQTQAYEYEDDRSLSNDPLNRYRAYEYEDHPQDDALVSVCPRSSNVSCCSVNSDDSVRYHYDD/DEDEAEDEEEDEAQDKDKDAFDPDDPDAPAKFKDKDDDDDDDDPVCGRPRIDIDGHHQDLAKGKIKMWMWGHHPPYIYIYIYIYIYDHAEEEEEAFAFPVLVLLVLLVLLVCCVVPVRYAYEYEYNQFDQDPVLCVSRNYDYDYAPVRERDVVNLVVVVVVCVVTSAYEYEYGYELVCCLRYPLSNLQVCVPVSRYHDAEYEHEHRFCPVQLLCLVCLPDPCSVVVLVVCLVQCVCCSPVNDVRHDDRCNSRQNVVVPHHYAYEDCCLCLCVLPPSNVSVCVVCDPSYHHRDQCSLVVDDPVSNVSSCVRLVAPLVVLVCVCPVDVFFAEEAEEEADADDPDDRVVRLVLQLVVVCLCCDPPHPNDVPDDHQAEYQYALVRPVSRVSSCVSDVRYHYDHNSRDLLVCSSNVNQTQAYEYEDDRSLSNDPLNRYRAYEYEDHPQDDALVSVCPRSSNVSCCSVNSDDSVRYHYDD/DEEEAEDEEEDEAQGKDKDAFPVDDLDAPDKFKDKDDDDDDDDPVCRRHHIDIDGHHQDPAKIKIKMWMWGHHPPYTYIYIYIYIYHHAEEEEEAFAFPVLVLLVLLVLLVCCVVPVRYAYEYEYNQFDQDPVLCVSRNYDYDYAPVRERDVVVLVVVVVVCVVTSAYEYEYGYELVCCLRYPLSNLQVCVPVPRYHDAEYEHEHRFLPVVLLCLVCLPPPPPVVVLVVCLVVCVCCSPVNDVRHDDRCSSRQNVVVPYHAAYAYCCLCLCVLDPSNVSVCVVNDPSYHHRDQESLVVDDPVSNVSSCVRLVFPLVVLVCVCVVDPFFAEEAEADFDADDPDDSVVRLVLQLVVVVLCCDPPHPLDLPDDHQAEYAYALVRPCSSVVSCVSDPRYHYGHNSHDLSVCSSNVNQTQAYEYEDDRSLSNDPLNRYRAYEYEDHPQDDALVSVCPRSSNVSCVSSVSDDSVRYHYDD

Secondary structure (DSSP, 8-state):
-EEEEEEEEEEETT-EEEE--SS--S--SEEEEEEEESS----GGGGG-SSEEEEPPP-SS-EEEEEEEEEE-SS-EEEEEEEEEEE--EEEEEEESSSHHHHHHHHHHHHHHHH-TT-EEEEEESS----HHHHHHTTEEE--EETTEE-HHHHHHHHHHHHTSSSEEEEEEEESTTHHHHSHHHHHHHTT-TTEEEEEEEEE--SHHHHHHHHHHTT-TTHHHHHHHHHHHHHHHHTTS-S----GGGGTS-GGGTS-EEEEETTTTHHHHSGGGHHHHHHHGGGEEEPPS-HHHHS-HHHHHHHHHHHT--HHHHHHHHHHSSS-EEEEE-----SS---HHHHHHHHHHHHHHHH-TTSTT--SS--EEEEE--TT-THHHHHHHHTSTTPEEE-TTS-THHHHHTT---SEEEEE--GGGGGS-GGGEEEEEEE--SS-SSHHHHHHSHHHHHHHHTTS--GGGEEEE-/-EEEEEEEEEEETT-EEEE--SS--S--SEEEEEEEESS----HHHHT-SSEEEEPPP-SS-EEEEEEEEEE-SS-EEEEEEEEEEE--EEEEEEESSSHHHHHHHHHHHHHHHH-TT-EEEEEESSS---HHHHHHTTEEE--EETTEE-HHHHHHHHHHHHT-SSEEEEEEEESTTHHHHSHHHHHHHTT-TTEEEEEEEEE--SHHHHHHHHHHTT-TTHHHHHHHTHHHHHHHHHTS------GGGGTS-GGGTS-EEEEETTTTHHHHSGGGHHHHHHHGGGEEEPPS-TGGGS-HHHHHHHHHHHT--HHHHHHHHTSSSS-EEEEE-----SS---HHHHHHHHHHHHHHHT-TTSTT--SS--EEEEE--TT-THHHHHHHHTSTTPEEE-TTS-THHHHHTT---SEEEEE--GGGGGS-GGGEEEEEEE--SS--SHHHHHHSHHHHHHHHHTS--GGGEEEE-/-EEEEEEEEEEETT-EEEE--SS--S--SEEEEEEEESS----TTGGG-SSEEEEPPP-SS-EEEEEEEEEE-SS-EEEEEEEEEEE--EEEEEEESSSHHHHHHHHHHHHHHHH-TT-EEEEEESSS---HHHHHHTTEEE--EETTEE-HHHHHHHHHHHHHSSSEEEEEEEESTTHHHHSHHHHHHHTT-TTEEEEEEEEE--SHHHHHHHHHHTT-TTHHHHHHHTHHHHHHHHHTS-S----GGGGTS-GGGTS-EEEEETTTTHHHH-GGGHHHHHHHGGGEEEPPS-HHHHS-HHHHHHHHHHHT--HHHHHHHHHHSSS-EEEEE-----SS---HHHHHHHHHHHHHHHH-TTSTT--SS--EEEEE--TT-THHHHHHHHTSTTPEEE-TTS-THHHHHTT---SEEEEE--GGGGGS-GGGEEEEEEE--SS--SHHHHHHSHHHHHHHHHTS--GGGEEEE-/-EEEEEEEEEEETT-EEEE--SS--S--SEEEEEEEESS----GGGGG-SSEEEEPPP-SS-EEEEEEEEEE-SS-EEEEEEEEEEE--EEEEEEESSSHHHHHHHHHHHHHHHH-TT-EEEEEESSS---HHHHHHTTEEE--EETTEE-HHHHHHHHHHHHT-SSEEEEEEEESTTHHHHSHHHHHHHTT-TTEEEEEEEEE--STHHHHHHHHHTT-TTHHHHHHHTHHHHHHHHHTS------GGGGTS-GGGTS-EEEEETTTTHHHHSGGGHHHHHHHGGGEEEPPS-HHHHS-HHHHHHHHHHHT--HHHHHHHHTTSSS-EEEEE-----SS---HHHHHHHHHHHHHHHT-TTSTT--SS--EEEEE--TT-THHHHHHHTTSTTPEEE-TTS-THHHHHTT---SEEEEE--GGGGGS-GGGEEEEEEE--SS-SSHHHHHHSHHHHHHHHHTS--GGGEEEE-

Nearest PDB structures (foldseek):
  4r83-assembly2_B  TM=9.934E-01  e=8.833E-95  Photobacterium damselae
  4r9v-assembly1_A  TM=9.944E-01  e=5.797E-72  Photobacterium damselae
  2z4t-assembly1_A  TM=8.321E-01  e=7.476E-62  Photobacterium sp. JT-ISH-224
  2ex0-assembly2_B  TM=9.269E-01  e=1.376E-37  Pasteurella multocida
  4v3c-assembly1_A  TM=8.822E-01  e=1.090E-36  Pasteurella dagmatis

Radius of gyration: 61.4 Å; Cα contacts (8 Å, |Δi|>4): 3515; chains: 4; bounding box: 163×97×180 Å

Organism: Photobacterium damselae (NCBI:txid38293)

Sequence (1896 aa):
KETVSSNSSADVVETETYQLTPIDAPSSFLSHSWEQTCGTPILNESDKQAISFDFVAPELKQDEKYCFTFKGITGDHRYITNTTLTVVAPTLEVYIDHASLPSLQQLIHIIQAKDEYPSSNQRFVSWKRVTVDADNANKLNIHTYPLKGNNTSPEMMVAAIDEYAQSKNRLNIEFYTNTAHVFNNLPPIIQPLYNNEKVKISHISLYDDGSSEYVSLYQWKDTPNKIETLEGEVSLLANYLAGTSPDAPKGMGNRYNWHKLYDTDYYFLREDYLDVEANLHDLRDYLGSSSAKQMPWDEFAKLSDSSQQTLFLDIVGFDKEQLQQQYSQSPLPNFIFTGTTTWAGGETKEYYAQQQVNVINNAINETSPYYLGKDYDLFFKGHPAGGVINDIILGSFPDMINIPAKISFEVLMMMTDMLPDTVAGIASSLYFTIPADDKVNFIVFTSSDTITDREEALKSPLVQVMLTLGIVKEKDVLFWAKETVSSNSADVVETETYQLTPIDAPSSFLSHSWEQTCGTPILNESDKQAISFDFVAPELKQDEKYCFTFKGITGDHRYITNTTLTVVAPTLEVYIDHASLPSLQQLIHIIQAKDEYPSNQRFVSWKRVTVDADNANKLNIHTYPLKGNNTSPEMVAAIDEYAQSKNRLNIEFYTNTAHVFNNLPPIIQPLYNNEKVKISHISLYDDDGSSSEYVSLYQWKDTPNKIETLEGEVSLLANYLAGTSPDAPKGMGNRYNWHKLYDTDYYFLREDYLDVEANLHDLRDYLGSSAKQMPWDEFAKLSDSQQTLFLDIVGFDKEQLQQQYSQSPLPNFIFTGTTTWAGGETKEYYAQQQVNVINNAINETSPYYLGKDYDLFFKGHPAGGVINDIILGSFPDMINIPAKISFEVLMMMMTDMLPDTVAGIASSSLYFTIPADKVNFIVFTSSDTITDREEALKSPLVQVMLTLGIVKEKDVLFWAKETVSSNSSADVVETETYQLTPIDAPSSFLSHSWEQTCGTPILNESDKQAISFDFVAPELKQDEKYCFTFKGITGDHRYITNTTLTVVAPTLEVYIDHASLPSLQQLIHIIQAKDEYPSNQRFVSWKRVTVDADNANKLNIHTYPLKGNNTSPEMVAAIDEYAQSKNRLNIEFYTNTAHHVFNNLPPIIQPLYNNEKVKISHISLYDDGSSEYVSLYQWKDTPNKIETLEGEVSLLANYLAGTSPDAPKGMGNRYNWHKLYDDTDYYFLREDYLDVEANLHDLRDYLGSSAKQMPWDEFAKLSDDSQQTLFLDIVGFDKEQLQQQYSSQSPLPNFIFTGTTTWAGGETKEYYAQQQVNVINNAINETSPYYLGKDYDLFFKGHPAGGVINDIILGSFPDMINIPAKISFEVLMMTDMLPDTVAGIASSSLYFTIPADKVNFIVFTSSDTITDREEALKSPLVQVMLTLGIVKEKDVLFWAKETVSSNSADVVETETYQLTPIDAPSSFLSHSWEQTCGTPILNESDKQAISFDFVAPELKQDEKYCFTFKGITGDHRYITNTTLTVVAPTLEVYIDHASLPSLQQLIHIIQAKDEYPSNQRFVSWKRVTTVDADNANKLNIHTYPLKGNNTSPEMVAAIDEYAQSKNRLNIEFYTNTAHVFNNLPPIIQPLYNNEKVKISHISLYDDGSSEYVSLYQWKDTPNKIETLEGEVSLLANYLAGTSPDAPKGMGNRYNWHKLYDTDYYFLREDYLDVEANLHDLRDYLGSSAKQMPWDEFAKLSDSQQTLFLDIVGFDKEQLQQQYSQSPLPNFIFTGTTTWAGGETKEYYAQQQVNVINNAINETSPYYLGKDYDLFFKGHPAGGVINDIILGSFPDMINIPAKISFEVLMMTDDMLPDTVAGIASSLYFTIPADKVNFIVFTSSDTITDREEALKSPLVQVMLTLGIVKEKDVLFWA